Protein 9KC9 (pdb70)

Organism: Homo sapiens (NCBI:txid9606)

Solvent-accessible surface area: 66676 Å² total; per-residue (Å²): 26,34,40,5,12,78,116,4,12,29,20,149,112,43,12,3,37,62,2,36,156,39,146,119,1,0,2,72,78,28,6,141,30,22,54,92,79,17,39,139,79,5,82,48,42,57,32,91,7,75,158,99,39,58,82,102,85,42,77,96,30,0,70,54,4,68,41,8,60,71,27,33,82,64,21,2,0,0,17,0,0,0,33,0,1,69,41,3,12,59,28,16,37,38,12,12,86,26,9,6,77,8,4,85,1,1,3,7,0,0,4,2,0,29,24,131,79,108,92,0,74,31,7,3,10,4,0,0,14,1,5,3,2,1,7,0,12,0,0,39,8,7,1,25,13,0,46,66,3,4,50,72,49,90,61,0,23,119,3,9,10,7,31,129,27,6,22,43,41,11,128,152,35,69,26,85,23,32,35,13,3,1,0,2,0,5,0,0,6,0,0,12,115,6,42,87,56,77,68,6,145,53,4,23,0,1,43,12,0,5,75,14,1,1,60,16,16,60,47,1,18,52,1,20,10,15,12,11,5,19,7,5,4,0,8,0,0,0,0,0,19,1,0,72,15,9,18,92,4,2,17,41,4,39,8,29,5,49,66,136,85,137,41,124,74,51,51,58,59,35,112,62,4,65,20,3,43,43,14,8,38,7,4,6,0,0,0,3,1,0,8,4,4,25,14,0,7,8,62,28,23,19,5,13,36,2,4,27,7,0,24,16,1,6,15,1,0,8,26,0,0,30,49,11,14,95,76,36,3,90,43,94,133,20,110,17,25,137,102,77,48,2,128,7,85,54,42,103,61,4,56,168,21,147,102,180,23,39,76,7,16,9,119,130,113,28,34,40,6,12,77,117,4,12,28,20,148,113,41,12,2,38,62,2,36,158,39,145,119,1,0,2,70,78,28,6,144,30,23,53,91,79,18,38,136,80,4,81,47,42,60,32,93,8,74,155,100,38,58,80,103,85,42,78,96,30,0,69,52,5,69,41,8,61,73,24,33,81,65,23,1,0,0,19,0,0,0,31,0,2,70,41,3,11,59,29,17,36,39,13,12,85,25,9,6,76,7,4,84,2,2,2,8,0,0,4,2,0,30,23,131,79,111,91,0,74,29,7,3,9,5,0,0,15,1,5,3,2,1,6,0,12,0,0,39,8,8,1,25,14,0,47,68,2,4,51,73,49,90,61,0,22,120,4,9,11,6,33,130,28,6,23,44,42,11,128,152,35,68,26,83,25,32,35,12,3,1,0,3,0,5,0,0,6,0,0,11,116,6,41,90,55,78,67,7,143,53,3,23,1,0,43,12,0,6,77,14,1,1,60,15,16,60,47,0,18,52,2,20,9,16,11,11,5,18,8,5,4,0,6,0,1,0,0,0,18,1,0,70,15,10,16,91,5,3,17,43,4,38,8,28,4,50,65,137,83,134,40,125,72,50,51,58,59,35,111,63,3,66,21,3,42,42,14,8,37,6,4,7,0,0,1,3,1,0,8,4,5,26,13,0,7,8,62,28,25,17,5,13,35,2,4,28,7,0,24,16,2,6,14,1,0,8,26,0,0,29,49,11,15,97,78,35,3,91,44,95,134,19,111,14,26,137,102,76,48,2,130,7,85,53,42,102,61,4,55,167,22,145,101,177,22,39,75,7,14,9,117,132,112,28,32,39,6,13,77,116,3,12,30,19,152,113,41,11,3,38,63,2,36,157,39,145,120,1,0,2,73,79,29,6,142,31,22,55,92,79,19,38,136,79,5,79,47,42,57,33,92,7,75,157,100,39,56,82,102,85,40,78,96,29,0,69,53,5,70,41,9,62,71,25,33,81,63,22,2,0,0,19,0,0,0,32,0,1,70,40,2,11,58,28,16,36,38,14,11,86,25,9,7,74,7,4,84,1,1,2,7,0,0,3,2,0,31,23,128,78,110,91,0,74,31,8,2,10,4,0,0,16,1,4,2,2,1,6,0,12,0,0,39,9,8,1,24,13,0,46,66,3,4,50,72,50,91,61,0,23,119,3,10,11,6,32,128,26,7,24,44,41,11,128,153,36,69,25,83,24,33,36,11,2,1,0,2,0,5,0,0,6,0,0,12,115,5,42,88,56,77,69,6,144,53,3,21,0,1,40,12,0,5,75,14,2,0,60,16,17,59,45,1,18,51,1,21,9,14,12,12,6,18,6,6,4,0,7,0,1,1,0,0,19,0,0,71,14,10,16,92,4,3,17,41,5,40,9,30,5,50,66,138,83,135,41,124,72,49,51,56,59,38,113,63,3,65,20,4,42,44,14,8,38,6,4,7,0,0,1,2,1,0,9,4,5,24,13,0,7,7,62,27,25,18,4,12,35,2,4,28,6,1,24,17,3,6,15,1,0,8,26,0,0,29,50,11,14,95,77,37,2,90,44,96,132,19,107,16,25,136,101,76,49,1,128,8,85,53,41,101,61,4,55,164,21,145,98,177,23,38,78,7,14,8,118,132,110,27,32,39,6,11,76,117,3,12,29,19,147,114,42,10,2,37,61,1,35,157,38,143,119,1,0,2,71,78,27,6,142,30,22,54,94,78,17,38,137,80,4,80,48,45,56,32,93,8,73,158,101,39,56,81,103,85,40,77,95,31,0,69,52,5,69,41,8,63,71,26,33,82,64,22,2,0,0,18,0,0,0,31,0,1,68,41,2,11,57,27,16,34,38,12,12,86,25,9,7,77,8,5,82,2,1,2,7,0,0,4,1,0,31,23,130,80,108,91,0,74,30,7,2,9,4,0,0,14,2,5,3,2,2,7,0,12,0,0,38,9,8,1,24,13,0,46,66,3,4,52,73,48,90,60,0,23,119,3,9,11,6,31,129,27,7,25,43,40,11,129,153,36,69,24,83,24,33,36,12,3,1,0,2,0,6,0,0,5,0,0,12,116,6,42,86,56,76,67,7,143,53,4,23,0,1,42,12,0,6,76,14,1,1,61,16,16,59,47,1,17,51,1,20,9,15,12,13,4,17,8,5,3,0,7,0,1,1,0,0,18,0,0,70,15,9,16,94,5,3,16,42,4,37,8,28,5,50,66,137,84,135,41,124,73,49,50,59,60,36,112,62,3,64,20,3,44,43,14,8,37,6,3,8,0,0,1,3,1,0,8,4,5,24,14,0,6,7,63,28,25,19,4,14,35,2,4,29,6,1,24,15,2,6,14,1,0,8,25,0,0,29,50,11,15,96,77,37,3,91,43,96,132,20,106,14,26,134,100,76,49,2,129,7,86,52,41,102,61,4,56,165,21,147,103,175,22,39,76,7,14,9,119,131,113,28,33,39,6,12,76,116,3,13,28,20,148,112,41,11,3,39,62,2,36,157,39,147,121,1,0,2,71,77,28,7,142,30,22,54,94,80,17,37,135,79,6,80,48,44,57,33,93,7,74,157,100,38,57,82,104,83,42,79,96,30,0,70,52,5,67,42,8,62,74,26,34,82,67,22,2,0,0,18,0,0,0,32,0,2,70,41,2,10,59,27,16,36,38,13,12,86,26,10,6,75,6,5,84,2,1,2,8,0,0,3,2,0,30,23,130,80,108,92,0,73,31,8,2,10,4,0,0,14,1,4,2,2,1,6,0,12,0,0,39,10,9,1,25,13,0,47,66,3,3,52,73,48,89,61,0,24,120,3,10,12,7,31,129,27,5,23,44,41,11,129,156,36,68,26,85,25,33,35,11,3,1,0,2,0,5,0,0,6,0,0,12,116,6,42,89,56,76,68,7,143,52,3,22,1,0,42,12,0,6,76,14,2,1,60,15,16,61,47,0,18,51,1,21,9,15,12,11,4,18,7,5,4,0,8,0,1,1,0,0,19,1,0,71,13,10,17,93,5,3,16,44,4,37,8,27,5,49,66,136,84,136,40,122,73,51,51,58,60,37,110,63,3,66,20,4,43,44,15,8,37,7,4,8,0,0,0,3,1,0,8,3,5,25,14,0,7,8,62,28,25,17,5,12,33,1,3,28,6,0,25,16,2,6,15,1,0,8,25,0,0,29,49,11,15,96,77,36,2,90,43,96,135,20,107,14,24,138,102,77,49,2,130,8,85,54,43,103,62,3,56,166,21,145,101,178,21,37,76,7,15,9,119,132,113

Nearest PDB structures (foldseek):
  9ctq-assembly1_D  TM=9.805E-01  e=1.173E-40  Homo sapiens
  4rdq-assembly1_A  TM=9.770E-01  e=1.558E-37  Gallus gallus
  5t5n-assembly1_A  TM=9.758E-01  e=4.214E-37  Gallus gallus
  6n27-assembly1_A  TM=9.898E-01  e=6.959E-36  Gallus gallus
  8ecy-assembly1_E  TM=9.755E-01  e=3.913E-33  Bos taurus

Structure (mmCIF, N/CA/C/O backbone):
data_9KC9
#
_entry.id   9KC9
#
_cell.length_a   1.00
_cell.length_b   1.00
_cell.length_c   1.00
_cell.angle_alpha   90.00
_cell.angle_beta   90.00
_cell.angle_gamma   90.00
#
_symmetry.space_group_name_H-M   'P 1'
#
loop_
_entity.id
_entity.type
_entity.pdbx_description
1 polymer 'Bestrophin-1,Soluble cytochrome b562'
2 non-polymer 'CALCIUM ION'
3 non-polymer 'CHLORIDE ION'
#
loop_
_atom_site.group_PDB
_atom_site.id
_atom_site.type_symbol
_atom_site.label_atom_id
_atom_site.label_alt_id
_atom_site.label_comp_id
_atom_site.label_asym_id
_atom_site.label_entity_id
_atom_site.label_seq_id
_atom_site.pdbx_PDB_ins_code
_atom_site.Cartn_x
_atom_site.Cartn_y
_atom_site.Cartn_z
_atom_site.occupancy
_atom_site.B_iso_or_equiv
_atom_site.auth_seq_id
_atom_site.auth_comp_id
_atom_site.auth_asym_id
_atom_site.auth_atom_id
_atom_site.pdbx_PDB_model_num
ATOM 1 N N . THR A 1 2 ? 104.497 136.217 110.124 1.00 74.40 2 THR A N 1
ATOM 2 C CA . THR A 1 2 ? 105.601 136.820 110.860 1.00 75.73 2 THR A CA 1
ATOM 3 C C . THR A 1 2 ? 105.155 138.087 111.582 1.00 77.97 2 THR A C 1
ATOM 4 O O . THR A 1 2 ? 104.091 138.634 111.298 1.00 82.70 2 THR A O 1
ATOM 8 N N . ILE A 1 3 ? 105.979 138.546 112.519 1.00 76.29 3 ILE A N 1
ATOM 9 C CA . ILE A 1 3 ? 105.730 139.771 113.269 1.00 75.75 3 ILE A CA 1
ATOM 10 C C . ILE A 1 3 ? 106.826 140.761 112.906 1.00 71.74 3 ILE A C 1
ATOM 11 O O . ILE A 1 3 ? 108.018 140.450 113.025 1.00 70.84 3 ILE A O 1
ATOM 16 N N . THR A 1 4 ? 106.428 141.946 112.454 1.00 68.41 4 THR A N 1
ATOM 17 C CA . THR A 1 4 ? 107.359 142.979 112.015 1.00 64.29 4 THR A CA 1
ATOM 18 C C . THR A 1 4 ? 107.282 144.151 112.984 1.00 65.22 4 THR A C 1
ATOM 19 O O . THR A 1 4 ? 106.254 144.831 113.065 1.00 70.43 4 THR A O 1
ATOM 23 N N . TYR A 1 5 ? 108.370 144.383 113.720 1.00 62.83 5 TYR A N 1
ATOM 24 C CA . TYR A 1 5 ? 108.495 145.538 114.602 1.00 60.33 5 TYR A CA 1
ATOM 25 C C . TYR A 1 5 ? 109.717 146.378 114.253 1.00 60.55 5 TYR A C 1
ATOM 26 O O . TYR A 1 5 ? 110.207 147.136 115.095 1.00 62.15 5 TYR A O 1
ATOM 35 N N . THR A 1 6 ? 110.216 146.257 113.020 1.00 61.40 6 THR A N 1
ATOM 36 C CA . THR A 1 6 ? 111.429 146.965 112.624 1.00 58.29 6 THR A CA 1
ATOM 37 C C . THR A 1 6 ? 111.227 148.475 112.652 1.00 59.64 6 THR A C 1
ATOM 38 O O . THR A 1 6 ? 112.130 149.220 113.049 1.00 61.40 6 THR A O 1
ATOM 42 N N . ASN A 1 7 ? 110.047 148.946 112.244 1.00 61.77 7 ASN A N 1
ATOM 43 C CA . ASN A 1 7 ? 109.775 150.378 112.236 1.00 63.88 7 ASN A CA 1
ATOM 44 C C . ASN A 1 7 ? 109.722 150.972 113.637 1.00 67.55 7 ASN A C 1
ATOM 45 O O . ASN A 1 7 ? 109.772 152.198 113.776 1.00 71.13 7 ASN A O 1
ATOM 50 N N . LYS A 1 8 ? 109.620 150.140 114.672 1.00 66.22 8 LYS A N 1
ATOM 51 C CA . LYS A 1 8 ? 109.523 150.614 116.045 1.00 64.36 8 LYS A CA 1
ATOM 52 C C . LYS A 1 8 ? 110.868 150.692 116.756 1.00 65.73 8 LYS A C 1
ATOM 53 O O . LYS A 1 8 ? 110.937 151.264 117.849 1.00 72.74 8 LYS A O 1
ATOM 59 N N . VAL A 1 9 ? 111.930 150.140 116.175 1.00 61.49 9 VAL A N 1
ATOM 60 C CA . VAL A 1 9 ? 113.231 150.103 116.832 1.00 61.04 9 VAL A CA 1
ATOM 61 C C . VAL A 1 9 ? 114.293 150.708 115.924 1.00 63.82 9 VAL A C 1
ATOM 62 O O . VAL A 1 9 ? 115.468 150.329 115.989 1.00 64.30 9 VAL A O 1
ATOM 66 N N . ALA A 1 10 ? 113.887 151.647 115.066 1.00 62.95 10 ALA A N 1
ATOM 67 C CA . ALA A 1 10 ? 114.839 152.279 114.158 1.00 63.00 10 ALA A CA 1
ATOM 68 C C . ALA A 1 10 ? 115.895 153.070 114.921 1.00 68.22 10 ALA A C 1
ATOM 69 O O . ALA A 1 10 ? 117.085 153.009 114.590 1.00 66.70 10 ALA A O 1
ATOM 71 N N . ASN A 1 11 ? 115.483 153.813 115.944 1.00 70.85 11 ASN A N 1
ATOM 72 C CA . ASN A 1 11 ? 116.384 154.627 116.742 1.00 69.06 11 ASN A CA 1
ATOM 73 C C . ASN A 1 11 ? 116.363 154.168 118.194 1.00 75.39 11 ASN A C 1
ATOM 74 O O . ASN A 1 11 ? 115.399 153.555 118.661 1.00 79.03 11 ASN A O 1
ATOM 79 N N . ALA A 1 12 ? 117.444 154.475 118.906 1.00 77.56 12 ALA A N 1
ATOM 80 C CA . ALA A 1 12 ? 117.544 154.191 120.331 1.00 79.84 12 ALA A CA 1
ATOM 81 C C . ALA A 1 12 ? 117.038 155.398 121.113 1.00 83.80 12 ALA A C 1
ATOM 82 O O . ALA A 1 12 ? 117.597 156.494 121.002 1.00 85.68 12 ALA A O 1
ATOM 84 N N . ARG A 1 13 ? 115.989 155.195 121.901 1.00 81.37 13 ARG A N 1
ATOM 85 C CA . ARG A 1 13 ? 115.353 156.260 122.663 1.00 83.05 13 ARG A CA 1
ATOM 86 C C . ARG A 1 13 ? 115.316 155.879 124.142 1.00 86.68 13 ARG A C 1
ATOM 87 O O . ARG A 1 13 ? 115.912 154.884 124.563 1.00 89.29 13 ARG A O 1
ATOM 95 N N . LEU A 1 14 ? 114.613 156.692 124.935 1.00 83.05 14 LEU A N 1
ATOM 96 C CA . LEU A 1 14 ? 114.489 156.408 126.361 1.00 81.82 14 LEU A CA 1
ATOM 97 C C . LEU A 1 14 ? 113.774 155.081 126.583 1.00 83.86 14 LEU A C 1
ATOM 98 O O . LEU A 1 14 ? 114.259 154.215 127.321 1.00 84.01 14 LEU A O 1
ATOM 103 N N . GLY A 1 15 ? 112.616 154.901 125.954 1.00 85.60 15 GLY A N 1
ATOM 104 C CA . GLY A 1 15 ? 112.002 153.591 125.924 1.00 87.26 15 GLY A CA 1
ATOM 105 C C . GLY A 1 15 ? 111.900 153.052 124.514 1.00 90.82 15 GLY A C 1
ATOM 106 O O . GLY A 1 15 ? 111.064 153.504 123.726 1.00 90.16 15 GLY A O 1
ATOM 107 N N . SER A 1 16 ? 112.744 152.076 124.187 1.00 89.61 16 SER A N 1
ATOM 108 C CA . SER A 1 16 ? 112.697 151.427 122.885 1.00 85.02 16 SER A CA 1
ATOM 109 C C . SER A 1 16 ? 112.461 149.935 123.063 1.00 80.33 16 SER A C 1
ATOM 110 O O . SER A 1 16 ? 111.593 149.350 122.408 1.00 79.82 16 SER A O 1
ATOM 113 N N . PHE A 1 17 ? 113.235 149.317 123.951 1.00 76.28 17 PHE A N 1
ATOM 114 C CA . PHE A 1 17 ? 113.088 147.907 124.274 1.00 71.07 17 PHE A CA 1
ATOM 115 C C . PHE A 1 17 ? 112.128 147.663 125.429 1.00 75.80 17 PHE A C 1
ATOM 116 O O . PHE A 1 17 ? 111.778 146.507 125.689 1.00 76.21 17 PHE A O 1
ATOM 124 N N . SER A 1 18 ? 111.695 148.716 126.122 1.00 76.50 18 SER A N 1
ATOM 125 C CA . SER A 1 18 ? 110.773 148.579 127.240 1.00 71.32 18 SER A CA 1
ATOM 126 C C . SER A 1 18 ? 109.315 148.744 126.839 1.00 71.20 18 SER A C 1
ATOM 127 O O . SER A 1 18 ? 108.432 148.310 127.585 1.00 70.08 18 SER A O 1
ATOM 130 N N . SER A 1 19 ? 109.043 149.354 125.689 1.00 71.66 19 SER A N 1
ATOM 131 C CA . SER A 1 19 ? 107.688 149.452 125.169 1.00 72.43 19 SER A CA 1
ATOM 132 C C . SER A 1 19 ? 107.283 148.224 124.369 1.00 74.28 19 SER A C 1
ATOM 133 O O . SER A 1 19 ? 106.121 148.120 123.964 1.00 76.14 19 SER A O 1
ATOM 136 N N . LEU A 1 20 ? 108.209 147.300 124.129 1.00 72.68 20 LEU A N 1
ATOM 137 C CA . LEU A 1 20 ? 107.907 146.033 123.481 1.00 68.52 20 LEU A CA 1
ATOM 138 C C . LEU A 1 20 ? 107.403 144.984 124.460 1.00 71.37 20 LEU A C 1
ATOM 139 O O . LEU A 1 20 ? 106.986 143.904 124.030 1.00 72.86 20 LEU A O 1
ATOM 144 N N . LEU A 1 21 ? 107.433 145.273 125.761 1.00 71.68 21 LEU A N 1
ATOM 145 C CA . LEU A 1 21 ? 106.933 144.346 126.766 1.00 66.97 21 LEU A CA 1
ATOM 146 C C . LEU A 1 21 ? 105.419 144.387 126.906 1.00 69.94 21 LEU A C 1
ATOM 147 O O . LEU A 1 21 ? 104.857 143.546 127.614 1.00 74.09 21 LEU A O 1
ATOM 152 N N . LEU A 1 22 ? 104.751 145.338 126.259 1.00 70.76 22 LEU A N 1
ATOM 153 C CA . LEU A 1 22 ? 103.301 145.443 126.300 1.00 72.77 22 LEU A CA 1
ATOM 154 C C . LEU A 1 22 ? 102.625 144.746 125.128 1.00 75.87 22 LEU A C 1
ATOM 155 O O . LEU A 1 22 ? 101.395 144.783 125.029 1.00 79.20 22 LEU A O 1
ATOM 160 N N . CYS A 1 23 ? 103.392 144.119 124.241 1.00 71.56 23 CYS A N 1
ATOM 161 C CA . CYS A 1 23 ? 102.819 143.393 123.118 1.00 72.21 23 CYS A CA 1
ATOM 162 C C . CYS A 1 23 ? 102.266 142.052 123.581 1.00 72.39 23 CYS A C 1
ATOM 163 O O . CYS A 1 23 ? 102.812 141.418 124.487 1.00 73.63 23 CYS A O 1
ATOM 166 N N . TRP A 1 24 ? 101.172 141.624 122.956 1.00 71.21 24 TRP A N 1
ATOM 167 C CA . TRP A 1 24 ? 100.531 140.357 123.288 1.00 69.68 24 TRP A CA 1
ATOM 168 C C . TRP A 1 24 ? 100.725 139.281 122.233 1.00 73.69 24 TRP A C 1
ATOM 169 O O . TRP A 1 24 ? 100.955 138.122 122.581 1.00 76.36 24 TRP A O 1
ATOM 180 N N . ARG A 1 25 ? 100.642 139.628 120.951 1.00 72.51 25 ARG A N 1
ATOM 181 C CA . ARG A 1 25 ? 100.739 138.634 119.892 1.00 74.10 25 ARG A CA 1
ATOM 182 C C . ARG A 1 25 ? 102.188 138.204 119.702 1.00 73.94 25 ARG A C 1
ATOM 183 O O . ARG A 1 25 ? 103.075 139.042 119.517 1.00 74.11 25 ARG A O 1
ATOM 191 N N . GLY A 1 26 ? 102.421 136.896 119.740 1.00 74.65 26 GLY A N 1
ATOM 192 C CA . GLY A 1 26 ? 103.761 136.356 119.579 1.00 73.82 26 GLY A CA 1
ATOM 193 C C . GLY A 1 26 ? 104.728 136.733 120.680 1.00 71.32 26 GLY A C 1
ATOM 194 O O . GLY A 1 26 ? 105.873 137.104 120.391 1.00 69.49 26 GLY A O 1
ATOM 195 N N . SER A 1 27 ? 104.302 136.643 121.938 1.00 66.60 27 SER A N 1
ATOM 196 C CA . SER A 1 27 ? 105.116 137.059 123.069 1.00 61.32 27 SER A CA 1
ATOM 197 C C . SER A 1 27 ? 105.181 135.947 124.108 1.00 61.52 27 SER A C 1
ATOM 198 O O . SER A 1 27 ? 104.468 134.939 124.031 1.00 65.44 27 SER A O 1
ATOM 201 N N . ILE A 1 28 ? 106.056 136.152 125.097 1.00 58.23 28 ILE A N 1
ATOM 202 C CA . ILE A 1 28 ? 106.252 135.155 126.145 1.00 58.98 28 ILE A CA 1
ATOM 203 C C . ILE A 1 28 ? 104.971 134.956 126.943 1.00 60.95 28 ILE A C 1
ATOM 204 O O . ILE A 1 28 ? 104.657 133.839 127.367 1.00 64.01 28 ILE A O 1
ATOM 209 N N . TYR A 1 29 ? 104.216 136.032 127.171 1.00 57.99 29 TYR A N 1
ATOM 210 C CA . TYR A 1 29 ? 102.970 135.908 127.920 1.00 59.89 29 TYR A CA 1
ATOM 211 C C . TYR A 1 29 ? 101.982 135.008 127.190 1.00 62.95 29 TYR A C 1
ATOM 212 O O . TYR A 1 29 ? 101.374 134.114 127.792 1.00 66.87 29 TYR A O 1
ATOM 221 N N . LYS A 1 30 ? 101.829 135.214 125.882 1.00 60.47 30 LYS A N 1
ATOM 222 C CA . LYS A 1 30 ? 100.934 134.368 125.101 1.00 59.86 30 LYS A CA 1
ATOM 223 C C . LYS A 1 30 ? 101.427 132.928 125.068 1.00 60.15 30 LYS A C 1
ATOM 224 O O . LYS A 1 30 ? 100.626 131.988 125.140 1.00 64.14 30 LYS A O 1
ATOM 230 N N . LEU A 1 31 ? 102.742 132.731 124.964 1.00 58.57 31 LEU A N 1
ATOM 231 C CA . LEU A 1 31 ? 103.282 131.380 124.868 1.00 58.97 31 LEU A CA 1
ATOM 232 C C . LEU A 1 31 ? 103.287 130.634 126.199 1.00 62.72 31 LEU A C 1
ATOM 233 O O . LEU A 1 31 ? 103.347 129.401 126.194 1.00 62.84 31 LEU A O 1
ATOM 238 N N . LEU A 1 32 ? 103.232 131.338 127.330 1.00 65.33 32 LEU A N 1
ATOM 239 C CA . LEU A 1 32 ? 103.343 130.700 128.635 1.00 60.65 32 LEU A CA 1
ATOM 240 C C . LEU A 1 32 ? 102.116 130.869 129.519 1.00 64.84 32 LEU A C 1
ATOM 241 O O . LEU A 1 32 ? 102.158 130.462 130.687 1.00 69.95 32 LEU A O 1
ATOM 246 N N . TYR A 1 33 ? 101.039 131.476 129.016 1.00 65.12 33 TYR A N 1
ATOM 247 C CA . TYR A 1 33 ? 99.812 131.542 129.801 1.00 71.18 33 TYR A CA 1
ATOM 248 C C . TYR A 1 33 ? 99.325 130.150 130.183 1.00 74.98 33 TYR A C 1
ATOM 249 O O . TYR A 1 33 ? 98.802 129.948 131.285 1.00 77.69 33 TYR A O 1
ATOM 258 N N . GLY A 1 34 ? 99.488 129.178 129.285 1.00 74.43 34 GLY A N 1
ATOM 259 C CA . GLY A 1 34 ? 99.018 127.833 129.573 1.00 76.36 34 GLY A CA 1
ATOM 260 C C . GLY A 1 34 ? 99.804 127.139 130.670 1.00 73.88 34 GLY A C 1
ATOM 261 O O . GLY A 1 34 ? 99.226 126.462 131.524 1.00 73.09 34 GLY A O 1
ATOM 262 N N . GLU A 1 35 ? 101.129 127.292 130.663 1.00 74.75 35 GLU A N 1
ATOM 263 C CA . GLU A 1 35 ? 101.992 126.559 131.580 1.00 72.47 35 GLU A CA 1
ATOM 264 C C . GLU A 1 35 ? 102.357 127.330 132.842 1.00 69.58 35 GLU A C 1
ATOM 265 O O . GLU A 1 35 ? 103.002 126.758 133.726 1.00 68.06 35 GLU A O 1
ATOM 271 N N . PHE A 1 36 ? 101.979 128.605 132.951 1.00 69.57 36 PHE A N 1
ATOM 272 C CA . PHE A 1 36 ? 102.173 129.304 134.217 1.00 65.73 36 PHE A CA 1
ATOM 273 C C . PHE A 1 36 ? 101.146 128.859 135.252 1.00 68.84 36 PHE A C 1
ATOM 274 O O . PHE A 1 36 ? 101.451 128.776 136.451 1.00 74.10 36 PHE A O 1
ATOM 282 N N . LEU A 1 37 ? 99.922 128.570 134.802 1.00 66.59 37 LEU A N 1
ATOM 283 C CA . LEU A 1 37 ? 98.856 128.183 135.718 1.00 67.87 37 LEU A CA 1
ATOM 284 C C . LEU A 1 37 ? 99.164 126.862 136.409 1.00 73.39 37 LEU A C 1
ATOM 285 O O . LEU A 1 37 ? 98.898 126.709 137.605 1.00 79.71 37 LEU A O 1
ATOM 290 N N . VAL A 1 38 ? 99.713 125.894 135.673 1.00 70.18 38 VAL A N 1
ATOM 291 C CA . VAL A 1 38 ? 100.053 124.604 136.271 1.00 68.23 38 VAL A CA 1
ATOM 292 C C . VAL A 1 38 ? 101.099 124.787 137.363 1.00 71.62 38 VAL A C 1
ATOM 293 O O . VAL A 1 38 ? 100.991 124.218 138.457 1.00 77.57 38 VAL A O 1
ATOM 297 N N . PHE A 1 39 ? 102.127 125.590 137.080 1.00 67.71 39 PHE A N 1
ATOM 298 C CA . PHE A 1 39 ? 103.175 125.840 138.062 1.00 66.50 39 PHE A CA 1
ATOM 299 C C . PHE A 1 39 ? 102.613 126.508 139.310 1.00 68.31 39 PHE A C 1
ATOM 300 O O . PHE A 1 39 ? 102.916 126.093 140.437 1.00 70.82 39 PHE A O 1
ATOM 308 N N . ILE A 1 40 ? 101.771 127.529 139.129 1.00 67.61 40 ILE A N 1
ATOM 309 C CA . ILE A 1 40 ? 101.206 128.234 140.278 1.00 68.73 40 ILE A CA 1
ATOM 310 C C . ILE A 1 40 ? 100.316 127.304 141.094 1.00 74.05 40 ILE A C 1
ATOM 311 O O . ILE A 1 40 ? 100.368 127.294 142.332 1.00 80.79 40 ILE A O 1
ATOM 316 N N . PHE A 1 41 ? 99.485 126.509 140.414 1.00 71.97 41 PHE A N 1
ATOM 317 C CA . PHE A 1 41 ? 98.585 125.596 141.110 1.00 75.19 41 PHE A CA 1
ATOM 318 C C . PHE A 1 41 ? 99.360 124.560 141.910 1.00 79.42 41 PHE A C 1
ATOM 319 O O . PHE A 1 41 ? 99.027 124.287 143.069 1.00 82.96 41 PHE A O 1
ATOM 327 N N . LEU A 1 42 ? 100.403 123.976 141.314 1.00 77.86 42 LEU A N 1
ATOM 328 C CA . LEU A 1 42 ? 101.207 122.996 142.037 1.00 77.05 42 LEU A CA 1
ATOM 329 C C . LEU A 1 42 ? 101.891 123.628 143.242 1.00 78.24 42 LEU A C 1
ATOM 330 O O . LEU A 1 42 ? 101.895 123.050 144.338 1.00 83.34 42 LEU A O 1
ATOM 335 N N . TYR A 1 43 ? 102.461 124.824 143.062 1.00 75.77 43 TYR A N 1
ATOM 336 C CA . TYR A 1 43 ? 103.136 125.502 144.164 1.00 76.76 43 TYR A CA 1
ATOM 337 C C . TYR A 1 43 ? 102.182 125.750 145.326 1.00 79.15 43 TYR A C 1
ATOM 338 O O . TYR A 1 43 ? 102.494 125.434 146.482 1.00 84.06 43 TYR A O 1
ATOM 347 N N . TYR A 1 44 ? 101.002 126.302 145.035 1.00 78.44 44 TYR A N 1
ATOM 348 C CA . TYR A 1 44 ? 100.080 126.639 146.113 1.00 81.24 44 TYR A CA 1
ATOM 349 C C . TYR A 1 44 ? 99.463 125.398 146.746 1.00 83.89 44 TYR A C 1
ATOM 350 O O . TYR A 1 44 ? 99.226 125.384 147.959 1.00 88.80 44 TYR A O 1
ATOM 359 N N . SER A 1 45 ? 99.215 124.346 145.963 1.00 81.47 45 SER A N 1
ATOM 360 C CA . SER A 1 45 ? 98.721 123.101 146.542 1.00 83.49 45 SER A CA 1
ATOM 361 C C . SER A 1 45 ? 99.741 122.506 147.503 1.00 85.65 45 SER A C 1
ATOM 362 O O . SER A 1 45 ? 99.391 122.068 148.606 1.00 90.17 45 SER A O 1
ATOM 365 N N . ILE A 1 46 ? 101.015 122.491 147.103 1.00 84.31 46 ILE A N 1
ATOM 366 C CA . ILE A 1 46 ? 102.055 121.950 147.974 1.00 85.01 46 ILE A CA 1
ATOM 367 C C . ILE A 1 46 ? 102.180 122.792 149.239 1.00 88.17 46 ILE A C 1
ATOM 368 O O . ILE A 1 46 ? 102.306 122.257 150.349 1.00 92.93 46 ILE A O 1
ATOM 373 N N . ARG A 1 47 ? 102.142 124.121 149.094 1.00 88.15 47 ARG A N 1
ATOM 374 C CA . ARG A 1 47 ? 102.235 124.993 150.262 1.00 87.60 47 ARG A CA 1
ATOM 375 C C . ARG A 1 47 ? 101.077 124.760 151.225 1.00 91.82 47 ARG A C 1
ATOM 376 O O . ARG A 1 47 ? 101.282 124.663 152.441 1.00 96.86 47 ARG A O 1
ATOM 384 N N . GLY A 1 48 ? 99.853 124.667 150.700 1.00 91.96 48 GLY A N 1
ATOM 385 C CA . GLY A 1 48 ? 98.706 124.431 151.560 1.00 94.39 48 GLY A CA 1
ATOM 386 C C . GLY A 1 48 ? 98.770 123.088 152.260 1.00 99.68 48 GLY A C 1
ATOM 387 O O . GLY A 1 48 ? 98.456 122.981 153.450 1.00 103.98 48 GLY A O 1
ATOM 388 N N . LEU A 1 49 ? 99.186 122.046 151.535 1.00 100.70 49 LEU A N 1
ATOM 389 C CA . LEU A 1 49 ? 99.336 120.733 152.151 1.00 101.62 49 LEU A CA 1
ATOM 390 C C . LEU A 1 49 ? 100.354 120.778 153.283 1.00 102.45 49 LEU A C 1
ATOM 391 O O . LEU A 1 49 ? 100.094 120.284 154.385 1.00 105.59 49 LEU A O 1
ATOM 396 N N . TYR A 1 50 ? 101.509 121.403 153.037 1.00 100.78 50 TYR A N 1
ATOM 397 C CA . TYR A 1 50 ? 102.544 121.472 154.064 1.00 104.47 50 TYR A CA 1
ATOM 398 C C . TYR A 1 50 ? 102.072 122.259 155.279 1.00 107.05 50 TYR A C 1
ATOM 399 O O . TYR A 1 50 ? 102.349 121.875 156.421 1.00 110.46 50 TYR A O 1
ATOM 408 N N . ARG A 1 51 ? 101.366 123.366 155.058 1.00 106.87 51 ARG A N 1
ATOM 409 C CA . ARG A 1 51 ? 101.005 124.251 156.157 1.00 108.27 51 ARG A CA 1
ATOM 410 C C . ARG A 1 51 ? 99.725 123.848 156.877 1.00 110.07 51 ARG A C 1
ATOM 411 O O . ARG A 1 51 ? 99.439 124.405 157.942 1.00 110.31 51 ARG A O 1
ATOM 419 N N . MET A 1 52 ? 98.947 122.910 156.344 1.00 111.09 52 MET A N 1
ATOM 420 C CA . MET A 1 52 ? 97.738 122.509 157.052 1.00 113.95 52 MET A CA 1
ATOM 421 C C . MET A 1 52 ? 97.677 121.028 157.390 1.00 115.34 52 MET A C 1
ATOM 422 O O . MET A 1 52 ? 97.261 120.676 158.497 1.00 116.14 52 MET A O 1
ATOM 427 N N . VAL A 1 53 ? 98.078 120.147 156.478 1.00 114.77 53 VAL A N 1
ATOM 428 C CA . VAL A 1 53 ? 97.886 118.715 156.686 1.00 115.87 53 VAL A CA 1
ATOM 429 C C . VAL A 1 53 ? 99.000 118.114 157.536 1.00 117.18 53 VAL A C 1
ATOM 430 O O . VAL A 1 53 ? 98.736 117.318 158.440 1.00 117.74 53 VAL A O 1
ATOM 434 N N . LEU A 1 54 ? 100.248 118.490 157.271 1.00 116.17 54 LEU A N 1
ATOM 435 C CA . LEU A 1 54 ? 101.384 117.859 157.927 1.00 118.21 54 LEU A CA 1
ATOM 436 C C . LEU A 1 54 ? 101.416 118.181 159.418 1.00 121.81 54 LEU A C 1
ATOM 437 O O . LEU A 1 54 ? 101.066 119.287 159.841 1.00 121.73 54 LEU A O 1
ATOM 442 N N . SER A 1 55 ? 101.836 117.199 160.215 1.00 123.49 55 SER A N 1
ATOM 443 C CA . SER A 1 55 ? 102.006 117.364 161.651 1.00 123.13 55 SER A CA 1
ATOM 444 C C . SER A 1 55 ? 103.408 117.906 161.935 1.00 124.29 55 SER A C 1
ATOM 445 O O . SER A 1 55 ? 104.119 118.343 161.029 1.00 124.42 55 SER A O 1
ATOM 448 N N . SER A 1 56 ? 103.823 117.886 163.205 1.00 121.80 56 SER A N 1
ATOM 449 C CA . SER A 1 56 ? 105.104 118.485 163.577 1.00 122.81 56 SER A CA 1
ATOM 450 C C . SER A 1 56 ? 106.284 117.689 163.024 1.00 125.76 56 SER A C 1
ATOM 451 O O . SER A 1 56 ? 107.211 118.261 162.437 1.00 125.66 56 SER A O 1
ATOM 454 N N . ASP A 1 57 ? 106.276 116.367 163.217 1.00 127.36 57 ASP A N 1
ATOM 455 C CA . ASP A 1 57 ? 107.380 115.545 162.728 1.00 127.10 57 ASP A CA 1
ATOM 456 C C . ASP A 1 57 ? 107.447 115.565 161.206 1.00 122.34 57 ASP A C 1
ATOM 457 O O . ASP A 1 57 ? 108.536 115.650 160.621 1.00 120.52 57 ASP A O 1
ATOM 462 N N . GLN A 1 58 ? 106.289 115.487 160.549 1.00 119.06 58 GLN A N 1
ATOM 463 C CA . GLN A 1 58 ? 106.258 115.558 159.094 1.00 117.29 58 GLN A CA 1
ATOM 464 C C . GLN A 1 58 ? 106.730 116.920 158.603 1.00 117.05 58 GLN A C 1
ATOM 465 O O . GLN A 1 58 ? 107.392 117.016 157.565 1.00 117.20 58 GLN A O 1
ATOM 471 N N . GLN A 1 59 ? 106.404 117.984 159.339 1.00 116.29 59 GLN A N 1
ATOM 472 C CA . GLN A 1 59 ? 106.889 119.314 158.984 1.00 116.59 59 GLN A CA 1
ATOM 473 C C . GLN A 1 59 ? 108.405 119.401 159.108 1.00 116.97 59 GLN A C 1
ATOM 474 O O . GLN A 1 59 ? 109.069 120.009 158.262 1.00 118.67 59 GLN A O 1
ATOM 480 N N . LEU A 1 60 ? 108.968 118.807 160.162 1.00 115.66 60 LEU A N 1
ATOM 481 C CA . LEU A 1 60 ? 110.421 118.782 160.303 1.00 114.67 60 LEU A CA 1
ATOM 482 C C . LEU A 1 60 ? 111.071 118.015 159.157 1.00 113.04 60 LEU A C 1
ATOM 483 O O . LEU A 1 60 ? 112.087 118.453 158.598 1.00 113.19 60 LEU A O 1
ATOM 488 N N . LEU A 1 61 ? 110.493 116.867 158.793 1.00 112.57 61 LEU A N 1
ATOM 489 C CA . LEU A 1 61 ? 111.015 116.101 157.665 1.00 109.83 61 LEU A CA 1
ATOM 490 C C . LEU A 1 61 ? 110.935 116.904 156.373 1.00 107.06 61 LEU A C 1
ATOM 491 O O . LEU A 1 61 ? 111.868 116.889 155.560 1.00 106.70 61 LEU A O 1
ATOM 496 N N . PHE A 1 62 ? 109.823 117.614 156.169 1.00 105.32 62 PHE A N 1
ATOM 497 C CA . PHE A 1 62 ? 109.669 118.446 154.982 1.00 101.50 62 PHE A CA 1
ATOM 498 C C . PHE A 1 62 ? 110.702 119.562 154.952 1.00 102.50 62 PHE A C 1
ATOM 499 O O . PHE A 1 62 ? 111.231 119.894 153.890 1.00 103.38 62 PHE A O 1
ATOM 507 N N . GLU A 1 63 ? 110.990 120.166 156.106 1.00 106.28 63 GLU A N 1
ATOM 508 C CA . GLU A 1 63 ? 112.000 121.220 156.154 1.00 106.60 63 GLU A CA 1
ATOM 509 C C . GLU A 1 63 ? 113.382 120.678 155.810 1.00 102.97 63 GLU A C 1
ATOM 510 O O . GLU A 1 63 ? 114.136 121.307 155.053 1.00 102.45 63 GLU A O 1
ATOM 516 N N . LYS A 1 64 ? 113.735 119.514 156.360 1.00 103.85 64 LYS A N 1
ATOM 517 C CA . LYS A 1 64 ? 115.026 118.914 156.031 1.00 103.00 64 LYS A CA 1
ATOM 518 C C . LYS A 1 64 ? 115.117 118.593 154.543 1.00 100.48 64 LYS A C 1
ATOM 519 O O . LYS A 1 64 ? 116.139 118.869 153.897 1.00 99.25 64 LYS A O 1
ATOM 525 N N . LEU A 1 65 ? 114.046 118.030 153.978 1.00 99.45 65 LEU A N 1
ATOM 526 C CA . LEU A 1 65 ? 114.026 117.745 152.548 1.00 96.31 65 LEU A CA 1
ATOM 527 C C . LEU A 1 65 ? 114.106 119.022 151.723 1.00 95.63 65 LEU A C 1
ATOM 528 O O . LEU A 1 65 ? 114.725 119.030 150.657 1.00 94.36 65 LEU A O 1
ATOM 533 N N . ALA A 1 66 ? 113.491 120.108 152.196 1.00 99.01 66 ALA A N 1
ATOM 534 C CA . ALA A 1 66 ? 113.547 121.373 151.473 1.00 94.18 66 ALA A CA 1
ATOM 535 C C . ALA A 1 66 ? 114.960 121.937 151.449 1.00 94.39 66 ALA A C 1
ATOM 536 O O . ALA A 1 66 ? 115.409 122.448 150.418 1.00 95.41 66 ALA A O 1
ATOM 538 N N . LEU A 1 67 ? 115.673 121.867 152.575 1.00 95.97 67 LEU A N 1
ATOM 539 C CA . LEU A 1 67 ? 117.072 122.294 152.568 1.00 94.87 67 LEU A CA 1
ATOM 540 C C . LEU A 1 67 ? 117.910 121.421 151.640 1.00 96.25 67 LEU A C 1
ATOM 541 O O . LEU A 1 67 ? 118.742 121.930 150.873 1.00 96.33 67 LEU A O 1
ATOM 546 N N . TYR A 1 68 ? 117.691 120.103 151.681 1.00 96.72 68 TYR A N 1
ATOM 547 C CA . TYR A 1 68 ? 118.427 119.204 150.795 1.00 96.33 68 TYR A CA 1
ATOM 548 C C . TYR A 1 68 ? 118.154 119.530 149.331 1.00 95.07 68 TYR A C 1
ATOM 549 O O . TYR A 1 68 ? 119.065 119.493 148.496 1.00 93.32 68 TYR A O 1
ATOM 558 N N . CYS A 1 69 ? 116.901 119.848 149.004 1.00 94.44 69 CYS A N 1
ATOM 559 C CA . CYS A 1 69 ? 116.534 120.199 147.637 1.00 88.77 69 CYS A CA 1
ATOM 560 C C . CYS A 1 69 ? 117.161 121.520 147.214 1.00 90.42 69 CYS A C 1
ATOM 561 O O . CYS A 1 69 ? 117.699 121.632 146.106 1.00 92.96 69 CYS A O 1
ATOM 564 N N . ASP A 1 70 ? 117.093 122.534 148.080 1.00 94.51 70 ASP A N 1
ATOM 565 C CA . ASP A 1 70 ? 117.643 123.842 147.747 1.00 92.95 70 ASP A CA 1
ATOM 566 C C . ASP A 1 70 ? 119.153 123.785 147.578 1.00 90.94 70 ASP A C 1
ATOM 567 O O . ASP A 1 70 ? 119.726 124.589 146.833 1.00 89.35 70 ASP A O 1
ATOM 572 N N . SER A 1 71 ? 119.815 122.840 148.250 1.00 93.85 71 SER A N 1
ATOM 573 C CA . SER A 1 71 ? 121.250 122.682 148.048 1.00 97.24 71 SER A CA 1
ATOM 574 C C . SER A 1 71 ? 121.594 122.268 146.621 1.00 94.82 71 SER A C 1
ATOM 575 O O . SER A 1 71 ? 122.751 122.413 146.211 1.00 92.06 71 SER A O 1
ATOM 578 N N . TYR A 1 72 ? 120.626 121.762 145.857 1.00 94.63 72 TYR A N 1
ATOM 579 C CA . TYR A 1 72 ? 120.877 121.258 144.513 1.00 92.71 72 TYR A CA 1
ATOM 580 C C . TYR A 1 72 ? 120.519 122.244 143.411 1.00 88.92 72 TYR A C 1
ATOM 581 O O . TYR A 1 72 ? 120.668 121.908 142.233 1.00 88.79 72 TYR A O 1
ATOM 590 N N . ILE A 1 73 ? 120.051 123.442 143.747 1.00 91.27 73 ILE A N 1
ATOM 591 C CA . ILE A 1 73 ? 119.902 124.510 142.745 1.00 90.33 73 ILE A CA 1
ATOM 592 C C . ILE A 1 73 ? 121.242 125.233 142.719 1.00 96.41 73 ILE A C 1
ATOM 593 O O . ILE A 1 73 ? 121.458 126.266 143.358 1.00 96.51 73 ILE A O 1
ATOM 598 N N . GLN A 1 74 ? 122.176 124.663 141.961 1.00 98.90 74 GLN A N 1
ATOM 599 C CA . GLN A 1 74 ? 123.536 125.169 141.839 1.00 98.73 74 GLN A CA 1
ATOM 600 C C . GLN A 1 74 ? 123.789 125.744 140.453 1.00 97.35 74 GLN A C 1
ATOM 601 O O . GLN A 1 74 ? 124.936 125.831 140.008 1.00 98.75 74 GLN A O 1
ATOM 607 N N . LEU A 1 75 ? 122.720 126.146 139.769 1.00 93.46 75 LEU A N 1
ATOM 608 C CA . LEU A 1 75 ? 122.762 126.514 138.359 1.00 91.28 75 LEU A CA 1
ATOM 609 C C . LEU A 1 75 ? 123.457 125.414 137.551 1.00 92.97 75 LEU A C 1
ATOM 610 O O . LEU A 1 75 ? 124.570 125.561 137.048 1.00 94.02 75 LEU A O 1
ATOM 615 N N . ILE A 1 76 ? 122.776 124.273 137.499 1.00 88.56 76 ILE A N 1
ATOM 616 C CA . ILE A 1 76 ? 123.152 123.195 136.590 1.00 84.14 76 ILE A CA 1
ATOM 617 C C . ILE A 1 76 ? 123.140 123.815 135.199 1.00 78.42 76 ILE A C 1
ATOM 618 O O . ILE A 1 76 ? 122.335 124.723 134.948 1.00 79.07 76 ILE A O 1
ATOM 623 N N . PRO A 1 77 ? 123.989 123.382 134.267 1.00 73.80 77 PRO A N 1
ATOM 624 C CA . PRO A 1 77 ? 124.239 124.207 133.075 1.00 70.02 77 PRO A CA 1
ATOM 625 C C . PRO A 1 77 ? 123.032 124.351 132.161 1.00 62.70 77 PRO A C 1
ATOM 626 O O . PRO A 1 77 ? 123.119 124.134 130.945 1.00 61.49 77 PRO A O 1
ATOM 630 N N . ILE A 1 78 ? 121.906 124.757 132.751 1.00 58.82 78 ILE A N 1
ATOM 631 C CA . ILE A 1 78 ? 120.756 125.171 131.959 1.00 57.43 78 ILE A CA 1
ATOM 632 C C . ILE A 1 78 ? 121.107 126.410 131.151 1.00 56.99 78 ILE A C 1
ATOM 633 O O . ILE A 1 78 ? 120.777 126.509 129.965 1.00 54.72 78 ILE A O 1
ATOM 638 N N . SER A 1 79 ? 121.818 127.356 131.766 1.00 56.10 79 SER A N 1
ATOM 639 C CA . SER A 1 79 ? 122.262 128.559 131.075 1.00 54.01 79 SER A CA 1
ATOM 640 C C . SER A 1 79 ? 123.249 128.273 129.954 1.00 53.05 79 SER A C 1
ATOM 641 O O . SER A 1 79 ? 123.477 129.151 129.115 1.00 55.67 79 SER A O 1
ATOM 644 N N . PHE A 1 80 ? 123.844 127.083 129.923 1.00 50.91 80 PHE A N 1
ATOM 645 C CA . PHE A 1 80 ? 124.751 126.678 128.857 1.00 51.80 80 PHE A CA 1
ATOM 646 C C . PHE A 1 80 ? 124.024 125.951 127.733 1.00 52.05 80 PHE A C 1
ATOM 647 O O . PHE A 1 80 ? 124.143 126.340 126.560 1.00 56.47 80 PHE A O 1
ATOM 655 N N . VAL A 1 81 ? 123.272 124.898 128.076 1.00 48.07 81 VAL A N 1
ATOM 656 C CA . VAL A 1 81 ? 122.530 124.162 127.056 1.00 43.85 81 VAL A CA 1
ATOM 657 C C . VAL A 1 81 ? 121.520 125.077 126.377 1.00 46.28 81 VAL A C 1
ATOM 658 O O . VAL A 1 81 ? 121.376 125.059 125.149 1.00 45.52 81 VAL A O 1
ATOM 662 N N . LEU A 1 82 ? 120.799 125.883 127.155 1.00 46.19 82 LEU A N 1
ATOM 663 C CA . LEU A 1 82 ? 120.037 126.977 126.581 1.00 40.89 82 LEU A CA 1
ATOM 664 C C . LEU A 1 82 ? 121.016 128.031 126.095 1.00 41.79 82 LEU A C 1
ATOM 665 O O . LEU A 1 82 ? 121.705 128.674 126.894 1.00 45.59 82 LEU A O 1
ATOM 670 N N . GLY A 1 83 ? 121.083 128.197 124.787 1.00 39.91 83 GLY A N 1
ATOM 671 C CA . GLY A 1 83 ? 122.042 129.073 124.158 1.00 40.84 83 GLY A CA 1
ATOM 672 C C . GLY A 1 83 ? 122.954 128.286 123.247 1.00 42.61 83 GLY A C 1
ATOM 673 O O . GLY A 1 83 ? 123.016 128.603 122.055 1.00 47.94 83 GLY A O 1
ATOM 674 N N . PHE A 1 84 ? 123.526 127.172 123.724 1.00 39.78 84 PHE A N 1
ATOM 675 C CA . PHE A 1 84 ? 124.243 126.306 122.797 1.00 38.60 84 PHE A CA 1
ATOM 676 C C . PHE A 1 84 ? 123.288 125.528 121.905 1.00 39.05 84 PHE A C 1
ATOM 677 O O . PHE A 1 84 ? 123.689 125.080 120.826 1.00 45.12 84 PHE A O 1
ATOM 685 N N . TYR A 1 85 ? 122.039 125.364 122.332 1.00 39.16 85 TYR A N 1
ATOM 686 C CA . TYR A 1 85 ? 120.973 124.783 121.528 1.00 37.92 85 TYR A CA 1
ATOM 687 C C . TYR A 1 85 ? 120.250 125.844 120.706 1.00 38.59 85 TYR A C 1
ATOM 688 O O . TYR A 1 85 ? 119.925 125.619 119.531 1.00 41.32 85 TYR A O 1
ATOM 697 N N . VAL A 1 86 ? 120.015 127.013 121.308 1.00 37.01 86 VAL A N 1
ATOM 698 C CA . VAL A 1 86 ? 119.270 128.075 120.644 1.00 35.93 86 VAL A CA 1
ATOM 699 C C . VAL A 1 86 ? 120.059 128.669 119.483 1.00 37.46 86 VAL A C 1
ATOM 700 O O . VAL A 1 86 ? 119.469 129.058 118.469 1.00 39.48 86 VAL A O 1
ATOM 704 N N . THR A 1 87 ? 121.389 128.767 119.597 1.00 35.96 87 THR A N 1
ATOM 705 C CA . THR A 1 87 ? 122.172 129.267 118.471 1.00 38.97 87 THR A CA 1
ATOM 706 C C . THR A 1 87 ? 122.031 128.356 117.257 1.00 42.09 87 THR A C 1
ATOM 707 O O . THR A 1 87 ? 121.841 128.831 116.129 1.00 44.59 87 THR A O 1
ATOM 711 N N . LEU A 1 88 ? 122.107 127.040 117.473 1.00 38.85 88 LEU A N 1
ATOM 712 C CA . LEU A 1 88 ? 121.923 126.093 116.379 1.00 37.09 88 LEU A CA 1
ATOM 713 C C . LEU A 1 88 ? 120.519 126.189 115.797 1.00 36.31 88 LEU A C 1
ATOM 714 O O . LEU A 1 88 ? 120.341 126.150 114.573 1.00 40.07 88 LEU A O 1
ATOM 719 N N . VAL A 1 89 ? 119.509 126.320 116.661 1.00 35.10 89 VAL A N 1
ATOM 720 C CA . VAL A 1 89 ? 118.134 126.427 116.177 1.00 33.49 89 VAL A CA 1
ATOM 721 C C . VAL A 1 89 ? 117.962 127.670 115.310 1.00 34.65 89 VAL A C 1
ATOM 722 O O . VAL A 1 89 ? 117.338 127.620 114.244 1.00 37.11 89 VAL A O 1
ATOM 726 N N . VAL A 1 90 ? 118.524 128.801 115.744 1.00 34.61 90 VAL A N 1
ATOM 727 C CA . VAL A 1 90 ? 118.391 130.046 114.990 1.00 36.58 90 VAL A CA 1
ATOM 728 C C . VAL A 1 90 ? 119.126 129.955 113.656 1.00 40.33 90 VAL A C 1
ATOM 729 O O . VAL A 1 90 ? 118.629 130.429 112.622 1.00 42.10 90 VAL A O 1
ATOM 733 N N . SER A 1 91 ? 120.321 129.358 113.654 1.00 38.36 91 SER A N 1
ATOM 734 C CA . SER A 1 91 ? 121.056 129.189 112.404 1.00 37.96 91 SER A CA 1
ATOM 735 C C . SER A 1 91 ? 120.270 128.330 111.422 1.00 38.96 91 SER A C 1
ATOM 736 O O . SER A 1 91 ? 120.173 128.656 110.231 1.00 41.71 91 SER A O 1
ATOM 739 N N . ARG A 1 92 ? 119.690 127.229 111.908 1.00 37.54 92 ARG A N 1
ATOM 740 C CA . ARG A 1 92 ? 118.876 126.383 111.040 1.00 36.36 92 ARG A CA 1
ATOM 741 C C . ARG A 1 92 ? 117.658 127.135 110.521 1.00 39.77 92 ARG A C 1
ATOM 742 O O . ARG A 1 92 ? 117.274 126.975 109.360 1.00 44.05 92 ARG A O 1
ATOM 750 N N . TRP A 1 93 ? 117.040 127.961 111.367 1.00 37.97 93 TRP A N 1
ATOM 751 C CA . TRP A 1 93 ? 115.877 128.741 110.949 1.00 36.84 93 TRP A CA 1
ATOM 752 C C . TRP A 1 93 ? 116.223 129.688 109.803 1.00 39.08 93 TRP A C 1
ATOM 753 O O . TRP A 1 93 ? 115.527 129.735 108.777 1.00 42.83 93 TRP A O 1
ATOM 764 N N . TRP A 1 94 ? 117.312 130.444 109.952 1.00 38.85 94 TRP A N 1
ATOM 765 C CA . TRP A 1 94 ? 117.688 131.373 108.890 1.00 41.40 94 TRP A CA 1
ATOM 766 C C . TRP A 1 94 ? 118.095 130.634 107.619 1.00 45.81 94 TRP A C 1
ATOM 767 O O . TRP A 1 94 ? 117.745 131.057 106.508 1.00 48.64 94 TRP A O 1
ATOM 778 N N . SER A 1 95 ? 118.828 129.524 107.756 1.00 44.96 95 SER A N 1
ATOM 779 C CA . SER A 1 95 ? 119.210 128.750 106.579 1.00 42.16 95 SER A CA 1
ATOM 780 C C . SER A 1 95 ? 117.988 128.178 105.872 1.00 40.61 95 SER A C 1
ATOM 781 O O . SER A 1 95 ? 117.967 128.076 104.640 1.00 42.59 95 SER A O 1
ATOM 784 N N . GLN A 1 96 ? 116.964 127.789 106.633 1.00 42.37 96 GLN A N 1
ATOM 785 C CA . GLN A 1 96 ? 115.721 127.334 106.025 1.00 39.97 96 GLN A CA 1
ATOM 786 C C . GLN A 1 96 ? 115.046 128.458 105.257 1.00 40.51 96 GLN A C 1
ATOM 787 O O . GLN A 1 96 ? 114.470 128.229 104.188 1.00 43.87 96 GLN A O 1
ATOM 793 N N . TYR A 1 97 ? 115.088 129.681 105.792 1.00 45.00 97 TYR A N 1
ATOM 794 C CA . TYR A 1 97 ? 114.500 130.794 105.050 1.00 46.79 97 TYR A CA 1
ATOM 795 C C . TYR A 1 97 ? 115.252 131.065 103.752 1.00 46.36 97 TYR A C 1
ATOM 796 O O . TYR A 1 97 ? 114.634 131.353 102.721 1.00 45.98 97 TYR A O 1
ATOM 805 N N . GLU A 1 98 ? 116.587 130.996 103.784 1.00 48.41 98 GLU A N 1
ATOM 806 C CA . GLU A 1 98 ? 117.370 131.393 102.615 1.00 47.73 98 GLU A CA 1
ATOM 807 C C . GLU A 1 98 ? 117.120 130.517 101.392 1.00 46.71 98 GLU A C 1
ATOM 808 O O . GLU A 1 98 ? 117.427 130.941 100.273 1.00 45.98 98 GLU A O 1
ATOM 814 N N . ASN A 1 99 ? 116.579 129.312 101.568 1.00 44.99 99 ASN A N 1
ATOM 815 C CA . ASN A 1 99 ? 116.367 128.384 100.464 1.00 42.26 99 ASN A CA 1
ATOM 816 C C . ASN A 1 99 ? 114.945 128.440 99.915 1.00 44.99 99 ASN A C 1
ATOM 817 O O . ASN A 1 99 ? 114.452 127.448 99.370 1.00 45.68 99 ASN A O 1
ATOM 822 N N . LEU A 1 100 ? 114.275 129.577 100.049 1.00 47.34 100 LEU A N 1
ATOM 823 C CA . LEU A 1 100 ? 112.957 129.747 99.450 1.00 45.53 100 LEU A CA 1
ATOM 824 C C . LEU A 1 100 ? 113.112 130.152 97.989 1.00 50.48 100 LEU A C 1
ATOM 825 O O . LEU A 1 100 ? 113.810 131.130 97.701 1.00 53.69 100 LEU A O 1
ATOM 830 N N . PRO A 1 101 ? 112.500 129.434 97.045 1.00 51.67 101 PRO A N 1
ATOM 831 C CA . PRO A 1 101 ? 112.714 129.725 95.617 1.00 52.20 101 PRO A CA 1
ATOM 832 C C . PRO A 1 101 ? 111.898 130.926 95.157 1.00 52.32 101 PRO A C 1
ATOM 833 O O . PRO A 1 101 ? 110.674 130.952 95.296 1.00 51.18 101 PRO A O 1
ATOM 837 N N . TRP A 1 102 ? 112.587 131.926 94.605 1.00 53.86 102 TRP A N 1
ATOM 838 C CA . TRP A 1 102 ? 111.954 133.075 93.969 1.00 54.78 102 TRP A CA 1
ATOM 839 C C . TRP A 1 102 ? 112.276 133.049 92.484 1.00 55.17 102 TRP A C 1
ATOM 840 O O . TRP A 1 102 ? 113.462 133.092 92.125 1.00 59.72 102 TRP A O 1
ATOM 851 N N . PRO A 1 103 ? 111.292 132.978 91.583 1.00 53.61 103 PRO A N 1
ATOM 852 C CA . PRO A 1 103 ? 111.624 132.888 90.155 1.00 56.16 103 PRO A CA 1
ATOM 853 C C . PRO A 1 103 ? 111.871 134.240 89.504 1.00 58.47 103 PRO A C 1
ATOM 854 O O . PRO A 1 103 ? 111.482 134.461 88.351 1.00 59.97 103 PRO A O 1
ATOM 858 N N . ASP A 1 104 ? 112.583 135.124 90.199 1.00 56.57 104 ASP A N 1
ATOM 859 C CA . ASP A 1 104 ? 112.864 136.451 89.668 1.00 52.93 104 ASP A CA 1
ATOM 860 C C . ASP A 1 104 ? 114.085 136.466 88.765 1.00 55.62 104 ASP A C 1
ATOM 861 O O . ASP A 1 104 ? 114.107 137.210 87.779 1.00 57.76 104 ASP A O 1
ATOM 866 N N . ARG A 1 105 ? 115.099 135.660 89.079 1.00 58.31 105 ARG A N 1
ATOM 867 C CA . ARG A 1 105 ? 116.245 135.523 88.192 1.00 54.12 105 ARG A CA 1
ATOM 868 C C . ARG A 1 105 ? 115.900 134.739 86.935 1.00 53.34 105 ARG A C 1
ATOM 869 O O . ARG A 1 105 ? 116.666 134.773 85.968 1.00 55.05 105 ARG A O 1
ATOM 877 N N . LEU A 1 106 ? 114.767 134.039 86.928 1.00 52.44 106 LEU A N 1
ATOM 878 C CA . LEU A 1 106 ? 114.366 133.217 85.795 1.00 50.59 106 LEU A CA 1
ATOM 879 C C . LEU A 1 106 ? 113.289 133.860 84.934 1.00 51.05 106 LEU A C 1
ATOM 880 O O . LEU A 1 106 ? 113.323 133.702 83.709 1.00 52.55 106 LEU A O 1
ATOM 885 N N . MET A 1 107 ? 112.336 134.583 85.532 1.00 50.88 107 MET A N 1
ATOM 886 C CA . MET A 1 107 ? 111.325 135.255 84.721 1.00 52.13 107 MET A CA 1
ATOM 887 C C . MET A 1 107 ? 111.953 136.325 83.834 1.00 51.75 107 MET A C 1
ATOM 888 O O . MET A 1 107 ? 111.537 136.507 82.683 1.00 50.77 107 MET A O 1
ATOM 893 N N . ILE A 1 108 ? 112.979 137.015 84.341 1.00 51.72 108 ILE A N 1
ATOM 894 C CA . ILE A 1 108 ? 113.676 138.023 83.546 1.00 51.32 108 ILE A CA 1
ATOM 895 C C . ILE A 1 108 ? 114.313 137.383 82.321 1.00 51.48 108 ILE A C 1
ATOM 896 O O . ILE A 1 108 ? 114.150 137.858 81.190 1.00 49.62 108 ILE A O 1
ATOM 901 N N . GLN A 1 109 ? 115.039 136.283 82.530 1.00 52.44 109 GLN A N 1
ATOM 902 C CA . GLN A 1 109 ? 115.707 135.609 81.424 1.00 47.17 109 GLN A CA 1
ATOM 903 C C . GLN A 1 109 ? 114.704 135.063 80.419 1.00 47.48 109 GLN A C 1
ATOM 904 O O . GLN A 1 109 ? 114.911 135.182 79.208 1.00 48.73 109 GLN A O 1
ATOM 910 N N . VAL A 1 110 ? 113.613 134.461 80.897 1.00 49.41 110 VAL A N 1
ATOM 911 C CA . VAL A 1 110 ? 112.618 133.907 79.983 1.00 50.13 110 VAL A CA 1
ATOM 912 C C . VAL A 1 110 ? 112.012 135.011 79.127 1.00 52.56 110 VAL A C 1
ATOM 913 O O . VAL A 1 110 ? 111.967 134.910 77.893 1.00 55.21 110 VAL A O 1
ATOM 917 N N . SER A 1 111 ? 111.572 136.101 79.766 1.00 52.09 111 SER A N 1
ATOM 918 C CA . SER A 1 111 ? 110.934 137.186 79.028 1.00 54.25 111 SER A CA 1
ATOM 919 C C . SER A 1 111 ? 111.899 137.840 78.049 1.00 56.66 111 SER A C 1
ATOM 920 O O . SER A 1 111 ? 111.502 138.235 76.947 1.00 58.35 111 SER A O 1
ATOM 923 N N . SER A 1 112 ? 113.172 137.971 78.430 1.00 54.89 112 SER A N 1
ATOM 924 C CA . SER A 1 112 ? 114.131 138.629 77.549 1.00 49.05 112 SER A CA 1
ATOM 925 C C . SER A 1 112 ? 114.524 137.739 76.376 1.00 50.44 112 SER A C 1
ATOM 926 O O . SER A 1 112 ? 114.638 138.218 75.242 1.00 52.03 112 SER A O 1
ATOM 929 N N . PHE A 1 113 ? 114.731 136.444 76.619 1.00 53.00 113 PHE A N 1
ATOM 930 C CA . PHE A 1 113 ? 115.328 135.572 75.616 1.00 50.62 113 PHE A CA 1
ATOM 931 C C . PHE A 1 113 ? 114.302 134.910 74.706 1.00 55.86 113 PHE A C 1
ATOM 932 O O . PHE A 1 113 ? 114.509 134.862 73.489 1.00 61.89 113 PHE A O 1
ATOM 940 N N . VAL A 1 114 ? 113.206 134.387 75.253 1.00 56.63 114 VAL A N 1
ATOM 941 C CA . VAL A 1 114 ? 112.253 133.655 74.421 1.00 58.79 114 VAL A CA 1
ATOM 942 C C . VAL A 1 114 ? 111.524 134.660 73.534 1.00 63.53 114 VAL A C 1
ATOM 943 O O . VAL A 1 114 ? 110.700 135.443 74.013 1.00 66.42 114 VAL A O 1
ATOM 947 N N . GLU A 1 115 ? 111.823 134.635 72.240 1.00 65.52 115 GLU A N 1
ATOM 948 C CA . GLU A 1 115 ? 111.354 135.643 71.303 1.00 67.65 115 GLU A CA 1
ATOM 949 C C . GLU A 1 115 ? 109.989 135.274 70.729 1.00 68.46 115 GLU A C 1
ATOM 950 O O . GLU A 1 115 ? 109.509 134.147 70.857 1.00 71.37 115 GLU A O 1
ATOM 956 N N . GLY A 1 116 ? 109.362 136.255 70.082 1.00 68.73 116 GLY A N 1
ATOM 957 C CA . GLY A 1 116 ? 108.082 136.049 69.434 1.00 71.53 116 GLY A CA 1
ATOM 958 C C . GLY A 1 116 ? 106.918 136.692 70.160 1.00 75.53 116 GLY A C 1
ATOM 959 O O . GLY A 1 116 ? 106.489 136.201 71.208 1.00 76.13 116 GLY A O 1
ATOM 960 N N . LYS A 1 117 ? 106.397 137.793 69.616 1.00 77.92 117 LYS A N 1
ATOM 961 C CA . LYS A 1 117 ? 105.236 138.470 70.193 1.00 79.92 117 LYS A CA 1
ATOM 962 C C . LYS A 1 117 ? 104.011 138.089 69.367 1.00 81.98 117 LYS A C 1
ATOM 963 O O . LYS A 1 117 ? 103.571 138.811 68.472 1.00 82.43 117 LYS A O 1
ATOM 969 N N . ASP A 1 118 ? 103.468 136.918 69.676 1.00 84.55 118 ASP A N 1
ATOM 970 C CA . ASP A 1 118 ? 102.256 136.399 69.049 1.00 85.33 118 ASP A CA 1
ATOM 971 C C . ASP A 1 118 ? 101.856 135.140 69.808 1.00 87.37 118 ASP A C 1
ATOM 972 O O . ASP A 1 118 ? 102.446 134.801 70.840 1.00 85.03 118 ASP A O 1
ATOM 977 N N . GLU A 1 119 ? 100.837 134.457 69.295 1.00 90.85 119 GLU A N 1
ATOM 978 C CA . GLU A 1 119 ? 100.508 133.137 69.803 1.00 92.23 119 GLU A CA 1
ATOM 979 C C . GLU A 1 119 ? 101.620 132.155 69.445 1.00 91.13 119 GLU A C 1
ATOM 980 O O . GLU A 1 119 ? 102.409 132.383 68.524 1.00 91.83 119 GLU A O 1
ATOM 986 N N . GLU A 1 120 ? 101.695 131.072 70.223 1.00 88.94 120 GLU A N 1
ATOM 987 C CA . GLU A 1 120 ? 102.728 130.041 70.129 1.00 88.27 120 GLU A CA 1
ATOM 988 C C . GLU A 1 120 ? 104.048 130.580 70.679 1.00 84.53 120 GLU A C 1
ATOM 989 O O . GLU A 1 120 ? 104.999 129.823 70.893 1.00 87.67 120 GLU A O 1
ATOM 995 N N . GLY A 1 121 ? 104.107 131.882 70.943 1.00 79.23 121 GLY A N 1
ATOM 996 C CA . GLY A 1 121 ? 105.197 132.444 71.712 1.00 73.23 121 GLY A CA 1
ATOM 997 C C . GLY A 1 121 ? 104.715 132.795 73.102 1.00 69.39 121 GLY A C 1
ATOM 998 O O . GLY A 1 121 ? 105.380 132.503 74.102 1.00 68.63 121 GLY A O 1
ATOM 999 N N . ARG A 1 122 ? 103.524 133.397 73.167 1.00 69.08 122 ARG A N 1
ATOM 1000 C CA . ARG A 1 122 ? 102.891 133.657 74.455 1.00 66.00 122 ARG A CA 1
ATOM 1001 C C . ARG A 1 122 ? 102.618 132.359 75.199 1.00 65.14 122 ARG A C 1
ATOM 1002 O O . ARG A 1 122 ? 102.895 132.249 76.400 1.00 66.72 122 ARG A O 1
ATOM 1010 N N . LEU A 1 123 ? 102.080 131.362 74.492 1.00 64.28 123 LEU A N 1
ATOM 1011 C CA . LEU A 1 123 ? 101.804 130.066 75.102 1.00 62.27 123 LEU A CA 1
ATOM 1012 C C . LEU A 1 123 ? 103.081 129.420 75.619 1.00 60.96 123 LEU A C 1
ATOM 1013 O O . LEU A 1 123 ? 103.110 128.887 76.735 1.00 61.57 123 LEU A O 1
ATOM 1018 N N . LEU A 1 124 ? 104.148 129.464 74.820 1.00 61.27 124 LEU A N 1
ATOM 1019 C CA . LEU A 1 124 ? 105.407 128.852 75.225 1.00 58.56 124 LEU A CA 1
ATOM 1020 C C . LEU A 1 124 ? 105.988 129.537 76.455 1.00 55.81 124 LEU A C 1
ATOM 1021 O O . LEU A 1 124 ? 106.415 128.863 77.401 1.00 55.77 124 LEU A O 1
ATOM 1026 N N . ARG A 1 125 ? 105.994 130.873 76.473 1.00 53.64 125 ARG A N 1
ATOM 1027 C CA . ARG A 1 125 ? 106.521 131.590 77.630 1.00 50.03 125 ARG A CA 1
ATOM 1028 C C . ARG A 1 125 ? 105.701 131.305 78.882 1.00 50.66 125 ARG A C 1
ATOM 1029 O O . ARG A 1 125 ? 106.260 131.074 79.963 1.00 49.19 125 ARG A O 1
ATOM 1037 N N . ARG A 1 126 ? 104.371 131.310 78.757 1.00 52.06 126 ARG A N 1
ATOM 1038 C CA . ARG A 1 126 ? 103.522 131.078 79.920 1.00 48.54 126 ARG A CA 1
ATOM 1039 C C . ARG A 1 126 ? 103.686 129.663 80.459 1.00 49.21 126 ARG A C 1
ATOM 1040 O O . ARG A 1 126 ? 103.743 129.463 81.677 1.00 52.47 126 ARG A O 1
ATOM 1048 N N . THR A 1 127 ? 103.774 128.666 79.573 1.00 49.26 127 THR A N 1
ATOM 1049 C CA . THR A 1 127 ? 103.994 127.297 80.029 1.00 48.22 127 THR A CA 1
ATOM 1050 C C . THR A 1 127 ? 105.353 127.151 80.702 1.00 45.27 127 THR A C 1
ATOM 1051 O O . THR A 1 127 ? 105.475 126.485 81.740 1.00 46.00 127 THR A O 1
ATOM 1055 N N . LEU A 1 128 ? 106.388 127.773 80.127 1.00 45.35 128 LEU A N 1
ATOM 1056 C CA . LEU A 1 128 ? 107.716 127.699 80.722 1.00 42.46 128 LEU A CA 1
ATOM 1057 C C . LEU A 1 128 ? 107.728 128.311 82.115 1.00 43.78 128 LEU A C 1
ATOM 1058 O O . LEU A 1 128 ? 108.355 127.771 83.032 1.00 44.40 128 LEU A O 1
ATOM 1063 N N . ILE A 1 129 ? 107.036 129.437 82.297 1.00 44.96 129 ILE A N 1
ATOM 1064 C CA . ILE A 1 129 ? 107.032 130.074 83.610 1.00 43.61 129 ILE A CA 1
ATOM 1065 C C . ILE A 1 129 ? 106.098 129.376 84.595 1.00 44.36 129 ILE A C 1
ATOM 1066 O O . ILE A 1 129 ? 106.290 129.504 85.809 1.00 46.39 129 ILE A O 1
ATOM 1071 N N . ARG A 1 130 ? 105.092 128.640 84.114 1.00 44.52 130 ARG A N 1
ATOM 1072 C CA . ARG A 1 130 ? 104.226 127.886 85.016 1.00 42.91 130 ARG A CA 1
ATOM 1073 C C . ARG A 1 130 ? 104.887 126.606 85.510 1.00 44.72 130 ARG A C 1
ATOM 1074 O O . ARG A 1 130 ? 104.634 126.177 86.647 1.00 44.87 130 ARG A O 1
ATOM 1082 N N . TYR A 1 131 ? 105.715 125.976 84.670 1.00 46.28 131 TYR A N 1
ATOM 1083 C CA . TYR A 1 131 ? 106.403 124.759 85.091 1.00 41.75 131 TYR A CA 1
ATOM 1084 C C . TYR A 1 131 ? 107.320 125.010 86.280 1.00 42.33 131 TYR A C 1
ATOM 1085 O O . TYR A 1 131 ? 107.551 124.103 87.086 1.00 43.21 131 TYR A O 1
ATOM 1094 N N . ALA A 1 132 ? 107.858 126.224 86.403 1.00 43.28 132 ALA A N 1
ATOM 1095 C CA . ALA A 1 132 ? 108.728 126.541 87.530 1.00 42.62 132 ALA A CA 1
ATOM 1096 C C . ALA A 1 132 ? 107.933 126.753 88.813 1.00 45.04 132 ALA A C 1
ATOM 1097 O O . ALA A 1 132 ? 108.377 126.351 89.894 1.00 47.96 132 ALA A O 1
ATOM 1099 N N . ILE A 1 133 ? 106.762 127.386 88.717 1.00 43.85 133 ILE A N 1
ATOM 1100 C CA . ILE A 1 133 ? 105.936 127.603 89.900 1.00 44.51 133 ILE A CA 1
ATOM 1101 C C . ILE A 1 133 ? 105.342 126.291 90.396 1.00 43.16 133 ILE A C 1
ATOM 1102 O O . ILE A 1 133 ? 105.117 126.120 91.603 1.00 44.84 133 ILE A O 1
ATOM 1107 N N . LEU A 1 134 ? 105.072 125.350 89.486 1.00 42.07 134 LEU A N 1
ATOM 1108 C CA . LEU A 1 134 ? 104.461 124.087 89.898 1.00 38.98 134 LEU A CA 1
ATOM 1109 C C . LEU A 1 134 ? 105.351 123.322 90.874 1.00 38.66 134 LEU A C 1
ATOM 1110 O O . LEU A 1 134 ? 104.860 122.759 91.860 1.00 41.34 134 LEU A O 1
ATOM 1115 N N . GLY A 1 135 ? 106.661 123.292 90.622 1.00 36.92 135 GLY A N 1
ATOM 1116 C CA . GLY A 1 135 ? 107.557 122.563 91.506 1.00 36.99 135 GLY A CA 1
ATOM 1117 C C . GLY A 1 135 ? 107.646 123.169 92.894 1.00 39.91 135 GLY A C 1
ATOM 1118 O O . GLY A 1 135 ? 107.652 122.448 93.901 1.00 43.98 135 GLY A O 1
ATOM 1119 N N . GLN A 1 136 ? 107.728 124.500 92.971 1.00 39.39 136 GLN A N 1
ATOM 1120 C CA . GLN A 1 136 ? 107.746 125.151 94.275 1.00 40.69 136 GLN A CA 1
ATOM 1121 C C . GLN A 1 136 ? 106.432 124.923 95.011 1.00 41.87 136 GLN A C 1
ATOM 1122 O O . GLN A 1 136 ? 106.429 124.720 96.230 1.00 44.00 136 GLN A O 1
ATOM 1128 N N . VAL A 1 137 ? 105.310 124.919 94.287 1.00 40.07 137 VAL A N 1
ATOM 1129 C CA . VAL A 1 137 ? 104.029 124.639 94.925 1.00 35.61 137 VAL A CA 1
ATOM 1130 C C . VAL A 1 137 ? 104.021 123.226 95.490 1.00 35.84 137 VAL A C 1
ATOM 1131 O O . VAL A 1 137 ? 103.565 122.996 96.615 1.00 39.02 137 VAL A O 1
ATOM 1135 N N . LEU A 1 138 ? 104.539 122.262 94.726 1.00 37.46 138 LEU A N 1
ATOM 1136 C CA . LEU A 1 138 ? 104.554 120.876 95.186 1.00 35.06 138 LEU A CA 1
ATOM 1137 C C . LEU A 1 138 ? 105.404 120.714 96.442 1.00 36.65 138 LEU A C 1
ATOM 1138 O O . LEU A 1 138 ? 104.971 120.095 97.423 1.00 43.30 138 LEU A O 1
ATOM 1143 N N . ILE A 1 139 ? 106.615 121.278 96.443 1.00 35.02 139 ILE A N 1
ATOM 1144 C CA . ILE A 1 139 ? 107.485 121.104 97.607 1.00 37.73 139 ILE A CA 1
ATOM 1145 C C . ILE A 1 139 ? 106.921 121.840 98.822 1.00 40.36 139 ILE A C 1
ATOM 1146 O O . ILE A 1 139 ? 106.953 121.322 99.949 1.00 41.57 139 ILE A O 1
ATOM 1151 N N . LEU A 1 140 ? 106.382 123.047 98.621 1.00 40.45 140 LEU A N 1
ATOM 1152 C CA . LEU A 1 140 ? 105.804 123.783 99.738 1.00 37.89 140 LEU A CA 1
ATOM 1153 C C . LEU A 1 140 ? 104.591 123.062 100.304 1.00 39.55 140 LEU A C 1
ATOM 1154 O O . LEU A 1 140 ? 104.391 123.042 101.521 1.00 41.97 140 LEU A O 1
ATOM 1159 N N . ARG A 1 141 ? 103.762 122.471 99.442 1.00 39.49 141 ARG A N 1
ATOM 1160 C CA . ARG A 1 141 ? 102.647 121.672 99.931 1.00 40.92 141 ARG A CA 1
ATOM 1161 C C . ARG A 1 141 ? 103.138 120.459 100.704 1.00 43.11 141 ARG A C 1
ATOM 1162 O O . ARG A 1 141 ? 102.525 120.066 101.702 1.00 46.97 141 ARG A O 1
ATOM 1170 N N . SER A 1 142 ? 104.249 119.862 100.269 1.00 45.52 142 SER A N 1
ATOM 1171 C CA . SER A 1 142 ? 104.758 118.676 100.948 1.00 45.83 142 SER A CA 1
ATOM 1172 C C . SER A 1 142 ? 105.405 119.006 102.288 1.00 47.64 142 SER A C 1
ATOM 1173 O O . SER A 1 142 ? 105.545 118.116 103.134 1.00 49.49 142 SER A O 1
ATOM 1176 N N . ILE A 1 143 ? 105.828 120.253 102.502 1.00 49.70 143 ILE A N 1
ATOM 1177 C CA . ILE A 1 143 ? 106.553 120.589 103.729 1.00 45.85 143 ILE A CA 1
ATOM 1178 C C . ILE A 1 143 ? 105.814 121.572 104.632 1.00 47.14 143 ILE A C 1
ATOM 1179 O O . ILE A 1 143 ? 106.293 121.831 105.744 1.00 46.19 143 ILE A O 1
ATOM 1184 N N . SER A 1 144 ? 104.676 122.125 104.213 1.00 50.77 144 SER A N 1
ATOM 1185 C CA . SER A 1 144 ? 104.018 123.185 104.971 1.00 49.10 144 SER A CA 1
ATOM 1186 C C . SER A 1 144 ? 102.580 122.815 105.304 1.00 53.20 144 SER A C 1
ATOM 1187 O O . SER A 1 144 ? 101.804 122.443 104.416 1.00 56.40 144 SER A O 1
ATOM 1190 N N . THR A 1 145 ? 102.218 122.974 106.581 1.00 52.79 145 THR A N 1
ATOM 1191 C CA . THR A 1 145 ? 100.896 122.569 107.052 1.00 57.13 145 THR A CA 1
ATOM 1192 C C . THR A 1 145 ? 99.792 123.446 106.473 1.00 57.16 145 THR A C 1
ATOM 1193 O O . THR A 1 145 ? 98.747 122.936 106.054 1.00 60.20 145 THR A O 1
ATOM 1197 N N . SER A 1 146 ? 99.990 124.766 106.458 1.00 55.53 146 SER A N 1
ATOM 1198 C CA . SER A 1 146 ? 98.963 125.657 105.924 1.00 56.35 146 SER A CA 1
ATOM 1199 C C . SER A 1 146 ? 98.761 125.441 104.428 1.00 55.82 146 SER A C 1
ATOM 1200 O O . SER A 1 146 ? 97.623 125.438 103.942 1.00 58.18 146 SER A O 1
ATOM 1203 N N . VAL A 1 147 ? 99.851 125.252 103.683 1.00 56.41 147 VAL A N 1
ATOM 1204 C CA . VAL A 1 147 ? 99.730 125.004 102.251 1.00 53.43 147 VAL A CA 1
ATOM 1205 C C . VAL A 1 147 ? 99.060 123.660 101.995 1.00 55.14 147 VAL A C 1
ATOM 1206 O O . VAL A 1 147 ? 98.279 123.514 101.047 1.00 57.66 147 VAL A O 1
ATOM 1210 N N . TYR A 1 148 ? 99.345 122.655 102.830 1.00 52.66 148 TYR A N 1
ATOM 1211 C CA . TYR A 1 148 ? 98.649 121.380 102.693 1.00 52.55 148 TYR A CA 1
ATOM 1212 C C . TYR A 1 148 ? 97.160 121.529 102.983 1.00 55.10 148 TYR A C 1
ATOM 1213 O O . TYR A 1 148 ? 96.325 120.925 102.301 1.00 60.91 148 TYR A O 1
ATOM 1222 N N . LYS A 1 149 ? 96.810 122.320 103.999 1.00 54.43 149 LYS A N 1
ATOM 1223 C CA . LYS A 1 149 ? 95.402 122.575 104.288 1.00 56.99 149 LYS A CA 1
ATOM 1224 C C . LYS A 1 149 ? 94.720 123.285 103.128 1.00 61.26 149 LYS A C 1
ATOM 1225 O O . LYS A 1 149 ? 93.539 123.039 102.855 1.00 65.60 149 LYS A O 1
ATOM 1231 N N . ARG A 1 150 ? 95.440 124.176 102.445 1.00 60.68 150 ARG A N 1
ATOM 1232 C CA . ARG A 1 150 ? 94.864 124.858 101.290 1.00 59.83 150 ARG A CA 1
ATOM 1233 C C . ARG A 1 150 ? 94.709 123.914 100.101 1.00 62.66 150 ARG A C 1
ATOM 1234 O O . ARG A 1 150 ? 93.734 124.014 99.348 1.00 66.06 150 ARG A O 1
ATOM 1242 N N . PHE A 1 151 ? 95.655 122.992 99.914 1.00 61.32 151 PHE A N 1
ATOM 1243 C CA . PHE A 1 151 ? 95.647 122.052 98.791 1.00 59.44 151 PHE A CA 1
ATOM 1244 C C . PHE A 1 151 ? 95.779 120.633 99.326 1.00 60.59 151 PHE A C 1
ATOM 1245 O O . PHE A 1 151 ? 96.862 120.035 99.273 1.00 60.64 151 PHE A O 1
ATOM 1253 N N . PRO A 1 152 ? 94.692 120.058 99.847 1.00 61.75 152 PRO A N 1
ATOM 1254 C CA . PRO A 1 152 ? 94.794 118.709 100.425 1.00 60.19 152 PRO A CA 1
ATOM 1255 C C . PRO A 1 152 ? 94.985 117.612 99.392 1.00 63.80 152 PRO A C 1
ATOM 1256 O O . PRO A 1 152 ? 95.518 116.550 99.732 1.00 65.24 152 PRO A O 1
ATOM 1260 N N . THR A 1 153 ? 94.570 117.829 98.146 1.00 64.63 153 THR A N 1
ATOM 1261 C CA . THR A 1 153 ? 94.628 116.807 97.112 1.00 63.53 153 THR A CA 1
ATOM 1262 C C . THR A 1 153 ? 95.189 117.413 95.832 1.00 66.34 153 THR A C 1
ATOM 1263 O O . THR A 1 153 ? 95.084 118.620 95.603 1.00 68.20 153 THR A O 1
ATOM 1267 N N . LEU A 1 154 ? 95.792 116.561 94.998 1.00 66.22 154 LEU A N 1
ATOM 1268 C CA . LEU A 1 154 ? 96.337 117.019 93.725 1.00 64.65 154 LEU A CA 1
ATOM 1269 C C . LEU A 1 154 ? 95.262 117.537 92.780 1.00 66.32 154 LEU A C 1
ATOM 1270 O O . LEU A 1 154 ? 95.581 118.294 91.859 1.00 67.58 154 LEU A O 1
ATOM 1275 N N . HIS A 1 155 ? 94.003 117.147 92.979 1.00 65.62 155 HIS A N 1
ATOM 1276 C CA . HIS A 1 155 ? 92.918 117.690 92.173 1.00 66.97 155 HIS A CA 1
ATOM 1277 C C . HIS A 1 155 ? 92.615 119.143 92.515 1.00 67.84 155 HIS A C 1
ATOM 1278 O O . HIS A 1 155 ? 92.102 119.876 91.661 1.00 70.36 155 HIS A O 1
ATOM 1285 N N . HIS A 1 156 ? 92.924 119.575 93.739 1.00 66.96 156 HIS A N 1
ATOM 1286 C CA . HIS A 1 156 ? 92.750 120.979 94.089 1.00 64.93 156 HIS A CA 1
ATOM 1287 C C . HIS A 1 156 ? 93.688 121.872 93.289 1.00 66.48 156 HIS A C 1
ATOM 1288 O O . HIS A 1 156 ? 93.345 123.021 92.997 1.00 68.97 156 HIS A O 1
ATOM 1295 N N . LEU A 1 157 ? 94.870 121.366 92.931 1.00 65.59 157 LEU A N 1
ATOM 1296 C CA . LEU A 1 157 ? 95.773 122.135 92.080 1.00 62.84 157 LEU A CA 1
ATOM 1297 C C . LEU A 1 157 ? 95.172 122.356 90.699 1.00 64.59 157 LEU A C 1
ATOM 1298 O O . LEU A 1 157 ? 95.283 123.449 90.133 1.00 67.02 157 LEU A O 1
ATOM 1303 N N . VAL A 1 158 ? 94.537 121.325 90.136 1.00 64.76 158 VAL A N 1
ATOM 1304 C CA . VAL A 1 158 ? 93.857 121.478 88.854 1.00 66.48 158 VAL A CA 1
ATOM 1305 C C . VAL A 1 158 ? 92.689 122.446 88.985 1.00 69.02 158 VAL A C 1
ATOM 1306 O O . VAL A 1 158 ? 92.473 123.306 88.123 1.00 70.04 158 VAL A O 1
ATOM 1310 N N . LEU A 1 159 ? 91.919 122.321 90.070 1.00 71.15 159 LEU A N 1
ATOM 1311 C CA . LEU A 1 159 ? 90.775 123.204 90.279 1.00 69.59 159 LEU A CA 1
ATOM 1312 C C . LEU A 1 159 ? 91.199 124.659 90.448 1.00 69.17 159 LEU A C 1
ATOM 1313 O O . LEU A 1 159 ? 90.463 125.568 90.049 1.00 69.72 159 LEU A O 1
ATOM 1318 N N . ALA A 1 160 ? 92.371 124.900 91.030 1.00 69.06 160 ALA A N 1
ATOM 1319 C CA . ALA A 1 160 ? 92.852 126.249 91.292 1.00 68.36 160 ALA A CA 1
ATOM 1320 C C . ALA A 1 160 ? 93.637 126.842 90.130 1.00 72.96 160 ALA A C 1
ATOM 1321 O O . ALA A 1 160 ? 94.133 127.966 90.248 1.00 76.94 160 ALA A O 1
ATOM 1323 N N . GLY A 1 161 ? 93.767 126.121 89.021 1.00 72.15 161 GLY A N 1
ATOM 1324 C CA . GLY A 1 161 ? 94.439 126.639 87.849 1.00 73.69 161 GLY A CA 1
ATOM 1325 C C . GLY A 1 161 ? 95.944 126.510 87.843 1.00 71.46 161 GLY A C 1
ATOM 1326 O O . GLY A 1 161 ? 96.585 127.018 86.916 1.00 69.67 161 GLY A O 1
ATOM 1327 N N . PHE A 1 162 ? 96.531 125.848 88.840 1.00 70.15 162 PHE A N 1
ATOM 1328 C CA . PHE A 1 162 ? 97.979 125.692 88.879 1.00 64.30 162 PHE A CA 1
ATOM 1329 C C . PHE A 1 162 ? 98.489 124.683 87.860 1.00 68.21 162 PHE A C 1
ATOM 1330 O O . PHE A 1 162 ? 99.660 124.755 87.473 1.00 69.56 162 PHE A O 1
ATOM 1338 N N . MET A 1 163 ? 97.647 123.753 87.418 1.00 69.74 163 MET A N 1
ATOM 1339 C CA . MET A 1 163 ? 98.054 122.783 86.412 1.00 70.58 163 MET A CA 1
ATOM 1340 C C . MET A 1 163 ? 96.814 122.263 85.702 1.00 71.61 163 MET A C 1
ATOM 1341 O O . MET A 1 163 ? 95.687 122.437 86.171 1.00 74.06 163 MET A O 1
ATOM 1346 N N . THR A 1 164 ? 97.041 121.628 84.558 1.00 72.26 164 THR A N 1
ATOM 1347 C CA . THR A 1 164 ? 95.988 121.243 83.631 1.00 75.42 164 THR A CA 1
ATOM 1348 C C . THR A 1 164 ? 95.627 119.769 83.833 1.00 78.71 164 THR A C 1
ATOM 1349 O O . THR A 1 164 ? 96.372 118.996 84.441 1.00 80.74 164 THR A O 1
ATOM 1353 N N . HIS A 1 165 ? 94.444 119.391 83.338 1.00 79.68 165 HIS A N 1
ATOM 1354 C CA . HIS A 1 165 ? 93.993 118.006 83.437 1.00 81.50 165 HIS A CA 1
ATOM 1355 C C . HIS A 1 165 ? 94.948 117.056 82.727 1.00 81.29 165 HIS A C 1
ATOM 1356 O O . HIS A 1 165 ? 95.227 115.957 83.222 1.00 82.16 165 HIS A O 1
ATOM 1363 N N . GLY A 1 166 ? 95.451 117.455 81.558 1.00 79.22 166 GLY A N 1
ATOM 1364 C CA . GLY A 1 166 ? 96.431 116.631 80.870 1.00 74.46 166 GLY A CA 1
ATOM 1365 C C . GLY A 1 166 ? 97.708 116.460 81.668 1.00 73.79 166 GLY A C 1
ATOM 1366 O O . GLY A 1 166 ? 98.280 115.369 81.718 1.00 77.89 166 GLY A O 1
ATOM 1367 N N . GLU A 1 167 ? 98.170 117.537 82.308 1.00 72.07 167 GLU A N 1
ATOM 1368 C CA . GLU A 1 167 ? 99.355 117.446 83.153 1.00 70.52 167 GLU A CA 1
ATOM 1369 C C . GLU A 1 167 ? 99.120 116.511 84.330 1.00 73.52 167 GLU A C 1
ATOM 1370 O O . GLU A 1 167 ? 99.999 115.722 84.691 1.00 75.91 167 GLU A O 1
ATOM 1376 N N . HIS A 1 168 ? 97.937 116.588 84.944 1.00 75.40 168 HIS A N 1
ATOM 1377 C CA . HIS A 1 168 ? 97.614 115.690 86.049 1.00 74.72 168 HIS A CA 1
ATOM 1378 C C . HIS A 1 168 ? 97.591 114.237 85.592 1.00 75.05 168 HIS A C 1
ATOM 1379 O O . HIS A 1 168 ? 98.115 113.351 86.279 1.00 76.67 168 HIS A O 1
ATOM 1386 N N . LYS A 1 169 ? 96.990 113.974 84.430 1.00 75.38 169 LYS A N 1
ATOM 1387 C CA . LYS A 1 169 ? 96.942 112.609 83.916 1.00 73.68 169 LYS A CA 1
ATOM 1388 C C . LYS A 1 169 ? 98.339 112.089 83.601 1.00 75.02 169 LYS A C 1
ATOM 1389 O O . LYS A 1 169 ? 98.646 110.920 83.861 1.00 77.26 169 LYS A O 1
ATOM 1391 N N . GLN A 1 170 ? 99.197 112.940 83.035 1.00 75.59 170 GLN A N 1
ATOM 1392 C CA . GLN A 1 170 ? 100.566 112.525 82.743 1.00 73.22 170 GLN A CA 1
ATOM 1393 C C . GLN A 1 170 ? 101.352 112.265 84.022 1.00 71.98 170 GLN A C 1
ATOM 1394 O O . GLN A 1 170 ? 102.151 111.324 84.085 1.00 74.93 170 GLN A O 1
ATOM 1400 N N . LEU A 1 171 ? 101.148 113.094 85.049 1.00 71.73 171 LEU A N 1
ATOM 1401 C CA . LEU A 1 171 ? 101.835 112.889 86.319 1.00 67.50 171 LEU A CA 1
ATOM 1402 C C . LEU A 1 171 ? 101.370 111.618 87.013 1.00 71.49 171 LEU A C 1
ATOM 1403 O O . LEU A 1 171 ? 102.165 110.956 87.689 1.00 74.68 171 LEU A O 1
ATOM 1408 N N . GLN A 1 172 ? 100.092 111.264 86.867 1.00 75.74 172 GLN A N 1
ATOM 1409 C CA . GLN A 1 172 ? 99.572 110.063 87.509 1.00 80.22 172 GLN A CA 1
ATOM 1410 C C . GLN A 1 172 ? 100.091 108.773 86.884 1.00 82.24 172 GLN A C 1
ATOM 1411 O O . GLN A 1 172 ? 99.938 107.709 87.493 1.00 84.50 172 GLN A O 1
ATOM 1417 N N . LYS A 1 173 ? 100.698 108.834 85.699 1.00 79.99 173 LYS A N 1
ATOM 1418 C CA . LYS A 1 173 ? 101.098 107.645 84.956 1.00 79.91 173 LYS A CA 1
ATOM 1419 C C . LYS A 1 173 ? 102.595 107.365 85.065 1.00 82.69 173 LYS A C 1
ATOM 1420 O O . LYS A 1 173 ? 103.205 106.865 84.118 1.00 85.54 173 LYS A O 1
ATOM 1426 N N . LEU A 1 174 ? 103.200 107.678 86.209 1.00 83.11 174 LEU A N 1
ATOM 1427 C CA . LEU A 1 174 ? 104.619 107.416 86.420 1.00 82.72 174 LEU A CA 1
ATOM 1428 C C . LEU A 1 174 ? 104.878 106.115 87.165 1.00 82.65 174 LEU A C 1
ATOM 1429 O O . LEU A 1 174 ? 105.850 105.418 86.862 1.00 81.53 174 LEU A O 1
ATOM 1434 N N . GLY A 1 175 ? 104.030 105.767 88.127 1.00 86.87 175 GLY A N 1
ATOM 1435 C CA . GLY A 1 175 ? 104.177 104.514 88.847 1.00 90.61 175 GLY A CA 1
ATOM 1436 C C . GLY A 1 175 ? 105.418 104.413 89.708 1.00 89.10 175 GLY A C 1
ATOM 1437 O O . GLY A 1 175 ? 106.084 103.370 89.706 1.00 88.58 175 GLY A O 1
ATOM 1438 N N . LEU A 1 176 ? 105.748 105.472 90.445 1.00 86.05 176 LEU A N 1
ATOM 1439 C CA . LEU A 1 176 ? 106.897 105.456 91.332 1.00 83.21 176 LEU A CA 1
ATOM 1440 C C . LEU A 1 176 ? 106.468 105.746 92.764 1.00 85.79 176 LEU A C 1
ATOM 1441 O O . LEU A 1 176 ? 105.639 106.634 92.995 1.00 87.13 176 LEU A O 1
ATOM 1446 N N . PRO A 1 177 ? 107.008 105.016 93.749 1.00 85.68 177 PRO A N 1
ATOM 1447 C CA . PRO A 1 177 ? 106.670 105.247 95.158 1.00 84.81 177 PRO A CA 1
ATOM 1448 C C . PRO A 1 177 ? 107.532 106.326 95.809 1.00 85.11 177 PRO A C 1
ATOM 1449 O O . PRO A 1 177 ? 108.096 106.132 96.891 1.00 87.42 177 PRO A O 1
ATOM 1453 N N . HIS A 1 178 ? 107.640 107.479 95.153 1.00 82.47 178 HIS A N 1
ATOM 1454 C CA . HIS A 1 178 ? 108.453 108.580 95.647 1.00 80.74 178 HIS A CA 1
ATOM 1455 C C . HIS A 1 178 ? 107.704 109.887 95.434 1.00 79.60 178 HIS A C 1
ATOM 1456 O O . HIS A 1 178 ? 106.725 109.955 94.687 1.00 78.17 178 HIS A O 1
ATOM 1463 N N . ASN A 1 179 ? 108.174 110.934 96.109 1.00 77.00 179 ASN A N 1
ATOM 1464 C CA . ASN A 1 179 ? 107.613 112.262 95.910 1.00 70.38 179 ASN A CA 1
ATOM 1465 C C . ASN A 1 179 ? 107.917 112.750 94.499 1.00 68.66 179 ASN A C 1
ATOM 1466 O O . ASN A 1 179 ? 109.071 112.743 94.061 1.00 70.22 179 ASN A O 1
ATOM 1471 N N . THR A 1 180 ? 106.878 113.173 93.787 1.00 66.33 180 THR A N 1
ATOM 1472 C CA . THR A 1 180 ? 107.015 113.620 92.401 1.00 61.15 180 THR A CA 1
ATOM 1473 C C . THR A 1 180 ? 107.163 115.139 92.331 1.00 54.89 180 THR A C 1
ATOM 1474 O O . THR A 1 180 ? 106.384 115.838 91.688 1.00 56.80 180 THR A O 1
ATOM 1478 N N . PHE A 1 181 ? 108.190 115.649 93.006 1.00 53.21 181 PHE A N 1
ATOM 1479 C CA . PHE A 1 181 ? 108.502 117.071 92.984 1.00 50.00 181 PHE A CA 1
ATOM 1480 C C . PHE A 1 181 ? 109.663 117.403 92.054 1.00 50.24 181 PHE A C 1
ATOM 1481 O O . PHE A 1 181 ? 110.156 118.534 92.073 1.00 53.24 181 PHE A O 1
ATOM 1489 N N . TRP A 1 182 ? 110.101 116.448 91.232 1.00 48.49 182 TRP A N 1
ATOM 1490 C CA . TRP A 1 182 ? 111.205 116.654 90.307 1.00 47.03 182 TRP A CA 1
ATOM 1491 C C . TRP A 1 182 ? 110.791 116.628 88.842 1.00 47.19 182 TRP A C 1
ATOM 1492 O O . TRP A 1 182 ? 111.597 117.002 87.985 1.00 49.76 182 TRP A O 1
ATOM 1503 N N . VAL A 1 183 ? 109.572 116.197 88.533 1.00 46.03 183 VAL A N 1
ATOM 1504 C CA . VAL A 1 183 ? 109.087 116.078 87.157 1.00 47.23 183 VAL A CA 1
ATOM 1505 C C . VAL A 1 183 ? 109.001 117.425 86.439 1.00 49.71 183 VAL A C 1
ATOM 1506 O O . VAL A 1 183 ? 109.408 117.509 85.267 1.00 51.93 183 VAL A O 1
ATOM 1510 N N . PRO A 1 184 ? 108.467 118.491 87.056 1.00 47.90 184 PRO A N 1
ATOM 1511 C CA . PRO A 1 184 ? 108.365 119.764 86.322 1.00 45.08 184 PRO A CA 1
ATOM 1512 C C . PRO A 1 184 ? 109.693 120.296 85.812 1.00 44.72 184 PRO A C 1
ATOM 1513 O O . PRO A 1 184 ? 109.716 120.955 84.769 1.00 47.10 184 PRO A O 1
ATOM 1517 N N . TRP A 1 185 ? 110.802 120.034 86.505 1.00 42.17 185 TRP A N 1
ATOM 1518 C CA . TRP A 1 185 ? 112.096 120.495 86.010 1.00 42.65 185 TRP A CA 1
ATOM 1519 C C . TRP A 1 185 ? 112.492 119.767 84.729 1.00 44.27 185 TRP A C 1
ATOM 1520 O O . TRP A 1 185 ? 113.024 120.382 83.794 1.00 49.62 185 TRP A O 1
ATOM 1531 N N . VAL A 1 186 ? 112.236 118.459 84.662 1.00 40.22 186 VAL A N 1
ATOM 1532 C CA . VAL A 1 186 ? 112.500 117.713 83.436 1.00 42.70 186 VAL A CA 1
ATOM 1533 C C . VAL A 1 186 ? 111.598 118.204 82.311 1.00 46.60 186 VAL A C 1
ATOM 1534 O O . VAL A 1 186 ? 112.029 118.320 81.154 1.00 50.23 186 VAL A O 1
ATOM 1538 N N . TRP A 1 187 ? 110.335 118.499 82.628 1.00 44.42 187 TRP A N 1
ATOM 1539 C CA . TRP A 1 187 ? 109.440 119.062 81.621 1.00 42.54 187 TRP A CA 1
ATOM 1540 C C . TRP A 1 187 ? 109.957 120.402 81.113 1.00 42.89 187 TRP A C 1
ATOM 1541 O O . TRP A 1 187 ? 109.896 120.684 79.912 1.00 47.30 187 TRP A O 1
ATOM 1552 N N . PHE A 1 188 ? 110.464 121.241 82.019 1.00 42.15 188 PHE A N 1
ATOM 1553 C CA . PHE A 1 188 ? 111.033 122.527 81.629 1.00 41.22 188 PHE A CA 1
ATOM 1554 C C . PHE A 1 188 ? 112.218 122.337 80.693 1.00 45.05 188 PHE A C 1
ATOM 1555 O O . PHE A 1 188 ? 112.339 123.032 79.678 1.00 49.75 188 PHE A O 1
ATOM 1563 N N . ALA A 1 189 ? 113.113 121.405 81.026 1.00 43.65 189 ALA A N 1
ATOM 1564 C CA . ALA A 1 189 ? 114.275 121.167 80.174 1.00 45.33 189 ALA A CA 1
ATOM 1565 C C . ALA A 1 189 ? 113.855 120.696 78.786 1.00 48.94 189 ALA A C 1
ATOM 1566 O O . ALA A 1 189 ? 114.378 121.176 77.769 1.00 51.26 189 ALA A O 1
ATOM 1568 N N . ASN A 1 190 ? 112.902 119.763 78.724 1.00 48.29 190 ASN A N 1
ATOM 1569 C CA . ASN A 1 190 ? 112.449 119.258 77.432 1.00 47.69 190 ASN A CA 1
ATOM 1570 C C . ASN A 1 190 ? 111.781 120.354 76.610 1.00 47.84 190 ASN A C 1
ATOM 1571 O O . ASN A 1 190 ? 112.025 120.466 75.402 1.00 50.72 190 ASN A O 1
ATOM 1576 N N . LEU A 1 191 ? 110.940 121.173 77.244 1.00 46.51 191 LEU A N 1
ATOM 1577 C CA . LEU A 1 191 ? 110.278 122.253 76.521 1.00 46.27 191 LEU A CA 1
ATOM 1578 C C . LEU A 1 191 ? 111.283 123.285 76.030 1.00 50.78 191 LEU A C 1
ATOM 1579 O O . LEU A 1 191 ? 111.143 123.819 74.926 1.00 53.76 191 LEU A O 1
ATOM 1584 N N . SER A 1 192 ? 112.305 123.582 76.837 1.00 51.27 192 SER A N 1
ATOM 1585 C CA . SER A 1 192 ? 113.331 124.528 76.414 1.00 47.17 192 SER A CA 1
ATOM 1586 C C . SER A 1 192 ? 114.104 124.002 75.211 1.00 48.21 192 SER A C 1
ATOM 1587 O O . SER A 1 192 ? 114.393 124.753 74.272 1.00 47.37 192 SER A O 1
ATOM 1590 N N . MET A 1 193 ? 114.452 122.712 75.220 1.00 51.99 193 MET A N 1
ATOM 1591 C CA . MET A 1 193 ? 115.145 122.143 74.066 1.00 52.39 193 MET A CA 1
ATOM 1592 C C . MET A 1 193 ? 114.257 122.147 72.826 1.00 53.97 193 MET A C 1
ATOM 1593 O O . MET A 1 193 ? 114.728 122.433 71.716 1.00 57.55 193 MET A O 1
ATOM 1598 N N . LYS A 1 194 ? 112.970 121.834 72.992 1.00 53.13 194 LYS A N 1
ATOM 1599 C CA . LYS A 1 194 ? 112.049 121.876 71.860 1.00 53.33 194 LYS A CA 1
ATOM 1600 C C . LYS A 1 194 ? 111.922 123.290 71.307 1.00 54.65 194 LYS A C 1
ATOM 1601 O O . LYS A 1 194 ? 111.850 123.485 70.089 1.00 54.23 194 LYS A O 1
ATOM 1607 N N . ALA A 1 195 ? 111.889 124.290 72.191 1.00 56.34 195 ALA A N 1
ATOM 1608 C CA . ALA A 1 195 ? 111.847 125.680 71.748 1.00 55.71 195 ALA A CA 1
ATOM 1609 C C . ALA A 1 195 ? 113.120 126.077 71.014 1.00 56.18 195 ALA A C 1
ATOM 1610 O O . ALA A 1 195 ? 113.055 126.815 70.026 1.00 60.11 195 ALA A O 1
ATOM 1612 N N . TYR A 1 196 ? 114.282 125.616 71.486 1.00 56.02 196 TYR A N 1
ATOM 1613 C CA . TYR A 1 196 ? 115.522 125.900 70.769 1.00 54.35 196 TYR A CA 1
ATOM 1614 C C . TYR A 1 196 ? 115.504 125.281 69.380 1.00 57.85 196 TYR A C 1
ATOM 1615 O O . TYR A 1 196 ? 115.941 125.904 68.407 1.00 62.22 196 TYR A O 1
ATOM 1624 N N . LEU A 1 197 ? 115.024 124.033 69.305 1.00 60.12 197 LEU A N 1
ATOM 1625 C CA . LEU A 1 197 ? 114.871 123.368 67.986 1.00 60.95 197 LEU A CA 1
ATOM 1626 C C . LEU A 1 197 ? 113.745 124.104 67.258 1.00 60.57 197 LEU A C 1
ATOM 1627 O O . LEU A 1 197 ? 112.641 123.533 67.136 1.00 61.58 197 LEU A O 1
ATOM 1632 N N . GLY A 1 198 ? 114.020 125.325 66.802 1.00 63.89 198 GLY A N 1
ATOM 1633 C CA . GLY A 1 198 ? 113.019 126.165 66.183 1.00 59.55 198 GLY A CA 1
ATOM 1634 C C . GLY A 1 198 ? 113.545 127.576 66.076 1.00 67.26 198 GLY A C 1
ATOM 1635 O O . GLY A 1 198 ? 114.755 127.804 66.109 1.00 71.69 198 GLY A O 1
ATOM 1636 N N . GLY A 1 199 ? 112.629 128.528 65.956 1.00 68.31 199 GLY A N 1
ATOM 1637 C CA . GLY A 1 199 ? 113.000 129.916 65.805 1.00 72.55 199 GLY A CA 1
ATOM 1638 C C . GLY A 1 199 ? 112.847 130.791 67.027 1.00 73.44 199 GLY A C 1
ATOM 1639 O O . GLY A 1 199 ? 112.882 132.018 66.893 1.00 82.91 199 GLY A O 1
ATOM 1640 N N . ARG A 1 200 ? 112.677 130.212 68.215 1.00 65.94 200 ARG A N 1
ATOM 1641 C CA . ARG A 1 200 ? 112.371 131.008 69.396 1.00 67.00 200 ARG A CA 1
ATOM 1642 C C . ARG A 1 200 ? 113.571 131.250 70.303 1.00 65.99 200 ARG A C 1
ATOM 1643 O O . ARG A 1 200 ? 113.492 132.112 71.183 1.00 66.51 200 ARG A O 1
ATOM 1651 N N . ILE A 1 201 ? 114.672 130.525 70.122 1.00 65.50 201 ILE A N 1
ATOM 1652 C CA . ILE A 1 201 ? 115.908 130.780 70.852 1.00 63.70 201 ILE A CA 1
ATOM 1653 C C . ILE A 1 201 ? 117.038 130.906 69.840 1.00 67.03 201 ILE A C 1
ATOM 1654 O O . ILE A 1 201 ? 117.241 130.010 69.014 1.00 68.93 201 ILE A O 1
ATOM 1659 N N . ARG A 1 202 ? 117.773 132.019 69.908 1.00 68.63 202 ARG A N 1
ATOM 1660 C CA . ARG A 1 202 ? 118.719 132.351 68.846 1.00 71.67 202 ARG A CA 1
ATOM 1661 C C . ARG A 1 202 ? 119.956 131.461 68.882 1.00 71.90 202 ARG A C 1
ATOM 1662 O O . ARG A 1 202 ? 120.394 130.963 67.839 1.00 74.75 202 ARG A O 1
ATOM 1670 N N . ASP A 1 203 ? 120.534 131.248 70.063 1.00 67.84 203 ASP A N 1
ATOM 1671 C CA . ASP A 1 203 ? 121.834 130.603 70.174 1.00 64.45 203 ASP A CA 1
ATOM 1672 C C . ASP A 1 203 ? 121.807 129.587 71.306 1.00 61.27 203 ASP A C 1
ATOM 1673 O O . ASP A 1 203 ? 120.880 129.554 72.121 1.00 62.39 203 ASP A O 1
ATOM 1678 N N . THR A 1 204 ? 122.841 128.749 71.350 1.00 61.80 204 THR A N 1
ATOM 1679 C CA . THR A 1 204 ? 123.031 127.789 72.428 1.00 62.42 204 THR A CA 1
ATOM 1680 C C . THR A 1 204 ? 123.670 128.420 73.656 1.00 60.67 204 THR A C 1
ATOM 1681 O O . THR A 1 204 ? 123.684 127.801 74.723 1.00 63.61 204 THR A O 1
ATOM 1685 N N . VAL A 1 205 ? 124.203 129.634 73.528 1.00 59.71 205 VAL A N 1
ATOM 1686 C CA . VAL A 1 205 ? 124.696 130.364 74.688 1.00 57.66 205 VAL A CA 1
ATOM 1687 C C . VAL A 1 205 ? 123.554 130.910 75.535 1.00 59.16 205 VAL A C 1
ATOM 1688 O O . VAL A 1 205 ? 123.724 131.085 76.750 1.00 58.26 205 VAL A O 1
ATOM 1692 N N . LEU A 1 206 ? 122.396 131.172 74.933 1.00 60.58 206 LEU A N 1
ATOM 1693 C CA . LEU A 1 206 ? 121.205 131.603 75.648 1.00 55.42 206 LEU A CA 1
ATOM 1694 C C . LEU A 1 206 ? 120.369 130.429 76.134 1.00 56.24 206 LEU A C 1
ATOM 1695 O O . LEU A 1 206 ? 119.393 130.633 76.861 1.00 58.12 206 LEU A O 1
ATOM 1700 N N . LEU A 1 207 ? 120.730 129.206 75.749 1.00 55.16 207 LEU A N 1
ATOM 1701 C CA . LEU A 1 207 ? 120.060 128.005 76.221 1.00 52.10 207 LEU A CA 1
ATOM 1702 C C . LEU A 1 207 ? 120.801 127.347 77.374 1.00 54.42 207 LEU A C 1
ATOM 1703 O O . LEU A 1 207 ? 120.168 126.673 78.194 1.00 57.84 207 LEU A O 1
ATOM 1708 N N . GLN A 1 208 ? 122.058 127.547 77.541 1.00 55.71 208 GLN A N 1
ATOM 1709 C CA . GLN A 1 208 ? 122.832 127.049 78.674 1.00 56.24 208 GLN A CA 1
ATOM 1710 C C . GLN A 1 208 ? 122.707 128.044 79.788 1.00 58.58 208 GLN A C 1
ATOM 1711 O O . GLN A 1 208 ? 123.223 127.748 80.785 1.00 61.34 208 GLN A O 1
ATOM 1717 N N . SER A 1 209 ? 122.260 129.262 79.567 1.00 56.86 209 SER A N 1
ATOM 1718 C CA . SER A 1 209 ? 121.933 130.206 80.625 1.00 54.21 209 SER A CA 1
ATOM 1719 C C . SER A 1 209 ? 120.535 130.036 81.192 1.00 56.04 209 SER A C 1
ATOM 1720 O O . SER A 1 209 ? 120.335 130.333 82.375 1.00 61.20 209 SER A O 1
ATOM 1723 N N . LEU A 1 210 ? 119.567 129.574 80.403 1.00 51.74 210 LEU A N 1
ATOM 1724 C CA . LEU A 1 210 ? 118.233 129.286 80.907 1.00 50.46 210 LEU A CA 1
ATOM 1725 C C . LEU A 1 210 ? 118.170 128.003 81.719 1.00 56.18 210 LEU A C 1
ATOM 1726 O O . LEU A 1 210 ? 117.338 127.901 82.626 1.00 62.24 210 LEU A O 1
ATOM 1731 N N . MET A 1 211 ? 119.028 127.032 81.423 1.00 54.88 211 MET A N 1
ATOM 1732 C CA . MET A 1 211 ? 119.050 125.749 82.110 1.00 54.05 211 MET A CA 1
ATOM 1733 C C . MET A 1 211 ? 120.106 125.743 83.205 1.00 53.74 211 MET A C 1
ATOM 1734 O O . MET A 1 211 ? 120.533 124.691 83.681 1.00 57.47 211 MET A O 1
ATOM 1739 N N . ASN A 1 212 ? 120.541 126.933 83.613 1.00 54.80 212 ASN A N 1
ATOM 1740 C CA . ASN A 1 212 ? 121.417 127.086 84.765 1.00 54.07 212 ASN A CA 1
ATOM 1741 C C . ASN A 1 212 ? 120.721 127.682 85.976 1.00 55.90 212 ASN A C 1
ATOM 1742 O O . ASN A 1 212 ? 121.175 127.440 87.100 1.00 57.20 212 ASN A O 1
ATOM 1747 N N . GLU A 1 213 ? 119.645 128.449 85.793 1.00 54.00 213 GLU A N 1
ATOM 1748 C CA . GLU A 1 213 ? 118.825 128.880 86.918 1.00 52.92 213 GLU A CA 1
ATOM 1749 C C . GLU A 1 213 ? 117.914 127.755 87.394 1.00 52.73 213 GLU A C 1
ATOM 1750 O O . GLU A 1 213 ? 117.576 127.679 88.582 1.00 54.00 213 GLU A O 1
ATOM 1756 N N . VAL A 1 214 ? 117.506 126.880 86.473 1.00 49.04 214 VAL A N 1
ATOM 1757 C CA . VAL A 1 214 ? 116.667 125.740 86.832 1.00 47.99 214 VAL A CA 1
ATOM 1758 C C . VAL A 1 214 ? 117.412 124.808 87.776 1.00 48.41 214 VAL A C 1
ATOM 1759 O O . VAL A 1 214 ? 116.835 124.277 88.733 1.00 50.34 214 VAL A O 1
ATOM 1763 N N . CYS A 1 215 ? 118.705 124.593 87.525 1.00 46.33 215 CYS A N 1
ATOM 1764 C CA . CYS A 1 215 ? 119.503 123.754 88.412 1.00 46.94 215 CYS A CA 1
ATOM 1765 C C . CYS A 1 215 ? 119.602 124.359 89.807 1.00 46.87 215 CYS A C 1
ATOM 1766 O O . CYS A 1 215 ? 119.521 123.640 90.810 1.00 48.31 215 CYS A O 1
ATOM 1769 N N . THR A 1 216 ? 119.778 125.679 89.894 1.00 45.29 216 THR A N 1
ATOM 1770 C CA . THR A 1 216 ? 119.836 126.334 91.198 1.00 44.47 216 THR A CA 1
ATOM 1771 C C . THR A 1 216 ? 118.506 126.224 91.934 1.00 44.49 216 THR A C 1
ATOM 1772 O O . THR A 1 216 ? 118.475 125.982 93.148 1.00 49.06 216 THR A O 1
ATOM 1776 N N . LEU A 1 217 ? 117.394 126.402 91.218 1.00 42.07 217 LEU A N 1
ATOM 1777 C CA . LEU A 1 217 ? 116.083 126.258 91.845 1.00 42.59 217 LEU A CA 1
ATOM 1778 C C . LEU A 1 217 ? 115.866 124.832 92.340 1.00 44.31 217 LEU A C 1
ATOM 1779 O O . LEU A 1 217 ? 115.321 124.617 93.431 1.00 48.15 217 LEU A O 1
ATOM 1784 N N . ARG A 1 218 ? 116.294 123.844 91.550 1.00 43.97 218 ARG A N 1
ATOM 1785 C CA . ARG A 1 218 ? 116.193 122.451 91.973 1.00 44.26 218 ARG A CA 1
ATOM 1786 C C . ARG A 1 218 ? 117.037 122.190 93.214 1.00 44.25 218 ARG A C 1
ATOM 1787 O O . ARG A 1 218 ? 116.609 121.472 94.125 1.00 45.75 218 ARG A O 1
ATOM 1795 N N . THR A 1 219 ? 118.241 122.764 93.267 1.00 42.93 219 THR A N 1
ATOM 1796 C CA . THR A 1 219 ? 119.088 122.608 94.445 1.00 43.74 219 THR A CA 1
ATOM 1797 C C . THR A 1 219 ? 118.437 123.216 95.681 1.00 44.28 219 THR A C 1
ATOM 1798 O O . THR A 1 219 ? 118.489 122.633 96.771 1.00 50.37 219 THR A O 1
ATOM 1802 N N . GLN A 1 220 ? 117.826 124.394 95.535 1.00 42.36 220 GLN A N 1
ATOM 1803 C CA . GLN A 1 220 ? 117.156 125.024 96.670 1.00 40.35 220 GLN A CA 1
ATOM 1804 C C . GLN A 1 220 ? 115.975 124.189 97.153 1.00 41.59 220 GLN A C 1
ATOM 1805 O O . GLN A 1 220 ? 115.773 124.020 98.364 1.00 43.75 220 GLN A O 1
ATOM 1811 N N . CYS A 1 221 ? 115.182 123.654 96.221 1.00 41.56 221 CYS A N 1
ATOM 1812 C CA . CYS A 1 221 ? 114.069 122.793 96.610 1.00 40.73 221 CYS A CA 1
ATOM 1813 C C . CYS A 1 221 ? 114.565 121.533 97.311 1.00 43.01 221 CYS A C 1
ATOM 1814 O O . CYS A 1 221 ? 113.973 121.087 98.303 1.00 46.68 221 CYS A O 1
ATOM 1817 N N . GLY A 1 222 ? 115.651 120.945 96.809 1.00 42.55 222 GLY A N 1
ATOM 1818 C CA . GLY A 1 222 ? 116.217 119.779 97.464 1.00 40.77 222 GLY A CA 1
ATOM 1819 C C . GLY A 1 222 ? 116.722 120.082 98.860 1.00 41.73 222 GLY A C 1
ATOM 1820 O O . GLY A 1 222 ? 116.587 119.263 99.770 1.00 46.18 222 GLY A O 1
ATOM 1821 N N . GLN A 1 223 ? 117.316 121.263 99.048 1.00 40.90 223 GLN A N 1
ATOM 1822 C CA . GLN A 1 223 ? 117.764 121.660 100.379 1.00 38.06 223 GLN A CA 1
ATOM 1823 C C . GLN A 1 223 ? 116.587 121.830 101.330 1.00 39.56 223 GLN A C 1
ATOM 1824 O O . GLN A 1 223 ? 116.663 121.438 102.501 1.00 42.70 223 GLN A O 1
ATOM 1830 N N . LEU A 1 224 ? 115.490 122.419 100.848 1.00 41.76 224 LEU A N 1
ATOM 1831 C CA . LEU A 1 224 ? 114.291 122.535 101.676 1.00 39.95 224 LEU A CA 1
ATOM 1832 C C . LEU A 1 224 ? 113.771 121.159 102.078 1.00 40.13 224 LEU A C 1
ATOM 1833 O O . LEU A 1 224 ? 113.421 120.923 103.243 1.00 40.66 224 LEU A O 1
ATOM 1838 N N . TYR A 1 225 ? 113.724 120.231 101.119 1.00 44.25 225 TYR A N 1
ATOM 1839 C CA . TYR A 1 225 ? 113.253 118.881 101.414 1.00 43.59 225 TYR A CA 1
ATOM 1840 C C . TYR A 1 225 ? 114.166 118.182 102.416 1.00 44.73 225 TYR A C 1
ATOM 1841 O O . TYR A 1 225 ? 113.691 117.471 103.307 1.00 47.31 225 TYR A O 1
ATOM 1850 N N . ALA A 1 226 ? 115.481 118.371 102.283 1.00 45.33 226 ALA A N 1
ATOM 1851 C CA . ALA A 1 226 ? 116.423 117.766 103.220 1.00 43.44 226 ALA A CA 1
ATOM 1852 C C . ALA A 1 226 ? 116.260 118.335 104.624 1.00 42.67 226 ALA A C 1
ATOM 1853 O O . ALA A 1 226 ? 116.321 117.593 105.611 1.00 45.65 226 ALA A O 1
ATOM 1855 N N . TYR A 1 227 ? 116.066 119.652 104.733 1.00 44.94 227 TYR A N 1
ATOM 1856 C CA . TYR A 1 227 ? 115.830 120.258 106.040 1.00 44.56 227 TYR A CA 1
ATOM 1857 C C . TYR A 1 227 ? 114.561 119.712 106.677 1.00 44.86 227 TYR A C 1
ATOM 1858 O O . TYR A 1 227 ? 114.524 119.458 107.886 1.00 44.17 227 TYR A O 1
ATOM 1867 N N . ASP A 1 228 ? 113.504 119.538 105.882 1.00 47.32 228 ASP A N 1
ATOM 1868 C CA . ASP A 1 228 ? 112.281 118.944 106.414 1.00 44.99 228 ASP A CA 1
ATOM 1869 C C . ASP A 1 228 ? 112.509 117.501 106.855 1.00 47.38 228 ASP A C 1
ATOM 1870 O O . ASP A 1 228 ? 111.994 117.072 107.893 1.00 49.80 228 ASP A O 1
ATOM 1875 N N . TRP A 1 229 ? 113.275 116.736 106.075 1.00 51.07 229 TRP A N 1
ATOM 1876 C CA . TRP A 1 229 ? 113.428 115.309 106.345 1.00 53.48 229 TRP A CA 1
ATOM 1877 C C . TRP A 1 229 ? 114.300 115.050 107.569 1.00 50.55 229 TRP A C 1
ATOM 1878 O O . TRP A 1 229 ? 113.964 114.203 108.405 1.00 52.46 229 TRP A O 1
ATOM 1889 N N . ILE A 1 230 ? 115.418 115.760 107.698 1.00 51.32 230 ILE A N 1
ATOM 1890 C CA . ILE A 1 230 ? 116.387 115.521 108.765 1.00 50.88 230 ILE A CA 1
ATOM 1891 C C . ILE A 1 230 ? 116.251 116.630 109.798 1.00 50.76 230 ILE A C 1
ATOM 1892 O O . ILE A 1 230 ? 116.383 117.815 109.469 1.00 55.12 230 ILE A O 1
ATOM 1897 N N . SER A 1 231 ? 116.000 116.247 111.045 1.00 49.65 231 SER A N 1
ATOM 1898 C CA . SER A 1 231 ? 115.722 117.182 112.125 1.00 53.85 231 SER A CA 1
ATOM 1899 C C . SER A 1 231 ? 116.808 117.118 113.194 1.00 54.07 231 SER A C 1
ATOM 1900 O O . SER A 1 231 ? 117.698 116.265 113.167 1.00 55.57 231 SER A O 1
ATOM 1903 N N . ILE A 1 232 ? 116.722 118.053 114.138 1.00 52.52 232 ILE A N 1
ATOM 1904 C CA . ILE A 1 232 ? 117.672 118.106 115.256 1.00 51.57 232 ILE A CA 1
ATOM 1905 C C . ILE A 1 232 ? 117.519 116.849 116.103 1.00 54.55 232 ILE A C 1
ATOM 1906 O O . ILE A 1 232 ? 116.379 116.398 116.337 1.00 57.39 232 ILE A O 1
ATOM 1911 N N . PRO A 1 233 ? 118.608 116.233 116.570 1.00 53.33 233 PRO A N 1
ATOM 1912 C CA . PRO A 1 233 ? 118.490 114.943 117.263 1.00 54.03 233 PRO A CA 1
ATOM 1913 C C . PRO A 1 233 ? 117.565 114.981 118.476 1.00 51.65 233 PRO A C 1
ATOM 1914 O O . PRO A 1 233 ? 117.596 115.904 119.302 1.00 52.48 233 PRO A O 1
ATOM 1918 N N . LEU A 1 234 ? 116.748 113.928 118.576 1.00 48.50 234 LEU A N 1
ATOM 1919 C CA . LEU A 1 234 ? 115.848 113.765 119.709 1.00 47.71 234 LEU A CA 1
ATOM 1920 C C . LEU A 1 234 ? 116.615 113.656 121.016 1.00 49.40 234 LEU A C 1
ATOM 1921 O O . LEU A 1 234 ? 116.112 114.074 122.062 1.00 49.53 234 LEU A O 1
ATOM 1926 N N . VAL A 1 235 ? 117.828 113.103 120.979 1.00 49.38 235 VAL A N 1
ATOM 1927 C CA . VAL A 1 235 ? 118.643 113.011 122.188 1.00 47.90 235 VAL A CA 1
ATOM 1928 C C . VAL A 1 235 ? 118.964 114.403 122.715 1.00 47.08 235 VAL A C 1
ATOM 1929 O O . VAL A 1 235 ? 118.831 114.682 123.912 1.00 49.39 235 VAL A O 1
ATOM 1933 N N . TYR A 1 236 ? 119.377 115.302 121.820 1.00 42.95 236 TYR A N 1
ATOM 1934 C CA . TYR A 1 236 ? 119.700 116.669 122.215 1.00 42.76 236 TYR A CA 1
ATOM 1935 C C . TYR A 1 236 ? 118.462 117.402 122.720 1.00 42.55 236 TYR A C 1
ATOM 1936 O O . TYR A 1 236 ? 118.512 118.088 123.756 1.00 43.47 236 TYR A O 1
ATOM 1945 N N . THR A 1 237 ? 117.335 117.246 122.019 1.00 42.13 237 THR A N 1
ATOM 1946 C CA . THR A 1 237 ? 116.105 117.897 122.463 1.00 39.29 237 THR A CA 1
ATOM 1947 C C . THR A 1 237 ? 115.680 117.402 123.844 1.00 43.53 237 THR A C 1
ATOM 1948 O O . THR A 1 237 ? 115.316 118.203 124.718 1.00 48.50 237 THR A O 1
ATOM 1952 N N . GLN A 1 238 ? 115.738 116.086 124.067 1.00 43.27 238 GLN A N 1
ATOM 1953 C CA . GLN A 1 238 ? 115.340 115.518 125.350 1.00 41.95 238 GLN A CA 1
ATOM 1954 C C . GLN A 1 238 ? 116.286 115.945 126.463 1.00 41.02 238 GLN A C 1
ATOM 1955 O O . GLN A 1 238 ? 115.850 116.180 127.595 1.00 44.42 238 GLN A O 1
ATOM 1961 N N . VAL A 1 239 ? 117.583 116.044 126.165 1.00 39.40 239 VAL A N 1
ATOM 1962 C CA . VAL A 1 239 ? 118.543 116.501 127.166 1.00 39.44 239 VAL A CA 1
ATOM 1963 C C . VAL A 1 239 ? 118.204 117.917 127.612 1.00 40.24 239 VAL A C 1
ATOM 1964 O O . VAL A 1 239 ? 118.166 118.220 128.813 1.00 42.85 239 VAL A O 1
ATOM 1968 N N . VAL A 1 240 ? 117.935 118.804 126.650 1.00 39.27 240 VAL A N 1
ATOM 1969 C CA . VAL A 1 240 ? 117.599 120.182 127.006 1.00 37.11 240 VAL A CA 1
ATOM 1970 C C . VAL A 1 240 ? 116.309 120.229 127.818 1.00 38.63 240 VAL A C 1
ATOM 1971 O O . VAL A 1 240 ? 116.213 120.951 128.822 1.00 43.35 240 VAL A O 1
ATOM 1975 N N . THR A 1 241 ? 115.299 119.455 127.406 1.00 38.42 241 THR A N 1
ATOM 1976 C CA . THR A 1 241 ? 114.024 119.470 128.119 1.00 40.76 241 THR A CA 1
ATOM 1977 C C . THR A 1 241 ? 114.177 118.975 129.554 1.00 45.37 241 THR A C 1
ATOM 1978 O O . THR A 1 241 ? 113.617 119.567 130.485 1.00 48.40 241 THR A O 1
ATOM 1982 N N . VAL A 1 242 ? 114.930 117.890 129.753 1.00 44.95 242 VAL A N 1
ATOM 1983 C CA . VAL A 1 242 ? 115.140 117.357 131.097 1.00 42.33 242 VAL A CA 1
ATOM 1984 C C . VAL A 1 242 ? 115.892 118.362 131.959 1.00 43.33 242 VAL A C 1
ATOM 1985 O O . VAL A 1 242 ? 115.539 118.592 133.126 1.00 46.22 242 VAL A O 1
ATOM 1989 N N . ALA A 1 243 ? 116.939 118.977 131.400 1.00 42.04 243 ALA A N 1
ATOM 1990 C CA . ALA A 1 243 ? 117.713 119.950 132.163 1.00 41.90 243 ALA A CA 1
ATOM 1991 C C . ALA A 1 243 ? 116.849 121.125 132.595 1.00 45.05 243 ALA A C 1
ATOM 1992 O O . ALA A 1 243 ? 116.983 121.623 133.718 1.00 48.74 243 ALA A O 1
ATOM 1994 N N . VAL A 1 244 ? 115.958 121.589 131.717 1.00 47.75 244 VAL A N 1
ATOM 1995 C CA . VAL A 1 244 ? 115.102 122.714 132.081 1.00 48.08 244 VAL A CA 1
ATOM 1996 C C . VAL A 1 244 ? 114.069 122.300 133.125 1.00 48.66 244 VAL A C 1
ATOM 1997 O O . VAL A 1 244 ? 113.817 123.034 134.088 1.00 51.47 244 VAL A O 1
ATOM 2001 N N . TYR A 1 245 ? 113.459 121.121 132.966 1.00 47.25 245 TYR A N 1
ATOM 2002 C CA . TYR A 1 245 ? 112.352 120.747 133.844 1.00 48.38 245 TYR A CA 1
ATOM 2003 C C . TYR A 1 245 ? 112.818 120.384 135.250 1.00 53.37 245 TYR A C 1
ATOM 2004 O O . TYR A 1 245 ? 112.102 120.655 136.226 1.00 58.05 245 TYR A O 1
ATOM 2013 N N . SER A 1 246 ? 113.995 119.763 135.381 1.00 54.39 246 SER A N 1
ATOM 2014 C CA . SER A 1 246 ? 114.475 119.397 136.711 1.00 53.63 246 SER A CA 1
ATOM 2015 C C . SER A 1 246 ? 114.723 120.627 137.576 1.00 56.48 246 SER A C 1
ATOM 2016 O O . SER A 1 246 ? 114.552 120.570 138.800 1.00 58.77 246 SER A O 1
ATOM 2019 N N . PHE A 1 247 ? 115.106 121.747 136.958 1.00 56.32 247 PHE A N 1
ATOM 2020 C CA . PHE A 1 247 ? 115.331 122.983 137.703 1.00 56.57 247 PHE A CA 1
ATOM 2021 C C . PHE A 1 247 ? 114.070 123.422 138.436 1.00 58.05 247 PHE A C 1
ATOM 2022 O O . PHE A 1 247 ? 114.094 123.678 139.646 1.00 61.70 247 PHE A O 1
ATOM 2030 N N . PHE A 1 248 ? 112.946 123.497 137.724 1.00 55.85 248 PHE A N 1
ATOM 2031 C CA . PHE A 1 248 ? 111.708 123.927 138.358 1.00 55.44 248 PHE A CA 1
ATOM 2032 C C . PHE A 1 248 ? 111.126 122.851 139.264 1.00 60.59 248 PHE A C 1
ATOM 2033 O O . PHE A 1 248 ? 110.460 123.178 140.255 1.00 68.32 248 PHE A O 1
ATOM 2041 N N . LEU A 1 249 ? 111.380 121.573 138.965 1.00 60.65 249 LEU A N 1
ATOM 2042 C CA . LEU A 1 249 ? 110.985 120.525 139.901 1.00 63.04 249 LEU A CA 1
ATOM 2043 C C . LEU A 1 249 ? 111.683 120.705 141.244 1.00 66.32 249 LEU A C 1
ATOM 2044 O O . LEU A 1 249 ? 111.059 120.563 142.302 1.00 66.48 249 LEU A O 1
ATOM 2049 N N . ALA A 1 250 ? 112.979 121.025 141.219 1.00 67.27 250 ALA A N 1
ATOM 2050 C CA . ALA A 1 250 ? 113.696 121.307 142.458 1.00 66.24 250 ALA A CA 1
ATOM 2051 C C . ALA A 1 250 ? 113.223 122.604 143.103 1.00 68.31 250 ALA A C 1
ATOM 2052 O O . ALA A 1 250 ? 113.194 122.704 144.334 1.00 73.72 250 ALA A O 1
ATOM 2054 N N . CYS A 1 251 ? 112.868 123.607 142.295 1.00 71.42 251 CYS A N 1
ATOM 2055 C CA . CYS A 1 251 ? 112.409 124.878 142.852 1.00 69.63 251 CYS A CA 1
ATOM 2056 C C . CYS A 1 251 ? 111.104 124.714 143.621 1.00 71.67 251 CYS A C 1
ATOM 2057 O O . CYS A 1 251 ? 110.935 125.305 144.696 1.00 77.62 251 CYS A O 1
ATOM 2060 N N . LEU A 1 252 ? 110.179 123.904 143.093 1.00 73.74 252 LEU A N 1
ATOM 2061 C CA . LEU A 1 252 ? 108.862 123.743 143.710 1.00 77.60 252 LEU A CA 1
ATOM 2062 C C . LEU A 1 252 ? 108.968 123.368 145.183 1.00 79.26 252 LEU A C 1
ATOM 2063 O O . LEU A 1 252 ? 108.366 124.013 146.047 1.00 80.29 252 LEU A O 1
ATOM 2068 N N . ILE A 1 253 ? 109.731 122.326 145.486 1.00 78.24 253 ILE A N 1
ATOM 2069 C CA . ILE A 1 253 ? 110.013 121.921 146.856 1.00 78.72 253 ILE A CA 1
ATOM 2070 C C . ILE A 1 253 ? 111.455 122.322 147.128 1.00 81.45 253 ILE A C 1
ATOM 2071 O O . ILE A 1 253 ? 112.389 121.605 146.758 1.00 86.25 253 ILE A O 1
ATOM 2076 N N . GLY A 1 254 ? 111.645 123.469 147.770 1.00 79.56 254 GLY A N 1
ATOM 2077 C CA . GLY A 1 254 ? 112.981 123.973 148.005 1.00 81.59 254 GLY A CA 1
ATOM 2078 C C . GLY A 1 254 ? 113.066 125.480 147.914 1.00 82.69 254 GLY A C 1
ATOM 2079 O O . GLY A 1 254 ? 114.024 126.082 148.406 1.00 85.56 254 GLY A O 1
ATOM 2080 N N . ARG A 1 255 ? 112.070 126.104 147.290 1.00 81.63 255 ARG A N 1
ATOM 2081 C CA . ARG A 1 255 ? 111.951 127.555 147.268 1.00 80.53 255 ARG A CA 1
ATOM 2082 C C . ARG A 1 255 ? 110.651 127.992 147.930 1.00 83.24 255 ARG A C 1
ATOM 2083 O O . ARG A 1 255 ? 109.956 128.892 147.456 1.00 84.89 255 ARG A O 1
ATOM 2091 N N . GLN A 1 256 ? 110.309 127.348 149.041 1.00 86.14 256 GLN A N 1
ATOM 2092 C CA . GLN A 1 256 ? 109.114 127.663 149.806 1.00 92.10 256 GLN A CA 1
ATOM 2093 C C . GLN A 1 256 ? 109.494 128.357 151.106 1.00 101.05 256 GLN A C 1
ATOM 2094 O O . GLN A 1 256 ? 110.558 128.106 151.678 1.00 104.64 256 GLN A O 1
ATOM 2100 N N . PHE A 1 257 ? 108.607 129.235 151.568 1.00 100.66 257 PHE A N 1
ATOM 2101 C CA . PHE A 1 257 ? 108.849 130.013 152.777 1.00 105.61 257 PHE A CA 1
ATOM 2102 C C . PHE A 1 257 ? 108.575 129.136 153.992 1.00 113.39 257 PHE A C 1
ATOM 2103 O O . PHE A 1 257 ? 107.417 128.873 154.331 1.00 116.11 257 PHE A O 1
ATOM 2111 N N . LEU A 1 258 ? 109.640 128.684 154.647 1.00 117.63 258 LEU A N 1
ATOM 2112 C CA . LEU A 1 258 ? 109.513 127.821 155.808 1.00 120.67 258 LEU A CA 1
ATOM 2113 C C . LEU A 1 258 ? 109.189 128.643 157.053 1.00 128.00 258 LEU A C 1
ATOM 2114 O O . LEU A 1 258 ? 109.183 129.877 157.037 1.00 129.82 258 LEU A O 1
ATOM 2119 N N . ASN A 1 259 ? 108.909 127.938 158.142 1.00 130.73 259 ASN A N 1
ATOM 2120 C CA . ASN A 1 259 ? 108.594 128.602 159.400 1.00 135.98 259 ASN A CA 1
ATOM 2121 C C . ASN A 1 259 ? 109.816 129.359 159.910 1.00 140.27 259 ASN A C 1
ATOM 2122 O O . ASN A 1 259 ? 110.913 128.791 159.962 1.00 138.90 259 ASN A O 1
ATOM 2127 N N . PRO A 1 260 ? 109.674 130.626 160.293 1.00 142.53 260 PRO A N 1
ATOM 2128 C CA . PRO A 1 260 ? 110.815 131.399 160.802 1.00 143.07 260 PRO A CA 1
ATOM 2129 C C . PRO A 1 260 ? 111.072 131.250 162.295 1.00 146.85 260 PRO A C 1
ATOM 2130 O O . PRO A 1 260 ? 111.841 132.043 162.847 1.00 147.38 260 PRO A O 1
ATOM 2134 N N . ASN A 1 261 ? 110.456 130.273 162.954 1.00 147.86 261 ASN A N 1
ATOM 2135 C CA . ASN A 1 261 ? 110.642 130.055 164.381 1.00 151.05 261 ASN A CA 1
ATOM 2136 C C . ASN A 1 261 ? 111.828 129.152 164.695 1.00 153.11 261 ASN A C 1
ATOM 2137 O O . ASN A 1 261 ? 112.134 128.946 165.875 1.00 153.48 261 ASN A O 1
ATOM 2142 N N . LYS A 1 262 ? 112.499 128.610 163.679 1.00 152.23 262 LYS A N 1
ATOM 2143 C CA . LYS A 1 262 ? 113.616 127.696 163.878 1.00 149.56 262 LYS A CA 1
ATOM 2144 C C . LYS A 1 262 ? 114.965 128.338 163.581 1.00 150.94 262 LYS A C 1
ATOM 2145 O O . LYS A 1 262 ? 115.986 127.640 163.599 1.00 151.29 262 LYS A O 1
ATOM 2151 N N . ASP A 1 263 ? 114.995 129.646 163.313 1.00 152.40 263 ASP A N 1
ATOM 2152 C CA . ASP A 1 263 ? 116.237 130.380 163.058 1.00 153.76 263 ASP A CA 1
ATOM 2153 C C . ASP A 1 263 ? 117.043 129.745 161.926 1.00 153.10 263 ASP A C 1
ATOM 2154 O O . ASP A 1 263 ? 118.260 129.576 162.024 1.00 152.90 263 ASP A O 1
ATOM 2159 N N . TYR A 1 264 ? 116.358 129.386 160.845 1.00 152.14 264 TYR A N 1
ATOM 2160 C CA . TYR A 1 264 ? 117.030 128.749 159.723 1.00 151.62 264 TYR A CA 1
ATOM 2161 C C . TYR A 1 264 ? 117.925 129.755 159.000 1.00 152.82 264 TYR A C 1
ATOM 2162 O O . TYR A 1 264 ? 117.581 130.937 158.902 1.00 152.65 264 TYR A O 1
ATOM 2171 N N . PRO A 1 265 ? 119.078 129.318 158.485 1.00 152.75 265 PRO A N 1
ATOM 2172 C CA . PRO A 1 265 ? 120.027 130.233 157.808 1.00 152.63 265 PRO A CA 1
ATOM 2173 C C . PRO A 1 265 ? 119.608 130.604 156.387 1.00 152.33 265 PRO A C 1
ATOM 2174 O O . PRO A 1 265 ? 120.039 130.029 155.387 1.00 151.25 265 PRO A O 1
ATOM 2178 N N . GLY A 1 266 ? 118.736 131.605 156.289 1.00 152.74 266 GLY A N 1
ATOM 2179 C CA . GLY A 1 266 ? 118.306 132.103 154.997 1.00 152.41 266 GLY A CA 1
ATOM 2180 C C . GLY A 1 266 ? 116.817 132.361 154.908 1.00 150.02 266 GLY A C 1
ATOM 2181 O O . GLY A 1 266 ? 116.381 133.281 154.211 1.00 148.32 266 GLY A O 1
ATOM 2182 N N . HIS A 1 267 ? 116.025 131.556 155.610 1.00 149.91 267 HIS A N 1
ATOM 2183 C CA . HIS A 1 267 ? 114.573 131.709 155.645 1.00 147.31 267 HIS A CA 1
ATOM 2184 C C . HIS A 1 267 ? 114.223 132.524 156.885 1.00 143.82 267 HIS A C 1
ATOM 2185 O O . HIS A 1 267 ? 114.189 131.996 157.999 1.00 143.99 267 HIS A O 1
ATOM 2192 N N . GLU A 1 268 ? 113.964 133.811 156.687 1.00 138.88 268 GLU A N 1
ATOM 2193 C CA . GLU A 1 268 ? 113.722 134.733 157.790 1.00 134.74 268 GLU A CA 1
ATOM 2194 C C . GLU A 1 268 ? 112.374 135.431 157.715 1.00 129.72 268 GLU A C 1
ATOM 2195 O O . GLU A 1 268 ? 111.732 135.628 158.750 1.00 126.00 268 GLU A O 1
ATOM 2197 N N . MET A 1 269 ? 111.924 135.811 156.522 1.00 126.23 269 MET A N 1
ATOM 2198 C CA . MET A 1 269 ? 110.665 136.520 156.353 1.00 122.22 269 MET A CA 1
ATOM 2199 C C . MET A 1 269 ? 109.738 135.711 155.458 1.00 119.71 269 MET A C 1
ATOM 2200 O O . MET A 1 269 ? 110.186 134.992 154.561 1.00 117.66 269 MET A O 1
ATOM 2205 N N . ASP A 1 270 ? 108.439 135.835 155.712 1.00 118.00 270 ASP A N 1
ATOM 2206 C CA . ASP A 1 270 ? 107.416 135.119 154.962 1.00 113.19 270 ASP A CA 1
ATOM 2207 C C . ASP A 1 270 ? 106.717 136.088 154.016 1.00 109.95 270 ASP A C 1
ATOM 2208 O O . ASP A 1 270 ? 106.202 137.124 154.450 1.00 111.47 270 ASP A O 1
ATOM 2213 N N . LEU A 1 271 ? 106.701 135.748 152.731 1.00 107.56 271 LEU A N 1
ATOM 2214 C CA . LEU A 1 271 ? 105.975 136.497 151.718 1.00 104.41 271 LEU A CA 1
ATOM 2215 C C . LEU A 1 271 ? 104.880 135.620 151.126 1.00 104.17 271 LEU A C 1
ATOM 2216 O O . LEU A 1 271 ? 105.038 134.403 151.000 1.00 106.65 271 LEU A O 1
ATOM 2221 N N . VAL A 1 272 ? 103.759 136.250 150.772 1.00 103.55 272 VAL A N 1
ATOM 2222 C CA . VAL A 1 272 ? 102.615 135.492 150.276 1.00 102.57 272 VAL A CA 1
ATOM 2223 C C . VAL A 1 272 ? 102.939 134.831 148.941 1.00 102.22 272 VAL A C 1
ATOM 2224 O O . VAL A 1 272 ? 102.639 133.650 148.732 1.00 103.77 272 VAL A O 1
ATOM 2228 N N . VAL A 1 273 ? 103.560 135.567 148.025 1.00 100.62 273 VAL A N 1
ATOM 2229 C CA . VAL A 1 273 ? 103.862 135.081 146.685 1.00 98.29 273 VAL A CA 1
ATOM 2230 C C . VAL A 1 273 ? 105.366 135.176 146.473 1.00 95.44 273 VAL A C 1
ATOM 2231 O O . VAL A 1 273 ? 106.008 136.055 147.051 1.00 96.84 273 VAL A O 1
ATOM 2235 N N . PRO A 1 274 ? 105.972 134.279 145.693 1.00 95.15 274 PRO A N 1
ATOM 2236 C CA . PRO A 1 274 ? 107.396 134.424 145.353 1.00 93.00 274 PRO A CA 1
ATOM 2237 C C . PRO A 1 274 ? 107.567 135.356 144.162 1.00 90.20 274 PRO A C 1
ATOM 2238 O O . PRO A 1 274 ? 107.079 135.078 143.065 1.00 90.31 274 PRO A O 1
ATOM 2242 N N . VAL A 1 275 ? 108.263 136.467 144.381 1.00 89.88 275 VAL A N 1
ATOM 2243 C CA . VAL A 1 275 ? 108.426 137.469 143.333 1.00 84.26 275 VAL A CA 1
ATOM 2244 C C . VAL A 1 275 ? 109.601 137.140 142.423 1.00 79.16 275 VAL A C 1
ATOM 2245 O O . VAL A 1 275 ? 109.499 137.267 141.201 1.00 78.32 275 VAL A O 1
ATOM 2249 N N . PHE A 1 276 ? 110.724 136.709 142.991 1.00 82.90 276 PHE A N 1
ATOM 2250 C CA . PHE A 1 276 ? 111.925 136.438 142.214 1.00 82.78 276 PHE A CA 1
ATOM 2251 C C . PHE A 1 276 ? 111.986 135.013 141.685 1.00 77.12 276 PHE A C 1
ATOM 2252 O O . PHE A 1 276 ? 112.952 134.663 141.001 1.00 77.05 276 PHE A O 1
ATOM 2260 N N . THR A 1 277 ? 110.988 134.186 141.988 1.00 78.24 277 THR A N 1
ATOM 2261 C CA . THR A 1 277 ? 110.863 132.879 141.359 1.00 74.00 277 THR A CA 1
ATOM 2262 C C . THR A 1 277 ? 110.039 132.963 140.081 1.00 66.34 277 THR A C 1
ATOM 2263 O O . THR A 1 277 ? 110.341 132.278 139.098 1.00 62.86 277 THR A O 1
ATOM 2267 N N . ILE A 1 278 ? 109.016 133.818 140.072 1.00 66.37 278 ILE A N 1
ATOM 2268 C CA . ILE A 1 278 ? 108.205 134.011 138.876 1.00 61.19 278 ILE A CA 1
ATOM 2269 C C . ILE A 1 278 ? 109.034 134.634 137.759 1.00 59.95 278 ILE A C 1
ATOM 2270 O O . ILE A 1 278 ? 108.893 134.268 136.587 1.00 61.30 278 ILE A O 1
ATOM 2275 N N . LEU A 1 279 ? 109.908 135.585 138.098 1.00 59.38 279 LEU A N 1
ATOM 2276 C CA . LEU A 1 279 ? 110.769 136.191 137.086 1.00 58.76 279 LEU A CA 1
ATOM 2277 C C . LEU A 1 279 ? 111.742 135.172 136.502 1.00 57.77 279 LEU A C 1
ATOM 2278 O O . LEU A 1 279 ? 111.977 135.153 135.286 1.00 57.06 279 LEU A O 1
ATOM 2283 N N . GLN A 1 280 ? 112.319 134.319 137.352 1.00 56.67 280 GLN A N 1
ATOM 2284 C CA . GLN A 1 280 ? 113.194 133.261 136.859 1.00 52.64 280 GLN A CA 1
ATOM 2285 C C . GLN A 1 280 ? 112.431 132.290 135.971 1.00 51.52 280 GLN A C 1
ATOM 2286 O O . GLN A 1 280 ? 112.950 131.835 134.946 1.00 51.20 280 GLN A O 1
ATOM 2292 N N . PHE A 1 281 ? 111.199 131.954 136.357 1.00 52.85 281 PHE A N 1
ATOM 2293 C CA . PHE A 1 281 ? 110.358 131.107 135.520 1.00 51.03 281 PHE A CA 1
ATOM 2294 C C . PHE A 1 281 ? 110.147 131.740 134.152 1.00 48.57 281 PHE A C 1
ATOM 2295 O O . PHE A 1 281 ? 110.346 131.092 133.119 1.00 50.68 281 PHE A O 1
ATOM 2303 N N . LEU A 1 282 ? 109.769 133.020 134.132 1.00 47.44 282 LEU A N 1
ATOM 2304 C CA . LEU A 1 282 ? 109.540 133.721 132.873 1.00 44.63 282 LEU A CA 1
ATOM 2305 C C . LEU A 1 282 ? 110.780 133.683 131.991 1.00 45.67 282 LEU A C 1
ATOM 2306 O O . LEU A 1 282 ? 110.707 133.323 130.812 1.00 49.34 282 LEU A O 1
ATOM 2311 N N . PHE A 1 283 ? 111.935 134.035 132.556 1.00 44.87 283 PHE A N 1
ATOM 2312 C CA . PHE A 1 283 ? 113.163 134.106 131.770 1.00 43.24 283 PHE A CA 1
ATOM 2313 C C . PHE A 1 283 ? 113.578 132.730 131.248 1.00 45.64 283 PHE A C 1
ATOM 2314 O O . PHE A 1 283 ? 113.767 132.541 130.035 1.00 45.87 283 PHE A O 1
ATOM 2322 N N . TYR A 1 284 ? 113.690 131.746 132.147 1.00 45.86 284 TYR A N 1
ATOM 2323 C CA . TYR A 1 284 ? 114.179 130.426 131.773 1.00 43.67 284 TYR A CA 1
ATOM 2324 C C . TYR A 1 284 ? 113.184 129.651 130.926 1.00 45.69 284 TYR A C 1
ATOM 2325 O O . TYR A 1 284 ? 113.572 128.669 130.287 1.00 44.67 284 TYR A O 1
ATOM 2334 N N . MET A 1 285 ? 111.917 130.057 130.909 1.00 48.88 285 MET A N 1
ATOM 2335 C CA . MET A 1 285 ? 110.928 129.397 130.075 1.00 45.10 285 MET A CA 1
ATOM 2336 C C . MET A 1 285 ? 110.744 130.075 128.728 1.00 44.78 285 MET A C 1
ATOM 2337 O O . MET A 1 285 ? 110.476 129.388 127.739 1.00 48.48 285 MET A O 1
ATOM 2342 N N . GLY A 1 286 ? 110.890 131.399 128.654 1.00 41.24 286 GLY A N 1
ATOM 2343 C CA . GLY A 1 286 ? 110.927 132.049 127.357 1.00 40.91 286 GLY A CA 1
ATOM 2344 C C . GLY A 1 286 ? 112.156 131.661 126.561 1.00 42.55 286 GLY A C 1
ATOM 2345 O O . GLY A 1 286 ? 112.094 131.518 125.333 1.00 47.37 286 GLY A O 1
ATOM 2346 N N . TRP A 1 287 ? 113.291 131.473 127.246 1.00 40.37 287 TRP A N 1
ATOM 2347 C CA . TRP A 1 287 ? 114.493 131.043 126.541 1.00 38.77 287 TRP A CA 1
ATOM 2348 C C . TRP A 1 287 ? 114.304 129.682 125.878 1.00 38.28 287 TRP A C 1
ATOM 2349 O O . TRP A 1 287 ? 114.952 129.392 124.867 1.00 40.98 287 TRP A O 1
ATOM 2360 N N . LEU A 1 288 ? 113.427 128.839 126.423 1.00 37.93 288 LEU A N 1
ATOM 2361 C CA . LEU A 1 288 ? 113.110 127.555 125.807 1.00 39.65 288 LEU A CA 1
ATOM 2362 C C . LEU A 1 288 ? 111.981 127.655 124.790 1.00 43.21 288 LEU A C 1
ATOM 2363 O O . LEU A 1 288 ? 111.995 126.939 123.779 1.00 46.10 288 LEU A O 1
ATOM 2368 N N . LYS A 1 289 ? 111.000 128.524 125.036 1.00 42.69 289 LYS A N 1
ATOM 2369 C CA . LYS A 1 289 ? 109.932 128.734 124.069 1.00 41.02 289 LYS A CA 1
ATOM 2370 C C . LYS A 1 289 ? 110.444 129.323 122.766 1.00 41.81 289 LYS A C 1
ATOM 2371 O O . LYS A 1 289 ? 109.819 129.111 121.723 1.00 47.14 289 LYS A O 1
ATOM 2377 N N . VAL A 1 290 ? 111.569 130.041 122.795 1.00 40.25 290 VAL A N 1
ATOM 2378 C CA . VAL A 1 290 ? 112.176 130.500 121.545 1.00 40.80 290 VAL A CA 1
ATOM 2379 C C . VAL A 1 290 ? 112.482 129.312 120.638 1.00 40.76 290 VAL A C 1
ATOM 2380 O O . VAL A 1 290 ? 112.086 129.279 119.464 1.00 42.83 290 VAL A O 1
ATOM 2384 N N . ALA A 1 291 ? 113.169 128.304 121.180 1.00 37.79 291 ALA A N 1
ATOM 2385 C CA . ALA A 1 291 ? 113.502 127.121 120.393 1.00 36.17 291 AL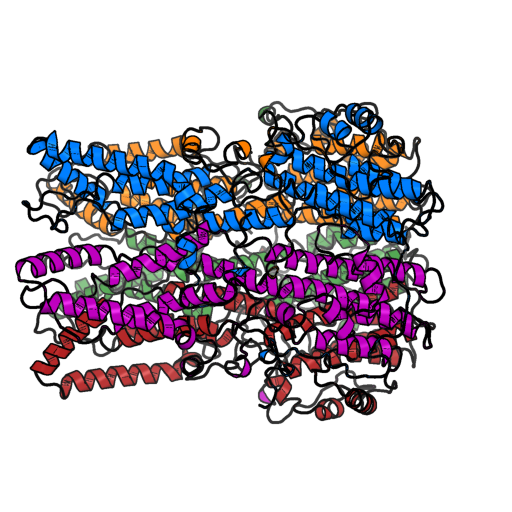A A CA 1
ATOM 2386 C C . ALA A 1 291 ? 112.257 126.312 120.058 1.00 40.54 291 ALA A C 1
ATOM 2387 O O . ALA A 1 291 ? 112.149 125.756 118.958 1.00 44.60 291 ALA A O 1
ATOM 2389 N N . GLU A 1 292 ? 111.306 126.235 120.993 1.00 43.05 292 GLU A N 1
ATOM 2390 C CA . GLU A 1 292 ? 110.068 125.510 120.722 1.00 43.97 292 GLU A CA 1
ATOM 2391 C C . GLU A 1 292 ? 109.330 126.104 119.530 1.00 46.57 292 GLU A C 1
ATOM 2392 O O . GLU A 1 292 ? 108.755 125.372 118.717 1.00 53.84 292 GLU A O 1
ATOM 2398 N N . GLN A 1 293 ? 109.324 127.433 119.417 1.00 47.25 293 GLN A N 1
ATOM 2399 C CA . GLN A 1 293 ? 108.666 128.080 118.288 1.00 47.31 293 GLN A CA 1
ATOM 2400 C C . GLN A 1 293 ? 109.469 127.911 117.004 1.00 46.46 293 GLN A C 1
ATOM 2401 O O . GLN A 1 293 ? 108.905 127.612 115.945 1.00 47.04 293 GLN A O 1
ATOM 2407 N N . LEU A 1 294 ? 110.788 128.095 117.073 1.00 44.42 294 LEU A N 1
ATOM 2408 C CA . LEU A 1 294 ? 111.595 128.121 115.857 1.00 38.68 294 LEU A CA 1
ATOM 2409 C C . LEU A 1 294 ? 112.027 126.743 115.373 1.00 41.70 294 LEU A C 1
ATOM 2410 O O . LEU A 1 294 ? 112.708 126.662 114.345 1.00 45.27 294 LEU A O 1
ATOM 2415 N N . ILE A 1 295 ? 111.669 125.663 116.072 1.00 43.57 295 ILE A N 1
ATOM 2416 C CA . ILE A 1 295 ? 112.103 124.340 115.634 1.00 44.61 295 ILE A CA 1
ATOM 2417 C C . ILE A 1 295 ? 111.465 123.927 114.309 1.00 46.34 295 ILE A C 1
ATOM 2418 O O . ILE A 1 295 ? 112.026 123.088 113.596 1.00 47.86 295 ILE A O 1
ATOM 2423 N N . ASN A 1 296 ? 110.313 124.493 113.952 1.00 47.51 296 ASN A N 1
ATOM 2424 C CA . ASN A 1 296 ? 109.665 124.213 112.671 1.00 47.03 296 ASN A CA 1
ATOM 2425 C C . ASN A 1 296 ? 109.105 125.520 112.126 1.00 48.26 296 ASN A C 1
ATOM 2426 O O . ASN A 1 296 ? 108.015 125.954 112.533 1.00 52.36 296 ASN A O 1
ATOM 2431 N N . PRO A 1 297 ? 109.822 126.181 111.213 1.00 42.78 297 PRO A N 1
ATOM 2432 C CA . PRO A 1 297 ? 109.375 127.497 110.729 1.00 42.80 297 PRO A CA 1
ATOM 2433 C C . PRO A 1 297 ? 108.108 127.459 109.890 1.00 49.15 297 PRO A C 1
ATOM 2434 O O . PRO A 1 297 ? 107.466 128.505 109.735 1.00 52.64 297 PRO A O 1
ATOM 2438 N N . PHE A 1 298 ? 107.727 126.309 109.344 1.00 51.38 298 PHE A N 1
ATOM 2439 C CA . PHE A 1 298 ? 106.559 126.188 108.475 1.00 50.01 298 PHE A CA 1
ATOM 2440 C C . PHE A 1 298 ? 105.423 125.581 109.295 1.00 54.85 298 PHE A C 1
ATOM 2441 O O . PHE A 1 298 ? 105.191 124.372 109.264 1.00 61.42 298 PHE A O 1
ATOM 2449 N N . GLY A 1 299 ? 104.713 126.429 110.024 1.00 55.40 299 GLY A N 1
ATOM 2450 C CA . GLY A 1 299 ? 103.610 125.991 110.870 1.00 58.77 299 GLY A CA 1
ATOM 2451 C C . GLY A 1 299 ? 102.517 127.020 110.905 1.00 66.10 299 GLY A C 1
ATOM 2452 O O . GLY A 1 299 ? 102.264 127.700 109.901 1.00 70.57 299 GLY A O 1
ATOM 2453 N N . GLU A 1 300 ? 101.858 127.147 112.057 1.00 67.40 300 GLU A N 1
ATOM 2454 C CA . GLU A 1 300 ? 100.759 128.091 112.220 1.00 69.12 300 GLU A CA 1
ATOM 2455 C C . GLU A 1 300 ? 100.955 128.968 113.451 1.00 68.91 300 GLU A C 1
ATOM 2456 O O . GLU A 1 300 ? 99.982 129.438 114.046 1.00 73.53 300 GLU A O 1
ATOM 2462 N N . ASP A 1 301 ? 102.202 129.194 113.847 1.00 65.18 301 ASP A N 1
ATOM 2463 C CA . ASP A 1 301 ? 102.502 130.114 114.936 1.00 65.77 301 ASP A CA 1
ATOM 2464 C C . ASP A 1 301 ? 102.391 131.547 114.418 1.00 72.11 301 ASP A C 1
ATOM 2465 O O . ASP A 1 301 ? 101.998 131.800 113.276 1.00 75.69 301 ASP A O 1
ATOM 2470 N N . ASP A 1 302 ? 102.744 132.511 115.265 1.00 75.59 302 ASP A N 1
ATOM 2471 C CA . ASP A 1 302 ? 102.785 133.903 114.838 1.00 79.85 302 ASP A CA 1
ATOM 2472 C C . ASP A 1 302 ? 104.120 134.263 114.199 1.00 75.95 302 ASP A C 1
ATOM 2473 O O . ASP A 1 302 ? 104.151 134.987 113.199 1.00 76.58 302 ASP A O 1
ATOM 2478 N N . ASP A 1 303 ? 105.223 133.773 114.756 1.00 71.50 303 ASP A N 1
ATOM 2479 C CA . ASP A 1 303 ? 106.548 133.995 114.180 1.00 73.85 303 ASP A CA 1
ATOM 2480 C C . ASP A 1 303 ? 106.950 132.853 113.252 1.00 73.22 303 ASP A C 1
ATOM 2481 O O . ASP A 1 303 ? 108.013 132.250 113.394 1.00 73.12 303 ASP A O 1
ATOM 2486 N N . ASP A 1 304 ? 106.087 132.551 112.285 1.00 68.63 304 ASP A N 1
ATOM 2487 C CA . ASP A 1 304 ? 106.337 131.507 111.304 1.00 62.98 304 ASP A CA 1
ATOM 2488 C C . ASP A 1 304 ? 106.161 132.080 109.906 1.00 62.25 304 ASP A C 1
ATOM 2489 O O . ASP A 1 304 ? 105.404 133.032 109.700 1.00 69.78 304 ASP A O 1
ATOM 2494 N N . PHE A 1 305 ? 106.876 131.492 108.949 1.00 58.43 305 PHE A N 1
ATOM 2495 C CA . PHE A 1 305 ? 106.876 132.010 107.587 1.00 57.42 305 PHE A CA 1
ATOM 2496 C C . PHE A 1 305 ? 105.481 131.943 106.979 1.00 63.51 305 PHE A C 1
ATOM 2497 O O . PHE A 1 305 ? 104.735 130.984 107.192 1.00 68.64 305 PHE A O 1
ATOM 2505 N N . GLU A 1 306 ? 105.133 132.978 106.215 1.00 62.23 306 GLU A N 1
ATOM 2506 C CA . GLU A 1 306 ? 103.832 133.066 105.556 1.00 64.15 306 GLU A CA 1
ATOM 2507 C C . GLU A 1 306 ? 103.996 132.572 104.122 1.00 63.78 306 GLU A C 1
ATOM 2508 O O . GLU A 1 306 ? 104.156 133.345 103.179 1.00 69.04 306 GLU A O 1
ATOM 2514 N N . THR A 1 307 ? 103.954 131.249 103.965 1.00 60.20 307 THR A N 1
ATOM 2515 C CA . THR A 1 307 ? 104.167 130.632 102.663 1.00 60.46 307 THR A CA 1
ATOM 2516 C C . THR A 1 307 ? 102.930 130.658 101.778 1.00 61.73 307 THR A C 1
ATOM 2517 O O . THR A 1 307 ? 103.038 130.349 100.588 1.00 63.07 307 THR A O 1
ATOM 2521 N N . ASN A 1 308 ? 101.765 131.010 102.321 1.00 61.52 308 ASN A N 1
ATOM 2522 C CA . ASN A 1 308 ? 100.557 131.075 101.510 1.00 60.42 308 ASN A CA 1
ATOM 2523 C C . ASN A 1 308 ? 100.443 132.379 100.736 1.00 62.29 308 ASN A C 1
ATOM 2524 O O . ASN A 1 308 ? 99.625 132.468 99.816 1.00 65.54 308 ASN A O 1
ATOM 2529 N N . TRP A 1 309 ? 101.240 133.388 101.088 1.00 62.25 309 TRP A N 1
ATOM 2530 C CA . TRP A 1 309 ? 101.219 134.651 100.360 1.00 62.70 309 TRP A CA 1
ATOM 2531 C C . TRP A 1 309 ? 102.127 134.603 99.136 1.00 68.22 309 TRP A C 1
ATOM 2532 O O . TRP A 1 309 ? 101.741 135.071 98.054 1.00 72.43 309 TRP A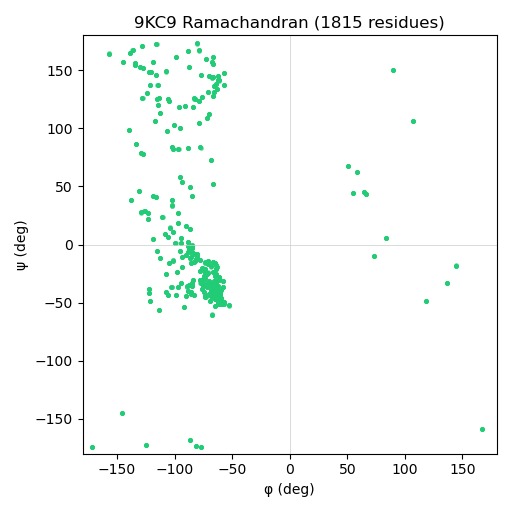 O 1
ATOM 2543 N N . ILE A 1 310 ? 103.233 133.864 99.234 1.00 67.08 310 ILE A N 1
ATOM 2544 C CA . ILE A 1 310 ? 104.222 133.856 98.110 1.00 65.81 310 ILE A CA 1
ATOM 2545 C C . ILE A 1 310 ? 103.933 132.759 97.066 1.00 65.05 310 ILE A C 1
ATOM 2546 O O . ILE A 1 310 ? 104.854 132.487 96.267 1.00 69.67 310 ILE A O 1
ATOM 2551 N N . ILE A 1 311 ? 102.740 132.147 97.039 1.00 61.85 311 ILE A N 1
ATOM 2552 C CA . ILE A 1 311 ? 102.506 131.177 95.978 1.00 63.08 311 ILE A CA 1
ATOM 2553 C C . ILE A 1 311 ? 101.587 131.915 95.022 1.00 68.06 311 ILE A C 1
ATOM 2554 O O . ILE A 1 311 ? 101.402 131.520 93.867 1.00 74.12 311 ILE A O 1
ATOM 2559 N N . ASP A 1 312 ? 101.010 133.007 95.524 1.00 64.95 312 ASP A N 1
ATOM 2560 C CA . ASP A 1 312 ? 100.145 133.908 94.780 1.00 69.33 312 ASP A CA 1
ATOM 2561 C C . ASP A 1 312 ? 100.881 135.145 94.293 1.00 67.60 312 ASP A C 1
ATOM 2562 O O . ASP A 1 312 ? 100.702 135.551 93.137 1.00 69.35 312 ASP A O 1
ATOM 2567 N N . ARG A 1 313 ? 101.713 135.749 95.146 1.00 67.03 313 ARG A N 1
ATOM 2568 C CA . ARG A 1 313 ? 102.529 136.871 94.693 1.00 65.60 313 ARG A CA 1
ATOM 2569 C C . ARG A 1 313 ? 103.438 136.448 93.547 1.00 60.70 313 ARG A C 1
ATOM 2570 O O . ARG A 1 313 ? 103.538 137.141 92.528 1.00 59.90 313 ARG A O 1
ATOM 2578 N N . ASN A 1 314 ? 104.101 135.299 93.698 1.00 60.19 314 ASN A N 1
ATOM 2579 C CA . ASN A 1 314 ? 104.992 134.802 92.656 1.00 56.18 314 ASN A CA 1
ATOM 2580 C C . ASN A 1 314 ? 104.230 134.542 91.365 1.00 54.89 314 ASN A C 1
ATOM 2581 O O . ASN A 1 314 ? 104.682 134.917 90.278 1.00 56.21 314 ASN A O 1
ATOM 2586 N N . LEU A 1 315 ? 103.061 133.906 91.470 1.00 57.71 315 LEU A N 1
ATOM 2587 C CA . LEU A 1 315 ? 102.272 133.597 90.283 1.00 57.40 315 LEU A CA 1
ATOM 2588 C C . LEU A 1 315 ? 101.878 134.867 89.541 1.00 57.47 315 LEU A C 1
ATOM 2589 O O . LEU A 1 315 ? 102.111 134.991 88.331 1.00 57.12 315 LEU A O 1
ATOM 2594 N N . GLN A 1 316 ? 101.299 135.834 90.258 1.00 61.07 316 GLN A N 1
ATOM 2595 C CA . GLN A 1 316 ? 100.861 137.070 89.617 1.00 59.14 316 GLN A CA 1
ATOM 2596 C C . GLN A 1 316 ? 102.035 137.812 88.992 1.00 56.05 316 GLN A C 1
ATOM 2597 O O . GLN A 1 316 ? 101.966 138.247 87.835 1.00 56.18 316 GLN A O 1
ATOM 2603 N N . VAL A 1 317 ? 103.135 137.947 89.739 1.00 56.71 317 VAL A N 1
ATOM 2604 C CA . VAL A 1 317 ? 104.270 138.733 89.264 1.00 51.51 317 VAL A CA 1
ATOM 2605 C C . VAL A 1 317 ? 104.889 138.089 88.029 1.00 50.72 317 VAL A C 1
ATOM 2606 O O . VAL A 1 317 ? 105.153 138.763 87.028 1.00 50.60 317 VAL A O 1
ATOM 2610 N N . SER A 1 318 ? 105.123 136.774 88.076 1.00 53.27 318 SER A N 1
ATOM 2611 C CA . SER A 1 318 ? 105.746 136.100 86.941 1.00 49.37 318 SER A CA 1
ATOM 2612 C C . SER A 1 318 ? 104.842 136.119 85.716 1.00 49.57 318 SER A C 1
ATOM 2613 O O . SER A 1 318 ? 105.313 136.367 84.598 1.00 51.99 318 SER A O 1
ATOM 2616 N N . LEU A 1 319 ? 103.542 135.864 85.900 1.00 51.08 319 LEU A N 1
ATOM 2617 C CA . LEU A 1 319 ? 102.634 135.866 84.759 1.00 49.34 319 LEU A CA 1
ATOM 2618 C C . LEU A 1 319 ? 102.548 137.247 84.122 1.00 52.66 319 LEU A C 1
ATOM 2619 O O . LEU A 1 319 ? 102.518 137.366 82.892 1.00 54.11 319 LEU A O 1
ATOM 2624 N N . LEU A 1 320 ? 102.500 138.304 84.938 1.00 56.06 320 LEU A N 1
ATOM 2625 C CA . LEU A 1 320 ? 102.482 139.652 84.378 1.00 54.51 320 LEU A CA 1
ATOM 2626 C C . LEU A 1 320 ? 103.791 139.980 83.671 1.00 54.95 320 LEU A C 1
ATOM 2627 O O . LEU A 1 320 ? 103.785 140.580 82.590 1.00 56.14 320 LEU A O 1
ATOM 2632 N N . SER A 1 321 ? 104.924 139.595 84.264 1.00 54.72 321 SER A N 1
ATOM 2633 C CA . SER A 1 321 ? 106.219 139.953 83.697 1.00 52.26 321 SER A CA 1
ATOM 2634 C C . SER A 1 321 ? 106.468 139.253 82.368 1.00 53.82 321 SER A C 1
ATOM 2635 O O . SER A 1 321 ? 106.996 139.862 81.431 1.00 57.80 321 SER A O 1
ATOM 2638 N N . VAL A 1 322 ? 106.098 137.976 82.262 1.00 54.61 322 VAL A N 1
ATOM 2639 C CA . VAL A 1 322 ? 106.448 137.218 81.064 1.00 51.67 322 VAL A CA 1
ATOM 2640 C C . VAL A 1 322 ? 105.474 137.447 79.914 1.00 53.21 322 VAL A C 1
ATOM 2641 O O . VAL A 1 322 ? 105.795 137.111 78.768 1.00 55.98 322 VAL A O 1
ATOM 2645 N N . ASP A 1 323 ? 104.298 138.018 80.176 1.00 55.65 323 ASP A N 1
ATOM 2646 C CA . ASP A 1 323 ? 103.263 138.159 79.159 1.00 60.20 323 ASP A CA 1
ATOM 2647 C C . ASP A 1 323 ? 102.991 139.615 78.800 1.00 64.71 323 ASP A C 1
ATOM 2648 O O . ASP A 1 323 ? 103.081 139.989 77.628 1.00 67.54 323 ASP A O 1
ATOM 2653 N N . GLY A 1 324 ? 102.656 140.452 79.780 1.00 64.63 324 GLY A N 1
ATOM 2654 C CA . GLY A 1 324 ? 102.286 141.824 79.489 1.00 62.90 324 GLY A CA 1
ATOM 2655 C C . GLY A 1 324 ? 103.435 142.790 79.323 1.00 63.36 324 GLY A C 1
ATOM 2656 O O . GLY A 1 324 ? 103.208 143.936 78.925 1.00 66.81 324 GLY A O 1
ATOM 2657 N N . MET A 1 325 ? 104.659 142.362 79.614 1.00 62.05 325 MET A N 1
ATOM 2658 C CA . MET A 1 325 ? 105.839 143.213 79.542 1.00 59.80 325 MET A CA 1
ATOM 2659 C C . MET A 1 325 ? 106.950 142.523 78.766 1.00 63.59 325 MET A C 1
ATOM 2660 O O . MET A 1 325 ? 108.110 142.511 79.187 1.00 64.79 325 MET A O 1
ATOM 2665 N N . HIS A 1 326 ? 106.612 141.933 77.617 1.00 64.53 326 HIS A N 1
ATOM 2666 C CA . HIS A 1 326 ? 107.609 141.203 76.840 1.00 65.30 326 HIS A CA 1
ATOM 2667 C C . HIS A 1 326 ? 108.660 142.148 76.271 1.00 72.43 326 HIS A C 1
ATOM 2668 O O . HIS A 1 326 ? 109.854 142.016 76.561 1.00 75.62 326 HIS A O 1
ATOM 2675 N N . GLN A 1 327 ? 108.237 143.105 75.448 1.00 71.08 327 GLN A N 1
ATOM 2676 C CA . GLN A 1 327 ? 109.132 144.144 74.950 1.00 72.18 327 GLN A CA 1
ATOM 2677 C C . GLN A 1 327 ? 108.428 145.491 74.970 1.00 75.63 327 GLN A C 1
ATOM 2678 O O . GLN A 1 327 ? 108.591 146.315 74.064 1.00 79.51 327 GLN A O 1
ATOM 2684 N N . ASN A 1 328 ? 107.632 145.726 76.008 1.00 75.67 328 ASN A N 1
ATOM 2685 C CA . ASN A 1 328 ? 106.934 146.992 76.212 1.00 74.35 328 ASN A CA 1
ATOM 2686 C C . ASN A 1 328 ? 107.719 147.787 77.250 1.00 77.02 328 ASN A C 1
ATOM 2687 O O . ASN A 1 328 ? 107.640 147.510 78.449 1.00 79.02 328 ASN A O 1
ATOM 2692 N N . LEU A 1 329 ? 108.479 148.773 76.786 1.00 74.52 329 LEU A N 1
ATOM 2693 C CA . LEU A 1 329 ? 109.304 149.593 77.657 1.00 75.43 329 LEU A CA 1
ATOM 2694 C C . LEU A 1 329 ? 109.065 151.066 77.363 1.00 75.73 329 LEU A C 1
ATOM 2695 O O . LEU A 1 329 ? 108.687 151.427 76.244 1.00 74.73 329 LEU A O 1
ATOM 2700 N N . PRO A 1 330 ? 109.268 151.936 78.350 1.00 75.03 330 PRO A N 1
ATOM 2701 C CA . PRO A 1 330 ? 108.959 153.361 78.169 1.00 77.67 330 PRO A CA 1
ATOM 2702 C C . PRO A 1 330 ? 109.878 154.003 77.145 1.00 83.14 330 PRO A C 1
ATOM 2703 O O . PRO A 1 330 ? 110.945 153.459 76.827 1.00 85.51 330 PRO A O 1
ATOM 2707 N N . PRO A 1 331 ? 109.493 155.155 76.598 1.00 83.28 331 PRO A N 1
ATOM 2708 C CA . PRO A 1 331 ? 110.323 155.803 75.577 1.00 84.96 331 PRO A CA 1
ATOM 2709 C C . PRO A 1 331 ? 111.648 156.290 76.142 1.00 86.83 331 PRO A C 1
ATOM 2710 O O . PRO A 1 331 ? 111.795 156.554 77.337 1.00 87.07 331 PRO A O 1
ATOM 2714 N N . MET A 1 332 ? 112.626 156.405 75.247 1.00 86.42 332 MET A N 1
ATOM 2715 C CA . MET A 1 332 ? 113.963 156.866 75.603 1.00 82.52 332 MET A CA 1
ATOM 2716 C C . MET A 1 332 ? 114.071 158.360 75.325 1.00 84.04 332 MET A C 1
ATOM 2717 O O . MET A 1 332 ? 113.934 158.795 74.176 1.00 85.49 332 MET A O 1
ATOM 2722 N N . GLU A 1 333 ? 114.318 159.142 76.374 1.00 85.28 333 GLU A N 1
ATOM 2723 C CA . GLU A 1 333 ? 114.450 160.586 76.258 1.00 86.09 333 GLU A CA 1
ATOM 2724 C C . GLU A 1 333 ? 115.661 161.044 77.057 1.00 86.67 333 GLU A C 1
ATOM 2725 O O . GLU A 1 333 ? 116.101 160.374 77.994 1.00 88.34 333 GLU A O 1
ATOM 2731 N N . ARG A 1 334 ? 116.201 162.196 76.667 1.00 87.21 334 ARG A N 1
ATOM 2732 C CA . ARG A 1 334 ? 117.323 162.780 77.390 1.00 86.63 334 ARG A CA 1
ATOM 2733 C C . ARG A 1 334 ? 116.909 163.123 78.815 1.00 88.26 334 ARG A C 1
ATOM 2734 O O . ARG A 1 334 ? 115.850 163.714 79.042 1.00 90.49 334 ARG A O 1
ATOM 2742 N N . ASP A 1 335 ? 117.750 162.753 79.775 1.00 88.38 335 ASP A N 1
ATOM 2743 C CA . ASP A 1 335 ? 117.436 162.940 81.184 1.00 90.22 335 ASP A CA 1
ATOM 2744 C C . ASP A 1 335 ? 117.741 164.379 81.602 1.00 90.83 335 ASP A C 1
ATOM 2745 O O . ASP A 1 335 ? 118.073 165.239 80.781 1.00 89.01 335 ASP A O 1
ATOM 2750 N N . MET A 1 336 ? 117.624 164.653 82.902 1.00 89.99 336 MET A N 1
ATOM 2751 C CA . MET A 1 336 ? 117.820 166.004 83.417 1.00 88.74 336 MET A CA 1
ATOM 2752 C C . MET A 1 336 ? 119.289 166.409 83.438 1.00 90.80 336 MET A C 1
ATOM 2753 O O . MET A 1 336 ? 119.603 167.593 83.278 1.00 93.70 336 MET A O 1
ATOM 2758 N N . TYR A 1 337 ? 120.197 165.451 83.612 1.00 90.44 337 TYR A N 1
ATOM 2759 C CA . TYR A 1 337 ? 121.626 165.723 83.750 1.00 90.95 337 TYR A CA 1
ATOM 2760 C C . TYR A 1 337 ? 122.386 165.424 82.466 1.00 91.85 337 TYR A C 1
ATOM 2761 O O . TYR A 1 337 ? 123.506 164.909 82.499 1.00 93.07 337 TYR A O 1
ATOM 2770 N N . TRP A 1 338 ? 121.784 165.736 81.316 1.00 88.80 338 TRP A N 1
ATOM 2771 C CA . TRP A 1 338 ? 122.416 165.441 80.034 1.00 86.82 338 TRP A CA 1
ATOM 2772 C C . TRP A 1 338 ? 123.712 166.223 79.855 1.00 91.39 338 TRP A C 1
ATOM 2773 O O . TRP A 1 338 ? 124.709 165.677 79.367 1.00 90.85 338 TRP A O 1
ATOM 2784 N N . ASN A 1 339 ? 123.723 167.498 80.243 1.00 96.84 339 ASN A N 1
ATOM 2785 C CA . ASN A 1 339 ? 124.866 168.373 80.020 1.00 99.06 339 ASN A CA 1
ATOM 2786 C C . ASN A 1 339 ? 125.625 168.708 81.299 1.00 101.78 339 ASN A C 1
ATOM 2787 O O . ASN A 1 339 ? 126.507 169.573 81.273 1.00 103.24 339 ASN A O 1
ATOM 2792 N N . GLU A 1 340 ? 125.311 168.052 82.412 1.00 102.64 340 GLU A N 1
ATOM 2793 C CA . GLU A 1 340 ? 125.973 168.301 83.685 1.00 103.22 340 GLU A CA 1
ATOM 2794 C C . GLU A 1 340 ? 126.780 167.076 84.091 1.00 103.94 340 GLU A C 1
ATOM 2795 O O . GLU A 1 340 ? 126.243 165.964 84.147 1.00 103.77 340 GLU A O 1
ATOM 2801 N N . ALA A 1 341 ? 128.066 167.283 84.371 1.00 102.38 341 ALA A N 1
ATOM 2802 C CA . ALA A 1 341 ? 128.950 166.204 84.789 1.00 102.51 341 ALA A CA 1
ATOM 2803 C C . ALA A 1 341 ? 128.916 165.947 86.289 1.00 103.98 341 ALA A C 1
ATOM 2804 O O . ALA A 1 341 ? 129.447 164.925 86.737 1.00 103.53 341 ALA A O 1
ATOM 2806 N N . ALA A 1 342 ? 128.313 166.839 87.073 1.00 101.98 342 ALA A N 1
ATOM 2807 C CA . ALA A 1 342 ? 128.234 166.702 88.527 1.00 97.72 342 ALA A CA 1
ATOM 2808 C C . ALA A 1 342 ? 126.787 166.890 88.961 1.00 95.68 342 ALA A C 1
ATOM 2809 O O . ALA A 1 342 ? 126.404 167.969 89.435 1.00 96.28 342 ALA A O 1
ATOM 2811 N N . PRO A 1 343 ? 125.951 165.865 88.802 1.00 94.63 343 PRO A N 1
ATOM 2812 C CA . PRO A 1 343 ? 124.552 165.982 89.232 1.00 93.65 343 PRO A CA 1
ATOM 2813 C C . PRO A 1 343 ? 124.447 166.235 90.730 1.00 94.76 343 PRO A C 1
ATOM 2814 O O . PRO A 1 343 ? 125.200 165.676 91.529 1.00 95.70 343 PRO A O 1
ATOM 2818 N N . GLN A 1 344 ? 123.498 167.093 91.104 1.00 93.21 344 GLN A N 1
ATOM 2819 C CA . GLN A 1 344 ? 123.259 167.437 92.504 1.00 93.71 344 GLN A CA 1
ATOM 2820 C C . GLN A 1 344 ? 121.766 167.367 92.790 1.00 92.56 344 GLN A C 1
ATOM 2821 O O . GLN A 1 344 ? 121.051 168.372 92.685 1.00 91.10 344 GLN A O 1
ATOM 2827 N N . PRO A 1 345 ? 121.256 166.188 93.141 1.00 92.80 345 PRO A N 1
ATOM 2828 C CA . PRO A 1 345 ? 119.840 166.081 93.478 1.00 89.55 345 PRO A CA 1
ATOM 2829 C C . PRO A 1 345 ? 119.512 166.920 94.695 1.00 86.57 345 PRO A C 1
ATOM 2830 O O . PRO A 1 345 ? 120.333 167.050 95.623 1.00 90.89 345 PRO A O 1
ATOM 2834 N N . PRO A 1 346 ? 118.321 167.511 94.738 1.00 80.94 346 PRO A N 1
ATOM 2835 C CA . PRO A 1 346 ? 117.969 168.390 95.858 1.00 83.76 346 PRO A CA 1
ATOM 2836 C C . PRO A 1 346 ? 117.705 167.615 97.141 1.00 81.33 346 PRO A C 1
ATOM 2837 O O . PRO A 1 346 ? 117.424 166.414 97.138 1.00 77.99 346 PRO A O 1
ATOM 2841 N N . TYR A 1 347 ? 117.803 168.337 98.255 1.00 82.39 347 TYR A N 1
ATOM 2842 C CA . TYR A 1 347 ? 117.547 167.806 99.587 1.00 84.23 347 TYR A CA 1
ATOM 2843 C C . TYR A 1 347 ? 116.329 168.495 100.185 1.00 90.08 347 TYR A C 1
ATOM 2844 O O . TYR A 1 347 ? 116.175 169.714 100.065 1.00 91.35 347 TYR A O 1
ATOM 2853 N N . THR A 1 348 ? 115.468 167.713 100.830 1.00 92.67 348 THR A N 1
ATOM 2854 C CA . THR A 1 348 ? 114.295 168.273 101.480 1.00 91.85 348 THR A CA 1
ATOM 2855 C C . THR A 1 348 ? 114.673 168.895 102.824 1.00 93.02 348 THR A C 1
ATOM 2856 O O . THR A 1 348 ? 115.770 168.694 103.349 1.00 94.41 348 THR A O 1
ATOM 2860 N N . ALA A 1 349 ? 113.739 169.670 103.378 1.00 91.40 349 ALA A N 1
ATOM 2861 C CA . ALA A 1 349 ? 113.982 170.318 104.663 1.00 91.48 349 ALA A CA 1
ATOM 2862 C C . ALA A 1 349 ? 114.076 169.299 105.792 1.00 94.94 349 ALA A C 1
ATOM 2863 O O . ALA A 1 349 ? 114.907 169.442 106.696 1.00 92.59 349 ALA A O 1
ATOM 2865 N N . ALA A 1 350 ? 113.233 168.266 105.759 1.00 96.37 350 ALA A N 1
ATOM 2866 C CA . ALA A 1 350 ? 113.214 167.273 106.825 1.00 94.39 350 ALA A CA 1
ATOM 2867 C C . ALA A 1 350 ? 114.414 166.337 106.792 1.00 92.36 350 ALA A C 1
ATOM 2868 O O . ALA A 1 350 ? 114.665 165.652 107.788 1.00 94.23 350 ALA A O 1
ATOM 2870 N N . SER A 1 351 ? 115.155 166.289 105.685 1.00 90.78 351 SER A N 1
ATOM 2871 C CA . SER A 1 351 ? 116.307 165.405 105.552 1.00 88.61 351 SER A CA 1
ATOM 2872 C C . SER A 1 351 ? 117.578 166.182 105.225 1.00 91.97 351 SER A C 1
ATOM 2873 O O . SER A 1 351 ? 118.497 165.646 104.604 1.00 89.89 351 SER A O 1
ATOM 2876 N N . ALA A 1 352 ? 117.642 167.447 105.637 1.00 95.08 352 ALA A N 1
ATOM 2877 C CA . ALA A 1 352 ? 118.815 168.269 105.377 1.00 93.63 352 ALA A CA 1
ATOM 2878 C C . ALA A 1 352 ? 119.971 167.974 106.323 1.00 93.75 352 ALA A C 1
ATOM 2879 O O . ALA A 1 352 ? 121.092 168.423 106.062 1.00 93.22 352 ALA A O 1
ATOM 2881 N N . ARG A 1 353 ? 119.731 167.239 107.405 1.00 94.74 353 ARG A N 1
ATOM 2882 C CA . ARG A 1 353 ? 120.773 166.890 108.360 1.00 94.09 353 ARG A CA 1
ATOM 2883 C C . ARG A 1 353 ? 121.554 165.647 107.956 1.00 94.80 353 ARG A C 1
ATOM 2884 O O . ARG A 1 353 ? 122.504 165.276 108.654 1.00 95.64 353 ARG A O 1
ATOM 2892 N N . SER A 1 354 ? 121.180 164.998 106.856 1.00 92.49 354 SER A N 1
ATOM 2893 C CA . SER A 1 354 ? 121.867 163.811 106.369 1.00 87.99 354 SER A CA 1
ATOM 2894 C C . SER A 1 354 ? 122.929 164.135 105.327 1.00 90.44 354 SER A C 1
ATOM 2895 O O . SER A 1 354 ? 123.510 163.216 104.743 1.00 90.49 354 SER A O 1
ATOM 2898 N N . ARG A 1 355 ? 123.190 165.416 105.076 1.00 92.33 355 ARG A N 1
ATOM 2899 C CA . ARG A 1 355 ? 124.237 165.799 104.140 1.00 91.49 355 ARG A CA 1
ATOM 2900 C C . ARG A 1 355 ? 125.605 165.510 104.743 1.00 95.70 355 ARG A C 1
ATOM 2901 O O . ARG A 1 355 ? 125.880 165.879 105.889 1.00 95.97 355 ARG A O 1
ATOM 2909 N N . ARG A 1 356 ? 126.466 164.852 103.970 1.00 96.26 356 ARG A N 1
ATOM 2910 C CA . ARG A 1 356 ? 127.785 164.467 104.445 1.00 94.99 356 ARG A CA 1
ATOM 2911 C C . ARG A 1 356 ? 128.785 164.555 103.302 1.00 99.76 356 ARG A C 1
ATOM 2912 O O . ARG A 1 356 ? 128.424 164.493 102.125 1.00 99.01 356 ARG A O 1
ATOM 2920 N N . HIS A 1 357 ? 130.053 164.705 103.669 1.00 103.49 357 HIS A N 1
ATOM 2921 C CA . HIS A 1 357 ? 131.143 164.691 102.707 1.00 104.62 357 HIS A CA 1
ATOM 2922 C C . HIS A 1 357 ? 131.620 163.263 102.478 1.00 99.26 357 HIS A C 1
ATOM 2923 O O . HIS A 1 357 ? 131.489 162.396 103.346 1.00 99.08 357 HIS A O 1
ATOM 2930 N N . SER A 1 358 ? 132.173 163.025 101.292 1.00 92.94 358 SER A N 1
ATOM 2931 C CA . SER A 1 358 ? 132.647 161.694 100.942 1.00 88.69 358 SER A CA 1
ATOM 2932 C C . SER A 1 358 ? 133.838 161.300 101.807 1.00 89.55 358 SER A C 1
ATOM 2933 O O . SER A 1 358 ? 134.672 162.135 102.163 1.00 93.41 358 SER A O 1
ATOM 2936 N N . PHE A 1 359 ? 133.909 160.015 102.146 1.00 83.54 359 PHE A N 1
ATOM 2937 C CA . PHE A 1 359 ? 135.022 159.492 102.925 1.00 81.90 359 PHE A CA 1
ATOM 2938 C C . PHE A 1 359 ? 136.202 159.210 102.005 1.00 82.87 359 PHE A C 1
ATOM 2939 O O . PHE A 1 359 ? 136.071 158.475 101.021 1.00 84.08 359 PHE A O 1
ATOM 2947 N N . MET A 1 360 ? 137.355 159.791 102.325 1.00 80.56 360 MET A N 1
ATOM 2948 C CA . MET A 1 360 ? 138.535 159.727 101.472 1.00 80.05 360 MET A CA 1
ATOM 2949 C C . MET A 1 360 ? 139.678 158.985 102.153 1.00 78.59 360 MET A C 1
ATOM 2950 O O . MET A 1 360 ? 140.840 159.384 102.069 1.00 80.58 360 MET A O 1
ATOM 2955 N N . GLY A 1 361 ? 139.362 157.897 102.835 1.00 74.61 361 GLY A N 1
ATOM 2956 C CA . GLY A 1 361 ? 140.406 157.088 103.441 1.00 69.03 361 GLY A CA 1
ATOM 2957 C C . GLY A 1 361 ? 140.742 157.528 104.851 1.00 71.04 361 GLY A C 1
ATOM 2958 O O . GLY A 1 361 ? 140.634 158.697 105.217 1.00 76.13 361 GLY A O 1
ATOM 2959 N N . SER A 1 362 ? 141.165 156.556 105.662 1.00 68.98 362 SER A N 1
ATOM 2960 C CA . SER A 1 362 ? 141.530 156.838 107.044 1.00 67.78 362 SER A CA 1
ATOM 2961 C C . SER A 1 362 ? 142.885 157.519 107.162 1.00 68.85 362 SER A C 1
ATOM 2962 O O . SER A 1 362 ? 143.159 158.151 108.187 1.00 70.86 362 SER A O 1
ATOM 2965 N N . THR A 1 363 ? 143.734 157.409 106.145 1.00 69.77 363 THR A N 1
ATOM 2966 C CA . THR A 1 363 ? 145.074 157.976 106.182 1.00 71.20 363 THR A CA 1
ATOM 2967 C C . THR A 1 363 ? 145.120 159.433 105.740 1.00 76.37 363 THR A C 1
ATOM 2968 O O . THR A 1 363 ? 146.196 160.039 105.761 1.00 76.83 363 THR A O 1
ATOM 2972 N N . PHE A 1 364 ? 143.986 160.007 105.351 1.00 79.69 364 PHE A N 1
ATOM 2973 C CA . PHE A 1 364 ? 143.955 161.397 104.918 1.00 85.56 364 PHE A CA 1
ATOM 2974 C C . PHE A 1 364 ? 144.293 162.328 106.076 1.00 89.88 364 PHE A C 1
ATOM 2975 O O . PHE A 1 364 ? 143.811 162.151 107.198 1.00 90.07 364 PHE A O 1
ATOM 2983 N N . ASN A 1 365 ? 145.130 163.327 105.791 1.00 92.92 365 ASN A N 1
ATOM 2984 C CA . ASN A 1 365 ? 145.516 164.360 106.754 1.00 98.16 365 ASN A CA 1
ATOM 2985 C C . ASN A 1 365 ? 146.168 163.751 107.998 1.00 96.59 365 ASN A C 1
ATOM 2986 O O . ASN A 1 365 ? 145.669 163.865 109.119 1.00 96.26 365 ASN A O 1
ATOM 2991 N N . ILE A 1 366 ? 147.302 163.092 107.777 1.00 95.61 366 ILE A N 1
ATOM 2992 C CA . ILE A 1 366 ? 148.112 162.570 108.874 1.00 95.90 366 ILE A CA 1
ATOM 2993 C C . ILE A 1 366 ? 149.547 163.064 108.739 1.00 94.95 366 ILE A C 1
ATOM 2994 O O . ILE A 1 366 ? 149.809 164.264 108.801 1.00 99.58 366 ILE A O 1
ATOM 2999 N N . THR B 1 2 ? 127.900 156.997 110.126 1.00 74.40 2 THR E N 1
ATOM 3000 C CA . THR B 1 2 ? 128.815 156.134 110.862 1.00 75.73 2 THR E CA 1
ATOM 3001 C C . THR B 1 2 ? 129.882 156.949 111.584 1.00 77.97 2 THR E C 1
ATOM 3002 O O . THR B 1 2 ? 130.073 158.130 111.300 1.00 82.70 2 THR E O 1
ATOM 3006 N N . ILE B 1 3 ? 130.573 156.308 112.521 1.00 76.29 3 ILE E N 1
ATOM 3007 C CA . ILE B 1 3 ? 131.661 156.923 113.271 1.00 75.75 3 ILE E CA 1
ATOM 3008 C C . ILE B 1 3 ? 132.942 156.187 112.907 1.00 71.74 3 ILE E C 1
ATOM 3009 O O . ILE B 1 3 ? 133.014 154.957 113.026 1.00 70.84 3 ILE E O 1
ATOM 3014 N N . THR B 1 4 ? 133.946 156.932 112.455 1.00 68.41 4 THR E N 1
ATOM 3015 C CA . THR B 1 4 ? 135.216 156.366 112.016 1.00 64.29 4 THR E CA 1
ATOM 3016 C C . THR B 1 4 ? 136.307 156.801 112.985 1.00 65.22 4 THR E C 1
ATOM 3017 O O . THR B 1 4 ? 136.635 157.989 113.066 1.00 70.43 4 THR E O 1
ATOM 3021 N N . TYR B 1 5 ? 136.864 155.838 113.721 1.00 62.83 5 TYR E N 1
ATOM 3022 C CA . TYR B 1 5 ? 138.001 156.076 114.603 1.00 60.33 5 TYR E CA 1
ATOM 3023 C C . TYR B 1 5 ? 139.177 155.173 114.253 1.00 60.55 5 TYR E C 1
ATOM 3024 O O . TYR B 1 5 ? 140.050 154.942 115.095 1.00 62.15 5 TYR E O 1
ATOM 3033 N N . THR B 1 6 ? 139.216 154.662 113.020 1.00 61.40 6 THR E N 1
ATOM 3034 C CA . THR B 1 6 ? 140.265 153.727 112.624 1.00 58.29 6 THR E CA 1
ATOM 3035 C C . THR B 1 6 ? 141.638 154.386 112.652 1.00 59.64 6 THR E C 1
ATOM 3036 O O . THR B 1 6 ? 142.626 153.757 113.049 1.00 61.40 6 THR E O 1
ATOM 3040 N N . ASN B 1 7 ? 141.721 155.654 112.244 1.00 61.77 7 ASN E N 1
ATOM 3041 C CA . ASN B 1 7 ? 142.999 156.355 112.236 1.00 63.88 7 ASN E CA 1
ATOM 3042 C C . ASN B 1 7 ? 143.548 156.589 113.637 1.00 67.55 7 ASN E C 1
ATOM 3043 O O . ASN B 1 7 ? 144.729 156.920 113.776 1.00 71.13 7 ASN E O 1
ATOM 3048 N N . LYS B 1 8 ? 142.725 156.428 114.672 1.00 66.22 8 LYS E N 1
ATOM 3049 C CA . LYS B 1 8 ? 143.146 156.667 116.045 1.00 64.36 8 LYS E CA 1
ATOM 3050 C C . LYS B 1 8 ? 143.636 155.412 116.756 1.00 65.73 8 LYS E C 1
ATOM 3051 O O . LYS B 1 8 ? 144.202 155.523 117.849 1.00 72.74 8 LYS E O 1
ATOM 3057 N N . VAL B 1 9 ? 143.439 154.231 116.175 1.00 61.49 9 VAL E N 1
ATOM 3058 C CA . VAL B 1 9 ? 143.806 152.983 116.832 1.00 61.04 9 VAL E CA 1
ATOM 3059 C C . VAL B 1 9 ? 144.710 152.160 115.923 1.00 63.82 9 VAL E C 1
ATOM 3060 O O . VAL B 1 9 ? 144.713 150.925 115.988 1.00 64.30 9 VAL E O 1
ATOM 3064 N N . ALA B 1 10 ? 145.477 152.836 115.065 1.00 62.95 10 ALA E N 1
ATOM 3065 C CA . ALA B 1 10 ? 146.373 152.126 114.157 1.00 63.00 10 ALA E CA 1
ATOM 3066 C C . ALA B 1 10 ? 147.451 151.366 114.920 1.00 68.22 10 ALA E C 1
ATOM 3067 O O . ALA B 1 10 ? 147.761 150.216 114.589 1.00 66.70 10 ALA E O 1
ATOM 3069 N N . ASN B 1 11 ? 148.031 151.988 115.943 1.00 70.85 11 ASN E N 1
ATOM 3070 C CA . ASN B 1 11 ? 149.084 151.382 116.741 1.00 69.06 11 ASN E CA 1
ATOM 3071 C C . ASN B 1 11 ? 148.641 151.260 118.193 1.00 75.39 11 ASN E C 1
ATOM 3072 O O . ASN B 1 11 ? 147.760 151.988 118.660 1.00 79.03 11 ASN E O 1
ATOM 3077 N N . ALA B 1 12 ? 149.267 150.327 118.905 1.00 77.56 12 ALA E N 1
ATOM 3078 C CA . ALA B 1 12 ? 149.028 150.144 120.330 1.00 79.84 12 ALA E CA 1
ATOM 3079 C C . ALA B 1 12 ? 150.019 150.998 121.111 1.00 83.80 12 ALA E C 1
ATOM 3080 O O . ALA B 1 12 ? 151.235 150.805 121.000 1.00 85.68 12 ALA E O 1
ATOM 3082 N N . ARG B 1 13 ? 149.502 151.933 121.900 1.00 81.37 13 ARG E N 1
ATOM 3083 C CA . ARG B 1 13 ? 150.319 152.867 122.662 1.00 83.05 13 ARG E CA 1
ATOM 3084 C C . ARG B 1 13 ? 149.945 152.784 124.141 1.00 86.68 13 ARG E C 1
ATOM 3085 O O . ARG B 1 13 ? 149.183 151.910 124.562 1.00 89.29 13 ARG E O 1
ATOM 3093 N N . LEU B 1 14 ? 150.501 153.704 124.934 1.00 83.05 14 LEU E N 1
ATOM 3094 C CA . LEU B 1 14 ? 150.193 153.734 126.360 1.00 81.82 14 LEU E CA 1
ATOM 3095 C C . LEU B 1 14 ? 148.710 154.004 126.582 1.00 83.86 14 LEU E C 1
ATOM 3096 O O . LEU B 1 14 ? 148.036 153.275 127.320 1.00 84.01 14 LEU E O 1
ATOM 3101 N N . GLY B 1 15 ? 148.180 155.049 125.953 1.00 85.60 15 GLY E N 1
ATOM 3102 C CA . GLY B 1 15 ? 146.745 155.228 125.923 1.00 87.26 15 GLY E CA 1
ATOM 3103 C C . GLY B 1 15 ? 146.201 155.159 124.513 1.00 90.82 15 GLY E C 1
ATOM 3104 O O . GLY B 1 15 ? 146.372 156.094 123.726 1.00 90.16 15 GLY E O 1
ATOM 3105 N N . SER B 1 16 ? 145.533 154.055 124.186 1.00 89.61 16 SER E N 1
ATOM 3106 C CA . SER B 1 16 ? 144.901 153.899 122.884 1.00 85.02 16 SER E CA 1
ATOM 3107 C C . SER B 1 16 ? 143.409 153.662 123.063 1.00 80.33 16 SER E C 1
ATOM 3108 O O . SER B 1 16 ? 142.585 154.307 122.408 1.00 79.82 16 SER E O 1
ATOM 3111 N N . PHE B 1 17 ? 143.061 152.735 123.951 1.00 76.28 17 PHE E N 1
ATOM 3112 C CA . PHE B 1 17 ? 141.675 152.439 124.274 1.00 71.07 17 PHE E CA 1
ATOM 3113 C C . PHE B 1 17 ? 141.146 153.276 125.429 1.00 75.80 17 PHE E C 1
ATOM 3114 O O . PHE B 1 17 ? 139.939 153.252 125.689 1.00 76.21 17 PHE E O 1
ATOM 3122 N N . SER B 1 18 ? 142.014 154.013 126.122 1.00 76.50 18 SER E N 1
ATOM 3123 C CA . SER B 1 18 ? 141.599 154.848 127.240 1.00 71.32 18 SER E CA 1
ATOM 3124 C C . SER B 1 18 ? 141.305 156.285 126.839 1.00 71.20 18 SER E C 1
ATOM 3125 O O . SER B 1 18 ? 140.619 156.991 127.585 1.00 70.08 18 SER E O 1
ATOM 3128 N N . SER B 1 19 ? 141.801 156.733 125.689 1.00 71.66 19 SER E N 1
ATOM 3129 C CA . SER B 1 19 ? 141.475 158.052 125.169 1.00 72.43 19 SER E CA 1
ATOM 3130 C C . SER B 1 19 ? 140.182 158.058 124.370 1.00 74.28 19 SER E C 1
ATOM 3131 O O . SER B 1 19 ? 139.724 159.131 123.965 1.00 76.14 19 SER E O 1
ATOM 3134 N N . LEU B 1 20 ? 139.589 156.891 124.130 1.00 72.68 20 LEU E N 1
ATOM 3135 C CA . LEU B 1 20 ? 138.291 156.787 123.482 1.00 68.52 20 LEU E CA 1
ATOM 3136 C C . LEU B 1 20 ? 137.138 156.942 124.461 1.00 71.37 20 LEU E C 1
ATOM 3137 O O . LEU B 1 20 ? 135.982 157.005 124.031 1.00 72.86 20 LEU E O 1
ATOM 3142 N N . LEU B 1 21 ? 137.422 157.003 125.762 1.00 71.68 21 LEU E N 1
ATOM 3143 C CA . LEU B 1 21 ? 136.386 157.191 126.767 1.00 66.97 21 LEU E CA 1
ATOM 3144 C C . LEU B 1 21 ? 135.957 158.644 126.907 1.00 69.94 21 LEU E C 1
ATOM 3145 O O . LEU B 1 21 ? 134.983 158.918 127.615 1.00 74.09 21 LEU E O 1
ATOM 3150 N N . LEU B 1 22 ? 136.655 159.573 126.260 1.00 70.76 22 LEU E N 1
ATOM 3151 C CA . LEU B 1 22 ? 136.306 160.985 126.301 1.00 72.77 22 LEU E CA 1
ATOM 3152 C C . LEU B 1 22 ? 135.434 161.412 125.130 1.00 75.87 22 LEU E C 1
ATOM 3153 O O . LEU B 1 22 ? 135.089 162.593 125.031 1.00 79.20 22 LEU E O 1
ATOM 3158 N N . CYS B 1 23 ? 135.075 160.489 124.243 1.00 71.56 23 CYS E N 1
ATOM 3159 C CA . CYS B 1 23 ? 134.207 160.810 123.120 1.00 72.21 23 CYS E CA 1
ATOM 3160 C C . CYS B 1 23 ? 132.761 160.921 123.583 1.00 72.39 23 CYS E C 1
ATOM 3161 O O . CYS B 1 23 ? 132.327 160.206 124.489 1.00 73.63 23 CYS E O 1
ATOM 3164 N N . TRP B 1 24 ? 132.016 161.829 122.958 1.00 71.21 24 TRP E N 1
ATOM 3165 C CA . TRP B 1 24 ? 130.613 162.047 123.290 1.00 69.68 24 TRP E CA 1
ATOM 3166 C C . TRP B 1 24 ? 129.649 161.530 122.235 1.00 73.69 24 TRP E C 1
ATOM 3167 O O . TRP B 1 24 ? 128.618 160.953 122.583 1.00 76.36 24 TRP E O 1
ATOM 3178 N N . ARG B 1 25 ? 129.954 161.717 120.953 1.00 72.51 25 ARG E N 1
ATOM 3179 C CA . ARG B 1 25 ? 129.038 161.317 119.894 1.00 74.10 25 ARG E CA 1
ATOM 3180 C C . ARG B 1 25 ? 129.077 159.806 119.704 1.00 73.94 25 ARG E C 1
ATOM 3181 O O . ARG B 1 25 ? 130.148 159.222 119.519 1.00 74.11 25 ARG E O 1
ATOM 3189 N N . GLY B 1 26 ? 127.905 159.180 119.742 1.00 74.65 26 GLY E N 1
ATOM 3190 C CA . GLY B 1 26 ? 127.806 157.739 119.581 1.00 73.82 26 GLY E CA 1
ATOM 3191 C C . GLY B 1 26 ? 128.463 156.936 120.682 1.00 71.32 26 GLY E C 1
ATOM 3192 O O . GLY B 1 26 ? 129.170 155.962 120.393 1.00 69.49 26 GLY E O 1
ATOM 3193 N N . SER B 1 27 ? 128.246 157.313 121.940 1.00 66.60 27 SER E N 1
ATOM 3194 C CA . SER B 1 27 ? 128.894 156.667 123.071 1.00 61.32 27 SER E CA 1
ATOM 3195 C C . SER B 1 27 ? 127.856 156.262 124.110 1.00 61.52 27 SER E C 1
ATOM 3196 O O . SER B 1 27 ? 126.677 156.628 124.033 1.00 65.44 27 SER E O 1
ATOM 3199 N N . ILE B 1 28 ? 128.322 155.493 125.099 1.00 58.23 28 ILE E N 1
ATOM 3200 C CA . ILE B 1 28 ? 127.434 154.998 126.147 1.00 58.98 28 ILE E CA 1
ATOM 3201 C C . ILE B 1 28 ? 126.849 156.155 126.945 1.00 60.95 28 ILE E C 1
ATOM 3202 O O . ILE B 1 28 ? 125.690 156.108 127.369 1.00 64.01 28 ILE E O 1
ATOM 3207 N N . TYR B 1 29 ? 127.639 157.205 127.173 1.00 57.99 29 TYR E N 1
ATOM 3208 C CA . TYR B 1 29 ? 127.136 158.352 127.922 1.00 59.89 29 TYR E CA 1
ATOM 3209 C C . TYR B 1 29 ? 125.975 159.013 127.192 1.00 62.95 29 TYR E C 1
ATOM 3210 O O . TYR B 1 29 ? 124.937 159.315 127.795 1.00 66.87 29 TYR E O 1
ATOM 3219 N N . LYS B 1 30 ? 126.123 159.223 125.884 1.00 60.47 30 LYS E N 1
ATOM 3220 C CA . LYS B 1 30 ? 125.042 159.812 125.104 1.00 59.86 30 LYS E CA 1
ATOM 3221 C C . LYS B 1 30 ? 123.825 158.898 125.071 1.00 60.15 30 LYS E C 1
ATOM 3222 O O . LYS B 1 30 ? 122.683 159.370 125.143 1.00 64.14 30 LYS E O 1
ATOM 3228 N N . LEU B 1 31 ? 124.044 157.587 124.967 1.00 58.57 31 LEU E N 1
ATOM 3229 C CA . LEU B 1 31 ? 122.926 156.656 124.871 1.00 58.97 31 LEU E CA 1
ATOM 3230 C C . LEU B 1 31 ? 122.218 156.420 126.202 1.00 62.72 31 LEU E C 1
ATOM 3231 O O . LEU B 1 31 ? 121.064 155.982 126.197 1.00 62.84 31 LEU E O 1
ATOM 3236 N N . LEU B 1 32 ? 122.871 156.690 127.333 1.00 65.33 32 LEU E N 1
ATOM 3237 C CA . LEU B 1 32 ? 122.299 156.387 128.638 1.00 60.65 32 LEU E CA 1
ATOM 3238 C C . LEU B 1 32 ? 122.080 157.606 129.522 1.00 64.84 32 LEU E C 1
ATOM 3239 O O . LEU B 1 32 ? 121.706 157.440 130.690 1.00 69.95 32 LEU E O 1
ATOM 3244 N N . TYR B 1 33 ? 122.325 158.818 129.019 1.00 65.12 33 TYR E N 1
ATOM 3245 C CA . TYR B 1 33 ? 122.008 160.005 129.804 1.00 71.18 33 TYR E CA 1
ATOM 3246 C C . TYR B 1 33 ? 120.534 160.038 130.186 1.00 74.98 33 TYR E C 1
ATOM 3247 O O . TYR B 1 33 ? 120.180 160.473 131.288 1.00 77.69 33 TYR E O 1
ATOM 3256 N N . GLY B 1 34 ? 119.660 159.583 129.288 1.00 74.43 34 GLY E N 1
ATOM 3257 C CA . GLY B 1 34 ? 118.235 159.614 129.577 1.00 76.36 34 GLY E CA 1
ATOM 3258 C C . GLY B 1 34 ? 117.818 158.652 130.673 1.00 73.88 34 GLY E C 1
ATOM 3259 O O . GLY B 1 34 ? 116.996 158.992 131.528 1.00 73.09 34 GLY E O 1
ATOM 3260 N N . GLU B 1 35 ? 118.373 157.439 130.666 1.00 74.75 35 GLU E N 1
ATOM 3261 C CA . GLU B 1 35 ? 117.943 156.392 131.583 1.00 72.47 35 GLU E CA 1
ATOM 3262 C C . GLU B 1 35 ? 118.789 156.283 132.845 1.00 69.58 35 GLU E C 1
ATOM 3263 O O . GLU B 1 35 ? 118.445 155.492 133.729 1.00 68.06 35 GLU E O 1
ATOM 3269 N N . PHE B 1 36 ? 119.885 157.036 132.954 1.00 69.57 36 PHE E N 1
ATOM 3270 C CA . PHE B 1 36 ? 120.610 157.068 134.220 1.00 65.73 36 PHE E CA 1
ATOM 3271 C C . PHE B 1 36 ? 119.870 157.907 135.255 1.00 68.84 36 PHE E C 1
ATOM 3272 O O . PHE B 1 36 ? 119.885 157.591 136.454 1.00 74.10 36 PHE E O 1
ATOM 3280 N N . LEU B 1 37 ? 119.216 158.981 134.805 1.00 66.59 37 LEU E N 1
ATOM 3281 C CA . LEU B 1 37 ? 118.519 159.875 135.722 1.00 67.87 37 LEU E CA 1
ATOM 3282 C C . LEU B 1 37 ? 117.358 159.174 136.413 1.00 73.39 37 LEU E C 1
ATOM 3283 O O . LEU B 1 37 ? 117.130 159.380 137.609 1.00 79.71 37 LEU E O 1
ATOM 3288 N N . VAL B 1 38 ? 116.607 158.353 135.677 1.00 70.18 38 VAL E N 1
ATOM 3289 C CA . VAL B 1 38 ? 115.485 157.631 136.275 1.00 68.23 38 VAL E CA 1
ATOM 3290 C C . VAL B 1 38 ? 115.983 156.692 137.366 1.00 71.62 38 VAL E C 1
ATOM 3291 O O . VAL B 1 38 ? 115.408 156.619 138.460 1.00 77.57 38 VAL E O 1
ATOM 3295 N N . PHE B 1 39 ? 117.064 155.963 137.083 1.00 67.71 39 PHE E N 1
ATOM 3296 C CA . PHE B 1 39 ? 117.626 155.043 138.065 1.00 66.50 39 PHE E CA 1
ATOM 3297 C C . PHE B 1 39 ? 118.088 155.784 139.313 1.00 68.31 39 PHE E C 1
ATOM 3298 O O . PHE B 1 39 ? 117.787 155.368 140.440 1.00 70.82 39 PHE E O 1
ATOM 3306 N N . ILE B 1 40 ? 118.798 156.901 139.132 1.00 67.61 40 ILE E N 1
ATOM 3307 C CA . ILE B 1 40 ? 119.294 157.656 140.281 1.00 68.73 40 ILE E CA 1
ATOM 3308 C C . ILE B 1 40 ? 118.135 158.215 141.097 1.00 74.05 40 ILE E C 1
ATOM 3309 O O . ILE B 1 40 ? 118.142 158.162 142.335 1.00 80.79 40 ILE E O 1
ATOM 3314 N N . PHE B 1 41 ? 117.122 158.759 140.418 1.00 71.97 41 PHE E N 1
ATOM 3315 C CA . PHE B 1 41 ? 115.975 159.333 141.114 1.00 75.19 41 PHE E CA 1
ATOM 3316 C C . PHE B 1 41 ? 115.230 158.275 141.914 1.00 79.42 41 PHE E C 1
ATOM 3317 O O . PHE B 1 41 ? 114.867 158.508 143.073 1.00 82.96 41 PHE E O 1
ATOM 3325 N N . LEU B 1 42 ? 114.997 157.103 141.318 1.00 77.86 42 LEU E N 1
ATOM 3326 C CA . LEU B 1 42 ? 114.313 156.035 142.041 1.00 77.05 42 LEU E CA 1
ATOM 3327 C C . LEU B 1 42 ? 115.126 155.580 143.245 1.00 78.24 42 LEU E C 1
ATOM 3328 O O . LEU B 1 42 ? 114.578 155.398 144.341 1.00 83.34 42 LEU E O 1
ATOM 3333 N N . TYR B 1 43 ? 116.440 155.408 143.065 1.00 75.77 43 TYR E N 1
ATOM 3334 C CA . TYR B 1 43 ? 117.293 154.975 144.167 1.00 76.76 43 TYR E CA 1
ATOM 3335 C C . TYR B 1 43 ? 117.234 155.959 145.329 1.00 79.15 43 TYR E C 1
ATOM 3336 O O . TYR B 1 43 ? 117.030 155.565 146.485 1.00 84.06 43 TYR E O 1
ATOM 3345 N N . TYR B 1 44 ? 117.394 157.252 145.038 1.00 78.44 44 TYR E N 1
ATOM 3346 C CA . TYR B 1 44 ? 117.430 158.233 146.116 1.00 81.24 44 TYR E CA 1
ATOM 3347 C C . TYR B 1 44 ? 116.059 158.436 146.750 1.00 83.89 44 TYR E C 1
ATOM 3348 O O . TYR B 1 44 ? 115.973 158.657 147.963 1.00 88.80 44 TYR E O 1
ATOM 3357 N N . SER B 1 45 ? 114.982 158.347 145.967 1.00 81.47 45 SER E N 1
ATOM 3358 C CA . SER B 1 45 ? 113.645 158.432 146.546 1.00 83.49 45 SER E CA 1
ATOM 3359 C C . SER B 1 45 ? 113.395 157.277 147.507 1.00 85.65 45 SER E C 1
ATOM 3360 O O . SER B 1 45 ? 112.870 157.475 148.610 1.00 90.17 45 SER E O 1
ATOM 3363 N N . ILE B 1 46 ? 113.774 156.061 147.107 1.00 84.31 46 ILE E N 1
ATOM 3364 C CA . ILE B 1 46 ? 113.581 154.905 147.977 1.00 85.01 46 ILE E CA 1
ATOM 3365 C C . ILE B 1 46 ? 114.421 155.046 149.242 1.00 88.17 46 ILE E C 1
ATOM 3366 O O . ILE B 1 46 ? 113.951 154.761 150.352 1.00 92.93 46 ILE E O 1
ATOM 3371 N N . ARG B 1 47 ? 115.673 155.493 149.097 1.00 88.15 47 ARG E N 1
ATOM 3372 C CA . ARG B 1 47 ? 116.531 155.674 150.265 1.00 87.60 47 ARG E CA 1
ATOM 3373 C C . ARG B 1 47 ? 115.952 156.703 151.228 1.00 91.82 47 ARG E C 1
ATOM 3374 O O . ARG B 1 47 ? 115.923 156.478 152.444 1.00 96.86 47 ARG E O 1
ATOM 3382 N N . GLY B 1 48 ? 115.485 157.839 150.704 1.00 91.96 48 GLY E N 1
ATOM 3383 C CA . GLY B 1 48 ? 114.906 158.856 151.564 1.00 94.39 48 GLY E CA 1
ATOM 3384 C C . GLY B 1 48 ? 113.649 158.380 152.264 1.00 99.68 48 GLY E C 1
ATOM 3385 O O . GLY B 1 48 ? 113.450 158.646 153.454 1.00 103.98 48 GLY E O 1
ATOM 3386 N N . LEU B 1 49 ? 112.786 157.663 151.539 1.00 100.70 49 LEU E N 1
ATOM 3387 C CA . LEU B 1 49 ? 111.584 157.114 152.155 1.00 101.62 49 LEU E CA 1
ATOM 3388 C C . LEU B 1 49 ? 111.942 156.160 153.287 1.00 102.45 49 LEU E C 1
ATOM 3389 O O . LEU B 1 49 ? 111.392 156.254 154.389 1.00 105.59 49 LEU E O 1
ATOM 3394 N N . TYR B 1 50 ? 112.893 155.254 153.041 1.00 100.78 50 TYR E N 1
ATOM 3395 C CA . TYR B 1 50 ? 113.279 154.291 154.067 1.00 104.47 50 TYR E CA 1
ATOM 3396 C C . TYR B 1 50 ? 113.881 154.983 155.282 1.00 107.05 50 TYR E C 1
ATOM 3397 O O . TYR B 1 50 ? 113.602 154.601 156.424 1.00 110.46 50 TYR E O 1
ATOM 3406 N N . ARG B 1 51 ? 114.716 155.997 155.061 1.00 106.87 51 ARG E N 1
ATOM 3407 C CA . ARG B 1 51 ? 115.446 156.614 156.160 1.00 108.27 51 ARG E CA 1
ATOM 3408 C C . ARG B 1 51 ? 114.667 157.706 156.881 1.00 110.07 51 ARG E C 1
ATOM 3409 O O . ARG B 1 51 ? 115.109 158.150 157.946 1.00 110.31 51 ARG E O 1
ATOM 3417 N N . MET B 1 52 ? 113.535 158.156 156.348 1.00 111.09 52 MET E N 1
ATOM 3418 C CA . MET B 1 52 ? 112.780 159.182 157.056 1.00 113.95 52 MET E CA 1
ATOM 3419 C C . MET B 1 52 ? 111.352 158.782 157.394 1.00 115.34 52 MET E C 1
ATOM 3420 O O . MET B 1 52 ? 110.889 159.069 158.501 1.00 116.14 52 MET E O 1
ATOM 3425 N N . VAL B 1 53 ? 110.638 158.129 156.482 1.00 114.77 53 VAL E N 1
ATOM 3426 C CA . VAL B 1 53 ? 109.217 157.869 156.690 1.00 115.87 53 VAL E CA 1
ATOM 3427 C C . VAL B 1 53 ? 108.990 156.623 157.540 1.00 117.18 53 VAL E C 1
ATOM 3428 O O . VAL B 1 53 ? 108.152 156.628 158.444 1.00 117.74 53 VAL E O 1
ATOM 3432 N N . LEU B 1 54 ? 109.733 155.553 157.275 1.00 116.17 54 LEU E N 1
ATOM 3433 C CA . LEU B 1 54 ? 109.485 154.277 157.931 1.00 118.21 54 LEU E CA 1
ATOM 3434 C C . LEU B 1 54 ? 109.801 154.346 159.422 1.00 121.81 54 LEU E C 1
ATOM 3435 O O . LEU B 1 54 ? 110.745 155.021 159.845 1.00 121.73 54 LEU E O 1
ATOM 3440 N N . SER B 1 55 ? 108.997 153.643 160.219 1.00 123.49 55 SER E N 1
ATOM 3441 C CA . SER B 1 55 ? 109.207 153.532 161.655 1.00 123.13 55 SER E CA 1
ATOM 3442 C C . SER B 1 55 ? 110.155 152.366 161.939 1.00 124.29 55 SER E C 1
ATOM 3443 O O . SER B 1 55 ? 110.791 151.825 161.032 1.00 124.42 55 SER E O 1
ATOM 3446 N N . SER B 1 56 ? 110.265 151.965 163.209 1.00 121.80 56 SER E N 1
ATOM 3447 C CA . SER B 1 56 ? 111.231 150.932 163.580 1.00 122.81 56 SER E CA 1
ATOM 3448 C C . SER B 1 56 ? 110.838 149.564 163.027 1.00 125.76 56 SER E C 1
ATOM 3449 O O . SER B 1 56 ? 111.669 148.859 162.440 1.00 125.66 56 SER E O 1
ATOM 3452 N N . ASP B 1 57 ? 109.579 149.163 163.220 1.00 127.36 57 ASP E N 1
ATOM 3453 C CA . ASP B 1 57 ? 109.138 147.859 162.731 1.00 127.10 57 ASP E CA 1
ATOM 3454 C C . ASP B 1 57 ? 109.178 147.802 161.209 1.00 122.34 57 ASP E C 1
ATOM 3455 O O . ASP B 1 57 ? 109.595 146.792 160.624 1.00 120.52 57 ASP E O 1
ATOM 3460 N N . GLN B 1 58 ? 108.745 148.879 160.552 1.00 119.06 58 GLN E N 1
ATOM 3461 C CA . GLN B 1 58 ? 108.803 148.930 159.097 1.00 117.29 58 GLN E CA 1
ATOM 3462 C C . GLN B 1 58 ? 110.244 148.903 158.606 1.00 117.05 58 GLN E C 1
ATOM 3463 O O . GLN B 1 58 ? 110.540 148.303 157.568 1.00 117.20 58 GLN E O 1
ATOM 3469 N N . GLN B 1 59 ? 111.155 149.541 159.342 1.00 116.29 59 GLN E N 1
ATOM 3470 C CA . GLN B 1 59 ? 112.570 149.491 158.987 1.00 116.59 59 GLN E CA 1
ATOM 3471 C C . GLN B 1 59 ? 113.122 148.077 159.111 1.00 116.97 59 GLN E C 1
ATOM 3472 O O . GLN B 1 59 ? 113.905 147.633 158.265 1.00 118.67 59 GLN E O 1
ATOM 3478 N N . LEU B 1 60 ? 112.731 147.357 160.165 1.00 115.66 60 LEU E N 1
ATOM 3479 C CA . LEU B 1 60 ? 113.156 145.968 160.305 1.00 114.67 60 LEU E CA 1
ATOM 3480 C C . LEU B 1 60 ? 112.628 145.113 159.159 1.00 113.04 60 LEU E C 1
ATOM 3481 O O . LEU B 1 60 ? 113.358 144.282 158.600 1.00 113.19 60 LEU E O 1
ATOM 3486 N N . LEU B 1 61 ? 111.357 145.308 158.796 1.00 112.57 61 LEU E N 1
ATOM 3487 C CA . LEU B 1 61 ? 110.790 144.574 157.668 1.00 109.83 61 LEU E CA 1
ATOM 3488 C C . LEU B 1 61 ? 111.529 144.899 156.375 1.00 107.06 61 LEU E C 1
ATOM 3489 O O . LEU B 1 61 ? 111.803 144.007 155.562 1.00 106.70 61 LEU E O 1
ATOM 3494 N N . PHE B 1 62 ? 111.860 146.176 156.172 1.00 105.32 62 PHE E N 1
ATOM 3495 C CA . PHE B 1 62 ? 112.604 146.580 154.985 1.00 101.50 62 PHE E CA 1
ATOM 3496 C C . PHE B 1 62 ? 113.984 145.942 154.954 1.00 102.50 62 PHE E C 1
ATOM 3497 O O . PHE B 1 62 ? 114.463 145.542 153.892 1.00 103.38 62 PHE E O 1
ATOM 3505 N N . GLU B 1 63 ? 114.648 145.855 156.108 1.00 106.28 63 GLU E N 1
ATOM 3506 C CA . GLU B 1 63 ? 115.962 145.220 156.156 1.00 106.60 63 GLU E CA 1
ATOM 3507 C C . GLU B 1 63 ? 115.874 143.738 155.812 1.00 102.97 63 GLU E C 1
ATOM 3508 O O . GLU B 1 63 ? 116.705 143.216 155.055 1.00 102.45 63 GLU E O 1
ATOM 3514 N N . LYS B 1 64 ? 114.876 143.043 156.362 1.00 103.85 64 LYS E N 1
ATOM 3515 C CA . LYS B 1 64 ? 114.705 141.630 156.033 1.00 103.00 64 LYS E CA 1
ATOM 3516 C C . LYS B 1 64 ? 114.427 141.444 154.545 1.00 100.48 64 LYS E C 1
ATOM 3517 O O . LYS B 1 64 ? 115.006 140.558 153.899 1.00 99.25 64 LYS E O 1
ATOM 3523 N N . LEU B 1 65 ? 113.561 142.289 153.980 1.00 99.45 65 LEU E N 1
ATOM 3524 C CA . LEU B 1 65 ? 113.283 142.220 152.550 1.00 96.31 65 LEU E CA 1
ATOM 3525 C C . LEU B 1 65 ? 114.522 142.539 151.725 1.00 95.63 65 LEU E C 1
ATOM 3526 O O . LEU B 1 65 ? 114.721 141.952 150.659 1.00 94.36 65 LEU E O 1
ATOM 3531 N N . ALA B 1 66 ? 115.365 143.459 152.198 1.00 99.01 66 ALA E N 1
ATOM 3532 C CA . ALA B 1 66 ? 116.585 143.797 151.475 1.00 94.18 66 ALA E CA 1
ATOM 3533 C C . ALA B 1 66 ? 117.559 142.627 151.450 1.00 94.39 66 ALA E C 1
ATOM 3534 O O . ALA B 1 66 ? 118.183 142.359 150.419 1.00 95.41 66 ALA E O 1
ATOM 3536 N N . LEU B 1 67 ? 117.713 141.928 152.576 1.00 95.97 67 LEU E N 1
ATOM 3537 C CA . LEU B 1 67 ? 118.551 140.729 152.569 1.00 94.87 67 LEU E CA 1
ATOM 3538 C C . LEU B 1 67 ? 117.980 139.662 151.641 1.00 96.25 67 LEU E C 1
ATOM 3539 O O . LEU B 1 67 ? 118.721 139.029 150.874 1.00 96.33 67 LEU E O 1
ATOM 3544 N N . TYR B 1 68 ? 116.659 139.463 151.682 1.00 96.72 68 TYR E N 1
ATOM 3545 C CA . TYR B 1 68 ? 116.031 138.486 150.796 1.00 96.33 68 TYR E CA 1
ATOM 3546 C C . TYR B 1 68 ? 116.257 138.846 149.332 1.00 95.07 68 TYR E C 1
ATOM 3547 O O . TYR B 1 68 ? 116.503 137.968 148.497 1.00 93.32 68 TYR E O 1
ATOM 3556 N N . CYS B 1 69 ? 116.172 140.136 149.005 1.00 94.44 69 CYS E N 1
ATOM 3557 C CA . CYS B 1 69 ? 116.392 140.594 147.638 1.00 88.77 69 CYS E CA 1
ATOM 3558 C C . CYS B 1 69 ? 117.842 140.406 147.215 1.00 90.42 69 CYS E C 1
ATOM 3559 O O . CYS B 1 69 ? 118.115 139.929 146.107 1.00 92.96 69 CYS E O 1
ATOM 3562 N N . ASP B 1 70 ? 118.785 140.784 148.081 1.00 94.51 70 ASP E N 1
ATOM 3563 C CA . ASP B 1 70 ? 120.199 140.665 147.748 1.00 92.95 70 ASP E CA 1
ATOM 3564 C C . ASP B 1 70 ? 120.612 139.212 147.579 1.00 90.94 70 ASP E C 1
ATOM 3565 O O . ASP B 1 70 ? 121.553 138.915 146.833 1.00 89.35 70 ASP E O 1
ATOM 3570 N N . SER B 1 71 ? 119.918 138.290 148.251 1.00 93.85 71 SER E N 1
ATOM 3571 C CA . SER B 1 71 ? 120.211 136.876 148.048 1.00 97.24 71 SER E CA 1
ATOM 3572 C C . SER B 1 71 ? 119.923 136.421 146.621 1.00 94.82 71 SER E C 1
ATOM 3573 O O . SER B 1 71 ? 120.419 135.366 146.211 1.00 92.06 71 SER E O 1
ATOM 3576 N N . TYR B 1 72 ? 119.143 137.186 145.858 1.00 94.63 72 TYR E N 1
ATOM 3577 C CA . TYR B 1 72 ? 118.741 136.791 144.514 1.00 92.71 72 TYR E CA 1
ATOM 3578 C C . TYR B 1 72 ? 119.568 137.437 143.412 1.00 88.92 72 TYR E C 1
ATOM 3579 O O . TYR B 1 72 ? 119.294 137.191 142.234 1.00 88.79 72 TYR E O 1
ATOM 3588 N N . ILE B 1 73 ? 120.563 138.252 143.748 1.00 91.27 73 ILE E N 1
ATOM 3589 C CA . ILE B 1 73 ? 121.532 138.724 142.745 1.00 90.33 73 ILE E CA 1
ATOM 3590 C C . ILE B 1 73 ? 122.634 137.673 142.719 1.00 96.41 73 ILE E C 1
ATOM 3591 O O . ILE B 1 73 ? 123.683 137.787 143.358 1.00 96.51 73 ILE E O 1
ATOM 3596 N N . GLN B 1 74 ? 122.380 136.609 141.961 1.00 98.90 74 GLN E N 1
ATOM 3597 C CA . GLN B 1 74 ? 123.282 135.472 141.839 1.00 98.73 74 GLN E CA 1
ATOM 3598 C C . GLN B 1 74 ? 123.907 135.409 140.453 1.00 97.35 74 GLN E C 1
ATOM 3599 O O . GLN B 1 74 ? 124.344 134.345 140.008 1.00 98.75 74 GLN E O 1
ATOM 3605 N N . LEU B 1 75 ? 123.959 136.550 139.769 1.00 93.46 75 LEU E N 1
ATOM 3606 C CA . LEU B 1 75 ? 124.322 136.624 138.359 1.00 91.28 75 LEU E CA 1
ATOM 3607 C C . LEU B 1 75 ? 123.490 135.623 137.551 1.00 92.97 75 LEU E C 1
ATOM 3608 O O . LEU B 1 75 ? 123.974 134.610 137.048 1.00 94.02 75 LEU E O 1
ATOM 3613 N N . ILE B 1 76 ? 122.195 135.918 137.499 1.00 88.56 76 ILE E N 1
ATOM 3614 C CA . ILE B 1 76 ? 121.285 135.227 136.590 1.00 84.14 76 ILE E CA 1
ATOM 3615 C C . ILE B 1 76 ? 121.871 135.431 135.199 1.00 78.42 76 ILE E C 1
ATOM 3616 O O . ILE B 1 76 ? 122.486 136.477 134.948 1.00 79.07 76 ILE E O 1
ATOM 3621 N N . PRO B 1 77 ? 121.722 134.489 134.267 1.00 73.80 77 PRO E N 1
ATOM 3622 C CA . PRO B 1 77 ? 122.583 134.507 133.075 1.00 70.02 77 PRO E CA 1
ATOM 3623 C C . PRO B 1 77 ? 122.347 135.699 132.161 1.00 62.70 77 PRO E C 1
ATOM 3624 O O . PRO B 1 77 ? 122.168 135.550 130.945 1.00 61.49 77 PRO E O 1
ATOM 3628 N N . ILE B 1 78 ? 122.385 136.896 132.751 1.00 58.82 78 ILE E N 1
ATOM 3629 C CA . ILE B 1 78 ? 122.423 138.117 131.959 1.00 57.43 78 ILE E CA 1
ATOM 3630 C C . ILE B 1 78 ? 123.710 138.167 131.151 1.00 56.99 78 ILE E C 1
ATOM 3631 O O . ILE B 1 78 ? 123.702 138.511 129.965 1.00 54.72 78 ILE E O 1
ATOM 3636 N N . SER B 1 79 ? 124.830 137.783 131.766 1.00 56.10 79 SER E N 1
ATOM 3637 C CA . SER B 1 79 ? 126.111 137.733 131.075 1.00 54.01 79 SER E CA 1
ATOM 3638 C C . SER B 1 79 ? 126.144 136.706 129.954 1.00 53.05 79 SER E C 1
ATOM 3639 O O . SER B 1 79 ? 127.049 136.760 129.115 1.00 55.67 79 SER E O 1
ATOM 3642 N N . PHE B 1 80 ? 125.196 135.772 129.923 1.00 50.91 80 PHE E N 1
ATOM 3643 C CA . PHE B 1 80 ? 125.091 134.784 128.857 1.00 51.80 80 PHE E CA 1
ATOM 3644 C C . PHE B 1 80 ? 124.175 135.251 127.733 1.00 52.05 80 PHE E C 1
ATOM 3645 O O . PHE B 1 80 ? 124.581 135.258 126.560 1.00 56.47 80 PHE E O 1
ATOM 3653 N N . VAL B 1 81 ? 122.941 135.641 128.076 1.00 48.07 81 VAL E N 1
ATOM 3654 C CA . VAL B 1 81 ? 122.012 136.119 127.056 1.00 43.85 81 VAL E CA 1
ATOM 3655 C C . VAL B 1 81 ? 122.570 137.362 126.377 1.00 46.28 81 VAL E C 1
ATOM 3656 O O . VAL B 1 81 ? 122.508 137.494 125.149 1.00 45.52 81 VAL E O 1
ATOM 3660 N N . LEU B 1 82 ? 123.113 138.297 127.155 1.00 46.19 82 LEU E N 1
ATOM 3661 C CA . LEU B 1 82 ? 123.918 139.360 126.581 1.00 40.89 82 LEU E CA 1
ATOM 3662 C C . LEU B 1 82 ? 125.223 138.755 126.095 1.00 41.79 82 LEU E C 1
ATOM 3663 O O . LEU B 1 82 ? 126.048 138.298 126.894 1.00 45.59 82 LEU E O 1
ATOM 3668 N N . GLY B 1 83 ? 125.401 138.743 124.787 1.00 39.91 83 GLY E N 1
ATOM 3669 C CA . GLY B 1 83 ? 126.531 138.102 124.158 1.00 40.84 83 GLY E CA 1
ATOM 3670 C C . GLY B 1 83 ? 126.064 136.991 123.247 1.00 42.61 83 GLY E C 1
ATOM 3671 O O . GLY B 1 83 ? 126.385 137.030 122.055 1.00 47.94 83 GLY E O 1
ATOM 3672 N N . PHE B 1 84 ? 125.182 136.103 123.724 1.00 39.78 84 PHE E N 1
ATOM 3673 C CA . PHE B 1 84 ? 124.580 135.153 122.797 1.00 38.60 84 PHE E CA 1
ATOM 3674 C C . PHE B 1 84 ? 123.544 135.821 121.905 1.00 39.05 84 PHE E C 1
ATOM 3675 O O . PHE B 1 84 ? 123.242 135.301 120.826 1.00 45.12 84 PHE E O 1
ATOM 3683 N N . TYR B 1 85 ? 123.002 136.958 122.332 1.00 39.16 85 TYR E N 1
ATOM 3684 C CA . TYR B 1 85 ? 122.120 137.792 121.528 1.00 37.92 85 TYR E CA 1
ATOM 3685 C C . TYR B 1 85 ? 122.906 138.808 120.706 1.00 38.59 85 TYR E C 1
ATOM 3686 O O . TYR B 1 85 ? 122.591 139.048 119.531 1.00 41.32 85 TYR E O 1
ATOM 3695 N N . VAL B 1 86 ? 123.945 139.393 121.308 1.00 37.01 86 VAL E N 1
ATOM 3696 C CA . VAL B 1 86 ? 124.724 140.430 120.644 1.00 35.93 86 VAL E CA 1
ATOM 3697 C C . VAL B 1 86 ? 125.533 139.863 119.483 1.00 37.46 86 VAL E C 1
ATOM 3698 O O . VAL B 1 86 ? 125.721 140.545 118.469 1.00 39.48 86 VAL E O 1
ATOM 3702 N N . THR B 1 87 ? 126.037 138.629 119.597 1.00 35.96 87 THR E N 1
ATOM 3703 C CA . THR B 1 87 ? 126.755 138.039 118.471 1.00 38.97 87 THR E CA 1
ATOM 3704 C C . THR B 1 87 ? 125.845 137.891 117.257 1.00 42.09 87 THR E C 1
ATOM 3705 O O . THR B 1 87 ? 126.238 138.219 116.129 1.00 44.59 87 THR E O 1
ATOM 3709 N N . LEU B 1 88 ? 124.617 137.412 117.473 1.00 38.85 88 LEU E N 1
ATOM 3710 C CA . LEU B 1 88 ? 123.659 137.295 116.379 1.00 37.09 88 LEU E CA 1
ATOM 3711 C C . LEU B 1 88 ? 123.316 138.660 115.797 1.00 36.31 88 LEU E C 1
ATOM 3712 O O . LEU B 1 88 ? 123.224 138.817 114.573 1.00 40.07 88 LEU E O 1
ATOM 3717 N N . VAL B 1 89 ? 123.129 139.660 116.661 1.00 35.10 89 VAL E N 1
ATOM 3718 C CA . VAL B 1 89 ? 122.805 141.001 116.178 1.00 33.49 89 VAL E CA 1
ATOM 3719 C C . VAL B 1 89 ? 123.934 141.549 115.311 1.00 34.65 89 VAL E C 1
ATOM 3720 O O . VAL B 1 89 ? 123.694 142.127 114.245 1.00 37.11 89 VAL E O 1
ATOM 3724 N N . VAL B 1 90 ? 125.184 141.364 115.744 1.00 34.61 90 VAL E N 1
ATOM 3725 C CA . VAL B 1 90 ? 126.327 141.876 114.990 1.00 36.58 90 VAL E CA 1
ATOM 3726 C C . VAL B 1 90 ? 126.467 141.149 113.656 1.00 40.33 90 VAL E C 1
ATOM 3727 O O . VAL B 1 90 ? 126.764 141.768 112.622 1.00 42.10 90 VAL E O 1
ATOM 3731 N N . SER B 1 91 ? 126.269 139.828 113.654 1.00 38.36 91 SER E N 1
ATOM 3732 C CA . SER B 1 91 ? 126.335 139.077 112.404 1.00 37.96 91 SER E CA 1
ATOM 3733 C C . SER B 1 91 ? 125.275 139.559 111.422 1.00 38.96 91 SER E C 1
ATOM 3734 O O . SER B 1 91 ? 125.555 139.752 110.231 1.00 41.71 91 SER E O 1
ATOM 3737 N N . ARG B 1 92 ? 124.049 139.770 111.908 1.00 37.54 92 ARG E N 1
ATOM 3738 C CA . ARG B 1 92 ? 122.992 140.283 111.040 1.00 36.36 92 ARG E CA 1
ATOM 3739 C C . ARG B 1 92 ? 123.331 141.674 110.522 1.00 39.77 92 ARG E C 1
ATOM 3740 O O . ARG B 1 92 ? 123.060 141.989 109.361 1.00 44.05 92 ARG E O 1
ATOM 3748 N N . TRP B 1 93 ? 123.926 142.516 111.368 1.00 37.97 93 TRP E N 1
ATOM 3749 C CA . TRP B 1 93 ? 124.308 143.864 110.950 1.00 36.84 93 TRP E CA 1
ATOM 3750 C C . TRP B 1 93 ? 125.315 143.827 109.804 1.00 39.08 93 TRP E C 1
ATOM 3751 O O . TRP B 1 93 ? 125.145 144.504 108.778 1.00 42.83 93 TRP E O 1
ATOM 3762 N N . TRP B 1 94 ? 126.371 143.026 109.952 1.00 38.85 94 TRP E N 1
ATOM 3763 C CA . TRP B 1 94 ? 127.370 142.955 108.890 1.00 41.40 94 TRP E CA 1
ATOM 3764 C C . TRP B 1 94 ? 126.793 142.340 107.619 1.00 45.81 94 TRP E C 1
ATOM 3765 O O . TRP B 1 94 ? 127.087 142.804 106.508 1.00 48.64 94 TRP E O 1
ATOM 3776 N N . SER B 1 95 ? 125.964 141.300 107.756 1.00 44.96 95 SER E N 1
ATOM 3777 C CA . SER B 1 95 ? 125.346 140.697 106.579 1.00 42.16 95 SER E CA 1
ATOM 3778 C C . SER B 1 95 ? 124.424 141.683 105.872 1.00 40.61 95 SER E C 1
ATOM 3779 O O . SER B 1 95 ? 124.321 141.671 104.640 1.00 42.59 95 SER E O 1
ATOM 3782 N N . GLN B 1 96 ? 123.738 142.536 106.634 1.00 42.37 96 GLN E N 1
ATOM 3783 C CA . GLN B 1 96 ? 122.921 143.578 106.026 1.00 39.97 96 GLN E CA 1
ATOM 3784 C C . GLN B 1 96 ? 123.781 144.567 105.258 1.00 40.51 96 GLN E C 1
ATOM 3785 O O . GLN B 1 96 ? 123.385 145.044 104.189 1.00 43.87 96 GLN E O 1
ATOM 3791 N N . TYR B 1 97 ? 124.957 144.905 105.793 1.00 45.00 97 TYR E N 1
ATOM 3792 C CA . TYR B 1 97 ? 125.834 145.809 105.051 1.00 46.79 97 TYR E CA 1
ATOM 3793 C C . TYR B 1 97 ? 126.324 145.177 103.753 1.00 46.36 97 TYR E C 1
ATOM 3794 O O . TYR B 1 97 ? 126.407 145.854 102.722 1.00 45.98 97 TYR E O 1
ATOM 3803 N N . GLU B 1 98 ? 126.671 143.886 103.784 1.00 48.41 98 GLU E N 1
ATOM 3804 C CA . GLU B 1 98 ? 127.290 143.265 102.615 1.00 47.73 98 GLU E CA 1
ATOM 3805 C C . GLU B 1 98 ? 126.380 143.232 101.392 1.00 46.71 98 GLU E C 1
ATOM 3806 O O . GLU B 1 98 ? 126.878 143.071 100.273 1.00 45.98 98 GLU E O 1
ATOM 3812 N N . ASN B 1 99 ? 125.067 143.374 101.569 1.00 44.99 99 ASN E N 1
ATOM 3813 C CA . ASN B 1 99 ? 124.118 143.289 100.465 1.00 42.26 99 ASN E CA 1
ATOM 3814 C C . ASN B 1 99 ? 123.732 144.658 99.916 1.00 44.99 99 ASN E C 1
ATOM 3815 O O . ASN B 1 99 ? 122.636 144.821 99.371 1.00 45.68 99 ASN E O 1
ATOM 3820 N N . LEU B 1 100 ? 124.606 145.647 100.050 1.00 47.34 100 LEU E N 1
ATOM 3821 C CA . LEU B 1 100 ? 124.361 146.953 99.451 1.00 45.53 100 LEU E CA 1
ATOM 3822 C C . LEU B 1 100 ? 124.793 146.931 97.990 1.00 50.48 100 LEU E C 1
ATOM 3823 O O . LEU B 1 100 ? 125.939 146.570 97.702 1.00 53.69 100 LEU E O 1
ATOM 3828 N N . PRO B 1 101 ? 123.921 147.291 97.046 1.00 51.67 101 PRO E N 1
ATOM 3829 C CA . PRO B 1 101 ? 124.264 147.178 95.618 1.00 52.20 101 PRO E CA 1
ATOM 3830 C C . PRO B 1 101 ? 125.154 148.325 95.158 1.00 52.32 101 PRO E C 1
ATOM 3831 O O . PRO B 1 101 ? 124.800 149.497 95.297 1.00 51.18 101 PRO E O 1
ATOM 3835 N N . TRP B 1 102 ? 126.318 147.979 94.606 1.00 53.86 102 TRP E N 1
ATOM 3836 C CA . TRP B 1 102 ? 127.215 148.936 93.970 1.00 54.78 102 TRP E CA 1
ATOM 3837 C C . TRP B 1 102 ? 127.289 148.622 92.485 1.00 55.17 102 TRP E C 1
ATOM 3838 O O . TRP B 1 102 ? 127.697 147.508 92.126 1.00 59.72 102 TRP E O 1
ATOM 3849 N N . PRO B 1 103 ? 126.918 149.536 91.584 1.00 53.61 103 PRO E N 1
ATOM 3850 C CA . PRO B 1 103 ? 126.935 149.193 90.156 1.00 56.16 103 PRO E CA 1
ATOM 3851 C C . PRO B 1 103 ? 128.297 149.376 89.505 1.00 58.47 103 PRO E C 1
ATOM 3852 O O . PRO B 1 103 ? 128.386 149.814 88.352 1.00 59.97 103 PRO E O 1
ATOM 3856 N N . ASP B 1 104 ? 129.357 148.972 90.200 1.00 56.57 104 ASP E N 1
ATOM 3857 C CA . ASP B 1 104 ? 130.706 149.115 89.669 1.00 52.93 104 ASP E CA 1
ATOM 3858 C C . ASP B 1 104 ? 131.098 147.959 88.765 1.00 55.62 104 ASP E C 1
ATOM 3859 O O . ASP B 1 104 ? 131.812 148.168 87.779 1.00 57.76 104 ASP E O 1
ATOM 3864 N N . ARG B 1 105 ? 130.645 146.745 89.079 1.00 58.31 105 ARG E N 1
ATOM 3865 C CA . ARG B 1 105 ? 130.869 145.613 88.192 1.00 54.12 105 ARG E CA 1
ATOM 3866 C C . ARG B 1 105 ? 130.016 145.699 86.935 1.00 53.34 105 ARG E C 1
ATOM 3867 O O . ARG B 1 105 ? 130.285 144.981 85.968 1.00 55.05 105 ARG E O 1
ATOM 3875 N N . LEU B 1 106 ? 129.000 146.560 86.929 1.00 52.44 106 LEU E N 1
ATOM 3876 C CA . LEU B 1 106 ? 128.094 146.687 85.796 1.00 50.59 106 LEU E CA 1
ATOM 3877 C C . LEU B 1 106 ? 128.373 147.911 84.935 1.00 51.05 106 LEU E C 1
ATOM 3878 O O . LEU B 1 106 ? 128.233 147.830 83.710 1.00 52.55 106 LEU E O 1
ATOM 3883 N N . MET B 1 107 ? 128.766 149.040 85.533 1.00 50.88 107 MET E N 1
ATOM 3884 C CA . MET B 1 107 ? 129.092 150.210 84.722 1.00 52.13 107 MET E CA 1
ATOM 3885 C C . MET B 1 107 ? 130.304 149.943 83.835 1.00 51.75 107 MET E C 1
ATOM 3886 O O . MET B 1 107 ? 130.348 150.395 82.684 1.00 50.77 107 MET E O 1
ATOM 3891 N N . ILE B 1 108 ? 131.278 149.181 84.342 1.00 51.72 108 ILE E N 1
ATOM 3892 C CA . ILE B 1 108 ? 132.452 148.830 83.546 1.00 51.32 108 ILE E CA 1
ATOM 3893 C C . ILE B 1 108 ? 132.040 148.026 82.321 1.00 51.48 108 ILE E C 1
ATOM 3894 O O . ILE B 1 108 ? 132.441 148.328 81.190 1.00 49.62 108 ILE E O 1
ATOM 3899 N N . GLN B 1 109 ? 131.218 146.996 82.530 1.00 52.44 109 GLN E N 1
ATOM 3900 C CA . GLN B 1 109 ? 130.783 146.152 81.424 1.00 47.17 109 GLN E CA 1
ATOM 3901 C C . GLN B 1 109 ? 129.954 146.937 80.419 1.00 47.48 109 GLN E C 1
ATOM 3902 O O . GLN B 1 109 ? 130.131 146.777 79.208 1.00 48.73 109 GLN E O 1
ATOM 3908 N N . VAL B 1 110 ? 129.044 147.789 80.898 1.00 49.41 110 VAL E N 1
ATOM 3909 C CA . VAL B 1 110 ? 128.210 148.564 79.984 1.00 50.13 110 VAL E CA 1
ATOM 3910 C C . VAL B 1 110 ? 129.072 149.482 79.128 1.00 52.56 110 VAL E C 1
ATOM 3911 O O . VAL B 1 110 ? 128.962 149.493 77.894 1.00 55.21 110 VAL E O 1
ATOM 3915 N N . SER B 1 111 ? 129.973 150.237 79.767 1.00 52.09 111 SER E N 1
ATOM 3916 C CA . SER B 1 111 ? 130.807 151.179 79.029 1.00 54.25 111 SER E CA 1
ATOM 3917 C C . SER B 1 111 ? 131.727 150.464 78.050 1.00 56.66 111 SER E C 1
ATOM 3918 O O . SER B 1 111 ? 131.980 150.963 76.948 1.00 58.35 111 SER E O 1
ATOM 3921 N N . SER B 1 112 ? 132.246 149.293 78.430 1.00 54.89 112 SER E N 1
ATOM 3922 C CA . SER B 1 112 ? 133.168 148.585 77.549 1.00 49.05 112 SER E CA 1
ATOM 3923 C C . SER B 1 112 ? 132.443 147.936 76.376 1.00 50.44 112 SER E C 1
ATOM 3924 O O . SER B 1 112 ? 132.933 147.976 75.242 1.00 52.03 112 SER E O 1
ATOM 3927 N N . PHE B 1 113 ? 131.275 147.339 76.619 1.00 53.00 113 PHE E N 1
ATOM 3928 C CA . PHE B 1 113 ? 130.630 146.502 75.616 1.00 50.62 113 PHE E CA 1
ATOM 3929 C C . PHE B 1 113 ? 129.683 147.273 74.707 1.00 55.86 113 PHE E C 1
ATOM 3930 O O . PHE B 1 113 ? 129.702 147.062 73.490 1.00 61.89 113 PHE E O 1
ATOM 3938 N N . VAL B 1 114 ? 128.847 148.154 75.254 1.00 56.63 114 VAL E N 1
ATOM 3939 C CA . VAL B 1 114 ? 127.856 148.834 74.422 1.00 58.79 114 VAL E CA 1
ATOM 3940 C C . VAL B 1 114 ? 128.587 149.838 73.535 1.00 63.53 114 VAL E C 1
ATOM 3941 O O . VAL B 1 114 ? 129.077 150.863 74.014 1.00 66.42 114 VAL E O 1
ATOM 3945 N N . GLU B 1 115 ? 128.655 149.546 72.241 1.00 65.52 115 GLU E N 1
ATOM 3946 C CA . GLU B 1 115 ? 129.469 150.304 71.304 1.00 67.65 115 GLU E CA 1
ATOM 3947 C C . GLU B 1 115 ? 128.696 151.488 70.730 1.00 68.46 115 GLU E C 1
ATOM 3948 O O . GLU B 1 115 ? 127.476 151.596 70.858 1.00 71.37 115 GLU E O 1
ATOM 3954 N N . GLY B 1 116 ? 129.435 152.387 70.083 1.00 68.73 116 GLY E N 1
ATOM 3955 C CA . GLY B 1 116 ? 128.843 153.541 69.435 1.00 71.53 116 GLY E CA 1
ATOM 3956 C C . GLY B 1 116 ? 129.095 154.847 70.162 1.00 75.53 116 GLY E C 1
ATOM 3957 O O . GLY B 1 116 ? 128.496 155.103 71.210 1.00 76.13 116 GLY E O 1
ATOM 3958 N N . LYS B 1 117 ? 129.981 155.683 69.618 1.00 77.92 117 LYS E N 1
ATOM 3959 C CA . LYS B 1 117 ? 130.266 156.996 70.195 1.00 79.92 117 LYS E CA 1
ATOM 3960 C C . LYS B 1 117 ? 129.525 158.043 69.369 1.00 81.98 117 LYS E C 1
ATOM 3961 O O . LYS B 1 117 ? 130.075 158.685 68.474 1.00 82.43 117 LYS E O 1
ATOM 3967 N N . ASP B 1 118 ? 128.243 158.198 69.678 1.00 84.55 118 ASP E N 1
ATOM 3968 C CA . ASP B 1 118 ? 127.375 159.190 69.051 1.00 85.33 118 ASP E CA 1
ATOM 3969 C C . ASP B 1 118 ? 126.054 159.181 69.810 1.00 87.37 118 ASP E C 1
ATOM 3970 O O . ASP B 1 118 ? 125.914 158.515 70.842 1.00 85.03 118 ASP E O 1
ATOM 3975 N N . GLU B 1 119 ? 125.090 159.939 69.298 1.00 90.85 119 GLU E N 1
ATOM 3976 C CA . GLU B 1 119 ? 123.733 159.844 69.806 1.00 92.23 119 GLU E CA 1
ATOM 3977 C C . GLU B 1 119 ? 123.142 158.483 69.448 1.00 91.13 119 GLU E C 1
ATOM 3978 O O . GLU B 1 119 ? 123.603 157.803 68.527 1.00 91.83 119 GLU E O 1
ATOM 3984 N N . GLU B 1 120 ? 122.136 158.077 70.226 1.00 88.94 120 GLU E N 1
ATOM 3985 C CA . GLU B 1 120 ? 121.475 156.776 70.132 1.00 88.27 120 GLU E CA 1
ATOM 3986 C C . GLU B 1 120 ? 122.395 155.687 70.682 1.00 84.53 120 GLU E C 1
ATOM 3987 O O . GLU B 1 120 ? 121.969 154.548 70.895 1.00 87.67 120 GLU E O 1
ATOM 3993 N N . GLY B 1 121 ? 123.652 156.033 70.945 1.00 79.23 121 GLY E N 1
ATOM 3994 C CA . GLY B 1 121 ? 124.523 155.170 71.714 1.00 73.23 121 GLY E CA 1
ATOM 3995 C C . GLY B 1 121 ? 124.708 155.737 73.104 1.00 69.39 121 GLY E C 1
ATOM 3996 O O . GLY B 1 121 ? 124.636 155.014 74.104 1.00 68.63 121 GLY E O 1
ATOM 3997 N N . ARG B 1 122 ? 124.913 157.056 73.169 1.00 69.08 122 ARG E N 1
ATOM 3998 C CA . ARG B 1 122 ? 124.964 157.738 74.457 1.00 66.00 122 ARG E CA 1
ATOM 3999 C C . ARG B 1 122 ? 123.646 157.596 75.202 1.00 65.14 122 ARG E C 1
ATOM 4000 O O . ARG B 1 122 ? 123.627 157.299 76.403 1.00 66.72 122 ARG E O 1
ATOM 4008 N N . LEU B 1 123 ? 122.531 157.800 74.495 1.00 64.28 123 LEU E N 1
ATOM 4009 C CA . LEU B 1 123 ? 121.213 157.662 75.105 1.00 62.27 123 LEU E CA 1
ATOM 4010 C C . LEU B 1 123 ? 120.994 156.247 75.622 1.00 60.96 123 LEU E C 1
ATOM 4011 O O . LEU B 1 123 ? 120.496 156.055 76.738 1.00 61.57 123 LEU E O 1
ATOM 4016 N N . LEU B 1 124 ? 121.365 155.246 74.823 1.00 61.27 124 LEU E N 1
ATOM 4017 C CA . LEU B 1 124 ? 121.173 153.860 75.227 1.00 58.56 124 LEU E CA 1
ATOM 4018 C C . LEU B 1 124 ? 122.004 153.519 76.457 1.00 55.81 124 LEU E C 1
ATOM 4019 O O . LEU B 1 124 ? 121.495 152.904 77.403 1.00 55.77 124 LEU E O 1
ATOM 4024 N N . ARG B 1 125 ? 123.276 153.926 76.475 1.00 53.64 125 ARG E N 1
ATOM 4025 C CA . ARG B 1 125 ? 124.121 153.646 77.632 1.00 50.03 125 ARG E CA 1
ATOM 4026 C C . ARG B 1 125 ? 123.597 154.338 78.884 1.00 50.66 125 ARG E C 1
ATOM 4027 O O . ARG B 1 125 ? 123.550 153.735 79.965 1.00 49.19 125 ARG E O 1
ATOM 4035 N N . ARG B 1 126 ? 123.190 155.604 78.759 1.00 52.06 126 ARG E N 1
ATOM 4036 C CA . ARG B 1 126 ? 122.707 156.340 79.923 1.00 48.54 126 ARG E CA 1
ATOM 4037 C C . ARG B 1 126 ? 121.413 155.746 80.462 1.00 49.21 126 ARG E C 1
ATOM 4038 O O . ARG B 1 126 ? 121.240 155.630 81.680 1.00 52.47 126 ARG E O 1
ATOM 4046 N N . THR B 1 127 ? 120.491 155.355 79.576 1.00 49.26 127 THR E N 1
ATOM 4047 C CA . THR B 1 127 ? 119.258 154.722 80.032 1.00 48.22 127 THR E CA 1
ATOM 4048 C C . THR B 1 127 ? 119.539 153.385 80.705 1.00 45.27 127 THR E C 1
ATOM 4049 O O . THR B 1 127 ? 118.943 153.063 81.743 1.00 46.00 127 THR E O 1
ATOM 4053 N N . LEU B 1 128 ? 120.450 152.593 80.129 1.00 45.35 128 LEU E N 1
ATOM 4054 C CA . LEU B 1 128 ? 120.790 151.307 80.724 1.00 42.46 128 LEU E CA 1
ATOM 4055 C C . LEU B 1 128 ? 121.376 151.484 82.117 1.00 43.78 128 LEU E C 1
ATOM 4056 O O . LEU B 1 128 ? 121.057 150.721 83.034 1.00 44.40 128 LEU E O 1
ATOM 4061 N N . ILE B 1 129 ? 122.233 152.490 82.299 1.00 44.96 129 ILE E N 1
ATOM 4062 C CA . ILE B 1 129 ? 122.838 152.691 83.612 1.00 43.61 129 ILE E CA 1
ATOM 4063 C C . ILE B 1 129 ? 121.886 153.363 84.597 1.00 44.36 129 ILE E C 1
ATOM 4064 O O . ILE B 1 129 ? 122.067 153.220 85.811 1.00 46.39 129 ILE E O 1
ATOM 4069 N N . ARG B 1 130 ? 120.875 154.093 84.116 1.00 44.52 130 ARG E N 1
ATOM 4070 C CA . ARG B 1 130 ? 119.890 154.683 85.019 1.00 42.91 130 ARG E CA 1
ATOM 4071 C C . ARG B 1 130 ? 118.877 153.659 85.513 1.00 44.72 130 ARG E C 1
ATOM 4072 O O . ARG B 1 130 ? 118.391 153.767 86.650 1.00 44.87 130 ARG E O 1
ATOM 4080 N N . TYR B 1 131 ? 118.534 152.677 84.673 1.00 46.28 131 TYR E N 1
ATOM 4081 C CA . TYR B 1 131 ? 117.589 151.646 85.094 1.00 41.75 131 TYR E CA 1
ATOM 4082 C C . TYR B 1 131 ? 118.111 150.851 86.282 1.00 42.33 131 TYR E C 1
ATOM 4083 O O . TYR B 1 131 ? 117.320 150.351 87.088 1.00 43.21 131 TYR E O 1
ATOM 4092 N N . ALA B 1 132 ? 119.432 150.715 86.405 1.00 43.28 132 ALA E N 1
ATOM 4093 C CA . ALA B 1 132 ? 120.003 149.985 87.532 1.00 42.62 132 ALA E CA 1
ATOM 4094 C C . ALA B 1 132 ? 119.959 150.807 88.815 1.00 45.04 132 ALA E C 1
ATOM 4095 O O . ALA B 1 132 ? 119.714 150.260 89.896 1.00 47.96 132 ALA E O 1
ATOM 4097 N N . ILE B 1 133 ? 120.199 152.116 88.719 1.00 43.85 133 ILE E N 1
ATOM 4098 C CA . ILE B 1 133 ? 120.150 152.969 89.902 1.00 44.51 133 ILE E CA 1
ATOM 4099 C C . ILE B 1 133 ? 118.719 153.128 90.399 1.00 43.16 133 ILE E C 1
ATOM 4100 O O . ILE B 1 133 ? 118.487 153.289 91.606 1.00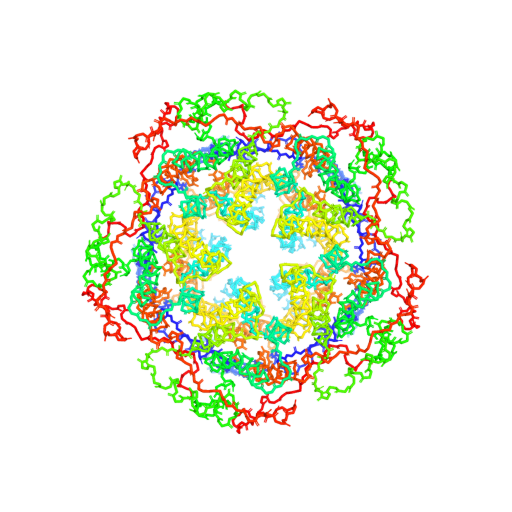 44.84 133 ILE E O 1
ATOM 4105 N N . LEU B 1 134 ? 117.740 153.094 89.489 1.00 42.07 134 LEU E N 1
ATOM 4106 C CA . LEU B 1 134 ? 116.350 153.285 89.901 1.00 38.98 134 LEU E CA 1
ATOM 4107 C C . LEU B 1 134 ? 115.898 152.202 90.877 1.00 38.66 134 LEU E C 1
ATOM 4108 O O . LEU B 1 134 ? 115.211 152.494 91.863 1.00 41.34 134 LEU E O 1
ATOM 4113 N N . GLY B 1 135 ? 116.274 150.947 90.625 1.00 36.92 135 GLY E N 1
ATOM 4114 C CA . GLY B 1 135 ? 115.858 149.869 91.509 1.00 36.99 135 GLY E CA 1
ATOM 4115 C C . GLY B 1 135 ? 116.462 149.971 92.897 1.00 39.91 135 GLY E C 1
ATOM 4116 O O . GLY B 1 135 ? 115.778 149.743 93.904 1.00 43.98 135 GLY E O 1
ATOM 4117 N N . GLN B 1 136 ? 117.753 150.305 92.973 1.00 39.39 136 GLN E N 1
ATOM 4118 C CA . GLN B 1 136 ? 118.378 150.489 94.277 1.00 40.69 136 GLN E CA 1
ATOM 4119 C C . GLN B 1 136 ? 117.755 151.668 95.014 1.00 41.87 136 GLN E C 1
ATOM 4120 O O . GLN B 1 136 ? 117.561 151.608 96.233 1.00 44.00 136 GLN E O 1
ATOM 4126 N N . VAL B 1 137 ? 117.405 152.734 94.290 1.00 40.07 137 VAL E N 1
ATOM 4127 C CA . VAL B 1 137 ? 116.742 153.865 94.928 1.00 35.61 137 VAL E CA 1
ATOM 4128 C C . VAL B 1 137 ? 115.396 153.436 95.493 1.00 35.84 137 VAL E C 1
ATOM 4129 O O . VAL B 1 137 ? 115.037 153.799 96.618 1.00 39.02 137 VAL E O 1
ATOM 4133 N N . LEU B 1 138 ? 114.639 152.646 94.729 1.00 37.46 138 LEU E N 1
ATOM 4134 C CA . LEU B 1 138 ? 113.326 152.203 95.189 1.00 35.06 138 LEU E CA 1
ATOM 4135 C C . LEU B 1 138 ? 113.435 151.344 96.445 1.00 36.65 138 LEU E C 1
ATOM 4136 O O . LEU B 1 138 ? 112.712 151.565 97.426 1.00 43.30 138 LEU E O 1
ATOM 4141 N N . ILE B 1 139 ? 114.346 150.367 96.446 1.00 35.02 139 ILE E N 1
ATOM 4142 C CA . ILE B 1 139 ? 114.449 149.486 97.610 1.00 37.73 139 ILE E CA 1
ATOM 4143 C C . ILE B 1 139 ? 114.975 150.249 98.825 1.00 40.36 139 ILE E C 1
ATOM 4144 O O . ILE B 1 139 ? 114.492 150.059 99.952 1.00 41.57 139 ILE E O 1
ATOM 4149 N N . LEU B 1 140 ? 115.956 151.135 98.624 1.00 40.45 140 LEU E N 1
ATOM 4150 C CA . LEU B 1 140 ? 116.478 151.912 99.741 1.00 37.89 140 LEU E CA 1
ATOM 4151 C C . LEU B 1 140 ? 115.417 152.843 100.307 1.00 39.55 140 LEU E C 1
ATOM 4152 O O . LEU B 1 140 ? 115.336 153.027 101.524 1.00 41.97 140 LEU E O 1
ATOM 4157 N N . ARG B 1 141 ? 114.599 153.449 99.445 1.00 39.49 141 ARG E N 1
ATOM 4158 C CA . ARG B 1 141 ? 113.494 154.262 99.934 1.00 40.92 141 ARG E CA 1
ATOM 4159 C C . ARG B 1 141 ? 112.492 153.420 100.707 1.00 43.11 141 ARG E C 1
ATOM 4160 O O . ARG B 1 141 ? 111.929 153.881 101.706 1.00 46.97 141 ARG E O 1
ATOM 4168 N N . SER B 1 142 ? 112.268 152.179 100.272 1.00 45.52 142 SER E N 1
ATOM 4169 C CA . SER B 1 142 ? 111.298 151.328 100.951 1.00 45.83 142 SER E CA 1
ATOM 4170 C C . SER B 1 142 ? 111.812 150.815 102.291 1.00 47.64 142 SER E C 1
ATOM 4171 O O . SER B 1 142 ? 111.008 150.406 103.137 1.00 49.49 142 SER E O 1
ATOM 4174 N N . ILE B 1 143 ? 113.128 150.798 102.505 1.00 49.70 143 ILE E N 1
ATOM 4175 C CA . ILE B 1 143 ? 113.672 150.212 103.732 1.00 45.85 143 ILE E CA 1
ATOM 4176 C C . ILE B 1 143 ? 114.379 151.219 104.635 1.00 47.14 143 ILE E C 1
ATOM 4177 O O . ILE B 1 143 ? 114.773 150.843 105.747 1.00 46.19 143 ILE E O 1
ATOM 4182 N N . SER B 1 144 ? 114.553 152.472 104.216 1.00 50.77 144 SER E N 1
ATOM 4183 C CA . SER B 1 144 ? 115.357 153.425 104.974 1.00 49.10 144 SER E CA 1
ATOM 4184 C C . SER B 1 144 ? 114.561 154.678 105.307 1.00 53.20 144 SER E C 1
ATOM 4185 O O . SER B 1 144 ? 113.967 155.301 104.419 1.00 56.40 144 SER E O 1
ATOM 4188 N N . THR B 1 145 ? 114.601 155.072 106.584 1.00 52.79 145 THR E N 1
ATOM 4189 C CA . THR B 1 145 ? 113.807 156.204 107.056 1.00 57.13 145 THR E CA 1
ATOM 4190 C C . THR B 1 145 ? 114.300 157.525 106.477 1.00 57.16 145 THR E C 1
ATOM 4191 O O . THR B 1 145 ? 113.491 158.361 106.058 1.00 60.20 145 THR E O 1
ATOM 4195 N N . SER B 1 146 ? 115.616 157.744 106.462 1.00 55.53 146 SER E N 1
ATOM 4196 C CA . SER B 1 146 ? 116.146 158.997 105.928 1.00 56.35 146 SER E CA 1
ATOM 4197 C C . SER B 1 146 ? 115.878 159.122 104.432 1.00 55.82 146 SER E C 1
ATOM 4198 O O . SER B 1 146 ? 115.523 160.204 103.946 1.00 58.18 146 SER E O 1
ATOM 4201 N N . VAL B 1 147 ? 116.035 158.027 103.687 1.00 56.41 147 VAL E N 1
ATOM 4202 C CA . VAL B 1 147 ? 115.762 158.066 102.255 1.00 53.43 147 VAL E CA 1
ATOM 4203 C C . VAL B 1 147 ? 114.276 158.288 101.999 1.00 55.14 147 VAL E C 1
ATOM 4204 O O . VAL B 1 147 ? 113.896 158.985 101.051 1.00 57.66 147 VAL E O 1
ATOM 4208 N N . TYR B 1 148 ? 113.409 157.706 102.834 1.00 52.66 148 TYR E N 1
ATOM 4209 C CA . TYR B 1 148 ? 111.981 157.974 102.697 1.00 52.55 148 TYR E CA 1
ATOM 4210 C C . TYR B 1 148 ? 111.662 159.436 102.987 1.00 55.10 148 TYR E C 1
ATOM 4211 O O . TYR B 1 148 ? 110.830 160.043 102.305 1.00 60.91 148 TYR E O 1
ATOM 4220 N N . LYS B 1 149 ? 112.307 160.013 104.003 1.00 54.43 149 LYS E N 1
ATOM 4221 C CA . LYS B 1 149 ? 112.114 161.431 104.293 1.00 56.99 149 LYS E CA 1
ATOM 4222 C C . LYS B 1 149 ? 112.578 162.299 103.133 1.00 61.26 149 LYS E C 1
ATOM 4223 O O . LYS B 1 149 ? 111.979 163.346 102.860 1.00 65.60 149 LYS E O 1
ATOM 4229 N N . ARG B 1 150 ? 113.648 161.890 102.449 1.00 60.68 150 ARG E N 1
ATOM 4230 C CA . ARG B 1 150 ? 114.118 162.649 101.294 1.00 59.83 150 ARG E CA 1
ATOM 4231 C C . ARG B 1 150 ? 113.173 162.504 100.106 1.00 62.66 150 ARG E C 1
ATOM 4232 O O . ARG B 1 150 ? 112.966 163.463 99.353 1.00 66.06 150 ARG E O 1
ATOM 4240 N N . PHE B 1 151 ? 112.588 161.320 99.918 1.00 61.32 151 PHE E N 1
ATOM 4241 C CA . PHE B 1 151 ? 111.692 161.037 98.796 1.00 59.44 151 PHE E CA 1
ATOM 4242 C C . PHE B 1 151 ? 110.383 160.473 99.331 1.00 60.59 151 PHE E C 1
ATOM 4243 O O . PHE B 1 151 ? 110.149 159.258 99.277 1.00 60.64 151 PHE E O 1
ATOM 4251 N N . PRO B 1 152 ? 109.500 161.329 99.852 1.00 61.75 152 PRO E N 1
ATOM 4252 C CA . PRO B 1 152 ? 108.249 160.814 100.430 1.00 60.19 152 PRO E CA 1
ATOM 4253 C C . PRO B 1 152 ? 107.264 160.294 99.397 1.00 63.80 152 PRO E C 1
ATOM 4254 O O . PRO B 1 152 ? 106.419 159.459 99.737 1.00 65.24 152 PRO E O 1
ATOM 4258 N N . THR B 1 153 ? 107.342 160.756 98.151 1.00 64.63 153 THR E N 1
ATOM 4259 C CA . THR B 1 153 ? 106.388 160.385 97.117 1.00 63.53 153 THR E CA 1
ATOM 4260 C C . THR B 1 153 ? 107.138 160.039 95.837 1.00 66.34 153 THR E C 1
ATOM 4261 O O . THR B 1 153 ? 108.253 160.512 95.608 1.00 68.20 153 THR E O 1
ATOM 4265 N N . LEU B 1 154 ? 106.514 159.202 95.003 1.00 66.22 154 LEU E N 1
ATOM 4266 C CA . LEU B 1 154 ? 107.118 158.825 93.730 1.00 64.65 154 LEU E CA 1
ATOM 4267 C C . LEU B 1 154 ? 107.278 160.008 92.785 1.00 66.32 154 LEU E C 1
ATOM 4268 O O . LEU B 1 154 ? 108.096 159.939 91.864 1.00 67.58 154 LEU E O 1
ATOM 4273 N N . HIS B 1 155 ? 106.518 161.085 92.984 1.00 65.62 155 HIS E N 1
ATOM 4274 C CA . HIS B 1 155 ? 106.699 162.285 92.178 1.00 66.97 155 HIS E CA 1
ATOM 4275 C C . HIS B 1 155 ? 107.987 163.022 92.520 1.00 67.84 155 HIS E C 1
ATOM 4276 O O . HIS B 1 155 ? 108.525 163.736 91.666 1.00 70.36 155 HIS E O 1
ATOM 4283 N N . HIS B 1 156 ? 108.494 162.861 93.744 1.00 66.96 156 HIS E N 1
ATOM 4284 C CA . HIS B 1 156 ? 109.775 163.461 94.094 1.00 64.93 156 HIS E CA 1
ATOM 4285 C C . HIS B 1 156 ? 110.914 162.845 93.294 1.00 66.48 156 HIS E C 1
ATOM 4286 O O . HIS B 1 156 ? 111.901 163.526 93.002 1.00 68.97 156 HIS E O 1
ATOM 4293 N N . LEU B 1 157 ? 110.798 161.564 92.936 1.00 65.59 157 LEU E N 1
ATOM 4294 C CA . LEU B 1 157 ? 111.809 160.943 92.084 1.00 62.84 157 LEU E CA 1
ATOM 4295 C C . LEU B 1 157 ? 111.833 161.584 90.704 1.00 64.59 157 LEU E C 1
ATOM 4296 O O . LEU B 1 157 ? 112.907 161.816 90.137 1.00 67.02 157 LEU E O 1
ATOM 4301 N N . VAL B 1 158 ? 110.656 161.869 90.141 1.00 64.76 158 VAL E N 1
ATOM 4302 C CA . VAL B 1 158 ? 110.591 162.563 88.859 1.00 66.48 158 VAL E CA 1
ATOM 4303 C C . VAL B 1 158 ? 111.151 163.973 88.990 1.00 69.02 158 VAL E C 1
ATOM 4304 O O . VAL B 1 158 ? 111.902 164.444 88.128 1.00 70.04 158 VAL E O 1
ATOM 4308 N N . LEU B 1 159 ? 110.794 164.666 90.075 1.00 71.15 159 LEU E N 1
ATOM 4309 C CA . LEU B 1 159 ? 111.280 166.027 90.284 1.00 69.59 159 LEU E CA 1
ATOM 4310 C C . LEU B 1 159 ? 112.795 166.074 90.453 1.00 69.17 159 LEU E C 1
ATOM 4311 O O . LEU B 1 159 ? 113.432 167.055 90.054 1.00 69.72 159 LEU E O 1
ATOM 4316 N N . ALA B 1 160 ? 113.386 165.034 91.035 1.00 69.06 160 ALA E N 1
ATOM 4317 C CA . ALA B 1 160 ? 114.818 164.993 91.297 1.00 68.36 160 ALA E CA 1
ATOM 4318 C C . ALA B 1 160 ? 115.625 164.430 90.134 1.00 72.96 160 ALA E C 1
ATOM 4319 O O . ALA B 1 160 ? 116.847 164.306 90.252 1.00 76.94 160 ALA E O 1
ATOM 4321 N N . GLY B 1 161 ? 114.979 164.084 89.025 1.00 72.15 161 GLY E N 1
ATOM 4322 C CA . GLY B 1 161 ? 115.679 163.605 87.853 1.00 73.69 161 GLY E CA 1
ATOM 4323 C C . GLY B 1 161 ? 116.022 162.134 87.847 1.00 71.46 161 GLY E C 1
ATOM 4324 O O . GLY B 1 161 ? 116.703 161.681 86.920 1.00 69.67 161 GLY E O 1
ATOM 4325 N N . PHE B 1 162 ? 115.574 161.371 88.844 1.00 70.15 162 PHE E N 1
ATOM 4326 C CA . PHE B 1 162 ? 115.873 159.945 88.883 1.00 64.30 162 PHE E CA 1
ATOM 4327 C C . PHE B 1 162 ? 115.071 159.149 87.864 1.00 68.21 162 PHE E C 1
ATOM 4328 O O . PHE B 1 162 ? 115.501 158.057 87.477 1.00 69.56 162 PHE E O 1
ATOM 4336 N N . MET B 1 163 ? 113.926 159.662 87.422 1.00 69.74 163 MET E N 1
ATOM 4337 C CA . MET B 1 163 ? 113.129 158.975 86.416 1.00 70.58 163 MET E CA 1
ATOM 4338 C C . MET B 1 163 ? 112.251 159.994 85.706 1.00 71.61 163 MET E C 1
ATOM 4339 O O . MET B 1 163 ? 112.069 161.119 86.175 1.00 74.06 163 MET E O 1
ATOM 4344 N N . THR B 1 164 ? 111.717 159.582 84.562 1.00 72.26 164 THR E N 1
ATOM 4345 C CA . THR B 1 164 ? 111.026 160.464 83.636 1.00 75.42 164 THR E CA 1
ATOM 4346 C C . THR B 1 164 ? 109.512 160.352 83.838 1.00 78.71 164 THR E C 1
ATOM 4347 O O . THR B 1 164 ? 109.008 159.404 84.446 1.00 80.74 164 THR E O 1
ATOM 4351 N N . HIS B 1 165 ? 108.787 161.360 83.343 1.00 79.68 165 HIS E N 1
ATOM 4352 C CA . HIS B 1 165 ? 107.331 161.361 83.442 1.00 81.50 165 HIS E CA 1
ATOM 4353 C C . HIS B 1 165 ? 106.722 160.159 82.732 1.00 81.29 165 HIS E C 1
ATOM 4354 O O . HIS B 1 165 ? 105.763 159.554 83.227 1.00 82.16 165 HIS E O 1
ATOM 4361 N N . GLY B 1 166 ? 107.257 159.804 81.563 1.00 79.22 166 GLY E N 1
ATOM 4362 C CA . GLY B 1 166 ? 106.776 158.618 80.875 1.00 74.46 166 GLY E CA 1
ATOM 4363 C C . GLY B 1 166 ? 107.008 157.350 81.673 1.00 73.79 166 GLY E C 1
ATOM 4364 O O . GLY B 1 166 ? 106.148 156.469 81.723 1.00 77.89 166 GLY E O 1
ATOM 4365 N N . GLU B 1 167 ? 108.176 157.244 82.312 1.00 72.07 167 GLU E N 1
ATOM 4366 C CA . GLU B 1 167 ? 108.455 156.089 83.157 1.00 70.52 167 GLU E CA 1
ATOM 4367 C C . GLU B 1 167 ? 107.494 156.023 84.334 1.00 73.52 167 GLU E C 1
ATOM 4368 O O . GLU B 1 167 ? 107.015 154.943 84.695 1.00 75.91 167 GLU E O 1
ATOM 4374 N N . HIS B 1 168 ? 107.201 157.172 84.949 1.00 75.40 168 HIS E N 1
ATOM 4375 C CA . HIS B 1 168 ? 106.248 157.201 86.054 1.00 74.72 168 HIS E CA 1
ATOM 4376 C C . HIS B 1 168 ? 104.859 156.774 85.597 1.00 75.05 168 HIS E C 1
ATOM 4377 O O . HIS B 1 168 ? 104.178 156.002 86.284 1.00 76.67 168 HIS E O 1
ATOM 4384 N N . LYS B 1 169 ? 104.423 157.264 84.435 1.00 75.38 169 LYS E N 1
ATOM 4385 C CA . LYS B 1 169 ? 103.109 156.888 83.921 1.00 73.68 169 LYS E CA 1
ATOM 4386 C C . LYS B 1 169 ? 103.047 155.399 83.606 1.00 75.02 169 LYS E C 1
ATOM 4387 O O . LYS B 1 169 ? 102.030 154.746 83.866 1.00 77.26 169 LYS E O 1
ATOM 4389 N N . GLN B 1 170 ? 104.121 154.846 83.040 1.00 75.59 170 GLN E N 1
ATOM 4390 C CA . GLN B 1 170 ? 104.150 153.416 82.747 1.00 73.22 170 GLN E CA 1
ATOM 4391 C C . GLN B 1 170 ? 104.146 152.588 84.026 1.00 71.98 170 GLN E C 1
ATOM 4392 O O . GLN B 1 170 ? 103.498 151.537 84.089 1.00 74.93 170 GLN E O 1
ATOM 4398 N N . LEU B 1 171 ? 104.871 153.038 85.053 1.00 71.73 171 LEU E N 1
ATOM 4399 C CA . LEU B 1 171 ? 104.889 152.321 86.323 1.00 67.50 171 LEU E CA 1
ATOM 4400 C C . LEU B 1 171 ? 103.536 152.370 87.017 1.00 71.49 171 LEU E C 1
ATOM 4401 O O . LEU B 1 171 ? 103.152 151.410 87.693 1.00 74.68 171 LEU E O 1
ATOM 4406 N N . GLN B 1 172 ? 102.804 153.476 86.872 1.00 75.74 172 GLN E N 1
ATOM 4407 C CA . GLN B 1 172 ? 101.502 153.599 87.514 1.00 80.22 172 GLN E CA 1
ATOM 4408 C C . GLN B 1 172 ? 100.435 152.707 86.889 1.00 82.24 172 GLN E C 1
ATOM 4409 O O . GLN B 1 172 ? 99.376 152.524 87.498 1.00 84.50 172 GLN E O 1
ATOM 4415 N N . LYS B 1 173 ? 100.681 152.149 85.704 1.00 79.99 173 LYS E N 1
ATOM 4416 C CA . LYS B 1 173 ? 99.673 151.401 84.961 1.00 79.91 173 LYS E CA 1
ATOM 4417 C C . LYS B 1 173 ? 99.870 149.891 85.070 1.00 82.69 173 LYS E C 1
ATOM 4418 O O . LYS B 1 173 ? 99.583 149.156 84.122 1.00 85.54 173 LYS E O 1
ATOM 4424 N N . LEU B 1 174 ? 100.355 149.412 86.213 1.00 83.11 174 LEU E N 1
ATOM 4425 C CA . LEU B 1 174 ? 100.544 147.982 86.424 1.00 82.72 174 LEU E CA 1
ATOM 4426 C C . LEU B 1 174 ? 99.387 147.333 87.169 1.00 82.65 174 LEU E C 1
ATOM 4427 O O . LEU B 1 174 ? 99.025 146.193 86.866 1.00 81.53 174 LEU E O 1
ATOM 4432 N N . GLY B 1 175 ? 98.794 148.032 88.131 1.00 86.87 175 GLY E N 1
ATOM 4433 C CA . GLY B 1 175 ? 97.648 147.505 88.852 1.00 90.61 175 GLY E CA 1
ATOM 4434 C C . GLY B 1 175 ? 97.936 146.293 89.712 1.00 89.10 175 GLY E C 1
ATOM 4435 O O . GLY B 1 175 ? 97.150 145.337 89.710 1.00 88.58 175 GLY E O 1
ATOM 4436 N N . LEU B 1 176 ? 99.045 146.306 90.449 1.00 86.05 176 LEU E N 1
ATOM 4437 C CA . LEU B 1 176 ? 99.385 145.209 91.336 1.00 83.21 176 LEU E CA 1
ATOM 4438 C C . LEU B 1 176 ? 99.528 145.706 92.768 1.00 85.79 176 LEU E C 1
ATOM 4439 O O . LEU B 1 176 ? 100.117 146.769 92.999 1.00 87.13 176 LEU E O 1
ATOM 4444 N N . PRO B 1 177 ? 99.001 144.967 93.753 1.00 85.68 177 PRO E N 1
ATOM 4445 C CA . PRO B 1 177 ? 99.116 145.359 95.162 1.00 84.81 177 PRO E CA 1
ATOM 4446 C C . PRO B 1 177 ? 100.409 144.873 95.813 1.00 85.11 177 PRO E C 1
ATOM 4447 O O . PRO B 1 177 ? 100.399 144.277 96.895 1.00 87.42 177 PRO E O 1
ATOM 4451 N N . HIS B 1 178 ? 101.539 145.127 95.157 1.00 82.47 178 HIS E N 1
ATOM 4452 C CA . HIS B 1 178 ? 102.837 144.694 95.651 1.00 80.74 178 HIS E CA 1
ATOM 4453 C C . HIS B 1 178 ? 103.849 145.810 95.438 1.00 79.60 178 HIS E C 1
ATOM 4454 O O . HIS B 1 178 ? 103.611 146.763 94.691 1.00 78.17 178 HIS E O 1
ATOM 4461 N N . ASN B 1 179 ? 104.990 145.687 96.112 1.00 77.00 179 ASN E N 1
ATOM 4462 C CA . ASN B 1 179 ? 106.080 146.631 95.913 1.00 70.38 179 ASN E CA 1
ATOM 4463 C C . ASN B 1 179 ? 106.637 146.493 94.502 1.00 68.66 179 ASN E C 1
ATOM 4464 O O . ASN B 1 179 ? 106.987 145.393 94.064 1.00 70.22 179 ASN E O 1
ATOM 4469 N N . THR B 1 180 ? 106.718 147.612 93.790 1.00 66.33 180 THR E N 1
ATOM 4470 C CA . THR B 1 180 ? 107.186 147.620 92.404 1.00 61.15 180 THR E CA 1
ATOM 4471 C C . THR B 1 180 ? 108.676 147.949 92.334 1.00 54.89 180 THR E C 1
ATOM 4472 O O . THR B 1 180 ? 109.100 148.906 91.691 1.00 56.80 180 THR E O 1
ATOM 4476 N N . PHE B 1 181 ? 109.479 147.130 93.009 1.00 53.21 181 PHE E N 1
ATOM 4477 C CA . PHE B 1 181 ? 110.927 147.272 92.987 1.00 50.00 181 PHE E CA 1
ATOM 4478 C C . PHE B 1 181 ? 111.602 146.271 92.057 1.00 50.24 181 PHE E C 1
ATOM 4479 O O . PHE B 1 181 ? 112.830 146.152 92.075 1.00 53.24 181 PHE E O 1
ATOM 4487 N N . TRP B 1 182 ? 110.829 145.559 91.235 1.00 48.49 182 TRP E N 1
ATOM 4488 C CA . TRP B 1 182 ? 111.366 144.573 90.309 1.00 47.03 182 TRP E CA 1
ATOM 4489 C C . TRP B 1 182 ? 111.213 144.959 88.845 1.00 47.19 182 TRP E C 1
ATOM 4490 O O . TRP B 1 182 ? 111.818 144.308 87.987 1.00 49.76 182 TRP E O 1
ATOM 4501 N N . VAL B 1 183 ? 110.426 145.985 88.536 1.00 46.03 183 VAL E N 1
ATOM 4502 C CA . VAL B 1 183 ? 110.163 146.410 87.160 1.00 47.23 183 VAL E CA 1
ATOM 4503 C C . VAL B 1 183 ? 111.418 146.908 86.442 1.00 49.71 183 VAL E C 1
ATOM 4504 O O . VAL B 1 183 ? 111.623 146.547 85.270 1.00 51.93 183 VAL E O 1
ATOM 4508 N N . PRO B 1 184 ? 112.266 147.745 87.059 1.00 47.90 184 PRO E N 1
ATOM 4509 C CA . PRO B 1 184 ? 113.445 148.236 86.325 1.00 45.08 184 PRO E CA 1
ATOM 4510 C C . PRO B 1 184 ? 114.362 147.138 85.814 1.00 44.72 184 PRO E C 1
ATOM 4511 O O . PRO B 1 184 ? 114.995 147.320 84.771 1.00 47.10 184 PRO E O 1
ATOM 4515 N N . TRP B 1 185 ? 114.455 146.002 86.507 1.00 42.17 185 TRP E N 1
ATOM 4516 C CA . TRP B 1 185 ? 115.294 144.914 86.012 1.00 42.65 185 TRP E CA 1
ATOM 4517 C C . TRP B 1 185 ? 114.724 144.312 84.731 1.00 44.27 185 TRP E C 1
ATOM 4518 O O . TRP B 1 185 ? 115.473 143.997 83.796 1.00 49.62 185 TRP E O 1
ATOM 4529 N N . VAL B 1 186 ? 113.401 144.151 84.664 1.00 40.22 186 VAL E N 1
ATOM 4530 C CA . VAL B 1 186 ? 112.773 143.670 83.438 1.00 42.70 186 VAL E CA 1
ATOM 4531 C C . VAL B 1 186 ? 112.961 144.680 82.313 1.00 46.60 186 VAL E C 1
ATOM 4532 O O . VAL B 1 186 ? 113.204 144.306 81.156 1.00 50.23 186 VAL E O 1
ATOM 4536 N N . TRP B 1 187 ? 112.851 145.972 82.630 1.00 44.42 187 TRP E N 1
ATOM 4537 C CA . TRP B 1 187 ? 113.109 146.997 81.624 1.00 42.54 187 TRP E CA 1
ATOM 4538 C C . TRP B 1 187 ? 114.544 146.920 81.115 1.00 42.89 187 TRP E C 1
ATOM 4539 O O . TRP B 1 187 ? 114.793 147.065 79.914 1.00 47.30 187 TRP E O 1
ATOM 4550 N N . PHE B 1 188 ? 115.498 146.697 82.021 1.00 42.15 188 PHE E N 1
ATOM 4551 C CA . PHE B 1 188 ? 116.897 146.553 81.631 1.00 41.22 188 PHE E CA 1
ATOM 4552 C C . PHE B 1 188 ? 117.083 145.368 80.695 1.00 45.05 188 PHE E C 1
ATOM 4553 O O . PHE B 1 188 ? 117.781 145.468 79.680 1.00 49.75 188 PHE E O 1
ATOM 4561 N N . ALA B 1 189 ? 116.473 144.228 81.028 1.00 43.65 189 ALA E N 1
ATOM 4562 C CA . ALA B 1 189 ? 116.606 143.050 80.176 1.00 45.33 189 ALA E CA 1
ATOM 4563 C C . ALA B 1 189 ? 116.028 143.304 78.788 1.00 48.94 189 ALA E C 1
ATOM 4564 O O . ALA B 1 189 ? 116.646 142.955 77.771 1.00 51.26 189 ALA E O 1
ATOM 4566 N N . ASN B 1 190 ? 114.846 143.922 78.726 1.00 48.29 190 ASN E N 1
ATOM 4567 C CA . ASN B 1 190 ? 114.225 144.197 77.434 1.00 47.69 190 ASN E CA 1
ATOM 4568 C C . ASN B 1 190 ? 115.061 145.171 76.612 1.00 47.84 190 ASN E C 1
ATOM 4569 O O . ASN B 1 190 ? 115.243 144.974 75.404 1.00 50.72 190 ASN E O 1
ATOM 4574 N N . LEU B 1 191 ? 115.580 146.224 77.246 1.00 46.51 191 LEU E N 1
ATOM 4575 C CA . LEU B 1 191 ? 116.403 147.187 76.523 1.00 46.27 191 LEU E CA 1
ATOM 4576 C C . LEU B 1 191 ? 117.695 146.551 76.032 1.00 50.78 191 LEU E C 1
ATOM 4577 O O . LEU B 1 191 ? 118.159 146.849 74.928 1.00 53.76 191 LEU E O 1
ATOM 4582 N N . SER B 1 192 ? 118.293 145.670 76.839 1.00 51.27 192 SER E N 1
ATOM 4583 C CA . SER B 1 192 ? 119.510 144.987 76.416 1.00 47.17 192 SER E CA 1
ATOM 4584 C C . SER B 1 192 ? 119.248 144.089 75.212 1.00 48.21 192 SER E C 1
ATOM 4585 O O . SER B 1 192 ? 120.052 144.047 74.273 1.00 47.37 192 SER E O 1
ATOM 4588 N N . MET B 1 193 ? 118.129 143.360 75.221 1.00 51.99 193 MET E N 1
ATOM 4589 C CA . MET B 1 193 ? 117.802 142.525 74.067 1.00 52.39 193 MET E CA 1
ATOM 4590 C C . MET B 1 193 ? 117.531 143.371 72.828 1.00 53.97 193 MET E C 1
ATOM 4591 O O . MET B 1 193 ? 117.949 143.011 71.717 1.00 57.55 193 MET E O 1
ATOM 4596 N N . LYS B 1 194 ? 116.836 144.498 72.994 1.00 53.13 194 LYS E N 1
ATOM 4597 C CA . LYS B 1 194 ? 116.591 145.387 71.862 1.00 53.33 194 LYS E CA 1
ATOM 4598 C C . LYS B 1 194 ? 117.896 145.945 71.309 1.00 54.65 194 LYS E C 1
ATOM 4599 O O . LYS B 1 194 ? 118.059 146.074 70.091 1.00 54.23 194 LYS E O 1
ATOM 4605 N N . ALA B 1 195 ? 118.837 146.285 72.193 1.00 56.34 195 ALA E N 1
ATOM 4606 C CA . ALA B 1 195 ? 120.146 146.755 71.750 1.00 55.71 195 ALA E CA 1
ATOM 4607 C C . ALA B 1 195 ? 120.917 145.667 71.015 1.00 56.18 195 ALA E C 1
ATOM 4608 O O . ALA B 1 195 ? 121.599 145.957 70.027 1.00 60.11 195 ALA E O 1
ATOM 4610 N N . TYR B 1 196 ? 120.838 144.420 71.487 1.00 56.02 196 TYR E N 1
ATOM 4611 C CA . TYR B 1 196 ? 121.491 143.328 70.770 1.00 54.35 196 TYR E CA 1
ATOM 4612 C C . TYR B 1 196 ? 120.897 143.154 69.381 1.00 57.85 196 TYR E C 1
ATOM 4613 O O . TYR B 1 196 ? 121.624 142.931 68.408 1.00 62.22 196 TYR E O 1
ATOM 4622 N N . LEU B 1 197 ? 119.562 143.225 69.306 1.00 60.12 197 LEU E N 1
ATOM 4623 C CA . LEU B 1 197 ? 118.882 143.165 67.987 1.00 60.95 197 LEU E CA 1
ATOM 4624 C C . LEU B 1 197 ? 119.234 144.463 67.259 1.00 60.57 197 LEU E C 1
ATOM 4625 O O . LEU B 1 197 ? 118.349 145.337 67.138 1.00 61.58 197 LEU E O 1
ATOM 4630 N N . GLY B 1 198 ? 120.480 144.579 66.803 1.00 63.89 198 GLY E N 1
ATOM 4631 C CA . GLY B 1 198 ? 120.969 145.791 66.184 1.00 59.55 198 GLY E CA 1
ATOM 4632 C C . GLY B 1 198 ? 122.473 145.727 66.077 1.00 67.26 198 GLY E C 1
ATOM 4633 O O . GLY B 1 198 ? 123.064 144.647 66.110 1.00 71.69 198 GLY E O 1
ATOM 4634 N N . GLY B 1 199 ? 123.096 146.892 65.957 1.00 68.31 199 GLY E N 1
ATOM 4635 C CA . GLY B 1 199 ? 124.530 146.969 65.806 1.00 72.55 199 GLY E CA 1
ATOM 4636 C C . GLY B 1 199 ? 125.315 147.385 67.028 1.00 73.44 199 GLY E C 1
ATOM 4637 O O . GLY B 1 199 ? 126.493 147.731 66.894 1.00 82.91 199 GLY E O 1
ATOM 4638 N N . ARG B 1 200 ? 124.712 147.367 68.216 1.00 65.94 200 ARG E N 1
ATOM 4639 C CA . ARG B 1 200 ? 125.375 147.904 69.397 1.00 67.00 200 ARG E CA 1
ATOM 4640 C C . ARG B 1 200 ? 125.976 146.837 70.304 1.00 65.99 200 ARG E C 1
ATOM 4641 O O . ARG B 1 200 ? 126.772 147.179 71.184 1.00 66.51 200 ARG E O 1
ATOM 4649 N N . ILE B 1 201 ? 125.627 145.566 70.123 1.00 65.50 201 ILE E N 1
ATOM 4650 C CA . ILE B 1 201 ? 126.252 144.470 70.853 1.00 63.70 201 ILE E CA 1
ATOM 4651 C C . ILE B 1 201 ? 126.721 143.434 69.840 1.00 67.03 201 ILE E C 1
ATOM 4652 O O . ILE B 1 201 ? 125.931 142.964 69.014 1.00 68.93 201 ILE E O 1
ATOM 4657 N N . ARG B 1 202 ? 128.006 143.079 69.908 1.00 68.63 202 ARG E N 1
ATOM 4658 C CA . ARG B 1 202 ? 128.614 142.282 68.846 1.00 71.67 202 ARG E CA 1
ATOM 4659 C C . ARG B 1 202 ? 128.150 140.831 68.882 1.00 71.90 202 ARG E C 1
ATOM 4660 O O . ARG B 1 202 ? 127.812 140.260 67.839 1.00 74.75 202 ARG E O 1
ATOM 4668 N N . ASP B 1 203 ? 128.127 140.215 70.063 1.00 67.84 203 ASP E N 1
ATOM 4669 C CA . ASP B 1 203 ? 127.915 138.779 70.174 1.00 64.45 203 ASP E CA 1
ATOM 4670 C C . ASP B 1 203 ? 126.941 138.491 71.306 1.00 61.27 203 ASP E C 1
ATOM 4671 O O . ASP B 1 203 ? 126.623 139.362 72.121 1.00 62.39 203 ASP E O 1
ATOM 4676 N N . THR B 1 204 ? 126.463 137.248 71.350 1.00 61.80 204 THR E N 1
ATOM 4677 C CA . THR B 1 204 ? 125.609 136.771 72.428 1.00 62.42 204 THR E CA 1
ATOM 4678 C C . THR B 1 204 ? 126.407 136.358 73.656 1.00 60.67 204 THR E C 1
ATOM 4679 O O . THR B 1 204 ? 125.823 136.153 74.723 1.00 63.61 204 THR E O 1
ATOM 4683 N N . VAL B 1 205 ? 127.726 136.226 73.527 1.00 59.71 205 VAL E N 1
ATOM 4684 C CA . VAL B 1 205 ? 128.573 135.983 74.687 1.00 57.66 205 VAL E CA 1
ATOM 4685 C C . VAL B 1 205 ? 128.739 137.238 75.534 1.00 59.16 205 VAL E C 1
ATOM 4686 O O . VAL B 1 205 ? 128.958 137.130 76.749 1.00 58.26 205 VAL E O 1
ATOM 4690 N N . LEU B 1 206 ? 128.630 138.420 74.933 1.00 60.58 206 LEU E N 1
ATOM 4691 C CA . LEU B 1 206 ? 128.672 139.686 75.648 1.00 55.42 206 LEU E CA 1
ATOM 4692 C C . LEU B 1 206 ? 127.297 140.118 76.134 1.00 56.24 206 LEU E C 1
ATOM 4693 O O . LEU B 1 206 ? 127.190 141.109 76.861 1.00 58.12 206 LEU E O 1
ATOM 4698 N N . LEU B 1 207 ? 126.246 139.397 75.749 1.00 55.16 207 LEU E N 1
ATOM 4699 C CA . LEU B 1 207 ? 124.897 139.662 76.221 1.00 52.10 207 LEU E CA 1
ATOM 4700 C C . LEU B 1 207 ? 124.500 138.754 77.374 1.00 54.42 207 LEU E C 1
ATOM 4701 O O . LEU B 1 207 ? 123.663 139.148 78.194 1.00 57.84 207 LEU E O 1
ATOM 4706 N N . GLN B 1 208 ? 125.079 137.620 77.541 1.00 55.71 208 GLN E N 1
ATOM 4707 C CA . GLN B 1 208 ? 124.844 136.731 78.674 1.00 56.24 208 GLN E CA 1
ATOM 4708 C C . GLN B 1 208 ? 125.753 137.157 79.788 1.00 58.58 208 GLN E C 1
ATOM 4709 O O . GLN B 1 208 ? 125.630 136.574 80.785 1.00 61.34 208 GLN E O 1
ATOM 4715 N N . SER B 1 209 ? 126.773 137.958 79.567 1.00 56.86 209 SER E N 1
ATOM 4716 C CA . SER B 1 209 ? 127.569 138.561 80.625 1.00 54.21 209 SER E CA 1
ATOM 4717 C C . SER B 1 209 ? 126.976 139.838 81.192 1.00 56.04 209 SER E C 1
ATOM 4718 O O . SER B 1 209 ? 127.196 140.120 82.375 1.00 61.20 209 SER E O 1
ATOM 4721 N N . LEU B 1 210 ? 126.237 140.616 80.403 1.00 51.74 210 LEU E N 1
ATOM 4722 C CA . LEU B 1 210 ? 125.551 141.795 80.907 1.00 50.46 210 LEU E CA 1
ATOM 4723 C C . LEU B 1 210 ? 124.311 141.459 81.719 1.00 56.18 210 LEU E C 1
ATOM 4724 O O . LEU B 1 210 ? 123.957 142.218 82.627 1.00 62.24 210 LEU E O 1
ATOM 4729 N N . MET B 1 211 ? 123.653 140.342 81.423 1.00 54.88 211 MET E N 1
ATOM 4730 C CA . MET B 1 211 ? 122.440 139.925 82.111 1.00 54.05 211 MET E CA 1
ATOM 4731 C C . MET B 1 211 ? 122.760 138.919 83.205 1.00 53.74 211 MET E C 1
ATOM 4732 O O . MET B 1 211 ? 121.892 138.187 83.681 1.00 57.47 211 MET E O 1
ATOM 4737 N N . ASN B 1 212 ? 124.027 138.873 83.613 1.00 54.80 212 ASN E N 1
ATOM 4738 C CA . ASN B 1 212 ? 124.443 138.087 84.765 1.00 54.07 212 ASN E CA 1
ATOM 4739 C C . ASN B 1 212 ? 124.795 138.933 85.976 1.00 55.90 212 ASN E C 1
ATOM 4740 O O . ASN B 1 212 ? 124.705 138.426 87.100 1.00 57.20 212 ASN E O 1
ATOM 4745 N N . GLU B 1 213 ? 125.192 140.193 85.793 1.00 54.00 213 GLU E N 1
ATOM 4746 C CA . GLU B 1 213 ? 125.348 141.106 86.918 1.00 52.92 213 GLU E CA 1
ATOM 4747 C C . GLU B 1 213 ? 123.997 141.625 87.395 1.00 52.73 213 GLU E C 1
ATOM 4748 O O . GLU B 1 213 ? 123.820 141.922 88.583 1.00 54.00 213 GLU E O 1
ATOM 4754 N N . VAL B 1 214 ? 123.038 141.742 86.474 1.00 49.04 214 VAL E N 1
ATOM 4755 C CA . VAL B 1 214 ? 121.695 142.188 86.833 1.00 47.99 214 VAL E CA 1
ATOM 4756 C C . VAL B 1 214 ? 121.039 141.191 87.777 1.00 48.41 214 VAL E C 1
ATOM 4757 O O . VAL B 1 214 ? 120.356 141.576 88.734 1.00 50.34 214 VAL E O 1
ATOM 4761 N N . CYS B 1 215 ? 121.234 139.895 87.526 1.00 46.33 215 CYS E N 1
ATOM 4762 C CA . CYS B 1 215 ? 120.683 138.877 88.413 1.00 46.94 215 CYS E CA 1
ATOM 4763 C C . CYS B 1 215 ? 121.289 138.969 89.808 1.00 46.87 215 CYS E C 1
ATOM 4764 O O . CYS B 1 215 ? 120.581 138.824 90.811 1.00 48.31 215 CYS E O 1
ATOM 4767 N N . THR B 1 216 ? 122.599 139.210 89.894 1.00 45.29 216 THR E N 1
ATOM 4768 C CA . THR B 1 216 ? 123.240 139.357 91.198 1.00 44.47 216 THR E CA 1
ATOM 4769 C C . THR B 1 216 ? 122.724 140.588 91.935 1.00 44.49 216 THR E C 1
ATOM 4770 O O . THR B 1 216 ? 122.485 140.542 93.149 1.00 49.06 216 THR E O 1
ATOM 4774 N N . LEU B 1 217 ? 122.550 141.700 91.219 1.00 42.07 217 LEU E N 1
ATOM 4775 C CA . LEU B 1 217 ? 122.008 142.903 91.846 1.00 42.59 217 LEU E CA 1
ATOM 4776 C C . LEU B 1 217 ? 120.585 142.668 92.341 1.00 44.31 217 LEU E C 1
ATOM 4777 O O . LEU B 1 217 ? 120.212 143.120 93.432 1.00 48.15 217 LEU E O 1
ATOM 4782 N N . ARG B 1 218 ? 119.777 141.956 91.551 1.00 43.97 218 ARG E N 1
ATOM 4783 C CA . ARG B 1 218 ? 118.421 141.621 91.974 1.00 44.26 218 ARG E CA 1
ATOM 4784 C C . ARG B 1 218 ? 118.434 140.738 93.215 1.00 44.25 218 ARG E C 1
ATOM 4785 O O . ARG B 1 218 ? 117.619 140.923 94.126 1.00 45.75 218 ARG E O 1
ATOM 4793 N N . THR B 1 219 ? 119.352 139.770 93.268 1.00 42.93 219 THR E N 1
ATOM 4794 C CA . THR B 1 219 ? 119.466 138.916 94.446 1.00 43.74 219 THR E CA 1
ATOM 4795 C C . THR B 1 219 ? 119.843 139.723 95.682 1.00 44.28 219 THR E C 1
ATOM 4796 O O . THR B 1 219 ? 119.305 139.493 96.772 1.00 50.37 219 THR E O 1
ATOM 4800 N N . GLN B 1 220 ? 120.774 140.668 95.536 1.00 42.36 220 GLN E N 1
ATOM 4801 C CA . GLN B 1 220 ? 121.166 141.500 96.671 1.00 40.35 220 GLN E CA 1
ATOM 4802 C C . GLN B 1 220 ? 120.007 142.365 97.154 1.00 41.59 220 GLN E C 1
ATOM 4803 O O . GLN B 1 220 ? 119.784 142.505 98.365 1.00 43.75 220 GLN E O 1
ATOM 4809 N N . CYS B 1 221 ? 119.253 142.954 96.222 1.00 41.56 221 CYS E N 1
ATOM 4810 C CA . CYS B 1 221 ? 118.090 143.746 96.612 1.00 40.73 221 CYS E CA 1
ATOM 4811 C C . CYS B 1 221 ? 117.046 142.885 97.313 1.00 43.01 221 CYS E C 1
ATOM 4812 O O . CYS B 1 221 ? 116.439 143.310 98.305 1.00 46.68 221 CYS E O 1
ATOM 4815 N N . GLY B 1 222 ? 116.822 141.671 96.810 1.00 42.55 222 GLY E N 1
ATOM 4816 C CA . GLY B 1 222 ? 115.888 140.772 97.465 1.00 40.77 222 GLY E CA 1
ATOM 4817 C C . GLY B 1 222 ? 116.333 140.385 98.861 1.00 41.73 222 GLY E C 1
ATOM 4818 O O . GLY B 1 222 ? 115.512 140.260 99.771 1.00 46.18 222 GLY E O 1
ATOM 4819 N N . GLN B 1 223 ? 117.639 140.185 99.049 1.00 40.90 223 GLN E N 1
ATOM 4820 C CA . GLN B 1 223 ? 118.156 139.882 100.380 1.00 38.06 223 GLN E CA 1
ATOM 4821 C C . GLN B 1 223 ? 117.954 141.053 101.331 1.00 39.56 223 GLN E C 1
ATOM 4822 O O . GLN B 1 223 ? 117.604 140.860 102.502 1.00 42.70 223 GLN E O 1
ATOM 4828 N N . LEU B 1 224 ? 118.175 142.279 100.849 1.00 41.76 224 LEU E N 1
ATOM 4829 C CA . LEU B 1 224 ? 117.914 143.455 101.678 1.00 39.95 224 LEU E CA 1
ATOM 4830 C C . LEU B 1 224 ? 116.445 143.524 102.080 1.00 40.13 224 LEU E C 1
ATOM 4831 O O . LEU B 1 224 ? 116.113 143.784 103.245 1.00 40.66 224 LEU E O 1
ATOM 4836 N N . TYR B 1 225 ? 115.548 143.282 101.121 1.00 44.25 225 TYR E N 1
ATOM 4837 C CA . TYR B 1 225 ? 114.118 143.313 101.416 1.00 43.59 225 TYR E CA 1
ATOM 4838 C C . TYR B 1 225 ? 113.736 142.228 102.418 1.00 44.73 225 TYR E C 1
ATOM 4839 O O . TYR B 1 225 ? 112.913 142.460 103.309 1.00 47.31 225 TYR E O 1
ATOM 4848 N N . ALA B 1 226 ? 114.322 141.036 102.285 1.00 45.33 226 ALA E N 1
ATOM 4849 C CA . ALA B 1 226 ? 114.038 139.953 103.222 1.00 43.44 226 ALA E CA 1
ATOM 4850 C C . ALA B 1 226 ? 114.529 140.284 104.626 1.00 42.67 226 ALA E C 1
ATOM 4851 O O . ALA B 1 226 ? 113.842 139.996 105.613 1.00 45.65 226 ALA E O 1
ATOM 4853 N N . TYR B 1 227 ? 115.722 140.875 104.734 1.00 44.94 227 TYR E N 1
ATOM 4854 C CA . TYR B 1 227 ? 116.225 141.287 106.041 1.00 44.56 227 TYR E CA 1
ATOM 4855 C C . TYR B 1 227 ? 115.314 142.325 106.679 1.00 44.86 227 TYR E C 1
ATOM 4856 O O . TYR B 1 227 ? 115.061 142.281 107.888 1.00 44.17 227 TYR E O 1
ATOM 4865 N N . ASP B 1 228 ? 114.821 143.276 105.884 1.00 47.32 228 ASP E N 1
ATOM 4866 C CA . ASP B 1 228 ? 113.879 144.256 106.416 1.00 44.99 228 ASP E CA 1
ATOM 4867 C C . ASP B 1 228 ? 112.577 143.593 106.857 1.00 47.38 228 ASP E C 1
ATOM 4868 O O . ASP B 1 228 ? 112.010 143.950 107.895 1.00 49.80 228 ASP E O 1
ATOM 4873 N N . TRP B 1 229 ? 112.086 142.628 106.077 1.00 51.07 229 TRP E N 1
ATOM 4874 C CA . TRP B 1 229 ? 110.776 142.041 106.347 1.00 53.48 229 TRP E CA 1
ATOM 4875 C C . TRP B 1 229 ? 110.799 141.132 107.571 1.00 50.55 229 TRP E C 1
ATOM 4876 O O . TRP B 1 229 ? 109.890 141.189 108.407 1.00 52.46 229 TRP E O 1
ATOM 4887 N N . ILE B 1 230 ? 111.820 140.288 107.700 1.00 51.32 230 ILE E N 1
ATOM 4888 C CA . ILE B 1 230 ? 111.893 139.292 108.767 1.00 50.88 230 ILE E CA 1
ATOM 4889 C C . ILE B 1 230 ? 112.905 139.764 109.800 1.00 50.76 230 ILE E C 1
ATOM 4890 O O . ILE B 1 230 ? 114.073 140.005 109.471 1.00 55.12 230 ILE E O 1
ATOM 4895 N N . SER B 1 231 ? 112.464 139.885 111.047 1.00 49.65 231 SER E N 1
ATOM 4896 C CA . SER B 1 231 ? 113.267 140.438 112.127 1.00 53.85 231 SER E CA 1
ATOM 4897 C C . SER B 1 231 ? 113.542 139.385 113.196 1.00 54.07 231 SER E C 1
ATOM 4898 O O . SER B 1 231 ? 113.006 138.275 113.168 1.00 55.57 231 SER E O 1
ATOM 4901 N N . ILE B 1 232 ? 114.405 139.756 114.139 1.00 52.52 232 ILE E N 1
ATOM 4902 C CA . ILE B 1 232 ? 114.749 138.869 115.257 1.00 51.57 232 ILE E CA 1
ATOM 4903 C C . ILE B 1 232 ? 113.506 138.625 116.104 1.00 54.55 232 ILE E C 1
ATOM 4904 O O . ILE B 1 232 ? 112.725 139.570 116.339 1.00 57.39 232 ILE E O 1
ATOM 4909 N N . PRO B 1 233 ? 113.257 137.399 116.571 1.00 53.33 233 PRO E N 1
ATOM 4910 C CA . PRO B 1 233 ? 111.994 137.113 117.264 1.00 54.03 233 PRO E CA 1
ATOM 4911 C C . PRO B 1 233 ? 111.744 138.004 118.478 1.00 51.65 233 PRO E C 1
ATOM 4912 O O . PRO B 1 233 ? 112.632 138.260 119.304 1.00 52.48 233 PRO E O 1
ATOM 4916 N N . LEU B 1 234 ? 110.490 138.455 118.578 1.00 48.50 234 LEU E N 1
ATOM 4917 C CA . LEU B 1 234 ? 110.057 139.261 119.711 1.00 47.71 234 LEU E CA 1
ATOM 4918 C C . LEU B 1 234 ? 110.191 138.498 121.018 1.00 49.40 234 LEU E C 1
ATOM 4919 O O . LEU B 1 234 ? 110.433 139.105 122.064 1.00 49.53 234 LEU E O 1
ATOM 4924 N N . VAL B 1 235 ? 110.040 137.173 120.981 1.00 49.38 235 VAL E N 1
ATOM 4925 C CA . VAL B 1 235 ? 110.205 136.369 122.190 1.00 47.90 235 VAL E CA 1
ATOM 4926 C C . VAL B 1 235 ? 111.628 136.494 122.716 1.00 47.08 235 VAL E C 1
ATOM 4927 O O . VAL B 1 235 ? 111.852 136.707 123.913 1.00 49.39 235 VAL E O 1
ATOM 4931 N N . TYR B 1 236 ? 112.610 136.380 121.821 1.00 42.95 236 TYR E N 1
ATOM 4932 C CA . TYR B 1 236 ? 114.010 136.495 122.216 1.00 42.76 236 TYR E CA 1
ATOM 4933 C C . TYR B 1 236 ? 114.325 137.899 122.721 1.00 42.55 236 TYR E C 1
ATOM 4934 O O . TYR B 1 236 ? 114.993 138.063 123.757 1.00 43.47 236 TYR E O 1
ATOM 4943 N N . THR B 1 237 ? 113.828 138.922 122.020 1.00 42.13 237 THR E N 1
ATOM 4944 C CA . THR B 1 237 ? 114.067 140.293 122.465 1.00 39.29 237 THR E CA 1
ATOM 4945 C C . THR B 1 237 ? 113.465 140.544 123.846 1.00 43.53 237 THR E C 1
ATOM 4946 O O . THR B 1 237 ? 114.114 141.138 124.720 1.00 48.50 237 THR E O 1
ATOM 4950 N N . GLN B 1 238 ? 112.231 140.082 124.069 1.00 43.27 238 GLN E N 1
ATOM 4951 C CA . GLN B 1 238 ? 111.568 140.285 125.352 1.00 41.95 238 GLN E CA 1
ATOM 4952 C C . GLN B 1 238 ? 112.267 139.517 126.465 1.00 41.02 238 GLN E C 1
ATOM 4953 O O . GLN B 1 238 ? 112.356 140.004 127.597 1.00 44.42 238 GLN E O 1
ATOM 4959 N N . VAL B 1 239 ? 112.762 138.314 126.166 1.00 39.40 239 VAL E N 1
ATOM 4960 C CA . VAL B 1 239 ? 113.493 137.543 127.167 1.00 39.44 239 VAL E CA 1
ATOM 4961 C C . VAL B 1 239 ? 114.735 138.303 1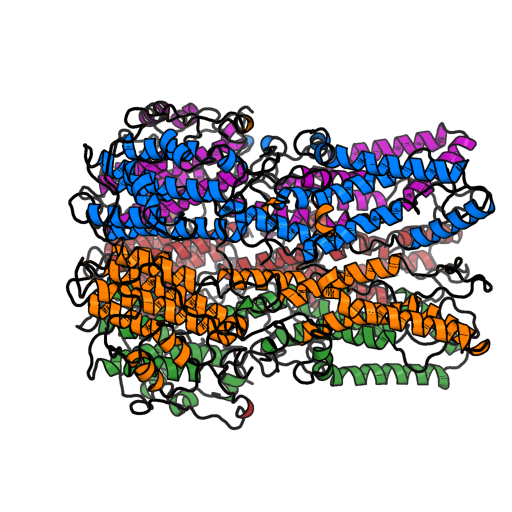27.613 1.00 40.24 239 VAL E C 1
ATOM 4962 O O . VAL B 1 239 ? 115.012 138.432 128.814 1.00 42.85 239 VAL E O 1
ATOM 4966 N N . VAL B 1 240 ? 115.496 138.833 126.651 1.00 39.27 240 VAL E N 1
ATOM 4967 C CA . VAL B 1 240 ? 116.702 139.578 127.007 1.00 37.11 240 VAL E CA 1
ATOM 4968 C C . VAL B 1 240 ? 116.348 140.820 127.819 1.00 38.63 240 VAL E C 1
ATOM 4969 O O . VAL B 1 240 ? 117.005 141.134 128.823 1.00 43.35 240 VAL E O 1
ATOM 4973 N N . THR B 1 241 ? 115.300 141.541 127.408 1.00 38.42 241 THR E N 1
ATOM 4974 C CA . THR B 1 241 ? 114.920 142.758 128.121 1.00 40.76 241 THR E CA 1
ATOM 4975 C C . THR B 1 241 ? 114.497 142.459 129.556 1.00 45.37 241 THR E C 1
ATOM 4976 O O . THR B 1 241 ? 114.887 143.175 130.487 1.00 48.40 241 THR E O 1
ATOM 4980 N N . VAL B 1 242 ? 113.698 141.408 129.755 1.00 44.95 242 VAL E N 1
ATOM 4981 C CA . VAL B 1 242 ? 113.256 141.043 131.099 1.00 42.33 242 VAL E CA 1
ATOM 4982 C C . VAL B 1 242 ? 114.444 140.638 131.961 1.00 43.33 242 VAL E C 1
ATOM 4983 O O . VAL B 1 242 ? 114.554 141.045 133.128 1.00 46.22 242 VAL E O 1
ATOM 4987 N N . ALA B 1 243 ? 115.353 139.833 131.401 1.00 42.04 243 ALA E N 1
ATOM 4988 C CA . ALA B 1 243 ? 116.518 139.397 132.164 1.00 41.90 243 ALA E CA 1
ATOM 4989 C C . ALA B 1 243 ? 117.368 140.582 132.596 1.00 45.05 243 ALA E C 1
ATOM 4990 O O . ALA B 1 243 ? 117.883 140.609 133.719 1.00 48.74 243 ALA E O 1
ATOM 4992 N N . VAL B 1 244 ? 117.534 141.573 131.718 1.00 47.75 244 VAL E N 1
ATOM 4993 C CA . VAL B 1 244 ? 118.339 142.735 132.082 1.00 48.08 244 VAL E CA 1
ATOM 4994 C C . VAL B 1 244 ? 117.626 143.589 133.127 1.00 48.66 244 VAL E C 1
ATOM 4995 O O . VAL B 1 244 ? 118.246 144.056 134.090 1.00 51.47 244 VAL E O 1
ATOM 4999 N N . TYR B 1 245 ? 116.316 143.805 132.968 1.00 47.25 245 TYR E N 1
ATOM 5000 C CA . TYR B 1 245 ? 115.619 144.742 133.846 1.00 48.38 245 TYR E CA 1
ATOM 5001 C C . TYR B 1 245 ? 115.418 144.187 135.252 1.00 53.37 245 TYR E C 1
ATOM 5002 O O . TYR B 1 245 ? 115.454 144.951 136.228 1.00 58.05 245 TYR E O 1
ATOM 5011 N N . SER B 1 246 ? 115.191 142.875 135.383 1.00 54.39 246 SER E N 1
ATOM 5012 C CA . SER B 1 246 ? 114.991 142.305 136.713 1.00 53.63 246 SER E CA 1
ATOM 5013 C C . SER B 1 246 ? 116.238 142.450 137.578 1.00 56.48 246 SER E C 1
ATOM 5014 O O . SER B 1 246 ? 116.131 142.594 138.802 1.00 58.77 246 SER E O 1
ATOM 5017 N N . PHE B 1 247 ? 117.421 142.432 136.959 1.00 56.32 247 PHE E N 1
ATOM 5018 C CA . PHE B 1 247 ? 118.666 142.600 137.704 1.00 56.57 247 PHE E CA 1
ATOM 5019 C C . PHE B 1 247 ? 118.694 143.935 138.437 1.00 58.05 247 PHE E C 1
ATOM 5020 O O . PHE B 1 247 ? 118.945 143.991 139.647 1.00 61.70 247 PHE E O 1
ATOM 5028 N N . PHE B 1 248 ? 118.418 145.027 137.726 1.00 55.85 248 PHE E N 1
ATOM 5029 C CA . PHE B 1 248 ? 118.444 146.337 138.360 1.00 55.44 248 PHE E CA 1
ATOM 5030 C C . PHE B 1 248 ? 117.241 146.558 139.266 1.00 60.59 248 PHE E C 1
ATOM 5031 O O . PHE B 1 248 ? 117.346 147.292 140.257 1.00 68.32 248 PHE E O 1
ATOM 5039 N N . LEU B 1 249 ? 116.104 145.921 138.967 1.00 60.65 249 LEU E N 1
ATOM 5040 C CA . LEU B 1 249 ? 114.986 145.973 139.903 1.00 63.04 249 LEU E CA 1
ATOM 5041 C C . LEU B 1 249 ? 115.373 145.364 141.246 1.00 66.32 249 LEU E C 1
ATOM 5042 O O . LEU B 1 249 ? 115.045 145.914 142.304 1.00 66.48 249 LEU E O 1
ATOM 5047 N N . ALA B 1 250 ? 116.078 144.231 141.221 1.00 67.27 250 ALA E N 1
ATOM 5048 C CA . ALA B 1 250 ? 116.568 143.636 142.460 1.00 66.24 250 ALA E CA 1
ATOM 5049 C C . ALA B 1 250 ? 117.655 144.487 143.105 1.00 68.31 250 ALA E C 1
ATOM 5050 O O . ALA B 1 250 ? 117.741 144.545 144.336 1.00 73.72 250 ALA E O 1
ATOM 5052 N N . CYS B 1 251 ? 118.499 145.134 142.297 1.00 71.42 251 CYS E N 1
ATOM 5053 C CA . CYS B 1 251 ? 119.566 145.964 142.854 1.00 69.63 251 CYS E CA 1
ATOM 5054 C C . CYS B 1 251 ? 119.007 147.154 143.623 1.00 71.67 251 CYS E C 1
ATOM 5055 O O . CYS B 1 251 ? 119.517 147.497 144.698 1.00 77.62 251 CYS E O 1
ATOM 5058 N N . LEU B 1 252 ? 117.950 147.783 143.095 1.00 73.74 252 LEU E N 1
ATOM 5059 C CA . LEU B 1 252 ? 117.390 148.986 143.712 1.00 77.60 252 LEU E CA 1
ATOM 5060 C C . LEU B 1 252 ? 117.067 148.769 145.185 1.00 79.26 252 LEU E C 1
ATOM 5061 O O . LEU B 1 252 ? 117.494 149.541 146.049 1.00 80.29 252 LEU E O 1
ATOM 5066 N N . ILE B 1 253 ? 116.311 147.721 145.488 1.00 78.24 253 ILE E N 1
ATOM 5067 C CA . ILE B 1 253 ? 116.014 147.328 146.858 1.00 78.72 253 ILE E CA 1
ATOM 5068 C C . ILE B 1 253 ? 116.841 146.080 147.130 1.00 81.45 253 ILE E C 1
ATOM 5069 O O . ILE B 1 253 ? 116.448 144.970 146.760 1.00 86.25 253 ILE E O 1
ATOM 5074 N N . GLY B 1 254 ? 117.990 146.254 147.772 1.00 79.56 254 GLY E N 1
ATOM 5075 C CA . GLY B 1 254 ? 118.883 145.139 148.007 1.00 81.59 254 GLY E CA 1
ATOM 5076 C C . GLY B 1 254 ? 120.342 145.524 147.915 1.00 82.69 254 GLY E C 1
ATOM 5077 O O . GLY B 1 254 ? 121.211 144.799 148.407 1.00 85.56 254 GLY E O 1
ATOM 5078 N N . ARG B 1 255 ? 120.628 146.664 147.292 1.00 81.63 255 ARG E N 1
ATOM 5079 C CA . ARG B 1 255 ? 121.971 147.226 147.269 1.00 80.53 255 ARG E CA 1
ATOM 5080 C C . ARG B 1 255 ? 121.985 148.598 147.932 1.00 83.24 255 ARG E C 1
ATOM 5081 O O . ARG B 1 255 ? 122.626 149.537 147.458 1.00 84.89 255 ARG E O 1
ATOM 5089 N N . GLN B 1 256 ? 121.267 148.724 149.043 1.00 86.14 256 GLN E N 1
ATOM 5090 C CA . GLN B 1 256 ? 121.197 149.957 149.808 1.00 92.10 256 GLN E CA 1
ATOM 5091 C C . GLN B 1 256 ? 121.975 149.810 151.108 1.00 101.05 256 GLN E C 1
ATOM 5092 O O . GLN B 1 256 ? 122.065 148.721 151.680 1.00 104.64 256 GLN E O 1
ATOM 5098 N N . PHE B 1 257 ? 122.535 150.925 151.570 1.00 100.66 257 PHE E N 1
ATOM 5099 C CA . PHE B 1 257 ? 123.350 150.935 152.779 1.00 105.61 257 PHE E CA 1
ATOM 5100 C C . PHE B 1 257 ? 122.432 150.925 153.994 1.00 113.39 257 PHE E C 1
ATOM 5101 O O . PHE B 1 257 ? 121.824 151.945 154.333 1.00 116.11 257 PHE E O 1
ATOM 5109 N N . LEU B 1 258 ? 122.331 149.772 154.649 1.00 117.63 258 LEU E N 1
ATOM 5110 C CA . LEU B 1 258 ? 121.471 149.626 155.810 1.00 120.67 258 LEU E CA 1
ATOM 5111 C C . LEU B 1 258 ? 122.153 150.188 157.055 1.00 128.00 258 LEU E C 1
ATOM 5112 O O . LEU B 1 258 ? 123.325 150.575 157.039 1.00 129.82 258 LEU E O 1
ATOM 5117 N N . ASN B 1 259 ? 121.396 150.236 158.144 1.00 130.73 259 ASN E N 1
ATOM 5118 C CA . ASN B 1 259 ? 121.930 150.741 159.402 1.00 135.98 259 ASN E CA 1
ATOM 5119 C C . ASN B 1 259 ? 123.028 149.813 159.912 1.00 140.27 259 ASN E C 1
ATOM 5120 O O . ASN B 1 259 ? 122.827 148.594 159.964 1.00 138.90 259 ASN E O 1
ATOM 5125 N N . PRO B 1 260 ? 124.189 150.339 160.295 1.00 142.53 260 PRO E N 1
ATOM 5126 C CA . PRO B 1 260 ? 125.277 149.493 160.803 1.00 143.07 260 PRO E CA 1
ATOM 5127 C C . PRO B 1 260 ? 125.215 149.202 162.296 1.00 146.85 260 PRO E C 1
ATOM 5128 O O . PRO B 1 260 ? 126.207 148.716 162.848 1.00 147.38 260 PRO E O 1
ATOM 5132 N N . ASN B 1 261 ? 124.096 149.486 162.956 1.00 147.86 261 ASN E N 1
ATOM 5133 C CA . ASN B 1 261 ? 123.946 149.242 164.382 1.00 151.05 261 ASN E CA 1
ATOM 5134 C C . ASN B 1 261 ? 123.454 147.835 164.696 1.00 153.11 261 ASN E C 1
ATOM 5135 O O . ASN B 1 261 ? 123.353 147.480 165.876 1.00 153.48 261 ASN E O 1
ATOM 5140 N N . LYS B 1 262 ? 123.146 147.029 163.680 1.00 152.23 262 LYS E N 1
ATOM 5141 C CA . LYS B 1 262 ? 122.622 145.684 163.879 1.00 149.56 262 LYS E CA 1
ATOM 5142 C C . LYS B 1 262 ? 123.649 144.600 163.582 1.00 150.94 262 LYS E C 1
ATOM 5143 O O . LYS B 1 262 ? 123.301 143.413 163.600 1.00 151.29 262 LYS E O 1
ATOM 5149 N N . ASP B 1 263 ? 124.902 144.976 163.314 1.00 152.40 263 ASP E N 1
ATOM 5150 C CA . ASP B 1 263 ? 125.984 144.021 163.059 1.00 153.76 263 ASP E CA 1
ATOM 5151 C C . ASP B 1 263 ? 125.629 143.059 161.927 1.00 153.10 263 ASP E C 1
ATOM 5152 O O . ASP B 1 263 ? 125.845 141.849 162.024 1.00 152.90 263 ASP E O 1
ATOM 5157 N N . TYR B 1 264 ? 125.076 143.599 160.846 1.00 152.14 264 TYR E N 1
ATOM 5158 C CA . TYR B 1 264 ? 124.678 142.763 159.724 1.00 151.62 264 TYR E CA 1
ATOM 5159 C C . TYR B 1 264 ? 125.911 142.223 159.000 1.00 152.82 264 TYR E C 1
ATOM 5160 O O . TYR B 1 264 ? 126.929 142.916 158.902 1.00 152.65 264 TYR E O 1
ATOM 5169 N N . PRO B 1 265 ? 125.852 140.992 158.485 1.00 152.75 265 PRO E N 1
ATOM 5170 C CA . PRO B 1 265 ? 127.015 140.372 157.808 1.00 152.63 265 PRO E CA 1
ATOM 5171 C C . PRO B 1 265 ? 127.239 140.886 156.387 1.00 152.33 265 PRO E C 1
ATOM 5172 O O . PRO B 1 265 ? 126.825 140.298 155.387 1.00 151.25 265 PRO E O 1
ATOM 5176 N N . GLY B 1 266 ? 127.921 142.024 156.289 1.00 152.74 266 GLY E N 1
ATOM 5177 C CA . GLY B 1 266 ? 128.261 142.587 154.997 1.00 152.41 266 GLY E CA 1
ATOM 5178 C C . GLY B 1 266 ? 128.047 144.083 154.908 1.00 150.02 266 GLY E C 1
ATOM 5179 O O . GLY B 1 266 ? 128.787 144.782 154.211 1.00 148.32 266 GLY E O 1
ATOM 5180 N N . HIS B 1 267 ? 127.036 144.587 155.611 1.00 149.91 267 HIS E N 1
ATOM 5181 C CA . HIS B 1 267 ? 126.733 146.016 155.646 1.00 147.31 267 HIS E CA 1
ATOM 5182 C C . HIS B 1 267 ? 127.400 146.600 156.886 1.00 143.82 267 HIS E C 1
ATOM 5183 O O . HIS B 1 267 ? 126.887 146.469 158.000 1.00 143.99 267 HIS E O 1
ATOM 5190 N N . GLU B 1 268 ? 128.544 147.244 156.688 1.00 138.88 268 GLU E N 1
ATOM 5191 C CA . GLU B 1 268 ? 129.346 147.759 157.791 1.00 134.74 268 GLU E CA 1
ATOM 5192 C C . GLU B 1 268 ? 129.593 149.257 157.716 1.00 129.72 268 GLU E C 1
ATOM 5193 O O . GLU B 1 268 ? 129.582 149.928 158.751 1.00 126.00 268 GLU E O 1
ATOM 5195 N N . MET B 1 269 ? 129.815 149.803 156.523 1.00 126.23 269 MET E N 1
ATOM 5196 C CA . MET B 1 269 ? 130.100 151.219 156.354 1.00 122.22 269 MET E CA 1
ATOM 5197 C C . MET B 1 269 ? 129.044 151.851 155.459 1.00 119.71 269 MET E C 1
ATOM 5198 O O . MET B 1 269 ? 128.499 151.203 154.562 1.00 117.66 269 MET E O 1
ATOM 5203 N N . ASP B 1 270 ? 128.761 153.125 155.713 1.00 118.00 270 ASP E N 1
ATOM 5204 C CA . ASP B 1 270 ? 127.764 153.876 154.964 1.00 113.19 270 ASP E CA 1
ATOM 5205 C C . ASP B 1 270 ? 128.469 154.841 154.018 1.00 109.95 270 ASP E C 1
ATOM 5206 O O . ASP B 1 270 ? 129.295 155.651 154.452 1.00 111.47 270 ASP E O 1
ATOM 5211 N N . LEU B 1 271 ? 128.140 154.751 152.733 1.00 107.56 271 LEU E N 1
ATOM 5212 C CA . LEU B 1 271 ? 128.628 155.673 151.720 1.00 104.41 271 LEU E CA 1
ATOM 5213 C C . LEU B 1 271 ? 127.456 156.443 151.128 1.00 104.17 271 LEU E C 1
ATOM 5214 O O . LEU B 1 271 ? 126.347 155.917 151.002 1.00 106.65 271 LEU E O 1
ATOM 5219 N N . VAL B 1 272 ? 127.708 157.704 150.774 1.00 103.55 272 VAL E N 1
ATOM 5220 C CA . VAL B 1 272 ? 126.634 158.558 150.278 1.00 102.57 272 VAL E CA 1
ATOM 5221 C C . VAL B 1 272 ? 126.105 158.046 148.943 1.00 102.22 272 VAL E C 1
ATOM 5222 O O . VAL B 1 272 ? 124.889 157.966 148.734 1.00 103.77 272 VAL E O 1
ATOM 5226 N N . VAL B 1 273 ? 126.997 157.683 148.027 1.00 100.62 273 VAL E N 1
ATOM 5227 C CA . VAL B 1 273 ? 126.628 157.245 146.687 1.00 98.29 273 VAL E CA 1
ATOM 5228 C C . VAL B 1 273 ? 127.183 155.845 146.475 1.00 95.44 273 VAL E C 1
ATOM 5229 O O . VAL B 1 273 ? 128.217 155.506 147.053 1.00 96.84 273 VAL E O 1
ATOM 5233 N N . PRO B 1 274 ? 126.517 154.991 145.695 1.00 95.15 274 PRO E N 1
ATOM 5234 C CA . PRO B 1 274 ? 127.095 153.682 145.355 1.00 93.00 274 PRO E CA 1
ATOM 5235 C C . PRO B 1 274 ? 128.034 153.807 144.164 1.00 90.20 274 PRO E C 1
ATOM 5236 O O . PRO B 1 274 ? 127.619 154.186 143.067 1.00 90.31 274 PRO E O 1
ATOM 5240 N N . VAL B 1 275 ? 129.306 153.489 144.382 1.00 89.88 275 VAL E N 1
ATOM 5241 C CA . VAL B 1 275 ? 130.309 153.644 143.334 1.00 84.26 275 VAL E CA 1
ATOM 5242 C C . VAL B 1 275 ? 130.359 152.425 142.424 1.00 79.16 275 VAL E C 1
ATOM 5243 O O . VAL B 1 275 ? 130.448 152.561 141.202 1.00 78.32 275 VAL E O 1
ATOM 5247 N N . PHE B 1 276 ? 130.297 151.223 142.992 1.00 82.90 276 PHE E N 1
ATOM 5248 C CA . PHE B 1 276 ? 130.410 149.997 142.215 1.00 82.78 276 PHE E CA 1
ATOM 5249 C C . PHE B 1 276 ? 129.074 149.499 141.686 1.00 77.12 276 PHE E C 1
ATOM 5250 O O . PHE B 1 276 ? 129.039 148.472 141.002 1.00 77.05 276 PHE E O 1
ATOM 5258 N N . THR B 1 277 ? 127.979 150.192 141.989 1.00 78.24 277 THR E N 1
ATOM 5259 C CA . THR B 1 277 ? 126.697 149.907 141.360 1.00 74.00 277 THR E CA 1
ATOM 5260 C C . THR B 1 277 ? 126.522 150.717 140.082 1.00 66.34 277 THR E C 1
ATOM 5261 O O . THR B 1 277 ? 125.964 150.218 139.099 1.00 62.86 277 THR E O 1
ATOM 5265 N N . ILE B 1 278 ? 127.019 151.954 140.073 1.00 66.37 278 ILE E N 1
ATOM 5266 C CA . ILE B 1 278 ? 126.952 152.785 138.878 1.00 61.19 278 ILE E CA 1
ATOM 5267 C C . ILE B 1 278 ? 127.800 152.190 137.760 1.00 59.95 278 ILE E C 1
ATOM 5268 O O . ILE B 1 278 ? 127.408 152.211 136.588 1.00 61.30 278 ILE E O 1
ATOM 5273 N N . LEU B 1 279 ? 128.975 151.652 138.099 1.00 59.38 279 LEU E N 1
ATOM 5274 C CA . LEU B 1 279 ? 129.817 151.021 137.087 1.00 58.76 279 LEU E CA 1
ATOM 5275 C C . LEU B 1 279 ? 129.149 149.781 136.503 1.00 57.77 279 LEU E C 1
ATOM 5276 O O . LEU B 1 279 ? 129.203 149.552 135.287 1.00 57.06 279 LEU E O 1
ATOM 5281 N N . GLN B 1 280 ? 128.516 148.968 137.353 1.00 56.67 280 GLN E N 1
ATOM 5282 C CA . GLN B 1 280 ? 127.780 147.809 136.860 1.00 52.64 280 GLN E CA 1
ATOM 5283 C C . GLN B 1 280 ? 126.621 148.235 135.972 1.00 51.52 280 GLN E C 1
ATOM 5284 O O . GLN B 1 280 ? 126.349 147.601 134.947 1.00 51.20 280 GLN E O 1
ATOM 5290 N N . PHE B 1 281 ? 125.921 149.303 136.358 1.00 52.85 281 PHE E N 1
ATOM 5291 C CA . PHE B 1 281 ? 124.855 149.841 135.521 1.00 51.03 281 PHE E CA 1
ATOM 5292 C C . PHE B 1 281 ? 125.392 150.237 134.153 1.00 48.57 281 PHE E C 1
ATOM 5293 O O . PHE B 1 281 ? 124.837 149.848 133.120 1.00 50.68 281 PHE E O 1
ATOM 5301 N N . LEU B 1 282 ? 126.492 150.992 134.133 1.00 47.44 282 LEU E N 1
ATOM 5302 C CA . LEU B 1 282 ? 127.088 151.427 132.874 1.00 44.63 282 LEU E CA 1
ATOM 53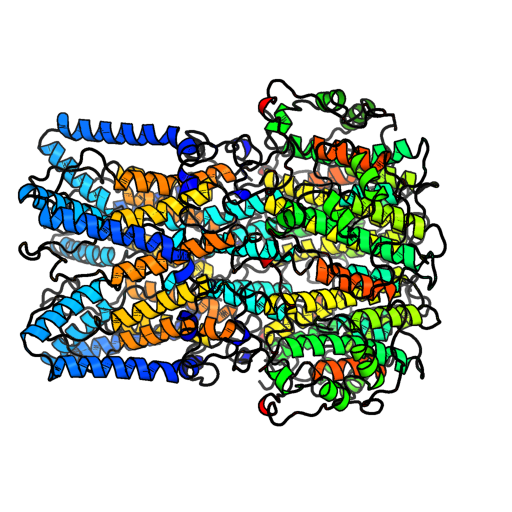03 C C . LEU B 1 282 ? 127.435 150.236 131.992 1.00 45.67 282 LEU E C 1
ATOM 5304 O O . LEU B 1 282 ? 127.070 150.194 130.813 1.00 49.34 282 LEU E O 1
ATOM 5309 N N . PHE B 1 283 ? 128.127 149.246 132.557 1.00 44.87 283 PHE E N 1
ATOM 5310 C CA . PHE B 1 283 ? 128.574 148.101 131.771 1.00 43.24 283 PHE E CA 1
ATOM 5311 C C . PHE B 1 283 ? 127.393 147.281 131.249 1.00 45.64 283 PHE E C 1
ATOM 5312 O O . PHE B 1 283 ? 127.272 147.043 130.036 1.00 45.87 283 PHE E O 1
ATOM 5320 N N . TYR B 1 284 ? 126.492 146.870 132.148 1.00 45.86 284 TYR E N 1
ATOM 5321 C CA . TYR B 1 284 ? 125.388 145.997 131.774 1.00 43.67 284 TYR E CA 1
ATOM 5322 C C . TYR B 1 284 ? 124.343 146.704 130.927 1.00 45.69 284 TYR E C 1
ATOM 5323 O O . TYR B 1 284 ? 123.529 146.031 130.288 1.00 44.67 284 TYR E O 1
ATOM 5332 N N . MET B 1 285 ? 124.338 148.034 130.910 1.00 48.88 285 MET E N 1
ATOM 5333 C CA . MET B 1 285 ? 123.404 148.771 130.077 1.00 45.10 285 MET E CA 1
ATOM 5334 C C . MET B 1 285 ? 123.992 149.155 128.729 1.00 44.78 285 MET E C 1
ATOM 5335 O O . MET B 1 285 ? 123.256 149.198 127.741 1.00 48.48 285 MET E O 1
ATOM 5340 N N . GLY B 1 286 ? 125.296 149.426 128.655 1.00 41.24 286 GLY E N 1
ATOM 5341 C CA . GLY B 1 286 ? 125.926 149.592 127.358 1.00 40.91 286 GLY E CA 1
ATOM 5342 C C . GLY B 1 286 ? 125.937 148.303 126.562 1.00 42.55 286 GLY E C 1
ATOM 5343 O O . GLY B 1 286 ? 125.781 148.318 125.334 1.00 47.37 286 GLY E O 1
ATOM 5344 N N . TRP B 1 287 ? 126.109 147.165 127.247 1.00 40.37 287 TRP E N 1
ATOM 5345 C CA . TRP B 1 287 ? 126.071 145.890 126.542 1.00 38.77 287 TRP E CA 1
ATOM 5346 C C . TRP B 1 287 ? 124.718 145.649 125.879 1.00 38.28 287 TRP E C 1
ATOM 5347 O O . TRP B 1 287 ? 124.643 144.943 124.868 1.00 40.98 287 TRP E O 1
ATOM 5358 N N . LEU B 1 288 ? 123.646 146.222 126.424 1.00 37.93 288 LEU E N 1
ATOM 5359 C CA . LEU B 1 288 ? 122.326 146.127 125.808 1.00 39.65 288 LEU E CA 1
ATOM 5360 C C . LEU B 1 288 ? 122.072 147.231 124.791 1.00 43.21 288 LEU E C 1
ATOM 5361 O O . LEU B 1 288 ? 121.396 146.997 123.781 1.00 46.10 288 LEU E O 1
ATOM 5366 N N . LYS B 1 289 ? 122.596 148.433 125.038 1.00 42.69 289 LYS E N 1
ATOM 5367 C CA . LYS B 1 289 ? 122.465 149.514 124.071 1.00 41.02 289 LYS E CA 1
ATOM 5368 C C . LYS B 1 289 ? 123.183 149.209 122.768 1.00 41.81 289 LYS E C 1
ATOM 5369 O O . LYS B 1 289 ? 122.788 149.738 121.725 1.00 47.14 289 LYS E O 1
ATOM 5375 N N . VAL B 1 290 ? 124.214 148.361 122.796 1.00 40.25 290 VAL E N 1
ATOM 5376 C CA . VAL B 1 290 ? 124.838 147.926 121.546 1.00 40.80 290 VAL E CA 1
ATOM 5377 C C . VAL B 1 290 ? 123.803 147.268 120.639 1.00 40.76 290 VAL E C 1
ATOM 5378 O O . VAL B 1 290 ? 123.649 147.634 119.465 1.00 42.83 290 VAL E O 1
ATOM 5382 N N . ALA B 1 291 ? 123.056 146.303 121.181 1.00 37.79 291 ALA E N 1
ATOM 5383 C CA . ALA B 1 291 ? 122.034 145.620 120.394 1.00 36.17 291 ALA E CA 1
ATOM 5384 C C . ALA B 1 291 ? 120.880 146.554 120.060 1.00 40.54 291 ALA E C 1
ATOM 5385 O O . ALA B 1 291 ? 120.318 146.485 118.960 1.00 44.60 291 ALA E O 1
ATOM 5387 N N . GLU B 1 292 ? 120.513 147.435 120.995 1.00 43.05 292 GLU E N 1
ATOM 5388 C CA . GLU B 1 292 ? 119.441 148.388 120.724 1.00 43.97 292 GLU E CA 1
ATOM 5389 C C . GLU B 1 292 ? 119.777 149.274 119.532 1.00 46.57 292 GLU E C 1
ATOM 5390 O O . GLU B 1 292 ? 118.903 149.594 118.719 1.00 53.84 292 GLU E O 1
ATOM 5396 N N . GLN B 1 293 ? 121.039 149.690 119.419 1.00 47.25 293 GLN E N 1
ATOM 5397 C CA . GLN B 1 293 ? 121.451 150.516 118.290 1.00 47.31 293 GLN E CA 1
ATOM 5398 C C . GLN B 1 293 ? 121.538 149.701 117.006 1.00 46.46 293 GLN E C 1
ATOM 5399 O O . GLN B 1 293 ? 121.080 150.145 115.947 1.00 47.04 293 GLN E O 1
ATOM 5405 N N . LEU B 1 294 ? 122.121 148.503 117.075 1.00 44.42 294 LEU E N 1
ATOM 5406 C CA . LEU B 1 294 ? 122.395 147.744 115.858 1.00 38.68 294 LEU E CA 1
ATOM 5407 C C . LEU B 1 294 ? 121.218 146.907 115.375 1.00 41.70 294 LEU E C 1
ATOM 5408 O O . LEU B 1 294 ? 121.351 146.234 114.346 1.00 45.27 294 LEU E O 1
ATOM 5413 N N . ILE B 1 295 ? 120.080 146.913 116.074 1.00 43.57 295 ILE E N 1
ATOM 5414 C CA . ILE B 1 295 ? 118.956 146.092 115.636 1.00 44.61 295 ILE E CA 1
ATOM 5415 C C . ILE B 1 295 ? 118.366 146.571 114.311 1.00 46.34 295 ILE E C 1
ATOM 5416 O O . ILE B 1 295 ? 117.742 145.778 113.598 1.00 47.86 295 ILE E O 1
ATOM 5421 N N . ASN B 1 296 ? 118.548 147.842 113.954 1.00 47.51 296 ASN E N 1
ATOM 5422 C CA . ASN B 1 296 ? 118.082 148.372 112.673 1.00 47.03 296 ASN E CA 1
ATOM 5423 C C . ASN B 1 296 ? 119.151 149.308 112.128 1.00 48.26 296 ASN E C 1
ATOM 5424 O O . ASN B 1 296 ? 119.227 150.479 112.535 1.00 52.36 296 ASN E O 1
ATOM 5429 N N . PRO B 1 297 ? 120.002 148.831 111.215 1.00 42.78 297 PRO E N 1
ATOM 5430 C CA . PRO B 1 297 ? 121.115 149.663 110.731 1.00 42.80 297 PRO E CA 1
ATOM 5431 C C . PRO B 1 297 ? 120.687 150.856 109.892 1.00 49.15 297 PRO E C 1
ATOM 5432 O O . PRO B 1 297 ? 121.483 151.790 109.737 1.00 52.64 297 PRO E O 1
ATOM 5436 N N . PHE B 1 298 ? 119.475 150.863 109.346 1.00 51.38 298 PHE E N 1
ATOM 5437 C CA . PHE B 1 298 ? 118.999 151.936 108.477 1.00 50.01 298 PHE E CA 1
ATOM 5438 C C . PHE B 1 298 ? 118.071 152.829 109.298 1.00 54.85 298 PHE E C 1
ATOM 5439 O O . PHE B 1 298 ? 116.849 152.676 109.267 1.00 61.42 298 PHE E O 1
ATOM 5447 N N . GLY B 1 299 ? 118.658 153.766 110.027 1.00 55.40 299 GLY E N 1
ATOM 5448 C CA . GLY B 1 299 ? 117.901 154.680 110.873 1.00 58.77 299 GLY E CA 1
ATOM 5449 C C . GLY B 1 299 ? 118.541 156.037 110.908 1.00 66.10 299 GLY E C 1
ATOM 5450 O O . GLY B 1 299 ? 119.110 156.488 109.904 1.00 70.57 299 GLY E O 1
ATOM 5451 N N . GLU B 1 300 ? 118.459 156.703 112.060 1.00 67.40 300 GLU E N 1
ATOM 5452 C CA . GLU B 1 300 ? 119.017 158.040 112.223 1.00 69.12 300 GLU E CA 1
ATOM 5453 C C . GLU B 1 300 ? 119.911 158.125 113.454 1.00 68.91 300 GLU E C 1
ATOM 5454 O O . GLU B 1 300 ? 120.058 159.195 114.049 1.00 73.53 300 GLU E O 1
ATOM 5460 N N . ASP B 1 301 ? 120.512 157.009 113.850 1.00 65.18 301 ASP E N 1
ATOM 5461 C CA . ASP B 1 301 ? 121.480 157.008 114.939 1.00 65.77 301 ASP E CA 1
ATOM 5462 C C . ASP B 1 301 ? 122.808 157.556 114.421 1.00 72.11 301 ASP E C 1
ATOM 5463 O O . ASP B 1 301 ? 122.927 158.008 113.279 1.00 75.69 301 ASP E O 1
ATOM 5468 N N . ASP B 1 302 ? 123.834 157.518 115.268 1.00 75.59 302 ASP E N 1
ATOM 5469 C CA . ASP B 1 302 ? 125.171 157.910 114.840 1.00 79.85 302 ASP E CA 1
ATOM 5470 C C . ASP B 1 302 ? 125.926 156.751 114.201 1.00 75.95 302 ASP E C 1
ATOM 5471 O O . ASP B 1 302 ? 126.624 156.946 113.201 1.00 76.58 302 ASP E O 1
ATOM 5476 N N . ASP B 1 303 ? 125.801 155.551 114.758 1.00 71.50 303 ASP E N 1
ATOM 5477 C CA . ASP B 1 303 ? 126.421 154.359 114.182 1.00 73.85 303 ASP E CA 1
ATOM 5478 C C . ASP B 1 303 ? 125.459 153.624 113.254 1.00 73.22 303 ASP E C 1
ATOM 5479 O O . ASP B 1 303 ? 125.214 152.427 113.396 1.00 73.12 303 ASP E O 1
ATOM 5484 N N . ASP B 1 304 ? 124.905 154.352 112.287 1.00 68.63 304 ASP E N 1
ATOM 5485 C CA . ASP B 1 304 ? 123.989 153.791 111.306 1.00 62.98 304 ASP E CA 1
ATOM 5486 C C . ASP B 1 304 ? 124.480 154.136 109.908 1.00 62.25 304 ASP E C 1
ATOM 5487 O O . ASP B 1 304 ? 125.151 155.150 109.702 1.00 69.78 304 ASP E O 1
ATOM 5492 N N . PHE B 1 305 ? 124.142 153.274 108.951 1.00 58.43 305 PHE E N 1
ATOM 5493 C CA . PHE B 1 305 ? 124.634 153.435 107.589 1.00 57.42 305 PHE E CA 1
ATOM 5494 C C . PHE B 1 305 ? 124.139 154.741 106.981 1.00 63.51 305 PHE E C 1
ATOM 5495 O O . PHE B 1 305 ? 122.996 155.154 107.194 1.00 68.64 305 PHE E O 1
ATOM 5503 N N . GLU B 1 306 ? 125.016 155.392 106.217 1.00 62.23 306 GLU E N 1
ATOM 5504 C CA . GLU B 1 306 ? 124.697 156.656 105.558 1.00 64.15 306 GLU E CA 1
ATOM 5505 C C . GLU B 1 306 ? 124.278 156.348 104.124 1.00 63.78 306 GLU E C 1
ATOM 5506 O O . GLU B 1 306 ? 125.062 156.435 103.181 1.00 69.04 306 GLU E O 1
ATOM 5512 N N . THR B 1 307 ? 123.007 155.979 103.967 1.00 60.20 307 THR E N 1
ATOM 5513 C CA . THR B 1 307 ? 122.485 155.586 102.665 1.00 60.46 307 THR E CA 1
ATOM 5514 C C . THR B 1 307 ? 122.128 156.770 101.781 1.00 61.73 307 THR E C 1
ATOM 5515 O O . THR B 1 307 ? 121.867 156.572 100.591 1.00 63.07 307 THR E O 1
ATOM 5519 N N . ASN B 1 308 ? 122.102 157.987 102.324 1.00 61.52 308 ASN E N 1
ATOM 5520 C CA . ASN B 1 308 ? 121.791 159.156 101.513 1.00 60.42 308 ASN E CA 1
ATOM 5521 C C . ASN B 1 308 ? 122.996 159.668 100.739 1.00 62.29 308 ASN E C 1
ATOM 5522 O O . ASN B 1 308 ? 122.827 160.473 99.819 1.00 65.54 308 ASN E O 1
ATOM 5527 N N . TRP B 1 309 ? 124.202 159.222 101.091 1.00 62.25 309 TRP E N 1
ATOM 5528 C CA . TRP B 1 309 ? 125.396 159.632 100.363 1.00 62.70 309 TRP E CA 1
ATOM 5529 C C . TRP B 1 309 ? 125.631 158.754 99.138 1.00 68.22 309 TRP E C 1
ATOM 5530 O O . TRP B 1 309 ? 125.957 159.266 98.057 1.00 72.43 309 TRP E O 1
ATOM 5541 N N . ILE B 1 310 ? 125.270 157.474 99.236 1.00 67.08 310 ILE E N 1
ATOM 5542 C CA . ILE B 1 310 ? 125.568 156.531 98.112 1.00 65.81 310 ILE E CA 1
ATOM 5543 C C . ILE B 1 310 ? 124.435 156.466 97.068 1.00 65.05 310 ILE E C 1
ATOM 5544 O O . ILE B 1 310 ? 124.461 155.507 96.269 1.00 69.67 310 ILE E O 1
ATOM 5549 N N . ILE B 1 311 ? 123.484 157.412 97.042 1.00 61.85 311 ILE E N 1
ATOM 5550 C CA . ILE B 1 311 ? 122.490 157.335 95.981 1.00 63.08 311 ILE E CA 1
ATOM 5551 C C . ILE B 1 311 ? 122.907 158.437 95.025 1.00 68.06 311 ILE E C 1
ATOM 5552 O O . ILE B 1 311 ? 122.474 158.491 93.870 1.00 74.12 311 ILE E O 1
ATOM 5557 N N . ASP B 1 312 ? 123.767 159.323 95.527 1.00 64.95 312 ASP E N 1
ATOM 5558 C CA . ASP B 1 312 ? 124.357 160.424 94.783 1.00 69.33 312 ASP E CA 1
ATOM 5559 C C . ASP B 1 312 ? 125.761 160.107 94.296 1.00 67.60 312 ASP E C 1
ATOM 5560 O O . ASP B 1 312 ? 126.091 160.403 93.140 1.00 69.35 312 ASP E O 1
ATOM 5565 N N . ARG B 1 313 ? 126.592 159.502 95.148 1.00 67.03 313 ARG E N 1
ATOM 5566 C CA . ARG B 1 313 ? 127.912 159.073 94.695 1.00 65.60 313 ARG E CA 1
ATOM 5567 C C . ARG B 1 313 ? 127.790 158.078 93.549 1.00 60.70 313 ARG E C 1
ATOM 5568 O O . ARG B 1 313 ? 128.480 158.197 92.530 1.00 59.90 313 ARG E O 1
ATOM 5576 N N . ASN B 1 314 ? 126.902 157.092 93.700 1.00 60.19 314 ASN E N 1
ATOM 5577 C CA . ASN B 1 314 ? 126.705 156.091 92.658 1.00 56.18 314 ASN E CA 1
ATOM 5578 C C . ASN B 1 314 ? 126.222 156.736 91.367 1.00 54.89 314 ASN E C 1
ATOM 5579 O O . ASN B 1 314 ? 126.718 156.422 90.280 1.00 56.21 314 ASN E O 1
ATOM 5584 N N . LEU B 1 315 ? 125.256 157.651 91.472 1.00 57.71 315 LEU E N 1
ATOM 5585 C CA . LEU B 1 315 ? 124.718 158.306 90.286 1.00 57.40 315 LEU E CA 1
ATOM 5586 C C . LEU B 1 315 ? 125.804 159.073 89.544 1.00 57.47 315 LEU E C 1
ATOM 5587 O O . LEU B 1 315 ? 125.994 158.890 88.333 1.00 57.12 315 LEU E O 1
ATOM 5592 N N . GLN B 1 316 ? 126.545 159.923 90.261 1.00 61.07 316 GLN E N 1
ATOM 5593 C CA . GLN B 1 316 ? 127.585 160.722 89.619 1.00 59.14 316 GLN E CA 1
ATOM 5594 C C . GLN B 1 316 ? 128.653 159.835 88.994 1.00 56.05 316 GLN E C 1
ATOM 5595 O O . GLN B 1 316 ? 129.045 160.035 87.837 1.00 56.18 316 GLN E O 1
ATOM 5601 N N . VAL B 1 317 ? 129.122 158.830 89.741 1.00 56.71 317 VAL E N 1
ATOM 5602 C CA . VAL B 1 317 ? 130.220 157.994 89.266 1.00 51.51 317 VAL E CA 1
ATOM 5603 C C . VAL B 1 317 ? 129.799 157.206 88.031 1.00 50.72 317 VAL E C 1
ATOM 5604 O O . VAL B 1 317 ? 130.521 157.163 87.030 1.00 50.60 317 VAL E O 1
ATOM 5608 N N . SER B 1 318 ? 128.620 156.577 88.078 1.00 53.27 318 SER E N 1
ATOM 5609 C CA . SER B 1 318 ? 128.172 155.776 86.943 1.00 49.37 318 SER E CA 1
ATOM 5610 C C . SER B 1 318 ? 127.910 156.642 85.718 1.00 49.57 318 SER E C 1
ATOM 5611 O O . SER B 1 318 ? 128.292 156.271 84.600 1.00 51.99 318 SER E O 1
ATOM 5614 N N . LEU B 1 319 ? 127.266 157.800 85.902 1.00 51.08 319 LEU E N 1
ATOM 5615 C CA . LEU B 1 319 ? 126.987 158.664 84.761 1.00 49.34 319 LEU E CA 1
ATOM 5616 C C . LEU B 1 319 ? 128.274 159.173 84.124 1.00 52.66 319 LEU E C 1
ATOM 5617 O O . LEU B 1 319 ? 128.378 159.238 82.894 1.00 54.11 319 LEU E O 1
ATOM 5622 N N . LEU B 1 320 ? 129.264 159.545 84.940 1.00 56.06 320 LEU E N 1
ATOM 5623 C CA . LEU B 1 320 ? 130.541 159.979 84.380 1.00 54.51 320 LEU E CA 1
ATOM 5624 C C . LEU B 1 320 ? 131.257 158.835 83.673 1.00 54.95 320 LEU E C 1
ATOM 5625 O O . LEU B 1 320 ? 131.826 159.027 82.592 1.00 56.14 320 LEU E O 1
ATOM 5630 N N . SER B 1 321 ? 131.241 157.639 84.266 1.00 54.72 321 SER E N 1
ATOM 5631 C CA . SER B 1 321 ? 131.982 156.518 83.698 1.00 52.26 321 SER E CA 1
ATOM 5632 C C . SER B 1 321 ? 131.393 156.065 82.369 1.00 53.82 321 SER E C 1
ATOM 5633 O O . SER B 1 321 ? 132.135 155.751 81.432 1.00 57.80 321 SER E O 1
ATOM 5636 N N . VAL B 1 322 ? 130.064 156.022 82.264 1.00 54.61 322 VAL E N 1
ATOM 5637 C CA . VAL B 1 322 ? 129.451 155.455 81.066 1.00 51.67 322 VAL E CA 1
ATOM 5638 C C . VAL B 1 322 ? 129.368 156.452 79.916 1.00 53.21 322 VAL E C 1
ATOM 5639 O O . VAL B 1 322 ? 129.147 156.043 78.770 1.00 55.98 322 VAL E O 1
ATOM 5643 N N . ASP B 1 323 ? 129.547 157.747 80.178 1.00 55.65 323 ASP E N 1
ATOM 5644 C CA . ASP B 1 323 ? 129.362 158.775 79.161 1.00 60.20 323 ASP E CA 1
ATOM 5645 C C . ASP B 1 323 ? 130.662 159.484 78.802 1.00 64.71 323 ASP E C 1
ATOM 5646 O O . ASP B 1 323 ? 131.045 159.514 77.630 1.00 67.54 323 ASP E O 1
ATOM 5651 N N . GLY B 1 324 ? 131.355 160.061 79.782 1.00 64.63 324 GLY E N 1
ATOM 5652 C CA . GLY B 1 324 ? 132.545 160.837 79.491 1.00 62.90 324 GLY E CA 1
ATOM 5653 C C . GLY B 1 324 ? 133.819 160.043 79.325 1.00 63.36 324 GLY E C 1
ATOM 5654 O O . GLY B 1 324 ? 134.839 160.613 78.927 1.00 66.81 324 GLY E O 1
ATOM 5655 N N . MET B 1 325 ? 133.790 158.747 79.615 1.00 62.05 325 MET E N 1
ATOM 5656 C CA . MET B 1 325 ? 134.964 157.888 79.543 1.00 59.80 325 MET E CA 1
ATOM 5657 C C . MET B 1 325 ? 134.651 156.618 78.767 1.00 63.59 325 MET E C 1
ATOM 5658 O O . MET B 1 325 ? 134.999 155.511 79.188 1.00 64.79 325 MET E O 1
ATOM 5663 N N . HIS B 1 326 ? 133.986 156.757 77.618 1.00 64.53 326 HIS E N 1
ATOM 5664 C CA . HIS B 1 326 ? 133.600 155.583 76.841 1.00 65.30 326 HIS E CA 1
ATOM 5665 C C . HIS B 1 326 ? 134.823 154.876 76.272 1.00 72.43 326 HIS E C 1
ATOM 5666 O O . HIS B 1 326 ? 135.067 153.700 76.562 1.00 75.62 326 HIS E O 1
ATOM 5673 N N . GLN B 1 327 ? 135.602 155.574 75.449 1.00 71.08 327 GLN E N 1
ATOM 5674 C CA . GLN B 1 327 ? 136.867 155.044 74.951 1.00 72.18 327 GLN E CA 1
ATOM 5675 C C . GLN B 1 327 ? 137.930 156.130 74.971 1.00 75.63 327 GLN E C 1
ATOM 5676 O O . GLN B 1 327 ? 138.764 156.230 74.065 1.00 79.51 327 GLN E O 1
ATOM 5682 N N . ASN B 1 328 ? 137.908 156.960 76.009 1.00 75.67 328 ASN E N 1
ATOM 5683 C CA . ASN B 1 328 ? 138.896 158.015 76.213 1.00 74.35 328 ASN E CA 1
ATOM 5684 C C . ASN B 1 328 ? 139.895 157.514 77.251 1.00 77.02 328 ASN E C 1
ATOM 5685 O O . ASN B 1 328 ? 139.607 157.503 78.450 1.00 79.02 328 ASN E O 1
ATOM 5690 N N . LEU B 1 329 ? 141.068 157.096 76.786 1.00 74.52 329 LEU E N 1
ATOM 5691 C CA . LEU B 1 329 ? 142.103 156.565 77.657 1.00 75.43 329 LEU E CA 1
ATOM 5692 C C . LEU B 1 329 ? 143.430 157.247 77.363 1.00 75.73 329 LEU E C 1
ATOM 5693 O O . LEU B 1 329 ? 143.656 157.718 76.244 1.00 74.73 329 LEU E O 1
ATOM 5698 N N . PRO B 1 330 ? 144.320 157.323 78.350 1.00 75.03 330 PRO E N 1
ATOM 5699 C CA . PRO B 1 330 ? 145.580 158.057 78.169 1.00 77.67 330 PRO E CA 1
ATOM 5700 C C . PRO B 1 330 ? 146.474 157.382 77.145 1.00 83.14 330 PRO E C 1
ATOM 5701 O O . PRO B 1 330 ? 146.287 156.199 76.827 1.00 85.51 330 PRO E O 1
ATOM 5705 N N . PRO B 1 331 ? 147.451 158.104 76.598 1.00 83.28 331 PRO E N 1
ATOM 5706 C CA . PRO B 1 331 ? 148.323 157.515 75.577 1.00 84.96 331 PRO E CA 1
ATOM 5707 C C . PRO B 1 331 ? 149.196 156.406 76.141 1.00 86.83 331 PRO E C 1
ATOM 5708 O O . PRO B 1 331 ? 149.493 156.347 77.336 1.00 87.07 331 PRO E O 1
ATOM 5712 N N . MET B 1 332 ? 149.608 155.511 75.246 1.00 86.42 332 MET E N 1
ATOM 5713 C CA . MET B 1 332 ? 150.459 154.382 75.602 1.00 82.52 332 MET E CA 1
ATOM 5714 C C . MET B 1 332 ? 151.914 154.741 75.324 1.00 84.04 332 MET E C 1
ATOM 5715 O O . MET B 1 332 ? 152.285 155.006 74.175 1.00 85.49 332 MET E O 1
ATOM 5720 N N . GLU B 1 333 ? 152.734 154.748 76.373 1.00 85.28 333 GLU E N 1
ATOM 5721 C CA . GLU B 1 333 ? 154.148 155.069 76.256 1.00 86.09 333 GLU E CA 1
ATOM 5722 C C . GLU B 1 333 ? 154.958 154.059 77.055 1.00 86.67 333 GLU E C 1
ATOM 5723 O O . GLU B 1 333 ? 154.457 153.433 77.992 1.00 88.34 333 GLU E O 1
ATOM 5729 N N . ARG B 1 334 ? 156.220 153.901 76.665 1.00 87.21 334 ARG E N 1
ATOM 5730 C CA . ARG B 1 334 ? 157.123 153.015 77.388 1.00 86.63 334 ARG E CA 1
ATOM 5731 C C . ARG B 1 334 ? 157.321 153.514 78.813 1.00 88.26 334 ARG E C 1
ATOM 5732 O O . ARG B 1 334 ? 157.556 154.704 79.040 1.00 90.49 334 ARG E O 1
ATOM 5740 N N . ASP B 1 335 ? 157.229 152.600 79.773 1.00 88.38 335 ASP E N 1
ATOM 5741 C CA . ASP B 1 335 ? 157.310 152.956 81.182 1.00 90.22 335 ASP E CA 1
ATOM 5742 C C . ASP B 1 335 ? 158.773 153.111 81.600 1.00 90.83 335 ASP E C 1
ATOM 5743 O O . ASP B 1 335 ? 159.693 153.061 80.779 1.00 89.01 335 ASP E O 1
ATOM 5748 N N . MET B 1 336 ? 158.998 153.307 82.900 1.00 89.99 336 MET E N 1
ATOM 5749 C CA . MET B 1 336 ? 160.343 153.538 83.415 1.00 88.74 336 MET E CA 1
ATOM 5750 C C . MET B 1 336 ? 161.182 152.266 83.435 1.00 90.80 336 MET E C 1
ATOM 5751 O O . MET B 1 336 ? 162.405 152.333 83.275 1.00 93.70 336 MET E O 1
ATOM 5756 N N . TYR B 1 337 ? 160.552 151.106 83.609 1.00 90.44 337 TYR E N 1
ATOM 5757 C CA . TYR B 1 337 ? 161.252 149.831 83.747 1.00 90.95 337 TYR E CA 1
ATOM 5758 C C . TYR B 1 337 ? 161.203 149.016 82.463 1.00 91.85 337 TYR E C 1
ATOM 5759 O O . TYR B 1 337 ? 161.059 147.792 82.496 1.00 93.07 337 TYR E O 1
ATOM 5768 N N . TRP B 1 338 ? 161.313 149.685 81.313 1.00 88.80 338 TRP E N 1
ATOM 5769 C CA . TRP B 1 338 ? 161.228 148.993 80.031 1.00 86.82 338 TRP E CA 1
ATOM 5770 C C . TRP B 1 338 ? 162.372 148.003 79.852 1.00 91.39 338 TRP E C 1
ATOM 5771 O O . TRP B 1 338 ? 162.161 146.886 79.363 1.00 90.85 338 TRP E O 1
ATOM 5782 N N . ASN B 1 339 ? 163.588 148.386 80.239 1.00 96.84 339 ASN E N 1
ATOM 5783 C CA . ASN B 1 339 ? 164.774 147.570 80.016 1.00 99.06 339 ASN E CA 1
ATOM 5784 C C . ASN B 1 339 ? 165.327 146.951 81.295 1.00 101.78 339 ASN E C 1
ATOM 5785 O O . ASN B 1 339 ? 166.422 146.380 81.269 1.00 103.24 339 ASN E O 1
ATOM 5790 N N . GLU B 1 340 ? 164.606 147.047 82.408 1.00 102.64 340 GLU E N 1
ATOM 5791 C CA . GLU B 1 340 ? 165.048 146.494 83.681 1.00 103.22 340 GLU E CA 1
ATOM 5792 C C . GLU B 1 340 ? 164.132 145.348 84.087 1.00 103.94 340 GLU E C 1
ATOM 5793 O O . GLU B 1 340 ? 162.909 145.515 84.143 1.00 103.77 340 GLU E O 1
ATOM 5799 N N . ALA B 1 341 ? 164.727 144.189 84.367 1.00 102.38 341 ALA E N 1
ATOM 5800 C CA . ALA B 1 341 ? 163.974 143.015 84.785 1.00 102.51 341 ALA E CA 1
ATOM 5801 C C . ALA B 1 341 ? 163.719 142.967 86.285 1.00 103.98 341 ALA E C 1
ATOM 5802 O O . ALA B 1 341 ? 162.911 142.146 86.733 1.00 103.53 341 ALA E O 1
ATOM 5804 N N . ALA B 1 342 ? 164.381 143.816 87.069 1.00 101.98 342 ALA E N 1
ATOM 5805 C CA . ALA B 1 342 ? 164.227 143.849 88.523 1.00 97.72 342 ALA E CA 1
ATOM 5806 C C . ALA B 1 342 ? 163.958 145.283 88.957 1.00 95.68 342 ALA E C 1
ATOM 5807 O O . ALA B 1 342 ? 164.866 145.981 89.431 1.00 96.28 342 ALA E O 1
ATOM 5809 N N . PRO B 1 343 ? 162.725 145.761 88.798 1.00 94.63 343 PRO E N 1
ATOM 5810 C CA . PRO B 1 343 ? 162.404 147.128 89.228 1.00 93.65 343 PRO E CA 1
ATOM 5811 C C . PRO B 1 343 ? 162.612 147.306 90.726 1.00 94.76 343 PRO E C 1
ATOM 5812 O O . PRO B 1 343 ? 162.313 146.417 91.525 1.00 95.70 343 PRO E O 1
ATOM 5816 N N . GLN B 1 344 ? 163.135 148.474 91.101 1.00 93.21 344 GLN E N 1
ATOM 5817 C CA . GLN B 1 344 ? 163.388 148.807 92.501 1.00 93.71 344 GLN E CA 1
ATOM 5818 C C . GLN B 1 344 ? 162.860 150.205 92.787 1.00 92.56 344 GLN E C 1
ATOM 5819 O O . GLN B 1 344 ? 163.595 151.196 92.682 1.00 91.10 344 GLN E O 1
ATOM 5825 N N . PRO B 1 345 ? 161.581 150.326 93.138 1.00 92.80 345 PRO E N 1
ATOM 5826 C CA . PRO B 1 345 ? 161.042 151.639 93.475 1.00 89.55 345 PRO E CA 1
ATOM 5827 C C . PRO B 1 345 ? 161.739 152.210 94.692 1.00 86.57 345 PRO E C 1
ATOM 5828 O O . PRO B 1 345 ? 162.116 151.470 95.620 1.00 90.89 345 PRO E O 1
ATOM 5832 N N . PRO B 1 346 ? 161.933 153.526 94.735 1.00 80.94 346 PRO E N 1
ATOM 5833 C CA . PRO B 1 346 ? 162.660 154.132 95.855 1.00 83.76 346 PRO E CA 1
ATOM 5834 C C . PRO B 1 346 ? 161.841 154.143 97.138 1.00 81.33 346 PRO E C 1
ATOM 5835 O O . PRO B 1 346 ? 160.612 154.039 97.136 1.00 77.99 346 PRO E O 1
ATOM 5839 N N . TYR B 1 347 ? 162.558 154.273 98.252 1.00 82.39 347 TYR E N 1
ATOM 5840 C CA . TYR B 1 347 ? 161.974 154.352 99.584 1.00 84.23 347 TYR E CA 1
ATOM 5841 C C . TYR B 1 347 ? 162.253 155.724 100.183 1.00 90.08 347 TYR E C 1
ATOM 5842 O O . TYR B 1 347 ? 163.365 156.247 100.063 1.00 91.35 347 TYR E O 1
ATOM 5851 N N . THR B 1 348 ? 161.244 156.301 100.828 1.00 92.67 348 THR E N 1
ATOM 5852 C CA . THR B 1 348 ? 161.414 157.589 101.478 1.00 91.85 348 THR E CA 1
ATOM 5853 C C . THR B 1 348 ? 162.122 157.422 102.822 1.00 93.02 348 THR E C 1
ATOM 5854 O O . THR B 1 348 ? 162.270 156.316 103.347 1.00 94.41 348 THR E O 1
ATOM 5858 N N . ALA B 1 349 ? 162.571 158.550 103.376 1.00 91.40 349 ALA E N 1
ATOM 5859 C CA . ALA B 1 349 ? 163.262 158.519 104.661 1.00 91.48 349 ALA E CA 1
ATOM 5860 C C . ALA B 1 349 ? 162.322 158.114 105.790 1.00 94.94 349 ALA E C 1
ATOM 5861 O O . ALA B 1 349 ? 162.715 157.368 106.694 1.00 92.59 349 ALA E O 1
ATOM 5863 N N . ALA B 1 350 ? 161.079 158.597 105.757 1.00 96.37 350 ALA E N 1
ATOM 5864 C CA . ALA B 1 350 ? 160.129 158.308 106.823 1.00 94.39 350 ALA E CA 1
ATOM 5865 C C . ALA B 1 350 ? 159.610 156.877 106.790 1.00 92.36 350 ALA E C 1
ATOM 5866 O O . ALA B 1 350 ? 159.036 156.426 107.786 1.00 94.23 350 ALA E O 1
ATOM 5868 N N . SER B 1 351 ? 159.793 156.158 105.683 1.00 90.78 351 SER E N 1
ATOM 5869 C CA . SER B 1 351 ? 159.308 154.789 105.550 1.00 88.61 351 SER E CA 1
ATOM 5870 C C . SER B 1 351 ? 160.440 153.820 105.223 1.00 91.97 351 SER E C 1
ATOM 5871 O O . SER B 1 351 ? 160.215 152.781 104.601 1.00 89.89 351 SER E O 1
ATOM 5874 N N . ALA B 1 352 ? 161.663 154.150 105.634 1.00 95.08 352 ALA E N 1
ATOM 5875 C CA . ALA B 1 352 ? 162.807 153.289 105.374 1.00 93.63 352 ALA E CA 1
ATOM 5876 C C . ALA B 1 352 ? 162.884 152.098 106.320 1.00 93.75 352 ALA E C 1
ATOM 5877 O O . ALA B 1 352 ? 163.658 151.171 106.059 1.00 93.22 352 ALA E O 1
ATOM 5879 N N . ARG B 1 353 ? 162.111 152.099 107.402 1.00 94.74 353 ARG E N 1
ATOM 5880 C CA . ARG B 1 353 ? 162.102 151.000 108.357 1.00 94.09 353 ARG E CA 1
ATOM 5881 C C . ARG B 1 353 ? 161.161 149.873 107.953 1.00 94.80 353 ARG E C 1
ATOM 5882 O O . ARG B 1 353 ? 161.102 148.855 108.651 1.00 95.64 353 ARG E O 1
ATOM 5890 N N . SER B 1 354 ? 160.428 150.028 106.853 1.00 92.49 354 SER E N 1
ATOM 5891 C CA . SER B 1 354 ? 159.511 149.008 106.366 1.00 87.99 354 SER E CA 1
ATOM 5892 C C . SER B 1 354 ? 160.148 148.099 105.324 1.00 90.44 354 SER E C 1
ATOM 5893 O O . SER B 1 354 ? 159.453 147.262 104.740 1.00 90.49 354 SER E O 1
ATOM 5896 N N . ARG B 1 355 ? 161.447 148.246 105.073 1.00 92.33 355 ARG E N 1
ATOM 5897 C CA . ARG B 1 355 ? 162.134 147.369 104.137 1.00 91.49 355 ARG E CA 1
ATOM 5898 C C . ARG B 1 355 ? 162.282 145.979 104.739 1.00 95.70 355 ARG E C 1
ATOM 5899 O O . ARG B 1 355 ? 162.718 145.831 105.885 1.00 95.97 355 ARG E O 1
ATOM 5907 N N . ARG B 1 356 ? 161.923 144.957 103.966 1.00 96.26 356 ARG E N 1
ATOM 5908 C CA . ARG B 1 356 ? 161.964 143.583 104.441 1.00 94.99 356 ARG E CA 1
ATOM 5909 C C . ARG B 1 356 ? 162.357 142.659 103.298 1.00 99.76 356 ARG E C 1
ATOM 5910 O O . ARG B 1 356 ? 162.186 142.984 102.121 1.00 99.01 356 ARG E O 1
ATOM 5918 N N . HIS B 1 357 ? 162.892 141.500 103.665 1.00 103.49 357 HIS E N 1
ATOM 5919 C CA . HIS B 1 357 ? 163.215 140.459 102.703 1.00 104.62 357 HIS E CA 1
ATOM 5920 C C . HIS B 1 357 ? 162.004 139.564 102.474 1.00 99.26 357 HIS E C 1
ATOM 5921 O O . HIS B 1 357 ? 161.140 139.420 103.342 1.00 99.08 357 HIS E O 1
ATOM 5928 N N . SER B 1 358 ? 161.949 138.965 101.287 1.00 92.94 358 SER E N 1
ATOM 5929 C CA . SER B 1 358 ? 160.830 138.102 100.938 1.00 88.69 358 SER E CA 1
ATOM 5930 C C . SER B 1 358 ? 160.823 136.848 101.802 1.00 89.55 358 SER E C 1
ATOM 5931 O O . SER B 1 358 ? 161.875 136.313 102.158 1.00 93.41 358 SER E O 1
ATOM 5934 N N . PHE B 1 359 ? 159.623 136.383 102.141 1.00 83.54 359 PHE E N 1
ATOM 5935 C CA . PHE B 1 359 ? 159.470 135.163 102.920 1.00 81.90 359 PHE E CA 1
ATOM 5936 C C . PHE B 1 359 ? 159.566 133.954 102.000 1.00 82.87 359 PHE E C 1
ATOM 5937 O O . PHE B 1 359 ? 158.827 133.851 101.016 1.00 84.08 359 PHE E O 1
ATOM 5945 N N . MET B 1 360 ? 160.475 133.037 102.320 1.00 80.56 360 MET E N 1
ATOM 5946 C CA . MET B 1 360 ? 160.779 131.895 101.467 1.00 80.05 360 MET E CA 1
ATOM 5947 C C . MET B 1 360 ? 160.427 130.578 102.148 1.00 78.59 360 MET E C 1
ATOM 5948 O O . MET B 1 360 ? 161.165 129.597 102.063 1.00 80.58 360 MET E O 1
ATOM 5953 N N . GLY B 1 361 ? 159.294 130.542 102.830 1.00 74.61 361 GLY E N 1
ATOM 5954 C CA . GLY B 1 361 ? 158.848 129.299 103.436 1.00 69.03 361 GLY E CA 1
ATOM 5955 C C . GLY B 1 361 ? 159.370 129.116 104.846 1.00 71.04 361 GLY E C 1
ATOM 5956 O O . GLY B 1 361 ? 160.449 129.580 105.211 1.00 76.13 361 GLY E O 1
ATOM 5957 N N . SER B 1 362 ? 158.577 128.413 105.657 1.00 68.98 362 SER E N 1
ATOM 5958 C CA . SER B 1 362 ? 158.958 128.153 107.038 1.00 67.78 362 SER E CA 1
ATOM 5959 C C . SER B 1 362 ? 160.025 127.075 107.156 1.00 68.85 362 SER E C 1
ATOM 5960 O O . SER B 1 362 ? 160.710 127.009 108.181 1.00 70.86 362 SER E O 1
ATOM 5963 N N . THR B 1 363 ? 160.182 126.233 106.139 1.00 69.77 363 THR E N 1
ATOM 5964 C CA . THR B 1 363 ? 161.136 125.134 106.176 1.00 71.20 363 THR E CA 1
ATOM 5965 C C . THR B 1 363 ? 162.535 125.541 105.734 1.00 76.37 363 THR E C 1
ATOM 5966 O O . THR B 1 363 ? 163.444 124.705 105.755 1.00 76.83 363 THR E O 1
ATOM 5970 N N . PHE B 1 364 ? 162.731 126.797 105.345 1.00 79.69 364 PHE E N 1
ATOM 5971 C CA . PHE B 1 364 ? 164.043 127.256 104.912 1.00 85.56 364 PHE E CA 1
ATOM 5972 C C . PHE B 1 364 ? 165.033 127.222 106.070 1.00 89.88 364 PHE E C 1
ATOM 5973 O O . PHE B 1 364 ? 164.716 127.626 107.192 1.00 90.07 364 PHE E O 1
ATOM 5981 N N . ASN B 1 365 ? 166.242 126.735 105.784 1.00 92.92 365 ASN E N 1
ATOM 5982 C CA . ASN B 1 365 ? 167.344 126.687 106.747 1.00 98.16 365 ASN E CA 1
ATOM 5983 C C . ASN B 1 365 ? 166.966 125.879 107.991 1.00 96.59 365 ASN E C 1
ATOM 5984 O O . ASN B 1 365 ? 166.921 126.388 109.112 1.00 96.26 365 ASN E O 1
ATOM 5989 N N . ILE B 1 366 ? 166.690 124.596 107.770 1.00 95.61 366 ILE E N 1
ATOM 5990 C CA . ILE B 1 366 ? 166.444 123.665 108.867 1.00 95.90 366 ILE E CA 1
ATOM 5991 C C . ILE B 1 366 ? 167.357 122.453 108.732 1.00 94.95 366 ILE E C 1
ATOM 5992 O O . ILE B 1 366 ? 168.580 122.574 108.794 1.00 99.58 366 ILE E O 1
ATOM 5997 N N . THR C 1 2 ? 117.028 107.537 110.123 1.00 74.40 2 THR B N 1
ATOM 5998 C CA . THR C 1 2 ? 116.796 108.773 110.859 1.00 75.73 2 THR B CA 1
ATOM 5999 C C . THR C 1 2 ? 115.453 108.740 111.581 1.00 77.97 2 THR B C 1
ATOM 6000 O O . THR C 1 2 ? 114.604 107.898 111.297 1.00 82.70 2 THR B O 1
ATOM 6004 N N . ILE C 1 3 ? 115.271 109.666 112.518 1.00 76.29 3 ILE B N 1
ATOM 6005 C CA . ILE C 1 3 ? 114.029 109.808 113.268 1.00 75.75 3 ILE B CA 1
ATOM 6006 C C . ILE C 1 3 ? 113.427 111.156 112.905 1.00 71.74 3 ILE B C 1
ATOM 6007 O O . ILE C 1 3 ? 114.091 112.194 113.024 1.00 70.84 3 ILE B O 1
ATOM 6012 N N . THR C 1 4 ? 112.177 111.144 112.454 1.00 68.41 4 THR B N 1
ATOM 6013 C CA . THR C 1 4 ? 111.482 112.349 112.015 1.00 64.29 4 THR B CA 1
ATOM 6014 C C . THR C 1 4 ? 110.343 112.638 112.984 1.00 65.22 4 THR B C 1
ATOM 6015 O O . THR C 1 4 ? 109.379 111.870 113.065 1.00 70.43 4 THR B O 1
ATOM 6019 N N . TYR C 1 5 ? 110.459 113.744 113.720 1.00 62.83 5 TYR B N 1
ATOM 6020 C CA . TYR C 1 5 ? 109.399 114.220 114.602 1.00 60.33 5 TYR B CA 1
ATOM 6021 C C . TYR C 1 5 ? 108.978 115.642 114.253 1.00 60.55 5 TYR B C 1
ATOM 6022 O O . TYR C 1 5 ? 108.409 116.342 115.095 1.00 62.15 5 TYR B O 1
ATOM 6031 N N . THR C 1 6 ? 109.247 116.079 113.020 1.00 61.40 6 THR B N 1
ATOM 6032 C CA . THR C 1 6 ? 108.949 117.451 112.624 1.00 58.29 6 THR B CA 1
ATOM 6033 C C . THR C 1 6 ? 107.451 117.726 112.652 1.00 59.64 6 THR B C 1
ATOM 6034 O O . THR C 1 6 ? 107.021 118.815 113.049 1.00 61.40 6 THR B O 1
ATOM 6038 N N . ASN C 1 7 ? 106.638 116.749 112.244 1.00 61.77 7 ASN B N 1
ATOM 6039 C CA . ASN C 1 7 ? 105.192 116.933 112.236 1.00 63.88 7 ASN B CA 1
ATOM 6040 C C . ASN C 1 7 ? 104.611 117.066 113.637 1.00 67.55 7 ASN B C 1
ATOM 6041 O O . ASN C 1 7 ? 103.460 117.493 113.776 1.00 71.13 7 ASN B O 1
ATOM 6046 N N . LYS C 1 8 ? 105.370 116.712 114.672 1.00 66.22 8 LYS B N 1
ATOM 6047 C CA . LYS C 1 8 ? 104.890 116.766 116.045 1.00 64.36 8 LYS B CA 1
ATOM 6048 C C . LYS C 1 8 ? 105.231 118.070 116.756 1.00 65.73 8 LYS B C 1
ATOM 6049 O O . LYS C 1 8 ? 104.709 118.312 117.849 1.00 72.74 8 LYS B O 1
ATOM 6055 N N . VAL C 1 9 ? 106.085 118.909 116.175 1.00 61.49 9 VAL B N 1
ATOM 6056 C CA . VAL C 1 9 ? 106.522 120.135 116.832 1.00 61.04 9 VAL B CA 1
ATOM 6057 C C . VAL C 1 9 ? 106.275 121.332 115.924 1.00 63.82 9 VAL B C 1
ATOM 6058 O O . VAL C 1 9 ? 106.998 122.332 115.989 1.00 64.30 9 VAL B O 1
ATOM 6062 N N . ALA C 1 10 ? 105.256 121.236 115.066 1.00 62.95 10 ALA B N 1
ATOM 6063 C CA . ALA C 1 10 ? 104.949 122.337 114.158 1.00 63.00 10 ALA B CA 1
ATOM 6064 C C . ALA C 1 10 ? 104.523 123.586 114.921 1.00 68.22 10 ALA B C 1
ATOM 6065 O O . ALA C 1 10 ? 104.949 124.698 114.590 1.00 66.70 10 ALA B O 1
ATOM 6067 N N . ASN C 1 11 ? 103.690 123.423 115.944 1.00 70.85 11 ASN B N 1
ATOM 6068 C CA . ASN C 1 11 ? 103.194 124.532 116.742 1.00 69.06 11 ASN B CA 1
ATOM 6069 C C . ASN C 1 11 ? 103.624 124.370 118.194 1.00 75.39 11 ASN B C 1
ATOM 6070 O O . ASN C 1 11 ? 103.909 123.264 118.661 1.00 79.03 11 ASN B O 1
ATOM 6075 N N . ALA C 1 12 ? 103.666 125.493 118.906 1.00 77.56 12 ALA B N 1
ATOM 6076 C CA . ALA C 1 12 ? 103.967 125.500 120.331 1.00 79.84 12 ALA B CA 1
ATOM 6077 C C . ALA C 1 12 ? 102.663 125.392 121.113 1.00 83.80 12 ALA B C 1
ATOM 6078 O O . ALA C 1 12 ? 101.793 126.262 121.002 1.00 85.68 12 ALA B O 1
ATOM 6080 N N . ARG C 1 13 ? 102.532 124.332 121.901 1.00 81.37 13 ARG B N 1
ATOM 6081 C CA . ARG C 1 13 ? 101.322 124.056 122.663 1.00 83.05 13 ARG B CA 1
ATOM 6082 C C . ARG C 1 13 ? 101.673 123.903 124.142 1.00 86.68 13 ARG B C 1
ATOM 6083 O O . ARG C 1 13 ? 102.804 124.162 124.563 1.00 89.29 13 ARG B O 1
ATOM 6091 N N . LEU C 1 14 ? 100.683 123.486 124.935 1.00 83.05 14 LEU B N 1
ATOM 6092 C CA . LEU C 1 14 ? 100.915 123.280 126.361 1.00 81.82 14 LEU B CA 1
ATOM 6093 C C . LEU C 1 14 ? 101.956 122.190 126.583 1.00 83.86 14 LEU B C 1
ATOM 6094 O O . LEU C 1 14 ? 102.929 122.383 127.321 1.00 84.01 14 LEU B O 1
ATOM 6099 N N . GLY C 1 15 ? 101.769 121.033 125.954 1.00 85.60 15 GLY B N 1
ATOM 6100 C CA . GLY C 1 15 ? 102.825 120.044 125.924 1.00 87.26 15 GLY B CA 1
ATOM 6101 C C . GLY C 1 15 ? 103.306 119.780 124.514 1.00 90.82 15 GLY B C 1
ATOM 6102 O O . GLY C 1 15 ? 102.618 119.125 123.726 1.00 90.16 15 GLY B O 1
ATOM 6103 N N . SER C 1 16 ? 104.495 120.281 124.187 1.00 89.61 16 SER B N 1
ATOM 6104 C CA . SER C 1 16 ? 105.098 120.036 122.885 1.00 85.02 16 SER B CA 1
ATOM 6105 C C . SER C 1 16 ? 106.444 119.350 123.063 1.00 80.33 16 SER B C 1
ATOM 6106 O O . SER C 1 16 ? 106.732 118.344 122.408 1.00 79.82 16 SER B O 1
ATOM 6109 N N . PHE C 1 17 ? 107.271 119.896 123.951 1.00 76.28 17 PHE B N 1
ATOM 6110 C CA . PHE C 1 17 ? 108.566 119.320 124.274 1.00 71.07 17 PHE B CA 1
ATOM 6111 C C . PHE C 1 17 ? 108.502 118.331 125.429 1.00 75.80 17 PHE B C 1
ATOM 6112 O O . PHE C 1 17 ? 109.493 117.641 125.689 1.00 76.21 17 PHE B O 1
ATOM 6120 N N . SER C 1 18 ? 107.367 118.245 126.122 1.00 76.50 18 SER B N 1
ATOM 6121 C CA . SER C 1 18 ? 107.212 117.326 127.240 1.00 71.32 18 SER B CA 1
ATOM 6122 C C . SER C 1 18 ? 106.604 115.990 126.839 1.00 71.20 18 SER B C 1
ATOM 6123 O O . SER C 1 18 ? 106.744 115.016 127.585 1.00 70.08 18 SER B O 1
ATOM 6126 N N . SER C 1 19 ? 105.940 115.920 125.689 1.00 71.66 19 SER B N 1
ATOM 6127 C CA . SER C 1 19 ? 105.428 114.662 125.169 1.00 72.43 19 SER B CA 1
ATOM 6128 C C . SER C 1 19 ? 106.471 113.897 124.369 1.00 74.28 19 SER B C 1
ATOM 6129 O O . SER C 1 19 ? 106.210 112.760 123.964 1.00 76.14 19 SER B O 1
ATOM 6132 N N . LEU C 1 20 ? 107.636 114.492 124.129 1.00 72.68 20 LEU B N 1
ATOM 6133 C CA . LEU C 1 20 ? 108.747 113.813 123.481 1.00 68.52 20 LEU B CA 1
ATOM 6134 C C . LEU C 1 20 ? 109.589 113.010 124.460 1.00 71.37 20 LEU B C 1
ATOM 6135 O O . LEU C 1 20 ? 110.487 112.279 124.030 1.00 72.86 20 LEU B O 1
ATOM 6140 N N . LEU C 1 21 ? 109.324 113.128 125.761 1.00 71.68 21 LEU B N 1
ATOM 6141 C CA . LEU C 1 21 ? 110.051 112.366 126.766 1.00 66.97 21 LEU B CA 1
ATOM 6142 C C . LEU C 1 21 ? 109.544 110.938 126.906 1.00 69.94 21 LEU B C 1
ATOM 6143 O O . LEU C 1 21 ? 110.170 110.144 127.614 1.00 74.09 21 LEU B O 1
ATOM 6148 N N . LEU C 1 22 ? 108.433 110.597 126.259 1.00 70.76 22 LEU B N 1
ATOM 6149 C CA . LEU C 1 22 ? 107.885 109.250 126.300 1.00 72.77 22 LEU B CA 1
ATOM 6150 C C . LEU C 1 22 ? 108.339 108.392 125.128 1.00 75.87 22 LEU B C 1
ATOM 6151 O O . LEU C 1 22 ? 107.923 107.234 125.029 1.00 79.20 22 LEU B O 1
ATOM 6156 N N . CYS C 1 23 ? 109.172 108.928 124.241 1.00 71.56 23 CYS B N 1
ATOM 6157 C CA . CYS C 1 23 ? 109.685 108.159 123.118 1.00 72.21 23 CYS B CA 1
ATOM 6158 C C . CYS C 1 23 ? 110.790 107.218 123.580 1.00 72.39 23 CYS B C 1
ATOM 6159 O O . CYS C 1 23 ? 111.562 107.541 124.486 1.00 73.63 23 CYS B O 1
ATOM 6162 N N . TRP C 1 24 ? 110.859 106.045 122.955 1.00 71.21 24 TRP B N 1
ATOM 6163 C CA . TRP C 1 24 ? 111.866 105.044 123.287 1.00 69.68 24 TRP B CA 1
ATOM 6164 C C . TRP C 1 24 ? 112.949 104.896 122.232 1.00 73.69 24 TRP B C 1
ATOM 6165 O O . TRP C 1 24 ? 114.122 104.757 122.580 1.00 76.36 24 TRP B O 1
ATOM 6176 N N . ARG C 1 25 ? 112.593 104.924 120.950 1.00 72.51 25 ARG B N 1
ATOM 6177 C CA . ARG C 1 25 ? 113.568 104.710 119.891 1.00 74.10 25 ARG B CA 1
ATOM 6178 C C . ARG C 1 25 ? 114.425 105.955 119.701 1.00 73.94 25 ARG B C 1
ATOM 6179 O O . ARG C 1 25 ? 113.902 107.057 119.516 1.00 74.11 25 ARG B O 1
ATOM 6187 N N . GLY C 1 26 ? 115.741 105.772 119.739 1.00 74.65 26 GLY B N 1
ATOM 6188 C CA . GLY C 1 26 ? 116.669 106.879 119.578 1.00 73.82 26 GLY B CA 1
ATOM 6189 C C . GLY C 1 26 ? 116.609 107.916 120.679 1.00 71.32 26 GLY B C 1
ATOM 6190 O O . GLY C 1 26 ? 116.610 109.119 120.390 1.00 69.49 26 GLY B O 1
ATOM 6191 N N . SER C 1 27 ? 116.563 107.483 121.937 1.00 66.60 27 SER B N 1
ATOM 6192 C CA . SER C 1 27 ? 116.419 108.385 123.068 1.00 61.32 27 SER B CA 1
ATOM 6193 C C . SER C 1 27 ? 117.497 108.103 124.107 1.00 61.52 27 SER B C 1
ATOM 6194 O O . SER C 1 27 ? 118.235 107.114 124.030 1.00 65.44 27 SER B O 1
ATOM 6197 N N . ILE C 1 28 ? 117.572 108.999 125.096 1.00 58.23 28 ILE B N 1
ATOM 6198 C CA . ILE C 1 28 ? 118.581 108.877 126.144 1.00 58.98 28 ILE B CA 1
ATOM 6199 C C . ILE C 1 28 ? 118.375 107.597 126.942 1.00 60.95 28 ILE B C 1
ATOM 6200 O O . ILE C 1 28 ? 119.340 106.953 127.366 1.00 64.01 28 ILE B O 1
ATOM 6205 N N . TYR C 1 29 ? 117.118 107.212 127.170 1.00 57.99 29 TYR B N 1
ATOM 6206 C CA . TYR C 1 29 ? 116.851 105.988 127.919 1.00 59.89 29 TYR B CA 1
ATOM 6207 C C . TYR C 1 29 ? 117.401 104.771 127.189 1.00 62.95 29 TYR B C 1
ATOM 6208 O O . TYR C 1 29 ? 118.064 103.916 127.791 1.00 66.87 29 TYR B O 1
ATOM 6217 N N . LYS C 1 30 ? 117.158 104.689 125.881 1.00 60.47 30 LYS B N 1
ATOM 6218 C CA . LYS C 1 30 ? 117.686 103.576 125.100 1.00 59.86 30 LYS B CA 1
ATOM 6219 C C . LYS C 1 30 ? 119.208 103.600 125.067 1.00 60.15 30 LYS B C 1
ATOM 6220 O O . LYS C 1 30 ? 119.854 102.548 125.139 1.00 64.14 30 LYS B O 1
ATOM 6226 N N . LEU C 1 31 ? 119.802 104.790 124.963 1.00 58.57 31 LEU B N 1
ATOM 6227 C CA . LEU C 1 31 ? 121.253 104.886 124.867 1.00 58.97 31 LEU B CA 1
ATOM 6228 C C . LEU C 1 31 ? 121.964 104.660 126.198 1.00 62.72 31 LEU B C 1
ATOM 6229 O O . LEU C 1 31 ? 123.156 104.336 126.193 1.00 62.84 31 LEU B O 1
ATOM 6234 N N . LEU C 1 32 ? 121.278 104.825 127.329 1.00 65.33 32 LEU B N 1
ATOM 6235 C CA . LEU C 1 32 ? 121.919 104.733 128.634 1.00 60.65 32 LEU B CA 1
ATOM 6236 C C . LEU C 1 32 ? 121.379 103.619 129.518 1.00 64.84 32 LEU B C 1
ATOM 6237 O O . LEU C 1 32 ? 121.779 103.533 130.686 1.00 69.95 32 LEU B O 1
ATOM 6242 N N . TYR C 1 33 ? 120.469 102.782 129.015 1.00 65.12 33 TYR B N 1
ATOM 6243 C CA . TYR C 1 33 ? 120.027 101.636 129.800 1.00 71.18 33 TYR B CA 1
ATOM 6244 C C . TYR C 1 33 ? 121.200 100.742 130.182 1.00 74.98 33 TYR B C 1
ATOM 6245 O O . TYR C 1 33 ? 121.231 100.182 131.284 1.00 77.69 33 TYR B O 1
ATOM 6254 N N . GLY C 1 34 ? 122.175 100.597 129.284 1.00 74.43 34 GLY B N 1
ATOM 6255 C CA . GLY C 1 34 ? 123.309 99.734 129.572 1.00 76.36 34 GLY B CA 1
ATOM 6256 C C . GLY C 1 34 ? 124.212 100.267 130.669 1.00 73.88 34 GLY B C 1
ATOM 6257 O O . GLY C 1 34 ? 124.677 99.508 131.523 1.00 73.09 34 GLY B O 1
ATOM 6258 N N . GLU C 1 35 ? 124.476 101.574 130.662 1.00 74.75 35 GLU B N 1
ATOM 6259 C CA . GLU C 1 35 ? 125.440 102.169 131.579 1.00 72.47 35 GLU B CA 1
ATOM 6260 C C . GLU C 1 35 ? 124.819 102.754 132.841 1.00 69.58 35 GLU B C 1
ATOM 6261 O O . GLU C 1 35 ? 125.563 103.191 133.725 1.00 68.06 35 GLU B O 1
ATOM 6267 N N . PHE C 1 36 ? 123.490 102.789 132.950 1.00 69.57 36 PHE B N 1
ATOM 6268 C CA . PHE C 1 36 ? 122.885 103.189 134.216 1.00 65.73 36 PHE B CA 1
ATOM 6269 C C . PHE C 1 36 ? 122.991 102.075 135.251 1.00 68.84 36 PHE B C 1
ATOM 6270 O O . PHE C 1 36 ? 123.164 102.339 136.450 1.00 74.10 36 PHE B O 1
ATOM 6278 N N . LEU C 1 37 ? 122.888 100.821 134.801 1.00 66.59 37 LEU B N 1
ATOM 6279 C CA . LEU C 1 37 ? 122.926 99.688 135.717 1.00 67.87 37 LEU B CA 1
ATOM 6280 C C . LEU C 1 37 ? 124.278 99.573 136.408 1.00 73.39 37 LEU B C 1
ATOM 6281 O O . LEU C 1 37 ? 124.341 99.272 137.604 1.00 79.71 37 LEU B O 1
ATOM 6286 N N . VAL C 1 38 ? 125.368 99.796 135.672 1.00 70.18 38 VAL B N 1
ATOM 6287 C CA . VAL C 1 38 ? 126.700 99.720 136.270 1.00 68.23 38 VAL B CA 1
ATOM 6288 C C . VAL C 1 38 ? 126.849 100.771 137.362 1.00 71.62 38 VAL B C 1
ATOM 6289 O O . VAL C 1 38 ? 127.357 100.493 138.456 1.00 77.57 38 VAL B O 1
ATOM 6293 N N . PHE C 1 39 ? 126.403 101.997 137.079 1.00 67.71 39 PHE B N 1
ATOM 6294 C CA . PHE C 1 39 ? 126.490 103.071 138.061 1.00 66.50 39 PHE B CA 1
ATOM 6295 C C . PHE C 1 39 ? 125.681 102.743 139.309 1.00 68.31 39 PHE B C 1
ATOM 6296 O O . PHE C 1 39 ? 126.169 102.903 140.436 1.00 70.82 39 PHE B O 1
ATOM 6304 N N . ILE C 1 40 ? 124.449 102.258 139.128 1.00 67.61 40 ILE B N 1
ATOM 6305 C CA . ILE C 1 40 ? 123.604 101.939 140.277 1.00 68.73 40 ILE B CA 1
ATOM 6306 C C . ILE C 1 40 ? 124.214 100.805 141.093 1.00 74.05 40 ILE B C 1
ATOM 6307 O O . ILE C 1 40 ? 124.239 100.851 142.331 1.00 80.79 40 ILE B O 1
ATOM 6312 N N . PHE C 1 41 ? 124.713 99.769 140.413 1.00 71.97 41 PHE B N 1
ATOM 6313 C CA . PHE C 1 41 ? 125.303 98.631 141.109 1.00 75.19 41 PHE B CA 1
ATOM 6314 C C . PHE C 1 41 ? 126.528 99.047 141.909 1.00 79.42 41 PHE B C 1
ATOM 6315 O O . PHE C 1 41 ? 126.685 98.646 143.068 1.00 82.96 41 PHE B O 1
ATOM 6323 N N . LEU C 1 42 ? 127.406 99.859 141.313 1.00 77.86 42 LEU B N 1
ATOM 6324 C CA . LEU C 1 42 ? 128.586 100.320 142.036 1.00 77.05 42 LEU B CA 1
ATOM 6325 C C . LEU C 1 42 ? 128.197 101.166 143.241 1.00 78.24 42 LEU B C 1
ATOM 6326 O O . LEU C 1 42 ? 128.748 100.991 144.337 1.00 83.34 42 LEU B O 1
ATOM 6331 N N . TYR C 1 43 ? 127.235 102.078 143.061 1.00 75.77 43 TYR B N 1
ATOM 6332 C CA . TYR C 1 43 ? 126.799 102.930 144.163 1.00 76.76 43 TYR B CA 1
ATOM 6333 C C . TYR C 1 43 ? 126.269 102.099 145.325 1.00 79.15 43 TYR B C 1
ATOM 6334 O O . TYR C 1 43 ? 126.666 102.298 146.481 1.00 84.06 43 TYR B O 1
ATOM 6343 N N . TYR C 1 44 ? 125.379 101.147 145.034 1.00 78.44 44 TYR B N 1
ATOM 6344 C CA . TYR C 1 44 ? 124.773 100.375 146.112 1.00 81.24 44 TYR B CA 1
ATOM 6345 C C . TYR C 1 44 ? 125.763 99.404 146.745 1.00 83.89 44 TYR B C 1
ATOM 6346 O O . TYR C 1 44 ? 125.703 99.174 147.958 1.00 88.80 44 TYR B O 1
ATOM 6355 N N . SER C 1 45 ? 126.687 98.843 145.962 1.00 81.47 45 SER B N 1
ATOM 6356 C CA . SER C 1 45 ? 127.718 97.989 146.541 1.00 83.49 45 SER B CA 1
ATOM 6357 C C . SER C 1 45 ? 128.599 98.775 147.501 1.00 85.65 45 SER B C 1
ATOM 6358 O O . SER C 1 45 ? 128.908 98.306 148.604 1.00 90.17 45 SER B O 1
ATOM 6361 N N . ILE C 1 46 ? 129.007 99.982 147.102 1.00 84.31 46 ILE B N 1
ATOM 6362 C CA . ILE C 1 46 ? 129.843 100.803 147.972 1.00 85.01 46 ILE B CA 1
ATOM 6363 C C . ILE C 1 46 ? 129.081 101.183 149.238 1.00 88.17 46 ILE B C 1
ATOM 6364 O O . ILE C 1 46 ? 129.629 101.137 150.348 1.00 92.93 46 ILE B O 1
ATOM 6369 N N . ARG C 1 47 ? 127.806 101.557 149.093 1.00 88.15 47 ARG B N 1
ATOM 6370 C CA . ARG C 1 47 ? 127.005 101.915 150.261 1.00 87.60 47 ARG B CA 1
ATOM 6371 C C . ARG C 1 47 ? 126.869 100.742 151.224 1.00 91.82 47 ARG B C 1
ATOM 6372 O O . ARG C 1 47 ? 127.024 100.907 152.440 1.00 96.86 47 ARG B O 1
ATOM 6380 N N . GLY C 1 48 ? 126.579 99.549 150.699 1.00 91.96 48 GLY B N 1
ATOM 6381 C CA . GLY C 1 48 ? 126.449 98.385 151.559 1.00 94.39 48 GLY B CA 1
ATOM 6382 C C . GLY C 1 48 ? 127.746 98.031 152.259 1.00 99.68 48 GLY B C 1
ATOM 6383 O O . GLY C 1 48 ? 127.751 97.699 153.448 1.00 103.98 48 GLY B O 1
ATOM 6384 N N . LEU C 1 49 ? 128.865 98.105 151.533 1.00 100.70 49 LEU B N 1
ATOM 6385 C CA . LEU C 1 49 ? 130.160 97.841 152.149 1.00 101.62 49 LEU B CA 1
ATOM 6386 C C . LEU C 1 49 ? 130.432 98.823 153.281 1.00 102.45 49 LEU B C 1
ATOM 6387 O O . LEU C 1 49 ? 130.822 98.423 154.383 1.00 105.59 49 LEU B O 1
ATOM 6392 N N . TYR C 1 50 ? 130.195 100.115 153.035 1.00 100.78 50 TYR B N 1
ATOM 6393 C CA . TYR C 1 50 ? 130.449 101.121 154.062 1.00 104.47 50 TYR B CA 1
ATOM 6394 C C . TYR C 1 50 ? 129.555 100.915 155.278 1.00 107.05 50 TYR B C 1
ATOM 6395 O O . TYR C 1 50 ? 130.006 101.060 156.419 1.00 110.46 50 TYR B O 1
ATOM 6404 N N . ARG C 1 51 ? 128.284 100.586 155.057 1.00 106.87 51 ARG B N 1
ATOM 6405 C CA . ARG C 1 51 ? 127.331 100.516 156.156 1.00 108.27 51 ARG B CA 1
ATOM 6406 C C . ARG C 1 51 ? 127.318 99.174 156.876 1.00 110.07 51 ARG B C 1
ATOM 6407 O O . ARG C 1 51 ? 126.700 99.074 157.941 1.00 110.31 51 ARG B O 1
ATOM 6415 N N . MET C 1 52 ? 127.970 98.144 156.342 1.00 111.09 52 MET B N 1
ATOM 6416 C CA . MET C 1 52 ? 127.978 96.870 157.050 1.00 113.95 52 MET B CA 1
ATOM 6417 C C . MET C 1 52 ? 129.367 96.355 157.388 1.00 115.34 52 MET B C 1
ATOM 6418 O O . MET C 1 52 ? 129.574 95.850 158.495 1.00 116.14 52 MET B O 1
ATOM 6423 N N . VAL C 1 53 ? 130.329 96.464 156.476 1.00 114.77 53 VAL B N 1
ATOM 6424 C CA . VAL C 1 53 ? 131.632 95.838 156.684 1.00 115.87 53 VAL B CA 1
ATOM 6425 C C . VAL C 1 53 ? 132.548 96.712 157.534 1.00 117.18 53 VAL B C 1
ATOM 6426 O O . VAL C 1 53 ? 133.223 96.215 158.438 1.00 117.74 53 VAL B O 1
ATOM 6430 N N . LEU C 1 54 ? 132.576 98.015 157.269 1.00 116.17 54 LEU B N 1
ATOM 6431 C CA . LEU C 1 54 ? 133.527 98.901 157.925 1.00 118.21 54 LEU B CA 1
ATOM 6432 C C . LEU C 1 54 ? 133.231 99.031 159.416 1.00 121.81 54 LEU B C 1
ATOM 6433 O O . LEU C 1 54 ? 132.071 99.039 159.839 1.00 121.73 54 LEU B O 1
ATOM 6438 N N . SER C 1 55 ? 134.295 99.126 160.213 1.00 123.49 55 SER B N 1
ATOM 6439 C CA . SER C 1 55 ? 134.190 99.339 161.649 1.00 123.13 55 SER B CA 1
ATOM 6440 C C . SER C 1 55 ? 134.108 100.840 161.933 1.00 124.29 55 SER B C 1
ATOM 6441 O O . SER C 1 55 ? 133.912 101.651 161.027 1.00 124.42 55 SER B O 1
ATOM 6444 N N . SER C 1 56 ? 134.255 101.228 163.203 1.00 121.80 56 SER B N 1
ATOM 6445 C CA . SER C 1 56 ? 134.082 102.632 163.575 1.00 122.81 56 SER B CA 1
ATOM 6446 C C . SER C 1 56 ? 135.203 103.508 163.022 1.00 125.76 56 SER B C 1
ATOM 6447 O O . SER C 1 56 ? 134.946 104.566 162.435 1.00 125.66 56 SER B O 1
ATOM 6450 N N . ASP C 1 57 ? 136.458 103.092 163.215 1.00 127.36 57 ASP B N 1
ATOM 6451 C CA . ASP C 1 57 ? 137.581 103.888 162.726 1.00 127.10 57 ASP B CA 1
ATOM 6452 C C . ASP C 1 57 ? 137.583 103.958 161.204 1.00 122.34 57 ASP B C 1
ATOM 6453 O O . ASP C 1 57 ? 137.839 105.020 160.619 1.00 120.52 57 ASP B O 1
ATOM 6458 N N . GLN C 1 58 ? 137.299 102.832 160.547 1.00 119.06 58 GLN B N 1
ATOM 6459 C CA . GLN C 1 58 ? 137.222 102.825 159.092 1.00 117.29 58 GLN B CA 1
ATOM 6460 C C . GLN C 1 58 ? 136.072 103.695 158.601 1.00 117.05 58 GLN B C 1
ATOM 6461 O O . GLN C 1 58 ? 136.186 104.354 157.563 1.00 117.20 58 GLN B O 1
ATOM 6467 N N . GLN C 1 59 ? 134.960 103.713 159.337 1.00 116.29 59 GLN B N 1
ATOM 6468 C CA . GLN C 1 59 ? 133.845 104.586 158.982 1.00 116.59 59 GLN B CA 1
ATOM 6469 C C . GLN C 1 59 ? 134.231 106.054 159.106 1.00 116.97 59 GLN B C 1
ATOM 6470 O O . GLN C 1 59 ? 133.858 106.874 158.260 1.00 118.67 59 GLN B O 1
ATOM 6476 N N . LEU C 1 60 ? 134.970 106.406 160.160 1.00 115.66 60 LEU B N 1
ATOM 6477 C CA . LEU C 1 60 ? 135.443 107.780 160.301 1.00 114.67 60 LEU B CA 1
ATOM 6478 C C . LEU C 1 60 ? 136.373 108.161 159.155 1.00 113.04 60 LEU B C 1
ATOM 6479 O O . LEU C 1 60 ? 136.270 109.263 158.596 1.00 113.19 60 LEU B O 1
ATOM 6484 N N . LEU C 1 61 ? 137.286 107.257 158.791 1.00 112.57 61 LEU B N 1
ATOM 6485 C CA . LEU C 1 61 ? 138.176 107.517 157.663 1.00 109.83 61 LEU B CA 1
ATOM 6486 C C . LEU C 1 61 ? 137.387 107.689 156.371 1.00 107.06 61 LEU B C 1
ATOM 6487 O O . LEU C 1 61 ? 137.690 108.571 155.558 1.00 106.70 61 LEU B O 1
ATOM 6492 N N . PHE C 1 62 ? 136.368 106.851 156.167 1.00 105.32 62 PHE B N 1
ATOM 6493 C CA . PHE C 1 62 ? 135.529 106.961 154.980 1.00 101.50 62 PHE B CA 1
ATOM 6494 C C . PHE C 1 62 ? 134.787 108.289 154.950 1.00 102.50 62 PHE B C 1
ATOM 6495 O O . PHE C 1 62 ? 134.635 108.895 153.889 1.00 103.38 62 PHE B O 1
ATOM 6503 N N . GLU C 1 63 ? 134.302 108.749 156.105 1.00 106.28 63 GLU B N 1
ATOM 6504 C CA . GLU C 1 63 ? 133.612 110.036 156.153 1.00 106.60 63 GLU B CA 1
ATOM 6505 C C . GLU C 1 63 ? 134.554 111.182 155.809 1.00 102.97 63 GLU B C 1
ATOM 6506 O O . GLU C 1 63 ? 134.189 112.094 155.052 1.00 102.45 63 GLU B O 1
ATOM 6512 N N . LYS C 1 64 ? 135.771 111.158 156.359 1.00 103.85 64 LYS B N 1
ATOM 6513 C CA . LYS C 1 64 ? 136.740 112.201 156.030 1.00 103.00 64 LYS B CA 1
ATOM 6514 C C . LYS C 1 64 ? 137.073 112.188 154.542 1.00 100.48 64 LYS B C 1
ATOM 6515 O O . LYS C 1 64 ? 137.127 113.245 153.896 1.00 99.25 64 LYS B O 1
ATOM 6521 N N . LEU C 1 65 ? 137.278 110.996 153.976 1.00 99.45 65 LEU B N 1
ATOM 6522 C CA . LEU C 1 65 ? 137.543 110.888 152.546 1.00 96.31 65 LEU B CA 1
ATOM 6523 C C . LEU C 1 65 ? 136.353 111.359 151.722 1.00 95.63 65 LEU B C 1
ATOM 6524 O O . LEU C 1 65 ? 136.537 111.950 150.656 1.00 94.36 65 LEU B O 1
ATOM 6529 N N . ALA C 1 66 ? 135.130 111.110 152.195 1.00 99.01 66 ALA B N 1
ATOM 6530 C CA . ALA C 1 66 ? 133.944 111.554 151.472 1.00 94.18 66 ALA B CA 1
ATOM 6531 C C . ALA C 1 66 ? 133.845 113.072 151.448 1.00 94.39 66 ALA B C 1
ATOM 6532 O O . ALA C 1 66 ? 133.497 113.657 150.417 1.00 95.41 66 ALA B O 1
ATOM 6534 N N . LEU C 1 67 ? 134.132 113.729 152.574 1.00 95.97 67 LEU B N 1
ATOM 6535 C CA . LEU C 1 67 ? 134.158 115.191 152.567 1.00 94.87 67 LEU B CA 1
ATOM 6536 C C . LEU C 1 67 ? 135.247 115.719 151.639 1.00 96.25 67 LEU B C 1
ATOM 6537 O O . LEU C 1 67 ? 135.020 116.667 150.872 1.00 96.33 67 LEU B O 1
ATOM 6542 N N . TYR C 1 68 ? 136.433 115.103 151.680 1.00 96.72 68 TYR B N 1
ATOM 6543 C CA . TYR C 1 68 ? 137.515 115.525 150.794 1.00 96.33 68 TYR B CA 1
ATOM 6544 C C . TYR C 1 68 ? 137.121 115.366 149.330 1.00 95.07 68 TYR B C 1
ATOM 6545 O O . TYR C 1 68 ? 137.438 116.221 148.495 1.00 93.32 68 TYR B O 1
ATOM 6554 N N . CYS C 1 69 ? 136.431 114.273 149.003 1.00 94.44 69 CYS B N 1
ATOM 6555 C CA . CYS C 1 69 ? 135.984 114.032 147.636 1.00 88.77 69 CYS B CA 1
ATOM 6556 C C . CYS C 1 69 ? 134.921 115.037 147.213 1.00 90.42 69 CYS B C 1
ATOM 6557 O O . CYS C 1 69 ? 134.981 115.583 146.105 1.00 92.96 69 CYS B O 1
ATOM 6560 N N . ASP C 1 70 ? 133.936 115.286 148.079 1.00 94.51 70 ASP B N 1
ATOM 6561 C CA . ASP C 1 70 ? 132.862 116.213 147.746 1.00 92.95 70 ASP B CA 1
ATOM 6562 C C . ASP C 1 70 ? 133.383 117.631 147.577 1.00 90.94 70 ASP B C 1
ATOM 6563 O O . ASP C 1 70 ? 132.795 118.425 146.832 1.00 89.35 70 ASP B O 1
ATOM 6568 N N . SER C 1 71 ? 134.486 117.969 148.249 1.00 93.85 71 SER B N 1
ATOM 6569 C CA . SER C 1 71 ? 135.080 119.285 148.047 1.00 97.24 71 SER B CA 1
ATOM 6570 C C . SER C 1 71 ? 135.580 119.484 146.620 1.00 94.82 71 SER B C 1
ATOM 6571 O O . SER C 1 71 ? 135.800 120.629 146.210 1.00 92.06 71 SER B O 1
ATOM 6574 N N . TYR C 1 72 ? 135.762 118.407 145.856 1.00 94.63 72 TYR B N 1
ATOM 6575 C CA . TYR C 1 72 ? 136.319 118.490 144.512 1.00 92.71 72 TYR B CA 1
ATOM 6576 C C . TYR C 1 72 ? 135.270 118.454 143.410 1.00 88.92 72 TYR B C 1
ATOM 6577 O O . TYR C 1 72 ? 135.636 118.492 142.232 1.00 88.79 72 TYR B O 1
ATOM 6586 N N . ILE C 1 73 ? 133.987 118.380 143.746 1.00 91.27 73 ILE B N 1
ATOM 6587 C CA . ILE C 1 73 ? 132.925 118.568 142.744 1.00 90.33 73 ILE B CA 1
ATOM 6588 C C . ILE C 1 73 ? 132.651 120.066 142.718 1.00 96.41 73 ILE B C 1
ATOM 6589 O O . ILE C 1 73 ? 131.736 120.591 143.357 1.00 96.51 73 ILE B O 1
ATOM 6594 N N . GLN C 1 74 ? 133.482 120.778 141.960 1.00 98.90 74 GLN B N 1
ATOM 6595 C CA . GLN C 1 74 ? 133.421 122.228 141.838 1.00 98.73 74 GLN B CA 1
ATOM 6596 C C . GLN C 1 74 ? 132.952 122.646 140.452 1.00 97.35 74 GLN B C 1
ATOM 6597 O O . GLN C 1 74 ? 133.224 123.764 140.007 1.00 98.75 74 GLN B O 1
ATOM 6603 N N . LEU C 1 75 ? 132.240 121.754 139.768 1.00 93.46 75 LEU B N 1
ATOM 6604 C CA . LEU C 1 75 ? 131.903 121.908 138.358 1.00 91.28 75 LEU B CA 1
ATOM 6605 C C . LEU C 1 75 ? 133.164 122.228 137.550 1.00 92.97 75 LEU B C 1
ATOM 6606 O O . LEU C 1 75 ? 133.368 123.332 137.047 1.00 94.02 75 LEU B O 1
ATOM 6611 N N . ILE C 1 76 ? 134.038 121.228 137.498 1.00 88.56 76 ILE B N 1
ATOM 6612 C CA . ILE C 1 76 ? 135.180 121.253 136.589 1.00 84.14 76 ILE B CA 1
ATOM 6613 C C . ILE C 1 76 ? 134.586 121.433 135.198 1.00 78.42 76 ILE B C 1
ATOM 6614 O O . ILE C 1 76 ? 133.474 120.948 134.947 1.00 79.07 76 ILE B O 1
ATOM 6619 N N . PRO C 1 77 ? 135.260 122.106 134.266 1.00 73.80 77 PRO B N 1
ATOM 6620 C CA . PRO C 1 77 ? 134.553 122.599 133.074 1.00 70.02 77 PRO B CA 1
ATOM 6621 C C . PRO C 1 77 ? 134.043 121.496 132.160 1.00 62.70 77 PRO B C 1
ATOM 6622 O O . PRO C 1 77 ? 134.276 121.512 130.944 1.00 61.49 77 PRO B O 1
ATOM 6626 N N . ILE C 1 78 ? 133.309 120.551 132.750 1.00 58.82 78 ILE B N 1
ATOM 6627 C CA . ILE C 1 78 ? 132.560 119.585 131.958 1.00 57.43 78 ILE B CA 1
ATOM 6628 C C . ILE C 1 78 ? 131.490 120.302 131.150 1.00 56.99 78 ILE B C 1
ATOM 6629 O O . ILE C 1 78 ? 131.293 120.018 129.964 1.00 54.72 78 ILE B O 1
ATOM 6634 N N . SER C 1 79 ? 130.810 121.270 131.765 1.00 56.10 79 SER B N 1
ATOM 6635 C CA . SER C 1 79 ? 129.803 122.064 131.074 1.00 54.01 79 SER B CA 1
ATOM 6636 C C . SER C 1 79 ? 130.380 122.915 129.953 1.00 53.05 79 SER B C 1
ATOM 6637 O O . SER C 1 79 ? 129.615 123.403 129.114 1.00 55.67 79 SER B O 1
ATOM 6640 N N . PHE C 1 80 ? 131.696 123.113 129.922 1.00 50.91 80 PHE B N 1
ATOM 6641 C CA . PHE C 1 80 ? 132.361 123.850 128.856 1.00 51.80 80 PHE B CA 1
ATOM 6642 C C . PHE C 1 80 ? 132.828 122.934 127.732 1.00 52.05 80 PHE B C 1
ATOM 6643 O O . PHE C 1 80 ? 132.494 123.167 126.559 1.00 56.47 80 PHE B O 1
ATOM 6651 N N . VAL C 1 81 ? 133.597 121.893 128.075 1.00 48.07 81 VAL B N 1
ATOM 6652 C CA . VAL C 1 81 ? 134.067 120.960 127.055 1.00 43.85 81 VAL B CA 1
ATOM 6653 C C . VAL C 1 81 ? 132.885 120.283 126.376 1.00 46.28 81 VAL B C 1
ATOM 6654 O O . VAL C 1 81 ? 132.857 120.140 125.148 1.00 45.52 81 VAL B O 1
ATOM 6658 N N . LEU C 1 82 ? 131.896 119.846 127.154 1.00 46.19 82 LEU B N 1
ATOM 6659 C CA . LEU C 1 82 ? 130.620 119.459 126.580 1.00 40.89 82 LEU B CA 1
ATOM 6660 C C . LEU C 1 82 ? 129.920 120.716 126.094 1.00 41.79 82 LEU B C 1
ATOM 6661 O O . LEU C 1 82 ? 129.521 121.570 126.893 1.00 45.59 82 LEU B O 1
ATOM 6666 N N . GLY C 1 83 ? 129.782 120.831 124.786 1.00 39.91 83 GLY B N 1
ATOM 6667 C CA . GLY C 1 83 ? 129.246 122.014 124.157 1.00 40.84 83 GLY B CA 1
ATOM 6668 C C . GLY C 1 83 ? 130.276 122.638 123.246 1.00 42.61 83 GLY B C 1
ATOM 6669 O O . GLY C 1 83 ? 129.994 122.795 122.054 1.00 47.94 83 GLY B O 1
ATOM 6670 N N . PHE C 1 84 ? 131.512 122.838 123.723 1.00 39.78 84 PHE B N 1
ATOM 6671 C CA . PHE C 1 84 ? 132.558 123.252 122.796 1.00 38.60 84 PHE B CA 1
ATOM 6672 C C . PHE C 1 84 ? 133.002 122.103 121.904 1.00 39.05 84 PHE B C 1
ATOM 6673 O O . PHE C 1 84 ? 133.552 122.346 120.825 1.00 45.12 84 PHE B O 1
ATOM 6681 N N . TYR C 1 85 ? 132.772 120.865 122.331 1.00 39.16 85 TYR B N 1
ATOM 6682 C CA . TYR C 1 85 ? 132.995 119.672 121.527 1.00 37.92 85 TYR B CA 1
ATOM 6683 C C . TYR C 1 85 ? 131.763 119.312 120.705 1.00 38.59 85 TYR B C 1
ATOM 6684 O O . TYR C 1 85 ? 131.876 118.933 119.530 1.00 41.32 85 TYR B O 1
ATOM 6693 N N . VAL C 1 86 ? 130.578 119.450 121.307 1.00 37.01 86 VAL B N 1
ATOM 6694 C CA . VAL C 1 86 ? 129.338 119.069 120.643 1.00 35.93 86 VAL B CA 1
ATOM 6695 C C . VAL C 1 86 ? 129.017 120.003 119.482 1.00 37.46 86 VAL B C 1
ATOM 6696 O O . VAL C 1 86 ? 128.465 119.563 118.468 1.00 39.48 86 VAL B O 1
ATOM 6700 N N . THR C 1 87 ? 129.335 121.299 119.596 1.00 35.96 87 THR B N 1
ATOM 6701 C CA . THR C 1 87 ? 129.101 122.198 118.470 1.00 38.97 87 THR B CA 1
ATOM 6702 C C . THR C 1 87 ? 129.924 121.782 117.256 1.00 42.09 87 THR B C 1
ATOM 6703 O O . THR C 1 87 ? 129.413 121.748 116.128 1.00 44.59 87 THR B O 1
ATOM 6707 N N . LEU C 1 88 ? 131.199 121.448 117.472 1.00 38.85 88 LEU B N 1
ATOM 6708 C CA . LEU C 1 88 ? 132.043 120.980 116.378 1.00 37.09 88 LEU B CA 1
ATOM 6709 C C . LEU C 1 88 ? 131.517 119.675 115.796 1.00 36.31 88 LEU B C 1
ATOM 6710 O O . LEU C 1 88 ? 131.499 119.493 114.572 1.00 40.07 88 LEU B O 1
ATOM 6715 N N . VAL C 1 89 ? 131.081 118.754 116.660 1.00 35.10 89 VAL B N 1
ATOM 6716 C CA . VAL C 1 89 ? 130.554 117.480 116.176 1.00 33.49 89 VAL B CA 1
ATOM 6717 C C . VAL C 1 89 ? 129.319 117.700 115.309 1.00 34.65 89 VAL B C 1
ATOM 6718 O O . VAL C 1 89 ? 129.173 117.092 114.243 1.00 37.11 89 VAL B O 1
ATOM 6722 N N . VAL C 1 90 ? 128.417 118.585 115.743 1.00 34.61 90 VAL B N 1
ATOM 6723 C CA . VAL C 1 90 ? 127.192 118.843 114.989 1.00 36.58 90 VAL B CA 1
ATOM 6724 C C . VAL C 1 90 ? 127.505 119.514 113.655 1.00 40.33 90 VAL B C 1
ATOM 6725 O O . VAL C 1 90 ? 126.901 119.188 112.621 1.00 42.10 90 VAL B O 1
ATOM 6729 N N . SER C 1 91 ? 128.442 120.466 113.653 1.00 38.36 91 SER B N 1
ATOM 6730 C CA . SER C 1 91 ? 128.830 121.113 112.403 1.00 37.96 91 SER B CA 1
ATOM 6731 C C . SER C 1 91 ? 129.404 120.100 111.421 1.00 38.96 91 SER B C 1
ATOM 6732 O O . SER C 1 91 ? 129.064 120.108 110.230 1.00 41.71 91 SER B O 1
ATOM 6735 N N . ARG C 1 92 ? 130.272 119.208 111.907 1.00 37.54 92 ARG B N 1
ATOM 6736 C CA . ARG C 1 92 ? 130.825 118.172 111.039 1.00 36.36 92 ARG B CA 1
ATOM 6737 C C . ARG C 1 92 ? 129.733 117.246 110.520 1.00 39.77 92 ARG B C 1
ATOM 6738 O O . ARG C 1 92 ? 129.767 116.832 109.359 1.00 44.05 92 ARG B O 1
ATOM 6746 N N . TRP C 1 93 ? 128.757 116.914 111.366 1.00 37.97 93 TRP B N 1
ATOM 6747 C CA . TRP C 1 93 ? 127.655 116.049 110.948 1.00 36.84 93 TRP B CA 1
ATOM 6748 C C . TRP C 1 93 ? 126.862 116.671 109.802 1.00 39.08 93 TRP B C 1
ATOM 6749 O O . TRP C 1 93 ? 126.602 116.023 108.776 1.00 42.83 93 TRP B O 1
ATOM 6760 N N . TRP C 1 94 ? 126.479 117.940 109.951 1.00 38.85 94 TRP B N 1
ATOM 6761 C CA . TRP C 1 94 ? 125.712 118.585 108.889 1.00 41.40 94 TRP B CA 1
ATOM 6762 C C . TRP C 1 94 ? 126.541 118.743 107.618 1.00 45.81 94 TRP B C 1
ATOM 6763 O O . TRP C 1 94 ? 126.030 118.541 106.507 1.00 48.64 94 TRP B O 1
ATOM 6774 N N . SER C 1 95 ? 127.823 119.097 107.755 1.00 44.96 95 SER B N 1
ATOM 6775 C CA . SER C 1 95 ? 128.677 119.221 106.578 1.00 42.16 95 SER B CA 1
ATOM 6776 C C . SER C 1 95 ? 128.843 117.883 105.871 1.00 40.61 95 SER B C 1
ATOM 6777 O O . SER C 1 95 ? 128.934 117.831 104.639 1.00 42.59 95 SER B O 1
ATOM 6780 N N . GLN C 1 96 ? 128.897 116.788 106.632 1.00 42.37 96 GLN B N 1
ATOM 6781 C CA . GLN C 1 96 ? 128.945 115.466 106.024 1.00 39.97 96 GLN B CA 1
ATOM 6782 C C . GLN C 1 96 ? 127.667 115.171 105.256 1.00 40.51 96 GLN B C 1
ATOM 6783 O O . GLN C 1 96 ? 127.707 114.553 104.187 1.00 43.87 96 GLN B O 1
ATOM 6789 N N . TYR C 1 97 ? 126.517 115.589 105.791 1.00 45.00 97 TYR B N 1
ATOM 6790 C CA . TYR C 1 97 ? 125.277 115.374 105.049 1.00 46.79 97 TYR B CA 1
ATOM 6791 C C . TYR C 1 97 ? 125.252 116.173 103.751 1.00 46.36 97 TYR B C 1
ATOM 6792 O O . TYR C 1 97 ? 124.787 115.674 102.720 1.00 45.98 97 TYR B O 1
ATOM 6801 N N . GLU C 1 98 ? 125.730 117.421 103.783 1.00 48.41 98 GLU B N 1
ATOM 6802 C CA . GLU C 1 98 ? 125.594 118.289 102.614 1.00 47.73 98 GLU B CA 1
ATOM 6803 C C . GLU C 1 98 ? 126.350 117.780 101.391 1.00 46.71 98 GLU B C 1
ATOM 6804 O O . GLU C 1 98 ? 126.042 118.203 100.272 1.00 45.98 98 GLU B O 1
ATOM 6810 N N . ASN C 1 99 ? 127.329 116.893 101.567 1.00 44.99 99 ASN B N 1
ATOM 6811 C CA . ASN C 1 99 ? 128.146 116.405 100.463 1.00 42.26 99 ASN B CA 1
ATOM 6812 C C . ASN C 1 99 ? 127.653 115.070 99.914 1.00 44.99 99 ASN B C 1
ATOM 6813 O O . ASN C 1 99 ? 128.444 114.294 99.369 1.00 45.68 99 ASN B O 1
ATOM 6818 N N . LEU C 1 100 ? 126.365 114.784 100.048 1.00 47.34 100 LEU B N 1
ATOM 6819 C CA . LEU C 1 100 ? 125.796 113.583 99.449 1.00 45.53 100 LEU B CA 1
ATOM 6820 C C . LEU C 1 100 ? 125.458 113.856 97.988 1.00 50.48 100 LEU B C 1
ATOM 6821 O O . LEU C 1 100 ? 124.744 114.822 97.700 1.00 53.69 100 LEU B O 1
ATOM 6826 N N . PRO C 1 101 ? 125.952 113.052 97.044 1.00 51.67 101 PRO B N 1
ATOM 6827 C CA . PRO C 1 101 ? 125.741 113.345 95.616 1.00 52.20 101 PRO B CA 1
ATOM 6828 C C . PRO C 1 101 ? 124.347 112.940 95.156 1.00 52.32 101 PRO B C 1
ATOM 6829 O O . PRO C 1 101 ? 123.944 111.784 95.295 1.00 51.18 101 PRO B O 1
ATOM 6833 N N . TRP C 1 102 ? 123.609 113.905 94.604 1.00 53.86 102 TRP B N 1
ATOM 6834 C CA . TRP C 1 102 ? 122.320 113.658 93.968 1.00 54.78 102 TRP B CA 1
ATOM 6835 C C . TRP C 1 102 ? 122.445 113.956 92.483 1.00 55.17 102 TRP B C 1
ATOM 6836 O O . TRP C 1 102 ? 122.770 115.097 92.124 1.00 59.72 102 TRP B O 1
ATOM 6847 N N . PRO C 1 103 ? 122.208 112.998 91.582 1.00 53.61 103 PRO B N 1
ATOM 6848 C CA . PRO C 1 103 ? 122.396 113.286 90.154 1.00 56.16 103 PRO B CA 1
ATOM 6849 C C . PRO C 1 103 ? 121.187 113.939 89.503 1.00 58.47 103 PRO B C 1
ATOM 6850 O O . PRO C 1 103 ? 120.856 113.638 88.350 1.00 59.97 103 PRO B O 1
ATOM 6854 N N . ASP C 1 104 ? 120.566 114.890 90.198 1.00 56.57 104 ASP B N 1
ATOM 6855 C CA . ASP C 1 104 ? 119.391 115.567 89.667 1.00 52.93 104 ASP B CA 1
ATOM 6856 C C . ASP C 1 104 ? 119.754 116.733 88.764 1.00 55.62 104 ASP B C 1
ATOM 6857 O O . ASP C 1 104 ? 119.053 116.984 87.778 1.00 57.76 104 ASP B O 1
ATOM 6862 N N . ARG C 1 105 ? 120.834 117.448 89.078 1.00 58.31 105 ARG B N 1
ATOM 6863 C CA . ARG C 1 105 ? 121.318 118.496 88.191 1.00 54.12 105 ARG B CA 1
ATOM 6864 C C . ARG C 1 105 ? 121.957 117.925 86.934 1.00 53.34 105 ARG B C 1
ATOM 6865 O O . ARG C 1 105 ? 122.162 118.664 85.967 1.00 55.05 105 ARG B O 1
ATOM 6873 N N . LEU C 1 106 ? 122.273 116.631 86.927 1.00 52.44 106 LEU B N 1
ATOM 6874 C CA . LEU C 1 106 ? 122.931 115.996 85.794 1.00 50.59 106 LEU B CA 1
ATOM 6875 C C . LEU C 1 106 ? 121.986 115.170 84.933 1.00 51.05 106 LEU B C 1
ATOM 6876 O O . LEU C 1 106 ? 122.147 115.154 83.708 1.00 52.55 106 LEU B O 1
ATOM 6881 N N . MET C 1 107 ? 121.004 114.488 85.531 1.00 50.88 107 MET B N 1
ATOM 6882 C CA . MET C 1 107 ? 120.052 113.734 84.720 1.00 52.13 107 MET B CA 1
ATOM 6883 C C . MET C 1 107 ? 119.229 114.662 83.833 1.00 51.75 107 MET B C 1
ATOM 6884 O O . MET C 1 107 ? 118.927 114.322 82.682 1.00 50.77 107 MET B O 1
ATOM 6889 N N . ILE C 1 108 ? 118.890 115.851 84.340 1.00 51.72 108 ILE B N 1
ATOM 6890 C CA . ILE C 1 108 ? 118.146 116.825 83.545 1.00 51.32 108 ILE B CA 1
ATOM 6891 C C . ILE C 1 108 ? 118.952 117.233 82.320 1.00 51.48 108 ILE B C 1
ATOM 6892 O O . ILE C 1 108 ? 118.450 117.225 81.189 1.00 49.62 108 ILE B O 1
ATOM 6897 N N . GLN C 1 109 ? 120.223 117.584 82.529 1.00 52.44 109 GLN B N 1
ATOM 6898 C CA . GLN C 1 109 ? 121.070 118.011 81.423 1.00 47.17 109 GLN B CA 1
ATOM 6899 C C . GLN C 1 109 ? 121.279 116.888 80.418 1.00 47.48 109 GLN B C 1
ATOM 6900 O O . GLN C 1 109 ? 121.230 117.122 79.207 1.00 48.73 109 GLN B O 1
ATOM 6906 N N . VAL C 1 110 ? 121.514 115.664 80.896 1.00 49.41 110 VAL B N 1
ATOM 6907 C CA . VAL C 1 110 ? 121.734 114.547 79.982 1.00 50.13 110 VAL B CA 1
ATOM 6908 C C . VAL C 1 110 ? 120.496 114.312 79.126 1.00 52.56 110 VAL B C 1
ATOM 6909 O O . VAL C 1 110 ? 120.579 114.238 77.892 1.00 55.21 110 VAL B O 1
ATOM 6913 N N . SER C 1 111 ? 119.324 114.230 79.765 1.00 52.09 111 SER B N 1
ATOM 6914 C CA . SER C 1 111 ? 118.095 113.959 79.027 1.00 54.25 111 SER B CA 1
ATOM 6915 C C . SER C 1 111 ? 117.771 115.079 78.048 1.00 56.66 111 SER B C 1
ATOM 6916 O O . SER C 1 111 ? 117.273 114.823 76.946 1.00 58.35 111 SER B O 1
ATOM 6919 N N . SER C 1 112 ? 118.040 116.330 78.429 1.00 54.89 112 SER B N 1
ATOM 6920 C CA . SER C 1 112 ? 117.711 117.445 77.548 1.00 49.05 112 SER B CA 1
ATOM 6921 C C . SER C 1 112 ? 118.678 117.544 76.375 1.00 50.44 112 SER B C 1
ATOM 6922 O O . SER C 1 112 ? 118.258 117.801 75.241 1.00 52.03 112 SER B O 1
ATOM 6925 N N . PHE C 1 113 ? 119.974 117.341 76.618 1.00 53.00 113 PHE B N 1
ATOM 6926 C CA . PHE C 1 113 ? 120.988 117.639 75.615 1.00 50.62 113 PHE B CA 1
ATOM 6927 C C . PHE C 1 113 ? 121.300 116.459 74.705 1.00 55.86 113 PHE B C 1
ATOM 6928 O O . PHE C 1 113 ? 121.410 116.641 73.488 1.00 61.89 113 PHE B O 1
ATOM 6936 N N . VAL C 1 114 ? 121.459 115.255 75.252 1.00 56.63 114 VAL B N 1
ATOM 6937 C CA . VAL C 1 114 ? 121.860 114.122 74.420 1.00 58.79 114 VAL B CA 1
ATOM 6938 C C . VAL C 1 114 ? 120.679 113.739 73.533 1.00 63.53 114 VAL B C 1
ATOM 6939 O O . VAL C 1 114 ? 119.680 113.198 74.012 1.00 66.42 114 VAL B O 1
ATOM 6943 N N . GLU C 1 115 ? 120.795 114.016 72.239 1.00 65.52 115 GLU B N 1
ATOM 6944 C CA . GLU C 1 115 ? 119.692 113.882 71.302 1.00 67.65 115 GLU B CA 1
ATOM 6945 C C . GLU C 1 115 ? 119.621 112.469 70.728 1.00 68.46 115 GLU B C 1
ATOM 6946 O O . GLU C 1 115 ? 120.544 111.665 70.856 1.00 71.37 115 GLU B O 1
ATOM 6952 N N . GLY C 1 116 ? 118.494 112.176 70.081 1.00 68.73 116 GLY B N 1
ATOM 6953 C CA . GLY C 1 116 ? 118.294 110.895 69.433 1.00 71.53 116 GLY B CA 1
ATOM 6954 C C . GLY C 1 116 ? 117.323 109.987 70.159 1.00 75.53 116 GLY B C 1
ATOM 6955 O O . GLY C 1 116 ? 117.657 109.427 71.207 1.00 76.13 116 GLY B O 1
ATOM 6956 N N . LYS C 1 117 ? 116.115 109.832 69.615 1.00 77.92 117 LYS B N 1
ATOM 6957 C CA . LYS C 1 117 ? 115.112 108.937 70.192 1.00 79.92 117 LYS B CA 1
ATOM 6958 C C . LYS C 1 117 ? 115.096 107.654 69.366 1.00 81.98 117 LYS B C 1
ATOM 6959 O O . LYS C 1 117 ? 114.273 107.459 68.471 1.00 82.43 117 LYS B O 1
ATOM 6965 N N . ASP C 1 118 ? 116.042 106.776 69.675 1.00 84.55 118 ASP B N 1
ATOM 6966 C CA . ASP C 1 118 ? 116.161 105.463 69.048 1.00 85.33 118 ASP B CA 1
ATOM 6967 C C . ASP C 1 118 ? 117.234 104.693 69.807 1.00 87.37 118 ASP B C 1
ATOM 6968 O O . ASP C 1 118 ? 117.739 105.150 70.839 1.00 85.03 118 ASP B O 1
ATOM 6973 N N . GLU C 1 119 ? 117.569 103.513 69.294 1.00 90.85 119 GLU B N 1
ATOM 6974 C CA . GLU C 1 119 ? 118.723 102.792 69.802 1.00 92.23 119 GLU B CA 1
ATOM 6975 C C . GLU C 1 119 ? 120.000 103.546 69.444 1.00 91.13 119 GLU B C 1
ATOM 6976 O O . GLU C 1 119 ? 120.027 104.367 68.523 1.00 91.83 119 GLU B O 1
ATOM 6982 N N . GLU C 1 120 ? 121.053 103.283 70.222 1.00 88.94 120 GLU B N 1
ATOM 6983 C CA . GLU C 1 120 ? 122.353 103.947 70.128 1.00 88.27 120 GLU B CA 1
ATOM 6984 C C . GLU C 1 120 ? 122.249 105.369 70.678 1.00 84.53 120 GLU B C 1
ATOM 6985 O O . GLU C 1 120 ? 123.262 106.039 70.892 1.00 87.67 120 GLU B O 1
ATOM 6991 N N . GLY C 1 121 ? 121.029 105.827 70.942 1.00 79.23 121 GLY B N 1
ATOM 6992 C CA . GLY C 1 121 ? 120.831 107.037 71.711 1.00 73.23 121 GLY B CA 1
ATOM 6993 C C . GLY C 1 121 ? 120.348 106.687 73.101 1.00 69.39 121 GLY B C 1
ATOM 6994 O O . GLY C 1 121 ? 120.832 107.230 74.101 1.00 68.63 121 GLY B O 1
ATOM 6995 N N . ARG C 1 122 ? 119.408 105.741 73.166 1.00 69.08 122 ARG B N 1
ATOM 6996 C CA . ARG C 1 122 ? 118.965 105.219 74.454 1.00 66.00 122 ARG B CA 1
ATOM 6997 C C . ARG C 1 122 ? 120.115 104.558 75.198 1.00 65.14 122 ARG B C 1
ATOM 6998 O O . ARG C 1 122 ? 120.305 104.788 76.399 1.00 66.72 122 ARG B O 1
ATOM 7006 N N . LEU C 1 123 ? 120.897 103.738 74.491 1.00 64.28 123 LEU B N 1
ATOM 7007 C CA . LEU C 1 123 ? 122.044 103.075 75.101 1.00 62.27 123 LEU B CA 1
ATOM 7008 C C . LEU C 1 123 ? 123.053 104.090 75.618 1.00 60.96 123 LEU B C 1
ATOM 7009 O O . LEU C 1 123 ? 123.569 103.953 76.734 1.00 61.57 123 LEU B O 1
ATOM 7014 N N . LEU C 1 124 ? 123.341 105.119 74.819 1.00 61.27 124 LEU B N 1
ATOM 7015 C CA . LEU C 1 124 ? 124.312 106.127 75.224 1.00 58.56 124 LEU B CA 1
ATOM 7016 C C . LEU C 1 124 ? 123.840 106.891 76.454 1.00 55.81 124 LEU B C 1
ATOM 7017 O O . LEU C 1 124 ? 124.613 107.089 77.400 1.00 55.77 124 LEU B O 1
ATOM 7022 N N . ARG C 1 125 ? 122.572 107.310 76.472 1.00 53.64 125 ARG B N 1
ATOM 7023 C CA . ARG C 1 125 ? 122.053 108.032 77.629 1.00 50.03 125 ARG B CA 1
ATOM 7024 C C . ARG C 1 125 ? 122.070 107.164 78.881 1.00 50.66 125 ARG B C 1
ATOM 7025 O O . ARG C 1 125 ? 122.463 107.625 79.962 1.00 49.19 125 ARG B O 1
ATOM 7033 N N . ARG C 1 126 ? 121.655 105.901 78.756 1.00 52.06 126 ARG B N 1
ATOM 7034 C CA . ARG C 1 126 ? 121.613 105.022 79.919 1.00 48.54 126 ARG B CA 1
ATOM 7035 C C . ARG C 1 126 ? 123.009 104.741 80.458 1.00 49.21 126 ARG B C 1
ATOM 7036 O O . ARG C 1 126 ? 123.217 104.733 81.676 1.00 52.47 126 ARG B O 1
ATOM 7044 N N . THR C 1 127 ? 123.985 104.516 79.572 1.00 49.26 127 THR B N 1
ATOM 7045 C CA . THR C 1 127 ? 125.355 104.302 80.028 1.00 48.22 127 THR B CA 1
ATOM 7046 C C . THR C 1 127 ? 125.913 105.549 80.701 1.00 45.27 127 THR B C 1
ATOM 7047 O O . THR C 1 127 ? 126.585 105.460 81.739 1.00 46.00 127 THR B O 1
ATOM 7051 N N . LEU C 1 128 ? 125.642 106.726 80.126 1.00 45.35 128 LEU B N 1
ATOM 7052 C CA . LEU C 1 128 ? 126.123 107.966 80.721 1.00 42.46 128 LEU B CA 1
ATOM 7053 C C . LEU C 1 128 ? 125.544 108.167 82.114 1.00 43.78 128 LEU B C 1
ATOM 7054 O O . LEU C 1 128 ? 126.252 108.596 83.031 1.00 44.40 128 LEU B O 1
ATOM 7059 N N . ILE C 1 129 ? 124.260 107.857 82.296 1.00 44.96 129 ILE B N 1
ATOM 7060 C CA . ILE C 1 129 ? 123.653 108.050 83.609 1.00 43.61 129 ILE B CA 1
ATOM 7061 C C . ILE C 1 129 ? 124.028 106.946 84.594 1.00 44.36 129 ILE B C 1
ATOM 7062 O O . ILE C 1 129 ? 123.966 107.168 85.808 1.00 46.39 129 ILE B O 1
ATOM 7067 N N . ARG C 1 130 ? 124.417 105.761 84.113 1.00 44.52 130 ARG B N 1
ATOM 7068 C CA . ARG C 1 130 ? 124.866 104.705 85.015 1.00 42.91 130 ARG B CA 1
ATOM 7069 C C . ARG C 1 130 ? 126.288 104.938 85.509 1.00 44.72 130 ARG B C 1
ATOM 7070 O O . ARG C 1 130 ? 126.618 104.564 86.646 1.00 44.87 130 ARG B O 1
ATOM 7078 N N . TYR C 1 131 ? 127.143 105.530 84.669 1.00 46.28 131 TYR B N 1
ATOM 7079 C CA . TYR C 1 131 ? 128.513 105.809 85.090 1.00 41.75 131 TYR B CA 1
ATOM 7080 C C . TYR C 1 131 ? 128.558 106.758 86.279 1.00 42.33 131 TYR B C 1
ATOM 7081 O O . TYR C 1 131 ? 129.492 106.698 87.085 1.00 43.21 131 TYR B O 1
ATOM 7090 N N . ALA C 1 132 ? 127.570 107.645 86.402 1.00 43.28 132 ALA B N 1
ATOM 7091 C CA . ALA C 1 132 ? 127.537 108.570 87.529 1.00 42.62 132 ALA B CA 1
ATOM 7092 C C . ALA C 1 132 ? 127.090 107.880 88.812 1.00 45.04 132 ALA B C 1
ATOM 7093 O O . ALA C 1 132 ? 127.609 108.178 89.893 1.00 47.96 132 ALA B O 1
ATOM 7095 N N . ILE C 1 133 ? 126.126 106.962 88.716 1.00 43.85 133 ILE B N 1
ATOM 7096 C CA . ILE C 1 133 ? 125.664 106.243 89.899 1.00 44.51 133 ILE B CA 1
ATOM 7097 C C . ILE C 1 133 ? 126.728 105.273 90.395 1.00 43.16 133 ILE B C 1
ATOM 7098 O O . ILE C 1 133 ? 126.822 105.006 91.602 1.00 44.84 133 ILE B O 1
ATOM 7103 N N . LEU C 1 134 ? 127.540 104.725 89.485 1.00 42.07 134 LEU B N 1
ATOM 7104 C CA . LEU C 1 134 ? 128.552 103.754 89.897 1.00 38.98 134 LEU B CA 1
ATOM 7105 C C . LEU C 1 134 ? 129.555 104.364 90.873 1.00 38.66 134 LEU B C 1
ATOM 7106 O O . LEU C 1 134 ? 129.939 103.723 91.859 1.00 41.34 134 LEU B O 1
ATOM 7111 N N . GLY C 1 135 ? 129.988 105.600 90.621 1.00 36.92 135 GLY B N 1
ATOM 7112 C CA . GLY C 1 135 ? 130.959 106.227 91.505 1.00 36.99 135 GLY B CA 1
ATOM 7113 C C . GLY C 1 135 ? 130.410 106.499 92.893 1.00 39.91 135 GLY B C 1
ATOM 7114 O O . GLY C 1 135 ? 131.097 106.282 93.900 1.00 43.98 135 GLY B O 1
ATOM 7115 N N . GLN C 1 136 ? 129.169 106.988 92.970 1.00 39.39 136 GLN B N 1
ATOM 7116 C CA . GLN C 1 136 ? 128.556 107.207 94.274 1.00 40.69 136 GLN B CA 1
ATOM 7117 C C . GLN C 1 136 ? 128.366 105.887 95.010 1.00 41.87 136 GLN B C 1
ATOM 7118 O O . GLN C 1 136 ? 128.559 105.821 96.229 1.00 44.00 136 GLN B O 1
ATOM 7124 N N . VAL C 1 137 ? 128.023 104.818 94.286 1.00 40.07 137 VAL B N 1
ATOM 7125 C CA . VAL C 1 137 ? 127.894 103.513 94.924 1.00 35.61 137 VAL B CA 1
ATOM 7126 C C . VAL C 1 137 ? 129.235 103.069 95.489 1.00 35.84 137 VAL B C 1
ATOM 7127 O O . VAL C 1 137 ? 129.313 102.564 96.614 1.00 39.02 137 VAL B O 1
ATOM 7131 N N . LEU C 1 138 ? 130.312 103.264 94.725 1.00 37.46 138 LEU B N 1
ATOM 7132 C CA . LEU C 1 138 ? 131.635 102.850 95.184 1.00 35.06 138 LEU B CA 1
ATOM 7133 C C . LEU C 1 138 ? 132.052 103.608 96.440 1.00 36.65 138 LEU B C 1
ATOM 7134 O O . LEU C 1 138 ? 132.507 103.005 97.421 1.00 43.30 138 LEU B O 1
ATOM 7139 N N . ILE C 1 139 ? 131.890 104.934 96.442 1.00 35.02 139 ILE B N 1
ATOM 7140 C CA . ILE C 1 139 ? 132.324 105.708 97.606 1.00 37.73 139 ILE B CA 1
ATOM 7141 C C . ILE C 1 139 ? 131.450 105.399 98.821 1.00 40.36 139 ILE B C 1
ATOM 7142 O O . ILE C 1 139 ? 131.952 105.269 99.948 1.00 41.57 139 ILE B O 1
ATOM 7147 N N . LEU C 1 140 ? 130.135 105.259 98.620 1.00 40.45 140 LEU B N 1
ATOM 7148 C CA . LEU C 1 140 ? 129.257 104.937 99.737 1.00 37.89 140 LEU B CA 1
ATOM 7149 C C . LEU C 1 140 ? 129.568 103.560 100.303 1.00 39.55 140 LEU B C 1
ATOM 7150 O O . LEU C 1 140 ? 129.525 103.364 101.520 1.00 41.97 140 LEU B O 1
ATOM 7155 N N . ARG C 1 141 ? 129.873 102.589 99.441 1.00 39.49 141 ARG B N 1
ATOM 7156 C CA . ARG C 1 141 ? 130.289 101.282 99.929 1.00 40.92 141 ARG B CA 1
ATOM 7157 C C . ARG C 1 141 ? 131.594 101.374 100.702 1.00 43.11 141 ARG B C 1
ATOM 7158 O O . ARG C 1 141 ? 131.778 100.669 101.700 1.00 46.97 141 ARG B O 1
ATOM 7166 N N . SER C 1 142 ? 132.505 102.246 100.267 1.00 45.52 142 SER B N 1
ATOM 7167 C CA . SER C 1 142 ? 133.790 102.364 100.946 1.00 45.83 142 SER B CA 1
ATOM 7168 C C . SER C 1 142 ? 133.677 103.081 102.286 1.00 47.64 142 SER B C 1
ATOM 7169 O O . SER C 1 142 ? 134.566 102.939 103.132 1.00 49.49 142 SER B O 1
ATOM 7172 N N . ILE C 1 143 ? 132.621 103.869 102.500 1.00 49.70 143 ILE B N 1
ATOM 7173 C CA . ILE C 1 143 ? 132.526 104.662 103.727 1.00 45.85 143 ILE B CA 1
ATOM 7174 C C . ILE C 1 143 ? 131.363 104.263 104.631 1.00 47.14 143 ILE B C 1
ATOM 7175 O O . ILE C 1 143 ? 131.265 104.798 105.743 1.00 46.19 143 ILE B O 1
ATOM 7180 N N . SER C 1 144 ? 130.485 103.351 104.212 1.00 50.77 144 SER B N 1
ATOM 7181 C CA . SER C 1 144 ? 129.274 103.053 104.970 1.00 49.10 144 SER B CA 1
ATOM 7182 C C . SER C 1 144 ? 129.181 101.571 105.303 1.00 53.20 144 SER B C 1
ATOM 7183 O O . SER C 1 144 ? 129.295 100.718 104.415 1.00 56.40 144 SER B O 1
ATOM 7186 N N . THR C 1 145 ? 128.918 101.276 106.580 1.00 52.79 145 THR B N 1
ATOM 7187 C CA . THR C 1 145 ? 128.895 99.894 107.051 1.00 57.13 145 THR B CA 1
ATOM 7188 C C . THR C 1 145 ? 127.719 99.115 106.472 1.00 57.16 145 THR B C 1
ATOM 7189 O O . THR C 1 145 ? 127.881 97.963 106.052 1.00 60.20 145 THR B O 1
ATOM 7193 N N . SER C 1 146 ? 126.525 99.711 106.457 1.00 55.53 146 SER B N 1
ATOM 7194 C CA . SER C 1 146 ? 125.360 99.010 105.923 1.00 56.35 146 SER B CA 1
ATOM 7195 C C . SER C 1 146 ? 125.503 98.751 104.427 1.00 55.82 146 SER B C 1
ATOM 7196 O O . SER C 1 146 ? 125.154 97.668 103.941 1.00 58.18 146 SER B O 1
ATOM 7199 N N . VAL C 1 147 ? 126.020 99.729 103.682 1.00 56.41 147 VAL B N 1
ATOM 7200 C CA . VAL C 1 147 ? 126.218 99.538 102.250 1.00 53.43 147 VAL B CA 1
ATOM 7201 C C . VAL C 1 147 ? 127.289 98.485 101.994 1.00 55.14 147 VAL B C 1
ATOM 7202 O O . VAL C 1 147 ? 127.187 97.697 101.046 1.00 57.66 147 VAL B O 1
ATOM 7206 N N . TYR C 1 148 ? 128.333 98.445 102.828 1.00 52.66 148 TYR B N 1
ATOM 7207 C CA . TYR C 1 148 ? 129.331 97.389 102.691 1.00 52.55 148 TYR B CA 1
ATOM 7208 C C . TYR C 1 148 ? 128.729 96.019 102.981 1.00 55.10 148 TYR B C 1
ATOM 7209 O O . TYR C 1 148 ? 129.045 95.039 102.299 1.00 60.91 148 TYR B O 1
ATOM 7218 N N . LYS C 1 149 ? 127.868 95.931 103.997 1.00 54.43 149 LYS B N 1
ATOM 7219 C CA . LYS C 1 149 ? 127.191 94.671 104.286 1.00 56.99 149 LYS B CA 1
ATOM 7220 C C . LYS C 1 149 ? 126.305 94.242 103.126 1.00 61.26 149 LYS B C 1
ATOM 7221 O O . LYS C 1 149 ? 126.174 93.042 102.853 1.00 65.60 149 LYS B O 1
ATOM 7227 N N . ARG C 1 150 ? 125.680 95.202 102.444 1.00 60.68 150 ARG B N 1
ATOM 7228 C CA . ARG C 1 150 ? 124.853 94.865 101.289 1.00 59.83 150 ARG B CA 1
ATOM 7229 C C . ARG C 1 150 ? 125.703 94.426 100.099 1.00 62.66 150 ARG B C 1
ATOM 7230 O O . ARG C 1 150 ? 125.306 93.529 99.346 1.00 66.06 150 ARG B O 1
ATOM 7238 N N . PHE C 1 151 ? 126.872 95.040 99.912 1.00 61.32 151 PHE B N 1
ATOM 7239 C CA . PHE C 1 151 ? 127.764 94.742 98.789 1.00 59.44 151 PHE B CA 1
ATOM 7240 C C . PHE C 1 151 ? 129.154 94.429 99.324 1.00 60.59 151 PHE B C 1
ATOM 7241 O O . PHE C 1 151 ? 130.057 95.274 99.271 1.00 60.64 151 PHE B O 1
ATOM 7249 N N . PRO C 1 152 ? 129.365 93.218 99.845 1.00 61.75 152 PRO B N 1
ATOM 7250 C CA . PRO C 1 152 ? 130.679 92.898 100.423 1.00 60.19 152 PRO B CA 1
ATOM 7251 C C . PRO C 1 152 ? 131.782 92.740 99.390 1.00 63.80 152 PRO B C 1
ATOM 7252 O O . PRO C 1 152 ? 132.956 92.919 99.730 1.00 65.24 152 PRO B O 1
ATOM 7256 N N . THR C 1 153 ? 131.447 92.413 98.144 1.00 64.63 153 THR B N 1
ATOM 7257 C CA . THR C 1 153 ? 132.437 92.152 97.110 1.00 63.53 153 THR B CA 1
ATOM 7258 C C . THR C 1 153 ? 132.034 92.873 95.830 1.00 66.34 153 THR B C 1
ATOM 7259 O O . THR C 1 153 ? 130.853 93.146 95.601 1.00 68.20 153 THR B O 1
ATOM 7263 N N . LEU C 1 154 ? 133.030 93.183 94.996 1.00 66.22 154 LEU B N 1
ATOM 7264 C CA . LEU C 1 154 ? 132.763 93.843 93.723 1.00 64.65 154 LEU B CA 1
ATOM 7265 C C . LEU C 1 154 ? 131.938 92.981 92.778 1.00 66.32 154 LEU B C 1
ATOM 7266 O O . LEU C 1 154 ? 131.317 93.518 91.857 1.00 67.58 154 LEU B O 1
ATOM 7271 N N . HIS C 1 155 ? 131.920 91.663 92.977 1.00 65.62 155 HIS B N 1
ATOM 7272 C CA . HIS C 1 155 ? 131.068 90.799 92.171 1.00 66.97 155 HIS B CA 1
ATOM 7273 C C . HIS C 1 155 ? 129.593 90.960 92.513 1.00 67.84 155 HIS B C 1
ATOM 7274 O O . HIS C 1 155 ? 128.737 90.698 91.659 1.00 70.36 155 HIS B O 1
ATOM 7281 N N . HIS C 1 156 ? 129.277 91.387 93.737 1.00 66.96 156 HIS B N 1
ATOM 7282 C CA . HIS C 1 156 ? 127.888 91.656 94.087 1.00 64.93 156 HIS B CA 1
ATOM 7283 C C . HIS C 1 156 ? 127.329 92.824 93.287 1.00 66.48 156 HIS B C 1
ATOM 7284 O O . HIS C 1 156 ? 126.130 92.853 92.995 1.00 68.97 156 HIS B O 1
ATOM 7291 N N . LEU C 1 157 ? 128.176 93.791 92.929 1.00 65.59 157 LEU B N 1
ATOM 7292 C CA . LEU C 1 157 ? 127.723 94.888 92.078 1.00 62.84 157 LEU B CA 1
ATOM 7293 C C . LEU C 1 157 ? 127.327 94.385 90.697 1.00 64.59 157 LEU B C 1
ATOM 7294 O O . LEU C 1 157 ? 126.322 94.828 90.131 1.00 67.02 157 LEU B O 1
ATOM 7299 N N . VAL C 1 158 ? 128.112 93.462 90.134 1.00 64.76 158 VAL B N 1
ATOM 7300 C CA . VAL C 1 158 ? 127.756 92.863 88.852 1.00 66.48 158 VAL B CA 1
ATOM 7301 C C . VAL C 1 158 ? 126.474 92.051 88.983 1.00 69.02 158 VAL B C 1
ATOM 7302 O O . VAL C 1 158 ? 125.589 92.112 88.121 1.00 70.04 158 VAL B O 1
ATOM 7306 N N . LEU C 1 159 ? 126.355 91.280 90.068 1.00 71.15 159 LEU B N 1
ATOM 7307 C CA . LEU C 1 159 ? 125.162 90.465 90.277 1.00 69.59 159 LEU B CA 1
ATOM 7308 C C . LEU C 1 159 ? 123.909 91.318 90.446 1.00 69.17 159 LEU B C 1
ATOM 7309 O O . LEU C 1 159 ? 122.817 90.899 90.048 1.00 69.72 159 LEU B O 1
ATOM 7314 N N . ALA C 1 160 ? 124.042 92.507 91.029 1.00 69.06 160 ALA B N 1
ATOM 7315 C CA . ALA C 1 160 ? 122.908 93.382 91.291 1.00 68.36 160 ALA B CA 1
ATOM 7316 C C . ALA C 1 160 ? 122.586 94.311 90.129 1.00 72.96 160 ALA B C 1
ATOM 7317 O O . ALA C 1 160 ? 121.671 95.131 90.247 1.00 76.94 160 ALA B O 1
ATOM 7319 N N . GLY C 1 161 ? 123.312 94.212 89.020 1.00 72.15 161 GLY B N 1
ATOM 7320 C CA . GLY C 1 161 ? 123.027 95.011 87.848 1.00 73.69 161 GLY B CA 1
ATOM 7321 C C . GLY C 1 161 ? 123.615 96.403 87.842 1.00 71.46 161 GLY B C 1
ATOM 7322 O O . GLY C 1 161 ? 123.330 97.170 86.915 1.00 69.67 161 GLY B O 1
ATOM 7323 N N . PHE C 1 162 ? 124.426 96.756 88.839 1.00 70.15 162 PHE B N 1
ATOM 7324 C CA . PHE C 1 162 ? 125.022 98.085 88.878 1.00 64.30 162 PHE B CA 1
ATOM 7325 C C . PHE C 1 162 ? 126.139 98.259 87.859 1.00 68.21 162 PHE B C 1
ATOM 7326 O O . PHE C 1 162 ? 126.433 99.394 87.472 1.00 69.56 162 PHE B O 1
ATOM 7334 N N . MET C 1 163 ? 126.764 97.170 87.417 1.00 69.74 163 MET B N 1
ATOM 7335 C CA . MET C 1 163 ? 127.812 97.258 86.410 1.00 70.58 163 MET B CA 1
ATOM 7336 C C . MET C 1 163 ? 127.923 95.918 85.700 1.00 71.61 163 MET B C 1
ATOM 7337 O O . MET C 1 163 ? 127.409 94.900 86.169 1.00 74.06 163 MET B O 1
ATOM 7342 N N . THR C 1 164 ? 128.597 95.937 84.556 1.00 72.26 164 THR B N 1
ATOM 7343 C CA . THR C 1 164 ? 128.638 94.817 83.629 1.00 75.42 164 THR B CA 1
ATOM 7344 C C . THR C 1 164 ? 129.928 94.018 83.831 1.00 78.71 164 THR B C 1
ATOM 7345 O O . THR C 1 164 ? 130.893 94.488 84.439 1.00 80.74 164 THR B O 1
ATOM 7349 N N . HIS C 1 165 ? 129.922 92.776 83.336 1.00 79.68 165 HIS B N 1
ATOM 7350 C CA . HIS C 1 165 ? 131.100 91.919 83.435 1.00 81.50 165 HIS B CA 1
ATOM 7351 C C . HIS C 1 165 ? 132.298 92.534 82.725 1.00 81.29 165 HIS B C 1
ATOM 7352 O O . HIS C 1 165 ? 133.430 92.459 83.220 1.00 82.16 165 HIS B O 1
ATOM 7359 N N . GLY C 1 166 ? 132.074 93.135 81.556 1.00 79.22 166 GLY B N 1
ATOM 7360 C CA . GLY C 1 166 ? 133.161 93.813 80.868 1.00 74.46 166 GLY B CA 1
ATOM 7361 C C . GLY C 1 166 ? 133.718 94.974 81.666 1.00 73.79 166 GLY B C 1
ATOM 7362 O O . GLY C 1 166 ? 134.932 95.181 81.716 1.00 77.89 166 GLY B O 1
ATOM 7363 N N . GLU C 1 167 ? 132.837 95.747 82.306 1.00 72.07 167 GLU B N 1
ATOM 7364 C CA . GLU C 1 167 ? 133.289 96.845 83.151 1.00 70.52 167 GLU B CA 1
ATOM 7365 C C . GLU C 1 167 ? 134.106 96.333 84.328 1.00 73.52 167 GLU B C 1
ATOM 7366 O O . GLU C 1 167 ? 135.128 96.925 84.689 1.00 75.91 167 GLU B O 1
ATOM 7372 N N . HIS C 1 168 ? 133.667 95.232 84.942 1.00 75.40 168 HIS B N 1
ATOM 7373 C CA . HIS C 1 168 ? 134.421 94.647 86.047 1.00 74.72 168 HIS B CA 1
ATOM 7374 C C . HIS C 1 168 ? 135.796 94.176 85.590 1.00 75.05 168 HIS B C 1
ATOM 7375 O O . HIS C 1 168 ? 136.801 94.400 86.277 1.00 76.67 168 HIS B O 1
ATOM 7382 N N . LYS C 1 169 ? 135.861 93.523 84.428 1.00 75.38 169 LYS B N 1
ATOM 7383 C CA . LYS C 1 169 ? 137.144 93.056 83.914 1.00 73.68 169 LYS B CA 1
ATOM 7384 C C . LYS C 1 169 ? 138.070 94.223 83.599 1.00 75.02 169 LYS B C 1
ATOM 7385 O O . LYS C 1 169 ? 139.277 94.154 83.859 1.00 77.26 169 LYS B O 1
ATOM 7387 N N . GLN C 1 170 ? 137.526 95.302 83.033 1.00 75.59 170 GLN B N 1
ATOM 7388 C CA . GLN C 1 170 ? 138.344 96.476 82.741 1.00 73.22 170 GLN B CA 1
ATOM 7389 C C . GLN C 1 170 ? 138.834 97.143 84.020 1.00 71.98 170 GLN B C 1
ATOM 7390 O O . GLN C 1 170 ? 139.976 97.612 84.083 1.00 74.93 170 GLN B O 1
ATOM 7396 N N . LEU C 1 171 ? 137.983 97.205 85.047 1.00 71.73 171 LEU B N 1
ATOM 7397 C CA . LEU C 1 171 ? 138.390 97.795 86.317 1.00 67.50 171 LEU B CA 1
ATOM 7398 C C . LEU C 1 171 ? 139.455 96.960 87.011 1.00 71.49 171 LEU B C 1
ATOM 7399 O O . LEU C 1 171 ? 140.330 97.512 87.687 1.00 74.68 171 LEU B O 1
ATOM 7404 N N . GLN C 1 172 ? 139.397 95.635 86.865 1.00 75.74 172 GLN B N 1
ATOM 7405 C CA . GLN C 1 172 ? 140.378 94.770 87.507 1.00 80.22 172 GLN B CA 1
ATOM 7406 C C . GLN C 1 172 ? 141.765 94.865 86.882 1.00 82.24 172 GLN B C 1
ATOM 7407 O O . GLN C 1 172 ? 142.730 94.390 87.491 1.00 84.50 172 GLN B O 1
ATOM 7413 N N . LYS C 1 173 ? 141.895 95.461 85.697 1.00 79.99 173 LYS B N 1
ATOM 7414 C CA . LYS C 1 173 ? 143.149 95.474 84.954 1.00 79.91 173 LYS B CA 1
ATOM 7415 C C . LYS C 1 173 ? 143.878 96.811 85.063 1.00 82.69 173 LYS B C 1
ATOM 7416 O O . LYS C 1 173 ? 144.542 97.236 84.116 1.00 85.54 173 LYS B O 1
ATOM 7422 N N . LEU C 1 174 ? 143.768 97.483 86.207 1.00 83.11 174 LEU B N 1
ATOM 7423 C CA . LEU C 1 174 ? 144.456 98.751 86.418 1.00 82.72 174 LEU B CA 1
ATOM 7424 C C . LEU C 1 174 ? 145.773 98.596 87.163 1.00 82.65 174 LEU B C 1
ATOM 7425 O O . LEU C 1 174 ? 146.736 99.305 86.860 1.00 81.53 174 LEU B O 1
ATOM 7430 N N . GLY C 1 175 ? 145.842 97.682 88.125 1.00 86.87 175 GLY B N 1
ATOM 7431 C CA . GLY C 1 175 ? 147.079 97.434 88.845 1.00 90.61 175 GLY B CA 1
ATOM 7432 C C . GLY C 1 175 ? 147.559 98.583 89.706 1.00 89.10 175 GLY B C 1
ATOM 7433 O O . GLY C 1 175 ? 148.756 98.894 89.704 1.00 88.58 175 GLY B O 1
ATOM 7434 N N . LEU C 1 176 ? 146.653 99.224 90.443 1.00 86.05 176 LEU B N 1
ATOM 7435 C CA . LEU C 1 176 ? 147.024 100.312 91.330 1.00 83.21 176 LEU B CA 1
ATOM 7436 C C . LEU C 1 176 ? 146.615 99.994 92.762 1.00 85.79 176 LEU B C 1
ATOM 7437 O O . LEU C 1 176 ? 145.515 99.480 92.993 1.00 87.13 176 LEU B O 1
ATOM 7442 N N . PRO C 1 177 ? 147.477 100.281 93.747 1.00 85.68 177 PRO B N 1
ATOM 7443 C CA . PRO C 1 177 ? 147.153 100.031 95.156 1.00 84.81 177 PRO B CA 1
ATOM 7444 C C . PRO C 1 177 ? 146.393 101.185 95.807 1.00 85.11 177 PRO B C 1
ATOM 7445 O O . PRO C 1 177 ? 146.752 101.661 96.889 1.00 87.42 177 PRO B O 1
ATOM 7449 N N . HIS C 1 178 ? 145.330 101.644 95.151 1.00 82.47 178 HIS B N 1
ATOM 7450 C CA . HIS C 1 178 ? 144.534 102.757 95.645 1.00 80.74 178 HIS B CA 1
ATOM 7451 C C . HIS C 1 178 ? 143.059 102.449 95.432 1.00 79.60 178 HIS B C 1
ATOM 7452 O O . HIS C 1 178 ? 142.692 101.539 94.685 1.00 78.17 178 HIS B O 1
ATOM 7459 N N . ASN C 1 179 ? 142.209 103.219 96.107 1.00 77.00 179 ASN B N 1
ATOM 7460 C CA . ASN C 1 179 ? 140.773 103.096 95.908 1.00 70.38 179 ASN B CA 1
ATOM 7461 C C . ASN C 1 179 ? 140.402 103.536 94.497 1.00 68.66 179 ASN B C 1
ATOM 7462 O O . ASN C 1 179 ? 140.766 104.632 94.059 1.00 70.22 179 ASN B O 1
ATOM 7467 N N . THR C 1 180 ? 139.679 102.679 93.785 1.00 66.33 180 THR B N 1
ATOM 7468 C CA . THR C 1 180 ? 139.296 102.948 92.399 1.00 61.15 180 THR B CA 1
ATOM 7469 C C . THR C 1 180 ? 137.897 103.558 92.329 1.00 54.89 180 THR B C 1
ATOM 7470 O O . THR C 1 180 ? 136.992 103.033 91.686 1.00 56.80 180 THR B O 1
ATOM 7474 N N . PHE C 1 181 ? 137.730 104.692 93.004 1.00 53.21 181 PHE B N 1
ATOM 7475 C CA . PHE C 1 181 ? 136.474 105.428 92.982 1.00 50.00 181 PHE B CA 1
ATOM 7476 C C . PHE C 1 181 ? 136.517 106.635 92.052 1.00 50.24 181 PHE B C 1
ATOM 7477 O O . PHE C 1 181 ? 135.594 107.454 92.071 1.00 53.24 181 PHE B O 1
ATOM 7485 N N . TRP C 1 182 ? 137.560 106.757 91.230 1.00 48.49 182 TRP B N 1
ATOM 7486 C CA . TRP C 1 182 ? 137.706 107.870 90.305 1.00 47.03 182 TRP B CA 1
ATOM 7487 C C . TRP C 1 182 ? 137.602 107.468 88.840 1.00 47.19 182 TRP B C 1
ATOM 7488 O O . TRP C 1 182 ? 137.496 108.351 87.983 1.00 49.76 182 TRP B O 1
ATOM 7499 N N . VAL C 1 183 ? 137.635 106.176 88.531 1.00 46.03 183 VAL B N 1
ATOM 7500 C CA . VAL C 1 183 ? 137.599 105.678 87.155 1.00 47.23 183 VAL B CA 1
ATOM 7501 C C . VAL C 1 183 ? 136.291 106.013 86.437 1.00 49.71 183 VAL B C 1
ATOM 7502 O O . VAL C 1 183 ? 136.337 106.426 85.265 1.00 51.93 183 VAL B O 1
ATOM 7506 N N . PRO C 1 184 ? 135.112 105.834 87.054 1.00 47.90 184 PRO B N 1
ATOM 7507 C CA . PRO C 1 184 ? 133.870 106.131 86.320 1.00 45.08 184 PRO B CA 1
ATOM 7508 C C . PRO C 1 184 ? 133.774 107.558 85.811 1.00 44.72 184 PRO B C 1
ATOM 7509 O O . PRO C 1 184 ? 133.155 107.784 84.768 1.00 47.10 184 PRO B O 1
ATOM 7513 N N . TRP C 1 185 ? 134.366 108.532 86.504 1.00 42.17 185 TRP B N 1
ATOM 7514 C CA . TRP C 1 185 ? 134.328 109.905 86.009 1.00 42.65 185 TRP B CA 1
ATOM 7515 C C . TRP C 1 185 ? 135.143 110.057 84.728 1.00 44.27 185 TRP B C 1
ATOM 7516 O O . TRP C 1 185 ? 134.722 110.753 83.793 1.00 49.62 185 TRP B O 1
ATOM 7527 N N . VAL C 1 186 ? 136.307 109.409 84.660 1.00 40.22 186 VAL B N 1
ATOM 7528 C CA . VAL C 1 186 ? 137.098 109.429 83.434 1.00 42.70 186 VAL B CA 1
ATOM 7529 C C . VAL C 1 186 ? 136.353 108.723 82.309 1.00 46.60 186 VAL B C 1
ATOM 7530 O O . VAL C 1 186 ? 136.376 109.169 81.152 1.00 50.23 186 VAL B O 1
ATOM 7534 N N . TRP C 1 187 ? 135.682 107.613 82.626 1.00 44.42 187 TRP B N 1
ATOM 7535 C CA . TRP C 1 187 ? 134.870 106.936 81.619 1.00 42.54 187 TRP B CA 1
ATOM 7536 C C . TRP C 1 187 ? 133.755 107.842 81.112 1.00 42.89 187 TRP B C 1
ATOM 7537 O O . TRP C 1 187 ? 133.468 107.871 79.911 1.00 47.30 187 TRP B O 1
ATOM 7548 N N . PHE C 1 188 ? 133.114 108.583 82.018 1.00 42.15 188 PHE B N 1
ATOM 7549 C CA . PHE C 1 188 ? 132.067 109.522 81.628 1.00 41.22 188 PHE B CA 1
ATOM 7550 C C . PHE C 1 188 ? 132.614 110.590 80.692 1.00 45.05 188 PHE B C 1
ATOM 7551 O O . PHE C 1 188 ? 131.990 110.920 79.677 1.00 49.75 188 PHE B O 1
ATOM 7559 N N . ALA C 1 189 ? 133.777 111.153 81.025 1.00 43.65 189 ALA B N 1
ATOM 7560 C CA . ALA C 1 189 ? 134.362 112.185 80.173 1.00 45.33 189 ALA B CA 1
ATOM 7561 C C . ALA C 1 189 ? 134.680 111.640 78.785 1.00 48.94 189 ALA B C 1
ATOM 7562 O O . ALA C 1 189 ? 134.385 112.286 77.768 1.00 51.26 189 ALA B O 1
ATOM 7564 N N . ASN C 1 190 ? 135.273 110.445 78.723 1.00 48.29 190 ASN B N 1
ATOM 7565 C CA . ASN C 1 190 ? 135.613 109.858 77.431 1.00 47.69 190 ASN B CA 1
ATOM 7566 C C . ASN C 1 190 ? 134.364 109.562 76.609 1.00 47.84 190 ASN B C 1
ATOM 7567 O O . ASN C 1 190 ? 134.333 109.829 75.401 1.00 50.72 190 ASN B O 1
ATOM 7572 N N . LEU C 1 191 ? 133.325 109.015 77.243 1.00 46.51 191 LEU B N 1
ATOM 7573 C CA . LEU C 1 191 ? 132.094 108.720 76.520 1.00 46.27 191 LEU B CA 1
ATOM 7574 C C . LEU C 1 191 ? 131.423 109.994 76.029 1.00 50.78 191 LEU B C 1
ATOM 7575 O O . LEU C 1 191 ? 130.872 110.026 74.925 1.00 53.76 191 LEU B O 1
ATOM 7580 N N . SER C 1 192 ? 131.456 111.058 76.836 1.00 51.27 192 SER B N 1
ATOM 7581 C CA . SER C 1 192 ? 130.874 112.326 76.413 1.00 47.17 192 SER B CA 1
ATOM 7582 C C . SER C 1 192 ? 131.613 112.899 75.210 1.00 48.21 192 SER B C 1
ATOM 7583 O O . SER C 1 192 ? 130.988 113.406 74.271 1.00 47.37 192 SER B O 1
ATOM 7586 N N . MET C 1 193 ? 132.947 112.831 75.219 1.00 51.99 193 MET B N 1
ATOM 7587 C CA . MET C 1 193 ? 133.703 113.314 74.065 1.00 52.39 193 MET B CA 1
ATOM 7588 C C . MET C 1 193 ? 133.424 112.471 72.825 1.00 53.97 193 MET B C 1
ATOM 7589 O O . MET C 1 193 ? 133.298 113.007 71.715 1.00 57.55 193 MET B O 1
ATOM 7594 N N . LYS C 1 194 ? 133.324 111.150 72.991 1.00 53.13 194 LYS B N 1
ATOM 7595 C CA . LYS C 1 194 ? 132.999 110.287 71.859 1.00 53.33 194 LYS B CA 1
ATOM 7596 C C . LYS C 1 194 ? 131.615 110.604 71.306 1.00 54.65 194 LYS B C 1
ATOM 7597 O O . LYS C 1 194 ? 131.408 110.596 70.088 1.00 54.23 194 LYS B O 1
ATOM 7603 N N . ALA C 1 195 ? 130.654 110.881 72.190 1.00 56.34 195 ALA B N 1
ATOM 7604 C CA . ALA C 1 195 ? 129.319 111.271 71.747 1.00 55.71 195 ALA B CA 1
ATOM 7605 C C . ALA C 1 195 ? 129.335 112.604 71.013 1.00 56.18 195 ALA B C 1
ATOM 7606 O O . ALA C 1 195 ? 128.613 112.771 70.025 1.00 60.11 195 ALA B O 1
ATOM 7608 N N . TYR C 1 196 ? 130.133 113.567 71.485 1.00 56.02 196 TYR B N 1
ATOM 7609 C CA . TYR C 1 196 ? 130.246 114.834 70.768 1.00 54.35 196 TYR B CA 1
ATOM 7610 C C . TYR C 1 196 ? 130.829 114.626 69.379 1.00 57.85 196 TYR B C 1
ATOM 7611 O O . TYR C 1 196 ? 130.371 115.234 68.406 1.00 62.22 196 TYR B O 1
ATOM 7620 N N . LEU C 1 197 ? 131.867 113.784 69.304 1.00 60.12 197 LEU B N 1
ATOM 7621 C CA . LEU C 1 197 ? 132.453 113.433 67.985 1.00 60.95 197 LEU B CA 1
ATOM 7622 C C . LEU C 1 197 ? 131.405 112.589 67.257 1.00 60.57 197 LEU B C 1
ATOM 7623 O O . LEU C 1 197 ? 131.606 111.363 67.135 1.00 61.58 197 LEU B O 1
ATOM 7628 N N . GLY C 1 198 ? 130.328 113.228 66.801 1.00 63.89 198 GLY B N 1
ATOM 7629 C CA . GLY C 1 198 ? 129.220 112.536 66.182 1.00 59.55 198 GLY B CA 1
ATOM 7630 C C . GLY C 1 198 ? 128.041 113.472 66.075 1.00 67.26 198 GLY B C 1
ATOM 7631 O O . GLY C 1 198 ? 128.198 114.693 66.108 1.00 71.69 198 GLY B O 1
ATOM 7632 N N . GLY C 1 199 ? 126.852 112.895 65.955 1.00 68.31 199 GLY B N 1
ATOM 7633 C CA . GLY C 1 199 ? 125.647 113.677 65.804 1.00 72.55 199 GLY B CA 1
ATOM 7634 C C . GLY C 1 199 ? 124.767 113.802 67.026 1.00 73.44 199 GLY B C 1
ATOM 7635 O O . GLY C 1 199 ? 123.611 114.215 66.892 1.00 82.91 199 GLY B O 1
ATOM 7636 N N . ARG C 1 200 ? 125.266 113.461 68.214 1.00 65.94 200 ARG B N 1
ATOM 7637 C CA . ARG C 1 200 ? 124.414 113.416 69.395 1.00 67.00 200 ARG B CA 1
ATOM 7638 C C . ARG C 1 200 ? 124.555 114.632 70.302 1.00 65.99 200 ARG B C 1
ATOM 7639 O O . ARG C 1 200 ? 123.711 114.824 71.182 1.00 66.51 200 ARG B O 1
ATOM 7647 N N . ILE C 1 201 ? 125.585 115.455 70.121 1.00 65.50 201 ILE B N 1
ATOM 7648 C CA . ILE C 1 201 ? 125.724 116.710 70.851 1.00 63.70 201 ILE B CA 1
ATOM 7649 C C . ILE C 1 201 ? 125.954 117.823 69.839 1.00 67.03 201 ILE B C 1
ATOM 7650 O O . ILE C 1 201 ? 126.868 117.739 69.013 1.00 68.93 201 ILE B O 1
ATOM 7655 N N . ARG C 1 202 ? 125.122 118.866 69.907 1.00 68.63 202 ARG B N 1
ATOM 7656 C CA . ARG C 1 202 ? 125.099 119.869 68.845 1.00 71.67 202 ARG B CA 1
ATOM 7657 C C . ARG C 1 202 ? 126.328 120.770 68.881 1.00 71.90 202 ARG B C 1
ATOM 7658 O O . ARG C 1 202 ? 126.937 121.033 67.838 1.00 74.75 202 ARG B O 1
ATOM 7666 N N . ASP C 1 203 ? 126.709 121.254 70.062 1.00 67.84 203 ASP B N 1
ATOM 7667 C CA . ASP C 1 203 ? 127.724 122.291 70.173 1.00 64.45 203 ASP B CA 1
ATOM 7668 C C . ASP C 1 203 ? 128.682 121.951 71.305 1.00 61.27 203 ASP B C 1
ATOM 7669 O O . ASP C 1 203 ? 128.427 121.059 72.120 1.00 62.39 203 ASP B O 1
ATOM 7674 N N . THR C 1 204 ? 129.799 122.675 71.349 1.00 61.80 204 THR B N 1
ATOM 7675 C CA . THR C 1 204 ? 130.770 122.559 72.427 1.00 62.42 204 THR B CA 1
ATOM 7676 C C . THR C 1 204 ? 130.368 123.362 73.655 1.00 60.67 204 THR B C 1
ATOM 7677 O O . THR C 1 204 ? 130.961 123.184 74.722 1.00 63.61 204 THR B O 1
ATOM 7681 N N . VAL C 1 205 ? 129.378 124.244 73.527 1.00 59.71 205 VAL B N 1
ATOM 7682 C CA . VAL C 1 205 ? 128.836 124.939 74.687 1.00 57.66 205 VAL B CA 1
ATOM 7683 C C . VAL C 1 205 ? 127.964 124.021 75.534 1.00 59.16 205 VAL B C 1
ATOM 7684 O O . VAL C 1 205 ? 127.850 124.237 76.749 1.00 58.26 205 VAL B O 1
ATOM 7688 N N . LEU C 1 206 ? 127.357 123.001 74.932 1.00 60.58 206 LEU B N 1
ATOM 7689 C CA . LEU C 1 206 ? 126.579 122.001 75.647 1.00 55.42 206 LEU B CA 1
ATOM 7690 C C . LEU C 1 206 ? 127.437 120.844 76.133 1.00 56.24 206 LEU B C 1
ATOM 7691 O O . LEU C 1 206 ? 126.941 119.978 76.860 1.00 58.12 206 LEU B O 1
ATOM 7696 N N . LEU C 1 207 ? 128.712 120.809 75.748 1.00 55.16 207 LEU B N 1
ATOM 7697 C CA . LEU C 1 207 ? 129.647 119.800 76.220 1.00 52.10 207 LEU B CA 1
ATOM 7698 C C . LEU C 1 207 ? 130.502 120.302 77.373 1.00 54.42 207 LEU B C 1
ATOM 7699 O O . LEU C 1 207 ? 130.947 119.491 78.193 1.00 57.84 207 LEU B O 1
ATOM 7704 N N . GLN C 1 208 ? 130.700 121.559 77.540 1.00 55.71 208 GLN B N 1
ATOM 7705 C CA . GLN C 1 208 ? 131.413 122.141 78.673 1.00 56.24 208 GLN B CA 1
ATOM 7706 C C . GLN C 1 208 ? 130.428 122.330 79.787 1.00 58.58 208 GLN B C 1
ATOM 7707 O O . GLN C 1 208 ? 130.869 122.729 80.784 1.00 61.34 208 GLN B O 1
ATOM 7713 N N . SER C 1 209 ? 129.132 122.281 79.566 1.00 56.86 209 SER B N 1
ATOM 7714 C CA . SER C 1 209 ? 128.133 122.262 80.624 1.00 54.21 209 SER B CA 1
ATOM 7715 C C . SER C 1 209 ? 127.862 120.880 81.191 1.00 56.04 209 SER B C 1
ATOM 7716 O O . SER C 1 209 ? 127.518 120.781 82.374 1.00 61.20 209 SER B O 1
ATOM 7719 N N . LEU C 1 210 ? 128.002 119.816 80.402 1.00 51.74 210 LEU B N 1
ATOM 7720 C CA . LEU C 1 210 ? 127.864 118.459 80.906 1.00 50.46 210 LEU B CA 1
ATOM 7721 C C . LEU C 1 210 ? 129.065 118.002 81.718 1.00 56.18 210 LEU B C 1
ATOM 7722 O O . LEU C 1 210 ? 128.905 117.179 82.625 1.00 62.24 210 LEU B O 1
ATOM 7727 N N . MET C 1 211 ? 130.253 118.518 81.422 1.00 54.88 211 MET B N 1
ATOM 7728 C CA . MET C 1 211 ? 131.480 118.142 82.109 1.00 54.05 211 MET B CA 1
ATOM 7729 C C . MET C 1 211 ? 131.813 119.145 83.204 1.00 53.74 211 MET B C 1
ATOM 7730 O O . MET C 1 211 ? 132.945 119.226 83.680 1.00 57.47 211 MET B O 1
ATOM 7735 N N . ASN C 1 212 ? 130.815 119.926 83.612 1.00 54.80 212 ASN B N 1
ATOM 7736 C CA . ASN C 1 212 ? 130.941 120.807 84.764 1.00 54.07 212 ASN B CA 1
ATOM 7737 C C . ASN C 1 212 ? 130.159 120.329 85.975 1.00 55.90 212 ASN B C 1
ATOM 7738 O O . ASN C 1 212 ? 130.529 120.686 87.099 1.00 57.20 212 ASN B O 1
ATOM 7743 N N . GLU C 1 213 ? 129.097 119.543 85.792 1.00 54.00 213 GLU B N 1
ATOM 7744 C CA . GLU C 1 213 ? 128.433 118.896 86.917 1.00 52.92 213 GLU B CA 1
ATOM 7745 C C . GLU C 1 213 ? 129.222 117.682 87.393 1.00 52.73 213 GLU B C 1
ATOM 7746 O O . GLU C 1 213 ? 129.190 117.337 88.581 1.00 54.00 213 GLU B O 1
ATOM 7752 N N . VAL C 1 214 ? 129.928 117.023 86.472 1.00 49.04 214 VAL B N 1
ATOM 7753 C CA . VAL C 1 214 ? 130.753 115.873 86.831 1.00 47.99 214 VAL B CA 1
ATOM 7754 C C . VAL C 1 214 ? 131.869 116.294 87.775 1.00 48.41 214 VAL B C 1
ATOM 7755 O O . VAL C 1 214 ? 132.196 115.581 88.732 1.00 50.34 214 VAL B O 1
ATOM 7759 N N . CYS C 1 215 ? 132.473 117.457 87.524 1.00 46.33 215 CYS B N 1
ATOM 7760 C CA . CYS C 1 215 ? 133.518 117.956 88.411 1.00 46.94 215 CYS B CA 1
ATOM 7761 C C . CYS C 1 215 ? 132.973 118.238 89.806 1.00 46.87 215 CYS B C 1
ATOM 7762 O O . CYS C 1 215 ? 133.632 117.938 90.809 1.00 48.31 215 CYS B O 1
ATOM 7765 N N . THR C 1 216 ? 131.772 118.813 89.893 1.00 45.29 216 THR B N 1
ATOM 7766 C CA . THR C 1 216 ? 131.167 119.070 91.197 1.00 44.47 216 THR B CA 1
ATOM 7767 C C . THR C 1 216 ? 130.861 117.772 91.933 1.00 44.49 216 THR B C 1
ATOM 7768 O O . THR C 1 216 ? 131.082 117.667 93.147 1.00 49.06 216 THR B O 1
ATOM 7772 N N . LEU C 1 217 ? 130.348 116.769 91.217 1.00 42.07 217 LEU B N 1
ATOM 7773 C CA . LEU C 1 217 ? 130.080 115.478 91.844 1.00 42.59 217 LEU B CA 1
ATOM 7774 C C . LEU C 1 217 ? 131.369 114.831 92.339 1.00 44.31 217 LEU B C 1
ATOM 7775 O O . LEU C 1 217 ? 131.405 114.246 93.430 1.00 48.15 217 LEU B O 1
ATOM 7780 N N . ARG C 1 218 ? 132.441 114.932 91.549 1.00 43.97 218 ARG B N 1
ATOM 7781 C CA . ARG C 1 218 ? 133.734 114.406 91.972 1.00 44.26 218 ARG B CA 1
ATOM 7782 C C . ARG C 1 218 ? 134.243 115.128 93.213 1.00 44.25 218 ARG B C 1
ATOM 7783 O O . ARG C 1 218 ? 134.794 114.499 94.124 1.00 45.75 218 ARG B O 1
ATOM 7791 N N . THR C 1 219 ? 134.070 116.450 93.266 1.00 42.93 219 THR B N 1
ATOM 7792 C CA . THR C 1 219 ? 134.480 117.207 94.444 1.00 43.74 219 THR B CA 1
ATOM 7793 C C . THR C 1 219 ? 133.701 116.776 95.680 1.00 44.28 219 THR B C 1
ATOM 7794 O O . THR C 1 219 ? 134.271 116.645 96.770 1.00 50.37 219 THR B O 1
ATOM 7798 N N . GLN C 1 220 ? 132.391 116.559 95.534 1.00 42.36 220 GLN B N 1
ATOM 7799 C CA . GLN C 1 220 ? 131.585 116.117 96.669 1.00 40.35 220 GLN B CA 1
ATOM 7800 C C . GLN C 1 220 ? 132.014 114.735 97.152 1.00 41.59 220 GLN B C 1
ATOM 7801 O O . GLN C 1 220 ? 132.113 114.491 98.363 1.00 43.75 220 GLN B O 1
ATOM 7807 N N . CYS C 1 221 ? 132.278 113.816 96.220 1.00 41.56 221 CYS B N 1
ATOM 7808 C CA . CYS C 1 221 ? 132.753 112.491 96.609 1.00 40.73 221 CYS B CA 1
ATOM 7809 C C . CYS C 1 221 ? 134.104 112.573 97.310 1.00 43.01 221 CYS B C 1
ATOM 7810 O O . CYS C 1 221 ? 134.346 111.873 98.302 1.00 46.68 221 CYS B O 1
ATOM 7813 N N . GLY C 1 222 ? 134.999 113.425 96.808 1.00 42.55 222 GLY B N 1
ATOM 7814 C CA . GLY C 1 222 ? 136.283 113.602 97.463 1.00 40.77 222 GLY B CA 1
ATOM 7815 C C . GLY C 1 222 ? 136.151 114.176 98.859 1.00 41.73 222 GLY B C 1
ATOM 7816 O O . GLY C 1 222 ? 136.888 113.795 99.769 1.00 46.18 222 GLY B O 1
ATOM 7817 N N . GLN C 1 223 ? 135.212 115.106 99.047 1.00 40.90 223 GLN B N 1
ATOM 7818 C CA . GLN C 1 223 ? 134.973 115.655 100.378 1.00 38.06 223 GLN B CA 1
ATOM 7819 C C . GLN C 1 223 ? 134.447 114.588 101.329 1.00 39.56 223 GLN B C 1
ATOM 7820 O O . GLN C 1 223 ? 134.843 114.539 102.500 1.00 42.70 223 GLN B O 1
ATOM 7826 N N . LEU C 1 224 ? 133.548 113.727 100.847 1.00 41.76 224 LEU B N 1
ATOM 7827 C CA . LEU C 1 224 ? 133.067 112.622 101.675 1.00 39.95 224 LEU B CA 1
ATOM 7828 C C . LEU C 1 224 ? 134.215 111.703 102.077 1.00 40.13 224 LEU B C 1
ATOM 7829 O O . LEU C 1 224 ? 134.331 111.297 103.242 1.00 40.66 224 LEU B O 1
ATOM 7834 N N . TYR C 1 225 ? 135.083 111.371 101.118 1.00 44.25 225 TYR B N 1
ATOM 7835 C CA . TYR C 1 225 ? 136.221 110.506 101.412 1.00 43.59 225 TYR B CA 1
ATOM 7836 C C . TYR C 1 225 ? 137.168 111.158 102.414 1.00 44.73 225 TYR B C 1
ATOM 7837 O O . TYR C 1 225 ? 137.698 110.487 103.305 1.00 47.31 225 TYR B O 1
ATOM 7846 N N . ALA C 1 226 ? 137.395 112.467 102.282 1.00 45.33 226 ALA B N 1
ATOM 7847 C CA . ALA C 1 226 ? 138.261 113.176 103.218 1.00 43.44 226 ALA B CA 1
ATOM 7848 C C . ALA C 1 226 ? 137.670 113.197 104.623 1.00 42.67 226 ALA B C 1
ATOM 7849 O O . ALA C 1 226 ? 138.395 113.025 105.609 1.00 45.65 226 ALA B O 1
ATOM 7851 N N . TYR C 1 227 ? 136.358 113.419 104.732 1.00 44.94 227 TYR B N 1
ATOM 7852 C CA . TYR C 1 227 ? 135.708 113.382 106.039 1.00 44.56 227 TYR B CA 1
ATOM 7853 C C . TYR C 1 227 ? 135.835 112.007 106.676 1.00 44.86 227 TYR B C 1
ATOM 7854 O O . TYR C 1 227 ? 136.066 111.893 107.885 1.00 44.17 227 TYR B O 1
ATOM 7863 N N . ASP C 1 228 ? 135.674 110.948 105.881 1.00 47.32 228 ASP B N 1
ATOM 7864 C CA . ASP C 1 228 ? 135.861 109.601 106.412 1.00 44.99 228 ASP B CA 1
ATOM 7865 C C . ASP C 1 228 ? 137.304 109.372 106.853 1.00 47.38 228 ASP B C 1
ATOM 7866 O O . ASP C 1 228 ? 137.553 108.749 107.891 1.00 49.80 228 ASP B O 1
ATOM 7871 N N . TRP C 1 229 ? 138.268 109.864 106.073 1.00 51.07 229 TRP B N 1
ATOM 7872 C CA . TRP C 1 229 ? 139.673 109.568 106.343 1.00 53.48 229 TRP B CA 1
ATOM 7873 C C . TRP C 1 229 ? 140.188 110.317 107.567 1.00 50.55 229 TRP B C 1
ATOM 7874 O O . TRP C 1 229 ? 140.890 109.736 108.403 1.00 52.46 229 TRP B O 1
ATOM 7885 N N . ILE C 1 230 ? 139.859 111.600 107.696 1.00 51.32 230 ILE B N 1
ATOM 7886 C CA . ILE C 1 230 ? 140.386 112.448 108.763 1.00 50.88 230 ILE B CA 1
ATOM 7887 C C . ILE C 1 230 ? 139.289 112.661 109.796 1.00 50.76 230 ILE B C 1
ATOM 7888 O O . ILE C 1 230 ? 138.203 113.153 109.467 1.00 55.12 230 ILE B O 1
ATOM 7893 N N . SER C 1 231 ? 139.576 112.304 111.043 1.00 49.65 231 SER B N 1
ATOM 7894 C CA . SER C 1 231 ? 138.601 112.329 112.123 1.00 53.85 231 SER B CA 1
ATOM 7895 C C . SER C 1 231 ? 138.997 113.342 113.192 1.00 54.07 231 SER B C 1
ATOM 7896 O O . SER C 1 231 ? 140.083 113.924 113.165 1.00 55.57 231 SER B O 1
ATOM 7899 N N . ILE C 1 232 ? 138.081 113.549 114.137 1.00 52.52 232 ILE B N 1
ATOM 7900 C CA . ILE C 1 232 ? 138.325 114.469 115.255 1.00 51.57 232 ILE B CA 1
ATOM 7901 C C . ILE C 1 232 ? 139.473 113.935 116.101 1.00 54.55 232 ILE B C 1
ATOM 7902 O O . ILE C 1 232 ? 139.549 112.711 116.335 1.00 57.39 232 ILE B O 1
ATOM 7907 N N . PRO C 1 233 ? 140.395 114.780 116.568 1.00 53.33 233 PRO B N 1
ATOM 7908 C CA . PRO C 1 233 ? 141.586 114.269 117.261 1.00 54.03 233 PRO B CA 1
ATOM 7909 C C . PRO C 1 233 ? 141.264 113.401 118.474 1.00 51.65 233 PRO B C 1
ATOM 7910 O O . PRO C 1 233 ? 140.396 113.716 119.300 1.00 52.48 233 PRO B O 1
ATOM 7914 N N . LEU C 1 234 ? 142.013 112.298 118.574 1.00 48.50 234 LEU B N 1
ATOM 7915 C CA . LEU C 1 234 ? 141.890 111.392 119.707 1.00 47.71 234 LEU B CA 1
ATOM 7916 C C . LEU C 1 234 ? 142.230 112.088 121.014 1.00 49.40 234 LEU B C 1
ATOM 7917 O O . LEU C 1 234 ? 141.677 111.739 122.060 1.00 49.53 234 LEU B O 1
ATOM 7922 N N . VAL C 1 235 ? 143.131 113.070 120.977 1.00 49.38 235 VAL B N 1
ATOM 7923 C CA . VAL C 1 235 ? 143.471 113.817 122.186 1.00 47.90 235 VAL B CA 1
ATOM 7924 C C . VAL C 1 235 ? 142.246 114.553 122.713 1.00 47.08 235 VAL B C 1
ATOM 7925 O O . VAL C 1 235 ? 141.940 114.512 123.910 1.00 49.39 235 VAL B O 1
ATOM 7929 N N . TYR C 1 236 ? 141.519 115.223 121.818 1.00 42.95 236 TYR B N 1
ATOM 7930 C CA . TYR C 1 236 ? 140.318 115.953 122.213 1.00 42.76 236 TYR B CA 1
ATOM 7931 C C . TYR C 1 236 ? 139.239 115.002 122.718 1.00 42.55 236 TYR B C 1
ATOM 7932 O O . TYR C 1 236 ? 138.602 115.262 123.755 1.00 43.47 236 TYR B O 1
ATOM 7941 N N . THR C 1 237 ? 139.039 113.882 122.017 1.00 42.13 237 THR B N 1
ATOM 7942 C CA . THR C 1 237 ? 138.039 112.914 122.461 1.00 39.29 237 THR B CA 1
ATOM 7943 C C . THR C 1 237 ? 138.379 112.356 123.842 1.00 43.53 237 THR B C 1
ATOM 7944 O O . THR C 1 237 ? 137.505 112.258 124.716 1.00 48.50 237 THR B O 1
ATOM 7948 N N . GLN C 1 238 ? 139.648 112.005 124.065 1.00 43.27 238 GLN B N 1
ATOM 7949 C CA . GLN C 1 238 ? 140.066 111.451 125.348 1.00 41.95 238 GLN B CA 1
ATOM 7950 C C . GLN C 1 238 ? 139.952 112.482 126.461 1.00 41.02 238 GLN B C 1
ATOM 7951 O O . GLN C 1 238 ? 139.594 112.140 127.593 1.00 44.42 238 GLN B O 1
ATOM 7957 N N . VAL C 1 239 ? 140.259 113.746 126.163 1.00 39.40 239 VAL B N 1
ATOM 7958 C CA . VAL C 1 239 ? 140.121 114.801 127.164 1.00 39.44 239 VAL B CA 1
ATOM 7959 C C . VAL C 1 239 ? 138.669 114.916 127.611 1.00 40.24 239 VAL B C 1
ATOM 7960 O O . VAL C 1 239 ? 138.370 114.973 128.812 1.00 42.85 239 VAL B O 1
ATOM 7964 N N . VAL C 1 240 ? 137.743 114.934 126.649 1.00 39.27 240 VAL B N 1
ATOM 7965 C CA . VAL C 1 240 ? 136.328 115.041 127.005 1.00 37.11 240 VAL B CA 1
ATOM 7966 C C . VAL C 1 240 ? 135.885 113.828 127.817 1.00 38.63 240 VAL B C 1
ATOM 7967 O O . VAL C 1 240 ? 135.169 113.960 128.821 1.00 43.35 240 VAL B O 1
ATOM 7971 N N . THR C 1 241 ? 136.309 112.628 127.405 1.00 38.42 241 THR B N 1
ATOM 7972 C CA . THR C 1 241 ? 135.900 111.420 128.118 1.00 40.76 241 THR B CA 1
ATOM 7973 C C . THR C 1 241 ? 136.419 111.413 129.553 1.00 45.37 241 THR B C 1
ATOM 7974 O O . THR C 1 241 ? 135.683 111.063 130.484 1.00 48.40 241 THR B O 1
ATOM 7978 N N . VAL C 1 242 ? 137.683 111.794 129.751 1.00 44.95 242 VAL B N 1
ATOM 7979 C CA . VAL C 1 242 ? 138.255 111.829 131.095 1.00 42.33 242 VAL B CA 1
ATOM 7980 C C . VAL C 1 242 ? 137.532 112.854 131.958 1.00 43.33 242 VAL B C 1
ATOM 7981 O O . VAL C 1 242 ? 137.204 112.590 133.125 1.00 46.22 242 VAL B O 1
ATOM 7985 N N . ALA C 1 243 ? 137.270 114.040 131.399 1.00 42.04 243 ALA B N 1
ATOM 7986 C CA . ALA C 1 243 ? 136.584 115.077 132.162 1.00 41.90 243 ALA B CA 1
ATOM 7987 C C . ALA C 1 243 ? 135.200 114.619 132.594 1.00 45.05 243 ALA B C 1
ATOM 7988 O O . ALA C 1 243 ? 134.768 114.900 133.717 1.00 48.74 243 ALA B O 1
ATOM 7990 N N . VAL C 1 244 ? 134.483 113.915 131.716 1.00 47.75 244 VAL B N 1
ATOM 7991 C CA . VAL C 1 244 ? 133.149 113.448 132.080 1.00 48.08 244 VAL B CA 1
ATOM 7992 C C . VAL C 1 244 ? 133.223 112.338 133.124 1.00 48.66 244 VAL B C 1
ATOM 7993 O O . VAL C 1 244 ? 132.447 112.325 134.087 1.00 51.47 244 VAL B O 1
ATOM 7997 N N . TYR C 1 245 ? 134.156 111.393 132.965 1.00 47.25 245 TYR B N 1
ATOM 7998 C CA . TYR C 1 245 ? 134.169 110.225 133.843 1.00 48.38 245 TYR B CA 1
ATOM 7999 C C . TYR C 1 245 ? 134.659 110.556 135.249 1.00 53.37 245 TYR B C 1
ATOM 8000 O O . TYR C 1 245 ? 134.180 109.959 136.225 1.00 58.05 245 TYR B O 1
ATOM 8009 N N . SER C 1 246 ? 135.613 111.483 135.380 1.00 54.39 246 SER B N 1
ATOM 8010 C CA . SER C 1 246 ? 136.110 111.827 136.710 1.00 53.63 246 SER B CA 1
ATOM 8011 C C . SER C 1 246 ? 135.017 112.443 137.575 1.00 56.48 246 SER B C 1
ATOM 8012 O O . SER C 1 246 ? 135.018 112.262 138.799 1.00 58.77 246 SER B O 1
ATOM 8015 N N . PHE C 1 247 ? 134.070 113.153 136.957 1.00 56.32 247 PHE B N 1
ATOM 8016 C CA . PHE C 1 247 ? 132.964 113.749 137.702 1.00 56.57 247 PHE B CA 1
ATOM 8017 C C . PHE C 1 247 ? 132.157 112.685 138.435 1.00 58.05 247 PHE B C 1
ATOM 8018 O O . PHE C 1 247 ? 131.921 112.787 139.645 1.00 61.70 247 PHE B O 1
ATOM 8026 N N . PHE C 1 248 ? 131.738 111.640 137.723 1.00 55.85 248 PHE B N 1
ATOM 8027 C CA . PHE C 1 248 ? 130.946 110.595 138.357 1.00 55.44 248 PHE B CA 1
ATOM 8028 C C . PHE C 1 248 ? 131.790 109.709 139.263 1.00 60.59 248 PHE B C 1
ATOM 8029 O O . PHE C 1 248 ? 131.273 109.177 140.254 1.00 68.32 248 PHE B O 1
ATOM 8037 N N . LEU C 1 249 ? 133.084 109.556 138.964 1.00 60.65 249 LEU B N 1
ATOM 8038 C CA . LEU C 1 249 ? 133.958 108.856 139.900 1.00 63.04 249 LEU B CA 1
ATOM 8039 C C . LEU C 1 249 ? 134.003 109.575 141.243 1.00 66.32 249 LEU B C 1
ATOM 8040 O O . LEU C 1 249 ? 133.945 108.938 142.301 1.00 66.48 249 LEU B O 1
ATOM 8045 N N . ALA C 1 250 ? 134.099 110.907 141.218 1.00 67.27 250 ALA B N 1
ATOM 8046 C CA . ALA C 1 250 ? 134.053 111.676 142.457 1.00 66.24 250 ALA B CA 1
ATOM 8047 C C . ALA C 1 250 ? 132.673 111.627 143.102 1.00 68.31 250 ALA B C 1
ATOM 8048 O O . ALA C 1 250 ? 132.569 111.630 144.333 1.00 73.72 250 ALA B O 1
ATOM 8050 N N . CYS C 1 251 ? 131.609 111.599 142.294 1.00 71.42 251 CYS B N 1
ATOM 8051 C CA . CYS C 1 251 ? 130.259 111.556 142.851 1.00 69.63 251 CYS B CA 1
ATOM 8052 C C . CYS C 1 251 ? 130.011 110.264 143.620 1.00 71.67 251 CYS B C 1
ATOM 8053 O O . CYS C 1 251 ? 129.397 110.286 144.695 1.00 77.62 251 CYS B O 1
ATOM 8056 N N . LEU C 1 252 ? 130.496 109.134 143.092 1.00 73.74 252 LEU B N 1
ATOM 8057 C CA . LEU C 1 252 ? 130.242 107.831 143.709 1.00 77.60 252 LEU B CA 1
ATOM 8058 C C . LEU C 1 252 ? 130.631 107.816 145.182 1.00 79.26 252 LEU B C 1
ATOM 8059 O O . LEU C 1 252 ? 129.832 107.443 146.046 1.00 80.29 252 LEU B O 1
ATOM 8064 N N . ILE C 1 253 ? 131.858 108.220 145.485 1.00 78.24 253 ILE B N 1
ATOM 8065 C CA . ILE C 1 253 ? 132.331 108.363 146.855 1.00 78.72 253 ILE B CA 1
ATOM 8066 C C . ILE C 1 253 ? 132.395 109.858 147.127 1.00 81.45 253 ILE B C 1
ATOM 8067 O O . ILE C 1 253 ? 133.365 110.525 146.757 1.00 86.25 253 ILE B O 1
ATOM 8072 N N . GLY C 1 254 ? 131.363 110.393 147.769 1.00 79.56 254 GLY B N 1
ATOM 8073 C CA . GLY C 1 254 ? 131.296 111.820 148.004 1.00 81.59 254 GLY B CA 1
ATOM 8074 C C . GLY C 1 254 ? 129.890 112.366 147.913 1.00 82.69 254 GLY B C 1
ATOM 8075 O O . GLY C 1 254 ? 129.613 113.464 148.405 1.00 85.56 254 GLY B O 1
ATOM 8076 N N . ARG C 1 255 ? 128.988 111.612 147.289 1.00 81.63 255 ARG B N 1
ATOM 8077 C CA . ARG C 1 255 ? 127.571 111.947 147.267 1.00 80.53 255 ARG B CA 1
ATOM 8078 C C . ARG C 1 255 ? 126.754 110.846 147.929 1.00 83.24 255 ARG B C 1
ATOM 8079 O O . ARG C 1 255 ? 125.683 110.463 147.455 1.00 84.89 255 ARG B O 1
ATOM 8087 N N . GLN C 1 256 ? 127.261 110.322 149.040 1.00 86.14 256 GLN B N 1
ATOM 8088 C CA . GLN C 1 256 ? 126.592 109.283 149.805 1.00 92.10 256 GLN B CA 1
ATOM 8089 C C . GLN C 1 256 ? 126.049 109.858 151.105 1.00 101.05 256 GLN B C 1
ATOM 8090 O O . GLN C 1 256 ? 126.617 110.793 151.677 1.00 104.64 256 GLN B O 1
ATOM 8096 N N . PHE C 1 257 ? 124.940 109.286 151.567 1.00 100.66 257 PHE B N 1
ATOM 8097 C CA . PHE C 1 257 ? 124.275 109.757 152.776 1.00 105.61 257 PHE B CA 1
ATOM 8098 C C . PHE C 1 257 ? 125.025 109.225 153.991 1.00 113.39 257 PHE B C 1
ATOM 8099 O O . PHE C 1 257 ? 124.917 108.043 154.330 1.00 116.11 257 PHE B O 1
ATOM 8107 N N . LEU C 1 258 ? 125.784 110.098 154.646 1.00 117.63 258 LEU B N 1
ATOM 8108 C CA . LEU C 1 258 ? 126.565 109.711 155.807 1.00 120.67 258 LEU B CA 1
ATOM 8109 C C . LEU C 1 258 ? 125.683 109.657 157.052 1.00 128.00 258 LEU B C 1
ATOM 8110 O O . LEU C 1 258 ? 124.508 110.032 157.036 1.00 129.82 258 LEU B O 1
ATOM 8115 N N . ASN C 1 259 ? 126.267 109.172 158.141 1.00 130.73 259 ASN B N 1
ATOM 8116 C CA . ASN C 1 259 ? 125.539 109.078 159.399 1.00 135.98 259 ASN B CA 1
ATOM 8117 C C . ASN C 1 259 ? 125.196 110.474 159.909 1.00 140.27 259 ASN B C 1
ATOM 8118 O O . ASN C 1 259 ? 126.076 111.342 159.961 1.00 138.90 259 ASN B O 1
ATOM 8123 N N . PRO C 1 260 ? 123.948 110.731 160.292 1.00 142.53 260 PRO B N 1
ATOM 8124 C CA . PRO C 1 260 ? 123.565 112.055 160.801 1.00 143.07 260 PRO B CA 1
ATOM 8125 C C . PRO C 1 260 ? 123.786 112.253 162.294 1.00 146.85 260 PRO B C 1
ATOM 8126 O O . PRO C 1 260 ? 123.270 113.229 162.846 1.00 147.38 260 PRO B O 1
ATOM 8130 N N . ASN C 1 261 ? 124.525 111.365 162.953 1.00 147.86 261 ASN B N 1
ATOM 8131 C CA . ASN C 1 261 ? 124.790 111.475 164.380 1.00 151.05 261 ASN B CA 1
ATOM 8132 C C . ASN C 1 261 ? 126.015 112.324 164.694 1.00 153.11 261 ASN B C 1
ATOM 8133 O O . ASN C 1 261 ? 126.306 112.551 165.874 1.00 153.48 261 ASN B O 1
ATOM 8138 N N . LYS C 1 262 ? 126.738 112.794 163.678 1.00 152.23 262 LYS B N 1
ATOM 8139 C CA . LYS C 1 262 ? 127.953 113.574 163.877 1.00 149.56 262 LYS B CA 1
ATOM 8140 C C . LYS C 1 262 ? 127.759 115.055 163.580 1.00 150.94 262 LYS B C 1
ATOM 8141 O O . LYS C 1 262 ? 128.738 115.811 163.598 1.00 151.29 262 LYS B O 1
ATOM 8147 N N . ASP C 1 263 ? 126.524 115.488 163.312 1.00 152.40 263 ASP B N 1
ATOM 8148 C CA . ASP C 1 263 ? 126.210 116.896 163.057 1.00 153.76 263 ASP B CA 1
ATOM 8149 C C . ASP C 1 263 ? 127.063 117.467 161.925 1.00 153.10 263 ASP B C 1
ATOM 8150 O O . ASP C 1 263 ? 127.600 118.572 162.023 1.00 152.90 263 ASP B O 1
ATOM 8155 N N . TYR C 1 264 ? 127.193 116.704 160.844 1.00 152.14 264 TYR B N 1
ATOM 8156 C CA . TYR C 1 264 ? 128.006 117.146 159.722 1.00 151.62 264 TYR B CA 1
ATOM 8157 C C . TYR C 1 264 ? 127.326 118.309 158.999 1.00 152.82 264 TYR B C 1
ATOM 8158 O O . TYR C 1 264 ? 126.096 118.347 158.901 1.00 152.65 264 TYR B O 1
ATOM 8167 N N . PRO C 1 265 ? 128.098 119.270 158.484 1.00 152.75 265 PRO B N 1
ATOM 8168 C CA . PRO C 1 265 ? 127.521 120.455 157.807 1.00 152.63 265 PRO B CA 1
ATOM 8169 C C . PRO C 1 265 ? 127.039 120.172 156.386 1.00 152.33 265 PRO B C 1
ATOM 8170 O O . PRO C 1 265 ? 127.719 120.404 155.386 1.00 151.25 265 PRO B O 1
ATOM 8174 N N . GLY C 1 266 ? 125.817 119.652 156.288 1.00 152.74 266 GLY B N 1
ATOM 8175 C CA . GLY C 1 266 ? 125.211 119.397 154.996 1.00 152.41 266 GLY B CA 1
ATOM 8176 C C . GLY C 1 266 ? 124.505 118.060 154.907 1.00 150.02 266 GLY B C 1
ATOM 8177 O O . GLY C 1 266 ? 123.495 117.930 154.210 1.00 148.32 266 GLY B O 1
ATOM 8178 N N . HIS C 1 267 ? 125.026 117.058 155.609 1.00 149.91 267 HIS B N 1
ATOM 8179 C CA . HIS C 1 267 ? 124.432 115.725 155.644 1.00 147.31 267 HIS B CA 1
ATOM 8180 C C . HIS C 1 267 ? 123.548 115.644 156.884 1.00 143.82 267 HIS B C 1
ATOM 8181 O O . HIS C 1 267 ? 124.040 115.448 157.998 1.00 143.99 267 HIS B O 1
ATOM 8188 N N . GLU C 1 268 ? 122.244 115.795 156.686 1.00 138.88 268 GLU B N 1
ATOM 8189 C CA . GLU C 1 268 ? 121.293 115.850 157.789 1.00 134.74 268 GLU B CA 1
ATOM 8190 C C . GLU C 1 268 ? 120.212 114.784 157.714 1.00 129.72 268 GLU B C 1
ATOM 8191 O O . GLU C 1 268 ? 119.827 114.234 158.749 1.00 126.00 268 GLU B O 1
ATOM 8193 N N . MET C 1 269 ? 119.712 114.473 156.521 1.00 126.23 269 MET B N 1
ATOM 8194 C CA . MET C 1 269 ? 118.648 113.495 156.352 1.00 122.22 269 MET B CA 1
ATOM 8195 C C . MET C 1 269 ? 119.131 112.363 155.457 1.00 119.71 269 MET B C 1
ATOM 8196 O O . MET C 1 269 ? 119.953 112.567 154.560 1.00 117.66 269 MET B O 1
ATOM 8201 N N . ASP C 1 270 ? 118.612 111.166 155.711 1.00 118.00 270 ASP B N 1
ATOM 8202 C CA . ASP C 1 270 ? 118.976 109.972 154.961 1.00 113.19 270 ASP B CA 1
ATOM 8203 C C . ASP C 1 270 ? 117.839 109.607 154.015 1.00 109.95 270 ASP B C 1
ATOM 8204 O O . ASP C 1 270 ? 116.694 109.437 154.449 1.00 111.47 270 ASP B O 1
ATOM 8209 N N . LEU C 1 271 ? 118.157 109.487 152.730 1.00 107.56 271 LEU B N 1
ATOM 8210 C CA . LEU C 1 271 ? 117.220 109.028 151.717 1.00 104.41 271 LEU B CA 1
ATOM 8211 C C . LEU C 1 271 ? 117.716 107.715 151.125 1.00 104.17 271 LEU B C 1
ATOM 8212 O O . LEU C 1 271 ? 118.922 107.489 150.999 1.00 106.65 271 LEU B O 1
ATOM 8217 N N . VAL C 1 272 ? 116.770 106.844 150.771 1.00 103.55 272 VAL B N 1
ATOM 8218 C CA . VAL C 1 272 ? 117.138 105.522 150.275 1.00 102.57 272 VAL B CA 1
ATOM 8219 C C . VAL C 1 272 ? 117.866 105.626 148.940 1.00 102.22 272 VAL B C 1
ATOM 8220 O O . VAL C 1 272 ? 118.897 104.975 148.731 1.00 103.77 272 VAL B O 1
ATOM 8224 N N . VAL C 1 273 ? 117.358 106.444 148.024 1.00 100.62 273 VAL B N 1
ATOM 8225 C CA . VAL C 1 273 ? 117.914 106.581 146.684 1.00 98.29 273 VAL B CA 1
ATOM 8226 C C . VAL C 1 273 ? 118.288 108.040 146.472 1.00 95.44 273 VAL B C 1
ATOM 8227 O O . VAL C 1 273 ? 117.651 108.923 147.050 1.00 96.84 273 VAL B O 1
ATOM 8231 N N . PRO C 1 274 ? 119.329 108.339 145.692 1.00 95.15 274 PRO B N 1
ATOM 8232 C CA . PRO C 1 274 ? 119.631 109.739 145.352 1.00 93.00 274 PRO B CA 1
ATOM 8233 C C . PRO C 1 274 ? 118.797 110.189 144.161 1.00 90.20 274 PRO B C 1
ATOM 8234 O O . PRO C 1 274 ? 118.911 109.639 143.064 1.00 90.31 274 PRO B O 1
ATOM 8238 N N . VAL C 1 275 ? 117.956 111.195 144.380 1.00 89.88 275 VAL B N 1
ATOM 8239 C CA . VAL C 1 275 ? 117.053 111.659 143.332 1.00 84.26 275 VAL B CA 1
ATOM 8240 C C . VAL C 1 275 ? 117.729 112.675 142.422 1.00 79.16 275 VAL B C 1
ATOM 8241 O O . VAL C 1 275 ? 117.577 112.617 141.200 1.00 78.32 275 VAL B O 1
ATOM 8245 N N . PHE C 1 276 ? 118.486 113.610 142.990 1.00 82.90 276 PHE B N 1
ATOM 8246 C CA . PHE C 1 276 ? 119.115 114.668 142.213 1.00 82.78 276 PHE B CA 1
ATOM 8247 C C . PHE C 1 276 ? 120.489 114.286 141.684 1.00 77.12 276 PHE B C 1
ATOM 8248 O O . PHE C 1 276 ? 121.121 115.097 141.000 1.00 77.05 276 PHE B O 1
ATOM 8256 N N . THR C 1 277 ? 120.967 113.081 141.987 1.00 78.24 277 THR B N 1
ATOM 8257 C CA . THR C 1 277 ? 122.172 112.558 141.358 1.00 74.00 277 THR B CA 1
ATOM 8258 C C . THR C 1 277 ? 121.837 111.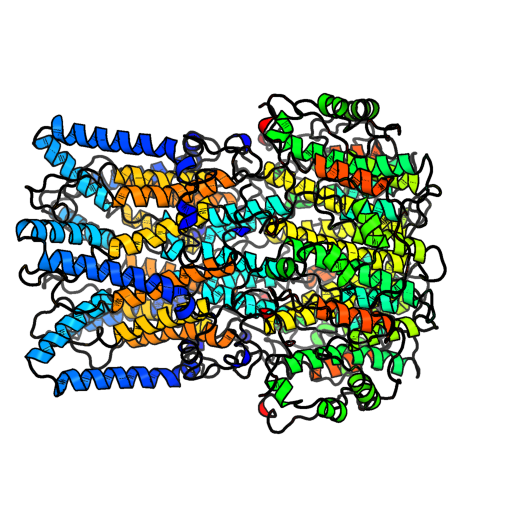801 140.080 1.00 66.34 277 THR B C 1
ATOM 8259 O O . THR C 1 277 ? 122.582 111.876 139.097 1.00 62.86 277 THR B O 1
ATOM 8263 N N . ILE C 1 278 ? 120.708 111.092 140.071 1.00 66.37 278 ILE B N 1
ATOM 8264 C CA . ILE C 1 278 ? 120.273 110.381 138.875 1.00 61.19 278 ILE B CA 1
ATOM 8265 C C . ILE C 1 278 ? 119.937 111.362 137.758 1.00 59.95 278 ILE B C 1
ATOM 8266 O O . ILE C 1 278 ? 120.242 111.114 136.586 1.00 61.30 278 ILE B O 1
ATOM 8271 N N . LEU C 1 279 ? 119.303 112.487 138.097 1.00 59.38 279 LEU B N 1
ATOM 8272 C CA . LEU C 1 279 ? 118.993 113.493 137.085 1.00 58.76 279 LEU B CA 1
ATOM 8273 C C . LEU C 1 279 ? 120.262 114.103 136.501 1.00 57.77 279 LEU B C 1
ATOM 8274 O O . LEU C 1 279 ? 120.353 114.321 135.285 1.00 57.06 279 LEU B O 1
ATOM 8279 N N . GLN C 1 280 ? 121.252 114.388 137.351 1.00 56.67 280 GLN B N 1
ATOM 8280 C CA . GLN C 1 280 ? 122.529 114.893 136.858 1.00 52.64 280 GLN B CA 1
ATOM 8281 C C . GLN C 1 280 ? 123.216 113.868 135.970 1.00 51.52 280 GLN B C 1
ATOM 8282 O O . GLN C 1 280 ? 123.809 114.221 134.945 1.00 51.20 280 GLN B O 1
ATOM 8288 N N . PHE C 1 281 ? 123.155 112.592 136.356 1.00 52.85 281 PHE B N 1
ATOM 8289 C CA . PHE C 1 281 ? 123.700 111.531 135.519 1.00 51.03 281 PHE B CA 1
ATOM 8290 C C . PHE C 1 281 ? 123.033 111.526 134.151 1.00 48.57 281 PHE B C 1
ATOM 8291 O O . PHE C 1 281 ? 123.711 111.515 133.118 1.00 50.68 281 PHE B O 1
ATOM 8299 N N . LEU C 1 282 ? 121.699 111.562 134.131 1.00 47.44 282 LEU B N 1
ATOM 8300 C CA . LEU C 1 282 ? 120.962 111.561 132.872 1.00 44.63 282 LEU B CA 1
ATOM 8301 C C . LEU C 1 282 ? 121.381 112.728 131.990 1.00 45.67 282 LEU B C 1
ATOM 8302 O O . LEU C 1 282 ? 121.701 112.548 130.811 1.00 49.34 282 LEU B O 1
ATOM 8307 N N . PHE C 1 283 ? 121.403 113.935 132.555 1.00 44.87 283 PHE B N 1
ATOM 8308 C CA . PHE C 1 283 ? 121.715 115.125 131.769 1.00 43.24 283 PHE B CA 1
ATOM 8309 C C . PHE C 1 283 ? 123.152 115.095 131.247 1.00 45.64 283 PHE B C 1
ATOM 8310 O O . PHE C 1 283 ? 123.390 115.216 130.034 1.00 45.87 283 PHE B O 1
ATOM 8318 N N . TYR C 1 284 ? 124.123 114.897 132.146 1.00 45.86 284 TYR B N 1
ATOM 8319 C CA . TYR C 1 284 ? 125.529 114.954 131.772 1.00 43.67 284 TYR B CA 1
ATOM 8320 C C . TYR C 1 284 ? 125.958 113.768 130.925 1.00 45.69 284 TYR B C 1
ATOM 8321 O O . TYR C 1 284 ? 127.012 113.834 130.286 1.00 44.67 284 TYR B O 1
ATOM 8330 N N . MET C 1 285 ? 125.181 112.689 130.908 1.00 48.88 285 MET B N 1
ATOM 8331 C CA . MET C 1 285 ? 125.503 111.544 130.074 1.00 45.10 285 MET B CA 1
ATOM 8332 C C . MET C 1 285 ? 124.801 111.579 128.727 1.00 44.78 285 MET B C 1
ATOM 8333 O O . MET C 1 285 ? 125.371 111.112 127.738 1.00 48.48 285 MET B O 1
ATOM 8338 N N . GLY C 1 286 ? 123.587 112.127 128.653 1.00 41.24 286 GLY B N 1
ATOM 8339 C CA . GLY C 1 286 ? 122.980 112.363 127.356 1.00 40.91 286 GLY B CA 1
ATOM 8340 C C . GLY C 1 286 ? 123.729 113.412 126.560 1.00 42.55 286 GLY B C 1
ATOM 8341 O O . GLY C 1 286 ? 123.846 113.309 125.332 1.00 47.37 286 GLY B O 1
ATOM 8342 N N . TRP C 1 287 ? 124.259 114.433 127.245 1.00 40.37 287 TRP B N 1
ATOM 8343 C CA . TRP C 1 287 ? 125.039 115.444 126.540 1.00 38.77 287 TRP B CA 1
ATOM 8344 C C . TRP C 1 287 ? 126.275 114.843 125.877 1.00 38.28 287 TRP B C 1
ATOM 8345 O O . TRP C 1 287 ? 126.751 115.370 124.866 1.00 40.98 287 TRP B O 1
ATOM 8356 N N . LEU C 1 288 ? 126.806 113.749 126.422 1.00 37.93 288 LEU B N 1
ATOM 8357 C CA . LEU C 1 288 ? 127.929 113.050 125.806 1.00 39.65 288 LEU B CA 1
ATOM 8358 C C . LEU C 1 288 ? 127.485 112.007 124.789 1.00 43.21 288 LEU B C 1
ATOM 8359 O O . LEU C 1 288 ? 128.170 111.799 123.778 1.00 46.10 288 LEU B O 1
ATOM 8364 N N . LYS C 1 289 ? 126.355 111.343 125.035 1.00 42.69 289 LYS B N 1
ATOM 8365 C CA . LYS C 1 289 ? 125.825 110.392 124.068 1.00 41.02 289 LYS B CA 1
ATOM 8366 C C . LYS C 1 289 ? 125.423 111.061 122.765 1.00 41.81 289 LYS B C 1
ATOM 8367 O O . LYS C 1 289 ? 125.432 110.401 121.722 1.00 47.14 289 LYS B O 1
ATOM 8373 N N . VAL C 1 290 ? 125.088 112.353 122.794 1.00 40.25 290 VAL B N 1
ATOM 8374 C CA . VAL C 1 290 ? 124.839 113.072 121.544 1.00 40.80 290 VAL B CA 1
ATOM 8375 C C . VAL C 1 290 ? 126.063 112.996 120.637 1.00 40.76 290 VAL B C 1
ATOM 8376 O O . VAL C 1 290 ? 125.972 112.609 119.463 1.00 42.83 290 VAL B O 1
ATOM 8380 N N . ALA C 1 291 ? 127.234 113.338 121.179 1.00 37.79 291 ALA B N 1
ATOM 8381 C CA . ALA C 1 291 ? 128.462 113.289 120.392 1.00 36.17 291 ALA B CA 1
ATOM 8382 C C . ALA C 1 291 ? 128.847 111.855 120.057 1.00 40.54 291 ALA B C 1
ATOM 8383 O O . ALA C 1 291 ? 129.342 111.580 118.957 1.00 44.60 291 ALA B O 1
ATOM 8385 N N . GLU C 1 292 ? 128.626 110.927 120.992 1.00 43.05 292 GLU B N 1
ATOM 8386 C CA . GLU C 1 292 ? 128.933 109.525 120.721 1.00 43.97 292 GLU B CA 1
ATOM 8387 C C . GLU C 1 292 ? 128.140 109.007 119.529 1.00 46.57 292 GLU B C 1
ATOM 8388 O O . GLU C 1 292 ? 128.658 108.234 118.716 1.00 53.84 292 GLU B O 1
ATOM 8394 N N . GLN C 1 293 ? 126.874 109.412 119.416 1.00 47.25 293 GLN B N 1
ATOM 8395 C CA . GLN C 1 293 ? 126.056 108.986 118.287 1.00 47.31 293 GLN B CA 1
ATOM 8396 C C . GLN C 1 293 ? 126.464 109.698 117.003 1.00 46.46 293 GLN B C 1
ATOM 8397 O O . GLN C 1 293 ? 126.574 109.069 115.944 1.00 47.04 293 GLN B O 1
ATOM 8403 N N . LEU C 1 294 ? 126.697 111.009 117.072 1.00 44.42 294 LEU B N 1
ATOM 8404 C CA . LEU C 1 294 ? 126.922 111.785 115.856 1.00 38.68 294 LEU B CA 1
ATOM 8405 C C . LEU C 1 294 ? 128.366 111.770 115.372 1.00 41.70 294 LEU B C 1
ATOM 8406 O O . LEU C 1 294 ? 128.653 112.392 114.344 1.00 45.27 294 LEU B O 1
ATOM 8411 N N . ILE C 1 295 ? 129.282 111.095 116.071 1.00 43.57 295 ILE B N 1
ATOM 8412 C CA . ILE C 1 295 ? 130.675 111.099 115.633 1.00 44.61 295 ILE B CA 1
ATOM 8413 C C . ILE C 1 295 ? 130.870 110.365 114.308 1.00 46.34 295 ILE B C 1
ATOM 8414 O O . ILE C 1 295 ? 131.841 110.639 113.595 1.00 47.86 295 ILE B O 1
ATOM 8419 N N . ASN C 1 296 ? 129.976 109.444 113.951 1.00 47.51 296 ASN B N 1
ATOM 8420 C CA . ASN C 1 296 ? 130.042 108.741 112.670 1.00 47.03 296 ASN B CA 1
ATOM 8421 C C . ASN C 1 296 ? 128.626 108.613 112.125 1.00 48.26 296 ASN B C 1
ATOM 8422 O O . ASN C 1 296 ? 127.876 107.710 112.532 1.00 52.36 296 ASN B O 1
ATOM 8427 N N . PRO C 1 297 ? 128.219 109.499 111.212 1.00 42.78 297 PRO B N 1
ATOM 8428 C CA . PRO C 1 297 ? 126.829 109.481 110.728 1.00 42.80 297 PRO B CA 1
ATOM 8429 C C . PRO C 1 297 ? 126.473 108.264 109.889 1.00 49.15 297 PRO B C 1
ATOM 8430 O O . PRO C 1 297 ? 125.280 107.977 109.734 1.00 52.64 297 PRO B O 1
ATOM 8434 N N . PHE C 1 298 ? 127.449 107.546 109.343 1.00 51.38 298 PHE B N 1
ATOM 8435 C CA . PHE C 1 298 ? 127.203 106.398 108.474 1.00 50.01 298 PHE B CA 1
ATOM 8436 C C . PHE C 1 298 ? 127.429 105.130 109.294 1.00 54.85 298 PHE B C 1
ATOM 8437 O O . PHE C 1 298 ? 128.508 104.536 109.263 1.00 61.42 298 PHE B O 1
ATOM 8445 N N . GLY C 1 299 ? 126.404 104.717 110.023 1.00 55.40 299 GLY B N 1
ATOM 8446 C CA . GLY C 1 299 ? 126.479 103.532 110.869 1.00 58.77 299 GLY B CA 1
ATOM 8447 C C . GLY C 1 299 ? 125.163 102.811 110.904 1.00 66.10 299 GLY B C 1
ATOM 8448 O O . GLY C 1 299 ? 124.438 102.781 109.900 1.00 70.57 299 GLY B O 1
ATOM 8449 N N . GLU C 1 300 ? 124.838 102.223 112.056 1.00 67.40 300 GLU B N 1
ATOM 8450 C CA . GLU C 1 300 ? 123.601 101.470 112.219 1.00 69.12 300 GLU B CA 1
ATOM 8451 C C . GLU C 1 300 ? 122.827 101.928 113.450 1.00 68.91 300 GLU B C 1
ATOM 8452 O O . GLU C 1 300 ? 122.080 101.147 114.045 1.00 73.53 300 GLU B O 1
ATOM 8458 N N . ASP C 1 301 ? 122.998 103.183 113.846 1.00 65.18 301 ASP B N 1
ATOM 8459 C CA . ASP C 1 301 ? 122.216 103.753 114.935 1.00 65.77 301 ASP B CA 1
ATOM 8460 C C . ASP C 1 301 ? 120.819 104.090 114.417 1.00 72.11 301 ASP B C 1
ATOM 8461 O O . ASP C 1 301 ? 120.457 103.795 113.275 1.00 75.69 301 ASP B O 1
ATOM 8466 N N . ASP C 1 302 ? 120.011 104.724 115.264 1.00 75.59 302 ASP B N 1
ATOM 8467 C CA . ASP C 1 302 ? 118.700 105.193 114.837 1.00 79.85 302 ASP B CA 1
ATOM 8468 C C . ASP C 1 302 ? 118.770 106.574 114.198 1.00 75.95 302 ASP B C 1
ATOM 8469 O O . ASP C 1 302 ? 118.091 106.827 113.198 1.00 76.58 302 ASP B O 1
ATOM 8474 N N . ASP C 1 303 ? 119.577 107.472 114.755 1.00 71.50 303 ASP B N 1
ATOM 8475 C CA . ASP C 1 303 ? 119.775 108.800 114.179 1.00 73.85 303 ASP B CA 1
ATOM 8476 C C . ASP C 1 303 ? 120.986 108.830 113.251 1.00 73.22 303 ASP B C 1
ATOM 8477 O O . ASP C 1 303 ? 121.888 109.654 113.393 1.00 73.12 303 ASP B O 1
ATOM 8482 N N . ASP C 1 304 ? 121.006 107.916 112.284 1.00 68.63 304 ASP B N 1
ATOM 8483 C CA . ASP C 1 304 ? 122.076 107.831 111.303 1.00 62.98 304 ASP B CA 1
ATOM 8484 C C . ASP C 1 304 ? 121.477 107.841 109.905 1.00 62.25 304 ASP B C 1
ATOM 8485 O O . ASP C 1 304 ? 120.337 107.415 109.699 1.00 69.78 304 ASP B O 1
ATOM 8490 N N . PHE C 1 305 ? 122.257 108.339 108.948 1.00 58.43 305 PHE B N 1
ATOM 8491 C CA . PHE C 1 305 ? 121.764 108.499 107.586 1.00 57.42 305 PHE B CA 1
ATOM 8492 C C . PHE C 1 305 ? 121.397 107.152 106.978 1.00 63.51 305 PHE B C 1
ATOM 8493 O O . PHE C 1 305 ? 122.078 106.146 107.191 1.00 68.64 305 PHE B O 1
ATOM 8501 N N . GLU C 1 306 ? 120.305 107.141 106.214 1.00 62.23 306 GLU B N 1
ATOM 8502 C CA . GLU C 1 306 ? 119.819 105.930 105.555 1.00 64.15 306 GLU B CA 1
ATOM 8503 C C . GLU C 1 306 ? 120.339 105.934 104.121 1.00 63.78 306 GLU B C 1
ATOM 8504 O O . GLU C 1 306 ? 119.654 106.325 103.178 1.00 69.04 306 GLU B O 1
ATOM 8510 N N . THR C 1 307 ? 121.585 105.485 103.964 1.00 60.20 307 THR B N 1
ATOM 8511 C CA . THR C 1 307 ? 122.237 105.497 102.662 1.00 60.46 307 THR B CA 1
ATOM 8512 C C . THR C 1 307 ? 121.830 104.328 101.777 1.00 61.73 307 THR B C 1
ATOM 8513 O O . THR C 1 307 ? 122.157 104.336 100.587 1.00 63.07 307 THR B O 1
ATOM 8517 N N . ASN C 1 308 ? 121.135 103.329 102.320 1.00 61.52 308 ASN B N 1
ATOM 8518 C CA . ASN C 1 308 ? 120.700 102.201 101.509 1.00 60.42 308 ASN B CA 1
ATOM 8519 C C . ASN C 1 308 ? 119.425 102.495 100.735 1.00 62.29 308 ASN B C 1
ATOM 8520 O O . ASN C 1 308 ? 119.087 101.745 99.815 1.00 65.54 308 ASN B O 1
ATOM 8525 N N . TRP C 1 309 ? 118.711 103.565 101.087 1.00 62.25 309 TRP B N 1
ATOM 8526 C CA . TRP C 1 309 ? 117.504 103.935 100.359 1.00 62.70 309 TRP B CA 1
ATOM 8527 C C . TRP C 1 309 ? 117.830 104.784 99.135 1.00 68.22 309 TRP B C 1
ATOM 8528 O O . TRP C 1 309 ? 117.266 104.562 98.053 1.00 72.43 309 TRP B O 1
ATOM 8539 N N . ILE C 1 310 ? 118.875 105.608 99.233 1.00 67.08 310 ILE B N 1
ATOM 8540 C CA . ILE C 1 310 ? 119.188 106.546 98.109 1.00 65.81 310 ILE B CA 1
ATOM 8541 C C . ILE C 1 310 ? 120.142 105.932 97.065 1.00 65.05 310 ILE B C 1
ATOM 8542 O O . ILE C 1 310 ? 120.685 106.724 96.266 1.00 69.67 310 ILE B O 1
ATOM 8547 N N . ILE C 1 311 ? 120.355 104.608 97.038 1.00 61.85 311 ILE B N 1
ATOM 8548 C CA . ILE C 1 311 ? 121.205 104.086 95.977 1.00 63.08 311 ILE B CA 1
ATOM 8549 C C . ILE C 1 311 ? 120.219 103.440 95.021 1.00 68.06 311 ILE B C 1
ATOM 8550 O O . ILE C 1 311 ? 120.538 103.142 93.866 1.00 74.12 311 ILE B O 1
ATOM 8555 N N . ASP C 1 312 ? 119.002 103.229 95.523 1.00 64.95 312 ASP B N 1
ATOM 8556 C CA . ASP C 1 312 ? 117.878 102.685 94.779 1.00 69.33 312 ASP B CA 1
ATOM 8557 C C . ASP C 1 312 ? 116.929 103.767 94.292 1.00 67.60 312 ASP B C 1
ATOM 8558 O O . ASP C 1 312 ? 116.488 103.722 93.136 1.00 69.35 312 ASP B O 1
ATOM 8563 N N . ARG C 1 313 ? 116.612 104.745 95.145 1.00 67.03 313 ARG B N 1
ATOM 8564 C CA . ARG C 1 313 ? 115.797 105.868 94.692 1.00 65.60 313 ARG B CA 1
ATOM 8565 C C . ARG C 1 313 ? 116.480 106.601 93.546 1.00 60.70 313 ARG B C 1
ATOM 8566 O O . ARG C 1 313 ? 115.852 106.911 92.527 1.00 59.90 313 ARG B O 1
ATOM 8574 N N . ASN C 1 314 ? 117.778 106.877 93.697 1.00 60.19 314 ASN B N 1
ATOM 8575 C CA . ASN C 1 314 ? 118.526 107.571 92.655 1.00 56.18 314 ASN B CA 1
ATOM 8576 C C . ASN C 1 314 ? 118.538 106.766 91.364 1.00 54.89 314 ASN B C 1
ATOM 8577 O O . ASN C 1 314 ? 118.321 107.311 90.277 1.00 56.21 314 ASN B O 1
ATOM 8582 N N . LEU C 1 315 ? 118.781 105.457 91.469 1.00 57.71 315 LEU B N 1
ATOM 8583 C CA . LEU C 1 315 ? 118.831 104.611 90.282 1.00 57.40 315 LEU B CA 1
ATOM 8584 C C . LEU C 1 315 ? 117.502 104.629 89.540 1.00 57.47 315 LEU B C 1
ATOM 8585 O O . LEU C 1 315 ? 117.456 104.889 88.330 1.00 57.12 315 LEU B O 1
ATOM 8590 N N . GLN C 1 316 ? 116.403 104.378 90.257 1.00 61.07 316 GLN B N 1
ATOM 8591 C CA . GLN C 1 316 ? 115.092 104.343 89.616 1.00 59.14 316 GLN B CA 1
ATOM 8592 C C . GLN C 1 316 ? 114.749 105.689 88.991 1.00 56.05 316 GLN B C 1
ATOM 8593 O O . GLN C 1 316 ? 114.314 105.758 87.834 1.00 56.18 316 GLN B O 1
ATOM 8599 N N . VAL C 1 317 ? 114.961 106.777 89.738 1.00 56.71 317 VAL B N 1
ATOM 8600 C CA . VAL C 1 317 ? 114.564 108.099 89.263 1.00 51.51 317 VAL B CA 1
ATOM 8601 C C . VAL C 1 317 ? 115.368 108.489 88.028 1.00 50.72 317 VAL B C 1
ATOM 8602 O O . VAL C 1 317 ? 114.809 108.948 87.027 1.00 50.60 317 VAL B O 1
ATOM 8606 N N . SER C 1 318 ? 116.691 108.305 88.075 1.00 53.27 318 SER B N 1
ATOM 8607 C CA . SER C 1 318 ? 117.524 108.689 86.940 1.00 49.37 318 SER B CA 1
ATOM 8608 C C . SER C 1 318 ? 117.227 107.835 85.715 1.00 49.57 318 SER B C 1
ATOM 8609 O O . SER C 1 318 ? 117.137 108.360 84.597 1.00 51.99 318 SER B O 1
ATOM 8612 N N . LEU C 1 319 ? 117.068 106.520 85.899 1.00 51.08 319 LEU B N 1
ATOM 8613 C CA . LEU C 1 319 ? 116.785 105.657 84.758 1.00 49.34 319 LEU B CA 1
ATOM 8614 C C . LEU C 1 319 ? 115.445 106.002 84.121 1.00 52.66 319 LEU B C 1
ATOM 8615 O O . LEU C 1 319 ? 115.322 106.011 82.891 1.00 54.11 319 LEU B O 1
ATOM 8620 N N . LEU C 1 320 ? 114.425 106.283 84.937 1.00 56.06 320 LEU B N 1
ATOM 8621 C CA . LEU C 1 320 ? 113.137 106.683 84.377 1.00 54.51 320 LEU B CA 1
ATOM 8622 C C . LEU C 1 320 ? 113.230 108.029 83.670 1.00 54.95 320 LEU B C 1
ATOM 8623 O O . LEU C 1 320 ? 112.657 108.209 82.589 1.00 56.14 320 LEU B O 1
ATOM 8628 N N . SER C 1 321 ? 113.946 108.988 84.263 1.00 54.72 321 SER B N 1
ATOM 8629 C CA . SER C 1 321 ? 114.006 110.330 83.696 1.00 52.26 321 SER B CA 1
ATOM 8630 C C . SER C 1 321 ? 114.749 110.350 82.367 1.00 53.82 321 SER B C 1
ATOM 8631 O O . SER C 1 321 ? 114.333 111.041 81.430 1.00 57.80 321 SER B O 1
ATOM 8634 N N . VAL C 1 322 ? 115.849 109.604 82.261 1.00 54.61 322 VAL B N 1
ATOM 8635 C CA . VAL C 1 322 ? 116.678 109.702 81.063 1.00 51.67 322 VAL B CA 1
ATOM 8636 C C . VAL C 1 322 ? 116.159 108.847 79.913 1.00 53.21 322 VAL B C 1
ATOM 8637 O O . VAL C 1 322 ? 116.578 109.048 78.767 1.00 55.98 322 VAL B O 1
ATOM 8641 N N . ASP C 1 323 ? 115.252 107.905 80.175 1.00 55.65 323 ASP B N 1
ATOM 8642 C CA . ASP C 1 323 ? 114.798 106.964 79.158 1.00 60.20 323 ASP B CA 1
ATOM 8643 C C . ASP C 1 323 ? 113.330 107.156 78.799 1.00 64.71 323 ASP B C 1
ATOM 8644 O O . ASP C 1 323 ? 113.002 107.357 77.627 1.00 67.54 323 ASP B O 1
ATOM 8649 N N . GLY C 1 324 ? 112.430 107.096 79.779 1.00 64.63 324 GLY B N 1
ATOM 8650 C CA . GLY C 1 324 ? 111.011 107.168 79.488 1.00 62.90 324 GLY B CA 1
ATOM 8651 C C . GLY C 1 324 ? 110.447 108.559 79.323 1.00 63.36 324 GLY B C 1
ATOM 8652 O O . GLY C 1 324 ? 109.287 108.698 78.925 1.00 66.81 324 GLY B O 1
ATOM 8653 N N . MET C 1 325 ? 111.233 109.591 79.614 1.00 62.05 325 MET B N 1
ATOM 8654 C CA . MET C 1 325 ? 110.788 110.976 79.542 1.00 59.80 325 MET B CA 1
ATOM 8655 C C . MET C 1 325 ? 111.788 111.820 78.766 1.00 63.59 325 MET B C 1
ATOM 8656 O O . MET C 1 325 ? 112.158 112.919 79.187 1.00 64.79 325 MET B O 1
ATOM 8661 N N . HIS C 1 326 ? 112.244 111.316 77.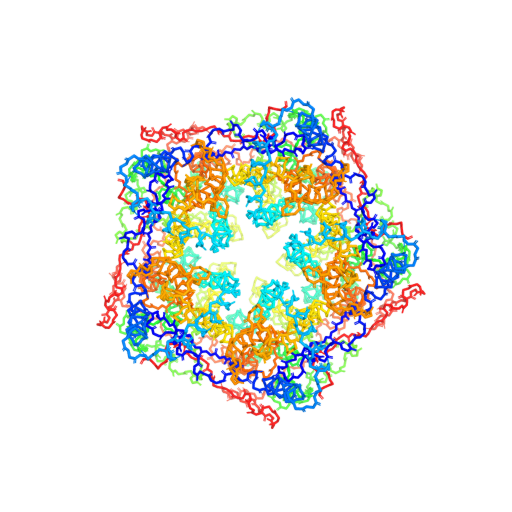617 1.00 64.53 326 HIS B N 1
ATOM 8662 C CA . HIS C 1 326 ? 113.247 112.038 76.840 1.00 65.30 326 HIS B CA 1
ATOM 8663 C C . HIS C 1 326 ? 112.673 113.330 76.271 1.00 72.43 326 HIS B C 1
ATOM 8664 O O . HIS C 1 326 ? 113.167 114.425 76.561 1.00 75.62 326 HIS B O 1
ATOM 8671 N N . GLN C 1 327 ? 111.632 113.224 75.448 1.00 71.08 327 GLN B N 1
ATOM 8672 C CA . GLN C 1 327 ? 110.920 114.396 74.950 1.00 72.18 327 GLN B CA 1
ATOM 8673 C C . GLN C 1 327 ? 109.422 114.143 74.970 1.00 75.63 327 GLN B C 1
ATOM 8674 O O . GLN C 1 327 ? 108.688 114.552 74.064 1.00 79.51 327 GLN B O 1
ATOM 8680 N N . ASN C 1 328 ? 108.952 113.458 76.008 1.00 75.67 328 ASN B N 1
ATOM 8681 C CA . ASN C 1 328 ? 107.532 113.186 76.212 1.00 74.35 328 ASN B CA 1
ATOM 8682 C C . ASN C 1 328 ? 107.019 114.178 77.250 1.00 77.02 328 ASN B C 1
ATOM 8683 O O . ASN C 1 328 ? 107.258 114.017 78.449 1.00 79.02 328 ASN B O 1
ATOM 8688 N N . LEU C 1 329 ? 106.316 115.206 76.786 1.00 74.52 329 LEU B N 1
ATOM 8689 C CA . LEU C 1 329 ? 105.791 116.244 77.657 1.00 75.43 329 LEU B CA 1
ATOM 8690 C C . LEU C 1 329 ? 104.317 116.472 77.363 1.00 75.73 329 LEU B C 1
ATOM 8691 O O . LEU C 1 329 ? 103.856 116.224 76.244 1.00 74.73 329 LEU B O 1
ATOM 8696 N N . PRO C 1 330 ? 103.552 116.934 78.350 1.00 75.03 330 PRO B N 1
ATOM 8697 C CA . PRO C 1 330 ? 102.101 117.080 78.169 1.00 77.67 330 PRO B CA 1
ATOM 8698 C C . PRO C 1 330 ? 101.775 118.153 77.145 1.00 83.14 330 PRO B C 1
ATOM 8699 O O . PRO C 1 330 ? 102.622 118.999 76.827 1.00 85.51 330 PRO B O 1
ATOM 8703 N N . PRO C 1 331 ? 100.560 118.143 76.598 1.00 83.28 331 PRO B N 1
ATOM 8704 C CA . PRO C 1 331 ? 100.200 119.132 75.577 1.00 84.96 331 PRO B CA 1
ATOM 8705 C C . PRO C 1 331 ? 100.147 120.543 76.142 1.00 86.83 331 PRO B C 1
ATOM 8706 O O . PRO C 1 331 ? 99.941 120.764 77.337 1.00 87.07 331 PRO B O 1
ATOM 8710 N N . MET C 1 332 ? 100.340 121.509 75.247 1.00 86.42 332 MET B N 1
ATOM 8711 C CA . MET C 1 332 ? 100.315 122.923 75.603 1.00 82.52 332 MET B CA 1
ATOM 8712 C C . MET C 1 332 ? 98.927 123.487 75.325 1.00 84.04 332 MET B C 1
ATOM 8713 O O . MET C 1 332 ? 98.471 123.491 74.176 1.00 85.49 332 MET B O 1
ATOM 8718 N N . GLU C 1 333 ? 98.260 123.964 76.375 1.00 85.28 333 GLU B N 1
ATOM 8719 C CA . GLU C 1 333 ? 96.927 124.535 76.259 1.00 86.09 333 GLU B CA 1
ATOM 8720 C C . GLU C 1 333 ? 96.866 125.829 77.058 1.00 86.67 333 GLU B C 1
ATOM 8721 O O . GLU C 1 333 ? 97.639 126.040 77.995 1.00 88.34 333 GLU B O 1
ATOM 8727 N N . ARG C 1 334 ? 95.937 126.698 76.668 1.00 87.21 334 ARG B N 1
ATOM 8728 C CA . ARG C 1 334 ? 95.729 127.946 77.391 1.00 86.63 334 ARG B CA 1
ATOM 8729 C C . ARG C 1 334 ? 95.275 127.658 78.816 1.00 88.26 334 ARG B C 1
ATOM 8730 O O . ARG C 1 334 ? 94.385 126.834 79.043 1.00 90.49 334 ARG B O 1
ATOM 8738 N N . ASP C 1 335 ? 95.886 128.344 79.776 1.00 88.38 335 ASP B N 1
ATOM 8739 C CA . ASP C 1 335 ? 95.612 128.103 81.185 1.00 90.22 335 ASP B CA 1
ATOM 8740 C C . ASP C 1 335 ? 94.337 128.838 81.603 1.00 90.83 335 ASP B C 1
ATOM 8741 O O . ASP C 1 335 ? 93.622 129.419 80.782 1.00 89.01 335 ASP B O 1
ATOM 8746 N N . MET C 1 336 ? 94.041 128.811 82.903 1.00 89.99 336 MET B N 1
ATOM 8747 C CA . MET C 1 336 ? 92.816 129.415 83.418 1.00 88.74 336 MET B CA 1
ATOM 8748 C C . MET C 1 336 ? 92.885 130.937 83.439 1.00 90.80 336 MET B C 1
ATOM 8749 O O . MET C 1 336 ? 91.856 131.602 83.279 1.00 93.70 336 MET B O 1
ATOM 8754 N N . TYR C 1 337 ? 94.077 131.505 83.613 1.00 90.44 337 TYR B N 1
ATOM 8755 C CA . TYR C 1 337 ? 94.260 132.948 83.751 1.00 90.95 337 TYR B CA 1
ATOM 8756 C C . TYR C 1 337 ? 94.779 133.578 82.467 1.00 91.85 337 TYR B C 1
ATOM 8757 O O . TYR C 1 337 ? 95.615 134.484 82.500 1.00 93.07 337 TYR B O 1
ATOM 8766 N N . TRP C 1 338 ? 94.296 133.102 81.317 1.00 88.80 338 TRP B N 1
ATOM 8767 C CA . TRP C 1 338 ? 94.772 133.612 80.035 1.00 86.82 338 TRP B CA 1
ATOM 8768 C C . TRP C 1 338 ? 94.429 135.086 79.856 1.00 91.39 338 TRP B C 1
ATOM 8769 O O . TRP C 1 338 ? 95.257 135.866 79.368 1.00 90.85 338 TRP B O 1
ATOM 8780 N N . ASN C 1 339 ? 93.220 135.491 80.244 1.00 96.84 339 ASN B N 1
ATOM 8781 C CA . ASN C 1 339 ? 92.741 136.848 80.021 1.00 99.06 339 ASN B CA 1
ATOM 8782 C C . ASN C 1 339 ? 92.657 137.674 81.300 1.00 101.78 339 ASN B C 1
ATOM 8783 O O . ASN C 1 339 ? 92.107 138.780 81.274 1.00 103.24 339 ASN B O 1
ATOM 8788 N N . GLU C 1 340 ? 93.184 137.172 82.413 1.00 102.64 340 GLU B N 1
ATOM 8789 C CA . GLU C 1 340 ? 93.152 137.879 83.686 1.00 103.22 340 GLU B CA 1
ATOM 8790 C C . GLU C 1 340 ? 94.566 138.267 84.092 1.00 103.94 340 GLU B C 1
ATOM 8791 O O . GLU C 1 340 ? 95.458 137.413 84.148 1.00 103.77 340 GLU B O 1
ATOM 8797 N N . ALA C 1 341 ? 94.767 139.554 84.372 1.00 102.38 341 ALA B N 1
ATOM 8798 C CA . ALA C 1 341 ? 96.066 140.062 84.790 1.00 102.51 341 ALA B CA 1
ATOM 8799 C C . ALA C 1 341 ? 96.300 139.950 86.290 1.00 103.98 341 ALA B C 1
ATOM 8800 O O . ALA C 1 341 ? 97.436 140.139 86.738 1.00 103.53 341 ALA B O 1
ATOM 8802 N N . ALA C 1 342 ? 95.266 139.652 87.074 1.00 101.98 342 ALA B N 1
ATOM 8803 C CA . ALA C 1 342 ? 95.372 139.535 88.528 1.00 97.72 342 ALA B CA 1
ATOM 8804 C C . ALA C 1 342 ? 94.746 138.216 88.962 1.00 95.68 342 ALA B C 1
ATOM 8805 O O . ALA C 1 342 ? 93.601 138.186 89.436 1.00 96.28 342 ALA B O 1
ATOM 8807 N N . PRO C 1 343 ? 95.462 137.105 88.803 1.00 94.63 343 PRO B N 1
ATOM 8808 C CA . PRO C 1 343 ? 94.918 135.810 89.233 1.00 93.65 343 PRO B CA 1
ATOM 8809 C C . PRO C 1 343 ? 94.645 135.789 90.731 1.00 94.76 343 PRO B C 1
ATOM 8810 O O . PRO C 1 343 ? 95.410 136.332 91.530 1.00 95.70 343 PRO B O 1
ATOM 8814 N N . GLN C 1 344 ? 93.536 135.151 91.105 1.00 93.21 344 GLN B N 1
ATOM 8815 C CA . GLN C 1 344 ? 93.135 135.030 92.505 1.00 93.71 344 GLN B CA 1
ATOM 8816 C C . GLN C 1 344 ? 92.740 133.589 92.791 1.00 92.56 344 GLN B C 1
ATOM 8817 O O . GLN C 1 344 ? 91.563 133.219 92.686 1.00 91.10 344 GLN B O 1
ATOM 8823 N N . PRO C 1 345 ? 93.704 132.739 93.142 1.00 92.80 345 PRO B N 1
ATOM 8824 C CA . PRO C 1 345 ? 93.368 131.359 93.479 1.00 89.55 345 PRO B CA 1
ATOM 8825 C C . PRO C 1 345 ? 92.469 131.307 94.696 1.00 86.57 345 PRO B C 1
ATOM 8826 O O . PRO C 1 345 ? 92.599 132.128 95.624 1.00 90.89 345 PRO B O 1
ATOM 8830 N N . PRO C 1 346 ? 91.539 130.357 94.739 1.00 80.94 346 PRO B N 1
ATOM 8831 C CA . PRO C 1 346 ? 90.594 130.294 95.859 1.00 83.76 346 PRO B CA 1
ATOM 8832 C C . PRO C 1 346 ? 91.249 129.803 97.142 1.00 81.33 346 PRO B C 1
ATOM 8833 O O . PRO C 1 346 ? 92.305 129.165 97.139 1.00 77.99 346 PRO B O 1
ATOM 8837 N N . TYR C 1 347 ? 90.593 130.119 98.256 1.00 82.39 347 TYR B N 1
ATOM 8838 C CA . TYR C 1 347 ? 91.019 129.712 99.588 1.00 84.23 347 TYR B CA 1
ATOM 8839 C C . TYR C 1 347 ? 89.987 128.766 100.186 1.00 90.08 347 TYR B C 1
ATOM 8840 O O . TYR C 1 347 ? 88.780 128.997 100.066 1.00 91.35 347 TYR B O 1
ATOM 8849 N N . THR C 1 348 ? 90.465 127.706 100.831 1.00 92.67 348 THR B N 1
ATOM 8850 C CA . THR C 1 348 ? 89.570 126.763 101.481 1.00 91.85 348 THR B CA 1
ATOM 8851 C C . THR C 1 348 ? 89.095 127.315 102.825 1.00 93.02 348 THR B C 1
ATOM 8852 O O . THR C 1 348 ? 89.625 128.296 103.350 1.00 94.41 348 THR B O 1
ATOM 8856 N N . ALA C 1 349 ? 88.069 126.666 103.379 1.00 91.40 349 ALA B N 1
ATOM 8857 C CA . ALA C 1 349 ? 87.528 127.098 104.664 1.00 91.48 349 ALA B CA 1
ATOM 8858 C C . ALA C 1 349 ? 88.527 126.872 105.793 1.00 94.94 349 ALA B C 1
ATOM 8859 O O . ALA C 1 349 ? 88.647 127.706 106.697 1.00 92.59 349 ALA B O 1
ATOM 8861 N N . ALA C 1 350 ? 89.248 125.751 105.760 1.00 96.37 350 ALA B N 1
ATOM 8862 C CA . ALA C 1 350 ? 90.187 125.426 106.826 1.00 94.39 350 ALA B CA 1
ATOM 8863 C C . ALA C 1 350 ? 91.448 126.278 106.793 1.00 92.36 350 ALA B C 1
ATOM 8864 O O . ALA C 1 350 ? 92.177 126.305 107.789 1.00 94.23 350 ALA B O 1
ATOM 8866 N N . SER C 1 351 ? 91.723 126.968 105.686 1.00 90.78 351 SER B N 1
ATOM 8867 C CA . SER C 1 351 ? 92.919 127.790 105.553 1.00 88.61 351 SER B CA 1
ATOM 8868 C C . SER C 1 351 ? 92.573 129.239 105.226 1.00 91.97 351 SER B C 1
ATOM 8869 O O . SER C 1 351 ? 93.367 129.947 104.605 1.00 89.89 351 SER B O 1
ATOM 8872 N N . ALA C 1 352 ? 91.390 129.691 105.638 1.00 95.08 352 ALA B N 1
ATOM 8873 C CA . ALA C 1 352 ? 90.971 131.061 105.378 1.00 93.63 352 ALA B CA 1
ATOM 8874 C C . ALA C 1 352 ? 91.609 132.069 106.324 1.00 93.75 352 ALA B C 1
ATOM 8875 O O . ALA C 1 352 ? 91.528 133.274 106.063 1.00 93.22 352 ALA B O 1
ATOM 8877 N N . ARG C 1 353 ? 92.234 131.613 107.406 1.00 94.74 353 ARG B N 1
ATOM 8878 C CA . ARG C 1 353 ? 92.888 132.496 108.361 1.00 94.09 353 ARG B CA 1
ATOM 8879 C C . ARG C 1 353 ? 94.311 132.855 107.957 1.00 94.80 353 ARG B C 1
ATOM 8880 O O . ARG C 1 353 ? 94.958 133.644 108.655 1.00 95.64 353 ARG B O 1
ATOM 8888 N N . SER C 1 354 ? 94.813 132.299 106.857 1.00 92.49 354 SER B N 1
ATOM 8889 C CA . SER C 1 354 ? 96.154 132.585 106.370 1.00 87.99 354 SER B CA 1
ATOM 8890 C C . SER C 1 354 ? 96.174 133.695 105.328 1.00 90.44 354 SER B C 1
ATOM 8891 O O . SER C 1 354 ? 97.228 133.964 104.744 1.00 90.49 354 SER B O 1
ATOM 8894 N N . ARG C 1 355 ? 95.036 134.340 105.077 1.00 92.33 355 ARG B N 1
ATOM 8895 C CA . ARG C 1 355 ? 94.996 135.454 104.141 1.00 91.49 355 ARG B CA 1
ATOM 8896 C C . ARG C 1 355 ? 95.693 136.665 104.744 1.00 95.70 355 ARG B C 1
ATOM 8897 O O . ARG C 1 355 ? 95.428 137.041 105.890 1.00 95.97 355 ARG B O 1
ATOM 8905 N N . ARG C 1 356 ? 96.585 137.281 103.971 1.00 96.26 356 ARG B N 1
ATOM 8906 C CA . ARG C 1 356 ? 97.359 138.416 104.446 1.00 94.99 356 ARG B CA 1
ATOM 8907 C C . ARG C 1 356 ? 97.584 139.395 103.303 1.00 99.76 356 ARG B C 1
ATOM 8908 O O . ARG C 1 356 ? 97.532 139.032 102.126 1.00 99.01 356 ARG B O 1
ATOM 8916 N N . HIS C 1 357 ? 97.834 140.647 103.670 1.00 103.49 357 HIS B N 1
ATOM 8917 C CA . HIS C 1 357 ? 98.184 141.679 102.708 1.00 104.62 357 HIS B CA 1
ATOM 8918 C C . HIS C 1 357 ? 99.689 141.691 102.479 1.00 99.26 357 HIS B C 1
ATOM 8919 O O . HIS C 1 357 ? 100.474 141.299 103.347 1.00 99.08 357 HIS B O 1
ATOM 8926 N N . SER C 1 358 ? 100.087 142.144 101.293 1.00 92.94 358 SER B N 1
ATOM 8927 C CA . SER C 1 358 ? 101.499 142.183 100.943 1.00 88.69 358 SER B CA 1
ATOM 8928 C C . SER C 1 358 ? 102.242 143.194 101.808 1.00 89.55 358 SER B C 1
ATOM 8929 O O . SER C 1 358 ? 101.706 144.245 102.164 1.00 93.41 358 SER B O 1
ATOM 8932 N N . PHE C 1 359 ? 103.486 142.864 102.147 1.00 83.54 359 PHE B N 1
ATOM 8933 C CA . PHE C 1 359 ? 104.327 143.761 102.926 1.00 81.90 359 PHE B CA 1
ATOM 8934 C C . PHE C 1 359 ? 104.960 144.796 102.006 1.00 82.87 359 PHE B C 1
ATOM 8935 O O . PHE C 1 359 ? 105.619 144.445 101.022 1.00 84.08 359 PHE B O 1
ATOM 8943 N N . MET C 1 360 ? 104.764 146.072 102.326 1.00 80.56 360 MET B N 1
ATOM 8944 C CA . MET C 1 360 ? 105.190 147.175 101.473 1.00 80.05 360 MET B CA 1
ATOM 8945 C C . MET C 1 360 ? 106.249 148.033 102.154 1.00 78.59 360 MET B C 1
ATOM 8946 O O . MET C 1 360 ? 106.228 149.261 102.070 1.00 80.58 360 MET B O 1
ATOM 8951 N N . GLY C 1 361 ? 107.186 147.396 102.836 1.00 74.61 361 GLY B N 1
ATOM 8952 C CA . GLY C 1 361 ? 108.278 148.139 103.442 1.00 69.03 361 GLY B CA 1
ATOM 8953 C C . GLY C 1 361 ? 107.963 148.594 104.852 1.00 71.04 361 GLY B C 1
ATOM 8954 O O . GLY C 1 361 ? 106.818 148.853 105.218 1.00 76.13 361 GLY B O 1
ATOM 8955 N N . SER C 1 362 ? 109.018 148.696 105.663 1.00 68.98 362 SER B N 1
ATOM 8956 C CA . SER C 1 362 ? 108.863 149.130 107.045 1.00 67.78 362 SER B CA 1
ATOM 8957 C C . SER C 1 362 ? 108.634 150.629 107.163 1.00 68.85 362 SER B C 1
ATOM 8958 O O . SER C 1 362 ? 108.118 151.085 108.188 1.00 70.86 362 SER B O 1
ATOM 8961 N N . THR C 1 363 ? 109.001 151.403 106.146 1.00 69.77 363 THR B N 1
ATOM 8962 C CA . THR C 1 363 ? 108.876 152.852 106.183 1.00 71.20 363 THR B CA 1
ATOM 8963 C C . THR C 1 363 ? 107.505 153.346 105.741 1.00 76.37 363 THR B C 1
ATOM 8964 O O . THR C 1 363 ? 107.261 154.557 105.762 1.00 76.83 363 THR B O 1
ATOM 8968 N N . PHE C 1 364 ? 106.608 152.445 105.352 1.00 79.69 364 PHE B N 1
ATOM 8969 C CA . PHE C 1 364 ? 105.277 152.846 104.919 1.00 85.56 364 PHE B CA 1
ATOM 8970 C C . PHE C 1 364 ? 104.496 153.455 106.077 1.00 89.88 364 PHE B C 1
ATOM 8971 O O . PHE C 1 364 ? 104.515 152.942 107.199 1.00 90.07 364 PHE B O 1
ATOM 8979 N N . ASN C 1 365 ? 103.804 154.560 105.792 1.00 92.92 365 ASN B N 1
ATOM 8980 C CA . ASN C 1 365 ? 102.941 155.246 106.755 1.00 98.16 365 ASN B CA 1
ATOM 8981 C C . ASN C 1 365 ? 103.722 155.678 107.999 1.00 96.59 365 ASN B C 1
ATOM 8982 O O . ASN C 1 365 ? 103.460 155.238 109.120 1.00 96.26 365 ASN B O 1
ATOM 8987 N N . ILE C 1 366 ? 104.699 156.553 107.778 1.00 95.61 366 ILE B N 1
ATOM 8988 C CA . ILE C 1 366 ? 105.446 157.161 108.875 1.00 95.90 366 ILE B CA 1
ATOM 8989 C C . ILE C 1 366 ? 105.420 158.679 108.740 1.00 94.95 366 ILE B C 1
ATOM 8990 O O . ILE C 1 366 ? 104.360 159.299 108.802 1.00 99.58 366 ILE B O 1
ATOM 8995 N N . THR D 1 2 ? 148.177 110.592 110.124 1.00 74.40 2 THR C N 1
ATOM 8996 C CA . THR D 1 2 ? 146.930 110.753 110.860 1.00 75.73 2 THR C CA 1
ATOM 8997 C C . THR D 1 2 ? 146.546 109.466 111.582 1.00 77.97 2 THR C C 1
ATOM 8998 O O . THR D 1 2 ? 147.085 108.398 111.298 1.00 82.70 2 THR C O 1
ATOM 9002 N N . ILE D 1 3 ? 145.609 109.579 112.519 1.00 76.29 3 ILE C N 1
ATOM 9003 C CA . ILE D 1 3 ? 145.091 108.442 113.269 1.00 75.75 3 ILE C CA 1
ATOM 9004 C C . ILE D 1 3 ? 143.622 108.285 112.906 1.00 71.74 3 ILE C C 1
ATOM 9005 O O . ILE D 1 3 ? 142.841 109.237 113.025 1.00 70.84 3 ILE C O 1
ATOM 9010 N N . THR D 1 4 ? 143.248 107.092 112.454 1.00 68.41 4 THR C N 1
ATOM 9011 C CA . THR D 1 4 ? 141.887 106.803 112.015 1.00 64.29 4 THR C CA 1
ATOM 9012 C C . THR D 1 4 ? 141.261 105.810 112.984 1.00 65.22 4 THR C C 1
ATOM 9013 O O . THR D 1 4 ? 141.693 104.656 113.065 1.00 70.43 4 THR C O 1
ATOM 9017 N N . TYR D 1 5 ? 140.244 106.262 113.720 1.00 62.83 5 TYR C N 1
ATOM 9018 C CA . TYR D 1 5 ? 139.464 105.401 114.602 1.00 60.33 5 TYR C CA 1
ATOM 9019 C C . TYR D 1 5 ? 137.982 105.439 114.253 1.00 60.55 5 TYR C C 1
ATOM 9020 O O . TYR D 1 5 ? 137.140 105.114 115.095 1.00 62.15 5 TYR C O 1
ATOM 9029 N N . THR D 1 6 ? 137.649 105.831 113.020 1.00 61.40 6 THR C N 1
ATOM 9030 C CA . THR D 1 6 ? 136.252 105.971 112.624 1.00 58.29 6 THR C CA 1
ATOM 9031 C C . THR D 1 6 ? 135.528 104.630 112.652 1.00 59.64 6 THR C C 1
ATOM 9032 O O . THR D 1 6 ? 134.359 104.558 113.049 1.00 61.40 6 THR C O 1
ATOM 9036 N N . ASN D 1 7 ? 136.206 103.556 112.244 1.00 61.77 7 ASN C N 1
ATOM 9037 C CA . ASN D 1 7 ? 135.584 102.237 112.236 1.00 63.88 7 ASN C CA 1
ATOM 9038 C C . ASN D 1 7 ? 135.278 101.726 113.637 1.00 67.55 7 ASN C C 1
ATOM 9039 O O . ASN D 1 7 ? 134.517 100.763 113.776 1.00 71.13 7 ASN C O 1
ATOM 9044 N N . LYS D 1 8 ? 135.849 102.339 114.672 1.00 66.22 8 LYS C N 1
ATOM 9045 C CA . LYS D 1 8 ? 135.649 101.898 116.045 1.00 64.36 8 LYS C CA 1
ATOM 9046 C C . LYS D 1 8 ? 134.515 102.626 116.756 1.00 65.73 8 LYS C C 1
ATOM 9047 O O . LYS D 1 8 ? 134.123 102.204 117.849 1.00 72.74 8 LYS C O 1
ATOM 9053 N N . VAL D 1 9 ? 133.981 103.697 116.175 1.00 61.49 9 VAL C N 1
ATOM 9054 C CA . VAL D 1 9 ? 132.950 104.491 116.832 1.00 61.04 9 VAL C CA 1
ATOM 9055 C C . VAL D 1 9 ? 131.735 104.626 115.924 1.00 63.82 9 VAL C C 1
ATOM 9056 O O . VAL D 1 9 ? 131.007 105.623 115.989 1.00 64.30 9 VAL C O 1
ATOM 9060 N N . ALA D 1 10 ? 131.511 103.627 115.066 1.00 62.95 10 ALA C N 1
ATOM 9061 C CA . ALA D 1 10 ? 130.370 103.676 114.158 1.00 63.00 10 ALA C CA 1
ATOM 9062 C C . ALA D 1 10 ? 129.051 103.656 114.921 1.00 68.22 10 ALA C C 1
ATOM 9063 O O . ALA D 1 10 ? 128.124 104.405 114.590 1.00 66.70 10 ALA C O 1
ATOM 9065 N N . ASN D 1 11 ? 128.947 102.813 115.944 1.00 70.85 11 ASN C N 1
ATOM 9066 C CA . ASN D 1 11 ? 127.740 102.684 116.742 1.00 69.06 11 ASN C CA 1
ATOM 9067 C C . ASN D 1 11 ? 128.027 103.043 118.194 1.00 75.39 11 ASN C C 1
ATOM 9068 O O . ASN D 1 11 ? 129.167 102.973 118.661 1.00 79.03 11 ASN C O 1
ATOM 9073 N N . ALA D 1 12 ? 126.972 103.430 118.906 1.00 77.56 12 ALA C N 1
ATOM 9074 C CA . ALA D 1 12 ? 127.058 103.719 120.331 1.00 79.84 12 ALA C CA 1
ATOM 9075 C C . ALA D 1 12 ? 126.758 102.445 121.113 1.00 83.80 12 ALA C C 1
ATOM 9076 O O . ALA D 1 12 ? 125.661 101.887 121.002 1.00 85.68 12 ALA C O 1
ATOM 9078 N N . ARG D 1 13 ? 127.726 101.993 121.901 1.00 81.37 13 ARG C N 1
ATOM 9079 C CA . ARG D 1 13 ? 127.614 100.757 122.663 1.00 83.05 13 ARG C CA 1
ATOM 9080 C C . ARG D 1 13 ? 127.868 101.044 124.142 1.00 86.68 13 ARG C C 1
ATOM 9081 O O . ARG D 1 13 ? 127.971 102.199 124.563 1.00 89.29 13 ARG C O 1
ATOM 9089 N N . LEU D 1 14 ? 127.959 99.973 124.935 1.00 83.05 14 LEU C N 1
ATOM 9090 C CA . LEU D 1 14 ? 128.226 100.130 126.361 1.00 81.82 14 LEU C CA 1
ATOM 9091 C C . LEU D 1 14 ? 129.585 100.783 126.583 1.00 83.86 14 LEU C C 1
ATOM 9092 O O . LEU D 1 14 ? 129.701 101.769 127.321 1.00 84.01 14 LEU C O 1
ATOM 9097 N N . GLY D 1 15 ? 130.627 100.248 125.954 1.00 85.60 15 GLY C N 1
ATOM 9098 C CA . GLY D 1 15 ? 131.894 100.947 125.924 1.00 87.26 15 GLY C CA 1
ATOM 9099 C C . GLY D 1 15 ? 132.293 101.323 124.514 1.00 90.82 15 GLY C C 1
ATOM 9100 O O . GLY D 1 15 ? 132.704 100.466 123.726 1.00 90.16 15 GLY C O 1
ATOM 9101 N N . SER D 1 16 ? 132.184 102.609 124.187 1.00 89.61 16 SER C N 1
ATOM 9102 C CA . SER D 1 16 ? 132.604 103.106 122.885 1.00 85.02 16 SER C CA 1
ATOM 9103 C C . SER D 1 16 ? 133.671 104.175 123.063 1.00 80.33 16 SER C C 1
ATOM 9104 O O . SER D 1 16 ? 134.717 104.138 122.408 1.00 79.82 16 SER C O 1
ATOM 9107 N N . PHE D 1 17 ? 133.408 105.130 123.951 1.00 76.28 17 PHE C N 1
ATOM 9108 C CA . PHE D 1 17 ? 134.356 106.184 124.274 1.00 71.07 17 PHE C CA 1
ATOM 9109 C C . PHE D 1 17 ? 135.276 105.817 125.429 1.00 75.80 17 PHE C C 1
ATOM 9110 O O . PHE D 1 17 ? 136.239 106.547 125.689 1.00 76.21 17 PHE C O 1
ATOM 9118 N N . SER D 1 18 ? 135.008 104.711 126.122 1.00 76.50 18 SER C N 1
ATOM 9119 C CA . SER D 1 18 ? 135.834 104.280 127.240 1.00 71.32 18 SER C CA 1
ATOM 9120 C C . SER D 1 18 ? 136.917 103.290 126.839 1.00 71.20 18 SER C C 1
ATOM 9121 O O . SER D 1 18 ? 137.886 103.122 127.585 1.00 70.08 18 SER C O 1
ATOM 9124 N N . SER D 1 19 ? 136.778 102.636 125.689 1.00 71.66 19 SER C N 1
ATOM 9125 C CA . SER D 1 19 ? 137.817 101.760 125.169 1.00 72.43 19 SER C CA 1
ATOM 9126 C C . SER D 1 19 ? 138.866 102.516 124.369 1.00 74.28 19 SER C C 1
ATOM 9127 O O . SER D 1 19 ? 139.868 101.917 123.964 1.00 76.14 19 SER C O 1
ATOM 9130 N N . LEU D 1 20 ? 138.660 103.808 124.129 1.00 72.68 20 LEU C N 1
ATOM 9131 C CA . LEU D 1 20 ? 139.649 104.655 123.481 1.00 68.52 20 LEU C CA 1
ATOM 9132 C C . LEU D 1 20 ? 140.673 105.208 124.460 1.00 71.37 20 LEU C C 1
ATOM 9133 O O . LEU D 1 20 ? 141.646 105.836 124.030 1.00 72.86 20 LEU C O 1
ATOM 9138 N N . LEU D 1 21 ? 140.479 104.992 125.761 1.00 71.68 21 LEU C N 1
ATOM 9139 C CA . LEU D 1 21 ? 141.429 105.448 126.766 1.00 66.97 21 LEU C CA 1
ATOM 9140 C C . LEU D 1 21 ? 142.629 104.525 126.906 1.00 69.94 21 LEU C C 1
ATOM 9141 O O . LEU D 1 21 ? 143.578 104.875 127.614 1.00 74.09 21 LEU C O 1
ATOM 9146 N N . LEU D 1 22 ? 142.611 103.363 126.259 1.00 70.76 22 LEU C N 1
ATOM 9147 C CA . LEU D 1 22 ? 143.722 102.426 126.300 1.00 72.77 22 LEU C CA 1
ATOM 9148 C C . LEU D 1 22 ? 144.679 102.592 125.128 1.00 75.87 22 LEU C C 1
ATOM 9149 O O . LEU D 1 22 ? 145.652 101.839 125.029 1.00 79.20 22 LEU C O 1
ATOM 9154 N N . CYS D 1 23 ? 144.427 103.550 124.241 1.00 71.56 23 CYS C N 1
ATOM 9155 C CA . CYS D 1 23 ? 145.317 103.801 123.118 1.00 72.21 23 CYS C CA 1
ATOM 9156 C C . CYS D 1 23 ? 146.553 104.561 123.581 1.00 72.39 23 CYS C C 1
ATOM 9157 O O . CYS D 1 23 ? 146.484 105.395 124.487 1.00 73.63 23 CYS C O 1
ATOM 9160 N N . TRP D 1 24 ? 147.689 104.264 122.956 1.00 71.21 24 TRP C N 1
ATOM 9161 C CA . TRP D 1 24 ? 148.953 104.912 123.288 1.00 69.68 24 TRP C CA 1
ATOM 9162 C C . TRP D 1 24 ? 149.428 105.897 122.233 1.00 73.69 24 TRP C C 1
ATOM 9163 O O . TRP D 1 24 ? 149.923 106.970 122.581 1.00 76.36 24 TRP C O 1
ATOM 9174 N N . ARG D 1 25 ? 149.291 105.567 120.951 1.00 72.51 25 ARG C N 1
ATOM 9175 C CA . ARG D 1 25 ? 149.797 106.428 119.892 1.00 74.10 25 ARG C CA 1
ATOM 9176 C C . ARG D 1 25 ? 148.877 107.628 119.702 1.00 73.94 25 ARG C C 1
ATOM 9177 O O . ARG D 1 25 ? 147.667 107.471 119.517 1.00 74.11 25 ARG C O 1
ATOM 9185 N N . GLY D 1 26 ? 149.458 108.823 119.740 1.00 74.65 26 GLY C N 1
ATOM 9186 C CA . GLY D 1 26 ? 148.691 110.048 119.579 1.00 73.82 26 GLY C CA 1
ATOM 9187 C C . GLY D 1 26 ? 147.687 110.311 120.680 1.00 71.32 26 GLY C C 1
ATOM 9188 O O . GLY D 1 26 ? 146.543 110.684 120.391 1.00 69.49 26 GLY C O 1
ATOM 9189 N N . SER D 1 27 ? 148.085 110.133 121.938 1.00 66.60 27 SER C N 1
ATOM 9190 C CA . SER D 1 27 ? 147.181 110.275 123.069 1.00 61.32 27 SER C CA 1
ATOM 9191 C C . SER D 1 27 ? 147.782 111.213 124.108 1.00 61.52 27 SER C C 1
ATOM 9192 O O . SER D 1 27 ? 148.952 111.610 124.031 1.00 65.44 27 SER C O 1
ATOM 9195 N N . ILE D 1 28 ? 146.954 111.562 125.097 1.00 58.23 28 ILE C N 1
ATOM 9196 C CA . ILE D 1 28 ? 147.381 112.484 126.145 1.00 58.98 28 ILE C CA 1
ATOM 9197 C C . ILE D 1 28 ? 148.535 111.892 126.943 1.00 60.95 28 ILE C C 1
ATOM 9198 O O . ILE D 1 28 ? 149.445 112.611 127.367 1.00 64.01 28 ILE C O 1
ATOM 9203 N N . TYR D 1 29 ? 148.513 110.577 127.171 1.00 57.99 29 TYR C N 1
ATOM 9204 C CA . TYR D 1 29 ? 149.594 109.946 127.920 1.00 59.89 29 TYR C CA 1
ATOM 9205 C C . TYR D 1 29 ? 150.922 110.093 127.190 1.00 62.95 29 TYR C C 1
ATOM 9206 O O . TYR D 1 29 ? 151.940 110.459 127.792 1.00 66.87 29 TYR C O 1
ATOM 9215 N N . LYS D 1 30 ? 150.925 109.836 125.882 1.00 60.47 30 LYS C N 1
ATOM 9216 C CA . LYS D 1 30 ? 152.147 109.995 125.101 1.00 59.86 30 LYS C CA 1
ATOM 9217 C C . LYS D 1 30 ? 152.594 111.450 125.068 1.00 60.15 30 LYS C C 1
ATOM 9218 O O . LYS D 1 30 ? 153.795 111.739 125.140 1.00 64.14 30 LYS C O 1
ATOM 9224 N N . LEU D 1 31 ? 151.646 112.382 124.964 1.00 58.57 31 LEU C N 1
ATOM 9225 C CA . LEU D 1 31 ? 152.003 113.792 124.868 1.00 58.97 31 LEU C CA 1
ATOM 9226 C C . LEU D 1 31 ? 152.437 114.399 126.199 1.00 62.72 31 LEU C C 1
ATOM 9227 O O . LEU D 1 31 ? 153.114 115.432 126.193 1.00 62.84 31 LEU C O 1
ATOM 9232 N N . LEU D 1 32 ? 152.068 113.797 127.330 1.00 65.33 32 LEU C N 1
ATOM 9233 C CA . LEU D 1 32 ? 152.353 114.378 128.635 1.00 60.65 32 LEU C CA 1
ATOM 9234 C C . LEU D 1 32 ? 153.247 113.521 129.519 1.00 64.84 32 LEU C C 1
ATOM 9235 O O . LEU D 1 32 ? 153.452 113.875 130.687 1.00 69.95 32 LEU C O 1
ATOM 9240 N N . TYR D 1 33 ? 153.761 112.396 129.016 1.00 65.12 33 TYR C N 1
ATOM 9241 C CA . TYR D 1 33 ? 154.715 111.622 129.801 1.00 71.18 33 TYR C CA 1
ATOM 9242 C C . TYR D 1 33 ? 155.927 112.462 130.183 1.00 74.98 33 TYR C C 1
ATOM 9243 O O . TYR D 1 33 ? 156.469 112.318 131.285 1.00 77.69 33 TYR C O 1
ATOM 9252 N N . GLY D 1 34 ? 156.367 113.344 129.285 1.00 74.43 34 GLY C N 1
ATOM 9253 C CA . GLY D 1 34 ? 157.537 114.156 129.573 1.00 76.36 34 GLY C CA 1
ATOM 9254 C C . GLY D 1 34 ? 157.309 115.180 130.669 1.00 73.88 34 GLY C C 1
ATOM 9255 O O . GLY D 1 34 ? 158.175 115.388 131.523 1.00 73.09 34 GLY C O 1
ATOM 9256 N N . GLU D 1 35 ? 156.148 115.835 130.662 1.00 74.75 35 GLU C N 1
ATOM 9257 C CA . GLU D 1 35 ? 155.880 116.935 131.579 1.00 72.47 35 GLU C CA 1
ATOM 9258 C C . GLU D 1 35 ? 155.132 116.526 132.841 1.00 69.58 35 GLU C C 1
ATOM 9259 O O . GLU D 1 35 ? 154.946 117.368 133.725 1.00 68.06 35 GLU C O 1
ATOM 9265 N N . PHE D 1 36 ? 154.688 115.272 132.950 1.00 69.57 36 PHE C N 1
ATOM 9266 C CA . PHE D 1 36 ? 154.120 114.820 134.216 1.00 65.73 36 PHE C CA 1
ATOM 9267 C C . PHE D 1 36 ? 155.213 114.577 135.252 1.00 68.84 36 PHE C C 1
ATOM 9268 O O . PHE D 1 36 ? 155.015 114.823 136.450 1.00 74.10 36 PHE C O 1
ATOM 9276 N N . LEU D 1 37 ? 156.373 114.091 134.802 1.00 66.59 37 LEU C N 1
ATOM 9277 C CA . LEU D 1 37 ? 157.463 113.778 135.718 1.00 67.87 37 LEU C CA 1
ATOM 9278 C C . LEU D 1 37 ? 157.990 115.028 136.408 1.00 73.39 37 LEU C C 1
ATOM 9279 O O . LEU D 1 37 ? 158.295 114.995 137.604 1.00 79.71 37 LEU C O 1
ATOM 9284 N N . VAL D 1 38 ? 158.115 116.134 135.672 1.00 70.18 38 VAL C N 1
ATOM 9285 C CA . VAL D 1 38 ? 158.598 117.377 136.270 1.00 68.23 38 VAL C CA 1
ATOM 9286 C C . VAL D 1 38 ? 157.644 117.844 137.362 1.00 71.62 38 VAL C C 1
ATOM 9287 O O . VAL D 1 38 ? 158.066 118.241 138.456 1.00 77.57 38 VAL C O 1
ATOM 9291 N N . PHE D 1 39 ? 156.340 117.798 137.079 1.00 67.71 39 PHE C N 1
ATOM 9292 C CA . PHE D 1 39 ? 155.346 118.212 138.061 1.00 66.50 39 PHE C CA 1
ATOM 9293 C C . PHE D 1 39 ? 155.408 117.341 139.309 1.00 68.31 39 PHE C C 1
ATOM 9294 O O . PHE D 1 39 ? 155.406 117.855 140.436 1.00 70.82 39 PHE C O 1
ATOM 9302 N N . ILE D 1 40 ? 155.489 116.020 139.128 1.00 67.61 40 ILE C N 1
ATOM 9303 C CA . ILE D 1 40 ? 155.532 115.118 140.277 1.00 68.73 40 ILE C CA 1
ATOM 9304 C C . ILE D 1 40 ? 156.798 115.347 141.093 1.00 74.05 40 ILE C C 1
ATOM 9305 O O . ILE D 1 40 ? 156.762 115.386 142.331 1.00 80.79 40 ILE C O 1
ATOM 9310 N N . PHE D 1 41 ? 157.938 115.502 140.413 1.00 71.97 41 PHE C N 1
ATOM 9311 C CA . PHE D 1 41 ? 159.203 115.712 141.109 1.00 75.19 41 PHE C CA 1
ATOM 9312 C C . PHE D 1 41 ? 159.184 117.006 141.909 1.00 79.42 41 PHE C C 1
ATOM 9313 O O . PHE D 1 41 ? 159.614 117.031 143.068 1.00 82.96 41 PHE C O 1
ATOM 9321 N N . LEU D 1 42 ? 158.684 118.091 141.313 1.00 77.86 42 LEU C N 1
ATOM 9322 C CA . LEU D 1 42 ? 158.609 119.357 142.036 1.00 77.05 42 LEU C CA 1
ATOM 9323 C C . LEU D 1 42 ? 157.684 119.247 143.241 1.00 78.24 42 LEU C C 1
ATOM 9324 O O . LEU D 1 42 ? 158.021 119.717 144.337 1.00 83.34 42 LEU C O 1
ATOM 9329 N N . TYR D 1 43 ? 156.520 118.615 143.061 1.00 75.77 43 TYR C N 1
ATOM 9330 C CA . TYR D 1 43 ? 155.576 118.463 144.163 1.00 76.76 43 TYR C CA 1
ATOM 9331 C C . TYR D 1 43 ? 156.202 117.702 145.325 1.00 79.15 43 TYR C C 1
ATOM 9332 O O . TYR D 1 43 ? 156.135 118.141 146.481 1.00 84.06 43 TYR C O 1
ATOM 9341 N N . TYR D 1 44 ? 156.832 116.562 145.034 1.00 78.44 44 TYR C N 1
ATOM 9342 C CA . TYR D 1 44 ? 157.380 115.747 146.112 1.00 81.24 44 TYR C CA 1
ATOM 9343 C C . TYR D 1 44 ? 158.609 116.388 146.745 1.00 83.89 44 TYR C C 1
ATOM 9344 O O . TYR D 1 44 ? 158.808 116.261 147.958 1.00 88.80 44 TYR C O 1
ATOM 9353 N N . SER D 1 45 ? 159.427 117.094 145.962 1.00 81.47 45 SER C N 1
ATOM 9354 C CA . SER D 1 45 ? 160.559 117.811 146.541 1.00 83.49 45 SER C CA 1
ATOM 9355 C C . SER D 1 45 ? 160.083 118.892 147.502 1.00 85.65 45 SER C C 1
ATOM 9356 O O . SER D 1 45 ? 160.624 119.040 148.605 1.00 90.17 45 SER C O 1
ATOM 9359 N N . ILE D 1 46 ? 159.061 119.653 147.102 1.00 84.31 46 ILE C N 1
ATOM 9360 C CA . ILE D 1 46 ? 158.538 120.702 147.973 1.00 85.01 46 ILE C CA 1
ATOM 9361 C C . ILE D 1 46 ? 157.942 120.094 149.238 1.00 88.17 46 ILE C C 1
ATOM 9362 O O . ILE D 1 46 ? 158.154 120.601 150.348 1.00 92.93 46 ILE C O 1
ATOM 9367 N N . ARG D 1 47 ? 157.192 118.996 149.093 1.00 88.15 47 ARG C N 1
ATOM 9368 C CA . ARG D 1 47 ? 156.604 118.345 150.261 1.00 87.60 47 ARG C CA 1
ATOM 9369 C C . ARG D 1 47 ? 157.678 117.853 151.224 1.00 91.82 47 ARG C C 1
ATOM 9370 O O . ARG D 1 47 ? 157.569 118.052 152.440 1.00 96.86 47 ARG C O 1
ATOM 9378 N N . GLY D 1 48 ? 158.723 117.209 150.699 1.00 91.96 48 GLY C N 1
ATOM 9379 C CA . GLY D 1 48 ? 159.789 116.726 151.559 1.00 94.39 48 GLY C CA 1
ATOM 9380 C C . GLY D 1 48 ? 160.527 117.850 152.259 1.00 99.68 48 GLY C C 1
ATOM 9381 O O . GLY D 1 48 ? 160.844 117.752 153.449 1.00 103.98 48 GLY C O 1
ATOM 9382 N N . LEU D 1 49 ? 160.803 118.938 151.534 1.00 100.70 49 LEU C N 1
ATOM 9383 C CA . LEU D 1 49 ? 161.453 120.088 152.150 1.00 101.62 49 LEU C CA 1
ATOM 9384 C C . LEU D 1 49 ? 160.603 120.650 153.282 1.00 102.45 49 LEU C C 1
ATOM 9385 O O . LEU D 1 49 ? 161.104 120.897 154.384 1.00 105.59 49 LEU C O 1
ATOM 9390 N N . TYR D 1 50 ? 159.301 120.823 153.036 1.00 100.78 50 TYR C N 1
ATOM 9391 C CA . TYR D 1 50 ? 158.423 121.376 154.063 1.00 104.47 50 TYR C CA 1
ATOM 9392 C C . TYR D 1 50 ? 158.343 120.462 155.278 1.00 107.05 50 TYR C C 1
ATOM 9393 O O . TYR D 1 50 ? 158.344 120.935 156.420 1.00 110.46 50 TYR C O 1
ATOM 9402 N N . ARG D 1 51 ? 158.263 119.151 155.057 1.00 106.87 51 ARG C N 1
ATOM 9403 C CA . ARG D 1 51 ? 158.035 118.223 156.156 1.00 108.27 51 ARG C CA 1
ATOM 9404 C C . ARG D 1 51 ? 159.307 117.797 156.876 1.00 110.07 51 ARG C C 1
ATOM 9405 O O . ARG D 1 51 ? 159.212 117.178 157.941 1.00 110.31 51 ARG C O 1
ATOM 9413 N N . MET D 1 52 ? 160.488 118.099 156.343 1.00 111.09 52 MET C N 1
ATOM 9414 C CA . MET D 1 52 ? 161.702 117.712 157.051 1.00 113.95 52 MET C CA 1
ATOM 9415 C C . MET D 1 52 ? 162.622 118.875 157.389 1.00 115.34 52 MET C C 1
ATOM 9416 O O . MET D 1 52 ? 163.165 118.915 158.496 1.00 116.14 52 MET C O 1
ATOM 9421 N N . VAL D 1 53 ? 162.815 119.823 156.477 1.00 114.77 53 VAL C N 1
ATOM 9422 C CA . VAL D 1 53 ? 163.812 120.869 156.685 1.00 115.87 53 VAL C CA 1
ATOM 9423 C C . VAL D 1 53 ? 163.264 122.010 157.535 1.00 117.18 53 VAL C C 1
ATOM 9424 O O . VAL D 1 53 ? 163.946 122.499 158.439 1.00 117.74 53 VAL C O 1
ATOM 9428 N N . LEU D 1 54 ? 162.033 122.439 157.270 1.00 116.17 54 LEU C N 1
ATOM 9429 C CA . LEU D 1 54 ? 161.485 123.617 157.926 1.00 118.21 54 LEU C CA 1
ATOM 9430 C C . LEU D 1 54 ? 161.270 123.376 159.417 1.00 121.81 54 LEU C C 1
ATOM 9431 O O . LEU D 1 54 ? 160.903 122.275 159.840 1.00 121.73 54 LEU C O 1
ATOM 9436 N N . SER D 1 55 ? 161.507 124.417 160.214 1.00 123.49 55 SER C N 1
ATOM 9437 C CA . SER D 1 55 ? 161.273 124.384 161.650 1.00 123.13 55 SER C CA 1
ATOM 9438 C C . SER D 1 55 ? 159.820 124.769 161.934 1.00 124.29 55 SER C C 1
ATOM 9439 O O . SER D 1 55 ? 158.988 124.833 161.028 1.00 124.42 55 SER C O 1
ATOM 9442 N N . SER D 1 56 ? 159.496 125.029 163.204 1.00 121.80 56 SER C N 1
ATOM 9443 C CA . SER D 1 56 ? 158.108 125.298 163.576 1.00 122.81 56 SER C CA 1
ATOM 9444 C C . SER D 1 56 ? 157.621 126.635 163.023 1.00 125.76 56 SER C C 1
ATOM 9445 O O . SER D 1 56 ? 156.534 126.717 162.436 1.00 125.66 56 SER C O 1
ATOM 9448 N N . ASP D 1 57 ? 158.404 127.700 163.216 1.00 127.36 57 ASP C N 1
ATOM 9449 C CA . ASP D 1 57 ? 157.994 129.014 162.727 1.00 127.10 57 ASP C CA 1
ATOM 9450 C C . ASP D 1 57 ? 157.928 129.037 161.205 1.00 122.34 57 ASP C C 1
ATOM 9451 O O . ASP D 1 57 ? 156.997 129.608 160.620 1.00 120.52 57 ASP C O 1
ATOM 9456 N N . GLN D 1 58 ? 158.911 128.419 160.548 1.00 119.06 58 GLN C N 1
ATOM 9457 C CA . GLN D 1 58 ? 158.894 128.344 159.093 1.00 117.29 58 GLN C CA 1
ATOM 9458 C C . GLN D 1 58 ? 157.712 127.519 158.602 1.00 117.05 58 GLN C C 1
ATOM 9459 O O . GLN D 1 58 ? 157.120 127.831 157.564 1.00 117.20 58 GLN C O 1
ATOM 9465 N N . GLN D 1 59 ? 157.350 126.467 159.338 1.00 116.29 59 GLN C N 1
ATOM 9466 C CA . GLN D 1 59 ? 156.176 125.676 158.983 1.00 116.59 59 GLN C CA 1
ATOM 9467 C C . GLN D 1 59 ? 154.898 126.496 159.107 1.00 116.97 59 GLN C C 1
ATOM 9468 O O . GLN D 1 59 ? 154.004 126.395 158.261 1.00 118.67 59 GLN C O 1
ATOM 9474 N N . LEU D 1 60 ? 154.792 127.308 160.161 1.00 115.66 60 LEU C N 1
ATOM 9475 C CA . LEU D 1 60 ? 153.631 128.182 160.302 1.00 114.67 60 LEU C CA 1
ATOM 9476 C C . LEU D 1 60 ? 153.556 129.185 159.156 1.00 113.04 60 LEU C C 1
ATOM 9477 O O . LEU D 1 60 ? 152.477 129.427 158.597 1.00 113.19 60 LEU C O 1
ATOM 9482 N N . LEU D 1 61 ? 154.698 129.774 158.792 1.00 112.57 61 LEU C N 1
ATOM 9483 C CA . LEU D 1 61 ? 154.726 130.700 157.664 1.00 109.83 61 LEU C CA 1
ATOM 9484 C C . LEU D 1 61 ? 154.319 130.003 156.372 1.00 107.06 61 LEU C C 1
ATOM 9485 O O . LEU D 1 61 ? 153.573 130.564 155.559 1.00 106.70 61 LEU C O 1
ATOM 9490 N N . PHE D 1 62 ? 154.802 128.775 156.168 1.00 105.32 62 PHE C N 1
ATOM 9491 C CA . PHE D 1 62 ? 154.437 128.012 154.981 1.00 101.50 62 PHE C CA 1
ATOM 9492 C C . PHE D 1 62 ? 152.945 127.716 154.951 1.00 102.50 62 PHE C C 1
ATOM 9493 O O . PHE D 1 62 ? 152.322 127.758 153.889 1.00 103.38 62 PHE C O 1
ATOM 9501 N N . GLU D 1 63 ? 152.357 127.397 156.105 1.00 106.28 63 GLU C N 1
ATOM 9502 C CA . GLU D 1 63 ? 150.921 127.137 156.153 1.00 106.60 63 GLU C CA 1
ATOM 9503 C C . GLU D 1 63 ? 150.121 128.388 155.809 1.00 102.97 63 GLU C C 1
ATOM 9504 O O . GLU D 1 63 ? 149.142 128.322 155.052 1.00 102.45 63 GLU C O 1
ATOM 9510 N N . LYS D 1 64 ? 150.520 129.537 156.359 1.00 103.85 64 LYS C N 1
ATOM 9511 C CA . LYS D 1 64 ? 149.828 130.782 156.030 1.00 103.00 64 LYS C CA 1
ATOM 9512 C C . LYS D 1 64 ? 149.943 131.095 154.542 1.00 100.48 64 LYS C C 1
ATOM 9513 O O . LYS D 1 64 ? 148.954 131.472 153.896 1.00 99.25 64 LYS C O 1
ATOM 9519 N N . LEU D 1 65 ? 151.140 130.921 153.977 1.00 99.45 65 LEU C N 1
ATOM 9520 C CA . LEU D 1 65 ? 151.324 131.140 152.547 1.00 96.31 65 LEU C CA 1
ATOM 9521 C C . LEU D 1 65 ? 150.509 130.153 151.722 1.00 95.63 65 LEU C C 1
ATOM 9522 O O . LEU D 1 65 ? 150.003 130.511 150.656 1.00 94.36 65 LEU C O 1
ATOM 9527 N N . ALA D 1 66 ? 150.368 128.913 152.195 1.00 99.01 66 ALA C N 1
ATOM 9528 C CA . ALA D 1 66 ? 149.579 127.923 151.472 1.00 94.18 66 ALA C CA 1
ATOM 9529 C C . ALA D 1 66 ? 148.105 128.297 151.448 1.00 94.39 66 ALA C C 1
ATOM 9530 O O . ALA D 1 66 ? 147.441 128.147 150.417 1.00 95.41 66 ALA C O 1
ATOM 9532 N N . LEU D 1 67 ? 147.569 128.773 152.574 1.00 95.97 67 LEU C N 1
ATOM 9533 C CA . LEU D 1 67 ? 146.186 129.249 152.567 1.00 94.87 67 LEU C CA 1
ATOM 9534 C C . LEU D 1 67 ? 146.021 130.448 151.639 1.00 96.25 67 LEU C C 1
ATOM 9535 O O . LEU D 1 67 ? 145.049 130.525 150.872 1.00 96.33 67 LEU C O 1
ATOM 9540 N N . TYR D 1 68 ? 146.973 131.386 151.680 1.00 96.72 68 TYR C N 1
ATOM 9541 C CA . TYR D 1 68 ? 146.906 132.546 150.794 1.00 96.33 68 TYR C CA 1
ATOM 9542 C C . TYR D 1 68 ? 146.935 132.121 149.330 1.00 95.07 68 TYR C C 1
ATOM 9543 O O . TYR D 1 68 ? 146.220 132.687 148.495 1.00 93.32 68 TYR C O 1
ATOM 9552 N N . CYS D 1 69 ? 147.762 131.128 149.003 1.00 94.44 69 CYS C N 1
ATOM 9553 C CA . CYS D 1 69 ? 147.853 130.628 147.636 1.00 88.77 69 CYS C CA 1
ATOM 9554 C C . CYS D 1 69 ? 146.569 129.928 147.213 1.00 90.42 69 CYS C C 1
ATOM 9555 O O . CYS D 1 69 ? 146.068 130.153 146.105 1.00 92.96 69 CYS C O 1
ATOM 9558 N N . ASP D 1 70 ? 146.028 129.067 148.079 1.00 94.51 70 ASP C N 1
ATOM 9559 C CA . ASP D 1 70 ? 144.814 128.332 147.746 1.00 92.95 70 ASP C CA 1
ATOM 9560 C C . ASP D 1 70 ? 143.626 129.266 147.577 1.00 90.94 70 ASP C C 1
ATOM 9561 O O . ASP D 1 70 ? 142.690 128.952 146.832 1.00 89.35 70 ASP C O 1
ATOM 9566 N N . SER D 1 71 ? 143.646 130.420 148.249 1.00 93.85 71 SER C N 1
ATOM 9567 C CA . SER D 1 71 ? 142.578 131.391 148.047 1.00 97.24 71 SER C CA 1
ATOM 9568 C C . SER D 1 71 ? 142.543 131.928 146.620 1.00 94.82 71 SER C C 1
ATOM 9569 O O . SER D 1 71 ? 141.522 132.490 146.210 1.00 92.06 71 SER C O 1
ATOM 9572 N N . TYR D 1 72 ? 143.623 131.768 145.856 1.00 94.63 72 TYR C N 1
ATOM 9573 C CA . TYR D 1 72 ? 143.717 132.323 144.512 1.00 92.71 72 TYR C CA 1
ATOM 9574 C C . TYR D 1 72 ? 143.427 131.315 143.410 1.00 88.92 72 TYR C C 1
ATOM 9575 O O . TYR D 1 72 ? 143.504 131.675 142.232 1.00 88.79 72 TYR C O 1
ATOM 9584 N N . ILE D 1 73 ? 143.101 130.071 143.746 1.00 91.27 73 ILE C N 1
ATOM 9585 C CA . ILE D 1 73 ? 142.594 129.119 142.744 1.00 90.33 73 ILE C CA 1
ATOM 9586 C C . ILE D 1 73 ? 141.085 129.322 142.718 1.00 96.41 73 ILE C C 1
ATOM 9587 O O . ILE D 1 73 ? 140.303 128.613 143.357 1.00 96.51 73 ILE C O 1
ATOM 9592 N N . GLN D 1 74 ? 140.664 130.332 141.960 1.00 98.90 74 GLN C N 1
ATOM 9593 C CA . GLN D 1 74 ? 139.267 130.722 141.838 1.00 98.73 74 GLN C CA 1
ATOM 9594 C C . GLN D 1 74 ? 138.724 130.405 140.452 1.00 97.35 74 GLN C C 1
ATOM 9595 O O . GLN D 1 74 ? 137.745 131.009 140.007 1.00 98.75 74 GLN C O 1
ATOM 9601 N N . LEU D 1 75 ? 139.353 129.452 139.768 1.00 93.46 75 LEU C N 1
ATOM 9602 C CA . LEU D 1 75 ? 139.102 129.179 138.358 1.00 91.28 75 LEU C CA 1
ATOM 9603 C C . LEU D 1 75 ? 139.187 130.477 137.550 1.00 92.97 75 LEU C C 1
ATOM 9604 O O . LEU D 1 75 ? 138.200 131.012 137.047 1.00 94.02 75 LEU C O 1
ATOM 9609 N N . ILE D 1 76 ? 140.408 131.000 137.498 1.00 88.56 76 ILE C N 1
ATOM 9610 C CA . ILE D 1 76 ? 140.738 132.093 136.589 1.00 84.14 76 ILE C CA 1
ATOM 9611 C C . ILE D 1 76 ? 140.383 131.584 135.198 1.00 78.42 76 ILE C C 1
ATOM 9612 O O . ILE D 1 76 ? 140.500 130.377 134.947 1.00 79.07 76 ILE C O 1
ATOM 9617 N N . PRO D 1 77 ? 139.950 132.434 134.266 1.00 73.80 77 PRO C N 1
ATOM 9618 C CA . PRO D 1 77 ? 139.263 131.913 133.074 1.00 70.02 77 PRO C CA 1
ATOM 9619 C C . PRO D 1 77 ? 140.155 131.087 132.160 1.00 62.70 77 PRO C C 1
ATOM 9620 O O . PRO D 1 77 ? 140.212 131.314 130.944 1.00 61.49 77 PRO C O 1
ATOM 9624 N N . ILE D 1 78 ? 140.828 130.097 132.750 1.00 58.82 78 ILE C N 1
ATOM 9625 C CA . ILE D 1 78 ? 141.515 129.086 131.958 1.00 57.43 78 ILE C CA 1
ATOM 9626 C C . ILE D 1 78 ? 140.503 128.290 131.150 1.00 56.99 78 ILE C C 1
ATOM 9627 O O . ILE D 1 78 ? 140.711 128.016 129.964 1.00 54.72 78 ILE C O 1
ATOM 9632 N N . SER D 1 79 ? 139.371 127.942 131.765 1.00 56.10 79 SER C N 1
ATOM 9633 C CA . SER D 1 79 ? 138.305 127.230 131.074 1.00 54.01 79 SER C CA 1
ATOM 9634 C C . SER D 1 79 ? 137.675 128.041 129.953 1.00 53.05 79 SER C C 1
ATOM 9635 O O . SER D 1 79 ? 136.974 127.465 129.114 1.00 55.67 79 SER C O 1
ATOM 9638 N N . PHE D 1 80 ? 137.893 129.354 129.922 1.00 50.91 80 PHE C N 1
ATOM 9639 C CA . PHE D 1 80 ? 137.397 130.214 128.856 1.00 51.80 80 PHE C CA 1
ATOM 9640 C C . PHE D 1 80 ? 138.412 130.375 127.732 1.00 52.05 80 PHE C C 1
ATOM 9641 O O . PHE D 1 80 ? 138.087 130.131 126.559 1.00 56.47 80 PHE C O 1
ATOM 9649 N N . VAL D 1 81 ? 139.640 130.785 128.075 1.00 48.07 81 VAL C N 1
ATOM 9650 C CA . VAL D 1 81 ? 140.672 130.945 127.055 1.00 43.85 81 VAL C CA 1
ATOM 9651 C C . VAL D 1 81 ? 140.952 129.611 126.376 1.00 46.28 81 VAL C C 1
ATOM 9652 O O . VAL D 1 81 ? 141.079 129.541 125.148 1.00 45.52 81 VAL C O 1
ATOM 9656 N N . LEU D 1 82 ? 141.061 128.535 127.154 1.00 46.19 82 LEU C N 1
ATOM 9657 C CA . LEU D 1 82 ? 141.035 127.202 126.580 1.00 40.89 82 LEU C CA 1
ATOM 9658 C C . LEU D 1 82 ? 139.623 126.925 126.094 1.00 41.79 82 LEU C C 1
ATOM 9659 O O . LEU D 1 82 ? 138.688 126.809 126.893 1.00 45.59 82 LEU C O 1
ATOM 9664 N N . GLY D 1 83 ? 139.472 126.830 124.786 1.00 39.91 83 GLY C N 1
ATOM 9665 C CA . GLY D 1 83 ? 138.181 126.684 124.157 1.00 40.84 83 GLY C CA 1
ATOM 9666 C C . GLY D 1 83 ? 137.906 127.857 123.246 1.00 42.61 83 GLY C C 1
ATOM 9667 O O . GLY D 1 83 ? 137.669 127.637 122.054 1.00 47.94 83 GLY C O 1
ATOM 9668 N N . PHE D 1 84 ? 138.098 129.095 123.723 1.00 39.78 84 PHE C N 1
ATOM 9669 C CA . PHE D 1 84 ? 138.026 130.217 122.796 1.00 38.60 84 PHE C CA 1
ATOM 9670 C C . PHE D 1 84 ? 139.256 130.285 121.904 1.00 39.05 84 PHE C C 1
ATOM 9671 O O . PHE D 1 84 ? 139.195 130.883 120.825 1.00 45.12 84 PHE C O 1
ATOM 9679 N N . TYR D 1 85 ? 140.363 129.683 122.331 1.00 39.16 85 TYR C N 1
ATOM 9680 C CA . TYR D 1 85 ? 141.567 129.527 121.527 1.00 37.92 85 TYR C CA 1
ATOM 9681 C C . TYR D 1 85 ? 141.529 128.244 120.705 1.00 38.59 85 TYR C C 1
ATOM 9682 O O . TYR D 1 85 ? 141.924 128.234 119.530 1.00 41.32 85 TYR C O 1
ATOM 9691 N N . VAL D 1 86 ? 141.032 127.160 121.307 1.00 37.01 86 VAL C N 1
ATOM 9692 C CA . VAL D 1 86 ? 141.010 125.863 120.643 1.00 35.93 86 VAL C CA 1
ATOM 9693 C C . VAL D 1 86 ? 140.023 125.846 119.482 1.00 37.46 86 VAL C C 1
ATOM 9694 O O . VAL D 1 86 ? 140.271 125.184 118.468 1.00 39.48 86 VAL C O 1
ATOM 9698 N N . THR D 1 87 ? 138.889 126.548 119.596 1.00 35.96 87 THR C N 1
ATOM 9699 C CA . THR D 1 87 ? 137.962 126.604 118.470 1.00 38.97 87 THR C CA 1
ATOM 9700 C C . THR D 1 87 ? 138.611 127.258 117.256 1.00 42.09 87 THR C C 1
ATOM 9701 O O . THR D 1 87 ? 138.486 126.762 116.128 1.00 44.59 87 THR C O 1
ATOM 9705 N N . LEU D 1 88 ? 139.323 128.367 117.472 1.00 38.85 88 LEU C N 1
ATOM 9706 C CA . LEU D 1 88 ? 140.029 129.025 116.378 1.00 37.09 88 LEU C CA 1
ATOM 9707 C C . LEU D 1 88 ? 141.108 128.122 115.796 1.00 36.31 88 LEU C C 1
ATOM 9708 O O . LEU D 1 88 ? 141.275 128.049 114.572 1.00 40.07 88 LEU C O 1
ATOM 9713 N N . VAL D 1 89 ? 141.848 127.423 116.660 1.00 35.10 89 VAL C N 1
ATOM 9714 C CA . VAL D 1 89 ? 142.898 126.528 116.176 1.00 33.49 89 VAL C CA 1
ATOM 9715 C C . VAL D 1 89 ? 142.307 125.421 115.309 1.00 34.65 89 VAL C C 1
ATOM 9716 O O . VAL D 1 89 ? 142.841 125.095 114.243 1.00 37.11 89 VAL C O 1
ATOM 9720 N N . VAL D 1 90 ? 141.187 124.836 115.743 1.00 34.61 90 VAL C N 1
ATOM 9721 C CA . VAL D 1 90 ? 140.563 123.751 114.989 1.00 36.58 90 VAL C CA 1
ATOM 9722 C C . VAL D 1 90 ? 140.022 124.257 113.655 1.00 40.33 90 VAL C C 1
ATOM 9723 O O . VAL D 1 90 ? 140.145 123.581 112.621 1.00 42.10 90 VAL C O 1
ATOM 9727 N N . SER D 1 91 ? 139.406 125.442 113.653 1.00 38.36 91 SER C N 1
ATOM 9728 C CA . SER D 1 91 ? 138.911 126.011 112.403 1.00 37.96 91 SER C CA 1
ATOM 9729 C C . SER D 1 91 ? 140.051 126.244 111.421 1.00 38.96 91 SER C C 1
ATOM 9730 O O . SER D 1 91 ? 139.938 125.923 110.230 1.00 41.71 91 SER C O 1
ATOM 9733 N N . ARG D 1 92 ? 141.168 126.793 111.907 1.00 37.54 92 ARG C N 1
ATOM 9734 C CA . ARG D 1 92 ? 142.323 126.999 111.039 1.00 36.36 92 ARG C CA 1
ATOM 9735 C C . ARG D 1 92 ? 142.867 125.675 110.520 1.00 39.77 92 ARG C C 1
ATOM 9736 O O . ARG D 1 92 ? 143.272 125.579 109.359 1.00 44.05 92 ARG C O 1
ATOM 9744 N N . TRP D 1 93 ? 142.881 124.644 111.366 1.00 37.97 93 TRP C N 1
ATOM 9745 C CA . TRP D 1 93 ? 143.364 123.329 110.948 1.00 36.84 93 TRP C CA 1
ATOM 9746 C C . TRP D 1 93 ? 142.527 122.766 109.802 1.00 39.08 93 TRP C C 1
ATOM 9747 O O . TRP D 1 93 ? 143.063 122.319 108.776 1.00 42.83 93 TRP C O 1
ATOM 9758 N N . TRP D 1 94 ? 141.202 122.795 109.951 1.00 38.85 94 TRP C N 1
ATOM 9759 C CA . TRP D 1 94 ? 140.352 122.264 108.889 1.00 41.40 94 TRP C CA 1
ATOM 9760 C C . TRP D 1 94 ? 140.457 123.101 107.618 1.00 45.81 94 TRP C C 1
ATOM 9761 O O . TRP D 1 94 ? 140.491 122.553 106.507 1.00 48.64 94 TRP C O 1
ATOM 9772 N N . SER D 1 95 ? 140.516 124.430 107.755 1.00 44.96 95 SER C N 1
ATOM 9773 C CA . SER D 1 95 ? 140.662 125.281 106.578 1.00 42.16 95 SER C CA 1
ATOM 9774 C C . SER D 1 95 ? 141.987 125.025 105.871 1.00 40.61 95 SER C C 1
ATOM 9775 O O . SER D 1 95 ? 142.064 125.095 104.639 1.00 42.59 95 SER C O 1
ATOM 9778 N N . GLN D 1 96 ? 143.044 124.738 106.632 1.00 42.37 96 GLN C N 1
ATOM 9779 C CA . GLN D 1 96 ? 144.317 124.376 106.024 1.00 39.97 96 GLN C CA 1
ATOM 9780 C C . GLN D 1 96 ? 144.203 123.069 105.256 1.00 40.51 96 GLN C C 1
ATOM 9781 O O . GLN D 1 96 ? 144.803 122.916 104.187 1.00 43.87 96 GLN C O 1
ATOM 9787 N N . TYR D 1 97 ? 143.450 122.105 105.791 1.00 45.00 97 TYR C N 1
ATOM 9788 C CA . TYR D 1 97 ? 143.271 120.859 105.049 1.00 46.79 97 TYR C CA 1
ATOM 9789 C C . TYR D 1 97 ? 142.504 121.081 103.751 1.00 46.36 97 TYR C C 1
ATOM 9790 O O . TYR D 1 97 ? 142.834 120.485 102.720 1.00 45.98 97 TYR C O 1
ATOM 9799 N N . GLU D 1 98 ? 141.464 121.922 103.783 1.00 48.41 98 GLU C N 1
ATOM 9800 C CA . GLU D 1 98 ? 140.597 122.061 102.614 1.00 47.73 98 GLU C CA 1
ATOM 9801 C C . GLU D 1 98 ? 141.315 122.622 101.391 1.00 46.71 98 GLU C C 1
ATOM 9802 O O . GLU D 1 98 ? 140.817 122.460 100.272 1.00 45.98 98 GLU C O 1
ATOM 9808 N N . ASN D 1 99 ? 142.460 123.279 101.567 1.00 44.99 99 ASN C N 1
ATOM 9809 C CA . ASN D 1 99 ? 143.177 123.905 100.463 1.00 42.26 99 ASN C CA 1
ATOM 9810 C C . ASN D 1 99 ? 144.295 123.024 99.914 1.00 44.99 99 ASN C C 1
ATOM 9811 O O . ASN D 1 99 ? 145.277 123.537 99.369 1.00 45.68 99 ASN C O 1
ATOM 9816 N N . LEU D 1 100 ? 144.169 121.711 100.048 1.00 47.34 100 LEU C N 1
ATOM 9817 C CA . LEU D 1 100 ? 145.135 120.798 99.449 1.00 45.53 100 LEU C CA 1
ATOM 9818 C C . LEU D 1 100 ? 144.772 120.562 97.988 1.00 50.48 100 LEU C C 1
ATOM 9819 O O . LEU D 1 100 ? 143.632 120.181 97.700 1.00 53.69 100 LEU C O 1
ATOM 9824 N N . PRO D 1 101 ? 145.689 120.783 97.044 1.00 51.67 101 PRO C N 1
ATOM 9825 C CA . PRO D 1 101 ? 145.345 120.673 95.616 1.00 52.20 101 PRO C CA 1
ATOM 9826 C C . PRO D 1 101 ? 145.299 119.222 95.156 1.00 52.32 101 PRO C C 1
ATOM 9827 O O . PRO D 1 101 ? 146.274 118.482 95.295 1.00 51.18 101 PRO C O 1
ATOM 9831 N N . TRP D 1 102 ? 144.154 118.818 94.604 1.00 53.86 102 TRP C N 1
ATOM 9832 C CA . TRP D 1 102 ? 143.991 117.516 93.968 1.00 54.78 102 TRP C CA 1
ATOM 9833 C C . TRP D 1 102 ? 143.746 117.726 92.483 1.00 55.17 102 TRP C C 1
ATOM 9834 O O . TRP D 1 102 ? 142.761 118.389 92.124 1.00 59.72 102 TRP C O 1
ATOM 9845 N N . PRO D 1 103 ? 144.583 117.205 91.582 1.00 53.61 103 PRO C N 1
ATOM 9846 C CA . PRO D 1 103 ? 144.368 117.473 90.154 1.00 56.16 103 PRO C CA 1
ATOM 9847 C C . PRO D 1 103 ? 143.373 116.525 89.503 1.00 58.47 103 PRO C C 1
ATOM 9848 O O . PRO D 1 103 ? 143.558 116.117 88.350 1.00 59.97 103 PRO C O 1
ATOM 9852 N N . ASP D 1 104 ? 142.278 116.228 90.198 1.00 56.57 104 ASP C N 1
ATOM 9853 C CA . ASP D 1 104 ? 141.270 115.319 89.667 1.00 52.93 104 ASP C CA 1
ATOM 9854 C C . ASP D 1 104 ? 140.274 116.025 88.764 1.00 55.62 104 ASP C C 1
ATOM 9855 O O . ASP D 1 104 ? 139.819 115.436 87.778 1.00 57.76 104 ASP C O 1
ATOM 9860 N N . ARG D 1 105 ? 139.927 117.273 89.078 1.00 58.31 105 ARG C N 1
ATOM 9861 C CA . ARG D 1 105 ? 139.080 118.057 88.191 1.00 54.12 105 ARG C CA 1
ATOM 9862 C C . ARG D 1 105 ? 139.820 118.489 86.934 1.00 53.34 105 ARG C C 1
ATOM 9863 O O . ARG D 1 105 ? 139.181 118.911 85.967 1.00 55.05 105 ARG C O 1
ATOM 9871 N N . LEU D 1 106 ? 141.148 118.389 86.927 1.00 52.44 106 LEU C N 1
ATOM 9872 C CA . LEU D 1 106 ? 141.956 118.819 85.794 1.00 50.59 106 LEU C CA 1
ATOM 9873 C C . LEU D 1 106 ? 142.449 117.665 84.933 1.00 51.05 106 LEU C C 1
ATOM 9874 O O . LEU D 1 106 ? 142.515 117.813 83.708 1.00 52.55 106 LEU C O 1
ATOM 9879 N N . MET D 1 107 ? 142.795 116.520 85.531 1.00 50.88 107 MET C N 1
ATOM 9880 C CA . MET D 1 107 ? 143.218 115.382 84.720 1.00 52.13 107 MET C CA 1
ATOM 9881 C C . MET D 1 107 ? 142.081 114.886 83.833 1.00 51.75 107 MET C C 1
ATOM 9882 O O . MET D 1 107 ? 142.311 114.494 82.682 1.00 50.77 107 MET C O 1
ATOM 9887 N N . ILE D 1 108 ? 140.846 114.930 84.340 1.00 51.72 108 ILE C N 1
ATOM 9888 C CA . ILE D 1 108 ? 139.689 114.525 83.545 1.00 51.32 108 ILE C CA 1
ATOM 9889 C C . ILE D 1 108 ? 139.550 115.417 82.320 1.00 51.48 108 ILE C C 1
ATOM 9890 O O . ILE D 1 108 ? 139.403 114.937 81.189 1.00 49.62 108 ILE C O 1
ATOM 9895 N N . GLN D 1 109 ? 139.609 116.733 82.529 1.00 52.44 109 GLN C N 1
ATOM 9896 C CA . GLN D 1 109 ? 139.465 117.671 81.423 1.00 47.17 109 GLN C CA 1
ATOM 9897 C C . GLN D 1 109 ? 140.597 117.523 80.418 1.00 47.48 109 GLN C C 1
ATOM 9898 O O . GLN D 1 109 ? 140.360 117.549 79.207 1.00 48.73 109 GLN C O 1
ATOM 9904 N N . VAL D 1 110 ? 141.834 117.369 80.896 1.00 49.41 110 VAL C N 1
ATOM 9905 C CA . VAL D 1 110 ? 142.965 117.233 79.982 1.00 50.13 110 VAL C CA 1
ATOM 9906 C C . VAL D 1 110 ? 142.806 115.983 79.126 1.00 52.56 110 VAL C C 1
ATOM 9907 O O . VAL D 1 110 ? 142.902 116.038 77.892 1.00 55.21 110 VAL C O 1
ATOM 9911 N N . SER D 1 111 ? 142.521 114.843 79.765 1.00 52.09 111 SER C N 1
ATOM 9912 C CA . SER D 1 111 ? 142.400 113.590 79.028 1.00 54.25 111 SER C CA 1
ATOM 9913 C C . SER D 1 111 ? 141.235 113.628 78.049 1.00 56.66 111 SER C C 1
ATOM 9914 O O . SER D 1 111 ? 141.324 113.075 76.947 1.00 58.35 111 SER C O 1
ATOM 9917 N N . SER D 1 112 ? 140.128 114.270 78.429 1.00 54.89 112 SER C N 1
ATOM 9918 C CA . SER D 1 112 ? 138.965 114.301 77.548 1.00 49.05 112 SER C CA 1
ATOM 9919 C C . SER D 1 112 ? 139.170 115.252 76.375 1.00 50.44 112 SER C C 1
ATOM 9920 O O . SER D 1 112 ? 138.797 114.932 75.241 1.00 52.03 112 SER C O 1
ATOM 9923 N N . PHE D 1 113 ? 139.764 116.422 76.618 1.00 53.00 113 PHE C N 1
ATOM 9924 C CA . PHE D 1 113 ? 139.793 117.478 75.615 1.00 50.62 113 PHE C CA 1
ATOM 9925 C C . PHE D 1 113 ? 141.013 117.411 74.705 1.00 55.86 113 PHE C C 1
ATOM 9926 O O . PHE D 1 113 ? 140.873 117.571 73.488 1.00 61.89 113 PHE C O 1
ATOM 9934 N N . VAL D 1 114 ? 142.207 117.190 75.252 1.00 56.63 114 VAL C N 1
ATOM 9935 C CA . VAL D 1 114 ? 143.408 117.222 74.420 1.00 58.79 114 VAL C CA 1
ATOM 9936 C C . VAL D 1 114 ? 143.407 115.980 73.533 1.00 63.53 114 VAL C C 1
ATOM 9937 O O . VAL D 1 114 ? 143.614 114.862 74.012 1.00 66.42 114 VAL C O 1
ATOM 9941 N N . GLU D 1 115 ? 143.180 116.176 72.239 1.00 65.52 115 GLU C N 1
ATOM 9942 C CA . GLU D 1 115 ? 142.967 115.085 71.302 1.00 67.65 115 GLU C CA 1
ATOM 9943 C C . GLU D 1 115 ? 144.288 114.581 70.728 1.00 68.46 115 GLU C C 1
ATOM 9944 O O . GLU D 1 115 ? 145.339 115.211 70.856 1.00 71.37 115 GLU C O 1
ATOM 9950 N N . GLY D 1 116 ? 144.219 113.419 70.082 1.00 68.73 116 GLY C N 1
ATOM 9951 C CA . GLY D 1 116 ? 145.376 112.833 69.434 1.00 71.53 116 GLY C CA 1
ATOM 9952 C C . GLY D 1 116 ? 145.939 111.629 70.160 1.00 75.53 116 GLY C C 1
ATOM 9953 O O . GLY D 1 116 ? 146.575 111.774 71.208 1.00 76.13 116 GLY C O 1
ATOM 9954 N N . LYS D 1 117 ? 145.714 110.432 69.616 1.00 77.92 117 LYS C N 1
ATOM 9955 C CA . LYS D 1 117 ? 146.255 109.202 70.193 1.00 79.92 117 LYS C CA 1
ATOM 9956 C C . LYS D 1 117 ? 147.470 108.790 69.367 1.00 81.98 117 LYS C C 1
ATOM 9957 O O . LYS D 1 117 ? 147.402 107.947 68.472 1.00 82.43 117 LYS C O 1
ATOM 9963 N N . ASP D 1 118 ? 148.598 109.418 69.676 1.00 84.55 118 ASP C N 1
ATOM 9964 C CA . ASP D 1 118 ? 149.883 109.126 69.049 1.00 85.33 118 ASP C CA 1
ATOM 9965 C C . ASP D 1 118 ? 150.947 109.910 69.808 1.00 87.37 118 ASP C C 1
ATOM 9966 O O . ASP D 1 118 ? 150.669 110.531 70.840 1.00 85.03 118 ASP C O 1
ATOM 9971 N N . GLU D 1 119 ? 152.173 109.863 69.295 1.00 90.85 119 GLU C N 1
ATOM 9972 C CA . GLU D 1 119 ? 153.215 110.738 69.803 1.00 92.23 119 GLU C CA 1
ATOM 9973 C C . GLU D 1 119 ? 152.892 112.186 69.445 1.00 91.13 119 GLU C C 1
ATOM 9974 O O . GLU D 1 119 ? 152.120 112.465 68.524 1.00 91.83 119 GLU C O 1
ATOM 9980 N N . GLU D 1 120 ? 153.468 113.106 70.223 1.00 88.94 120 GLU C N 1
ATOM 9981 C CA . GLU D 1 120 ? 153.238 114.547 70.128 1.00 88.27 120 GLU C CA 1
ATOM 9982 C C . GLU D 1 120 ? 151.854 114.887 70.678 1.00 84.53 120 GLU C C 1
ATOM 9983 O O . GLU D 1 120 ? 151.529 116.059 70.892 1.00 87.67 120 GLU C O 1
ATOM 9989 N N . GLY D 1 121 ? 151.041 113.868 70.943 1.00 79.23 121 GLY C N 1
ATOM 9990 C CA . GLY D 1 121 ? 149.828 114.054 71.712 1.00 73.23 121 GLY C CA 1
ATOM 9991 C C . GLY D 1 121 ? 150.012 113.487 73.102 1.00 69.39 121 GLY C C 1
ATOM 9992 O O . GLY D 1 121 ? 149.646 114.114 74.102 1.00 68.63 121 GLY C O 1
ATOM 9993 N N . ARG D 1 122 ? 150.622 112.300 73.167 1.00 69.08 122 ARG C N 1
ATOM 9994 C CA . ARG D 1 122 ? 150.981 111.718 74.455 1.00 66.00 122 ARG C CA 1
ATOM 9995 C C . ARG D 1 122 ? 151.965 112.608 75.199 1.00 65.14 122 ARG C C 1
ATOM 9996 O O . ARG D 1 122 ? 151.806 112.859 76.400 1.00 66.72 122 ARG C O 1
ATOM 10004 N N . LEU D 1 123 ? 152.986 113.098 74.492 1.00 64.28 123 LEU C N 1
ATOM 10005 C CA . LEU D 1 123 ? 153.971 113.984 75.102 1.00 62.27 123 LEU C CA 1
ATOM 10006 C C . LEU D 1 123 ? 153.318 115.258 75.618 1.00 60.96 123 LEU C C 1
ATOM 10007 O O . LEU D 1 123 ? 153.608 115.706 76.734 1.00 61.57 123 LEU C O 1
ATOM 10012 N N . LEU D 1 124 ? 152.429 115.849 74.819 1.00 61.27 124 LEU C N 1
ATOM 10013 C CA . LEU D 1 124 ? 151.770 117.084 75.224 1.00 58.56 124 LEU C CA 1
ATOM 10014 C C . LEU D 1 124 ? 150.897 116.871 76.454 1.00 55.81 124 LEU C C 1
ATOM 10015 O O . LEU D 1 124 ? 150.948 117.668 77.400 1.00 55.77 124 LEU C O 1
ATOM 10020 N N . ARG D 1 125 ? 150.107 115.794 76.472 1.00 53.64 125 ARG C N 1
ATOM 10021 C CA . ARG D 1 125 ? 149.259 115.524 77.629 1.00 50.03 125 ARG C CA 1
ATOM 10022 C C . ARG D 1 125 ? 150.090 115.272 78.881 1.00 50.66 125 ARG C C 1
ATOM 10023 O O . ARG D 1 125 ? 149.774 115.788 79.962 1.00 49.19 125 ARG C O 1
ATOM 10031 N N . ARG D 1 126 ? 151.163 114.487 78.756 1.00 52.06 126 ARG C N 1
ATOM 10032 C CA . ARG D 1 126 ? 151.986 114.176 79.920 1.00 48.54 126 ARG C CA 1
ATOM 10033 C C . ARG D 1 126 ? 152.685 115.417 80.458 1.00 49.21 126 ARG C C 1
ATOM 10034 O O . ARG D 1 126 ? 152.757 115.612 81.676 1.00 52.47 126 ARG C O 1
ATOM 10042 N N . THR D 1 127 ? 153.200 116.275 79.572 1.00 49.26 127 THR C N 1
ATOM 10043 C CA . THR D 1 127 ? 153.827 117.512 80.028 1.00 48.22 127 THR C CA 1
ATOM 10044 C C . THR D 1 127 ? 152.813 118.429 80.701 1.00 45.27 127 THR C C 1
ATOM 10045 O O . THR D 1 127 ? 153.106 119.039 81.739 1.00 46.00 127 THR C O 1
ATOM 10049 N N . LEU D 1 128 ? 151.610 118.534 80.126 1.00 45.35 128 LEU C N 1
ATOM 10050 C CA . LEU D 1 128 ? 150.579 119.374 80.721 1.00 42.46 128 LEU C CA 1
ATOM 10051 C C . LEU D 1 128 ? 150.210 118.886 82.114 1.00 43.78 128 LEU C C 1
ATOM 10052 O O . LEU D 1 128 ? 150.020 119.692 83.031 1.00 44.40 128 LEU C O 1
ATOM 10057 N N . ILE D 1 129 ? 150.108 117.569 82.296 1.00 44.96 129 ILE C N 1
ATOM 10058 C CA . ILE D 1 129 ? 149.737 117.051 83.609 1.00 43.61 129 ILE C CA 1
ATOM 10059 C C . ILE D 1 129 ? 150.903 117.067 84.594 1.00 44.36 129 ILE C C 1
ATOM 10060 O O . ILE D 1 129 ? 150.672 117.076 85.808 1.00 46.39 129 ILE C O 1
ATOM 10065 N N . ARG D 1 130 ? 152.149 117.071 84.113 1.00 44.52 130 ARG C N 1
ATOM 10066 C CA . ARG D 1 130 ? 153.293 117.172 85.015 1.00 42.91 130 ARG C CA 1
ATOM 10067 C C . ARG D 1 130 ? 153.510 118.596 85.509 1.00 44.72 130 ARG C C 1
ATOM 10068 O O . ARG D 1 130 ? 153.967 118.795 86.646 1.00 44.87 130 ARG C O 1
ATOM 10076 N N . TYR D 1 131 ? 153.211 119.592 84.669 1.00 46.28 131 TYR C N 1
ATOM 10077 C CA . TYR D 1 131 ? 153.369 120.981 85.090 1.00 41.75 131 TYR C CA 1
ATOM 10078 C C . TYR D 1 131 ? 152.480 121.317 86.279 1.00 42.33 131 TYR C C 1
ATOM 10079 O O . TYR D 1 131 ? 152.826 122.187 87.085 1.00 43.21 131 TYR C O 1
ATOM 10088 N N . ALA D 1 132 ? 151.331 120.651 86.402 1.00 43.28 132 ALA C N 1
ATOM 10089 C CA . ALA D 1 132 ? 150.441 120.906 87.529 1.00 42.62 132 ALA C CA 1
ATOM 10090 C C . ALA D 1 132 ? 150.960 120.268 88.812 1.00 45.04 132 ALA C C 1
ATOM 10091 O O . ALA D 1 132 ? 150.837 120.854 89.893 1.00 47.96 132 ALA C O 1
ATOM 10093 N N . ILE D 1 133 ? 151.535 119.067 88.716 1.00 43.85 133 ILE C N 1
ATOM 10094 C CA . ILE D 1 133 ? 152.076 118.406 89.899 1.00 44.51 133 ILE C CA 1
ATOM 10095 C C . ILE D 1 133 ? 153.327 119.119 90.395 1.00 43.16 133 ILE C C 1
ATOM 10096 O O . ILE D 1 133 ? 153.610 119.125 91.602 1.00 44.84 133 ILE C O 1
ATOM 10101 N N . LEU D 1 134 ? 154.099 119.721 89.485 1.00 42.07 134 LEU C N 1
ATOM 10102 C CA . LEU D 1 134 ? 155.336 120.384 89.897 1.00 38.98 134 LEU C CA 1
ATOM 10103 C C . LEU D 1 134 ? 155.065 121.526 90.873 1.00 38.66 134 LEU C C 1
ATOM 10104 O O . LEU D 1 134 ? 155.793 121.693 91.859 1.00 41.34 134 LEU C O 1
ATOM 10109 N N . GLY D 1 135 ? 154.023 122.320 90.621 1.00 36.92 135 GLY C N 1
ATOM 10110 C CA . GLY D 1 135 ? 153.726 123.437 91.505 1.00 36.99 135 GLY C CA 1
ATOM 10111 C C . GLY D 1 135 ? 153.298 122.999 92.893 1.00 39.91 135 GLY C C 1
ATOM 10112 O O . GLY D 1 135 ? 153.717 123.586 93.900 1.00 43.98 135 GLY C O 1
ATOM 10113 N N . GLN D 1 136 ? 152.450 121.970 92.970 1.00 39.39 136 GLN C N 1
ATOM 10114 C CA . GLN D 1 136 ? 152.052 121.454 94.274 1.00 40.69 136 GLN C CA 1
ATOM 10115 C C . GLN D 1 136 ? 153.250 120.866 95.010 1.00 41.87 136 GLN C C 1
ATOM 10116 O O . GLN D 1 136 ? 153.371 121.029 96.229 1.00 44.00 136 GLN C O 1
ATOM 10122 N N . VAL D 1 137 ? 154.160 120.210 94.286 1.00 40.07 137 VAL C N 1
ATOM 10123 C CA . VAL D 1 137 ? 155.361 119.684 94.924 1.00 35.61 137 VAL C CA 1
ATOM 10124 C C . VAL D 1 137 ? 156.198 120.822 95.489 1.00 35.84 137 VAL C C 1
ATOM 10125 O O . VAL D 1 137 ? 156.702 120.740 96.614 1.00 39.02 137 VAL C O 1
ATOM 10129 N N . LEU D 1 138 ? 156.345 121.907 94.725 1.00 37.46 138 LEU C N 1
ATOM 10130 C CA . LEU D 1 138 ? 157.147 123.037 95.185 1.00 35.06 138 LEU C CA 1
ATOM 10131 C C . LEU D 1 138 ? 156.555 123.667 96.441 1.00 36.65 138 LEU C C 1
ATOM 10132 O O . LEU D 1 138 ? 157.269 123.914 97.422 1.00 43.30 138 LEU C O 1
ATOM 10137 N N . ILE D 1 139 ? 155.244 123.923 96.442 1.00 35.02 139 ILE C N 1
ATOM 10138 C CA . ILE D 1 139 ? 154.642 124.575 97.606 1.00 37.73 139 ILE C CA 1
ATOM 10139 C C . ILE D 1 139 ? 154.666 123.648 98.821 1.00 40.36 139 ILE C C 1
ATOM 10140 O O . ILE D 1 139 ? 154.944 124.086 99.948 1.00 41.57 139 ILE C O 1
ATOM 10145 N N . LEU D 1 140 ? 154.393 122.355 98.620 1.00 40.45 140 LEU C N 1
ATOM 10146 C CA . LEU D 1 140 ? 154.428 121.420 99.737 1.00 37.89 140 LEU C CA 1
ATOM 10147 C C . LEU D 1 140 ? 155.833 121.290 100.303 1.00 39.55 140 LEU C C 1
ATOM 10148 O O . LEU D 1 140 ? 156.006 121.189 101.520 1.00 41.97 140 LEU C O 1
ATOM 10153 N N . ARG D 1 141 ? 156.851 121.281 99.441 1.00 39.49 141 ARG C N 1
ATOM 10154 C CA . ARG D 1 141 ? 158.222 121.272 99.930 1.00 40.92 141 ARG C CA 1
ATOM 10155 C C . ARG D 1 141 ? 158.538 122.542 100.703 1.00 43.11 141 ARG C C 1
ATOM 10156 O O . ARG D 1 141 ? 159.265 122.500 101.701 1.00 46.97 141 ARG C O 1
ATOM 10164 N N . SER D 1 142 ? 157.990 123.678 100.268 1.00 45.52 142 SER C N 1
ATOM 10165 C CA . SER D 1 142 ? 158.275 124.937 100.947 1.00 45.83 142 SER C CA 1
ATOM 10166 C C . SER D 1 142 ? 157.558 125.050 102.287 1.00 47.64 142 SER C C 1
ATOM 10167 O O . SER D 1 142 ? 157.968 125.853 103.133 1.00 49.49 142 SER C O 1
ATOM 10170 N N . ILE D 1 143 ? 156.483 124.290 102.501 1.00 49.70 143 ILE C N 1
ATOM 10171 C CA . ILE D 1 143 ? 155.699 124.444 103.728 1.00 45.85 143 ILE C CA 1
ATOM 10172 C C . ILE D 1 143 ? 155.719 123.215 104.631 1.00 47.14 143 ILE C C 1
ATOM 10173 O O . ILE D 1 143 ? 155.179 123.287 105.743 1.00 46.19 143 ILE C O 1
ATOM 10178 N N . SER D 1 144 ? 156.315 122.098 104.212 1.00 50.77 144 SER C N 1
ATOM 10179 C CA . SER D 1 144 ? 156.224 120.854 104.970 1.00 49.10 144 SER C CA 1
ATOM 10180 C C . SER D 1 144 ? 157.605 120.308 105.303 1.00 53.20 144 SER C C 1
ATOM 10181 O O . SER D 1 144 ? 158.451 120.153 104.415 1.00 56.40 144 SER C O 1
ATOM 10184 N N . THR D 1 145 ? 157.804 119.967 106.580 1.00 52.79 145 THR C N 1
ATOM 10185 C CA . THR D 1 145 ? 159.112 119.518 107.051 1.00 57.13 145 THR C CA 1
ATOM 10186 C C . THR D 1 145 ? 159.490 118.159 106.472 1.00 57.16 145 THR C C 1
ATOM 10187 O O . THR D 1 145 ? 160.635 117.958 106.053 1.00 60.20 145 THR C O 1
ATOM 10191 N N . SER D 1 146 ? 158.554 117.208 106.457 1.00 55.53 146 SER C N 1
ATOM 10192 C CA . SER D 1 146 ? 158.861 115.883 105.923 1.00 56.35 146 SER C CA 1
ATOM 10193 C C . SER D 1 146 ? 159.151 115.939 104.427 1.00 55.82 146 SER C C 1
ATOM 10194 O O . SER D 1 146 ? 160.074 115.273 103.941 1.00 58.18 146 SER C O 1
ATOM 10197 N N . VAL D 1 147 ? 158.381 116.733 103.682 1.00 56.41 147 VAL C N 1
ATOM 10198 C CA . VAL D 1 147 ? 158.624 116.862 102.250 1.00 53.43 147 VAL C CA 1
ATOM 10199 C C . VAL D 1 147 ? 159.956 117.556 101.994 1.00 55.14 147 VAL C C 1
ATOM 10200 O O . VAL D 1 147 ? 160.674 117.215 101.046 1.00 57.66 147 VAL C O 1
ATOM 10204 N N . TYR D 1 148 ? 160.316 118.536 102.829 1.00 52.66 148 TYR C N 1
ATOM 10205 C CA . TYR D 1 148 ? 161.629 119.159 102.692 1.00 52.55 148 TYR C CA 1
ATOM 10206 C C . TYR D 1 148 ? 162.746 118.163 102.982 1.00 55.10 148 TYR C C 1
ATOM 10207 O O . TYR D 1 148 ? 163.776 118.161 102.300 1.00 60.91 148 TYR C O 1
ATOM 10216 N N . LYS D 1 149 ? 162.564 117.318 103.998 1.00 54.43 149 LYS C N 1
ATOM 10217 C CA . LYS D 1 149 ? 163.553 116.284 104.287 1.00 56.99 149 LYS C CA 1
ATOM 10218 C C . LYS D 1 149 ? 163.688 115.308 103.127 1.00 61.26 149 LYS C C 1
ATOM 10219 O O . LYS D 1 149 ? 164.788 114.813 102.855 1.00 65.60 149 LYS C O 1
ATOM 10225 N N . ARG D 1 150 ? 162.582 115.011 102.445 1.00 60.68 150 ARG C N 1
ATOM 10226 C CA . ARG D 1 150 ? 162.647 114.120 101.290 1.00 59.83 150 ARG C CA 1
ATOM 10227 C C . ARG D 1 150 ? 163.327 114.793 100.101 1.00 62.66 150 ARG C C 1
ATOM 10228 O O . ARG D 1 150 ? 164.057 114.139 99.348 1.00 66.06 150 ARG C O 1
ATOM 10236 N N . PHE D 1 151 ? 163.104 116.095 99.913 1.00 61.32 151 PHE C N 1
ATOM 10237 C CA . PHE D 1 151 ? 163.663 116.851 98.790 1.00 59.44 151 PHE C CA 1
ATOM 10238 C C . PHE D 1 151 ? 164.390 118.076 99.325 1.00 60.59 151 PHE C C 1
ATOM 10239 O O . PHE D 1 151 ? 163.865 119.197 99.272 1.00 60.64 151 PHE C O 1
ATOM 10247 N N . PRO D 1 152 ? 165.607 117.903 99.846 1.00 61.75 152 PRO C N 1
ATOM 10248 C CA . PRO D 1 152 ? 166.317 119.054 100.424 1.00 60.19 152 PRO C CA 1
ATOM 10249 C C . PRO D 1 152 ? 166.808 120.054 99.391 1.00 63.80 152 PRO C C 1
ATOM 10250 O O . PRO D 1 152 ? 167.001 121.226 99.731 1.00 65.24 152 PRO C O 1
ATOM 10254 N N . THR D 1 153 ? 167.016 119.634 98.145 1.00 64.63 153 THR C N 1
ATOM 10255 C CA . THR D 1 153 ? 167.570 120.495 97.111 1.00 63.53 153 THR C CA 1
ATOM 10256 C C . THR D 1 153 ? 166.760 120.335 95.831 1.00 66.34 153 THR C C 1
ATOM 10257 O O . THR D 1 153 ? 166.135 119.296 95.602 1.00 68.20 153 THR C O 1
ATOM 10261 N N . LEU D 1 154 ? 166.772 121.378 94.997 1.00 66.22 154 LEU C N 1
ATOM 10262 C CA . LEU D 1 154 ? 166.062 121.328 93.724 1.00 64.65 154 LEU C CA 1
ATOM 10263 C C . LEU D 1 154 ? 166.628 120.277 92.779 1.00 66.32 154 LEU C C 1
ATOM 10264 O O . LEU D 1 154 ? 165.925 119.852 91.858 1.00 67.58 154 LEU C O 1
ATOM 10269 N N . HIS D 1 155 ? 167.875 119.853 92.978 1.00 65.62 155 HIS C N 1
ATOM 10270 C CA . HIS D 1 155 ? 168.434 118.776 92.172 1.00 66.97 155 HIS C CA 1
ATOM 10271 C C . HIS D 1 155 ? 167.825 117.422 92.514 1.00 67.84 155 HIS C C 1
ATOM 10272 O O . HIS D 1 155 ? 167.810 116.527 91.660 1.00 70.36 155 HIS C O 1
ATOM 10279 N N . HIS D 1 156 ? 167.321 117.254 93.738 1.00 66.96 156 HIS C N 1
ATOM 10280 C CA . HIS D 1 156 ? 166.637 116.016 94.088 1.00 64.93 156 HIS C CA 1
ATOM 10281 C C . HIS D 1 156 ? 165.353 115.845 93.288 1.00 66.48 156 HIS C C 1
ATOM 10282 O O . HIS D 1 156 ? 164.956 114.713 92.997 1.00 68.97 156 HIS C O 1
ATOM 10289 N N . LEU D 1 157 ? 164.694 116.949 92.930 1.00 65.59 157 LEU C N 1
ATOM 10290 C CA . LEU D 1 157 ? 163.512 116.857 92.079 1.00 62.84 157 LEU C CA 1
ATOM 10291 C C . LEU D 1 157 ? 163.868 116.325 90.698 1.00 64.59 157 LEU C C 1
ATOM 10292 O O . LEU D 1 157 ? 163.136 115.506 90.132 1.00 67.02 157 LEU C O 1
ATOM 10297 N N . VAL D 1 158 ? 164.988 116.786 90.135 1.00 64.76 158 VAL C N 1
ATOM 10298 C CA . VAL D 1 158 ? 165.448 116.263 88.853 1.00 66.48 158 VAL C CA 1
ATOM 10299 C C . VAL D 1 158 ? 165.824 114.793 88.985 1.00 69.02 158 VAL C C 1
ATOM 10300 O O . VAL D 1 158 ? 165.494 113.970 88.123 1.00 70.04 158 VAL C O 1
ATOM 10304 N N . LEU D 1 159 ? 166.521 114.442 90.070 1.00 71.15 159 LEU C N 1
ATOM 10305 C CA . LEU D 1 159 ? 166.927 113.055 90.279 1.00 69.59 159 LEU C CA 1
ATOM 10306 C C . LEU D 1 159 ? 165.729 112.127 90.448 1.00 69.17 159 LEU C C 1
ATOM 10307 O O . LEU D 1 159 ? 165.790 110.959 90.049 1.00 69.72 159 LEU C O 1
ATOM 10312 N N . ALA D 1 160 ? 164.639 112.621 91.030 1.00 69.06 160 ALA C N 1
ATOM 10313 C CA . ALA D 1 160 ? 163.457 111.812 91.292 1.00 68.36 160 ALA C CA 1
ATOM 10314 C C . ALA D 1 160 ? 162.474 111.793 90.130 1.00 72.96 160 ALA C C 1
ATOM 10315 O O . ALA D 1 160 ? 161.412 111.176 90.248 1.00 76.94 160 ALA C O 1
ATOM 10317 N N . GLY D 1 161 ? 162.792 112.453 89.021 1.00 72.15 161 GLY C N 1
ATOM 10318 C CA . GLY D 1 161 ? 161.944 112.429 87.849 1.00 73.69 161 GLY C CA 1
ATOM 10319 C C . GLY D 1 161 ? 160.802 113.418 87.843 1.00 71.46 161 GLY C C 1
ATOM 10320 O O . GLY D 1 161 ? 159.985 113.384 86.916 1.00 69.67 161 GLY C O 1
ATOM 10321 N N . PHE D 1 162 ? 160.716 114.299 88.840 1.00 70.15 162 PHE C N 1
ATOM 10322 C CA . PHE D 1 162 ? 159.637 115.276 88.878 1.00 64.30 162 PHE C CA 1
ATOM 10323 C C . PHE D 1 162 ? 159.817 116.392 87.859 1.00 68.21 162 PHE C C 1
ATOM 10324 O O . PHE D 1 162 ? 158.827 117.022 87.472 1.00 69.56 162 PHE C O 1
ATOM 10332 N N . MET D 1 163 ? 161.045 116.649 87.417 1.00 69.74 163 MET C N 1
ATOM 10333 C CA . MET D 1 163 ? 161.286 117.673 86.411 1.00 70.58 163 MET C CA 1
ATOM 10334 C C . MET D 1 163 ? 162.594 117.365 85.701 1.00 71.61 163 MET C C 1
ATOM 10335 O O . MET D 1 163 ? 163.404 116.562 86.170 1.00 74.06 163 MET C O 1
ATOM 10340 N N . THR D 1 164 ? 162.784 118.012 84.557 1.00 72.26 164 THR C N 1
ATOM 10341 C CA . THR D 1 164 ? 163.862 117.705 83.630 1.00 75.42 164 THR C CA 1
ATOM 10342 C C . THR D 1 164 ? 165.021 118.685 83.832 1.00 78.71 164 THR C C 1
ATOM 10343 O O . THR D 1 164 ? 164.872 119.749 84.440 1.00 80.74 164 THR C O 1
ATOM 10347 N N . HIS D 1 165 ? 166.200 118.296 83.337 1.00 79.68 165 HIS C N 1
ATOM 10348 C CA . HIS D 1 165 ? 167.379 119.151 83.436 1.00 81.50 165 HIS C CA 1
ATOM 10349 C C . HIS D 1 165 ? 167.164 120.481 82.726 1.00 81.29 165 HIS C C 1
ATOM 10350 O O . HIS D 1 165 ? 167.585 121.534 83.221 1.00 82.16 165 HIS C O 1
ATOM 10357 N N . GLY D 1 166 ? 166.523 120.454 81.557 1.00 79.22 166 GLY C N 1
ATOM 10358 C CA . GLY D 1 166 ? 166.214 121.696 80.869 1.00 74.46 166 GLY C CA 1
ATOM 10359 C C . GLY D 1 166 ? 165.282 122.585 81.667 1.00 73.79 166 GLY C C 1
ATOM 10360 O O . GLY D 1 166 ? 165.460 123.804 81.717 1.00 77.89 166 GLY C O 1
ATOM 10361 N N . GLU D 1 167 ? 164.275 121.986 82.307 1.00 72.07 167 GLU C N 1
ATOM 10362 C CA . GLU D 1 167 ? 163.370 122.756 83.152 1.00 70.52 167 GLU C CA 1
ATOM 10363 C C . GLU D 1 167 ? 164.109 123.374 84.329 1.00 73.52 167 GLU C C 1
ATOM 10364 O O . GLU D 1 167 ? 163.862 124.529 84.690 1.00 75.91 167 GLU C O 1
ATOM 10370 N N . HIS D 1 168 ? 165.021 122.617 84.943 1.00 75.40 168 HIS C N 1
ATOM 10371 C CA . HIS D 1 168 ? 165.810 123.153 86.048 1.00 74.72 168 HIS C CA 1
ATOM 10372 C C . HIS D 1 168 ? 166.683 124.315 85.591 1.00 75.05 168 HIS C C 1
ATOM 10373 O O . HIS D 1 168 ? 166.780 125.340 86.278 1.00 76.67 168 HIS C O 1
ATOM 10380 N N . LYS D 1 169 ? 167.324 124.175 84.429 1.00 75.38 169 LYS C N 1
ATOM 10381 C CA . LYS D 1 169 ? 168.165 125.251 83.915 1.00 73.68 169 LYS C CA 1
ATOM 10382 C C . LYS D 1 169 ? 167.340 126.493 83.600 1.00 75.02 169 LYS C C 1
ATOM 10383 O O . LYS D 1 169 ? 167.779 127.619 83.860 1.00 77.26 169 LYS C O 1
ATOM 10385 N N . GLN D 1 170 ? 166.146 126.308 83.034 1.00 75.59 170 GLN C N 1
ATOM 10386 C CA . GLN D 1 170 ? 165.282 127.449 82.742 1.00 73.22 170 GLN C CA 1
ATOM 10387 C C . GLN D 1 170 ? 164.799 128.121 84.021 1.00 71.98 170 GLN C C 1
ATOM 10388 O O . GLN D 1 170 ? 164.706 129.352 84.084 1.00 74.93 170 GLN C O 1
ATOM 10394 N N . LEU D 1 171 ? 164.477 127.331 85.048 1.00 71.73 171 LEU C N 1
ATOM 10395 C CA . LEU D 1 171 ? 164.041 127.900 86.318 1.00 67.50 171 LEU C CA 1
ATOM 10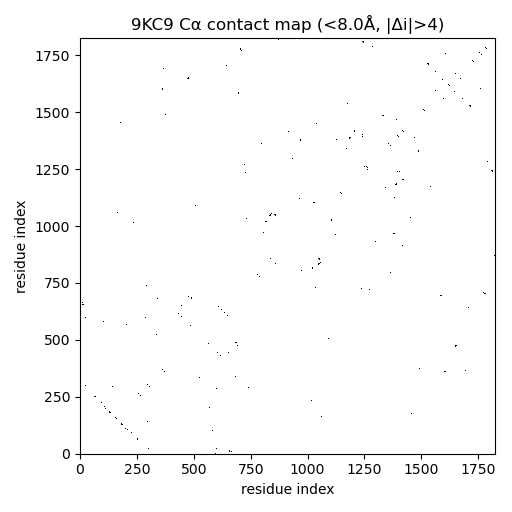396 C C . LEU D 1 171 ? 165.165 128.655 87.012 1.00 71.49 171 LEU C C 1
ATOM 10397 O O . LEU D 1 171 ? 164.911 129.658 87.688 1.00 74.68 171 LEU C O 1
ATOM 10402 N N . GLN D 1 172 ? 166.407 128.191 86.866 1.00 75.74 172 GLN C N 1
ATOM 10403 C CA . GLN D 1 172 ? 167.533 128.857 87.508 1.00 80.22 172 GLN C CA 1
ATOM 10404 C C . GLN D 1 172 ? 167.872 130.205 86.883 1.00 82.24 172 GLN C C 1
ATOM 10405 O O . GLN D 1 172 ? 168.621 130.976 87.492 1.00 84.50 172 GLN C O 1
ATOM 10411 N N . LYS D 1 173 ? 167.345 130.513 85.698 1.00 79.99 173 LYS C N 1
ATOM 10412 C CA . LYS D 1 173 ? 167.720 131.710 84.955 1.00 79.91 173 LYS C CA 1
ATOM 10413 C C . LYS D 1 173 ? 166.673 132.816 85.064 1.00 82.69 173 LYS C C 1
ATOM 10414 O O . LYS D 1 173 ? 166.474 133.579 84.117 1.00 85.54 173 LYS C O 1
ATOM 10420 N N . LEU D 1 174 ? 166.000 132.919 86.208 1.00 83.11 174 LEU C N 1
ATOM 10421 C CA . LEU D 1 174 ? 165.006 133.965 86.419 1.00 82.72 174 LEU C CA 1
ATOM 10422 C C . LEU D 1 174 ? 165.561 135.169 87.164 1.00 82.65 174 LEU C C 1
ATOM 10423 O O . LEU D 1 174 ? 165.184 136.305 86.861 1.00 81.53 174 LEU C O 1
ATOM 10428 N N . GLY D 1 175 ? 166.451 134.953 88.126 1.00 86.87 175 GLY C N 1
ATOM 10429 C CA . GLY D 1 175 ? 167.069 136.053 88.846 1.00 90.61 175 GLY C CA 1
ATOM 10430 C C . GLY D 1 175 ? 166.124 136.864 89.707 1.00 89.10 175 GLY C C 1
ATOM 10431 O O . GLY D 1 175 ? 166.198 138.099 89.704 1.00 88.58 175 GLY C O 1
ATOM 10432 N N . LEU D 1 176 ? 165.235 136.201 90.444 1.00 86.05 176 LEU C N 1
ATOM 10433 C CA . LEU D 1 176 ? 164.315 136.889 91.331 1.00 83.21 176 LEU C CA 1
ATOM 10434 C C . LEU D 1 176 ? 164.491 136.403 92.763 1.00 85.79 176 LEU C C 1
ATOM 10435 O O . LEU D 1 176 ? 164.640 135.197 92.994 1.00 87.13 176 LEU C O 1
ATOM 10440 N N . PRO D 1 177 ? 164.483 137.311 93.747 1.00 85.68 177 PRO C N 1
ATOM 10441 C CA . PRO D 1 177 ? 164.621 136.925 95.157 1.00 84.81 177 PRO C CA 1
ATOM 10442 C C . PRO D 1 177 ? 163.290 136.559 95.808 1.00 85.11 177 PRO C C 1
ATOM 10443 O O . PRO D 1 177 ? 162.947 137.047 96.889 1.00 87.42 177 PRO C O 1
ATOM 10447 N N . HIS D 1 178 ? 162.524 135.689 95.152 1.00 82.47 178 HIS C N 1
ATOM 10448 C CA . HIS D 1 178 ? 161.220 135.277 95.646 1.00 80.74 178 HIS C CA 1
ATOM 10449 C C . HIS D 1 178 ? 161.057 133.779 95.433 1.00 79.60 178 HIS C C 1
ATOM 10450 O O . HIS D 1 178 ? 161.810 133.148 94.686 1.00 78.17 178 HIS C O 1
ATOM 10457 N N . ASN D 1 179 ? 160.062 133.208 96.108 1.00 77.00 179 ASN C N 1
ATOM 10458 C CA . ASN D 1 179 ? 159.735 131.804 95.909 1.00 70.38 179 ASN C CA 1
ATOM 10459 C C . ASN D 1 179 ? 159.202 131.588 94.498 1.00 68.66 179 ASN C C 1
ATOM 10460 O O . ASN D 1 179 ? 158.273 132.272 94.060 1.00 70.22 179 ASN C O 1
ATOM 10465 N N . THR D 1 180 ? 159.794 130.635 93.786 1.00 66.33 180 THR C N 1
ATOM 10466 C CA . THR D 1 180 ? 159.421 130.354 92.400 1.00 61.15 180 THR C CA 1
ATOM 10467 C C . THR D 1 180 ? 158.408 129.212 92.330 1.00 54.89 180 THR C C 1
ATOM 10468 O O . THR D 1 180 ? 158.628 128.188 91.687 1.00 56.80 180 THR C O 1
ATOM 10472 N N . PHE D 1 181 ? 157.278 129.403 93.005 1.00 53.21 181 PHE C N 1
ATOM 10473 C CA . PHE D 1 181 ? 156.190 128.436 92.983 1.00 50.00 181 PHE C CA 1
ATOM 10474 C C . PHE D 1 181 ? 155.055 128.849 92.053 1.00 50.24 181 PHE C C 1
ATOM 10475 O O . PHE D 1 181 ? 153.992 128.224 92.072 1.00 53.24 181 PHE C O 1
ATOM 10483 N N . TRP D 1 182 ? 155.262 129.879 91.231 1.00 48.49 182 TRP C N 1
ATOM 10484 C CA . TRP D 1 182 ? 154.248 130.361 90.306 1.00 47.03 182 TRP C CA 1
ATOM 10485 C C . TRP D 1 182 ? 154.598 130.139 88.841 1.00 47.19 182 TRP C C 1
ATOM 10486 O O . TRP D 1 182 ? 153.726 130.310 87.984 1.00 49.76 182 TRP C O 1
ATOM 10497 N N . VAL D 1 183 ? 155.838 129.771 88.532 1.00 46.03 183 VAL C N 1
ATOM 10498 C CA . VAL D 1 183 ? 156.300 129.582 87.156 1.00 47.23 183 VAL C CA 1
ATOM 10499 C C . VAL D 1 183 ? 155.578 128.442 86.438 1.00 49.71 183 VAL C C 1
ATOM 10500 O O . VAL D 1 183 ? 155.199 128.613 85.266 1.00 51.93 183 VAL C O 1
ATOM 10504 N N . PRO D 1 184 ? 155.383 127.266 87.055 1.00 47.90 184 PRO C N 1
ATOM 10505 C CA . PRO D 1 184 ? 154.718 126.176 86.321 1.00 45.08 184 PRO C CA 1
ATOM 10506 C C . PRO D 1 184 ? 153.331 126.526 85.811 1.00 44.72 184 PRO C C 1
ATOM 10507 O O . PRO D 1 184 ? 152.925 126.006 84.768 1.00 47.10 184 PRO C O 1
ATOM 10511 N N . TRP D 1 185 ? 152.587 127.390 86.504 1.00 42.17 185 TRP C N 1
ATOM 10512 C CA . TRP D 1 185 ? 151.269 127.777 86.009 1.00 42.65 185 TRP C CA 1
ATOM 10513 C C . TRP D 1 185 ? 151.377 128.599 84.728 1.00 44.27 185 TRP C C 1
ATOM 10514 O O . TRP D 1 185 ? 150.585 128.414 83.793 1.00 49.62 185 TRP C O 1
ATOM 10525 N N . VAL D 1 186 ? 152.353 129.507 84.661 1.00 40.22 186 VAL C N 1
ATOM 10526 C CA . VAL D 1 186 ? 152.578 130.265 83.435 1.00 42.70 186 VAL C CA 1
ATOM 10527 C C . VAL D 1 186 ? 153.019 129.338 82.310 1.00 46.60 186 VAL C C 1
ATOM 10528 O O . VAL D 1 186 ? 152.602 129.497 81.153 1.00 50.23 186 VAL C O 1
ATOM 10532 N N . TRP D 1 187 ? 153.867 128.357 82.627 1.00 44.42 187 TRP C N 1
ATOM 10533 C CA . TRP D 1 187 ? 154.261 127.375 81.620 1.00 42.54 187 TRP C CA 1
ATOM 10534 C C . TRP D 1 187 ? 153.055 126.595 81.112 1.00 42.89 187 TRP C C 1
ATOM 10535 O O . TRP D 1 187 ? 152.938 126.331 79.911 1.00 47.30 187 TRP C O 1
ATOM 10546 N N . PHE D 1 188 ? 152.151 126.214 82.018 1.00 42.15 188 PHE C N 1
ATOM 10547 C CA . PHE D 1 188 ? 150.935 125.508 81.628 1.00 41.22 188 PHE C CA 1
ATOM 10548 C C . PHE D 1 188 ? 150.088 126.358 80.692 1.00 45.05 188 PHE C C 1
ATOM 10549 O O . PHE D 1 188 ? 149.582 125.867 79.677 1.00 49.75 188 PHE C O 1
ATOM 10557 N N . ALA D 1 189 ? 149.912 127.639 81.025 1.00 43.65 189 ALA C N 1
ATOM 10558 C CA . ALA D 1 189 ? 149.112 128.514 80.173 1.00 45.33 189 ALA C CA 1
ATOM 10559 C C . ALA D 1 189 ? 149.728 128.648 78.785 1.00 48.94 189 ALA C C 1
ATOM 10560 O O . ALA D 1 189 ? 149.023 128.567 77.768 1.00 51.26 189 ALA C O 1
ATOM 10562 N N . ASN D 1 190 ? 151.048 128.843 78.723 1.00 48.29 190 ASN C N 1
ATOM 10563 C CA . ASN D 1 190 ? 151.711 128.985 77.431 1.00 47.69 190 ASN C CA 1
ATOM 10564 C C . ASN D 1 190 ? 151.607 127.706 76.609 1.00 47.84 190 ASN C C 1
ATOM 10565 O O . ASN D 1 190 ? 151.344 127.759 75.401 1.00 50.72 190 ASN C O 1
ATOM 10570 N N . LEU D 1 191 ? 151.806 126.549 77.243 1.00 46.51 191 LEU C N 1
ATOM 10571 C CA . LEU D 1 191 ? 151.707 125.286 76.520 1.00 46.27 191 LEU C CA 1
ATOM 10572 C C . LEU D 1 191 ? 150.288 125.042 76.029 1.00 50.78 191 LEU C C 1
ATOM 10573 O O . LEU D 1 191 ? 150.087 124.527 74.925 1.00 53.76 191 LEU C O 1
ATOM 10578 N N . SER D 1 192 ? 149.286 125.402 76.836 1.00 51.27 192 SER C N 1
ATOM 10579 C CA . SER D 1 192 ? 147.900 125.240 76.413 1.00 47.17 192 SER C CA 1
ATOM 10580 C C . SER D 1 192 ? 147.584 126.120 75.210 1.00 48.21 192 SER C C 1
ATOM 10581 O O . SER D 1 192 ? 146.909 125.682 74.271 1.00 47.37 192 SER C O 1
ATOM 10584 N N . MET D 1 193 ? 148.060 127.368 75.219 1.00 51.99 193 MET C N 1
ATOM 10585 C CA . MET D 1 193 ? 147.834 128.235 74.065 1.00 52.39 193 MET C CA 1
ATOM 10586 C C . MET D 1 193 ? 148.550 127.710 72.825 1.00 53.97 193 MET C C 1
ATOM 10587 O O . MET D 1 193 ? 148.001 127.756 71.715 1.00 57.55 193 MET C O 1
ATOM 10592 N N . LYS D 1 194 ? 149.775 127.207 72.991 1.00 53.13 194 LYS C N 1
ATOM 10593 C CA . LYS D 1 194 ? 150.496 126.632 71.859 1.00 53.33 194 LYS C CA 1
ATOM 10594 C C . LYS D 1 194 ? 149.768 125.413 71.306 1.00 54.65 194 LYS C C 1
ATOM 10595 O O . LYS D 1 194 ? 149.711 125.213 70.088 1.00 54.23 194 LYS C O 1
ATOM 10601 N N . ALA D 1 195 ? 149.207 124.585 72.190 1.00 56.34 195 ALA C N 1
ATOM 10602 C CA . ALA D 1 195 ? 148.424 123.435 71.747 1.00 55.71 195 ALA C CA 1
ATOM 10603 C C . ALA D 1 195 ? 147.160 123.862 71.013 1.00 56.18 195 ALA C C 1
ATOM 10604 O O . ALA D 1 195 ? 146.779 123.227 70.025 1.00 60.11 195 ALA C O 1
ATOM 10606 N N . TYR D 1 196 ? 146.491 124.918 71.485 1.00 56.02 196 TYR C N 1
ATOM 10607 C CA . TYR D 1 196 ? 145.321 125.417 70.768 1.00 54.35 196 TYR C CA 1
ATOM 10608 C C . TYR D 1 196 ? 145.699 125.907 69.379 1.00 57.85 196 TYR C C 1
ATOM 10609 O O . TYR D 1 196 ? 144.980 125.660 68.406 1.00 62.22 196 TYR C O 1
ATOM 10618 N N . LEU D 1 197 ? 146.821 126.635 69.304 1.00 60.12 197 LEU C N 1
ATOM 10619 C CA . LEU D 1 197 ? 147.336 127.083 67.985 1.00 60.95 197 LEU C CA 1
ATOM 10620 C C . LEU D 1 197 ? 147.814 125.826 67.257 1.00 60.57 197 LEU C C 1
ATOM 10621 O O . LEU D 1 197 ? 149.043 125.639 67.135 1.00 61.58 197 LEU C O 1
ATOM 10626 N N . GLY D 1 198 ? 146.874 124.999 66.801 1.00 63.89 198 GLY C N 1
ATOM 10627 C CA . GLY D 1 198 ? 147.190 123.731 66.182 1.00 59.55 198 GLY C CA 1
ATOM 10628 C C . GLY D 1 198 ? 145.936 122.899 66.075 1.00 67.26 198 GLY C C 1
ATOM 10629 O O . GLY D 1 198 ? 144.823 123.426 66.108 1.00 71.69 198 GLY C O 1
ATOM 10630 N N . GLY D 1 199 ? 146.117 121.590 65.955 1.00 68.31 199 GLY C N 1
ATOM 10631 C CA . GLY D 1 199 ? 145.001 120.685 65.804 1.00 72.55 199 GLY C CA 1
ATOM 10632 C C . GLY D 1 199 ? 144.611 119.888 67.026 1.00 73.44 199 GLY C C 1
ATOM 10633 O O . GLY D 1 199 ? 143.861 118.916 66.892 1.00 82.91 199 GLY C O 1
ATOM 10634 N N . ARG D 1 200 ? 145.089 120.256 68.214 1.00 65.94 200 ARG C N 1
ATOM 10635 C CA . ARG D 1 200 ? 144.868 119.432 69.395 1.00 67.00 200 ARG C CA 1
ATOM 10636 C C . ARG D 1 200 ? 143.755 119.942 70.302 1.00 65.99 200 ARG C C 1
ATOM 10637 O O . ARG D 1 200 ? 143.312 119.198 71.182 1.00 66.51 200 ARG C O 1
ATOM 10645 N N . ILE D 1 201 ? 143.290 121.176 70.121 1.00 65.50 201 ILE C N 1
ATOM 10646 C CA . ILE D 1 201 ? 142.141 121.696 70.851 1.00 63.70 201 ILE C CA 1
ATOM 10647 C C . ILE D 1 201 ? 141.152 122.258 69.839 1.00 67.03 201 ILE C C 1
ATOM 10648 O O . ILE D 1 201 ? 141.515 123.102 69.013 1.00 68.93 201 ILE C O 1
ATOM 10653 N N . ARG D 1 202 ? 139.904 121.789 69.907 1.00 68.63 202 ARG C N 1
ATOM 10654 C CA . ARG D 1 202 ? 138.943 122.077 68.845 1.00 71.67 202 ARG C CA 1
ATOM 10655 C C . ARG D 1 202 ? 138.465 123.524 68.881 1.00 71.90 202 ARG C C 1
ATOM 10656 O O . ARG D 1 202 ? 138.404 124.184 67.838 1.00 74.75 202 ARG C O 1
ATOM 10664 N N . ASP D 1 203 ? 138.123 124.036 70.062 1.00 67.84 203 ASP C N 1
ATOM 10665 C CA . ASP D 1 203 ? 137.450 125.322 70.173 1.00 64.45 203 ASP C CA 1
ATOM 10666 C C . ASP D 1 203 ? 138.069 126.128 71.305 1.00 61.27 203 ASP C C 1
ATOM 10667 O O . ASP D 1 203 ? 138.839 125.610 72.120 1.00 62.39 203 ASP C O 1
ATOM 10672 N N . THR D 1 204 ? 137.725 127.414 71.349 1.00 61.80 204 THR C N 1
ATOM 10673 C CA . THR D 1 204 ? 138.136 128.302 72.427 1.00 62.42 204 THR C CA 1
ATOM 10674 C C . THR D 1 204 ? 137.248 128.167 73.655 1.00 60.67 204 THR C C 1
ATOM 10675 O O . THR D 1 204 ? 137.600 128.676 74.722 1.00 63.61 204 THR C O 1
ATOM 10679 N N . VAL D 1 205 ? 136.103 127.498 73.527 1.00 59.71 205 VAL C N 1
ATOM 10680 C CA . VAL D 1 205 ? 135.275 127.198 74.687 1.00 57.66 205 VAL C CA 1
ATOM 10681 C C . VAL D 1 205 ? 135.878 126.085 75.534 1.00 59.16 205 VAL C C 1
ATOM 10682 O O . VAL D 1 205 ? 135.638 126.043 76.749 1.00 58.26 205 VAL C O 1
ATOM 10686 N N . LEU D 1 206 ? 136.661 125.192 74.932 1.00 60.58 206 LEU C N 1
ATOM 10687 C CA . LEU D 1 206 ? 137.371 124.143 75.647 1.00 55.42 206 LEU C CA 1
ATOM 10688 C C . LEU D 1 206 ? 138.738 124.602 76.133 1.00 56.24 206 LEU C C 1
ATOM 10689 O O . LEU D 1 206 ? 139.407 123.863 76.860 1.00 58.12 206 LEU C O 1
ATOM 10694 N N . LEU D 1 207 ? 139.164 125.804 75.748 1.00 55.16 207 LEU C N 1
ATOM 10695 C CA . LEU D 1 207 ? 140.412 126.381 76.220 1.00 52.10 207 LEU C CA 1
ATOM 10696 C C . LEU D 1 207 ? 140.200 127.349 77.373 1.00 54.42 207 LEU C C 1
ATOM 10697 O O . LEU D 1 207 ? 141.108 127.523 78.193 1.00 57.84 207 LEU C O 1
ATOM 10702 N N . GLN D 1 208 ? 139.065 127.926 77.540 1.00 55.71 208 GLN C N 1
ATOM 10703 C CA . GLN D 1 208 ? 138.732 128.784 78.673 1.00 56.24 208 GLN C CA 1
ATOM 10704 C C . GLN D 1 208 ? 138.248 127.905 79.787 1.00 58.58 208 GLN C C 1
ATOM 10705 O O . GLN D 1 208 ? 138.005 128.449 80.784 1.00 61.34 208 GLN C O 1
ATOM 10711 N N . SER D 1 209 ? 137.894 126.658 79.566 1.00 56.86 209 SER C N 1
ATOM 10712 C CA . SER D 1 209 ? 137.603 125.702 80.624 1.00 54.21 209 SER C CA 1
ATOM 10713 C C . SER D 1 209 ? 138.834 125.018 81.191 1.00 56.04 209 SER C C 1
ATOM 10714 O O . SER D 1 209 ? 138.822 124.660 82.374 1.00 61.20 209 SER C O 1
ATOM 10717 N N . LEU D 1 210 ? 139.889 124.822 80.402 1.00 51.74 210 LEU C N 1
ATOM 10718 C CA . LEU D 1 210 ? 141.138 124.271 80.906 1.00 50.46 210 LEU C CA 1
ATOM 10719 C C . LEU D 1 210 ? 141.943 125.273 81.718 1.00 56.18 210 LEU C C 1
ATOM 10720 O O . LEU D 1 210 ? 142.676 124.866 82.625 1.00 62.24 210 LEU C O 1
ATOM 10725 N N . MET D 1 211 ? 141.819 126.562 81.422 1.00 54.88 211 MET C N 1
ATOM 10726 C CA . MET D 1 211 ? 142.555 127.613 82.109 1.00 54.05 211 MET C CA 1
ATOM 10727 C C . MET D 1 211 ? 141.705 128.239 83.204 1.00 53.74 211 MET C C 1
ATOM 10728 O O . MET D 1 211 ? 141.977 129.341 83.680 1.00 57.47 211 MET C O 1
ATOM 10733 N N . ASN D 1 212 ? 140.653 127.532 83.612 1.00 54.80 212 ASN C N 1
ATOM 10734 C CA . ASN D 1 212 ? 139.855 127.923 84.764 1.00 54.07 212 ASN C CA 1
ATOM 10735 C C . ASN D 1 212 ? 140.067 127.032 85.975 1.00 55.90 212 ASN C C 1
ATOM 10736 O O . ASN D 1 212 ? 139.842 127.494 87.099 1.00 57.20 212 ASN C O 1
ATOM 10741 N N . GLU D 1 213 ? 140.487 125.779 85.792 1.00 54.00 213 GLU C N 1
ATOM 10742 C CA . GLU D 1 213 ? 140.897 124.948 86.917 1.00 52.92 213 GLU C CA 1
ATOM 10743 C C . GLU D 1 213 ? 142.295 125.323 87.393 1.00 52.73 213 GLU C C 1
ATOM 10744 O O . GLU D 1 213 ? 142.614 125.186 88.581 1.00 54.00 213 GLU C O 1
ATOM 10750 N N . VAL D 1 214 ? 143.140 125.791 86.472 1.00 49.04 214 VAL C N 1
ATOM 10751 C CA . VAL D 1 214 ? 144.489 126.220 86.831 1.00 47.99 214 VAL C CA 1
ATOM 10752 C C . VAL D 1 214 ? 144.434 127.412 87.775 1.00 48.41 214 VAL C C 1
ATOM 10753 O O . VAL D 1 214 ? 145.213 127.503 88.732 1.00 50.34 214 VAL C O 1
ATOM 10757 N N . CYS D 1 215 ? 143.514 128.346 87.524 1.00 46.33 215 CYS C N 1
ATOM 10758 C CA . CYS D 1 215 ? 143.361 129.494 88.411 1.00 46.94 215 CYS C CA 1
ATOM 10759 C C . CYS D 1 215 ? 142.926 129.063 89.806 1.00 46.87 215 CYS C C 1
ATOM 10760 O O . CYS D 1 215 ? 143.414 129.597 90.809 1.00 48.31 215 CYS C O 1
ATOM 10763 N N . THR D 1 216 ? 142.008 128.098 89.893 1.00 45.29 216 THR C N 1
ATOM 10764 C CA . THR D 1 216 ? 141.576 127.602 91.197 1.00 44.47 216 THR C CA 1
ATOM 10765 C C . THR D 1 216 ? 142.716 126.910 91.933 1.00 44.49 216 THR C C 1
ATOM 10766 O O . THR D 1 216 ? 142.884 127.087 93.147 1.00 49.06 216 THR C O 1
ATOM 10770 N N . LEU D 1 217 ? 143.511 126.112 91.217 1.00 42.07 217 LEU C N 1
ATOM 10771 C CA . LEU D 1 217 ? 144.657 125.458 91.844 1.00 42.59 217 LEU C CA 1
ATOM 10772 C C . LEU D 1 217 ? 145.670 126.484 92.339 1.00 44.31 217 LEU C C 1
ATOM 10773 O O . LEU D 1 217 ? 146.238 126.338 93.430 1.00 48.15 217 LEU C O 1
ATOM 10778 N N . ARG D 1 218 ? 145.905 127.535 91.549 1.00 43.97 218 ARG C N 1
ATOM 10779 C CA . ARG D 1 218 ? 146.805 128.603 91.972 1.00 44.26 218 ARG C CA 1
ATOM 10780 C C . ARG D 1 218 ? 146.276 129.310 93.213 1.00 44.25 218 ARG C C 1
ATOM 10781 O O . ARG D 1 218 ? 147.044 129.640 94.124 1.00 45.75 218 ARG C O 1
ATOM 10789 N N . THR D 1 219 ? 144.964 129.553 93.266 1.00 42.93 219 THR C N 1
ATOM 10790 C CA . THR D 1 219 ? 144.371 130.177 94.444 1.00 43.74 219 THR C CA 1
ATOM 10791 C C . THR D 1 219 ? 144.540 129.303 95.680 1.00 44.28 219 THR C C 1
ATOM 10792 O O . THR D 1 219 ? 144.841 129.805 96.770 1.00 50.37 219 THR C O 1
ATOM 10796 N N . GLN D 1 220 ? 144.342 127.991 95.534 1.00 42.36 220 GLN C N 1
ATOM 10797 C CA . GLN D 1 220 ? 144.514 127.087 96.669 1.00 40.35 220 GLN C CA 1
ATOM 10798 C C . GLN D 1 220 ? 145.960 127.069 97.152 1.00 41.59 220 GLN C C 1
ATOM 10799 O O . GLN D 1 220 ? 146.223 127.087 98.363 1.00 43.75 220 GLN C O 1
ATOM 10805 N N . CYS D 1 221 ? 146.916 127.036 96.220 1.00 41.56 221 CYS C N 1
ATOM 10806 C CA . CYS D 1 221 ? 148.323 127.078 96.609 1.00 40.73 221 CYS C CA 1
ATOM 10807 C C . CYS D 1 221 ? 148.662 128.389 97.310 1.00 43.01 221 CYS C C 1
ATOM 10808 O O . CYS D 1 221 ? 149.403 128.402 98.302 1.00 46.68 221 CYS C O 1
ATOM 10811 N N . GLY D 1 222 ? 148.129 129.503 96.808 1.00 42.55 222 GLY C N 1
ATOM 10812 C CA . GLY D 1 222 ? 148.356 130.779 97.463 1.00 40.77 222 GLY C CA 1
ATOM 10813 C C . GLY D 1 222 ? 147.769 130.831 98.859 1.00 41.73 222 GLY C C 1
ATOM 10814 O O . GLY D 1 222 ? 148.360 131.414 99.769 1.00 46.18 222 GLY C O 1
ATOM 10815 N N . GLN D 1 223 ? 146.595 130.224 99.047 1.00 40.90 223 GLN C N 1
ATOM 10816 C CA . GLN D 1 223 ? 145.999 130.167 100.378 1.00 38.06 223 GLN C CA 1
ATOM 10817 C C . GLN D 1 223 ? 146.851 129.337 101.329 1.00 39.56 223 GLN C C 1
ATOM 10818 O O . GLN D 1 223 ? 147.020 129.699 102.500 1.00 42.70 223 GLN C O 1
ATOM 10824 N N . LEU D 1 224 ? 147.393 128.216 100.847 1.00 41.76 224 LEU C N 1
ATOM 10825 C CA . LEU D 1 224 ? 148.295 127.418 101.675 1.00 39.95 224 LEU C CA 1
ATOM 10826 C C . LEU D 1 224 ? 149.524 128.225 102.077 1.00 40.13 224 LEU C C 1
ATOM 10827 O O . LEU D 1 224 ? 149.946 128.211 103.242 1.00 40.66 224 LEU C O 1
ATOM 10832 N N . TYR D 1 225 ? 150.107 128.948 101.118 1.00 44.25 225 TYR C N 1
ATOM 10833 C CA . TYR D 1 225 ? 151.282 129.764 101.413 1.00 43.59 225 TYR C CA 1
ATOM 10834 C C . TYR D 1 225 ? 150.954 130.866 102.415 1.00 44.73 225 TYR C C 1
ATOM 10835 O O . TYR D 1 225 ? 151.756 131.162 103.306 1.00 47.31 225 TYR C O 1
ATOM 10844 N N . ALA D 1 226 ? 149.779 131.486 102.282 1.00 45.33 226 ALA C N 1
ATOM 10845 C CA . ALA D 1 226 ? 149.373 132.529 103.219 1.00 43.44 226 ALA C CA 1
ATOM 10846 C C . ALA D 1 226 ? 149.170 131.973 104.623 1.00 42.67 226 ALA C C 1
ATOM 10847 O O . ALA D 1 226 ? 149.557 132.609 105.610 1.00 45.65 226 ALA C O 1
ATOM 10849 N N . TYR D 1 227 ? 148.553 130.793 104.732 1.00 44.94 227 TYR C N 1
ATOM 10850 C CA . TYR D 1 227 ? 148.388 130.164 106.039 1.00 44.56 227 TYR C CA 1
ATOM 10851 C C . TYR D 1 227 ? 149.735 129.860 106.676 1.00 44.86 227 TYR C C 1
ATOM 10852 O O . TYR D 1 227 ? 149.914 130.044 107.885 1.00 44.17 227 TYR C O 1
ATOM 10861 N N . ASP D 1 228 ? 150.693 129.380 105.881 1.00 47.32 228 ASP C N 1
ATOM 10862 C CA . ASP D 1 228 ? 152.031 129.142 106.413 1.00 44.99 228 ASP C CA 1
ATOM 10863 C C . ASP D 1 228 ? 152.695 130.443 106.854 1.00 47.38 228 ASP C C 1
ATOM 10864 O O . ASP D 1 228 ? 153.364 130.488 107.892 1.00 49.80 228 ASP C O 1
ATOM 10869 N N . TRP D 1 229 ? 152.525 131.512 106.074 1.00 51.07 229 TRP C N 1
ATOM 10870 C CA . TRP D 1 229 ? 153.240 132.757 106.344 1.00 53.48 229 TRP C CA 1
ATOM 10871 C C . TRP D 1 229 ? 152.686 133.479 107.568 1.00 50.55 229 TRP C C 1
ATOM 10872 O O . TRP D 1 229 ? 153.456 133.967 108.404 1.00 52.46 229 TRP C O 1
ATOM 10883 N N . ILE D 1 230 ? 151.365 133.562 107.697 1.00 51.32 230 ILE C N 1
ATOM 10884 C CA . ILE D 1 230 ? 150.721 134.324 108.764 1.00 50.88 230 ILE C CA 1
ATOM 10885 C C . ILE D 1 230 ? 150.179 133.347 109.797 1.00 50.76 230 ILE C C 1
ATOM 10886 O O . ILE D 1 230 ? 149.376 132.466 109.468 1.00 55.12 230 ILE C O 1
ATOM 10891 N N . SER D 1 231 ? 150.608 133.510 111.044 1.00 49.65 231 SER C N 1
ATOM 10892 C CA . SER D 1 231 ? 150.283 132.590 112.124 1.00 53.85 231 SER C CA 1
ATOM 10893 C C . SER D 1 231 ? 149.442 133.280 113.193 1.00 54.07 231 SER C C 1
ATOM 10894 O O . SER D 1 231 ? 149.223 134.493 113.166 1.00 55.57 231 SER C O 1
ATOM 10897 N N . ILE D 1 232 ? 148.962 132.473 114.137 1.00 52.52 232 ILE C N 1
ATOM 10898 C CA . ILE D 1 232 ? 148.162 132.989 115.255 1.00 51.57 232 ILE C CA 1
ATOM 10899 C C . ILE D 1 232 ? 149.025 133.916 116.102 1.00 54.55 232 ILE C C 1
ATOM 10900 O O . ILE D 1 232 ? 150.212 133.611 116.336 1.00 57.39 232 ILE C O 1
ATOM 10905 N N . PRO D 1 233 ? 148.506 135.054 116.569 1.00 53.33 233 PRO C N 1
ATOM 10906 C CA . PRO D 1 233 ? 149.359 136.029 117.262 1.00 54.03 233 PRO C CA 1
ATOM 10907 C C . PRO D 1 233 ? 150.085 135.454 118.475 1.00 51.65 233 PRO C C 1
ATOM 10908 O O . PRO D 1 233 ? 149.518 134.726 119.301 1.00 52.48 233 PRO C O 1
ATOM 10912 N N . LEU D 1 234 ? 151.365 135.826 118.575 1.00 48.50 234 LEU C N 1
ATOM 10913 C CA . LEU D 1 234 ? 152.189 135.429 119.708 1.00 47.71 234 LEU C CA 1
ATOM 10914 C C . LEU D 1 234 ? 151.633 135.968 121.015 1.00 49.40 234 LEU C C 1
ATOM 10915 O O . LEU D 1 234 ? 151.794 135.334 122.061 1.00 49.53 234 LEU C O 1
ATOM 10920 N N . VAL D 1 235 ? 150.976 137.128 120.977 1.00 49.38 235 VAL C N 1
ATOM 10921 C CA . VAL D 1 235 ? 150.371 137.682 122.186 1.00 47.90 235 VAL C CA 1
ATOM 10922 C C . VAL D 1 235 ? 149.293 136.744 122.713 1.00 47.08 235 VAL C C 1
ATOM 10923 O O . VAL D 1 235 ? 149.237 136.440 123.910 1.00 49.39 235 VAL C O 1
ATOM 10927 N N . TYR D 1 236 ? 148.431 136.260 121.818 1.00 42.95 236 TYR C N 1
ATOM 10928 C CA . TYR D 1 236 ? 147.366 135.343 122.214 1.00 42.76 236 TYR C CA 1
ATOM 10929 C C . TYR D 1 236 ? 147.937 134.023 122.719 1.00 42.55 236 TYR C C 1
ATOM 10930 O O . TYR D 1 236 ? 147.493 133.497 123.755 1.00 43.47 236 TYR C O 1
ATOM 10939 N N . THR D 1 237 ? 148.940 133.487 122.018 1.00 42.13 237 THR C N 1
ATOM 10940 C CA . THR D 1 237 ? 149.553 132.237 122.462 1.00 39.29 237 THR C CA 1
ATOM 10941 C C . THR D 1 237 ? 150.188 132.388 123.843 1.00 43.53 237 THR C C 1
ATOM 10942 O O . THR D 1 237 ? 150.011 131.526 124.717 1.00 48.50 237 THR C O 1
ATOM 10946 N N . GLN D 1 238 ? 150.914 133.487 124.066 1.00 43.27 238 GLN C N 1
ATOM 10947 C CA . GLN D 1 238 ? 151.570 133.712 125.349 1.00 41.95 238 GLN C CA 1
ATOM 10948 C C . GLN D 1 238 ? 150.554 133.923 126.462 1.00 41.02 238 GLN C C 1
ATOM 10949 O O . GLN D 1 238 ? 150.768 133.477 127.594 1.00 44.42 238 GLN C O 1
ATOM 10955 N N . VAL D 1 239 ? 149.446 134.605 126.164 1.00 39.40 239 VAL C N 1
ATOM 10956 C CA . VAL D 1 239 ? 148.401 134.800 127.165 1.00 39.44 239 VAL C CA 1
ATOM 10957 C C . VAL D 1 239 ? 147.843 133.455 127.611 1.00 40.24 239 VAL C C 1
ATOM 10958 O O . VAL D 1 239 ? 147.695 133.187 128.812 1.00 42.85 239 VAL C O 1
ATOM 10962 N N . VAL D 1 240 ? 147.539 132.579 126.649 1.00 39.27 240 VAL C N 1
ATOM 10963 C CA . VAL D 1 240 ? 147.001 131.267 127.005 1.00 37.11 240 VAL C CA 1
ATOM 10964 C C . VAL D 1 240 ? 148.017 130.470 127.817 1.00 38.63 240 VAL C C 1
ATOM 10965 O O . VAL D 1 240 ? 147.670 129.830 128.821 1.00 43.35 240 VAL C O 1
ATOM 10969 N N . THR D 1 241 ? 149.289 130.503 127.405 1.00 38.42 241 THR C N 1
ATOM 10970 C CA . THR D 1 241 ? 150.312 129.742 128.118 1.00 40.76 241 THR C CA 1
ATOM 10971 C C . THR D 1 241 ? 150.479 130.232 129.553 1.00 45.37 241 THR C C 1
ATOM 10972 O O . THR D 1 241 ? 150.584 129.424 130.484 1.00 48.40 241 THR C O 1
ATOM 10976 N N . VAL D 1 242 ? 150.508 131.552 129.752 1.00 44.95 242 VAL C N 1
ATOM 10977 C CA . VAL D 1 242 ? 150.651 132.107 131.096 1.00 42.33 242 VAL C CA 1
ATOM 10978 C C . VAL D 1 242 ? 149.452 131.736 131.958 1.00 43.33 242 VAL C C 1
ATOM 10979 O O . VAL D 1 242 ? 149.602 131.343 133.125 1.00 46.22 242 VAL C O 1
ATOM 10983 N N . ALA D 1 243 ? 148.243 131.854 131.399 1.00 42.04 243 ALA C N 1
ATOM 10984 C CA . ALA D 1 243 ? 147.045 131.522 132.162 1.00 41.90 243 ALA C CA 1
ATOM 10985 C C . ALA D 1 243 ? 147.054 130.063 132.594 1.00 45.05 243 ALA C C 1
ATOM 10986 O O . ALA D 1 243 ? 146.653 129.739 133.717 1.00 48.74 243 ALA C O 1
ATOM 10988 N N . VAL D 1 244 ? 147.502 129.164 131.716 1.00 47.75 244 VAL C N 1
ATOM 10989 C CA . VAL D 1 244 ? 147.533 127.751 132.080 1.00 48.08 244 VAL C CA 1
ATOM 10990 C C . VAL D 1 244 ? 148.612 127.479 133.124 1.00 48.66 244 VAL C C 1
ATOM 10991 O O . VAL D 1 244 ? 148.385 126.737 134.087 1.00 51.47 244 VAL C O 1
ATOM 10995 N N . TYR D 1 245 ? 149.799 128.074 132.965 1.00 47.25 245 TYR C N 1
ATOM 10996 C CA . TYR D 1 245 ? 150.914 127.726 133.843 1.00 48.38 245 TYR C CA 1
ATOM 10997 C C . TYR D 1 245 ? 150.750 128.294 135.249 1.00 53.37 245 TYR C C 1
ATOM 10998 O O . TYR D 1 245 ? 151.170 127.654 136.225 1.00 58.05 245 TYR C O 1
ATOM 11007 N N . SER D 1 246 ? 150.163 129.488 135.380 1.00 54.39 246 SER C N 1
ATOM 11008 C CA . SER D 1 246 ? 149.990 130.066 136.710 1.00 53.63 246 SER C CA 1
ATOM 11009 C C . SER D 1 246 ? 149.066 129.217 137.575 1.00 56.48 246 SER C C 1
ATOM 11010 O O . SER D 1 246 ? 149.238 129.162 138.799 1.00 58.77 246 SER C O 1
ATOM 11013 N N . PHE D 1 247 ? 148.098 128.536 136.957 1.00 56.32 247 PHE C N 1
ATOM 11014 C CA . PHE D 1 247 ? 147.190 127.668 137.702 1.00 56.57 247 PHE C CA 1
ATOM 11015 C C . PHE D 1 247 ? 147.952 126.572 138.435 1.00 58.05 247 PHE C C 1
ATOM 11016 O O . PHE D 1 247 ? 147.782 126.379 139.645 1.00 61.70 247 PHE C O 1
ATOM 11024 N N . PHE D 1 248 ? 148.817 125.850 137.723 1.00 55.85 248 PHE C N 1
ATOM 11025 C CA . PHE D 1 248 ? 149.566 124.775 138.357 1.00 55.44 248 PHE C CA 1
ATOM 11026 C C . PHE D 1 248 ? 150.669 125.303 139.263 1.00 60.59 248 PHE C C 1
ATOM 11027 O O . PHE D 1 248 ? 151.016 124.648 140.254 1.00 68.32 248 PHE C O 1
ATOM 11035 N N . LEU D 1 249 ? 151.215 126.487 138.964 1.00 60.65 249 LEU C N 1
ATOM 11036 C CA . LEU D 1 249 ? 152.151 127.102 139.900 1.00 63.04 249 LEU C CA 1
ATOM 11037 C C . LEU D 1 249 ? 151.480 127.367 141.243 1.00 66.32 249 LEU C C 1
ATOM 11038 O O . LEU D 1 249 ? 152.068 127.115 142.301 1.00 66.48 249 LEU C O 1
ATOM 11043 N N . ALA D 1 250 ? 150.243 127.870 141.218 1.00 67.27 250 ALA C N 1
ATOM 11044 C CA . ALA D 1 250 ? 149.498 128.063 142.457 1.00 66.24 250 ALA C CA 1
ATOM 11045 C C . ALA D 1 250 ? 149.118 126.736 143.102 1.00 68.31 250 ALA C C 1
ATOM 11046 O O . ALA D 1 250 ? 149.083 126.638 144.333 1.00 73.72 250 ALA C O 1
ATOM 11048 N N . CYS D 1 251 ? 148.816 125.716 142.294 1.00 71.42 251 CYS C N 1
ATOM 11049 C CA . CYS D 1 251 ? 148.440 124.418 142.851 1.00 69.63 251 CYS C CA 1
ATOM 11050 C C . CYS D 1 251 ? 149.592 123.783 143.620 1.00 71.67 251 CYS C C 1
ATOM 11051 O O . CYS D 1 251 ? 149.382 123.206 144.695 1.00 77.62 251 CYS C O 1
ATOM 11054 N N . LEU D 1 252 ? 150.817 123.895 143.092 1.00 73.74 252 LEU C N 1
ATOM 11055 C CA . LEU D 1 252 ? 151.977 123.251 143.709 1.00 77.60 252 LEU C CA 1
ATOM 11056 C C . LEU D 1 252 ? 152.112 123.617 145.182 1.00 79.26 252 LEU C C 1
ATOM 11057 O O . LEU D 1 252 ? 152.219 122.742 146.046 1.00 80.29 252 LEU C O 1
ATOM 11062 N N . ILE D 1 253 ? 152.107 124.909 145.485 1.00 78.24 253 ILE C N 1
ATOM 11063 C CA . ILE D 1 253 ? 152.116 125.402 146.855 1.00 78.72 253 ILE C CA 1
ATOM 11064 C C . ILE D 1 253 ? 150.714 125.925 147.127 1.00 81.45 253 ILE C C 1
ATOM 11065 O O . ILE D 1 253 ? 150.380 127.054 146.757 1.00 86.25 253 ILE C O 1
ATOM 11070 N N . GLY D 1 254 ? 149.886 125.109 147.769 1.00 79.56 254 GLY C N 1
ATOM 11071 C CA . GLY D 1 254 ? 148.509 125.486 148.004 1.00 81.59 254 GLY C CA 1
ATOM 11072 C C . GLY D 1 254 ? 147.555 124.317 147.913 1.00 82.69 254 GLY C C 1
ATOM 11073 O O . GLY D 1 254 ? 146.426 124.393 148.405 1.00 85.56 254 GLY C O 1
ATOM 11074 N N . ARG D 1 255 ? 147.994 123.227 147.289 1.00 81.63 255 ARG C N 1
ATOM 11075 C CA . ARG D 1 255 ? 147.237 121.983 147.267 1.00 80.53 255 ARG C CA 1
ATOM 11076 C C . ARG D 1 255 ? 148.032 120.865 147.929 1.00 83.24 255 ARG C C 1
ATOM 11077 O O . ARG D 1 255 ? 148.066 119.729 147.455 1.00 84.89 255 ARG C O 1
ATOM 11085 N N . GLN D 1 256 ? 148.687 121.185 149.040 1.00 86.14 256 GLN C N 1
ATOM 11086 C CA . GLN D 1 256 ? 149.469 120.228 149.805 1.00 92.10 256 GLN C CA 1
ATOM 11087 C C . GLN D 1 256 ? 148.754 119.890 151.105 1.00 101.05 256 GLN C C 1
ATOM 11088 O O . GLN D 1 256 ? 148.040 120.719 151.677 1.00 104.64 256 GLN C O 1
ATOM 11094 N N . PHE D 1 257 ? 148.955 118.658 151.567 1.00 100.66 257 PHE C N 1
ATOM 11095 C CA . PHE D 1 257 ? 148.302 118.171 152.776 1.00 105.61 257 PHE C CA 1
ATOM 11096 C C . PHE D 1 257 ? 149.039 118.720 153.991 1.00 113.39 257 PHE C C 1
ATOM 11097 O O . PHE D 1 257 ? 150.131 118.252 154.330 1.00 116.11 257 PHE C O 1
ATOM 11105 N N . LEU D 1 258 ? 148.443 119.712 154.646 1.00 117.63 258 LEU C N 1
ATOM 11106 C CA . LEU D 1 258 ? 149.053 120.335 155.807 1.00 120.67 258 LEU C CA 1
ATOM 11107 C C . LEU D 1 258 ? 148.832 119.480 157.052 1.00 128.00 258 LEU C C 1
ATOM 11108 O O . LEU D 1 258 ? 148.112 118.478 157.036 1.00 129.82 258 LEU C O 1
ATOM 11113 N N . ASN D 1 259 ? 149.473 119.886 158.141 1.00 130.73 259 ASN C N 1
ATOM 11114 C CA . ASN D 1 259 ? 149.338 119.163 159.399 1.00 135.98 259 ASN C CA 1
ATOM 11115 C C . ASN D 1 259 ? 147.904 119.269 159.909 1.00 140.27 259 ASN C C 1
ATOM 11116 O O . ASN D 1 259 ? 147.351 120.373 159.961 1.00 138.90 259 ASN C O 1
ATOM 11121 N N . PRO D 1 260 ? 147.275 118.161 160.292 1.00 142.53 260 PRO C N 1
ATOM 11122 C CA . PRO D 1 260 ? 145.897 118.206 160.801 1.00 143.07 260 PRO C CA 1
ATOM 11123 C C . PRO D 1 260 ? 145.777 118.477 162.294 1.00 146.85 260 PRO C C 1
ATOM 11124 O O . PRO D 1 260 ? 144.688 118.288 162.846 1.00 147.38 260 PRO C O 1
ATOM 11128 N N . ASN D 1 261 ? 146.849 118.906 162.953 1.00 147.86 261 ASN C N 1
ATOM 11129 C CA . ASN D 1 261 ? 146.827 119.192 164.380 1.00 151.05 261 ASN C CA 1
ATOM 11130 C C . ASN D 1 261 ? 146.398 120.619 164.694 1.00 153.11 261 ASN C C 1
ATOM 11131 O O . ASN D 1 261 ? 146.272 120.966 165.874 1.00 153.48 261 ASN C O 1
ATOM 11136 N N . LYS D 1 262 ? 146.174 121.452 163.678 1.00 152.23 262 LYS C N 1
ATOM 11137 C CA . LYS D 1 262 ? 145.807 122.848 163.877 1.00 149.56 262 LYS C CA 1
ATOM 11138 C C . LYS D 1 262 ? 144.339 123.122 163.580 1.00 150.94 262 LYS C C 1
ATOM 11139 O O . LYS D 1 262 ? 143.923 124.286 163.598 1.00 151.29 262 LYS C O 1
ATOM 11145 N N . ASP D 1 263 ? 143.545 122.081 163.312 1.00 152.40 263 ASP C N 1
ATOM 11146 C CA . ASP D 1 263 ? 142.109 122.217 163.057 1.00 153.76 263 ASP C CA 1
ATOM 11147 C C . ASP D 1 263 ? 141.830 123.204 161.925 1.00 153.10 263 ASP C C 1
ATOM 11148 O O . ASP D 1 263 ? 140.945 124.056 162.023 1.00 152.90 263 ASP C O 1
ATOM 11153 N N . TYR D 1 264 ? 142.596 123.092 160.844 1.00 152.14 264 TYR C N 1
ATOM 11154 C CA . TYR D 1 264 ? 142.426 124.003 159.722 1.00 151.62 264 TYR C CA 1
ATOM 11155 C C . TYR D 1 264 ? 141.111 123.715 158.999 1.00 152.82 264 TYR C C 1
ATOM 11156 O O . TYR D 1 264 ? 140.695 122.556 158.901 1.00 152.65 264 TYR C O 1
ATOM 11165 N N . PRO D 1 265 ? 140.435 124.746 158.484 1.00 152.75 265 PRO C N 1
ATOM 11166 C CA . PRO D 1 265 ? 139.129 124.563 157.807 1.00 152.63 265 PRO C CA 1
ATOM 11167 C C . PRO D 1 265 ? 139.250 124.017 156.386 1.00 152.33 265 PRO C C 1
ATOM 11168 O O . PRO D 1 265 ? 139.240 124.735 155.386 1.00 151.25 265 PRO C O 1
ATOM 11172 N N . GLY D 1 266 ? 139.367 122.694 156.288 1.00 152.74 266 GLY C N 1
ATOM 11173 C CA . GLY D 1 266 ? 139.423 122.039 154.996 1.00 152.41 266 GLY C CA 1
ATOM 11174 C C . GLY D 1 266 ? 140.476 120.955 154.907 1.00 150.02 266 GLY C C 1
ATOM 11175 O O . GLY D 1 266 ? 140.288 119.954 154.210 1.00 148.32 266 GLY C O 1
ATOM 11176 N N . HIS D 1 267 ? 141.590 121.141 155.609 1.00 149.91 267 HIS C N 1
ATOM 11177 C CA . HIS D 1 267 ? 142.674 120.163 155.644 1.00 147.31 267 HIS C CA 1
ATOM 11178 C C . HIS D 1 267 ? 142.479 119.298 156.884 1.00 143.82 267 HIS C C 1
ATOM 11179 O O . HIS D 1 267 ? 142.816 119.706 157.998 1.00 143.99 267 HIS C O 1
ATOM 11186 N N . GLU D 1 268 ? 141.932 118.105 156.686 1.00 138.88 268 GLU C N 1
ATOM 11187 C CA . GLU D 1 268 ? 141.586 117.217 157.789 1.00 134.74 268 GLU C CA 1
ATOM 11188 C C . GLU D 1 268 ? 142.266 115.860 157.714 1.00 129.72 268 GLU C C 1
ATOM 11189 O O . GLU D 1 268 ? 142.670 115.323 158.749 1.00 126.00 268 GLU C O 1
ATOM 11191 N N . MET D 1 269 ? 142.407 115.288 156.521 1.00 126.23 269 MET C N 1
ATOM 11192 C CA . MET D 1 269 ? 143.009 113.974 156.352 1.00 122.22 269 MET C CA 1
ATOM 11193 C C . MET D 1 269 ? 144.234 114.084 155.457 1.00 119.71 269 MET C C 1
ATOM 11194 O O . MET D 1 269 ? 144.294 114.929 154.560 1.00 117.66 269 MET C O 1
ATOM 11199 N N . ASP D 1 270 ? 145.212 113.220 155.712 1.00 118.00 270 ASP C N 1
ATOM 11200 C CA . ASP D 1 270 ? 146.461 113.198 154.962 1.00 113.19 270 ASP C CA 1
ATOM 11201 C C . ASP D 1 270 ? 146.457 112.003 154.016 1.00 109.95 270 ASP C C 1
ATOM 11202 O O . ASP D 1 270 ? 146.265 110.862 154.450 1.00 111.47 270 ASP C O 1
ATOM 11207 N N . LEU D 1 271 ? 146.670 112.269 152.731 1.00 107.56 271 LEU C N 1
ATOM 11208 C CA . LEU D 1 271 ? 146.817 111.236 151.718 1.00 104.41 271 LEU C CA 1
ATOM 11209 C C . LEU D 1 271 ? 148.218 111.302 151.126 1.00 104.17 271 LEU C C 1
ATOM 11210 O O . LEU D 1 271 ? 148.806 112.380 151.000 1.00 106.65 271 LEU C O 1
ATOM 11215 N N . VAL D 1 272 ? 148.755 110.134 150.772 1.00 103.55 272 VAL C N 1
ATOM 11216 C CA . VAL D 1 272 ? 150.126 110.074 150.276 1.00 102.57 272 VAL C CA 1
ATOM 11217 C C . VAL D 1 272 ? 150.252 110.800 148.941 1.00 102.22 272 VAL C C 1
ATOM 11218 O O . VAL D 1 272 ? 151.189 111.579 148.732 1.00 103.77 272 VAL C O 1
ATOM 11222 N N . VAL D 1 273 ? 149.317 110.569 148.025 1.00 100.62 273 VAL C N 1
ATOM 11223 C CA . VAL D 1 273 ? 149.359 111.140 146.685 1.00 98.29 273 VAL C CA 1
ATOM 11224 C C . VAL D 1 273 ? 148.086 111.947 146.473 1.00 95.44 273 VAL C C 1
ATOM 11225 O O . VAL D 1 273 ? 147.050 111.613 147.051 1.00 96.84 273 VAL C O 1
ATOM 11229 N N . PRO D 1 274 ? 148.123 113.029 145.693 1.00 95.15 274 PRO C N 1
ATOM 11230 C CA . PRO D 1 274 ? 146.885 113.748 145.353 1.00 93.00 274 PRO C CA 1
ATOM 11231 C C . PRO D 1 274 ? 146.199 113.095 144.162 1.00 90.20 274 PRO C C 1
ATOM 11232 O O . PRO D 1 274 ? 146.758 113.033 143.065 1.00 90.31 274 PRO C O 1
ATOM 11236 N N . VAL D 1 275 ? 144.983 112.605 144.381 1.00 89.88 275 VAL C N 1
ATOM 11237 C CA . VAL D 1 275 ? 144.262 111.890 143.333 1.00 84.26 275 VAL C CA 1
ATOM 11238 C C . VAL D 1 275 ? 143.505 112.847 142.423 1.00 79.16 275 VAL C C 1
ATOM 11239 O O . VAL D 1 275 ? 143.513 112.684 141.201 1.00 78.32 275 VAL C O 1
ATOM 11243 N N . PHE D 1 276 ? 142.850 113.855 142.990 1.00 82.90 276 PHE C N 1
ATOM 11244 C CA . PHE D 1 276 ? 142.038 114.780 142.213 1.00 82.78 276 PHE C CA 1
ATOM 11245 C C . PHE D 1 276 ? 142.826 115.969 141.684 1.00 77.12 276 PHE C C 1
ATOM 11246 O O . PHE D 1 276 ? 142.250 116.820 141.000 1.00 77.05 276 PHE C O 1
ATOM 11254 N N . THR D 1 277 ? 144.119 116.052 141.987 1.00 78.24 277 THR C N 1
ATOM 11255 C CA . THR D 1 277 ? 144.988 117.036 141.358 1.00 74.00 277 THR C CA 1
ATOM 11256 C C . THR D 1 277 ? 145.606 116.483 140.080 1.00 66.34 277 THR C C 1
ATOM 11257 O O . THR D 1 277 ? 145.764 117.215 139.097 1.00 62.86 277 THR C O 1
ATOM 11261 N N . ILE D 1 278 ? 145.931 115.190 140.071 1.00 66.37 278 ILE C N 1
ATOM 11262 C CA . ILE D 1 278 ? 146.474 114.558 138.875 1.00 61.19 278 ILE C CA 1
ATOM 11263 C C . ILE D 1 278 ? 145.437 114.541 137.758 1.00 59.95 278 ILE C C 1
ATOM 11264 O O . ILE D 1 278 ? 145.766 114.754 136.586 1.00 61.30 278 ILE C O 1
ATOM 11269 N N . LEU D 1 279 ? 144.171 114.285 138.097 1.00 59.38 279 LEU C N 1
ATOM 11270 C CA . LEU D 1 279 ? 143.118 114.301 137.085 1.00 58.76 279 LEU C CA 1
ATOM 11271 C C . LEU D 1 279 ? 142.930 115.697 136.501 1.00 57.77 279 LEU C C 1
ATOM 11272 O O . LEU D 1 279 ? 142.751 115.850 135.285 1.00 57.06 279 LEU C O 1
ATOM 11277 N N . GLN D 1 280 ? 142.964 116.726 137.351 1.00 56.67 280 GLN C N 1
ATOM 11278 C CA . GLN D 1 280 ? 142.878 118.096 136.858 1.00 52.64 280 GLN C CA 1
ATOM 11279 C C . GLN D 1 280 ? 144.066 118.434 135.970 1.00 51.52 280 GLN C C 1
ATOM 11280 O O . GLN D 1 280 ? 143.914 119.107 134.945 1.00 51.20 280 GLN C O 1
ATOM 11286 N N . PHE D 1 281 ? 145.260 117.981 136.356 1.00 52.85 281 PHE C N 1
ATOM 11287 C CA . PHE D 1 281 ? 146.439 118.172 135.519 1.00 51.03 281 PHE C CA 1
ATOM 11288 C C . PHE D 1 281 ? 146.237 117.536 134.151 1.00 48.57 281 PHE C C 1
ATOM 11289 O O . PHE D 1 281 ? 146.457 118.177 133.118 1.00 50.68 281 PHE C O 1
ATOM 11297 N N . LEU D 1 282 ? 145.791 116.278 134.131 1.00 47.44 282 LEU C N 1
ATOM 11298 C CA . LEU D 1 282 ? 145.564 115.577 132.872 1.00 44.63 282 LEU C CA 1
ATOM 11299 C C . LEU D 1 282 ? 144.583 116.336 131.990 1.00 45.67 282 LEU C C 1
ATOM 11300 O O . LEU D 1 282 ? 144.854 116.584 130.811 1.00 49.34 282 LEU C O 1
ATOM 11305 N N . PHE D 1 283 ? 143.442 116.730 132.555 1.00 44.87 283 PHE C N 1
ATOM 11306 C CA . PHE D 1 283 ? 142.407 117.394 131.769 1.00 43.24 283 PHE C CA 1
ATOM 11307 C C . PHE D 1 283 ? 142.879 118.752 131.247 1.00 45.64 283 PHE C C 1
ATOM 11308 O O . PHE D 1 283 ? 142.838 119.015 130.034 1.00 45.87 283 PHE C O 1
ATOM 11316 N N . TYR D 1 284 ? 143.367 119.613 132.146 1.00 45.86 284 TYR C N 1
ATOM 11317 C CA . TYR D 1 284 ? 143.747 120.969 131.772 1.00 43.67 284 TYR C CA 1
ATOM 11318 C C . TYR D 1 284 ? 145.008 121.011 130.925 1.00 45.69 284 TYR C C 1
ATOM 11319 O O . TYR D 1 284 ? 145.271 122.034 130.286 1.00 44.67 284 TYR C O 1
ATOM 11328 N N . MET D 1 285 ? 145.794 119.938 130.908 1.00 48.88 285 MET C N 1
ATOM 11329 C CA . MET D 1 285 ? 146.982 119.891 130.074 1.00 45.10 285 MET C CA 1
ATOM 11330 C C . MET D 1 285 ? 146.733 119.234 128.727 1.00 44.78 285 MET C C 1
ATOM 11331 O O . MET D 1 285 ? 147.353 119.632 127.738 1.00 48.48 285 MET C O 1
ATOM 11336 N N . GLY D 1 286 ? 145.837 118.248 128.653 1.00 41.24 286 GLY C N 1
ATOM 11337 C CA . GLY D 1 286 ? 145.425 117.744 127.356 1.00 40.91 286 GLY C CA 1
ATOM 11338 C C . GLY D 1 286 ? 144.658 118.780 126.560 1.00 42.55 286 GLY C C 1
ATOM 11339 O O . GLY D 1 286 ? 144.792 118.860 125.332 1.00 47.37 286 GLY C O 1
ATOM 11340 N N . TRP D 1 287 ? 143.850 119.600 127.245 1.00 40.37 287 TRP C N 1
ATOM 11341 C CA . TRP D 1 287 ? 143.131 120.654 126.540 1.00 38.77 287 TRP C CA 1
ATOM 11342 C C . TRP D 1 287 ? 144.084 121.644 125.877 1.00 38.28 287 TRP C C 1
ATOM 11343 O O . TRP D 1 287 ? 143.730 122.259 124.866 1.00 40.98 287 TRP C O 1
ATOM 11354 N N . LEU D 1 288 ? 145.289 121.811 126.422 1.00 37.93 288 LEU C N 1
ATOM 11355 C CA . LEU D 1 288 ? 146.300 122.663 125.806 1.00 39.65 288 LEU C CA 1
ATOM 11356 C C . LEU D 1 288 ? 147.154 121.919 124.789 1.00 43.21 288 LEU C C 1
ATOM 11357 O O . LEU D 1 288 ? 147.564 122.506 123.778 1.00 46.10 288 LEU C O 1
ATOM 11362 N N . LYS D 1 289 ? 147.437 120.639 125.035 1.00 42.69 289 LYS C N 1
ATOM 11363 C CA . LYS D 1 289 ? 148.178 119.841 124.068 1.00 41.02 289 LYS C CA 1
ATOM 11364 C C . LYS D 1 289 ? 147.417 119.666 122.765 1.00 41.81 289 LYS C C 1
ATOM 11365 O O . LYS D 1 289 ? 148.048 119.470 121.722 1.00 47.14 289 LYS C O 1
ATOM 11371 N N . VAL D 1 290 ? 146.085 119.746 122.794 1.00 40.25 290 VAL C N 1
ATOM 11372 C CA . VAL D 1 290 ? 145.324 119.731 121.544 1.00 40.80 290 VAL C CA 1
ATOM 11373 C C . VAL D 1 290 ? 145.775 120.872 120.637 1.00 40.76 290 VAL C C 1
ATOM 11374 O O . VAL D 1 290 ? 146.115 120.666 119.463 1.00 42.83 290 VAL C O 1
ATOM 11378 N N . ALA D 1 291 ? 145.812 122.092 121.179 1.00 37.79 291 ALA C N 1
ATOM 11379 C CA . ALA D 1 291 ? 146.238 123.244 120.392 1.00 36.17 291 ALA C CA 1
ATOM 11380 C C . ALA D 1 291 ? 147.720 123.167 120.057 1.00 40.54 291 ALA C C 1
ATOM 11381 O O . ALA D 1 291 ? 148.134 123.553 118.957 1.00 44.60 291 ALA C O 1
ATOM 11383 N N . GLU D 1 292 ? 148.535 122.671 120.992 1.00 43.05 292 GLU C N 1
ATOM 11384 C CA . GLU D 1 292 ? 149.963 122.530 120.721 1.00 43.97 292 GLU C CA 1
ATOM 11385 C C . GLU D 1 292 ? 150.211 121.615 119.529 1.00 46.57 292 GLU C C 1
ATOM 11386 O O . GLU D 1 292 ? 151.106 121.869 118.716 1.00 53.84 292 GLU C O 1
ATOM 11392 N N . GLN D 1 293 ? 149.434 120.536 119.416 1.00 47.25 293 GLN C N 1
ATOM 11393 C CA . GLN D 1 293 ? 149.587 119.626 118.287 1.00 47.31 293 GLN C CA 1
ATOM 11394 C C . GLN D 1 293 ? 149.036 120.235 117.003 1.00 46.46 293 GLN C C 1
ATOM 11395 O O . GLN D 1 293 ? 149.668 120.145 115.944 1.00 47.04 293 GLN C O 1
ATOM 11401 N N . LEU D 1 294 ? 147.861 120.861 117.072 1.00 44.42 294 LEU C N 1
ATOM 11402 C CA . LEU D 1 294 ? 147.193 121.314 115.856 1.00 38.68 294 LEU C CA 1
ATOM 11403 C C . LEU D 1 294 ? 147.653 122.683 115.372 1.00 41.70 294 LEU C C 1
ATOM 11404 O O . LEU D 1 294 ? 147.150 123.149 114.344 1.00 45.27 294 LEU C O 1
ATOM 11409 N N . ILE D 1 295 ? 148.577 123.346 116.071 1.00 43.57 295 ILE C N 1
ATOM 11410 C CA . ILE D 1 295 ? 149.004 124.672 115.633 1.00 44.61 295 ILE C CA 1
ATOM 11411 C C . ILE D 1 295 ? 149.763 124.631 114.308 1.00 46.34 295 ILE C C 1
ATOM 11412 O O . ILE D 1 295 ? 149.802 125.639 113.595 1.00 47.86 295 ILE C O 1
ATOM 11417 N N . ASN D 1 296 ? 150.362 123.496 113.951 1.00 47.51 296 ASN C N 1
ATOM 11418 C CA . ASN D 1 296 ? 151.051 123.342 112.670 1.00 47.03 296 ASN C CA 1
ATOM 11419 C C . ASN D 1 296 ? 150.736 121.955 112.125 1.00 48.26 296 ASN C C 1
ATOM 11420 O O . ASN D 1 296 ? 151.363 120.963 112.532 1.00 52.36 296 ASN C O 1
ATOM 11425 N N . PRO D 1 297 ? 149.767 121.842 111.212 1.00 42.78 297 PRO C N 1
ATOM 11426 C CA . PRO D 1 297 ? 149.356 120.514 110.728 1.00 42.80 297 PRO C CA 1
ATOM 11427 C C . PRO D 1 297 ? 150.403 119.800 109.889 1.00 49.15 297 PRO C C 1
ATOM 11428 O O . PRO D 1 297 ? 150.308 118.577 109.734 1.00 52.64 297 PRO C O 1
ATOM 11432 N N . PHE D 1 298 ? 151.387 120.507 109.343 1.00 51.38 298 PHE C N 1
ATOM 11433 C CA . PHE D 1 298 ? 152.403 119.918 108.474 1.00 50.01 298 PHE C CA 1
ATOM 11434 C C . PHE D 1 298 ? 153.679 119.742 109.294 1.00 54.85 298 PHE C C 1
ATOM 11435 O O . PHE D 1 298 ? 154.577 120.583 109.263 1.00 61.42 298 PHE C O 1
ATOM 11443 N N . GLY D 1 299 ? 153.755 118.638 110.023 1.00 55.40 299 GLY C N 1
ATOM 11444 C CA . GLY D 1 299 ? 154.905 118.344 110.869 1.00 58.77 299 GLY C CA 1
ATOM 11445 C C . GLY D 1 299 ? 155.184 116.869 110.904 1.00 66.10 299 GLY C C 1
ATOM 11446 O O . GLY D 1 299 ? 154.990 116.171 109.900 1.00 70.57 299 GLY C O 1
ATOM 11447 N N . GLU D 1 300 ? 155.643 116.379 112.056 1.00 67.40 300 GLU C N 1
ATOM 11448 C CA . GLU D 1 300 ? 155.977 114.970 112.219 1.00 69.12 300 GLU C CA 1
ATOM 11449 C C . GLU D 1 300 ? 155.303 114.375 113.451 1.00 68.91 300 GLU C C 1
ATOM 11450 O O . GLU D 1 300 ? 155.814 113.423 114.046 1.00 73.53 300 GLU C O 1
ATOM 11456 N N . ASP D 1 301 ? 154.162 114.926 113.846 1.00 65.18 301 ASP C N 1
ATOM 11457 C CA . ASP D 1 301 ? 153.378 114.358 114.936 1.00 65.77 301 ASP C CA 1
ATOM 11458 C C . ASP D 1 301 ? 152.626 113.133 114.418 1.00 72.11 301 ASP C C 1
ATOM 11459 O O . ASP D 1 301 ? 152.795 112.697 113.276 1.00 75.69 301 ASP C O 1
ATOM 11464 N N . ASP D 1 302 ? 151.774 112.561 115.265 1.00 75.59 302 ASP C N 1
ATOM 11465 C CA . ASP D 1 302 ? 150.922 111.458 114.838 1.00 79.85 302 ASP C CA 1
ATOM 11466 C C . ASP D 1 302 ? 149.631 111.952 114.199 1.00 75.95 302 ASP C C 1
ATOM 11467 O O . ASP D 1 302 ? 149.180 111.384 113.199 1.00 76.58 302 ASP C O 1
ATOM 11472 N N . ASP D 1 303 ? 149.026 112.996 114.756 1.00 71.50 303 ASP C N 1
ATOM 11473 C CA . ASP D 1 303 ? 147.824 113.596 114.180 1.00 73.85 303 ASP C CA 1
ATOM 11474 C C . ASP D 1 303 ? 148.170 114.756 113.251 1.00 73.22 303 ASP C C 1
ATOM 11475 O O . ASP D 1 303 ? 147.664 115.868 113.393 1.00 73.12 303 ASP C O 1
ATOM 11480 N N . ASP D 1 304 ? 149.045 114.493 112.284 1.00 68.63 304 ASP C N 1
ATOM 11481 C CA . ASP D 1 304 ? 149.457 115.484 111.303 1.00 62.98 304 ASP C CA 1
ATOM 11482 C C . ASP D 1 304 ? 149.262 114.917 109.905 1.00 62.25 304 ASP C C 1
ATOM 11483 O O . ASP D 1 304 ? 149.315 113.702 109.700 1.00 69.78 304 ASP C O 1
ATOM 11488 N N . PHE D 1 305 ? 149.029 115.813 108.948 1.00 58.43 305 PHE C N 1
ATOM 11489 C CA . PHE D 1 305 ? 148.725 115.394 107.586 1.00 57.42 305 PHE C CA 1
ATOM 11490 C C . PHE D 1 305 ? 149.893 114.628 106.978 1.00 63.51 305 PHE C C 1
ATOM 11491 O O . PHE D 1 305 ? 151.060 114.966 107.191 1.00 68.64 305 PHE C O 1
ATOM 11499 N N . GLU D 1 306 ? 149.566 113.586 106.215 1.00 62.23 306 GLU C N 1
ATOM 11500 C CA . GLU D 1 306 ? 150.567 112.750 105.556 1.00 64.15 306 GLU C CA 1
ATOM 11501 C C . GLU D 1 306 ? 150.725 113.246 104.122 1.00 63.78 306 GLU C C 1
ATOM 11502 O O . GLU D 1 306 ? 150.141 112.715 103.179 1.00 69.04 306 GLU C O 1
ATOM 11508 N N . THR D 1 307 ? 151.536 114.292 103.965 1.00 60.20 307 THR C N 1
ATOM 11509 C CA . THR D 1 307 ? 151.727 114.916 102.662 1.00 60.46 307 THR C CA 1
ATOM 11510 C C . THR D 1 307 ? 152.712 114.168 101.778 1.00 61.73 307 THR C C 1
ATOM 11511 O O . THR D 1 307 ? 152.806 114.482 100.588 1.00 63.07 307 THR C O 1
ATOM 11515 N N . ASN D 1 308 ? 153.448 113.199 102.321 1.00 61.52 308 ASN C N 1
ATOM 11516 C CA . ASN D 1 308 ? 154.387 112.436 101.510 1.00 60.42 308 ASN C CA 1
ATOM 11517 C C . ASN D 1 308 ? 153.713 111.314 100.736 1.00 62.29 308 ASN C C 1
ATOM 11518 O O . ASN D 1 308 ? 154.322 110.761 99.816 1.00 65.54 308 ASN C O 1
ATOM 11523 N N . TRP D 1 309 ? 152.475 110.966 101.088 1.00 62.25 309 TRP C N 1
ATOM 11524 C CA . TRP D 1 309 ? 151.750 109.932 100.360 1.00 62.70 309 TRP C CA 1
ATOM 11525 C C . TRP D 1 309 ? 151.043 110.505 99.136 1.00 68.22 309 TRP C C 1
ATOM 11526 O O . TRP D 1 309 ? 151.081 109.899 98.054 1.00 72.43 309 TRP C O 1
ATOM 11537 N N . ILE D 1 310 ? 150.583 111.753 99.234 1.00 67.08 310 ILE C N 1
ATOM 11538 C CA . ILE D 1 310 ? 149.787 112.340 98.110 1.00 65.81 310 ILE C CA 1
ATOM 11539 C C . ILE D 1 310 ? 150.666 113.058 97.066 1.00 65.05 310 ILE C C 1
ATOM 11540 O O . ILE D 1 310 ? 150.081 113.819 96.267 1.00 69.67 310 ILE C O 1
ATOM 11545 N N . ILE D 1 311 ? 151.991 112.852 97.039 1.00 61.85 311 ILE C N 1
ATOM 11546 C CA . ILE D 1 311 ? 152.750 113.499 95.978 1.00 63.08 311 ILE C CA 1
ATOM 11547 C C . ILE D 1 311 ? 153.060 112.362 95.022 1.00 68.06 311 ILE C C 1
ATOM 11548 O O . ILE D 1 311 ? 153.442 112.573 93.867 1.00 74.12 311 ILE C O 1
ATOM 11553 N N . ASP D 1 312 ? 152.885 111.139 95.524 1.00 64.95 312 ASP C N 1
ATOM 11554 C CA . ASP D 1 312 ? 153.055 109.902 94.780 1.00 69.33 312 ASP C CA 1
ATOM 11555 C C . ASP D 1 312 ? 151.733 109.334 94.293 1.00 67.60 312 ASP C C 1
ATOM 11556 O O . ASP D 1 312 ? 151.639 108.900 93.137 1.00 69.35 312 ASP C O 1
ATOM 11561 N N . ARG D 1 313 ? 150.705 109.334 95.146 1.00 67.03 313 ARG C N 1
ATOM 11562 C CA . ARG D 1 313 ? 149.385 108.906 94.693 1.00 65.60 313 ARG C CA 1
ATOM 11563 C C . ARG D 1 313 ? 148.898 109.782 93.547 1.00 60.70 313 ARG C C 1
ATOM 11564 O O . ARG D 1 313 ? 148.410 109.280 92.528 1.00 59.90 313 ARG C O 1
ATOM 11572 N N . ASN D 1 314 ? 149.037 111.101 93.698 1.00 60.19 314 ASN C N 1
ATOM 11573 C CA . ASN D 1 314 ? 148.608 112.027 92.656 1.00 56.18 314 ASN C CA 1
ATOM 11574 C C . ASN D 1 314 ? 149.378 111.790 91.365 1.00 54.89 314 ASN C C 1
ATOM 11575 O O . ASN D 1 314 ? 148.792 111.752 90.278 1.00 56.21 314 ASN C O 1
ATOM 11580 N N . LEU D 1 315 ? 150.697 111.617 91.470 1.00 57.71 315 LEU C N 1
ATOM 11581 C CA . LEU D 1 315 ? 151.517 111.403 90.283 1.00 57.40 315 LEU C CA 1
ATOM 11582 C C . LEU D 1 315 ? 151.090 110.144 89.541 1.00 57.47 315 LEU C C 1
ATOM 11583 O O . LEU D 1 315 ? 150.828 110.181 88.331 1.00 57.12 315 LEU C O 1
ATOM 11588 N N . GLN D 1 316 ? 150.990 109.022 90.258 1.00 61.07 316 GLN C N 1
ATOM 11589 C CA . GLN D 1 316 ? 150.618 107.764 89.617 1.00 59.14 316 GLN C CA 1
ATOM 11590 C C . GLN D 1 316 ? 149.232 107.854 88.992 1.00 56.05 316 GLN C C 1
ATOM 11591 O O . GLN D 1 316 ? 149.032 107.461 87.835 1.00 56.18 316 GLN C O 1
ATOM 11597 N N . VAL D 1 317 ? 148.262 108.391 89.739 1.00 56.71 317 VAL C N 1
ATOM 11598 C CA . VAL D 1 317 ? 146.882 108.422 89.264 1.00 51.51 317 VAL C CA 1
ATOM 11599 C C . VAL D 1 317 ? 146.760 109.307 88.029 1.00 50.72 317 VAL C C 1
ATOM 11600 O O . VAL D 1 317 ? 146.150 108.917 87.028 1.00 50.60 317 VAL C O 1
ATOM 11604 N N . SER D 1 318 ? 147.343 110.508 88.076 1.00 53.27 318 SER C N 1
ATOM 11605 C CA . SER D 1 318 ? 147.236 111.420 86.941 1.00 49.37 318 SER C CA 1
ATOM 11606 C C . SER D 1 318 ? 147.956 110.873 85.716 1.00 49.57 318 SER C C 1
ATOM 11607 O O . SER D 1 318 ? 147.429 110.949 84.598 1.00 51.99 318 SER C O 1
ATOM 11610 N N . LEU D 1 319 ? 149.157 110.315 85.900 1.00 51.08 319 LEU C N 1
ATOM 11611 C CA . LEU D 1 319 ? 149.891 109.780 84.759 1.00 49.34 319 LEU C CA 1
ATOM 11612 C C . LEU D 1 319 ? 149.149 108.612 84.122 1.00 52.66 319 LEU C C 1
ATOM 11613 O O . LEU D 1 319 ? 149.103 108.498 82.892 1.00 54.11 319 LEU C O 1
ATOM 11618 N N . LEU D 1 320 ? 148.566 107.729 84.938 1.00 56.06 320 LEU C N 1
ATOM 11619 C CA . LEU D 1 320 ? 147.789 106.628 84.378 1.00 54.51 320 LEU C CA 1
ATOM 11620 C C . LEU D 1 320 ? 146.537 107.132 83.671 1.00 54.95 320 LEU C C 1
ATOM 11621 O O . LEU D 1 320 ? 146.189 106.643 82.590 1.00 56.14 320 LEU C O 1
ATOM 11626 N N . SER D 1 321 ? 145.846 108.109 84.264 1.00 54.72 321 SER C N 1
ATOM 11627 C CA . SER D 1 321 ? 144.588 108.580 83.697 1.00 52.26 321 SER C CA 1
ATOM 11628 C C . SER D 1 321 ? 144.798 109.293 82.368 1.00 53.82 321 SER C C 1
ATOM 11629 O O . SER D 1 321 ? 144.013 109.111 81.431 1.00 57.80 321 SER C O 1
ATOM 11632 N N . VAL D 1 322 ? 145.848 110.109 82.262 1.00 54.61 322 VAL C N 1
ATOM 11633 C CA . VAL D 1 322 ? 146.010 110.928 81.064 1.00 51.67 322 VAL C CA 1
ATOM 11634 C C . VAL D 1 322 ? 146.664 110.170 79.914 1.00 53.21 322 VAL C C 1
ATOM 11635 O O . VAL D 1 322 ? 146.602 110.630 78.768 1.00 55.98 322 VAL C O 1
ATOM 11639 N N . ASP D 1 323 ? 147.280 109.017 80.176 1.00 55.65 323 ASP C N 1
ATOM 11640 C CA . ASP D 1 323 ? 148.034 108.294 79.159 1.00 60.20 323 ASP C CA 1
ATOM 11641 C C . ASP D 1 323 ? 147.399 106.956 78.800 1.00 64.71 323 ASP C C 1
ATOM 11642 O O . ASP D 1 323 ? 147.106 106.707 77.628 1.00 67.54 323 ASP C O 1
ATOM 11647 N N . GLY D 1 324 ? 147.178 106.082 79.780 1.00 64.63 324 GLY C N 1
ATOM 11648 C CA . GLY D 1 324 ? 146.671 104.755 79.489 1.00 62.90 324 GLY C CA 1
ATOM 11649 C C . GLY D 1 324 ? 145.173 104.649 79.323 1.00 63.36 324 GLY C C 1
ATOM 11650 O O . GLY D 1 324 ? 144.684 103.588 78.925 1.00 66.81 324 GLY C O 1
ATOM 11651 N N . MET D 1 325 ? 144.435 105.714 79.614 1.00 62.05 325 MET C N 1
ATOM 11652 C CA . MET D 1 325 ? 142.980 105.719 79.542 1.00 59.80 325 MET C CA 1
ATOM 11653 C C . MET D 1 325 ? 142.486 106.931 78.766 1.00 63.59 325 MET C C 1
ATOM 11654 O O . MET D 1 325 ? 141.555 107.622 79.187 1.00 64.79 325 MET C O 1
ATOM 11659 N N . HIS D 1 326 ? 143.107 107.209 77.617 1.00 64.53 326 HIS C N 1
ATOM 11660 C CA . HIS D 1 326 ? 142.729 108.386 76.840 1.00 65.30 326 HIS C CA 1
ATOM 11661 C C . HIS D 1 326 ? 141.323 108.239 76.271 1.00 72.43 326 HIS C C 1
ATOM 11662 O O . HIS D 1 326 ? 140.435 109.047 76.561 1.00 75.62 326 HIS C O 1
ATOM 11669 N N . GLN D 1 327 ? 141.103 107.216 75.448 1.00 71.08 327 GLN C N 1
ATOM 11670 C CA . GLN D 1 327 ? 139.768 106.901 74.950 1.00 72.18 327 GLN C CA 1
ATOM 11671 C C . GLN D 1 327 ? 139.546 105.398 74.970 1.00 75.63 327 GLN C C 1
ATOM 11672 O O . GLN D 1 327 ? 138.930 104.827 74.064 1.00 79.51 327 GLN C O 1
ATOM 11678 N N . ASN D 1 328 ? 140.052 104.740 76.008 1.00 75.67 328 ASN C N 1
ATOM 11679 C CA . ASN D 1 328 ? 139.873 103.305 76.212 1.00 74.35 328 ASN C CA 1
ATOM 11680 C C . ASN D 1 328 ? 138.771 103.124 77.250 1.00 77.02 328 ASN C C 1
ATOM 11681 O O . ASN D 1 328 ? 138.997 103.301 78.449 1.00 79.02 328 ASN C O 1
ATOM 11686 N N . LEU D 1 329 ? 137.576 102.772 76.786 1.00 74.52 329 LEU C N 1
ATOM 11687 C CA . LEU D 1 329 ? 136.427 102.594 77.657 1.00 75.43 329 LEU C CA 1
ATOM 11688 C C . LEU D 1 329 ? 135.754 101.262 77.363 1.00 75.73 329 LEU C C 1
ATOM 11689 O O . LEU D 1 329 ? 135.848 100.747 76.244 1.00 74.73 329 LEU C O 1
ATOM 11694 N N . PRO D 1 330 ? 135.079 100.677 78.350 1.00 75.03 330 PRO C N 1
ATOM 11695 C CA . PRO D 1 330 ? 134.491 99.343 78.169 1.00 77.67 330 PRO C CA 1
ATOM 11696 C C . PRO D 1 330 ? 133.370 99.363 77.145 1.00 83.14 330 PRO C C 1
ATOM 11697 O O . PRO D 1 330 ? 132.827 100.431 76.827 1.00 85.51 330 PRO C O 1
ATOM 11701 N N . PRO D 1 331 ? 133.005 98.205 76.598 1.00 83.28 331 PRO C N 1
ATOM 11702 C CA . PRO D 1 331 ? 131.952 98.168 75.577 1.00 84.96 331 PRO C CA 1
ATOM 11703 C C . PRO D 1 331 ? 130.594 98.553 76.142 1.00 86.83 331 PRO C C 1
ATOM 11704 O O . PRO D 1 331 ? 130.320 98.426 77.337 1.00 87.07 331 PRO C O 1
ATOM 11708 N N . MET D 1 332 ? 129.735 99.035 75.247 1.00 86.42 332 MET C N 1
ATOM 11709 C CA . MET D 1 332 ? 128.383 99.448 75.603 1.00 82.52 332 MET C CA 1
ATOM 11710 C C . MET D 1 332 ? 127.417 98.303 75.325 1.00 84.04 332 MET C C 1
ATOM 11711 O O . MET D 1 332 ? 127.273 97.870 74.176 1.00 85.49 332 MET C O 1
ATOM 11716 N N . GLU D 1 333 ? 126.758 97.815 76.374 1.00 85.28 333 GLU C N 1
ATOM 11717 C CA . GLU D 1 333 ? 125.802 96.724 76.258 1.00 86.09 333 GLU C CA 1
ATOM 11718 C C . GLU D 1 333 ? 124.553 97.066 77.057 1.00 86.67 333 GLU C C 1
ATOM 11719 O O . GLU D 1 333 ? 124.591 97.866 77.994 1.00 88.34 333 GLU C O 1
ATOM 11725 N N . ARG D 1 334 ? 123.440 96.451 76.667 1.00 87.21 334 ARG C N 1
ATOM 11726 C CA . ARG D 1 334 ? 122.189 96.638 77.390 1.00 86.63 334 ARG C CA 1
ATOM 11727 C C . ARG D 1 334 ? 122.322 96.117 78.815 1.00 88.26 334 ARG C C 1
ATOM 11728 O O . ARG D 1 334 ? 122.831 95.017 79.042 1.00 90.49 334 ARG C O 1
ATOM 11736 N N . ASP D 1 335 ? 121.859 96.911 79.775 1.00 88.38 335 ASP C N 1
ATOM 11737 C CA . ASP D 1 335 ? 122.003 96.575 81.184 1.00 90.22 335 ASP C CA 1
ATOM 11738 C C . ASP D 1 335 ? 120.911 95.590 81.602 1.00 90.83 335 ASP C C 1
ATOM 11739 O O . ASP D 1 335 ? 120.136 95.089 80.781 1.00 89.01 335 ASP C O 1
ATOM 11744 N N . MET D 1 336 ? 120.844 95.300 82.902 1.00 89.99 336 MET C N 1
ATOM 11745 C CA . MET D 1 336 ? 119.892 94.322 83.417 1.00 88.74 336 MET C CA 1
ATOM 11746 C C . MET D 1 336 ? 118.465 94.858 83.438 1.00 90.80 336 MET C C 1
ATOM 11747 O O . MET D 1 336 ? 117.515 94.084 83.278 1.00 93.70 336 MET C O 1
ATOM 11752 N N . TYR D 1 337 ? 118.293 96.166 83.612 1.00 90.44 337 TYR C N 1
ATOM 11753 C CA . TYR D 1 337 ? 116.977 96.786 83.750 1.00 90.95 337 TYR C CA 1
ATOM 11754 C C . TYR D 1 337 ? 116.538 97.475 82.466 1.00 91.85 337 TYR C C 1
ATOM 11755 O O . TYR D 1 337 ? 115.935 98.550 82.499 1.00 93.07 337 TYR C O 1
ATOM 11764 N N . TRP D 1 338 ? 116.842 96.868 81.316 1.00 88.80 338 TRP C N 1
ATOM 11765 C CA . TRP D 1 338 ? 116.504 97.478 80.034 1.00 86.82 338 TRP C CA 1
ATOM 11766 C C . TRP D 1 338 ? 114.996 97.607 79.855 1.00 91.39 338 TRP C C 1
ATOM 11767 O O . TRP D 1 338 ? 114.510 98.635 79.367 1.00 90.85 338 TRP C O 1
ATOM 11778 N N . ASN D 1 339 ? 114.238 96.582 80.243 1.00 96.84 339 ASN C N 1
ATOM 11779 C CA . ASN D 1 339 ? 112.799 96.546 80.020 1.00 99.06 339 ASN C CA 1
ATOM 11780 C C . ASN D 1 339 ? 111.988 96.721 81.299 1.00 101.78 339 ASN C C 1
ATOM 11781 O O . ASN D 1 339 ? 110.766 96.540 81.273 1.00 103.24 339 ASN C O 1
ATOM 11786 N N . GLU D 1 340 ? 112.627 97.067 82.412 1.00 102.64 340 GLU C N 1
ATOM 11787 C CA . GLU D 1 340 ? 111.945 97.255 83.685 1.00 103.22 340 GLU C CA 1
ATOM 11788 C C . GLU D 1 340 ? 112.012 98.721 84.091 1.00 103.94 340 GLU C C 1
ATOM 11789 O O . GLU D 1 340 ? 113.100 99.305 84.147 1.00 103.77 340 GLU C O 1
ATOM 11795 N N . ALA D 1 341 ? 110.850 99.309 84.371 1.00 102.38 341 ALA C N 1
ATOM 11796 C CA . ALA D 1 341 ? 110.769 100.701 84.789 1.00 102.51 341 ALA C CA 1
ATOM 11797 C C . ALA D 1 341 ? 110.948 100.889 86.289 1.00 103.98 341 ALA C C 1
ATOM 11798 O O . ALA D 1 341 ? 111.119 102.028 86.737 1.00 103.53 341 ALA C O 1
ATOM 11800 N N . ALA D 1 342 ? 110.911 99.813 87.073 1.00 101.98 342 ALA C N 1
ATOM 11801 C CA . ALA D 1 342 ? 111.056 99.878 88.527 1.00 97.72 342 ALA C CA 1
ATOM 11802 C C . ALA D 1 342 ? 112.116 98.875 88.961 1.00 95.68 342 ALA C C 1
ATOM 11803 O O . ALA D 1 342 ? 111.792 97.777 89.435 1.00 96.28 342 ALA C O 1
ATOM 11805 N N . PRO D 1 343 ? 113.395 99.213 88.802 1.00 94.63 343 PRO C N 1
ATOM 11806 C CA . PRO D 1 343 ? 114.458 98.296 89.232 1.00 93.65 343 PRO C CA 1
ATOM 11807 C C . PRO D 1 343 ? 114.394 98.030 90.730 1.00 94.76 343 PRO C C 1
ATOM 11808 O O . PRO D 1 343 ? 114.113 98.925 91.529 1.00 95.70 343 PRO C O 1
ATOM 11812 N N . GLN D 1 344 ? 114.658 96.778 91.104 1.00 93.21 344 GLN C N 1
ATOM 11813 C CA . GLN D 1 344 ? 114.649 96.360 92.504 1.00 93.71 344 GLN C CA 1
ATOM 11814 C C . GLN D 1 344 ? 115.898 95.539 92.790 1.00 92.56 344 GLN C C 1
ATOM 11815 O O . GLN D 1 344 ? 115.886 94.305 92.685 1.00 91.10 344 GLN C O 1
ATOM 11821 N N . PRO D 1 345 ? 117.003 96.193 93.141 1.00 92.80 345 PRO C N 1
ATOM 11822 C CA . PRO D 1 345 ? 118.212 95.447 93.478 1.00 89.55 345 PRO C CA 1
ATOM 11823 C C . PRO D 1 345 ? 117.984 94.576 94.695 1.00 86.57 345 PRO C C 1
ATOM 11824 O O . PRO D 1 345 ? 117.244 94.953 95.623 1.00 90.89 345 PRO C O 1
ATOM 11828 N N . PRO D 1 346 ? 118.600 93.398 94.738 1.00 80.94 346 PRO C N 1
ATOM 11829 C CA . PRO D 1 346 ? 118.369 92.480 95.858 1.00 83.76 346 PRO C CA 1
ATOM 11830 C C . PRO D 1 346 ? 119.038 92.951 97.141 1.00 81.33 346 PRO C C 1
ATOM 11831 O O . PRO D 1 346 ? 119.971 93.758 97.138 1.00 77.99 346 PRO C O 1
ATOM 11835 N N . TYR D 1 347 ? 118.534 92.425 98.255 1.00 82.39 347 TYR C N 1
ATOM 11836 C CA . TYR D 1 347 ? 119.053 92.704 99.587 1.00 84.23 347 TYR C CA 1
ATOM 11837 C C . TYR D 1 347 ? 119.634 91.431 100.185 1.00 90.08 347 TYR C C 1
ATOM 11838 O O . TYR D 1 347 ? 119.042 90.354 100.066 1.00 91.35 347 TYR C O 1
ATOM 11847 N N . THR D 1 348 ? 120.790 91.558 100.830 1.00 92.67 348 THR C N 1
ATOM 11848 C CA . THR D 1 348 ? 121.410 90.415 101.481 1.00 91.85 348 THR C CA 1
ATOM 11849 C C . THR D 1 348 ? 120.738 90.134 102.825 1.00 93.02 348 THR C C 1
ATOM 11850 O O . THR D 1 348 ? 119.969 90.942 103.349 1.00 94.41 348 THR C O 1
ATOM 11854 N N . ALA D 1 349 ? 121.039 88.958 103.379 1.00 91.40 349 ALA C N 1
ATOM 11855 C CA . ALA D 1 349 ? 120.461 88.577 104.664 1.00 91.48 349 ALA C CA 1
ATOM 11856 C C . ALA D 1 349 ? 120.984 89.457 105.793 1.00 94.94 349 ALA C C 1
ATOM 11857 O O . ALA D 1 349 ? 120.228 89.829 106.697 1.00 92.59 349 ALA C O 1
ATOM 11859 N N . ALA D 1 350 ? 122.273 89.797 105.760 1.00 96.37 350 ALA C N 1
ATOM 11860 C CA . ALA D 1 350 ? 122.872 90.589 106.826 1.00 94.39 350 ALA C CA 1
ATOM 11861 C C . ALA D 1 350 ? 122.451 92.052 106.792 1.00 92.36 350 ALA C C 1
ATOM 11862 O O . ALA D 1 350 ? 122.651 92.753 107.788 1.00 94.23 350 ALA C O 1
ATOM 11864 N N . SER D 1 351 ? 121.880 92.526 105.685 1.00 90.78 351 SER C N 1
ATOM 11865 C CA . SER D 1 351 ? 121.468 93.918 105.552 1.00 88.61 351 SER C CA 1
ATOM 11866 C C . SER D 1 351 ? 119.983 94.037 105.225 1.00 91.97 351 SER C C 1
ATOM 11867 O O . SER D 1 351 ? 119.554 95.010 104.604 1.00 89.89 351 SER C O 1
ATOM 11870 N N . ALA D 1 352 ? 119.187 93.051 105.637 1.00 95.08 352 ALA C N 1
ATOM 11871 C CA . ALA D 1 352 ? 117.755 93.075 105.377 1.00 93.63 352 ALA C CA 1
ATOM 11872 C C . ALA D 1 352 ? 116.993 93.993 106.323 1.00 93.75 352 ALA C C 1
ATOM 11873 O O . ALA D 1 352 ? 115.823 94.289 106.062 1.00 93.22 352 ALA C O 1
ATOM 11875 N N . ARG D 1 353 ? 117.620 94.447 107.405 1.00 94.74 353 ARG C N 1
ATOM 11876 C CA . ARG D 1 353 ? 116.982 95.342 108.360 1.00 94.09 353 ARG C CA 1
ATOM 11877 C C . ARG D 1 353 ? 117.080 96.806 107.956 1.00 94.80 353 ARG C C 1
ATOM 11878 O O . ARG D 1 353 ? 116.530 97.665 108.654 1.00 95.64 353 ARG C O 1
ATOM 11886 N N . SER D 1 354 ? 117.764 97.112 106.856 1.00 92.49 354 SER C N 1
ATOM 11887 C CA . SER D 1 354 ? 117.906 98.476 106.369 1.00 87.99 354 SER C CA 1
ATOM 11888 C C . SER D 1 354 ? 116.856 98.838 105.327 1.00 90.44 354 SER C C 1
ATOM 11889 O O . SER D 1 354 ? 116.927 99.923 104.743 1.00 90.49 354 SER C O 1
ATOM 11892 N N . ARG D 1 355 ? 115.892 97.955 105.076 1.00 92.33 355 ARG C N 1
ATOM 11893 C CA . ARG D 1 355 ? 114.820 98.260 104.140 1.00 91.49 355 ARG C CA 1
ATOM 11894 C C . ARG D 1 355 ? 113.883 99.298 104.743 1.00 95.70 355 ARG C C 1
ATOM 11895 O O . ARG D 1 355 ? 113.444 99.161 105.889 1.00 95.97 355 ARG C O 1
ATOM 11903 N N . ARG D 1 356 ? 113.573 100.336 103.970 1.00 96.26 356 ARG C N 1
ATOM 11904 C CA . ARG D 1 356 ? 112.733 101.423 104.445 1.00 94.99 356 ARG C CA 1
ATOM 11905 C C . ARG D 1 356 ? 111.872 101.939 103.302 1.00 99.76 356 ARG C C 1
ATOM 11906 O O . ARG D 1 356 ? 112.200 101.777 102.125 1.00 99.01 356 ARG C O 1
ATOM 11914 N N . HIS D 1 357 ? 110.758 102.563 103.669 1.00 103.49 357 HIS C N 1
ATOM 11915 C CA . HIS D 1 357 ? 109.884 103.215 102.707 1.00 104.62 357 HIS C CA 1
ATOM 11916 C C . HIS D 1 357 ? 110.337 104.651 102.478 1.00 99.26 357 HIS C C 1
ATOM 11917 O O . HIS D 1 357 ? 110.953 105.275 103.346 1.00 99.08 357 HIS C O 1
ATOM 11924 N N . SER D 1 358 ? 110.030 105.168 101.292 1.00 92.94 358 SER C N 1
ATOM 11925 C CA . SER D 1 358 ? 110.429 106.524 100.942 1.00 88.69 358 SER C CA 1
ATOM 11926 C C . SER D 1 358 ? 109.697 107.543 101.807 1.00 89.55 358 SER C C 1
ATOM 11927 O O . SER D 1 358 ? 108.531 107.357 102.163 1.00 93.41 358 SER C O 1
ATOM 11930 N N . PHE D 1 359 ? 110.394 108.624 102.146 1.00 83.54 359 PHE C N 1
ATOM 11931 C CA . PHE D 1 359 ? 109.801 109.701 102.925 1.00 81.90 359 PHE C CA 1
ATOM 11932 C C . PHE D 1 359 ? 109.012 110.623 102.005 1.00 82.87 359 PHE C C 1
ATOM 11933 O O . PHE D 1 359 ? 109.550 111.141 101.021 1.00 84.08 359 PHE C O 1
ATOM 11941 N N . MET D 1 360 ? 107.738 110.831 102.325 1.00 80.56 360 MET C N 1
ATOM 11942 C CA . MET D 1 360 ? 106.821 111.576 101.471 1.00 80.05 360 MET C CA 1
ATOM 11943 C C . MET D 1 360 ? 106.332 112.848 102.152 1.00 78.59 360 MET C C 1
ATOM 11944 O O . MET D 1 360 ? 105.158 113.208 102.068 1.00 80.58 360 MET C O 1
ATOM 11949 N N . GLY D 1 361 ? 107.227 113.543 102.834 1.00 74.61 361 GLY C N 1
ATOM 11950 C CA . GLY D 1 361 ? 106.858 114.811 103.440 1.00 69.03 361 GLY C CA 1
ATOM 11951 C C . GLY D 1 361 ? 106.328 114.652 104.850 1.00 71.04 361 GLY C C 1
ATOM 11952 O O . GLY D 1 361 ? 105.728 113.643 105.216 1.00 76.13 361 GLY C O 1
ATOM 11953 N N . SER D 1 362 ? 106.557 115.687 105.661 1.00 68.98 362 SER C N 1
ATOM 11954 C CA . SER D 1 362 ? 106.096 115.674 107.043 1.00 67.78 362 SER C CA 1
ATOM 11955 C C . SER D 1 362 ? 104.599 115.919 107.161 1.00 68.85 362 SER C C 1
ATOM 11956 O O . SER D 1 362 ? 104.006 115.569 108.186 1.00 70.86 362 SER C O 1
ATOM 11959 N N . THR D 1 363 ? 103.977 116.507 106.144 1.00 69.77 363 THR C N 1
ATOM 11960 C CA . THR D 1 363 ? 102.560 116.836 106.181 1.00 71.20 363 THR C CA 1
ATOM 11961 C C . THR D 1 363 ? 101.666 115.684 105.739 1.00 76.37 363 THR C C 1
ATOM 11962 O O . THR D 1 363 ? 100.439 115.826 105.760 1.00 76.83 363 THR C O 1
ATOM 11966 N N . PHE D 1 364 ? 102.246 114.553 105.350 1.00 79.69 364 PHE C N 1
ATOM 11967 C CA . PHE D 1 364 ? 101.454 113.410 104.917 1.00 85.56 364 PHE C CA 1
ATOM 11968 C C . PHE D 1 364 ? 100.634 112.856 106.075 1.00 89.88 364 PHE C C 1
ATOM 11969 O O . PHE D 1 364 ? 101.128 112.716 107.197 1.00 90.07 364 PHE C O 1
ATOM 11977 N N . ASN D 1 365 ? 99.369 112.540 105.790 1.00 92.92 365 ASN C N 1
ATOM 11978 C CA . ASN D 1 365 ? 98.450 111.931 106.753 1.00 98.16 365 ASN C CA 1
ATOM 11979 C C . ASN D 1 365 ? 98.280 112.807 107.997 1.00 96.59 365 ASN C C 1
ATOM 11980 O O . ASN D 1 365 ? 98.617 112.421 109.118 1.00 96.26 365 ASN C O 1
ATOM 11985 N N . ILE D 1 366 ? 97.750 114.006 107.776 1.00 95.61 366 ILE C N 1
ATOM 11986 C CA . ILE D 1 366 ? 97.402 114.905 108.873 1.00 95.90 366 ILE C CA 1
ATOM 11987 C C . ILE D 1 366 ? 95.950 115.348 108.738 1.00 94.95 366 ILE C C 1
ATOM 11988 O O . ILE D 1 366 ? 95.033 114.532 108.800 1.00 99.58 366 ILE C O 1
ATOM 11993 N N . THR E 1 2 ? 154.897 141.158 110.125 1.00 74.40 2 THR D N 1
ATOM 11994 C CA . THR E 1 2 ? 154.358 140.021 110.861 1.00 75.73 2 THR D CA 1
ATOM 11995 C C . THR E 1 2 ? 155.464 139.259 111.583 1.00 77.97 2 THR D C 1
ATOM 11996 O O . THR E 1 2 ? 156.646 139.442 111.299 1.00 82.70 2 THR D O 1
ATOM 12000 N N . ILE E 1 3 ? 155.067 138.403 112.520 1.00 76.29 3 ILE D N 1
ATOM 12001 C CA . ILE E 1 3 ? 155.989 137.558 113.270 1.00 75.75 3 ILE D CA 1
ATOM 12002 C C . ILE E 1 3 ? 155.684 136.113 112.907 1.00 71.74 3 ILE D C 1
ATOM 12003 O O . ILE E 1 3 ? 154.537 135.664 113.025 1.00 70.84 3 ILE D O 1
ATOM 12008 N N . THR E 1 4 ? 156.703 135.389 112.454 1.00 68.41 4 THR D N 1
ATOM 12009 C CA . THR E 1 4 ? 156.557 134.006 112.015 1.00 64.29 4 THR D CA 1
ATOM 12010 C C . THR E 1 4 ? 157.308 133.103 112.984 1.00 65.22 4 THR D C 1
ATOM 12011 O O . THR E 1 4 ? 158.540 133.157 113.065 1.00 70.43 4 THR D O 1
ATOM 12015 N N . TYR E 1 5 ? 156.565 132.275 113.720 1.00 62.83 5 TYR D N 1
ATOM 12016 C CA . TYR E 1 5 ? 157.143 131.268 114.602 1.00 60.33 5 TYR D CA 1
ATOM 12017 C C . TYR E 1 5 ? 156.648 129.870 114.253 1.00 60.55 5 TYR D C 1
ATOM 12018 O O . TYR E 1 5 ? 156.697 128.968 115.095 1.00 62.15 5 TYR D O 1
ATOM 12027 N N . THR E 1 6 ? 156.173 129.674 113.020 1.00 61.40 6 THR D N 1
ATOM 12028 C CA . THR E 1 6 ? 155.608 128.388 112.624 1.00 58.29 6 THR D CA 1
ATOM 12029 C C . THR E 1 6 ? 156.660 127.286 112.652 1.00 59.64 6 THR D C 1
ATOM 12030 O O . THR E 1 6 ? 156.367 126.152 113.049 1.00 61.40 6 THR D O 1
ATOM 12034 N N . ASN E 1 7 ? 157.891 127.598 112.244 1.00 61.77 7 ASN D N 1
ATOM 12035 C CA . ASN E 1 7 ? 158.953 126.600 112.236 1.00 63.88 7 ASN D CA 1
ATOM 12036 C C . ASN E 1 7 ? 159.345 126.151 113.637 1.00 67.55 7 ASN D C 1
ATOM 12037 O O . ASN E 1 7 ? 160.025 125.129 113.776 1.00 71.13 7 ASN D O 1
ATOM 12042 N N . LYS E 1 8 ? 158.938 126.883 114.672 1.00 66.22 8 LYS D N 1
ATOM 12043 C CA . LYS E 1 8 ? 159.295 126.557 116.045 1.00 64.36 8 LYS D CA 1
ATOM 12044 C C . LYS E 1 8 ? 158.253 125.703 116.756 1.00 65.73 8 LYS D C 1
ATOM 12045 O O . LYS E 1 8 ? 158.534 125.200 117.849 1.00 72.74 8 LYS D O 1
ATOM 12051 N N . VAL E 1 9 ? 157.070 125.525 116.175 1.00 61.49 9 VAL D N 1
ATOM 12052 C CA . VAL E 1 9 ? 155.995 124.790 116.831 1.00 61.04 9 VAL D CA 1
ATOM 12053 C C . VAL E 1 9 ? 155.492 123.676 115.923 1.00 63.82 9 VAL D C 1
ATOM 12054 O O . VAL E 1 9 ? 154.319 123.292 115.988 1.00 64.30 9 VAL D O 1
ATOM 12058 N N . ALA E 1 10 ? 156.373 123.156 115.065 1.00 62.95 10 ALA D N 1
ATOM 12059 C CA . ALA E 1 10 ? 155.974 122.085 114.157 1.00 63.00 10 ALA D CA 1
ATOM 12060 C C . ALA E 1 10 ? 155.585 120.824 114.920 1.00 68.22 10 ALA D C 1
ATOM 12061 O O . ALA E 1 10 ? 154.586 120.174 114.589 1.00 66.70 10 ALA D O 1
ATOM 12063 N N . ASN E 1 11 ? 156.355 120.465 115.943 1.00 70.85 11 ASN D N 1
ATOM 12064 C CA . ASN E 1 11 ? 156.105 119.277 116.741 1.00 69.06 11 ASN D CA 1
ATOM 12065 C C . ASN E 1 11 ? 155.852 119.660 118.193 1.00 75.39 11 ASN D C 1
ATOM 12066 O O . ASN E 1 11 ? 156.271 120.723 118.660 1.00 79.03 11 ASN D O 1
ATOM 12071 N N . ALA E 1 12 ? 155.158 118.776 118.905 1.00 77.56 12 ALA D N 1
ATOM 12072 C CA . ALA E 1 12 ? 154.910 118.947 120.330 1.00 79.84 12 ALA D CA 1
ATOM 12073 C C . ALA E 1 12 ? 156.029 118.268 121.112 1.00 83.80 12 ALA D C 1
ATOM 12074 O O . ALA E 1 12 ? 156.221 117.053 121.001 1.00 85.68 12 ALA D O 1
ATOM 12076 N N . ARG E 1 13 ? 156.758 119.049 121.900 1.00 81.37 13 ARG D N 1
ATOM 12077 C CA . ARG E 1 13 ? 157.899 118.562 122.662 1.00 83.05 13 ARG D CA 1
ATOM 12078 C C . ARG E 1 13 ? 157.704 118.891 124.141 1.00 86.68 13 ARG D C 1
ATOM 12079 O O . ARG E 1 13 ? 156.637 119.346 124.562 1.00 89.29 13 ARG D O 1
ATOM 12087 N N . LEU E 1 14 ? 158.751 118.647 124.934 1.00 83.05 14 LEU D N 1
ATOM 12088 C CA . LEU E 1 14 ? 158.684 118.949 126.360 1.00 81.82 14 LEU D CA 1
ATOM 12089 C C . LEU E 1 14 ? 158.483 120.443 126.582 1.00 83.86 14 LEU D C 1
ATOM 12090 O O . LEU E 1 14 ? 157.581 120.859 127.320 1.00 84.01 14 LEU D O 1
ATOM 12095 N N . GLY E 1 15 ? 159.313 121.270 125.953 1.00 85.60 15 GLY D N 1
ATOM 12096 C CA . GLY E 1 15 ? 159.040 122.690 125.923 1.00 87.26 15 GLY D CA 1
ATOM 12097 C C . GLY E 1 15 ? 158.806 123.186 124.513 1.00 90.82 15 GLY D C 1
ATOM 12098 O O . GLY E 1 15 ? 159.748 123.312 123.725 1.00 90.16 15 GLY D O 1
ATOM 12099 N N . SER E 1 16 ? 157.549 123.480 124.186 1.00 89.61 16 SER D N 1
ATOM 12100 C CA . SER E 1 16 ? 157.206 124.033 122.884 1.00 85.02 16 SER D CA 1
ATOM 12101 C C . SER E 1 16 ? 156.519 125.378 123.063 1.00 80.33 16 SER D C 1
ATOM 12102 O O . SER E 1 16 ? 156.878 126.362 122.408 1.00 79.82 16 SER D O 1
ATOM 12105 N N . PHE E 1 17 ? 155.530 125.423 123.950 1.00 76.28 17 PHE D N 1
ATOM 12106 C CA . PHE E 1 17 ? 154.820 126.650 124.274 1.00 71.07 17 PHE D CA 1
ATOM 12107 C C . PHE E 1 17 ? 155.453 127.412 125.429 1.00 75.80 17 PHE D C 1
ATOM 12108 O O . PHE E 1 17 ? 155.056 128.552 125.689 1.00 76.21 17 PHE D O 1
ATOM 12116 N N . SER E 1 18 ? 156.422 126.814 126.122 1.00 76.50 18 SER D N 1
ATOM 12117 C CA . SER E 1 18 ? 157.087 127.467 127.240 1.00 71.32 18 SER D CA 1
ATOM 12118 C C . SER E 1 18 ? 158.364 128.191 126.839 1.00 71.20 18 SER D C 1
ATOM 12119 O O . SER E 1 18 ? 158.823 129.061 127.585 1.00 70.08 18 SER D O 1
ATOM 12122 N N . SER E 1 19 ? 158.943 127.857 125.689 1.00 71.66 19 SER D N 1
ATOM 12123 C CA . SER E 1 19 ? 160.096 128.575 125.169 1.00 72.43 19 SER D CA 1
ATOM 12124 C C . SER E 1 19 ? 159.702 129.806 124.369 1.00 74.28 19 SER D C 1
ATOM 12125 O O . SER E 1 19 ? 160.581 130.574 123.964 1.00 76.14 19 SER D O 1
ATOM 12128 N N . LEU E 1 20 ? 158.410 130.009 124.129 1.00 72.68 20 LEU D N 1
ATOM 12129 C CA . LEU E 1 20 ? 157.909 131.212 123.481 1.00 68.52 20 LEU D CA 1
ATOM 12130 C C . LEU E 1 20 ? 157.700 132.357 124.460 1.00 71.37 20 LEU D C 1
ATOM 12131 O O . LEU E 1 20 ? 157.402 133.476 124.030 1.00 72.86 20 LEU D O 1
ATOM 12136 N N . LEU E 1 21 ? 157.846 132.105 125.761 1.00 71.68 21 LEU D N 1
ATOM 12137 C CA . LEU E 1 21 ? 157.705 133.149 126.766 1.00 66.97 21 LEU D CA 1
ATOM 12138 C C . LEU E 1 21 ? 158.954 134.006 126.906 1.00 69.94 21 LEU D C 1
ATOM 12139 O O . LEU E 1 21 ? 158.914 135.016 127.615 1.00 74.09 21 LEU D O 1
ATOM 12144 N N . LEU E 1 22 ? 160.053 133.629 126.259 1.00 70.76 22 LEU D N 1
ATOM 12145 C CA . LEU E 1 22 ? 161.288 134.397 126.301 1.00 72.77 22 LEU D CA 1
ATOM 12146 C C . LEU E 1 22 ? 161.425 135.358 125.129 1.00 75.87 22 LEU D C 1
ATOM 12147 O O . LEU E 1 22 ? 162.442 136.051 125.030 1.00 79.20 22 LEU D O 1
ATOM 12152 N N . CYS E 1 23 ? 160.436 135.415 124.242 1.00 71.56 23 CYS D N 1
ATOM 12153 C CA . CYS E 1 23 ? 160.473 136.339 123.119 1.00 72.21 23 CYS D CA 1
ATOM 12154 C C . CYS E 1 23 ? 160.132 137.749 123.582 1.00 72.39 23 CYS D C 1
ATOM 12155 O O . CYS E 1 23 ? 159.317 137.940 124.488 1.00 73.63 23 CYS D O 1
ATOM 12158 N N . TRP E 1 24 ? 160.765 138.738 122.957 1.00 71.21 24 TRP D N 1
ATOM 12159 C CA . TRP E 1 24 ? 160.539 140.140 123.289 1.00 69.68 24 TRP D CA 1
ATOM 12160 C C . TRP E 1 24 ? 159.749 140.896 122.234 1.00 73.69 24 TRP D C 1
ATOM 12161 O O . TRP E 1 24 ? 158.882 141.699 122.582 1.00 76.36 24 TRP D O 1
ATOM 12172 N N . ARG E 1 25 ? 160.020 140.665 120.952 1.00 72.51 25 ARG D N 1
ATOM 12173 C CA . ARG E 1 25 ? 159.357 141.412 119.893 1.00 74.10 25 ARG D CA 1
ATOM 12174 C C . ARG E 1 25 ? 157.932 140.908 119.703 1.00 73.94 25 ARG D C 1
ATOM 12175 O O . ARG E 1 25 ? 157.708 139.708 119.518 1.00 74.11 25 ARG D O 1
ATOM 12183 N N . GLY E 1 26 ? 156.975 141.829 119.741 1.00 74.65 26 GLY D N 1
ATOM 12184 C CA . GLY E 1 26 ? 155.574 141.478 119.580 1.00 73.82 26 GLY D CA 1
ATOM 12185 C C . GLY E 1 26 ? 155.013 140.604 120.681 1.00 71.32 26 GLY D C 1
ATOM 12186 O O . GLY E 1 26 ? 154.305 139.631 120.392 1.00 69.49 26 GLY D O 1
ATOM 12187 N N . SER E 1 27 ? 155.305 140.927 121.939 1.00 66.60 27 SER D N 1
ATOM 12188 C CA . SER E 1 27 ? 154.891 140.112 123.070 1.00 61.32 27 SER D CA 1
ATOM 12189 C C . SER E 1 27 ? 154.184 140.973 124.109 1.00 61.52 27 SER D C 1
ATOM 12190 O O . SER E 1 27 ? 154.168 142.208 124.032 1.00 65.44 27 SER D O 1
ATOM 12193 N N . ILE E 1 28 ? 153.597 140.293 125.098 1.00 58.23 28 ILE D N 1
ATOM 12194 C CA . ILE E 1 28 ? 152.852 140.984 126.146 1.00 58.98 28 ILE D CA 1
ATOM 12195 C C . ILE E 1 28 ? 153.771 141.898 126.944 1.00 60.95 28 ILE D C 1
ATOM 12196 O O . ILE E 1 28 ? 153.369 142.986 127.368 1.00 64.01 28 ILE D O 1
ATOM 12201 N N . TYR E 1 29 ? 155.015 141.472 127.172 1.00 57.99 29 TYR D N 1
ATOM 12202 C CA . TYR E 1 29 ? 155.950 142.304 127.921 1.00 59.89 29 TYR D CA 1
ATOM 12203 C C . TYR E 1 29 ? 156.220 143.613 127.191 1.00 62.95 29 TYR D C 1
ATOM 12204 O O . TYR E 1 29 ? 156.186 144.694 127.793 1.00 66.87 29 TYR D O 1
ATOM 12213 N N . LYS E 1 30 ? 156.465 143.537 125.883 1.00 60.47 30 LYS D N 1
ATOM 12214 C CA . LYS E 1 30 ? 156.691 144.747 125.102 1.00 59.86 30 LYS D CA 1
ATOM 12215 C C . LYS E 1 30 ? 155.446 145.622 125.069 1.00 60.15 30 LYS D C 1
ATOM 12216 O O . LYS E 1 30 ? 155.541 146.854 125.142 1.00 64.14 30 LYS D O 1
ATOM 12222 N N . LEU E 1 31 ? 154.266 145.009 124.965 1.00 58.57 31 LEU D N 1
ATOM 12223 C CA . LEU E 1 31 ? 153.035 145.784 124.869 1.00 58.97 31 LEU D CA 1
ATOM 12224 C C . LEU E 1 31 ? 152.593 146.384 126.200 1.00 62.72 31 LEU D C 1
ATOM 12225 O O . LEU E 1 31 ? 151.819 147.346 126.196 1.00 62.84 31 LEU D O 1
ATOM 12230 N N . LEU E 1 32 ? 153.051 145.847 127.331 1.00 65.33 32 LEU D N 1
ATOM 12231 C CA . LEU E 1 32 ? 152.586 146.298 128.636 1.00 60.65 32 LEU D CA 1
ATOM 12232 C C . LEU E 1 32 ? 153.678 146.882 129.521 1.00 64.84 32 LEU D C 1
ATOM 12233 O O . LEU E 1 32 ? 153.405 147.187 130.689 1.00 69.95 32 LEU D O 1
ATOM 12238 N N . TYR E 1 33 ? 154.906 147.025 129.018 1.00 65.12 33 TYR D N 1
ATOM 12239 C CA . TYR E 1 33 ? 155.937 147.693 129.803 1.00 71.18 33 TYR D CA 1
ATOM 12240 C C . TYR E 1 33 ? 155.513 149.105 130.185 1.00 74.98 33 TYR D C 1
ATOM 12241 O O . TYR E 1 33 ? 155.817 149.576 131.287 1.00 77.69 33 TYR D O 1
ATOM 12250 N N . GLY E 1 34 ? 154.810 149.795 129.287 1.00 74.43 34 GLY D N 1
ATOM 12251 C CA . GLY E 1 34 ? 154.399 151.160 129.575 1.00 76.36 34 GLY D CA 1
ATOM 12252 C C . GLY E 1 34 ? 153.355 151.259 130.672 1.00 73.88 34 GLY D C 1
ATOM 12253 O O . GLY E 1 34 ? 153.425 152.146 131.526 1.00 73.09 34 GLY D O 1
ATOM 12254 N N . GLU E 1 35 ? 152.373 150.356 130.665 1.00 74.75 35 GLU D N 1
ATOM 12255 C CA . GLU E 1 35 ? 151.244 150.442 131.582 1.00 72.47 35 GLU D CA 1
ATOM 12256 C C . GLU E 1 35 ? 151.402 149.603 132.844 1.00 69.58 35 GLU D C 1
ATOM 12257 O O . GLU E 1 35 ? 150.544 149.687 133.728 1.00 68.06 35 GLU D O 1
ATOM 12263 N N . PHE E 1 36 ? 152.458 148.794 132.953 1.00 69.57 36 PHE D N 1
ATOM 12264 C CA . PHE E 1 36 ? 152.712 148.114 134.219 1.00 65.73 36 PHE D CA 1
ATOM 12265 C C . PHE E 1 36 ? 153.281 149.078 135.254 1.00 68.84 36 PHE D C 1
ATOM 12266 O O . PHE E 1 36 ? 152.985 148.966 136.453 1.00 74.10 36 PHE D O 1
ATOM 12274 N N . LEU E 1 37 ? 154.101 150.031 134.804 1.00 66.59 37 LEU D N 1
ATOM 12275 C CA . LEU E 1 37 ? 154.736 150.971 135.720 1.00 67.87 37 LEU D CA 1
ATOM 12276 C C . LEU E 1 37 ? 153.710 151.859 136.411 1.00 73.39 37 LEU D C 1
ATOM 12277 O O . LEU E 1 37 ? 153.835 152.139 137.607 1.00 79.71 37 LEU D O 1
ATOM 12282 N N . VAL E 1 38 ? 152.697 152.319 135.675 1.00 70.18 38 VAL D N 1
ATOM 12283 C CA . VAL E 1 38 ? 151.663 153.162 136.273 1.00 68.23 38 VAL D CA 1
ATOM 12284 C C . VAL E 1 38 ? 150.925 152.399 137.365 1.00 71.62 38 VAL D C 1
ATOM 12285 O O . VAL E 1 38 ? 150.677 152.923 138.459 1.00 77.57 38 VAL D O 1
ATOM 12289 N N . PHE E 1 39 ? 150.565 151.145 137.082 1.00 67.71 39 PHE D N 1
ATOM 12290 C CA . PHE E 1 39 ? 149.864 150.327 138.064 1.00 66.50 39 PHE D CA 1
ATOM 12291 C C . PHE E 1 39 ? 150.712 150.117 139.312 1.00 68.31 39 PHE D C 1
ATOM 12292 O O . PHE E 1 39 ? 150.223 150.274 140.439 1.00 70.82 39 PHE D O 1
ATOM 12300 N N . ILE E 1 40 ? 151.993 149.786 139.131 1.00 67.61 40 ILE D N 1
ATOM 12301 C CA . ILE E 1 40 ? 152.865 149.548 140.280 1.00 68.73 40 ILE D CA 1
ATOM 12302 C C . ILE E 1 40 ? 153.038 150.823 141.096 1.00 74.05 40 ILE D C 1
ATOM 12303 O O . ILE E 1 40 ? 152.990 150.801 142.334 1.00 80.79 40 ILE D O 1
ATOM 12308 N N . PHE E 1 41 ? 153.243 151.955 140.416 1.00 71.97 41 PHE D N 1
ATOM 12309 C CA . PHE E 1 41 ? 153.434 153.223 141.112 1.00 75.19 41 PHE D CA 1
ATOM 12310 C C . PHE E 1 41 ? 152.198 153.605 141.912 1.00 79.42 41 PHE D C 1
ATOM 12311 O O . PHE E 1 41 ? 152.307 154.021 143.071 1.00 82.96 41 PHE D O 1
ATOM 12319 N N . LEU E 1 42 ? 151.011 153.464 141.316 1.00 77.86 42 LEU D N 1
ATOM 12320 C CA . LEU E 1 42 ? 149.784 153.784 142.039 1.00 77.05 42 LEU D CA 1
ATOM 12321 C C . LEU E 1 42 ? 149.602 152.871 143.244 1.00 78.24 42 LEU D C 1
ATOM 12322 O O . LEU E 1 42 ? 149.259 153.336 144.340 1.00 83.34 42 LEU D O 1
ATOM 12327 N N . TYR E 1 43 ? 149.844 151.568 143.064 1.00 75.77 43 TYR D N 1
ATOM 12328 C CA . TYR E 1 43 ? 149.697 150.623 144.166 1.00 76.76 43 TYR D CA 1
ATOM 12329 C C . TYR E 1 43 ? 150.614 150.983 145.328 1.00 79.15 43 TYR D C 1
ATOM 12330 O O . TYR E 1 43 ? 150.176 151.055 146.484 1.00 84.06 43 TYR D O 1
ATOM 12339 N N . TYR E 1 44 ? 151.894 151.230 145.037 1.00 78.44 44 TYR D N 1
ATOM 12340 C CA . TYR E 1 44 ? 152.837 151.500 146.115 1.00 81.24 44 TYR D CA 1
ATOM 12341 C C . TYR E 1 44 ? 152.607 152.866 146.748 1.00 83.89 44 TYR D C 1
ATOM 12342 O O . TYR E 1 44 ? 152.790 153.017 147.961 1.00 88.80 44 TYR D O 1
ATOM 12351 N N . SER E 1 45 ? 152.189 153.863 145.965 1.00 81.47 45 SER D N 1
ATOM 12352 C CA . SER E 1 45 ? 151.857 155.160 146.544 1.00 83.49 45 SER D CA 1
ATOM 12353 C C . SER E 1 45 ? 150.682 155.042 147.505 1.00 85.65 45 SER D C 1
ATOM 12354 O O . SER E 1 45 ? 150.707 155.602 148.608 1.00 90.17 45 SER D O 1
ATOM 12357 N N . ILE E 1 46 ? 149.642 154.305 147.105 1.00 84.31 46 ILE D N 1
ATOM 12358 C CA . ILE E 1 46 ? 148.483 154.131 147.976 1.00 85.01 46 ILE D CA 1
ATOM 12359 C C . ILE E 1 46 ? 148.877 153.376 149.241 1.00 88.17 46 ILE D C 1
ATOM 12360 O O . ILE E 1 46 ? 148.460 153.735 150.351 1.00 92.93 46 ILE D O 1
ATOM 12365 N N . ARG E 1 47 ? 149.689 152.324 149.096 1.00 88.15 47 ARG D N 1
ATOM 12366 C CA . ARG E 1 47 ? 150.126 151.564 150.264 1.00 87.60 47 ARG D CA 1
ATOM 12367 C C . ARG E 1 47 ? 150.926 152.433 151.227 1.00 91.82 47 ARG D C 1
ATOM 12368 O O . ARG E 1 47 ? 150.703 152.391 152.443 1.00 96.86 47 ARG D O 1
ATOM 12376 N N . GLY E 1 48 ? 151.862 153.228 150.702 1.00 91.96 48 GLY D N 1
ATOM 12377 C CA . GLY E 1 48 ? 152.651 154.093 151.562 1.00 94.39 48 GLY D CA 1
ATOM 12378 C C . GLY E 1 48 ? 151.809 155.142 152.262 1.00 99.68 48 GLY D C 1
ATOM 12379 O O . GLY E 1 48 ? 152.000 155.413 153.452 1.00 103.98 48 GLY D O 1
ATOM 12380 N N . LEU E 1 49 ? 150.860 155.740 151.537 1.00 100.70 49 LEU D N 1
ATOM 12381 C CA . LEU E 1 49 ? 149.967 156.714 152.153 1.00 101.62 49 LEU D CA 1
ATOM 12382 C C . LEU E 1 49 ? 149.170 156.079 153.285 1.00 102.45 49 LEU D C 1
ATOM 12383 O O . LEU E 1 49 ? 149.090 156.631 154.387 1.00 105.59 49 LEU D O 1
ATOM 12388 N N . TYR E 1 50 ? 148.603 154.894 153.039 1.00 100.78 50 TYR D N 1
ATOM 12389 C CA . TYR E 1 50 ? 147.806 154.230 154.066 1.00 104.47 50 TYR D CA 1
ATOM 12390 C C . TYR E 1 50 ? 148.651 153.871 155.281 1.00 107.05 50 TYR D C 1
ATOM 12391 O O . TYR E 1 50 ? 148.201 154.018 156.423 1.00 110.46 50 TYR D O 1
ATOM 12400 N N . ARG E 1 51 ? 149.873 153.390 155.060 1.00 106.87 51 ARG D N 1
ATOM 12401 C CA . ARG E 1 51 ? 150.685 152.886 156.159 1.00 108.27 51 ARG D CA 1
ATOM 12402 C C . ARG E 1 51 ? 151.483 153.965 156.879 1.00 110.07 51 ARG D C 1
ATOM 12403 O O . ARG E 1 51 ? 152.042 153.682 157.944 1.00 110.31 51 ARG D O 1
ATOM 12411 N N . MET E 1 52 ? 151.561 155.181 156.346 1.00 111.09 52 MET D N 1
ATOM 12412 C CA . MET E 1 52 ? 152.303 156.216 157.054 1.00 113.95 52 MET D CA 1
ATOM 12413 C C . MET E 1 52 ? 151.482 157.450 157.392 1.00 115.34 52 MET D C 1
ATOM 12414 O O . MET E 1 52 ? 151.612 157.979 158.500 1.00 116.14 52 MET D O 1
ATOM 12419 N N . VAL E 1 53 ? 150.640 157.927 156.481 1.00 114.77 53 VAL D N 1
ATOM 12420 C CA . VAL E 1 53 ? 149.953 159.198 156.689 1.00 115.87 53 VAL D CA 1
ATOM 12421 C C . VAL E 1 53 ? 148.699 159.029 157.539 1.00 117.18 53 VAL D C 1
ATOM 12422 O O . VAL E 1 53 ? 148.444 159.828 158.443 1.00 117.74 53 VAL D O 1
ATOM 12426 N N . LEU E 1 54 ? 147.910 157.992 157.273 1.00 116.17 54 LEU D N 1
ATOM 12427 C CA . LEU E 1 54 ? 146.620 157.834 157.929 1.00 118.21 54 LEU D CA 1
ATOM 12428 C C . LEU E 1 54 ? 146.784 157.555 159.420 1.00 121.81 54 LEU D C 1
ATOM 12429 O O . LEU E 1 54 ? 147.717 156.866 159.843 1.00 121.73 54 LEU D O 1
ATOM 12434 N N . SER E 1 55 ? 145.867 158.102 160.217 1.00 123.49 55 SER D N 1
ATOM 12435 C CA . SER E 1 55 ? 145.826 157.868 161.653 1.00 123.13 55 SER D CA 1
ATOM 12436 C C . SER E 1 55 ? 145.011 156.606 161.937 1.00 124.29 55 SER D C 1
ATOM 12437 O O . SER E 1 55 ? 144.692 155.834 161.031 1.00 124.42 55 SER D O 1
ATOM 12440 N N . SER E 1 56 ? 144.663 156.378 163.207 1.00 121.80 56 SER D N 1
ATOM 12441 C CA . SER E 1 56 ? 143.979 155.140 163.579 1.00 122.81 56 SER D CA 1
ATOM 12442 C C . SER E 1 56 ? 142.556 155.090 163.026 1.00 125.76 56 SER D C 1
ATOM 12443 O O . SER E 1 56 ? 142.143 154.083 162.439 1.00 125.66 56 SER D O 1
ATOM 12446 N N . ASP E 1 57 ? 141.786 156.164 163.219 1.00 127.36 57 ASP D N 1
ATOM 12447 C CA . ASP E 1 57 ? 140.409 156.180 162.730 1.00 127.10 57 ASP D CA 1
ATOM 12448 C C . ASP E 1 57 ? 140.367 156.125 161.208 1.00 122.34 57 ASP D C 1
ATOM 12449 O O . ASP E 1 57 ? 139.536 155.416 160.623 1.00 120.52 57 ASP D O 1
ATOM 12454 N N . GLN E 1 58 ? 141.258 156.869 160.551 1.00 119.06 58 GLN D N 1
ATOM 12455 C CA . GLN E 1 58 ? 141.325 156.830 159.096 1.00 117.29 58 GLN D CA 1
ATOM 12456 C C . GLN E 1 58 ? 141.744 155.450 158.605 1.00 117.05 58 GLN D C 1
ATOM 12457 O O . GLN E 1 58 ? 141.265 154.984 157.567 1.00 117.20 58 GLN D O 1
ATOM 12463 N N . GLN E 1 59 ? 142.633 154.781 159.341 1.00 116.29 59 GLN D N 1
ATOM 12464 C CA . GLN E 1 59 ? 143.023 153.420 158.986 1.00 116.59 59 GLN D CA 1
ATOM 12465 C C . GLN E 1 59 ? 141.847 152.459 159.110 1.00 116.97 59 GLN D C 1
ATOM 12466 O O . GLN E 1 59 ? 141.668 151.577 158.264 1.00 118.67 59 GLN D O 1
ATOM 12472 N N . LEU E 1 60 ? 141.043 152.608 160.164 1.00 115.66 60 LEU D N 1
ATOM 12473 C CA . LEU E 1 60 ? 139.853 151.774 160.305 1.00 114.67 60 LEU D CA 1
ATOM 12474 C C . LEU E 1 60 ? 138.876 152.012 159.159 1.00 113.04 60 LEU D C 1
ATOM 12475 O O . LEU E 1 60 ? 138.312 151.061 158.599 1.00 113.19 60 LEU D O 1
ATOM 12480 N N . LEU E 1 61 ? 138.669 153.281 158.795 1.00 112.57 61 LEU D N 1
ATOM 12481 C CA . LEU E 1 61 ? 137.796 153.594 157.667 1.00 109.83 61 LEU D CA 1
ATOM 12482 C C . LEU E 1 61 ? 138.333 152.991 156.375 1.00 107.06 61 LEU D C 1
ATOM 12483 O O . LEU E 1 61 ? 137.569 152.455 155.562 1.00 106.70 61 LEU D O 1
ATOM 12488 N N . PHE E 1 62 ? 139.650 153.071 156.171 1.00 105.32 62 PHE D N 1
ATOM 12489 C CA . PHE E 1 62 ? 140.264 152.488 154.984 1.00 101.50 62 PHE D CA 1
ATOM 12490 C C . PHE E 1 62 ? 140.084 150.978 154.953 1.00 102.50 62 PHE D C 1
ATOM 12491 O O . PHE E 1 62 ? 139.851 150.399 153.891 1.00 103.38 62 PHE D O 1
ATOM 12499 N N . GLU E 1 63 ? 140.206 150.320 156.107 1.00 106.28 63 GLU D N 1
ATOM 12500 C CA . GLU E 1 63 ? 140.009 148.874 156.155 1.00 106.60 63 GLU D CA 1
ATOM 12501 C C . GLU E 1 63 ? 138.572 148.500 155.811 1.00 102.97 63 GLU D C 1
ATOM 12502 O O . GLU E 1 63 ? 138.332 147.548 155.054 1.00 102.45 63 GLU D O 1
ATOM 12508 N N . LYS E 1 64 ? 137.602 149.234 156.361 1.00 103.85 64 LYS D N 1
ATOM 12509 C CA . LYS E 1 64 ? 136.205 148.960 156.032 1.00 103.00 64 LYS D CA 1
ATOM 12510 C C . LYS E 1 64 ? 135.943 149.167 154.544 1.00 100.48 64 LYS D C 1
ATOM 12511 O O . LYS E 1 64 ? 135.279 148.343 153.898 1.00 99.25 64 LYS D O 1
ATOM 12517 N N . LEU E 1 65 ? 136.478 150.252 153.979 1.00 99.45 65 LEU D N 1
ATOM 12518 C CA . LEU E 1 65 ? 136.327 150.494 152.549 1.00 96.31 65 LEU D CA 1
ATOM 12519 C C . LEU E 1 65 ? 137.013 149.414 151.724 1.00 95.63 65 LEU D C 1
ATOM 12520 O O . LEU E 1 65 ? 136.517 149.044 150.658 1.00 94.36 65 LEU D O 1
ATOM 12525 N N . ALA E 1 66 ? 138.149 148.897 152.197 1.00 99.01 66 ALA D N 1
ATOM 12526 C CA . ALA E 1 66 ? 138.848 147.841 151.474 1.00 94.18 66 ALA D CA 1
ATOM 12527 C C . ALA E 1 66 ? 138.036 146.554 151.450 1.00 94.39 66 ALA D C 1
ATOM 12528 O O . ALA E 1 66 ? 137.973 145.877 150.419 1.00 95.41 66 ALA D O 1
ATOM 12530 N N . LEU E 1 67 ? 137.418 146.192 152.576 1.00 95.97 67 LEU D N 1
ATOM 12531 C CA . LEU E 1 67 ? 136.538 145.024 152.569 1.00 94.87 67 LEU D CA 1
ATOM 12532 C C . LEU E 1 67 ? 135.347 145.237 151.641 1.00 96.25 67 LEU D C 1
ATOM 12533 O O . LEU E 1 67 ? 134.973 144.336 150.874 1.00 96.33 67 LEU D O 1
ATOM 12538 N N . TYR E 1 68 ? 134.749 146.432 151.682 1.00 96.72 68 TYR D N 1
ATOM 12539 C CA . TYR E 1 68 ? 133.625 146.727 150.796 1.00 96.33 68 TYR D CA 1
ATOM 12540 C C . TYR E 1 68 ? 134.037 146.624 149.332 1.00 95.07 68 TYR D C 1
ATOM 12541 O O . TYR E 1 68 ? 133.279 146.118 148.497 1.00 93.32 68 TYR D O 1
ATOM 12550 N N . CYS E 1 69 ? 135.238 147.103 149.005 1.00 94.44 69 CYS D N 1
ATOM 12551 C CA . CYS E 1 69 ? 135.741 147.035 147.638 1.00 88.77 69 CYS D CA 1
ATOM 12552 C C . CYS E 1 69 ? 136.011 145.598 147.215 1.00 90.42 69 CYS D C 1
ATOM 12553 O O . CYS E 1 69 ? 135.641 145.191 146.107 1.00 92.96 69 CYS D O 1
ATOM 12556 N N . ASP E 1 70 ? 136.662 144.818 148.081 1.00 94.51 70 ASP D N 1
ATOM 12557 C CA . ASP E 1 70 ? 136.986 143.436 147.748 1.00 92.95 70 ASP D CA 1
ATOM 12558 C C . ASP E 1 70 ? 135.731 142.595 147.579 1.00 90.94 70 ASP D C 1
ATOM 12559 O O . ASP E 1 70 ? 135.740 141.607 146.833 1.00 89.35 70 ASP D O 1
ATOM 12564 N N . SER E 1 71 ? 134.640 142.970 148.251 1.00 93.85 71 SER D N 1
ATOM 12565 C CA . SER E 1 71 ? 133.386 142.254 148.048 1.00 97.24 71 SER D CA 1
ATOM 12566 C C . SER E 1 71 ? 132.865 142.387 146.621 1.00 94.82 71 SER D C 1
ATOM 12567 O O . SER E 1 71 ? 132.014 141.589 146.211 1.00 92.06 71 SER D O 1
ATOM 12570 N N . TYR E 1 72 ? 133.350 143.365 145.858 1.00 94.63 72 TYR D N 1
ATOM 12571 C CA . TYR E 1 72 ? 132.851 143.625 144.514 1.00 92.71 72 TYR D CA 1
ATOM 12572 C C . TYR E 1 72 ? 133.720 143.038 143.412 1.00 88.92 72 TYR D C 1
ATOM 12573 O O . TYR E 1 72 ? 133.402 143.223 142.234 1.00 88.79 72 TYR D O 1
ATOM 12582 N N . ILE E 1 73 ? 134.803 142.344 143.747 1.00 91.27 73 ILE D N 1
ATOM 12583 C CA . ILE E 1 73 ? 135.552 141.568 142.745 1.00 90.33 73 ILE D CA 1
ATOM 12584 C C . ILE E 1 73 ? 134.893 140.196 142.719 1.00 96.41 73 ILE D C 1
ATOM 12585 O O . ILE E 1 73 ? 135.325 139.233 143.358 1.00 96.51 73 ILE D O 1
ATOM 12590 N N . GLN E 1 74 ? 133.802 140.108 141.961 1.00 98.90 74 GLN D N 1
ATOM 12591 C CA . GLN E 1 74 ? 132.999 138.899 141.839 1.00 98.73 74 GLN D CA 1
ATOM 12592 C C . GLN E 1 74 ? 133.133 138.285 140.453 1.00 97.35 74 GLN D C 1
ATOM 12593 O O . GLN E 1 74 ? 132.256 137.540 140.008 1.00 98.75 74 GLN D O 1
ATOM 12599 N N . LEU E 1 75 ? 134.234 138.588 139.769 1.00 93.46 75 LEU D N 1
ATOM 12600 C CA . LEU E 1 75 ? 134.416 138.266 138.359 1.00 91.28 75 LEU D CA 1
ATOM 12601 C C . LEU E 1 75 ? 133.208 138.747 137.551 1.00 92.97 75 LEU D C 1
ATOM 12602 O O . LEU E 1 75 ? 132.394 137.974 137.048 1.00 94.02 75 LEU D O 1
ATOM 12607 N N . ILE E 1 76 ? 133.088 140.071 137.499 1.00 88.56 76 ILE D N 1
ATOM 12608 C CA . ILE E 1 76 ? 132.150 140.722 136.590 1.00 84.14 76 ILE D CA 1
ATOM 12609 C C . ILE E 1 76 ? 132.524 140.227 135.199 1.00 78.42 76 ILE D C 1
ATOM 12610 O O . ILE E 1 76 ? 133.709 139.966 134.948 1.00 79.07 76 ILE D O 1
ATOM 12615 N N . PRO E 1 77 ? 131.583 140.079 134.267 1.00 73.80 77 PRO D N 1
ATOM 12616 C CA . PRO E 1 77 ? 131.865 139.264 133.075 1.00 70.02 77 PRO D CA 1
ATOM 12617 C C . PRO E 1 77 ? 132.927 139.858 132.161 1.00 62.70 77 PRO D C 1
ATOM 12618 O O . PRO E 1 77 ? 132.729 139.982 130.945 1.00 61.49 77 PRO D O 1
ATOM 12622 N N . ILE E 1 78 ? 134.076 140.191 132.751 1.00 58.82 78 ILE D N 1
ATOM 12623 C CA . ILE E 1 78 ? 135.250 140.532 131.959 1.00 57.43 78 ILE D CA 1
ATOM 12624 C C . ILE E 1 78 ? 135.694 139.324 131.151 1.00 56.99 78 ILE D C 1
ATOM 12625 O O . ILE E 1 78 ? 136.019 139.438 129.965 1.00 54.72 78 ILE D O 1
ATOM 12630 N N . SER E 1 79 ? 135.675 138.141 131.766 1.00 56.10 79 SER D N 1
ATOM 12631 C CA . SER E 1 79 ? 136.023 136.907 131.075 1.00 54.01 79 SER D CA 1
ATOM 12632 C C . SER E 1 79 ? 135.057 136.558 129.954 1.00 53.05 79 SER D C 1
ATOM 12633 O O . SER E 1 79 ? 135.389 135.713 129.115 1.00 55.67 79 SER D O 1
ATOM 12636 N N . PHE E 1 80 ? 133.876 137.170 129.923 1.00 50.91 80 PHE D N 1
ATOM 12637 C CA . PHE E 1 80 ? 132.904 136.965 128.857 1.00 51.80 80 PHE D CA 1
ATOM 12638 C C . PHE E 1 80 ? 133.065 137.981 127.733 1.00 52.05 80 PHE D C 1
ATOM 12639 O O . PHE E 1 80 ? 133.197 137.596 126.560 1.00 56.47 80 PHE D O 1
ATOM 12647 N N . VAL E 1 81 ? 133.054 139.274 128.076 1.00 48.07 81 VAL D N 1
ATOM 12648 C CA . VAL E 1 81 ? 133.222 140.306 127.056 1.00 43.85 81 VAL D CA 1
ATOM 12649 C C . VAL E 1 81 ? 134.577 140.160 126.377 1.00 46.28 81 VAL D C 1
ATOM 12650 O O . VAL E 1 81 ? 134.683 140.259 125.149 1.00 45.52 81 VAL D O 1
ATOM 12654 N N . LEU E 1 82 ? 135.634 139.932 127.155 1.00 46.19 82 LEU D N 1
ATOM 12655 C CA . LEU E 1 82 ? 136.893 139.495 126.581 1.00 40.89 82 LEU D CA 1
ATOM 12656 C C . LEU E 1 82 ? 136.721 138.067 126.095 1.00 41.79 82 LEU D C 1
ATOM 12657 O O . LEU E 1 82 ? 136.542 137.141 126.894 1.00 45.59 82 LEU D O 1
ATOM 12662 N N . GLY E 1 83 ? 136.764 137.893 124.787 1.00 39.91 83 GLY D N 1
ATOM 12663 C CA . GLY E 1 83 ? 136.504 136.621 124.158 1.00 40.84 83 GLY D CA 1
ATOM 12664 C C . GLY E 1 83 ? 135.303 136.721 123.247 1.00 42.61 83 GLY D C 1
ATOM 12665 O O . GLY E 1 83 ? 135.440 136.429 122.055 1.00 47.94 83 GLY D O 1
ATOM 12666 N N . PHE E 1 84 ? 134.186 137.286 123.724 1.00 39.78 84 PHE D N 1
ATOM 12667 C CA . PHE E 1 84 ? 133.097 137.565 122.797 1.00 38.60 84 PHE D CA 1
ATOM 12668 C C . PHE E 1 84 ? 133.412 138.756 121.905 1.00 39.05 84 PHE D C 1
ATOM 12669 O O . PHE E 1 84 ? 132.824 138.883 120.826 1.00 45.12 84 PHE D O 1
ATOM 12677 N N . TYR E 1 85 ? 134.326 139.623 122.332 1.00 39.16 85 TYR D N 1
ATOM 12678 C CA . TYR E 1 85 ? 134.846 140.720 121.528 1.00 37.92 85 TYR D CA 1
ATOM 12679 C C . TYR E 1 85 ? 136.055 140.287 120.706 1.00 38.59 85 TYR D C 1
ATOM 12680 O O . TYR E 1 85 ? 136.186 140.660 119.531 1.00 41.32 85 TYR D O 1
ATOM 12689 N N . VAL E 1 86 ? 136.932 139.479 121.308 1.00 37.01 86 VAL D N 1
ATOM 12690 C CA . VAL E 1 86 ? 138.159 139.058 120.644 1.00 35.93 86 VAL D CA 1
ATOM 12691 C C . VAL E 1 86 ? 137.870 138.114 119.483 1.00 37.46 86 VAL D C 1
ATOM 12692 O O . VAL E 1 86 ? 138.576 138.146 118.469 1.00 39.48 86 VAL D O 1
ATOM 12696 N N . THR E 1 87 ? 136.852 137.253 119.597 1.00 35.96 87 THR D N 1
ATOM 12697 C CA . THR E 1 87 ? 136.513 136.388 118.471 1.00 38.97 87 THR D CA 1
ATOM 12698 C C . THR E 1 87 ? 136.091 137.208 117.257 1.00 42.09 87 THR D C 1
ATOM 12699 O O . THR E 1 87 ? 136.524 136.935 116.129 1.00 44.59 87 THR D O 1
ATOM 12703 N N . LEU E 1 88 ? 135.256 138.228 117.473 1.00 38.85 88 LEU D N 1
ATOM 12704 C CA . LEU E 1 88 ? 134.848 139.102 116.379 1.00 37.09 88 LEU D CA 1
ATOM 12705 C C . LEU E 1 88 ? 136.040 139.850 115.797 1.00 36.31 88 LEU D C 1
ATOM 12706 O O . LEU E 1 88 ? 136.162 139.986 114.573 1.00 40.07 88 LEU D O 1
ATOM 12711 N N . VAL E 1 89 ? 136.934 140.338 116.661 1.00 35.10 89 VAL D N 1
ATOM 12712 C CA . VAL E 1 89 ? 138.110 141.060 116.177 1.00 33.49 89 VAL D CA 1
ATOM 12713 C C . VAL E 1 89 ? 138.980 140.155 115.310 1.00 34.65 89 VAL D C 1
ATOM 12714 O O . VAL E 1 89 ? 139.455 140.563 114.244 1.00 37.11 89 VAL D O 1
ATOM 12718 N N . VAL E 1 90 ? 139.190 138.910 115.744 1.00 34.61 90 VAL D N 1
ATOM 12719 C CA . VAL E 1 90 ? 140.029 137.981 114.990 1.00 36.58 90 VAL D CA 1
ATOM 12720 C C . VAL E 1 90 ? 139.381 137.623 113.656 1.00 40.33 90 VAL D C 1
ATOM 12721 O O . VAL E 1 90 ? 140.062 137.532 112.622 1.00 42.10 90 VAL D O 1
ATOM 12725 N N . SER E 1 91 ? 138.064 137.403 113.654 1.00 38.36 91 SER D N 1
ATOM 12726 C CA . SER E 1 91 ? 137.370 137.108 112.404 1.00 37.96 91 SER D CA 1
ATOM 12727 C C . SER E 1 91 ? 137.501 138.265 111.422 1.00 38.96 91 SER D C 1
ATOM 12728 O O . SER E 1 91 ? 137.771 138.058 110.231 1.00 41.71 91 SER D O 1
ATOM 12731 N N . ARG E 1 92 ? 137.323 139.496 111.908 1.00 37.54 92 ARG D N 1
ATOM 12732 C CA . ARG E 1 92 ? 137.484 140.659 111.040 1.00 36.36 92 ARG D CA 1
ATOM 12733 C C . ARG E 1 92 ? 138.911 140.767 110.521 1.00 39.77 92 ARG D C 1
ATOM 12734 O O . ARG E 1 92 ? 139.128 141.123 109.360 1.00 44.05 92 ARG D O 1
ATOM 12742 N N . TRP E 1 93 ? 139.897 140.462 111.367 1.00 37.97 93 TRP D N 1
ATOM 12743 C CA . TRP E 1 93 ? 141.296 140.515 110.949 1.00 36.84 93 TRP D CA 1
ATOM 12744 C C . TRP E 1 93 ? 141.573 139.546 109.803 1.00 39.08 93 TRP D C 1
ATOM 12745 O O . TRP E 1 93 ? 142.164 139.917 108.777 1.00 42.83 93 TRP D O 1
ATOM 12756 N N . TRP E 1 94 ? 141.136 138.294 109.952 1.00 38.85 94 TRP D N 1
ATOM 12757 C CA . TRP E 1 94 ? 141.379 137.322 108.890 1.00 41.40 94 TRP D CA 1
ATOM 12758 C C . TRP E 1 94 ? 140.615 137.680 107.619 1.00 45.81 94 TRP D C 1
ATOM 12759 O O . TRP E 1 94 ? 141.147 137.544 106.508 1.00 48.64 94 TRP D O 1
ATOM 12770 N N . SER E 1 95 ? 139.369 138.147 107.756 1.00 44.96 95 SER D N 1
ATOM 12771 C CA . SER E 1 95 ? 138.605 138.549 106.579 1.00 42.16 95 SER D CA 1
ATOM 12772 C C . SER E 1 95 ? 139.258 139.730 105.872 1.00 40.61 95 SER D C 1
ATOM 12773 O O . SER E 1 95 ? 139.215 139.825 104.640 1.00 42.59 95 SER D O 1
ATOM 12776 N N . GLN E 1 96 ? 139.857 140.647 106.633 1.00 42.37 96 GLN D N 1
ATOM 12777 C CA . GLN E 1 96 ? 140.595 141.745 106.026 1.00 39.97 96 GLN D CA 1
ATOM 12778 C C . GLN E 1 96 ? 141.802 141.233 105.258 1.00 40.51 96 GLN D C 1
ATOM 12779 O O . GLN E 1 96 ? 142.133 141.757 104.189 1.00 43.87 96 GLN D O 1
ATOM 12785 N N . TYR E 1 97 ? 142.487 140.219 105.793 1.00 45.00 97 TYR D N 1
ATOM 12786 C CA . TYR E 1 97 ? 143.617 139.665 105.050 1.00 46.79 97 TYR D CA 1
ATOM 12787 C C . TYR E 1 97 ? 143.168 139.003 103.752 1.00 46.36 97 TYR D C 1
ATOM 12788 O O . TYR E 1 97 ? 143.837 139.134 102.721 1.00 45.98 97 TYR D O 1
ATOM 12797 N N . GLU E 1 98 ? 142.048 138.274 103.784 1.00 48.41 98 GLU D N 1
ATOM 12798 C CA . GLU E 1 98 ? 141.648 137.493 102.615 1.00 47.73 98 GLU D CA 1
ATOM 12799 C C . GLU E 1 98 ? 141.335 138.349 101.392 1.00 46.71 98 GLU D C 1
ATOM 12800 O O . GLU E 1 98 ? 141.336 137.825 100.273 1.00 45.98 98 GLU D O 1
ATOM 12806 N N . ASN E 1 99 ? 141.064 139.641 101.568 1.00 44.99 99 ASN D N 1
ATOM 12807 C CA . ASN E 1 99 ? 140.690 140.517 100.464 1.00 42.26 99 ASN D CA 1
ATOM 12808 C C . ASN E 1 99 ? 141.873 141.308 99.916 1.00 44.99 99 ASN D C 1
ATOM 12809 O O . ASN E 1 99 ? 141.689 142.400 99.371 1.00 45.68 99 ASN D O 1
ATOM 12814 N N . LEU E 1 100 ? 143.084 140.782 100.050 1.00 47.34 100 LEU D N 1
ATOM 12815 C CA . LEU E 1 100 ? 144.250 141.419 99.451 1.00 45.53 100 LEU D CA 1
ATOM 12816 C C . LEU E 1 100 ? 144.363 141.001 97.990 1.00 50.48 100 LEU D C 1
ATOM 12817 O O . LEU E 1 100 ? 144.373 139.799 97.702 1.00 53.69 100 LEU D O 1
ATOM 12822 N N . PRO E 1 101 ? 144.436 141.941 97.046 1.00 51.67 101 PRO D N 1
ATOM 12823 C CA . PRO E 1 101 ? 144.434 141.580 95.618 1.00 52.20 101 PRO D CA 1
ATOM 12824 C C . PRO E 1 101 ? 145.800 141.089 95.158 1.00 52.32 101 PRO D C 1
ATOM 12825 O O . PRO E 1 101 ? 146.805 141.787 95.297 1.00 51.18 101 PRO D O 1
ATOM 12829 N N . TRP E 1 102 ? 145.830 139.875 94.606 1.00 53.86 102 TRP D N 1
ATOM 12830 C CA . TRP E 1 102 ? 147.018 139.317 93.970 1.00 54.78 102 TRP D CA 1
ATOM 12831 C C . TRP E 1 102 ? 146.742 139.149 92.485 1.00 55.17 102 TRP D C 1
ATOM 12832 O O . TRP E 1 102 ? 145.808 138.417 92.125 1.00 59.72 102 TRP D O 1
ATOM 12843 N N . PRO E 1 103 ? 147.497 139.785 91.584 1.00 53.61 103 PRO D N 1
ATOM 12844 C CA . PRO E 1 103 ? 147.175 139.663 90.156 1.00 56.16 103 PRO D CA 1
ATOM 12845 C C . PRO E 1 103 ? 147.770 138.424 89.505 1.00 58.47 103 PRO D C 1
ATOM 12846 O O . PRO E 1 103 ? 148.215 138.474 88.352 1.00 59.97 103 PRO D O 1
ATOM 12850 N N . ASP E 1 104 ? 147.714 137.291 90.199 1.00 56.57 104 ASP D N 1
ATOM 12851 C CA . ASP E 1 104 ? 148.267 136.052 89.668 1.00 52.93 104 ASP D CA 1
ATOM 12852 C C . ASP E 1 104 ? 147.288 135.322 88.765 1.00 55.62 104 ASP D C 1
ATOM 12853 O O . ASP E 1 104 ? 147.708 134.707 87.779 1.00 57.76 104 ASP D O 1
ATOM 12858 N N . ARG E 1 105 ? 145.994 135.378 89.079 1.00 58.31 105 ARG D N 1
ATOM 12859 C CA . ARG E 1 105 ? 144.986 134.815 88.192 1.00 54.12 105 ARG D CA 1
ATOM 12860 C C . ARG E 1 105 ? 144.805 135.652 86.935 1.00 53.34 105 ARG D C 1
ATOM 12861 O O . ARG E 1 105 ? 144.205 135.174 85.968 1.00 55.05 105 ARG D O 1
ATOM 12869 N N . LEU E 1 106 ? 145.309 136.884 86.928 1.00 52.44 106 LEU D N 1
ATOM 12870 C CA . LEU E 1 106 ? 145.151 137.785 85.795 1.00 50.59 106 LEU D CA 1
ATOM 12871 C C . LEU E 1 106 ? 146.400 137.898 84.934 1.00 51.05 106 LEU D C 1
ATOM 12872 O O . LEU E 1 106 ? 146.280 138.006 83.709 1.00 52.55 106 LEU D O 1
ATOM 12877 N N . MET E 1 107 ? 147.596 137.874 85.532 1.00 50.88 107 MET D N 1
ATOM 12878 C CA . MET E 1 107 ? 148.809 137.925 84.721 1.00 52.13 107 MET D CA 1
ATOM 12879 C C . MET E 1 107 ? 148.930 136.690 83.834 1.00 51.75 107 MET D C 1
ATOM 12880 O O . MET E 1 107 ? 149.373 136.787 82.683 1.00 50.77 107 MET D O 1
ATOM 12885 N N . ILE E 1 108 ? 148.506 135.529 84.341 1.00 51.72 108 ILE D N 1
ATOM 12886 C CA . ILE E 1 108 ? 148.534 134.304 83.546 1.00 51.32 108 ILE D CA 1
ATOM 12887 C C . ILE E 1 108 ? 147.643 134.447 82.321 1.00 51.48 108 ILE D C 1
ATOM 12888 O O . ILE E 1 108 ? 148.054 134.159 81.190 1.00 49.62 108 ILE D O 1
ATOM 12893 N N . GLN E 1 109 ? 146.409 134.910 82.530 1.00 52.44 109 GLN D N 1
ATOM 12894 C CA . GLN E 1 109 ? 145.472 135.062 81.424 1.00 47.17 109 GLN D CA 1
ATOM 12895 C C . GLN E 1 109 ? 145.963 136.094 80.419 1.00 47.48 109 GLN D C 1
ATOM 12896 O O . GLN E 1 109 ? 145.865 135.876 79.208 1.00 48.73 109 GLN D O 1
ATOM 12902 N N . VAL E 1 110 ? 146.491 137.222 80.897 1.00 49.41 110 VAL D N 1
ATOM 12903 C CA . VAL E 1 110 ? 146.970 138.255 79.983 1.00 50.13 110 VAL D CA 1
ATOM 12904 C C . VAL E 1 110 ? 148.110 137.719 79.127 1.00 52.56 110 VAL D C 1
ATOM 12905 O O . VAL E 1 110 ? 148.087 137.827 77.893 1.00 55.21 110 VAL D O 1
ATOM 12909 N N . SER E 1 111 ? 149.107 137.096 79.766 1.00 52.09 111 SER D N 1
ATOM 12910 C CA . SER E 1 111 ? 150.261 136.593 79.028 1.00 54.25 111 SER D CA 1
ATOM 12911 C C . SER E 1 111 ? 149.864 135.497 78.049 1.00 56.66 111 SER D C 1
ATOM 12912 O O . SER E 1 111 ? 150.418 135.411 76.947 1.00 58.35 111 SER D O 1
ATOM 12915 N N . SER E 1 112 ? 148.912 134.642 78.430 1.00 54.89 112 SER D N 1
ATOM 12916 C CA . SER E 1 112 ? 148.523 133.546 77.549 1.00 49.05 112 SER D CA 1
ATOM 12917 C C . SER E 1 112 ? 147.682 134.035 76.376 1.00 50.44 112 SER D C 1
ATOM 12918 O O . SER E 1 112 ? 147.871 133.581 75.242 1.00 52.03 112 SER D O 1
ATOM 12921 N N . PHE E 1 113 ? 146.753 134.961 76.619 1.00 53.00 113 PHE D N 1
ATOM 12922 C CA . PHE E 1 113 ? 145.757 135.316 75.616 1.00 50.62 113 PHE D CA 1
ATOM 12923 C C . PHE E 1 113 ? 146.198 136.454 74.706 1.00 55.86 113 PHE D C 1
ATOM 12924 O O . PHE E 1 113 ? 146.002 136.372 73.489 1.00 61.89 113 PHE D O 1
ATOM 12932 N N . VAL E 1 114 ? 146.777 137.522 75.253 1.00 56.63 114 VAL D N 1
ATOM 12933 C CA . VAL E 1 114 ? 147.118 138.674 74.422 1.00 58.79 114 VAL D CA 1
ATOM 12934 C C . VAL E 1 114 ? 148.298 138.290 73.535 1.00 63.53 114 VAL D C 1
ATOM 12935 O O . VAL E 1 114 ? 149.425 138.141 74.014 1.00 66.42 114 VAL D O 1
ATOM 12939 N N . GLU E 1 115 ? 148.042 138.135 72.240 1.00 65.52 115 GLU D N 1
ATOM 12940 C CA . GLU E 1 115 ? 149.014 137.595 71.303 1.00 67.65 115 GLU D CA 1
ATOM 12941 C C . GLU E 1 115 ? 149.901 138.696 70.730 1.00 68.46 115 GLU D C 1
ATOM 12942 O O . GLU E 1 115 ? 149.627 139.890 70.858 1.00 71.37 115 GLU D O 1
ATOM 12948 N N . GLY E 1 116 ? 150.985 138.271 70.083 1.00 68.73 116 GLY D N 1
ATOM 12949 C CA . GLY E 1 116 ? 151.899 139.191 69.435 1.00 71.53 116 GLY D CA 1
ATOM 12950 C C . GLY E 1 116 ? 153.219 139.355 70.161 1.00 75.53 116 GLY D C 1
ATOM 12951 O O . GLY E 1 116 ? 153.277 140.004 71.209 1.00 76.13 116 GLY D O 1
ATOM 12952 N N . LYS E 1 117 ? 154.288 138.770 69.617 1.00 77.92 117 LYS D N 1
ATOM 12953 C CA . LYS E 1 117 ? 155.625 138.905 70.194 1.00 79.92 117 LYS D CA 1
ATOM 12954 C C . LYS E 1 117 ? 156.392 139.934 69.368 1.00 81.98 117 LYS D C 1
ATOM 12955 O O . LYS E 1 117 ? 157.172 139.609 68.473 1.00 82.43 117 LYS D O 1
ATOM 12961 N N . ASP E 1 118 ? 156.143 141.200 69.677 1.00 84.55 118 ASP D N 1
ATOM 12962 C CA . ASP E 1 118 ? 156.818 142.333 69.050 1.00 85.33 118 ASP D CA 1
ATOM 12963 C C . ASP E 1 118 ? 156.401 143.586 69.809 1.00 87.37 118 ASP D C 1
ATOM 12964 O O . ASP E 1 118 ? 155.725 143.513 70.841 1.00 85.03 118 ASP D O 1
ATOM 12969 N N . GLU E 1 119 ? 156.824 144.738 69.296 1.00 90.85 119 GLU D N 1
ATOM 12970 C CA . GLU E 1 119 ? 156.314 145.999 69.805 1.00 92.23 119 GLU D CA 1
ATOM 12971 C C . GLU E 1 119 ? 154.837 146.140 69.446 1.00 91.13 119 GLU D C 1
ATOM 12972 O O . GLU E 1 119 ? 154.333 145.491 68.525 1.00 91.83 119 GLU D O 1
ATOM 12978 N N . GLU E 1 120 ? 154.140 146.972 70.225 1.00 88.94 120 GLU D N 1
ATOM 12979 C CA . GLU E 1 120 ? 152.698 147.198 70.131 1.00 88.27 120 GLU D CA 1
ATOM 12980 C C . GLU E 1 120 ? 151.947 145.986 70.680 1.00 84.53 120 GLU D C 1
ATOM 12981 O O . GLU E 1 120 ? 150.733 146.039 70.894 1.00 87.67 120 GLU D O 1
ATOM 12987 N N . GLY E 1 121 ? 152.665 144.898 70.944 1.00 79.23 121 GLY D N 1
ATOM 12988 C CA . GLY E 1 121 ? 152.114 143.803 71.713 1.00 73.23 121 GLY D CA 1
ATOM 12989 C C . GLY E 1 121 ? 152.710 143.802 73.103 1.00 69.39 121 GLY D C 1
ATOM 12990 O O . GLY E 1 121 ? 152.000 143.647 74.103 1.00 68.63 121 GLY D O 1
ATOM 12991 N N . ARG E 1 122 ? 154.027 144.015 73.168 1.00 69.08 122 ARG D N 1
ATOM 12992 C CA . ARG E 1 122 ? 154.692 144.177 74.456 1.00 66.00 122 ARG D CA 1
ATOM 12993 C C . ARG E 1 122 ? 154.150 145.387 75.200 1.00 65.14 122 ARG D C 1
ATOM 12994 O O . ARG E 1 122 ? 153.861 145.313 76.401 1.00 66.72 122 ARG D O 1
ATOM 13002 N N . LEU E 1 123 ? 153.999 146.510 74.493 1.00 64.28 123 LEU D N 1
ATOM 13003 C CA . LEU E 1 123 ? 153.460 147.721 75.104 1.00 62.27 123 LEU D CA 1
ATOM 13004 C C . LEU E 1 123 ? 152.047 147.492 75.621 1.00 60.96 123 LEU D C 1
ATOM 13005 O O . LEU E 1 123 ? 151.710 147.906 76.737 1.00 61.57 123 LEU D O 1
ATOM 13010 N N . LEU E 1 124 ? 151.210 146.830 74.821 1.00 61.27 124 LEU D N 1
ATOM 13011 C CA . LEU E 1 124 ? 149.832 146.584 75.226 1.00 58.56 124 LEU D CA 1
ATOM 13012 C C . LEU E 1 124 ? 149.764 145.689 76.456 1.00 55.81 124 LEU D C 1
ATOM 13013 O O . LEU E 1 124 ? 149.023 145.983 77.402 1.00 55.77 124 LEU D O 1
ATOM 13018 N N . ARG E 1 125 ? 150.545 144.604 76.474 1.00 53.64 125 ARG D N 1
ATOM 13019 C CA . ARG E 1 125 ? 150.540 143.714 77.631 1.00 50.03 125 ARG D CA 1
ATOM 13020 C C . ARG E 1 125 ? 151.036 144.427 78.883 1.00 50.66 125 ARG D C 1
ATOM 13021 O O . ARG E 1 125 ? 150.448 144.285 79.964 1.00 49.19 125 ARG D O 1
ATOM 13029 N N . ARG E 1 126 ? 152.115 145.205 78.758 1.00 52.06 126 ARG D N 1
ATOM 13030 C CA . ARG E 1 126 ? 152.665 145.892 79.921 1.00 48.54 126 ARG D CA 1
ATOM 13031 C C . ARG E 1 126 ? 151.701 146.940 80.460 1.00 49.21 126 ARG D C 1
ATOM 13032 O O . ARG E 1 126 ? 151.537 147.068 81.678 1.00 52.47 126 ARG D O 1
ATOM 13040 N N . THR E 1 127 ? 151.043 147.695 79.575 1.00 49.26 127 THR D N 1
ATOM 13041 C CA . THR E 1 127 ? 150.060 148.673 80.031 1.00 48.22 127 THR D CA 1
ATOM 13042 C C . THR E 1 127 ? 148.875 147.992 80.703 1.00 45.27 127 THR D C 1
ATOM 13043 O O . THR E 1 127 ? 148.385 148.459 81.742 1.00 46.00 127 THR D O 1
ATOM 13047 N N . LEU E 1 128 ? 148.404 146.880 80.128 1.00 45.35 128 LEU D N 1
ATOM 13048 C CA . LEU E 1 128 ? 147.286 146.159 80.723 1.00 42.46 128 LEU D CA 1
ATOM 13049 C C . LEU E 1 128 ? 147.636 145.657 82.116 1.00 43.78 128 LEU D C 1
ATOM 13050 O O . LEU E 1 128 ? 146.811 145.725 83.033 1.00 44.40 128 LEU D O 1
ATOM 13055 N N . ILE E 1 129 ? 148.858 145.153 82.298 1.00 44.96 129 ILE D N 1
ATOM 13056 C CA . ILE E 1 129 ? 149.235 144.640 83.611 1.00 43.61 129 ILE D CA 1
ATOM 13057 C C . ILE E 1 129 ? 149.581 145.753 84.596 1.00 44.36 129 ILE D C 1
ATOM 13058 O O . ILE E 1 129 ? 149.500 145.537 85.810 1.00 46.39 129 ILE D O 1
ATOM 13063 N N . ARG E 1 130 ? 149.962 146.940 84.115 1.00 44.52 130 ARG D N 1
ATOM 13064 C CA . ARG E 1 130 ? 150.219 148.059 85.018 1.00 42.91 130 ARG D CA 1
ATOM 13065 C C . ARG E 1 130 ? 148.932 148.706 85.512 1.00 44.72 130 ARG D C 1
ATOM 13066 O O . ARG E 1 130 ? 148.884 149.202 86.649 1.00 44.87 130 ARG D O 1
ATOM 13074 N N . TYR E 1 131 ? 147.891 148.729 84.672 1.00 46.28 131 TYR D N 1
ATOM 13075 C CA . TYR E 1 131 ? 146.619 149.309 85.093 1.00 41.75 131 TYR D CA 1
ATOM 13076 C C . TYR E 1 131 ? 146.025 148.567 86.281 1.00 42.33 131 TYR D C 1
ATOM 13077 O O . TYR E 1 131 ? 145.305 149.164 87.087 1.00 43.21 131 TYR D O 1
ATOM 13086 N N . ALA E 1 132 ? 146.304 147.268 86.404 1.00 43.28 132 ALA D N 1
ATOM 13087 C CA . ALA E 1 132 ? 145.786 146.500 87.531 1.00 42.62 132 ALA D CA 1
ATOM 13088 C C . ALA E 1 132 ? 146.554 146.796 88.814 1.00 45.04 132 ALA D C 1
ATOM 13089 O O . ALA E 1 132 ? 145.958 146.860 89.895 1.00 47.96 132 ALA D O 1
ATOM 13091 N N . ILE E 1 133 ? 147.873 146.972 88.718 1.00 43.85 133 ILE D N 1
ATOM 13092 C CA . ILE E 1 133 ? 148.669 147.282 89.901 1.00 44.51 133 ILE D CA 1
ATOM 13093 C C . ILE E 1 133 ? 148.378 148.693 90.398 1.00 43.16 133 ILE D C 1
ATOM 13094 O O . ILE E 1 133 ? 148.460 148.963 91.605 1.00 44.84 133 ILE D O 1
ATOM 13099 N N . LEU E 1 134 ? 148.043 149.613 89.488 1.00 42.07 134 LEU D N 1
ATOM 13100 C CA . LEU E 1 134 ? 147.795 150.994 89.900 1.00 38.98 134 LEU D CA 1
ATOM 13101 C C . LEU E 1 134 ? 146.625 151.089 90.876 1.00 38.66 134 LEU D C 1
ATOM 13102 O O . LEU E 1 134 ? 146.691 151.833 91.862 1.00 41.34 134 LEU D O 1
ATOM 13107 N N . GLY E 1 135 ? 145.548 150.343 90.624 1.00 36.92 135 GLY D N 1
ATOM 13108 C CA . GLY E 1 135 ? 144.395 150.406 91.508 1.00 36.99 135 GLY D CA 1
ATOM 13109 C C . GLY E 1 135 ? 144.679 149.863 92.896 1.00 39.91 135 GLY D C 1
ATOM 13110 O O . GLY E 1 135 ? 144.250 150.443 93.903 1.00 43.98 135 GLY D O 1
ATOM 13111 N N . GLN E 1 136 ? 145.395 148.739 92.972 1.00 39.39 136 GLN D N 1
ATOM 13112 C CA . GLN E 1 136 ? 145.763 148.201 94.276 1.00 40.69 136 GLN D CA 1
ATOM 13113 C C . GLN E 1 136 ? 146.692 149.158 95.013 1.00 41.87 136 GLN D C 1
ATOM 13114 O O . GLN E 1 136 ? 146.575 149.324 96.232 1.00 44.00 136 GLN D O 1
ATOM 13120 N N . VAL E 1 137 ? 147.597 149.821 94.289 1.00 40.07 137 VAL D N 1
ATOM 13121 C CA . VAL E 1 137 ? 148.469 150.801 94.927 1.00 35.61 137 VAL D CA 1
ATOM 13122 C C . VAL E 1 137 ? 147.645 151.948 95.492 1.00 35.84 137 VAL D C 1
ATOM 13123 O O . VAL E 1 137 ? 147.878 152.402 96.617 1.00 39.02 137 VAL D O 1
ATOM 13127 N N . LEU E 1 138 ? 146.659 152.424 94.728 1.00 37.46 138 LEU D N 1
ATOM 13128 C CA . LEU E 1 138 ? 145.832 153.536 95.188 1.00 35.06 138 LEU D CA 1
ATOM 13129 C C . LEU E 1 138 ? 145.049 153.167 96.444 1.00 36.65 138 LEU D C 1
ATOM 13130 O O . LEU E 1 138 ? 145.035 153.922 97.425 1.00 43.30 138 LEU D O 1
ATOM 13135 N N . ILE E 1 139 ? 144.401 151.999 96.445 1.00 35.02 139 ILE D N 1
ATOM 13136 C CA . ILE E 1 139 ? 143.595 151.628 97.609 1.00 37.73 139 ILE D CA 1
ATOM 13137 C C . ILE E 1 139 ? 144.484 151.364 98.824 1.00 40.36 139 ILE D C 1
ATOM 13138 O O . ILE E 1 139 ? 144.153 151.764 99.951 1.00 41.57 139 ILE D O 1
ATOM 13143 N N . LEU E 1 140 ? 145.629 150.705 98.623 1.00 40.45 140 LEU D N 1
ATOM 13144 C CA . LEU E 1 140 ? 146.530 150.449 99.740 1.00 37.89 140 LEU D CA 1
ATOM 13145 C C . LEU E 1 140 ? 147.087 151.745 100.306 1.00 39.55 140 LEU D C 1
ATOM 13146 O O . LEU E 1 140 ? 147.237 151.879 101.523 1.00 41.97 140 LEU D O 1
ATOM 13151 N N . ARG E 1 141 ? 147.410 152.711 99.444 1.00 39.49 141 ARG D N 1
ATOM 13152 C CA . ARG E 1 141 ? 147.842 154.013 99.933 1.00 40.92 141 ARG D CA 1
ATOM 13153 C C . ARG E 1 141 ? 146.732 154.705 100.706 1.00 43.11 141 ARG D C 1
ATOM 13154 O O . ARG E 1 141 ? 146.997 155.383 101.704 1.00 46.97 141 ARG D O 1
ATOM 13162 N N . SER E 1 142 ? 145.482 154.535 100.271 1.00 45.52 142 SER D N 1
ATOM 13163 C CA . SER E 1 142 ? 144.373 155.195 100.950 1.00 45.83 142 SER D CA 1
ATOM 13164 C C . SER E 1 142 ? 144.044 154.548 102.290 1.00 47.64 142 SER D C 1
ATOM 13165 O O . SER E 1 142 ? 143.407 155.185 103.136 1.00 49.49 142 SER D O 1
ATOM 13168 N N . ILE E 1 143 ? 144.435 153.290 102.504 1.00 49.70 143 ILE D N 1
ATOM 13169 C CA . ILE E 1 143 ? 144.046 152.592 103.731 1.00 45.85 143 ILE D CA 1
ATOM 13170 C C . ILE E 1 143 ? 145.221 152.231 104.634 1.00 47.14 143 ILE D C 1
ATOM 13171 O O . ILE E 1 143 ? 144.986 151.740 105.746 1.00 46.19 143 ILE D O 1
ATOM 13176 N N . SER E 1 144 ? 146.467 152.453 104.215 1.00 50.77 144 SER D N 1
ATOM 13177 C CA . SER E 1 144 ? 147.623 151.982 104.973 1.00 49.10 144 SER D CA 1
ATOM 13178 C C . SER E 1 144 ? 148.568 153.127 105.306 1.00 53.20 144 SER D C 1
ATOM 13179 O O . SER E 1 144 ? 148.977 153.884 104.418 1.00 56.40 144 SER D O 1
ATOM 13182 N N . THR E 1 145 ? 148.955 153.211 106.583 1.00 52.79 145 THR D N 1
ATOM 13183 C CA . THR E 1 145 ? 149.786 154.316 107.054 1.00 57.13 145 THR D CA 1
ATOM 13184 C C . THR E 1 145 ? 151.194 154.256 106.475 1.00 57.16 145 THR D C 1
ATOM 13185 O O . THR E 1 145 ? 151.740 155.283 106.056 1.00 60.20 145 THR D O 1
ATOM 13189 N N . SER E 1 146 ? 151.810 153.071 106.460 1.00 55.53 146 SER D N 1
ATOM 13190 C CA . SER E 1 146 ? 153.165 152.955 105.926 1.00 56.35 146 SER D CA 1
ATOM 13191 C C . SER E 1 146 ? 153.201 153.248 104.430 1.00 55.82 146 SER D C 1
ATOM 13192 O O . SER E 1 146 ? 154.120 153.920 103.944 1.00 58.18 146 SER D O 1
ATOM 13195 N N . VAL E 1 147 ? 152.209 152.760 103.685 1.00 56.41 147 VAL D N 1
ATOM 13196 C CA . VAL E 1 147 ? 152.161 153.032 102.253 1.00 53.43 147 VAL D CA 1
ATOM 13197 C C . VAL E 1 147 ? 151.913 154.513 101.997 1.00 55.14 147 VAL D C 1
ATOM 13198 O O . VAL E 1 147 ? 152.459 155.091 101.049 1.00 57.66 147 VAL D O 1
ATOM 13202 N N . TYR E 1 148 ? 151.091 155.159 102.832 1.00 52.66 148 TYR D N 1
ATOM 13203 C CA . TYR E 1 148 ? 150.905 156.599 102.695 1.00 52.55 148 TYR D CA 1
ATOM 13204 C C . TYR E 1 148 ? 152.197 157.354 102.985 1.00 55.10 148 TYR D C 1
ATOM 13205 O O . TYR E 1 148 ? 152.517 158.334 102.304 1.00 60.91 148 TYR D O 1
ATOM 13214 N N . LYS E 1 149 ? 152.945 156.920 104.001 1.00 54.43 149 LYS D N 1
ATOM 13215 C CA . LYS E 1 149 ? 154.234 157.541 104.291 1.00 56.99 149 LYS D CA 1
ATOM 13216 C C . LYS E 1 149 ? 155.203 157.368 103.131 1.00 61.26 149 LYS D C 1
ATOM 13217 O O . LYS E 1 149 ? 156.013 158.261 102.858 1.00 65.60 149 LYS D O 1
ATOM 13223 N N . ARG E 1 150 ? 155.144 156.224 102.447 1.00 60.68 150 ARG D N 1
ATOM 13224 C CA . ARG E 1 150 ? 156.011 156.011 101.292 1.00 59.83 150 ARG D CA 1
ATOM 13225 C C . ARG E 1 150 ? 155.582 156.866 100.104 1.00 62.66 150 ARG D C 1
ATOM 13226 O O . ARG E 1 150 ? 156.429 157.358 99.351 1.00 66.06 150 ARG D O 1
ATOM 13234 N N . PHE E 1 151 ? 154.274 157.056 99.917 1.00 61.32 151 PHE D N 1
ATOM 13235 C CA . PHE E 1 151 ? 153.728 157.821 98.794 1.00 59.44 151 PHE D CA 1
ATOM 13236 C C . PHE E 1 151 ? 152.787 158.891 99.329 1.00 60.59 151 PHE D C 1
ATOM 13237 O O . PHE E 1 151 ? 151.559 158.738 99.276 1.00 60.64 151 PHE D O 1
ATOM 13245 N N . PRO E 1 152 ? 153.328 159.995 99.850 1.00 61.75 152 PRO D N 1
ATOM 13246 C CA . PRO E 1 152 ? 152.453 161.026 100.428 1.00 60.19 152 PRO D CA 1
ATOM 13247 C C . PRO E 1 152 ? 151.653 161.802 99.395 1.00 63.80 152 PRO D C 1
ATOM 13248 O O . PRO E 1 152 ? 150.598 162.347 99.735 1.00 65.24 152 PRO D O 1
ATOM 13252 N N . THR E 1 153 ? 152.117 161.870 98.149 1.00 64.63 153 THR D N 1
ATOM 13253 C CA . THR E 1 153 ? 151.469 162.663 97.115 1.00 63.53 153 THR D CA 1
ATOM 13254 C C . THR E 1 153 ? 151.371 161.843 95.835 1.00 66.34 153 THR D C 1
ATOM 13255 O O . THR E 1 153 ? 152.166 160.928 95.606 1.00 68.20 153 THR D O 1
ATOM 13259 N N . LEU E 1 154 ? 150.383 162.178 95.001 1.00 66.22 154 LEU D N 1
ATOM 13260 C CA . LEU E 1 154 ? 150.211 161.487 93.728 1.00 64.65 154 LEU D CA 1
ATOM 13261 C C . LEU E 1 154 ? 151.385 161.700 92.783 1.00 66.32 154 LEU D C 1
ATOM 13262 O O . LEU E 1 154 ? 151.572 160.900 91.862 1.00 67.58 154 LEU D O 1
ATOM 13267 N N . HIS E 1 155 ? 152.174 162.756 92.982 1.00 65.62 155 HIS D N 1
ATOM 13268 C CA . HIS E 1 155 ? 153.371 162.954 92.176 1.00 66.97 155 HIS D CA 1
ATOM 13269 C C . HIS E 1 155 ? 154.471 161.957 92.518 1.00 67.84 155 HIS D C 1
ATOM 13270 O O . HIS E 1 155 ? 155.317 161.666 91.664 1.00 70.36 155 HIS D O 1
ATOM 13277 N N . HIS E 1 156 ? 154.475 161.426 93.742 1.00 66.96 156 HIS D N 1
ATOM 13278 C CA . HIS E 1 156 ? 155.441 160.393 94.092 1.00 64.93 156 HIS D CA 1
ATOM 13279 C C . HIS E 1 156 ? 155.207 159.119 93.292 1.00 66.48 156 HIS D C 1
ATOM 13280 O O . HIS E 1 156 ? 156.160 158.391 93.000 1.00 68.97 156 HIS D O 1
ATOM 13287 N N . LEU E 1 157 ? 153.954 158.833 92.934 1.00 65.59 157 LEU D N 1
ATOM 13288 C CA . LEU E 1 157 ? 153.675 157.680 92.083 1.00 62.84 157 LEU D CA 1
ATOM 13289 C C . LEU E 1 157 ? 154.291 157.855 90.702 1.00 64.59 157 LEU D C 1
ATOM 13290 O O . LEU E 1 157 ? 154.844 156.906 90.136 1.00 67.02 157 LEU D O 1
ATOM 13295 N N . VAL E 1 158 ? 154.199 159.062 90.139 1.00 64.76 158 VAL D N 1
ATOM 13296 C CA . VAL E 1 158 ? 154.839 159.339 88.857 1.00 66.48 158 VAL D CA 1
ATOM 13297 C C . VAL E 1 158 ? 156.353 159.242 88.988 1.00 69.02 158 VAL D C 1
ATOM 13298 O O . VAL E 1 158 ? 157.033 158.674 88.126 1.00 70.04 158 VAL D O 1
ATOM 13302 N N . LEU E 1 159 ? 156.902 159.796 90.073 1.00 71.15 159 LEU D N 1
ATOM 13303 C CA . LEU E 1 159 ? 158.347 159.754 90.282 1.00 69.59 159 LEU D CA 1
ATOM 13304 C C . LEU E 1 159 ? 158.859 158.328 90.451 1.00 69.17 159 LEU D C 1
ATOM 13305 O O . LEU E 1 159 ? 159.989 158.025 90.052 1.00 69.72 159 LEU D O 1
ATOM 13310 N N . ALA E 1 160 ? 158.053 157.444 91.033 1.00 69.06 160 ALA D N 1
ATOM 13311 C CA . ALA E 1 160 ? 158.457 156.070 91.295 1.00 68.36 160 ALA D CA 1
ATOM 13312 C C . ALA E 1 160 ? 158.170 155.129 90.132 1.00 72.96 160 ALA D C 1
ATOM 13313 O O . ALA E 1 160 ? 158.430 153.928 90.250 1.00 76.94 160 ALA D O 1
ATOM 13315 N N . GLY E 1 161 ? 157.641 155.636 89.024 1.00 72.15 161 GLY D N 1
ATOM 13316 C CA . GLY E 1 161 ? 157.402 154.822 87.851 1.00 73.69 161 GLY D CA 1
ATOM 13317 C C . GLY E 1 161 ? 156.109 154.041 87.845 1.00 71.46 161 GLY D C 1
ATOM 13318 O O . GLY E 1 161 ? 155.889 153.254 86.918 1.00 69.67 161 GLY D O 1
ATOM 13319 N N . PHE E 1 162 ? 155.245 154.232 88.842 1.00 70.15 162 PHE D N 1
ATOM 13320 C CA . PHE E 1 162 ? 153.982 153.506 88.881 1.00 64.30 162 PHE D CA 1
ATOM 13321 C C . PHE E 1 162 ? 152.976 154.023 87.862 1.00 68.21 162 PHE D C 1
ATOM 13322 O O . PHE E 1 162 ? 152.071 153.276 87.475 1.00 69.56 162 PHE D O 1
ATOM 13330 N N . MET E 1 163 ? 153.111 155.270 87.420 1.00 69.74 163 MET D N 1
ATOM 13331 C CA . MET E 1 163 ? 152.211 155.816 86.414 1.00 70.58 163 MET D CA 1
ATOM 13332 C C . MET E 1 163 ? 152.909 156.965 85.704 1.00 71.61 163 MET D C 1
ATOM 13333 O O . MET E 1 163 ? 153.923 157.487 86.174 1.00 74.06 163 MET D O 1
ATOM 13338 N N . THR E 1 164 ? 152.352 157.346 84.561 1.00 72.26 164 THR D N 1
ATOM 13339 C CA . THR E 1 164 ? 152.977 158.276 83.634 1.00 75.42 164 THR D CA 1
ATOM 13340 C C . THR E 1 164 ? 152.403 159.681 83.836 1.00 78.71 164 THR D C 1
ATOM 13341 O O . THR E 1 164 ? 151.345 159.868 84.444 1.00 80.74 164 THR D O 1
ATOM 13345 N N . HIS E 1 165 ? 153.137 160.682 83.341 1.00 79.68 165 HIS D N 1
ATOM 13346 C CA . HIS E 1 165 ? 152.688 162.068 83.440 1.00 81.50 165 HIS D CA 1
ATOM 13347 C C . HIS E 1 165 ? 151.357 162.275 82.730 1.00 81.29 165 HIS D C 1
ATOM 13348 O O . HIS E 1 165 ? 150.485 163.000 83.225 1.00 82.16 165 HIS D O 1
ATOM 13355 N N . GLY E 1 166 ? 151.185 161.656 81.561 1.00 79.22 166 GLY D N 1
ATOM 13356 C CA . GLY E 1 166 ? 149.907 161.747 80.873 1.00 74.46 166 GLY D CA 1
ATOM 13357 C C . GLY E 1 166 ? 148.774 161.134 81.671 1.00 73.79 166 GLY D C 1
ATOM 13358 O O . GLY E 1 166 ? 147.670 161.681 81.721 1.00 77.89 166 GLY D O 1
ATOM 13359 N N . GLU E 1 167 ? 149.033 159.991 82.311 1.00 72.07 167 GLU D N 1
ATOM 13360 C CA . GLU E 1 167 ? 148.021 159.368 83.156 1.00 70.52 167 GLU D CA 1
ATOM 13361 C C . GLU E 1 167 ? 147.662 160.263 84.333 1.00 73.52 167 GLU D C 1
ATOM 13362 O O . GLU E 1 167 ? 146.487 160.384 84.694 1.00 75.91 167 GLU D O 1
ATOM 13368 N N . HIS E 1 168 ? 148.664 160.896 84.947 1.00 75.40 168 HIS D N 1
ATOM 13369 C CA . HIS E 1 168 ? 148.397 161.812 86.052 1.00 74.72 168 HIS D CA 1
ATOM 13370 C C . HIS E 1 168 ? 147.561 163.001 85.595 1.00 75.05 168 HIS D C 1
ATOM 13371 O O . HIS E 1 168 ? 146.617 163.410 86.282 1.00 76.67 168 HIS D O 1
ATOM 13378 N N . LYS E 1 169 ? 147.893 163.567 84.433 1.00 75.38 169 LYS D N 1
ATOM 13379 C CA . LYS E 1 169 ? 147.129 164.700 83.919 1.00 73.68 169 LYS D CA 1
ATOM 13380 C C . LYS E 1 169 ? 145.694 164.299 83.604 1.00 75.02 169 LYS D C 1
ATOM 13381 O O . LYS E 1 169 ? 144.758 165.064 83.864 1.00 77.26 169 LYS D O 1
ATOM 13383 N N . GLN E 1 170 ? 145.500 163.106 83.038 1.00 75.59 170 GLN D N 1
ATOM 13384 C CA . GLN E 1 170 ? 144.148 162.637 82.746 1.00 73.22 170 GLN D CA 1
ATOM 13385 C C . GLN E 1 170 ? 143.360 162.385 84.025 1.00 71.98 170 GLN D C 1
ATOM 13386 O O . GLN E 1 170 ? 142.160 162.677 84.088 1.00 74.93 170 GLN D O 1
ATOM 13392 N N . LEU E 1 171 ? 144.012 161.834 85.052 1.00 71.73 171 LEU D N 1
ATOM 13393 C CA . LEU E 1 171 ? 143.336 161.596 86.322 1.00 67.50 171 LEU D CA 1
ATOM 13394 C C . LEU E 1 171 ? 142.965 162.898 87.016 1.00 71.49 171 LEU D C 1
ATOM 13395 O O . LEU E 1 171 ? 141.932 162.966 87.692 1.00 74.68 171 LEU D O 1
ATOM 13400 N N . GLN E 1 172 ? 143.790 163.935 86.870 1.00 75.74 172 GLN D N 1
ATOM 13401 C CA . GLN E 1 172 ? 143.505 165.212 87.512 1.00 80.22 172 GLN D CA 1
ATOM 13402 C C . GLN E 1 172 ? 142.327 165.951 86.887 1.00 82.24 172 GLN D C 1
ATOM 13403 O O . GLN E 1 172 ? 141.825 166.901 87.496 1.00 84.50 172 GLN D O 1
ATOM 13409 N N . LYS E 1 173 ? 141.872 165.545 85.702 1.00 79.99 173 LYS D N 1
ATOM 13410 C CA . LYS E 1 173 ? 140.849 166.272 84.959 1.00 79.91 173 LYS D CA 1
ATOM 13411 C C . LYS E 1 173 ? 139.473 165.618 85.068 1.00 82.69 173 LYS D C 1
ATOM 13412 O O . LYS E 1 173 ? 138.686 165.664 84.121 1.00 85.54 173 LYS D O 1
ATOM 13418 N N . LEU E 1 174 ? 139.168 165.009 86.212 1.00 83.11 174 LEU D N 1
ATOM 13419 C CA . LEU E 1 174 ? 137.866 164.387 86.423 1.00 82.72 174 LEU D CA 1
ATOM 13420 C C . LEU E 1 174 ? 136.892 165.287 87.168 1.00 82.65 174 LEU D C 1
ATOM 13421 O O . LEU E 1 174 ? 135.696 165.279 86.865 1.00 81.53 174 LEU D O 1
ATOM 13426 N N . GLY E 1 175 ? 137.373 166.067 88.130 1.00 86.87 175 GLY D N 1
ATOM 13427 C CA . GLY E 1 175 ? 136.517 166.994 88.850 1.00 90.61 175 GLY D CA 1
ATOM 13428 C C . GLY E 1 175 ? 135.454 166.346 89.711 1.00 89.10 175 GLY D C 1
ATOM 13429 O O . GLY E 1 175 ? 134.302 166.798 89.709 1.00 88.58 175 GLY D O 1
ATOM 13430 N N . LEU E 1 176 ? 135.810 165.295 90.448 1.00 86.05 176 LEU D N 1
ATOM 13431 C CA . LEU E 1 176 ? 134.871 164.632 91.335 1.00 83.21 176 LEU D CA 1
ATOM 13432 C C . LEU E 1 176 ? 135.388 164.650 92.767 1.00 85.79 176 LEU D C 1
ATOM 13433 O O . LEU E 1 176 ? 136.581 164.419 92.998 1.00 87.13 176 LEU D O 1
ATOM 13438 N N . PRO E 1 177 ? 134.522 164.923 93.752 1.00 85.68 177 PRO D N 1
ATOM 13439 C CA . PRO E 1 177 ? 134.931 164.934 95.161 1.00 84.81 177 PRO D CA 1
ATOM 13440 C C . PRO E 1 177 ? 134.869 163.555 95.812 1.00 85.11 177 PRO D C 1
ATOM 13441 O O . PRO E 1 177 ? 134.298 163.380 96.894 1.00 87.42 177 PRO D O 1
ATOM 13445 N N . HIS E 1 178 ? 135.459 162.559 95.155 1.00 82.47 178 HIS D N 1
ATOM 13446 C CA . HIS E 1 178 ? 135.449 161.190 95.649 1.00 80.74 178 HIS D CA 1
ATOM 13447 C C . HIS E 1 178 ? 136.823 160.573 95.436 1.00 79.60 178 HIS D C 1
ATOM 13448 O O . HIS E 1 178 ? 137.655 161.094 94.689 1.00 78.17 178 HIS D O 1
ATOM 13455 N N . ASN E 1 179 ? 137.058 159.450 96.111 1.00 77.00 179 ASN D N 1
ATOM 13456 C CA . ASN E 1 179 ? 138.293 158.705 95.912 1.00 70.38 179 ASN D CA 1
ATOM 13457 C C . ASN E 1 179 ? 138.334 158.132 94.501 1.00 68.66 179 ASN D C 1
ATOM 13458 O O . ASN E 1 179 ? 137.396 157.459 94.063 1.00 70.22 179 ASN D O 1
ATOM 13463 N N . THR E 1 180 ? 139.423 158.401 93.789 1.00 66.33 180 THR D N 1
ATOM 13464 C CA . THR E 1 180 ? 139.575 157.959 92.403 1.00 61.15 180 THR D CA 1
ATOM 13465 C C . THR E 1 180 ? 140.349 156.643 92.333 1.00 54.89 180 THR D C 1
ATOM 13466 O O . THR E 1 180 ? 141.390 156.536 91.690 1.00 56.80 180 THR D O 1
ATOM 13470 N N . PHE E 1 181 ? 139.818 155.627 93.008 1.00 53.21 181 PHE D N 1
ATOM 13471 C CA . PHE E 1 181 ? 140.401 154.293 92.986 1.00 50.00 181 PHE D CA 1
ATOM 13472 C C . PHE E 1 181 ? 139.657 153.342 92.056 1.00 50.24 181 PHE D C 1
ATOM 13473 O O . PHE E 1 181 ? 139.923 152.137 92.075 1.00 53.24 181 PHE D O 1
ATOM 13481 N N . TRP E 1 182 ? 138.742 153.857 91.234 1.00 48.49 182 TRP D N 1
ATOM 13482 C CA . TRP E 1 182 ? 137.970 153.041 90.309 1.00 47.03 182 TRP D CA 1
ATOM 13483 C C . TRP E 1 182 ? 138.289 153.306 88.844 1.00 47.19 182 TRP D C 1
ATOM 13484 O O . TRP E 1 182 ? 137.857 152.530 87.987 1.00 49.76 182 TRP D O 1
ATOM 13495 N N . VAL E 1 183 ? 139.022 154.371 88.535 1.00 46.03 183 VAL D N 1
ATOM 13496 C CA . VAL E 1 183 ? 139.344 154.753 87.159 1.00 47.23 183 VAL D CA 1
ATOM 13497 C C . VAL E 1 183 ? 140.206 153.714 86.441 1.00 49.71 183 VAL D C 1
ATOM 13498 O O . VAL E 1 183 ? 139.926 153.407 85.269 1.00 51.93 183 VAL D O 1
ATOM 13502 N N . PRO E 1 184 ? 141.265 153.165 87.058 1.00 47.90 184 PRO D N 1
ATOM 13503 C CA . PRO E 1 184 ? 142.096 152.196 86.324 1.00 45.08 184 PRO D CA 1
ATOM 13504 C C . PRO E 1 184 ? 141.334 150.985 85.814 1.00 44.72 184 PRO D C 1
ATOM 13505 O O . PRO E 1 184 ? 141.703 150.438 84.770 1.00 47.10 184 PRO D O 1
ATOM 13509 N N . TRP E 1 185 ? 140.283 150.544 86.506 1.00 42.17 185 TRP D N 1
ATOM 13510 C CA . TRP E 1 185 ? 139.507 149.411 86.011 1.00 42.65 185 TRP D CA 1
ATOM 13511 C C . TRP E 1 185 ? 138.759 149.767 84.730 1.00 44.27 185 TRP D C 1
ATOM 13512 O O . TRP E 1 185 ? 138.690 148.957 83.795 1.00 49.62 185 TRP D O 1
ATOM 13523 N N . VAL E 1 186 ? 138.197 150.976 84.663 1.00 40.22 186 VAL D N 1
ATOM 13524 C CA . VAL E 1 186 ? 137.545 151.424 83.437 1.00 42.70 186 VAL D CA 1
ATOM 13525 C C . VAL E 1 186 ? 138.563 151.557 82.312 1.00 46.60 186 VAL D C 1
ATOM 13526 O O . VAL E 1 186 ? 138.283 151.210 81.155 1.00 50.23 186 VAL D O 1
ATOM 13530 N N . TRP E 1 187 ? 139.758 152.061 82.630 1.00 44.42 187 TRP D N 1
ATOM 13531 C CA . TRP E 1 187 ? 140.813 152.132 81.623 1.00 42.54 187 TRP D CA 1
ATOM 13532 C C . TRP E 1 187 ? 141.183 150.744 81.114 1.00 42.89 187 TRP D C 1
ATOM 13533 O O . TRP E 1 187 ? 141.398 150.552 79.913 1.00 47.30 187 TRP D O 1
ATOM 13544 N N . PHE E 1 188 ? 141.266 149.767 82.020 1.00 42.15 188 PHE D N 1
ATOM 13545 C CA . PHE E 1 188 ? 141.562 148.393 81.630 1.00 41.22 188 PHE D CA 1
ATOM 13546 C C . PHE E 1 188 ? 140.492 147.850 80.694 1.00 45.05 188 PHE D C 1
ATOM 13547 O O . PHE E 1 188 ? 140.802 147.216 79.679 1.00 49.75 188 PHE D O 1
ATOM 13555 N N . ALA E 1 189 ? 139.220 148.077 81.027 1.00 43.65 189 ALA D N 1
ATOM 13556 C CA . ALA E 1 189 ? 138.140 147.587 80.175 1.00 45.33 189 ALA D CA 1
ATOM 13557 C C . ALA E 1 189 ? 138.203 148.215 78.787 1.00 48.94 189 ALA D C 1
ATOM 13558 O O . ALA E 1 189 ? 138.062 147.519 77.770 1.00 51.26 189 ALA D O 1
ATOM 13560 N N . ASN E 1 190 ? 138.425 149.530 78.725 1.00 48.29 190 ASN D N 1
ATOM 13561 C CA . ASN E 1 190 ? 138.495 150.205 77.433 1.00 47.69 190 ASN D CA 1
ATOM 13562 C C . ASN E 1 190 ? 139.679 149.711 76.611 1.00 47.84 190 ASN D C 1
ATOM 13563 O O . ASN E 1 190 ? 139.548 149.477 75.403 1.00 50.72 190 ASN D O 1
ATOM 13568 N N . LEU E 1 191 ? 140.841 149.543 77.245 1.00 46.51 191 LEU D N 1
ATOM 13569 C CA . LEU E 1 191 ? 142.012 149.059 76.522 1.00 46.27 191 LEU D CA 1
ATOM 13570 C C . LEU E 1 191 ? 141.806 147.633 76.031 1.00 50.78 191 LEU D C 1
ATOM 13571 O O . LEU E 1 191 ? 142.233 147.283 74.927 1.00 53.76 191 LEU D O 1
ATOM 13576 N N . SER E 1 192 ? 141.153 146.792 76.838 1.00 51.27 192 SER D N 1
ATOM 13577 C CA . SER E 1 192 ? 140.880 145.423 76.415 1.00 47.17 192 SER D CA 1
ATOM 13578 C C . SER E 1 192 ? 139.945 145.394 75.212 1.00 48.21 192 SER D C 1
ATOM 13579 O O . SER E 1 192 ? 140.153 144.617 74.273 1.00 47.37 192 SER D O 1
ATOM 13582 N N . MET E 1 193 ? 138.905 146.233 75.221 1.00 51.99 193 MET D N 1
ATOM 13583 C CA . MET E 1 193 ? 138.010 146.286 74.067 1.00 52.39 193 MET D CA 1
ATOM 13584 C C . MET E 1 193 ? 138.731 146.805 72.827 1.00 53.97 193 MET D C 1
ATOM 13585 O O . MET E 1 193 ? 138.518 146.297 71.717 1.00 57.55 193 MET D O 1
ATOM 13590 N N . LYS E 1 194 ? 139.588 147.815 72.993 1.00 53.13 194 LYS D N 1
ATOM 13591 C CA . LYS E 1 194 ? 140.358 148.323 71.861 1.00 53.33 194 LYS D CA 1
ATOM 13592 C C . LYS E 1 194 ? 141.292 147.254 71.308 1.00 54.65 194 LYS D C 1
ATOM 13593 O O . LYS E 1 194 ? 141.465 147.138 70.090 1.00 54.23 194 LYS D O 1
ATOM 13599 N N . ALA E 1 195 ? 141.906 146.464 72.192 1.00 56.34 195 ALA D N 1
ATOM 13600 C CA . ALA E 1 195 ? 142.758 145.364 71.749 1.00 55.71 195 ALA D CA 1
ATOM 13601 C C . ALA E 1 195 ? 141.961 144.295 71.015 1.00 56.18 195 ALA D C 1
ATOM 13602 O O . ALA E 1 195 ? 142.448 143.736 70.027 1.00 60.11 195 ALA D O 1
ATOM 13604 N N . TYR E 1 196 ? 140.750 143.985 71.487 1.00 56.02 196 TYR D N 1
ATOM 13605 C CA . TYR E 1 196 ? 139.914 143.026 70.770 1.00 54.35 196 TYR D CA 1
ATOM 13606 C C . TYR E 1 196 ? 139.565 143.537 69.381 1.00 57.85 196 TYR D C 1
ATOM 13607 O O . TYR E 1 196 ? 139.578 142.777 68.408 1.00 62.22 196 TYR D O 1
ATOM 13616 N N . LEU E 1 197 ? 139.219 144.829 69.306 1.00 60.12 197 LEU D N 1
ATOM 13617 C CA . LEU E 1 197 ? 138.952 145.457 67.987 1.00 60.95 197 LEU D CA 1
ATOM 13618 C C . LEU E 1 197 ? 140.296 145.524 67.259 1.00 60.57 197 LEU D C 1
ATOM 13619 O O . LEU E 1 197 ? 140.853 146.635 67.137 1.00 61.58 197 LEU D O 1
ATOM 13624 N N . GLY E 1 198 ? 140.791 144.375 66.803 1.00 63.89 198 GLY D N 1
ATOM 13625 C CA . GLY E 1 198 ? 142.095 144.284 66.184 1.00 59.55 198 GLY D CA 1
ATOM 13626 C C . GLY E 1 198 ? 142.499 142.833 66.077 1.00 67.26 198 GLY D C 1
ATOM 13627 O O . GLY E 1 198 ? 141.654 141.937 66.110 1.00 71.69 198 GLY D O 1
ATOM 13628 N N . GLY E 1 199 ? 143.800 142.601 65.957 1.00 68.31 199 GLY D N 1
ATOM 13629 C CA . GLY E 1 199 ? 144.316 141.261 65.806 1.00 72.55 199 GLY D CA 1
ATOM 13630 C C . GLY E 1 199 ? 144.954 140.643 67.028 1.00 73.44 199 GLY D C 1
ATOM 13631 O O . GLY E 1 199 ? 145.647 139.629 66.894 1.00 82.91 199 GLY D O 1
ATOM 13632 N N . ARG E 1 200 ? 144.751 141.211 68.216 1.00 65.94 200 ARG D N 1
ATOM 13633 C CA . ARG E 1 200 ? 145.466 140.747 69.397 1.00 67.00 200 ARG D CA 1
ATOM 13634 C C . ARG E 1 200 ? 144.638 139.845 70.304 1.00 65.99 200 ARG D C 1
ATOM 13635 O O . ARG E 1 200 ? 145.208 139.194 71.183 1.00 66.51 200 ARG D O 1
ATOM 13643 N N . ILE E 1 201 ? 143.321 139.784 70.122 1.00 65.50 201 ILE D N 1
ATOM 13644 C CA . ILE E 1 201 ? 142.471 138.851 70.852 1.00 63.70 201 ILE D CA 1
ATOM 13645 C C . ILE E 1 201 ? 141.631 138.085 69.840 1.00 67.03 201 ILE D C 1
ATOM 13646 O O . ILE E 1 201 ? 140.940 138.691 69.014 1.00 68.93 201 ILE D O 1
ATOM 13651 N N . ARG E 1 202 ? 141.691 136.753 69.908 1.00 68.63 202 ARG D N 1
ATOM 13652 C CA . ARG E 1 202 ? 141.121 135.928 68.846 1.00 71.67 202 ARG D CA 1
ATOM 13653 C C . ARG E 1 202 ? 139.597 135.921 68.882 1.00 71.90 202 ARG D C 1
ATOM 13654 O O . ARG E 1 202 ? 138.950 136.066 67.839 1.00 74.75 202 ARG D O 1
ATOM 13662 N N . ASP E 1 203 ? 139.004 135.753 70.063 1.00 67.84 203 ASP D N 1
ATOM 13663 C CA . ASP E 1 203 ? 137.573 135.511 70.174 1.00 64.45 203 ASP D CA 1
ATOM 13664 C C . ASP E 1 203 ? 136.998 136.348 71.306 1.00 61.27 203 ASP D C 1
ATOM 13665 O O . ASP E 1 203 ? 137.728 136.920 72.121 1.00 62.39 203 ASP D O 1
ATOM 13670 N N . THR E 1 204 ? 135.669 136.418 71.350 1.00 61.80 204 THR D N 1
ATOM 13671 C CA . THR E 1 204 ? 134.951 137.083 72.428 1.00 62.42 204 THR D CA 1
ATOM 13672 C C . THR E 1 204 ? 134.805 136.197 73.656 1.00 60.67 204 THR D C 1
ATOM 13673 O O . THR E 1 204 ? 134.429 136.689 74.723 1.00 63.61 204 THR D O 1
ATOM 13677 N N . VAL E 1 205 ? 135.087 134.901 73.528 1.00 59.71 205 VAL D N 1
ATOM 13678 C CA . VAL E 1 205 ? 135.118 134.021 74.688 1.00 57.66 205 VAL D CA 1
ATOM 13679 C C . VAL E 1 205 ? 136.362 134.251 75.535 1.00 59.16 205 VAL D C 1
ATOM 13680 O O . VAL E 1 205 ? 136.328 134.009 76.750 1.00 58.26 205 VAL D O 1
ATOM 13684 N N . LEU E 1 206 ? 137.453 134.720 74.933 1.00 60.58 206 LEU D N 1
ATOM 13685 C CA . LEU E 1 206 ? 138.670 135.071 75.648 1.00 55.42 206 LEU D CA 1
ATOM 13686 C C . LEU E 1 206 ? 138.656 136.512 76.134 1.00 56.24 206 LEU D C 1
ATOM 13687 O O . LEU E 1 206 ? 139.565 136.921 76.861 1.00 58.12 206 LEU D O 1
ATOM 13692 N N . LEU E 1 207 ? 137.645 137.289 75.749 1.00 55.16 207 LEU D N 1
ATOM 13693 C CA . LEU E 1 207 ? 137.481 138.655 76.221 1.00 52.10 207 LEU D CA 1
ATOM 13694 C C . LEU E 1 207 ? 136.494 138.751 77.374 1.00 54.42 207 LEU D C 1
ATOM 13695 O O . LEU E 1 207 ? 136.610 139.668 78.194 1.00 57.84 207 LEU D O 1
ATOM 13700 N N . GLN E 1 208 ? 135.595 137.850 77.541 1.00 55.71 208 GLN D N 1
ATOM 13701 C CA . GLN E 1 208 ? 134.677 137.798 78.674 1.00 56.24 208 GLN D CA 1
ATOM 13702 C C . GLN E 1 208 ? 135.363 137.066 79.788 1.00 58.58 208 GLN D C 1
ATOM 13703 O O . GLN E 1 208 ? 134.771 137.003 80.785 1.00 61.34 208 GLN D O 1
ATOM 13709 N N . SER E 1 209 ? 136.440 136.344 79.567 1.00 56.86 209 SER D N 1
ATOM 13710 C CA . SER E 1 209 ? 137.259 135.773 80.625 1.00 54.21 209 SER D CA 1
ATOM 13711 C C . SER E 1 209 ? 138.290 136.732 81.192 1.00 56.04 209 SER D C 1
ATOM 13712 O O . SER E 1 209 ? 138.627 136.609 82.375 1.00 61.20 209 SER D O 1
ATOM 13715 N N . LEU E 1 210 ? 138.802 137.675 80.403 1.00 51.74 210 LEU D N 1
ATOM 13716 C CA . LEU E 1 210 ? 139.712 138.692 80.907 1.00 50.46 210 LEU D CA 1
ATOM 13717 C C . LEU E 1 210 ? 139.008 139.767 81.719 1.00 56.18 210 LEU D C 1
ATOM 13718 O O . LEU E 1 210 ? 139.621 140.338 82.626 1.00 62.24 210 LEU D O 1
ATOM 13723 N N . MET E 1 211 ? 137.743 140.048 81.423 1.00 54.88 211 MET D N 1
ATOM 13724 C CA . MET E 1 211 ? 136.971 141.073 82.110 1.00 54.05 211 MET D CA 1
ATOM 13725 C C . MET E 1 211 ? 136.113 140.457 83.205 1.00 53.74 211 MET D C 1
ATOM 13726 O O . MET E 1 211 ? 135.149 141.057 83.681 1.00 57.47 211 MET D O 1
ATOM 13731 N N . ASN E 1 212 ? 136.461 139.238 83.613 1.00 54.80 212 ASN D N 1
ATOM 13732 C CA . ASN E 1 212 ? 135.842 138.599 84.765 1.00 54.07 212 ASN D CA 1
ATOM 13733 C C . ASN E 1 212 ? 136.756 138.526 85.976 1.00 55.90 212 ASN D C 1
ATOM 13734 O O . ASN E 1 212 ? 136.246 138.455 87.100 1.00 57.20 212 ASN D O 1
ATOM 13739 N N . GLU E 1 213 ? 138.077 138.539 85.793 1.00 54.00 213 GLU D N 1
ATOM 13740 C CA . GLU E 1 213 ? 138.994 138.672 86.918 1.00 52.92 213 GLU D CA 1
ATOM 13741 C C . GLU E 1 213 ? 139.069 140.117 87.394 1.00 52.73 213 GLU D C 1
ATOM 13742 O O . GLU E 1 213 ? 139.298 140.378 88.582 1.00 54.00 213 GLU D O 1
ATOM 13748 N N . VAL E 1 214 ? 138.885 141.065 86.473 1.00 49.04 214 VAL D N 1
ATOM 13749 C CA . VAL E 1 214 ? 138.893 142.481 86.833 1.00 47.99 214 VAL D CA 1
ATOM 13750 C C . VAL E 1 214 ? 137.743 142.796 87.777 1.00 48.41 214 VAL D C 1
ATOM 13751 O O . VAL E 1 214 ? 137.897 143.565 88.734 1.00 50.34 214 VAL D O 1
ATOM 13755 N N . CYS E 1 215 ? 136.570 142.210 87.526 1.00 46.33 215 CYS D N 1
ATOM 13756 C CA . CYS E 1 215 ? 135.432 142.420 88.412 1.00 46.94 215 CYS D CA 1
ATOM 13757 C C . CYS E 1 215 ? 135.707 141.872 89.807 1.00 46.87 215 CYS D C 1
ATOM 13758 O O . CYS E 1 215 ? 135.350 142.501 90.811 1.00 48.31 215 CYS D O 1
ATOM 13761 N N . THR E 1 216 ? 136.341 140.701 89.894 1.00 45.29 216 THR D N 1
ATOM 13762 C CA . THR E 1 216 ? 136.679 140.137 91.198 1.00 44.47 216 THR D CA 1
ATOM 13763 C C . THR E 1 216 ? 137.690 141.007 91.934 1.00 44.49 216 THR D C 1
ATOM 13764 O O . THR E 1 216 ? 137.573 141.221 93.148 1.00 49.06 216 THR D O 1
ATOM 13768 N N . LEU E 1 217 ? 138.694 141.517 91.219 1.00 42.07 217 LEU D N 1
ATOM 13769 C CA . LEU E 1 217 ? 139.670 142.404 91.846 1.00 42.59 217 LEU D CA 1
ATOM 13770 C C . LEU E 1 217 ? 139.007 143.685 92.341 1.00 44.31 217 LEU D C 1
ATOM 13771 O O . LEU E 1 217 ? 139.322 144.180 93.432 1.00 48.15 217 LEU D O 1
ATOM 13776 N N . ARG E 1 218 ? 138.080 144.233 91.551 1.00 43.97 218 ARG D N 1
ATOM 13777 C CA . ARG E 1 218 ? 137.343 145.419 91.974 1.00 44.26 218 ARG D CA 1
ATOM 13778 C C . ARG E 1 218 ? 136.507 145.134 93.215 1.00 44.25 218 ARG D C 1
ATOM 13779 O O . ARG E 1 218 ? 136.431 145.966 94.126 1.00 45.75 218 ARG D O 1
ATOM 13787 N N . THR E 1 219 ? 135.870 143.962 93.268 1.00 42.93 219 THR D N 1
ATOM 13788 C CA . THR E 1 219 ? 135.093 143.590 94.446 1.00 43.74 219 THR D CA 1
ATOM 13789 C C . THR E 1 219 ? 135.977 143.481 95.682 1.00 44.28 219 THR D C 1
ATOM 13790 O O . THR E 1 219 ? 135.593 143.922 96.772 1.00 50.37 219 THR D O 1
ATOM 13794 N N . GLN E 1 220 ? 137.164 142.887 95.536 1.00 42.36 220 GLN D N 1
ATOM 13795 C CA . GLN E 1 220 ? 138.077 142.771 96.671 1.00 40.35 220 GLN D CA 1
ATOM 13796 C C . GLN E 1 220 ? 138.541 144.141 97.154 1.00 41.59 220 GLN D C 1
ATOM 13797 O O . GLN E 1 220 ? 138.605 144.396 98.365 1.00 43.75 220 GLN D O 1
ATOM 13803 N N . CYS E 1 221 ? 138.868 145.040 96.222 1.00 41.56 221 CYS D N 1
ATOM 13804 C CA . CYS E 1 221 ? 139.262 146.391 96.611 1.00 40.73 221 CYS D CA 1
ATOM 13805 C C . CYS E 1 221 ? 138.120 147.119 97.312 1.00 43.01 221 CYS D C 1
ATOM 13806 O O . CYS E 1 221 ? 138.337 147.827 98.304 1.00 46.68 221 CYS D O 1
ATOM 13809 N N . GLY E 1 222 ? 136.896 146.956 96.810 1.00 42.55 222 GLY D N 1
ATOM 13810 C CA . GLY E 1 222 ? 135.752 147.566 97.465 1.00 40.77 222 GLY D CA 1
ATOM 13811 C C . GLY E 1 222 ? 135.522 147.024 98.861 1.00 41.73 222 GLY D C 1
ATOM 13812 O O . GLY E 1 222 ? 135.150 147.766 99.771 1.00 46.18 222 GLY D O 1
ATOM 13813 N N . GLN E 1 223 ? 135.736 145.719 99.049 1.00 40.90 223 GLN D N 1
ATOM 13814 C CA . GLN E 1 223 ? 135.607 145.135 100.380 1.00 38.06 223 GLN D CA 1
ATOM 13815 C C . GLN E 1 223 ? 136.659 145.689 101.331 1.00 39.56 223 GLN D C 1
ATOM 13816 O O . GLN E 1 223 ? 136.367 145.961 102.502 1.00 42.70 223 GLN D O 1
ATOM 13822 N N . LEU E 1 224 ? 137.893 145.858 100.849 1.00 41.76 224 LEU D N 1
ATOM 13823 C CA . LEU E 1 224 ? 138.931 146.469 101.677 1.00 39.95 224 LEU D CA 1
ATOM 13824 C C . LEU E 1 224 ? 138.542 147.887 102.079 1.00 40.13 224 LEU D C 1
ATOM 13825 O O . LEU E 1 224 ? 138.687 148.284 103.244 1.00 40.66 224 LEU D O 1
ATOM 13830 N N . TYR E 1 225 ? 138.035 148.666 101.120 1.00 44.25 225 TYR D N 1
ATOM 13831 C CA . TYR E 1 225 ? 137.622 150.035 101.415 1.00 43.59 225 TYR D CA 1
ATOM 13832 C C . TYR E 1 225 ? 136.472 150.063 102.417 1.00 44.73 225 TYR D C 1
ATOM 13833 O O . TYR E 1 225 ? 136.439 150.918 103.308 1.00 47.31 225 TYR D O 1
ATOM 13842 N N . ALA E 1 226 ? 135.520 149.137 102.284 1.00 45.33 226 ALA D N 1
ATOM 13843 C CA . ALA E 1 226 ? 134.402 149.073 103.221 1.00 43.44 226 ALA D CA 1
ATOM 13844 C C . ALA E 1 226 ? 134.868 148.708 104.625 1.00 42.67 226 ALA D C 1
ATOM 13845 O O . ALA E 1 226 ? 134.383 149.272 105.612 1.00 45.65 226 ALA D O 1
ATOM 13847 N N . TYR E 1 227 ? 135.800 147.757 104.734 1.00 44.94 227 TYR D N 1
ATOM 13848 C CA . TYR E 1 227 ? 136.347 147.405 106.041 1.00 44.56 227 TYR D CA 1
ATOM 13849 C C . TYR E 1 227 ? 137.052 148.593 106.678 1.00 44.86 227 TYR D C 1
ATOM 13850 O O . TYR E 1 227 ? 136.933 148.820 107.887 1.00 44.17 227 TYR D O 1
ATOM 13859 N N . ASP E 1 228 ? 137.805 149.355 105.883 1.00 47.32 228 ASP D N 1
ATOM 13860 C CA . ASP E 1 228 ? 138.445 150.555 106.415 1.00 44.99 228 ASP D CA 1
ATOM 13861 C C . ASP E 1 228 ? 137.412 151.588 106.856 1.00 47.38 228 ASP D C 1
ATOM 13862 O O . ASP E 1 228 ? 137.577 152.238 107.895 1.00 49.80 228 ASP D O 1
ATOM 13867 N N . TRP E 1 229 ? 136.343 151.756 106.076 1.00 51.07 229 TRP D N 1
ATOM 13868 C CA . TRP E 1 229 ? 135.380 152.821 106.347 1.00 53.48 229 TRP D CA 1
ATOM 13869 C C . TRP E 1 229 ? 134.522 152.518 107.570 1.00 50.55 229 TRP D C 1
ATOM 13870 O O . TRP E 1 229 ? 134.296 153.400 108.407 1.00 52.46 229 TRP D O 1
ATOM 13881 N N . ILE E 1 230 ? 134.036 151.286 107.699 1.00 51.32 230 ILE D N 1
ATOM 13882 C CA . ILE E 1 230 ? 133.111 150.909 108.766 1.00 50.88 230 ILE D CA 1
ATOM 13883 C C . ILE E 1 230 ? 133.873 150.092 109.799 1.00 50.76 230 ILE D C 1
ATOM 13884 O O . ILE E 1 230 ? 134.463 149.056 109.470 1.00 55.12 230 ILE D O 1
ATOM 13889 N N . SER E 1 231 ? 133.851 150.549 111.046 1.00 49.65 231 SER D N 1
ATOM 13890 C CA . SER E 1 231 ? 134.626 149.956 112.126 1.00 53.85 231 SER D CA 1
ATOM 13891 C C . SER E 1 231 ? 133.709 149.370 113.195 1.00 54.07 231 SER D C 1
ATOM 13892 O O . SER E 1 231 ? 132.488 149.536 113.168 1.00 55.57 231 SER D O 1
ATOM 13895 N N . ILE E 1 232 ? 134.329 148.664 114.139 1.00 52.52 232 ILE D N 1
ATOM 13896 C CA . ILE E 1 232 ? 133.591 148.062 115.257 1.00 51.57 232 ILE D CA 1
ATOM 13897 C C . ILE E 1 232 ? 132.976 149.169 116.104 1.00 54.55 232 ILE D C 1
ATOM 13898 O O . ILE E 1 232 ? 133.633 150.204 116.338 1.00 57.39 232 ILE D O 1
ATOM 13903 N N . PRO E 1 233 ? 131.733 149.027 116.571 1.00 53.33 233 PRO D N 1
ATOM 13904 C CA . PRO E 1 233 ? 131.070 150.140 117.264 1.00 54.03 233 PRO D CA 1
ATOM 13905 C C . PRO E 1 233 ? 131.840 150.653 118.477 1.00 51.65 233 PRO D C 1
ATOM 13906 O O . PRO E 1 233 ? 132.358 149.888 119.303 1.00 52.48 233 PRO D O 1
ATOM 13910 N N . LEU E 1 234 ? 131.882 151.985 118.577 1.00 48.50 234 LEU D N 1
ATOM 13911 C CA . LEU E 1 234 ? 132.514 152.646 119.710 1.00 47.71 234 LEU D CA 1
ATOM 13912 C C . LEU E 1 234 ? 131.830 152.283 121.017 1.00 49.40 234 LEU D C 1
ATOM 13913 O O . LEU E 1 234 ? 132.482 152.240 122.063 1.00 49.53 234 LEU D O 1
ATOM 13918 N N . VAL E 1 235 ? 130.524 152.017 120.980 1.00 49.38 235 VAL D N 1
ATOM 13919 C CA . VAL E 1 235 ? 129.810 151.612 122.189 1.00 47.90 235 VAL D CA 1
ATOM 13920 C C . VAL E 1 235 ? 130.369 150.297 122.716 1.00 47.08 235 VAL D C 1
ATOM 13921 O O . VAL E 1 235 ? 130.640 150.150 123.913 1.00 49.39 235 VAL D O 1
ATOM 13925 N N . TYR E 1 236 ? 130.563 149.327 121.821 1.00 42.95 236 TYR D N 1
ATOM 13926 C CA . TYR E 1 236 ? 131.106 148.032 122.216 1.00 42.76 236 TYR D CA 1
ATOM 13927 C C . TYR E 1 236 ? 132.538 148.167 122.721 1.00 42.55 236 TYR D C 1
ATOM 13928 O O . TYR E 1 236 ? 132.901 147.582 123.757 1.00 43.47 236 TYR D O 1
ATOM 13937 N N . THR E 1 237 ? 133.358 148.955 122.020 1.00 42.13 237 THR D N 1
ATOM 13938 C CA . THR E 1 237 ? 134.736 149.152 122.464 1.00 39.29 237 THR D CA 1
ATOM 13939 C C . THR E 1 237 ? 134.788 149.802 123.845 1.00 43.53 237 THR D C 1
ATOM 13940 O O . THR E 1 237 ? 135.554 149.368 124.719 1.00 48.50 237 THR D O 1
ATOM 13944 N N . GLN E 1 238 ? 133.968 150.832 124.068 1.00 43.27 238 GLN D N 1
ATOM 13945 C CA . GLN E 1 238 ? 133.956 151.526 125.351 1.00 41.95 238 GLN D CA 1
ATOM 13946 C C . GLN E 1 238 ? 133.442 150.624 126.464 1.00 41.02 238 GLN D C 1
ATOM 13947 O O . GLN E 1 238 ? 133.932 150.690 127.596 1.00 44.42 238 GLN D O 1
ATOM 13953 N N . VAL E 1 239 ? 132.451 149.781 126.166 1.00 39.40 239 VAL D N 1
ATOM 13954 C CA . VAL E 1 239 ? 131.943 148.847 127.167 1.00 39.44 239 VAL D CA 1
ATOM 13955 C C . VAL E 1 239 ? 133.049 147.901 127.613 1.00 40.24 239 VAL D C 1
ATOM 13956 O O . VAL E 1 239 ? 133.258 147.678 128.814 1.00 42.85 239 VAL D O 1
ATOM 13960 N N . VAL E 1 240 ? 133.789 147.342 126.651 1.00 39.27 240 VAL D N 1
ATOM 13961 C CA . VAL E 1 240 ? 134.870 146.425 127.007 1.00 37.11 240 VAL D CA 1
ATOM 13962 C C . VAL E 1 240 ? 135.942 147.145 127.819 1.00 38.63 240 VAL D C 1
ATOM 13963 O O . VAL E 1 240 ? 136.444 146.617 128.823 1.00 43.35 240 VAL D O 1
ATOM 13967 N N . THR E 1 241 ? 136.304 148.365 127.407 1.00 38.42 241 THR D N 1
ATOM 13968 C CA . THR E 1 241 ? 137.344 149.102 128.120 1.00 40.76 241 THR D CA 1
ATOM 13969 C C . THR E 1 241 ? 136.929 149.413 129.555 1.00 45.37 241 THR D C 1
ATOM 13970 O O . THR E 1 241 ? 137.730 149.263 130.486 1.00 48.40 241 THR D O 1
ATOM 13974 N N . VAL E 1 242 ? 135.682 149.848 129.754 1.00 44.95 242 VAL D N 1
ATOM 13975 C CA . VAL E 1 242 ? 135.199 150.155 131.098 1.00 42.33 242 VAL D CA 1
ATOM 13976 C C . VAL E 1 242 ? 135.181 148.900 131.960 1.00 43.33 242 VAL D C 1
ATOM 13977 O O . VAL E 1 242 ? 135.602 148.921 133.127 1.00 46.22 242 VAL D O 1
ATOM 13981 N N . ALA E 1 243 ? 134.696 147.787 131.401 1.00 42.04 243 ALA D N 1
ATOM 13982 C CA . ALA E 1 243 ? 134.642 146.545 132.164 1.00 41.90 243 ALA D CA 1
ATOM 13983 C C . ALA E 1 243 ? 136.031 146.102 132.596 1.00 45.05 243 ALA D C 1
ATOM 13984 O O . ALA E 1 243 ? 136.216 145.621 133.719 1.00 48.74 243 ALA D O 1
ATOM 13986 N N . VAL E 1 244 ? 137.025 146.251 131.718 1.00 47.75 244 VAL D N 1
ATOM 13987 C CA . VAL E 1 244 ? 138.379 145.844 132.082 1.00 48.08 244 VAL D CA 1
ATOM 13988 C C . VAL E 1 244 ? 138.971 146.786 133.126 1.00 48.66 244 VAL D C 1
ATOM 13989 O O . VAL E 1 244 ? 139.606 146.341 134.089 1.00 51.47 244 VAL D O 1
ATOM 13993 N N . TYR E 1 245 ? 138.771 148.099 132.967 1.00 47.25 245 TYR D N 1
ATOM 13994 C CA . TYR E 1 245 ? 139.447 149.052 133.845 1.00 48.38 245 TYR D CA 1
ATOM 13995 C C . TYR E 1 245 ? 138.856 149.071 135.251 1.00 53.37 245 TYR D C 1
ATOM 13996 O O . TYR E 1 245 ? 139.595 149.273 136.227 1.00 58.05 245 TYR D O 1
ATOM 14005 N N . SER E 1 246 ? 137.539 148.882 135.382 1.00 54.39 246 SER D N 1
ATOM 14006 C CA . SER E 1 246 ? 136.936 148.895 136.712 1.00 53.63 246 SER D CA 1
ATOM 14007 C C . SER E 1 246 ? 137.458 147.755 137.577 1.00 56.48 246 SER D C 1
ATOM 14008 O O . SER E 1 246 ? 137.563 147.901 138.801 1.00 58.77 246 SER D O 1
ATOM 14011 N N . PHE E 1 247 ? 137.807 146.623 136.959 1.00 56.32 247 PHE D N 1
ATOM 14012 C CA . PHE E 1 247 ? 138.352 145.491 137.704 1.00 56.57 247 PHE D CA 1
ATOM 14013 C C . PHE E 1 247 ? 139.630 145.877 138.437 1.00 58.05 247 PHE D C 1
ATOM 14014 O O . PHE E 1 247 ? 139.761 145.656 139.647 1.00 61.70 247 PHE D O 1
ATOM 14022 N N . PHE E 1 248 ? 140.583 146.478 137.725 1.00 55.85 248 PHE D N 1
ATOM 14023 C CA . PHE E 1 248 ? 141.837 146.858 138.359 1.00 55.44 248 PHE D CA 1
ATOM 14024 C C . PHE E 1 248 ? 141.675 148.070 139.265 1.00 60.59 248 PHE D C 1
ATOM 14025 O O . PHE E 1 248 ? 142.406 148.197 140.256 1.00 68.32 248 PHE D O 1
ATOM 14033 N N . LEU E 1 249 ? 140.719 148.955 138.966 1.00 60.65 249 LEU D N 1
ATOM 14034 C CA . LEU E 1 249 ? 140.422 150.035 139.902 1.00 63.04 249 LEU D CA 1
ATOM 14035 C C . LEU E 1 249 ? 139.963 149.478 141.245 1.00 66.32 249 LEU D C 1
ATOM 14036 O O . LEU E 1 249 ? 140.384 149.960 142.303 1.00 66.48 249 LEU D O 1
ATOM 14041 N N . ALA E 1 250 ? 139.103 148.458 141.220 1.00 67.27 250 ALA D N 1
ATOM 14042 C CA . ALA E 1 250 ? 138.689 147.808 142.459 1.00 66.24 250 ALA D CA 1
ATOM 14043 C C . ALA E 1 250 ? 139.834 147.037 143.104 1.00 68.31 250 ALA D C 1
ATOM 14044 O O . ALA E 1 250 ? 139.916 146.973 144.335 1.00 73.72 250 ALA D O 1
ATOM 14046 N N . CYS E 1 251 ? 140.711 146.434 142.296 1.00 71.42 251 CYS D N 1
ATOM 14047 C CA . CYS E 1 251 ? 141.829 145.676 142.853 1.00 69.63 251 CYS D CA 1
ATOM 14048 C C . CYS E 1 251 ? 142.788 146.576 143.622 1.00 71.67 251 CYS D C 1
ATOM 14049 O O . CYS E 1 251 ? 143.272 146.197 144.697 1.00 77.62 251 CYS D O 1
ATOM 14052 N N . LEU E 1 252 ? 143.060 147.775 143.094 1.00 73.74 252 LEU D N 1
ATOM 14053 C CA . LEU E 1 252 ? 144.031 148.679 143.711 1.00 77.60 252 LEU D CA 1
ATOM 14054 C C . LEU E 1 252 ? 143.725 148.920 145.184 1.00 79.26 252 LEU D C 1
ATOM 14055 O O . LEU E 1 252 ? 144.591 148.752 146.048 1.00 80.29 252 LEU D O 1
ATOM 14060 N N . ILE E 1 253 ? 142.495 149.314 145.487 1.00 78.24 253 ILE D N 1
ATOM 14061 C CA . ILE E 1 253 ? 142.029 149.476 146.857 1.00 78.72 253 ILE D CA 1
ATOM 14062 C C . ILE E 1 253 ? 141.098 148.304 147.129 1.00 81.45 253 ILE D C 1
ATOM 14063 O O . ILE E 1 253 ? 139.921 148.335 146.759 1.00 86.25 253 ILE D O 1
ATOM 14068 N N . GLY E 1 254 ? 141.619 147.264 147.771 1.00 79.56 254 GLY D N 1
ATOM 14069 C CA . GLY E 1 254 ? 140.834 146.071 148.006 1.00 81.59 254 GLY D CA 1
ATOM 14070 C C . GLY E 1 254 ? 141.651 144.802 147.915 1.00 82.69 254 GLY D C 1
ATOM 14071 O O . GLY E 1 254 ? 141.230 143.752 148.407 1.00 85.56 254 GLY D O 1
ATOM 14072 N N . ARG E 1 255 ? 142.824 144.883 147.291 1.00 81.63 255 ARG D N 1
ATOM 14073 C CA . ARG E 1 255 ? 143.773 143.779 147.269 1.00 80.53 255 ARG D CA 1
ATOM 14074 C C . ARG E 1 255 ? 145.082 144.190 147.931 1.00 83.24 255 ARG D C 1
ATOM 14075 O O . ARG E 1 255 ? 146.173 143.871 147.457 1.00 84.89 255 ARG D O 1
ATOM 14083 N N . GLN E 1 256 ? 144.980 144.912 149.042 1.00 86.14 256 GLN D N 1
ATOM 14084 C CA . GLN E 1 256 ? 146.132 145.360 149.807 1.00 92.10 256 GLN D CA 1
ATOM 14085 C C . GLN E 1 256 ? 146.232 144.575 151.107 1.00 101.05 256 GLN D C 1
ATOM 14086 O O . GLN E 1 256 ? 145.224 144.152 151.679 1.00 104.64 256 GLN D O 1
ATOM 14092 N N . PHE E 1 257 ? 147.466 144.386 151.569 1.00 100.66 257 PHE D N 1
ATOM 14093 C CA . PHE E 1 257 ? 147.728 143.614 152.778 1.00 105.61 257 PHE D CA 1
ATOM 14094 C C . PHE E 1 257 ? 147.434 144.484 153.993 1.00 113.39 257 PHE D C 1
ATOM 14095 O O . PHE E 1 257 ? 148.216 145.378 154.332 1.00 116.11 257 PHE D O 1
ATOM 14103 N N . LEU E 1 258 ? 146.306 144.224 154.648 1.00 117.63 258 LEU D N 1
ATOM 14104 C CA . LEU E 1 258 ? 145.902 144.997 155.809 1.00 120.67 258 LEU D CA 1
ATOM 14105 C C . LEU E 1 258 ? 146.647 144.522 157.054 1.00 128.00 258 LEU D C 1
ATOM 14106 O O . LEU E 1 258 ? 147.377 143.527 157.038 1.00 129.82 258 LEU D O 1
ATOM 14111 N N . ASN E 1 259 ? 146.459 145.257 158.143 1.00 130.73 259 ASN D N 1
ATOM 14112 C CA . ASN E 1 259 ? 147.104 144.905 159.401 1.00 135.98 259 ASN D CA 1
ATOM 14113 C C . ASN E 1 259 ? 146.561 143.574 159.911 1.00 140.27 259 ASN D C 1
ATOM 14114 O O . ASN E 1 259 ? 145.339 143.388 159.963 1.00 138.90 259 ASN D O 1
ATOM 14119 N N . PRO E 1 260 ? 147.420 142.632 160.294 1.00 142.53 260 PRO D N 1
ATOM 14120 C CA . PRO E 1 260 ? 146.952 141.336 160.803 1.00 143.07 260 PRO D CA 1
ATOM 14121 C C . PRO E 1 260 ? 146.656 141.306 162.296 1.00 146.85 260 PRO D C 1
ATOM 14122 O O . PRO E 1 260 ? 146.500 140.212 162.848 1.00 147.38 260 PRO D O 1
ATOM 14126 N N . ASN E 1 261 ? 146.580 142.458 162.955 1.00 147.86 261 ASN D N 1
ATOM 14127 C CA . ASN E 1 261 ? 146.301 142.525 164.382 1.00 151.05 261 ASN D CA 1
ATOM 14128 C C . ASN E 1 261 ? 144.811 142.558 164.696 1.00 153.11 261 ASN D C 1
ATOM 14129 O O . ASN E 1 261 ? 144.443 142.545 165.876 1.00 153.48 261 ASN D O 1
ATOM 14134 N N . LYS E 1 262 ? 143.950 142.602 163.680 1.00 152.23 262 LYS D N 1
ATOM 14135 C CA . LYS E 1 262 ? 142.509 142.685 163.879 1.00 149.56 262 LYS D CA 1
ATOM 14136 C C . LYS E 1 262 ? 141.795 141.372 163.582 1.00 150.94 262 LYS D C 1
ATOM 14137 O O . LYS E 1 262 ? 140.559 141.337 163.600 1.00 151.29 262 LYS D O 1
ATOM 14143 N N . ASP E 1 263 ? 142.540 140.297 163.314 1.00 152.40 263 ASP D N 1
ATOM 14144 C CA . ASP E 1 263 ? 141.967 138.973 163.058 1.00 153.76 263 ASP D CA 1
ATOM 14145 C C . ASP E 1 263 ? 140.941 139.013 161.926 1.00 153.10 263 ASP D C 1
ATOM 14146 O O . ASP E 1 263 ? 139.858 138.434 162.024 1.00 152.90 263 ASP D O 1
ATOM 14151 N N . TYR E 1 264 ? 141.285 139.706 160.845 1.00 152.14 264 TYR D N 1
ATOM 14152 C CA . TYR E 1 264 ? 140.366 139.826 159.723 1.00 151.62 264 TYR D CA 1
ATOM 14153 C C . TYR E 1 264 ? 140.234 138.486 159.000 1.00 152.82 264 TYR D C 1
ATOM 14154 O O . TYR E 1 264 ? 141.207 137.732 158.902 1.00 152.65 264 TYR D O 1
ATOM 14163 N N . PRO E 1 265 ? 139.044 138.162 158.485 1.00 152.75 265 PRO D N 1
ATOM 14164 C CA . PRO E 1 265 ? 138.815 136.864 157.808 1.00 152.63 265 PRO D CA 1
ATOM 14165 C C . PRO E 1 265 ? 139.372 136.810 156.387 1.00 152.33 265 PRO D C 1
ATOM 14166 O O . PRO E 1 265 ? 138.685 137.022 155.387 1.00 151.25 265 PRO D O 1
ATOM 14170 N N . GLY E 1 266 ? 140.666 136.513 156.289 1.00 152.74 266 GLY D N 1
ATOM 14171 C CA . GLY E 1 266 ? 141.306 136.363 154.997 1.00 152.41 266 GLY D CA 1
ATOM 14172 C C . GLY E 1 266 ? 142.662 137.030 154.908 1.00 150.02 266 GLY D C 1
ATOM 14173 O O . GLY E 1 266 ? 143.556 136.542 154.211 1.00 148.32 266 GLY D O 1
ATOM 14174 N N . HIS E 1 267 ? 142.830 138.147 155.610 1.00 149.91 267 HIS D N 1
ATOM 14175 C CA . HIS E 1 267 ? 144.094 138.877 155.645 1.00 147.31 267 HIS D CA 1
ATOM 14176 C C . HIS E 1 267 ? 144.857 138.423 156.885 1.00 143.82 267 HIS D C 1
ATOM 14177 O O . HIS E 1 267 ? 144.574 138.870 157.999 1.00 143.99 267 HIS D O 1
ATOM 14184 N N . GLU E 1 268 ? 145.823 137.534 156.687 1.00 138.88 268 GLU D N 1
ATOM 14185 C CA . GLU E 1 268 ? 146.561 136.931 157.790 1.00 134.74 268 GLU D CA 1
ATOM 14186 C C . GLU E 1 268 ? 148.061 137.158 157.715 1.00 129.72 268 GLU D C 1
ATOM 14187 O O . GLU E 1 268 ? 148.696 137.376 158.750 1.00 126.00 268 GLU D O 1
ATOM 14189 N N . MET E 1 269 ? 148.649 137.116 156.522 1.00 126.23 269 MET D N 1
ATOM 14190 C CA . MET E 1 269 ? 150.084 137.282 156.353 1.00 122.22 269 MET D CA 1
ATOM 14191 C C . MET E 1 269 ? 150.358 138.482 155.459 1.00 119.71 269 MET D C 1
ATOM 14192 O O . MET E 1 269 ? 149.573 138.800 154.562 1.00 117.66 269 MET D O 1
ATOM 14197 N N . ASP E 1 270 ? 151.482 139.145 155.713 1.00 118.00 270 ASP D N 1
ATOM 14198 C CA . ASP E 1 270 ? 151.889 140.326 154.963 1.00 113.19 270 ASP D CA 1
ATOM 14199 C C . ASP E 1 270 ? 153.024 139.953 154.017 1.00 109.95 270 ASP D C 1
ATOM 14200 O O . ASP E 1 270 ? 154.049 139.418 154.451 1.00 111.47 270 ASP D O 1
ATOM 14205 N N . LEU E 1 271 ? 152.837 140.238 152.732 1.00 107.56 271 LEU D N 1
ATOM 14206 C CA . LEU E 1 271 ? 153.865 140.059 151.719 1.00 104.41 271 LEU D CA 1
ATOM 14207 C C . LEU E 1 271 ? 154.235 141.412 151.127 1.00 104.17 271 LEU D C 1
ATOM 14208 O O . LEU E 1 271 ? 153.391 142.304 151.001 1.00 106.65 271 LEU D O 1
ATOM 14213 N N . VAL E 1 272 ? 155.512 141.562 150.773 1.00 103.55 272 VAL D N 1
ATOM 14214 C CA . VAL E 1 272 ? 155.992 142.847 150.277 1.00 102.57 272 VAL D CA 1
ATOM 14215 C C . VAL E 1 272 ? 155.341 143.192 148.942 1.00 102.22 272 VAL D C 1
ATOM 14216 O O . VAL E 1 272 ? 154.889 144.323 148.733 1.00 103.77 272 VAL D O 1
ATOM 14220 N N . VAL E 1 273 ? 155.271 142.231 148.026 1.00 100.62 273 VAL D N 1
ATOM 14221 C CA . VAL E 1 273 ? 154.741 142.447 146.686 1.00 98.29 273 VAL D CA 1
ATOM 14222 C C . VAL E 1 273 ? 153.581 141.486 146.474 1.00 95.44 273 VAL D C 1
ATOM 14223 O O . VAL E 1 273 ? 153.578 140.397 147.052 1.00 96.84 273 VAL D O 1
ATOM 14227 N N . PRO E 1 274 ? 152.563 141.855 145.694 1.00 95.15 274 PRO D N 1
ATOM 14228 C CA . PRO E 1 274 ? 151.496 140.901 145.354 1.00 93.00 274 PRO D CA 1
ATOM 14229 C C . PRO E 1 274 ? 151.906 140.047 144.163 1.00 90.20 274 PRO D C 1
ATOM 14230 O O . PRO E 1 274 ? 152.137 140.558 143.066 1.00 90.31 274 PRO D O 1
ATOM 14234 N N . VAL E 1 275 ? 151.996 138.739 144.382 1.00 89.88 275 VAL D N 1
ATOM 14235 C CA . VAL E 1 275 ? 152.454 137.832 143.334 1.00 84.26 275 VAL D CA 1
ATOM 14236 C C . VAL E 1 275 ? 151.310 137.408 142.424 1.00 79.16 275 VAL D C 1
ATOM 14237 O O . VAL E 1 275 ? 151.467 137.365 141.202 1.00 78.32 275 VAL D O 1
ATOM 14241 N N . PHE E 1 276 ? 150.148 137.096 142.991 1.00 82.90 276 PHE D N 1
ATOM 14242 C CA . PHE E 1 276 ? 149.017 136.609 142.214 1.00 82.78 276 PHE D CA 1
ATOM 14243 C C . PHE E 1 276 ? 148.130 137.726 141.685 1.00 77.12 276 PHE D C 1
ATOM 14244 O O . PHE E 1 276 ? 147.143 137.442 141.001 1.00 77.05 276 PHE D O 1
ATOM 14252 N N . THR E 1 277 ? 148.451 138.982 141.989 1.00 78.24 277 THR D N 1
ATOM 14253 C CA . THR E 1 277 ? 147.784 140.113 141.360 1.00 74.00 277 THR D CA 1
ATOM 14254 C C . THR E 1 277 ? 148.500 140.529 140.082 1.00 66.34 277 THR D C 1
ATOM 14255 O O . THR E 1 277 ? 147.853 140.906 139.099 1.00 62.86 277 THR D O 1
ATOM 14259 N N . ILE E 1 278 ? 149.830 140.439 140.073 1.00 66.37 278 ILE D N 1
ATOM 14260 C CA . ILE E 1 278 ? 150.599 140.760 138.877 1.00 61.19 278 ILE D CA 1
ATOM 14261 C C . ILE E 1 278 ? 150.295 139.769 137.760 1.00 59.95 278 ILE D C 1
ATOM 14262 O O . ILE E 1 278 ? 150.194 140.148 136.588 1.00 61.30 278 ILE D O 1
ATOM 14267 N N . LEU E 1 279 ? 150.147 138.486 138.099 1.00 59.38 279 LEU D N 1
ATOM 14268 C CA . LEU E 1 279 ? 149.807 137.489 137.086 1.00 58.76 279 LEU D CA 1
ATOM 14269 C C . LEU E 1 279 ? 148.421 137.742 136.502 1.00 57.77 279 LEU D C 1
ATOM 14270 O O . LEU E 1 279 ? 148.220 137.619 135.286 1.00 57.06 279 LEU D O 1
ATOM 14275 N N . GLN E 1 280 ? 147.453 138.092 137.352 1.00 56.67 280 GLN D N 1
ATOM 14276 C CA . GLN E 1 280 ? 146.123 138.434 136.859 1.00 52.64 280 GLN D CA 1
ATOM 14277 C C . GLN E 1 280 ? 146.169 139.668 135.972 1.00 51.52 280 GLN D C 1
ATOM 14278 O O . GLN E 1 280 ? 145.482 139.731 134.947 1.00 51.20 280 GLN D O 1
ATOM 14284 N N . PHE E 1 281 ? 146.968 140.664 136.358 1.00 52.85 281 PHE D N 1
ATOM 14285 C CA . PHE E 1 281 ? 147.151 141.844 135.521 1.00 51.03 281 PHE D CA 1
ATOM 14286 C C . PHE E 1 281 ? 147.694 141.456 134.153 1.00 48.57 281 PHE D C 1
ATOM 14287 O O . PHE E 1 281 ? 147.152 141.863 133.120 1.00 50.68 281 PHE D O 1
ATOM 14295 N N . LEU E 1 282 ? 148.752 140.643 134.133 1.00 47.44 282 LEU D N 1
ATOM 14296 C CA . LEU E 1 282 ? 149.349 140.210 132.874 1.00 44.63 282 LEU D CA 1
ATOM 14297 C C . LEU E 1 282 ? 148.324 139.512 131.992 1.00 45.67 282 LEU D C 1
ATOM 14298 O O . LEU E 1 282 ? 148.171 139.846 130.813 1.00 49.34 282 LEU D O 1
ATOM 14303 N N . PHE E 1 283 ? 147.597 138.548 132.557 1.00 44.87 283 PHE D N 1
ATOM 14304 C CA . PHE E 1 283 ? 146.645 137.769 131.770 1.00 43.24 283 PHE D CA 1
ATOM 14305 C C . PHE E 1 283 ? 145.500 138.638 131.248 1.00 45.64 283 PHE D C 1
ATOM 14306 O O . PHE E 1 283 ? 145.236 138.680 130.035 1.00 45.87 283 PHE D O 1
ATOM 14314 N N . TYR E 1 284 ? 144.831 139.368 132.148 1.00 45.86 284 TYR D N 1
ATOM 14315 C CA . TYR E 1 284 ? 143.660 140.148 131.774 1.00 43.67 284 TYR D CA 1
ATOM 14316 C C . TYR E 1 284 ? 144.009 141.360 130.927 1.00 45.69 284 TYR D C 1
ATOM 14317 O O . TYR E 1 284 ? 143.118 141.927 130.288 1.00 44.67 284 TYR D O 1
ATOM 14326 N N . MET E 1 285 ? 145.272 141.777 130.910 1.00 48.88 285 MET D N 1
ATOM 14327 C CA . MET E 1 285 ? 145.684 142.892 130.076 1.00 45.10 285 MET D CA 1
ATOM 14328 C C . MET E 1 285 ? 146.232 142.452 128.729 1.00 44.78 285 MET D C 1
ATOM 14329 O O . MET E 1 285 ? 146.045 143.166 127.740 1.00 48.48 285 MET D O 1
ATOM 14334 N N . GLY E 1 286 ? 146.892 141.295 128.655 1.00 41.24 286 GLY D N 1
ATOM 14335 C CA . GLY E 1 286 ? 147.244 140.748 127.358 1.00 40.91 286 GLY D CA 1
ATOM 14336 C C . GLY E 1 286 ? 146.022 140.339 126.562 1.00 42.55 286 GLY D C 1
ATOM 14337 O O . GLY E 1 286 ? 145.988 140.492 125.334 1.00 47.37 286 GLY D O 1
ATOM 14338 N N . TRP E 1 287 ? 144.994 139.824 127.247 1.00 40.37 287 TRP D N 1
ATOM 14339 C CA . TRP E 1 287 ? 143.768 139.465 126.541 1.00 38.77 287 TRP D CA 1
ATOM 14340 C C . TRP E 1 287 ? 143.121 140.677 125.879 1.00 38.28 287 TRP D C 1
ATOM 14341 O O . TRP E 1 287 ? 142.427 140.531 124.868 1.00 40.98 287 TRP D O 1
ATOM 14352 N N . LEU E 1 288 ? 143.335 141.875 126.424 1.00 37.93 288 LEU D N 1
ATOM 14353 C CA . LEU E 1 288 ? 142.837 143.100 125.808 1.00 39.65 288 LEU D CA 1
ATOM 14354 C C . LEU E 1 288 ? 143.809 143.683 124.791 1.00 43.21 288 LEU D C 1
ATOM 14355 O O . LEU E 1 288 ? 143.376 144.254 123.780 1.00 46.10 288 LEU D O 1
ATOM 14360 N N . LYS E 1 289 ? 145.113 143.557 125.037 1.00 42.69 289 LYS D N 1
ATOM 14361 C CA . LYS E 1 289 ? 146.100 144.015 124.070 1.00 41.02 289 LYS D CA 1
ATOM 14362 C C . LYS E 1 289 ? 146.033 143.237 122.767 1.00 41.81 289 LYS D C 1
ATOM 14363 O O . LYS E 1 289 ? 146.414 143.776 121.724 1.00 47.14 289 LYS D O 1
ATOM 14369 N N . VAL E 1 290 ? 145.545 141.995 122.796 1.00 40.25 290 VAL D N 1
ATOM 14370 C CA . VAL E 1 290 ? 145.324 141.267 121.546 1.00 40.80 290 VAL D CA 1
ATOM 14371 C C . VAL E 1 290 ? 144.378 142.048 120.639 1.00 40.76 290 VAL D C 1
ATOM 14372 O O . VAL E 1 290 ? 144.679 142.308 119.465 1.00 42.83 290 VAL D O 1
ATOM 14376 N N . ALA E 1 291 ? 143.229 142.460 121.181 1.00 37.79 291 ALA D N 1
ATOM 14377 C CA . ALA E 1 291 ? 142.264 143.221 120.394 1.00 36.17 291 ALA D CA 1
ATOM 14378 C C . ALA E 1 291 ? 142.796 144.607 120.059 1.00 40.54 291 ALA D C 1
ATOM 14379 O O . ALA E 1 291 ? 142.556 145.121 118.959 1.00 44.60 291 ALA D O 1
ATOM 14381 N N . GLU E 1 292 ? 143.520 145.229 120.994 1.00 43.05 292 GLU D N 1
ATOM 14382 C CA . GLU E 1 292 ? 144.095 146.543 120.723 1.00 43.97 292 GLU D CA 1
ATOM 14383 C C . GLU E 1 292 ? 145.041 146.497 119.531 1.00 46.57 292 GLU D C 1
ATOM 14384 O O . GLU E 1 292 ? 145.076 147.427 118.718 1.00 53.84 292 GLU D O 1
ATOM 14390 N N . GLN E 1 293 ? 145.828 145.425 119.418 1.00 47.25 293 GLN D N 1
ATOM 14391 C CA . GLN E 1 293 ? 146.740 145.289 118.289 1.00 47.31 293 GLN D CA 1
ATOM 14392 C C . GLN E 1 293 ? 145.991 144.953 117.005 1.00 46.46 293 GLN D C 1
ATOM 14393 O O . GLN E 1 293 ? 146.272 145.527 115.946 1.00 47.04 293 GLN D O 1
ATOM 14399 N N . LEU E 1 294 ? 145.033 144.029 117.074 1.00 44.42 294 LEU D N 1
ATOM 14400 C CA . LEU E 1 294 ? 144.395 143.534 115.858 1.00 38.68 294 LEU D CA 1
ATOM 14401 C C . LEU E 1 294 ? 143.235 144.394 115.374 1.00 41.70 294 LEU D C 1
ATOM 14402 O O . LEU E 1 294 ? 142.637 144.060 114.346 1.00 45.27 294 LEU D O 1
ATOM 14407 N N . ILE E 1 295 ? 142.890 145.478 116.073 1.00 43.57 295 ILE D N 1
ATOM 14408 C CA . ILE E 1 295 ? 141.761 146.294 115.635 1.00 44.61 295 ILE D CA 1
ATOM 14409 C C . ILE E 1 295 ? 142.035 147.003 114.310 1.00 46.34 295 ILE D C 1
ATOM 14410 O O . ILE E 1 295 ? 141.087 147.352 113.597 1.00 47.86 295 ILE D O 1
ATOM 14415 N N . ASN E 1 296 ? 143.299 147.222 113.953 1.00 47.51 296 ASN D N 1
ATOM 14416 C CA . ASN E 1 296 ? 143.659 147.830 112.672 1.00 47.03 296 ASN D CA 1
ATOM 14417 C C . ASN E 1 296 ? 144.880 147.102 112.127 1.00 48.26 296 ASN D C 1
ATOM 14418 O O . ASN E 1 296 ? 146.017 147.392 112.534 1.00 52.36 296 ASN D O 1
ATOM 14423 N N . PRO E 1 297 ? 144.689 146.146 111.214 1.00 42.78 297 PRO D N 1
ATOM 14424 C CA . PRO E 1 297 ? 145.824 145.344 110.730 1.00 42.80 297 PRO D CA 1
ATOM 14425 C C . PRO E 1 297 ? 146.827 146.120 109.891 1.00 49.15 297 PRO D C 1
ATOM 14426 O O . PRO E 1 297 ? 147.961 145.651 109.736 1.00 52.64 297 PRO D O 1
ATOM 14430 N N . PHE E 1 298 ? 146.459 147.274 109.345 1.00 51.38 298 PHE D N 1
ATOM 14431 C CA . PHE E 1 298 ? 147.333 148.059 108.476 1.00 50.01 298 PHE D CA 1
ATOM 14432 C C . PHE E 1 298 ? 147.895 149.218 109.297 1.00 54.85 298 PHE D C 1
ATOM 14433 O O . PHE E 1 298 ? 147.371 150.332 109.266 1.00 61.42 298 PHE D O 1
ATOM 14441 N N . GLY E 1 299 ? 148.967 148.949 110.026 1.00 55.40 299 GLY D N 1
ATOM 14442 C CA . GLY E 1 299 ? 149.602 149.952 110.872 1.00 58.77 299 GLY D CA 1
ATOM 14443 C C . GLY E 1 299 ? 151.091 149.762 110.907 1.00 66.10 299 GLY D C 1
ATOM 14444 O O . GLY E 1 299 ? 151.696 149.361 109.903 1.00 70.57 299 GLY D O 1
ATOM 14445 N N . GLU E 1 300 ? 151.699 150.047 112.059 1.00 67.40 300 GLU D N 1
ATOM 14446 C CA . GLU E 1 300 ? 153.143 149.929 112.222 1.00 69.12 300 GLU D CA 1
ATOM 14447 C C . GLU E 1 300 ? 153.500 149.104 113.453 1.00 68.91 300 GLU D C 1
ATOM 14448 O O . GLU E 1 300 ? 154.563 149.296 114.048 1.00 73.53 300 GLU D O 1
ATOM 14454 N N . ASP E 1 301 ? 152.624 148.188 113.849 1.00 65.18 301 ASP D N 1
ATOM 14455 C CA . ASP E 1 301 ? 152.922 147.268 114.938 1.00 65.77 301 ASP D CA 1
ATOM 14456 C C . ASP E 1 301 ? 153.855 146.174 114.419 1.00 72.11 301 ASP D C 1
ATOM 14457 O O . ASP E 1 301 ? 154.321 146.200 113.277 1.00 75.69 301 ASP D O 1
ATOM 14462 N N . ASP E 1 302 ? 154.136 145.186 115.266 1.00 75.59 302 ASP D N 1
ATOM 14463 C CA . ASP E 1 302 ? 154.921 144.036 114.839 1.00 79.85 302 ASP D CA 1
ATOM 14464 C C . ASP E 1 302 ? 154.053 142.960 114.200 1.00 75.95 302 ASP D C 1
ATOM 14465 O O . ASP E 1 302 ? 154.453 142.356 113.200 1.00 76.58 302 ASP D O 1
ATOM 14470 N N . ASP E 1 303 ? 152.872 142.708 114.757 1.00 71.50 303 ASP D N 1
ATOM 14471 C CA . ASP E 1 303 ? 151.931 141.750 114.181 1.00 73.85 303 ASP D CA 1
ATOM 14472 C C . ASP E 1 303 ? 150.935 142.437 113.253 1.00 73.22 303 ASP D C 1
ATOM 14473 O O . ASP E 1 303 ? 149.720 142.300 113.395 1.00 73.12 303 ASP D O 1
ATOM 14478 N N . ASP E 1 304 ? 151.455 143.189 112.286 1.00 68.63 304 ASP D N 1
ATOM 14479 C CA . ASP E 1 304 ? 150.639 143.886 111.305 1.00 62.98 304 ASP D CA 1
ATOM 14480 C C . ASP E 1 304 ? 151.119 143.527 109.907 1.00 62.25 304 ASP D C 1
ATOM 14481 O O . ASP E 1 304 ? 152.291 143.202 109.701 1.00 69.78 304 ASP D O 1
ATOM 14486 N N . PHE E 1 305 ? 150.194 143.582 108.950 1.00 58.43 305 PHE D N 1
ATOM 14487 C CA . PHE E 1 305 ? 150.499 143.163 107.588 1.00 57.42 305 PHE D CA 1
ATOM 14488 C C . PHE E 1 305 ? 151.588 144.037 106.980 1.00 63.51 305 PHE D C 1
ATOM 14489 O O . PHE E 1 305 ? 151.628 145.252 107.193 1.00 68.64 305 PHE D O 1
ATOM 14497 N N . GLU E 1 306 ? 152.478 143.405 106.216 1.00 62.23 306 GLU D N 1
ATOM 14498 C CA . GLU E 1 306 ? 153.582 144.099 105.557 1.00 64.15 306 GLU D CA 1
ATOM 14499 C C . GLU E 1 306 ? 153.159 144.402 104.123 1.00 63.78 306 GLU D C 1
ATOM 14500 O O . GLU E 1 306 ? 153.484 143.683 103.180 1.00 69.04 306 GLU D O 1
ATOM 14506 N N . THR E 1 307 ? 152.415 145.497 103.966 1.00 60.20 307 THR D N 1
ATOM 14507 C CA . THR E 1 307 ? 151.880 145.871 102.664 1.00 60.46 307 THR D CA 1
ATOM 14508 C C . THR E 1 307 ? 152.896 146.577 101.779 1.00 61.73 307 THR D C 1
ATOM 14509 O O . THR E 1 307 ? 152.627 146.764 100.589 1.00 63.07 307 THR D O 1
ATOM 14513 N N . ASN E 1 308 ? 154.046 146.977 102.323 1.00 61.52 308 ASN D N 1
ATOM 14514 C CA . ASN E 1 308 ? 155.061 147.635 101.512 1.00 60.42 308 ASN D CA 1
ATOM 14515 C C . ASN E 1 308 ? 155.920 146.647 100.738 1.00 62.29 308 ASN D C 1
ATOM 14516 O O . ASN E 1 308 ? 156.634 147.056 99.818 1.00 65.54 308 ASN D O 1
ATOM 14521 N N . TRP E 1 309 ? 155.868 145.363 101.089 1.00 62.25 309 TRP D N 1
ATOM 14522 C CA . TRP E 1 309 ? 156.628 144.353 100.361 1.00 62.70 309 TRP D CA 1
ATOM 14523 C C . TRP E 1 309 ? 155.865 143.858 99.137 1.00 68.22 309 TRP D C 1
ATOM 14524 O O . TRP E 1 309 ? 156.453 143.707 98.055 1.00 72.43 309 TRP D O 1
ATOM 14535 N N . ILE E 1 310 ? 154.536 143.806 99.235 1.00 67.08 310 ILE D N 1
ATOM 14536 C CA . ILE E 1 310 ? 153.732 143.231 98.111 1.00 65.81 310 ILE D CA 1
ATOM 14537 C C . ILE E 1 310 ? 153.320 144.288 97.067 1.00 65.05 310 ILE D C 1
ATOM 14538 O O . ILE E 1 310 ? 152.416 143.967 96.268 1.00 69.67 310 ILE D O 1
ATOM 14543 N N . ILE E 1 311 ? 153.926 145.485 97.040 1.00 61.85 311 ILE D N 1
ATOM 14544 C CA . ILE E 1 311 ? 153.545 146.407 95.979 1.00 63.08 311 ILE D CA 1
ATOM 14545 C C . ILE E 1 311 ? 154.722 146.351 95.024 1.00 68.06 311 ILE D C 1
ATOM 14546 O O . ILE E 1 311 ? 154.639 146.779 93.869 1.00 74.12 311 ILE D O 1
ATOM 14551 N N . ASP E 1 312 ? 155.831 145.807 95.525 1.00 64.95 312 ASP D N 1
ATOM 14552 C CA . ASP E 1 312 ? 157.060 145.586 94.782 1.00 69.33 312 ASP D CA 1
ATOM 14553 C C . ASP E 1 312 ? 157.192 144.153 94.294 1.00 67.60 312 ASP D C 1
ATOM 14554 O O . ASP E 1 312 ? 157.576 143.930 93.138 1.00 69.35 312 ASP D O 1
ATOM 14559 N N . ARG E 1 313 ? 156.874 143.175 95.147 1.00 67.03 313 ARG D N 1
ATOM 14560 C CA . ARG E 1 313 ? 156.874 141.788 94.694 1.00 65.60 313 ARG D CA 1
ATOM 14561 C C . ARG E 1 313 ? 155.890 141.596 93.548 1.00 60.70 313 ARG D C 1
ATOM 14562 O O . ARG E 1 313 ? 156.216 140.976 92.529 1.00 59.90 313 ARG D O 1
ATOM 14570 N N . ASN E 1 314 ? 154.678 142.135 93.699 1.00 60.19 314 ASN D N 1
ATOM 14571 C CA . ASN E 1 314 ? 153.665 142.014 92.657 1.00 56.18 314 ASN D CA 1
ATOM 14572 C C . ASN E 1 314 ? 154.129 142.672 91.366 1.00 54.89 314 ASN D C 1
ATOM 14573 O O . ASN E 1 314 ? 153.983 142.103 90.279 1.00 56.21 314 ASN D O 1
ATOM 14578 N N . LEU E 1 315 ? 154.700 143.874 91.471 1.00 57.71 315 LEU D N 1
ATOM 14579 C CA . LEU E 1 315 ? 155.157 144.588 90.284 1.00 57.40 315 LEU D CA 1
ATOM 14580 C C . LEU E 1 315 ? 156.222 143.792 89.542 1.00 57.47 315 LEU D C 1
ATOM 14581 O O . LEU E 1 315 ? 156.107 143.555 88.332 1.00 57.12 315 LEU D O 1
ATOM 14586 N N . GLN E 1 316 ? 157.259 143.350 90.259 1.00 61.07 316 GLN D N 1
ATOM 14587 C CA . GLN E 1 316 ? 158.340 142.608 89.618 1.00 59.14 316 GLN D CA 1
ATOM 14588 C C . GLN E 1 316 ? 157.827 141.318 88.993 1.00 56.05 316 GLN D C 1
ATOM 14589 O O . GLN E 1 316 ? 158.138 141.006 87.836 1.00 56.18 316 GLN D O 1
ATOM 14595 N N . VAL E 1 317 ? 157.016 140.562 89.740 1.00 56.71 317 VAL D N 1
ATOM 14596 C CA . VAL E 1 317 ? 156.560 139.259 89.265 1.00 51.51 317 VAL D CA 1
ATOM 14597 C C . VAL E 1 317 ? 155.681 139.416 88.030 1.00 50.72 317 VAL D C 1
ATOM 14598 O O . VAL E 1 317 ? 155.864 138.715 87.029 1.00 50.60 317 VAL D O 1
ATOM 14602 N N . SER E 1 318 ? 154.719 140.342 88.077 1.00 53.27 318 SER D N 1
ATOM 14603 C CA . SER E 1 318 ? 153.818 140.521 86.942 1.00 49.37 318 SER D CA 1
ATOM 14604 C C . SER E 1 318 ? 154.561 141.037 85.717 1.00 49.57 318 SER D C 1
ATOM 14605 O O . SER E 1 318 ? 154.326 140.560 84.599 1.00 51.99 318 SER D O 1
ATOM 14608 N N . LEU E 1 319 ? 155.463 142.008 85.901 1.00 51.08 319 LEU D N 1
ATOM 14609 C CA . LEU E 1 319 ? 156.198 142.540 84.760 1.00 49.34 319 LEU D CA 1
ATOM 14610 C C . LEU E 1 319 ? 157.080 141.474 84.123 1.00 52.66 319 LEU D C 1
ATOM 14611 O O . LEU E 1 319 ? 157.174 141.395 82.893 1.00 54.11 319 LEU D O 1
ATOM 14616 N N . LEU E 1 320 ? 157.740 140.647 84.939 1.00 56.06 320 LEU D N 1
ATOM 14617 C CA . LEU E 1 320 ? 158.547 139.567 84.379 1.00 54.51 320 LEU D CA 1
ATOM 14618 C C . LEU E 1 320 ? 157.681 138.532 83.672 1.00 54.95 320 LEU D C 1
ATOM 14619 O O . LEU E 1 320 ? 158.039 138.050 82.591 1.00 56.14 320 LEU D O 1
ATOM 14624 N N . SER E 1 321 ? 156.538 138.177 84.265 1.00 54.72 321 SER D N 1
ATOM 14625 C CA . SER E 1 321 ? 155.701 137.126 83.698 1.00 52.26 321 SER D CA 1
ATOM 14626 C C . SER E 1 321 ? 155.088 137.546 82.369 1.00 53.82 321 SER D C 1
ATOM 14627 O O . SER E 1 321 ? 155.019 136.743 81.432 1.00 57.80 321 SER D O 1
ATOM 14630 N N . VAL E 1 322 ? 154.637 138.797 82.263 1.00 54.61 322 VAL D N 1
ATOM 14631 C CA . VAL E 1 322 ? 153.908 139.204 81.065 1.00 51.67 322 VAL D CA 1
ATOM 14632 C C . VAL E 1 322 ? 154.831 139.592 79.915 1.00 53.21 322 VAL D C 1
ATOM 14633 O O . VAL E 1 322 ? 154.373 139.675 78.769 1.00 55.98 322 VAL D O 1
ATOM 14637 N N . ASP E 1 323 ? 156.118 139.821 80.177 1.00 55.65 323 ASP D N 1
ATOM 14638 C CA . ASP E 1 323 ? 157.038 140.316 79.160 1.00 60.20 323 ASP D CA 1
ATOM 14639 C C . ASP E 1 323 ? 158.114 139.298 78.801 1.00 64.71 323 ASP D C 1
ATOM 14640 O O . ASP E 1 323 ? 158.261 138.943 77.629 1.00 67.54 323 ASP D O 1
ATOM 14645 N N . GLY E 1 324 ? 158.877 138.818 79.781 1.00 64.63 324 GLY D N 1
ATOM 14646 C CA . GLY E 1 324 ? 159.983 137.926 79.490 1.00 62.90 324 GLY D CA 1
ATOM 14647 C C . GLY E 1 324 ? 159.621 136.469 79.324 1.00 63.36 324 GLY D C 1
ATOM 14648 O O . GLY E 1 324 ? 160.479 135.675 78.926 1.00 66.81 324 GLY D O 1
ATOM 14649 N N . MET E 1 325 ? 158.380 136.095 79.615 1.00 62.05 325 MET D N 1
ATOM 14650 C CA . MET E 1 325 ? 157.925 134.713 79.542 1.00 59.80 325 MET D CA 1
ATOM 14651 C C . MET E 1 325 ? 156.621 134.618 78.766 1.00 63.59 325 MET D C 1
ATOM 14652 O O . MET E 1 325 ? 155.676 133.946 79.187 1.00 64.79 325 MET D O 1
ATOM 14657 N N . HIS E 1 326 ? 156.548 135.294 77.617 1.00 64.53 326 HIS D N 1
ATOM 14658 C CA . HIS E 1 326 ? 155.312 135.299 76.840 1.00 65.30 326 HIS D CA 1
ATOM 14659 C C . HIS E 1 326 ? 155.017 133.916 76.271 1.00 72.43 326 HIS D C 1
ATOM 14660 O O . HIS E 1 326 ? 153.974 133.321 76.561 1.00 75.62 326 HIS D O 1
ATOM 14667 N N . GLN E 1 327 ? 155.922 133.391 75.448 1.00 71.08 327 GLN D N 1
ATOM 14668 C CA . GLN E 1 327 ? 155.809 132.025 74.950 1.00 72.18 327 GLN D CA 1
ATOM 14669 C C . GLN E 1 327 ? 157.171 131.349 74.970 1.00 75.63 327 GLN D C 1
ATOM 14670 O O . GLN E 1 327 ? 157.523 130.587 74.064 1.00 79.51 327 GLN D O 1
ATOM 14676 N N . ASN E 1 328 ? 157.953 131.627 76.008 1.00 75.67 328 ASN D N 1
ATOM 14677 C CA . ASN E 1 328 ? 159.261 131.013 76.212 1.00 74.35 328 ASN D CA 1
ATOM 14678 C C . ASN E 1 328 ? 159.094 129.908 77.250 1.00 77.02 328 ASN D C 1
ATOM 14679 O O . ASN E 1 328 ? 158.995 130.179 78.449 1.00 79.02 328 ASN D O 1
ATOM 14684 N N . LEU E 1 329 ? 159.059 128.664 76.786 1.00 74.52 329 LEU D N 1
ATOM 14685 C CA . LEU E 1 329 ? 158.873 127.515 77.657 1.00 75.43 329 LEU D CA 1
ATOM 14686 C C . LEU E 1 329 ? 159.933 126.464 77.363 1.00 75.73 329 LEU D C 1
ATOM 14687 O O . LEU E 1 329 ? 160.451 126.395 76.244 1.00 74.73 329 LEU D O 1
ATOM 14692 N N . PRO E 1 330 ? 160.280 125.641 78.350 1.00 75.03 330 PRO D N 1
ATOM 14693 C CA . PRO E 1 330 ? 161.368 124.670 78.169 1.00 77.67 330 PRO D CA 1
ATOM 14694 C C . PRO E 1 330 ? 161.002 123.611 77.144 1.00 83.14 330 PRO D C 1
ATOM 14695 O O . PRO E 1 330 ? 159.819 123.423 76.826 1.00 85.51 330 PRO D O 1
ATOM 14699 N N . PRO E 1 331 ? 161.991 122.905 76.597 1.00 83.28 331 PRO D N 1
ATOM 14700 C CA . PRO E 1 331 ? 161.700 121.893 75.576 1.00 84.96 331 PRO D CA 1
ATOM 14701 C C . PRO E 1 331 ? 160.915 120.720 76.141 1.00 86.83 331 PRO D C 1
ATOM 14702 O O . PRO E 1 331 ? 160.951 120.420 77.336 1.00 87.07 331 PRO D O 1
ATOM 14706 N N . MET E 1 332 ? 160.191 120.052 75.246 1.00 86.42 332 MET D N 1
ATOM 14707 C CA . MET E 1 332 ? 159.381 118.893 75.602 1.00 82.52 332 MET D CA 1
ATOM 14708 C C . MET E 1 332 ? 160.172 117.621 75.324 1.00 84.04 332 MET D C 1
ATOM 14709 O O . MET E 1 332 ? 160.538 117.350 74.175 1.00 85.49 332 MET D O 1
ATOM 14714 N N . GLU E 1 333 ? 160.432 116.843 76.373 1.00 85.28 333 GLU D N 1
ATOM 14715 C CA . GLU E 1 333 ? 161.174 115.598 76.257 1.00 86.09 333 GLU D CA 1
ATOM 14716 C C . GLU E 1 333 ? 160.464 114.515 77.056 1.00 86.67 333 GLU D C 1
ATOM 14717 O O . GLU E 1 333 ? 159.714 114.798 77.993 1.00 88.34 333 GLU D O 1
ATOM 14723 N N . ARG E 1 334 ? 160.704 113.266 76.665 1.00 87.21 334 ARG D N 1
ATOM 14724 C CA . ARG E 1 334 ? 160.140 112.134 77.388 1.00 86.63 334 ARG D CA 1
ATOM 14725 C C . ARG E 1 334 ? 160.676 112.099 78.813 1.00 88.26 334 ARG D C 1
ATOM 14726 O O . ARG E 1 334 ? 161.880 112.244 79.040 1.00 90.49 334 ARG D O 1
ATOM 14734 N N . ASP E 1 335 ? 159.778 111.904 79.773 1.00 88.38 335 ASP D N 1
ATOM 14735 C CA . ASP E 1 335 ? 160.142 111.937 81.182 1.00 90.22 335 ASP D CA 1
ATOM 14736 C C . ASP E 1 335 ? 160.742 110.594 81.600 1.00 90.83 335 ASP D C 1
ATOM 14737 O O . ASP E 1 335 ? 160.979 109.703 80.779 1.00 89.01 335 ASP D O 1
ATOM 14742 N N . MET E 1 336 ? 160.997 110.441 82.900 1.00 89.99 336 MET D N 1
ATOM 14743 C CA . MET E 1 336 ? 161.633 109.233 83.415 1.00 88.74 336 MET D CA 1
ATOM 14744 C C . MET E 1 336 ? 160.683 108.042 83.436 1.00 90.80 336 MET D C 1
ATOM 14745 O O . MET E 1 336 ? 161.125 106.899 83.276 1.00 93.70 336 MET D O 1
ATOM 14750 N N . TYR E 1 337 ? 159.385 108.283 83.610 1.00 90.44 337 TYR D N 1
ATOM 14751 C CA . TYR E 1 337 ? 158.389 107.223 83.748 1.00 90.95 337 TYR D CA 1
ATOM 14752 C C . TYR E 1 337 ? 157.599 107.018 82.464 1.00 91.85 337 TYR D C 1
ATOM 14753 O O . TYR E 1 337 ? 156.390 106.776 82.497 1.00 93.07 337 TYR D O 1
ATOM 14762 N N . TRP E 1 338 ? 158.269 107.119 81.314 1.00 88.80 338 TRP D N 1
ATOM 14763 C CA . TRP E 1 338 ? 157.584 106.987 80.032 1.00 86.82 338 TRP D CA 1
ATOM 14764 C C . TRP E 1 338 ? 156.996 105.592 79.853 1.00 91.39 338 TRP D C 1
ATOM 14765 O O . TRP E 1 338 ? 155.868 105.448 79.365 1.00 90.85 338 TRP D O 1
ATOM 14776 N N . ASN E 1 339 ? 157.736 104.554 80.241 1.00 96.84 339 ASN D N 1
ATOM 14777 C CA . ASN E 1 339 ? 157.326 103.174 80.017 1.00 99.06 339 ASN D CA 1
ATOM 14778 C C . ASN E 1 339 ? 156.909 102.457 81.296 1.00 101.78 339 ASN D C 1
ATOM 14779 O O . ASN E 1 339 ? 156.704 101.239 81.270 1.00 103.24 339 ASN D O 1
ATOM 14784 N N . GLU E 1 340 ? 156.778 103.172 82.409 1.00 102.64 340 GLU D N 1
ATOM 14785 C CA . GLU E 1 340 ? 156.388 102.581 83.682 1.00 103.22 340 GLU D CA 1
ATOM 14786 C C . GLU E 1 340 ? 155.015 103.098 84.088 1.00 103.94 340 GLU D C 1
ATOM 14787 O O . GLU E 1 340 ? 154.796 104.313 84.144 1.00 103.77 340 GLU D O 1
ATOM 14793 N N . ALA E 1 341 ? 154.097 102.174 84.368 1.00 102.38 341 ALA D N 1
ATOM 14794 C CA . ALA E 1 341 ? 152.747 102.527 84.786 1.00 102.51 341 ALA D CA 1
ATOM 14795 C C . ALA E 1 341 ? 152.624 102.755 86.286 1.00 103.98 341 ALA D C 1
ATOM 14796 O O . ALA E 1 341 ? 151.593 103.270 86.734 1.00 103.53 341 ALA D O 1
ATOM 14798 N N . ALA E 1 342 ? 153.636 102.388 87.070 1.00 101.98 342 ALA D N 1
ATOM 14799 C CA . ALA E 1 342 ? 153.619 102.545 88.524 1.00 97.72 342 ALA D CA 1
ATOM 14800 C C . ALA E 1 342 ? 154.900 103.244 88.958 1.00 95.68 342 ALA D C 1
ATOM 14801 O O . ALA E 1 342 ? 155.844 102.596 89.432 1.00 96.28 342 ALA D O 1
ATOM 14803 N N . PRO E 1 343 ? 154.974 104.564 88.799 1.00 94.63 343 PRO D N 1
ATOM 14804 C CA . PRO E 1 343 ? 156.174 105.292 89.230 1.00 93.65 343 PRO D CA 1
ATOM 14805 C C . PRO E 1 343 ? 156.408 105.149 90.728 1.00 94.76 343 PRO D C 1
ATOM 14806 O O . PRO E 1 343 ? 155.470 105.159 91.527 1.00 95.70 343 PRO D O 1
ATOM 14810 N N . GLN E 1 344 ? 157.680 105.013 91.102 1.00 93.21 344 GLN D N 1
ATOM 14811 C CA . GLN E 1 344 ? 158.076 104.875 92.502 1.00 93.71 344 GLN D CA 1
ATOM 14812 C C . GLN E 1 344 ? 159.242 105.809 92.788 1.00 92.56 344 GLN D C 1
ATOM 14813 O O . GLN E 1 344 ? 160.411 105.417 92.683 1.00 91.10 344 GLN D O 1
ATOM 14819 N N . PRO E 1 345 ? 158.961 107.063 93.139 1.00 92.80 345 PRO D N 1
ATOM 14820 C CA . PRO E 1 345 ? 160.044 107.982 93.476 1.00 89.55 345 PRO D CA 1
ATOM 14821 C C . PRO E 1 345 ? 160.802 107.496 94.693 1.00 86.57 345 PRO D C 1
ATOM 14822 O O . PRO E 1 345 ? 160.215 106.908 95.621 1.00 90.89 345 PRO D O 1
ATOM 14826 N N . PRO E 1 346 ? 162.113 107.718 94.736 1.00 80.94 346 PRO D N 1
ATOM 14827 C CA . PRO E 1 346 ? 162.915 107.214 95.856 1.00 83.76 346 PRO D CA 1
ATOM 14828 C C . PRO E 1 346 ? 162.673 107.996 97.139 1.00 81.33 346 PRO D C 1
ATOM 14829 O O . PRO E 1 346 ? 162.194 109.133 97.136 1.00 77.99 346 PRO D O 1
ATOM 14833 N N . TYR E 1 347 ? 163.018 107.354 98.253 1.00 82.39 347 TYR D N 1
ATOM 14834 C CA . TYR E 1 347 ? 162.913 107.934 99.585 1.00 84.23 347 TYR D CA 1
ATOM 14835 C C . TYR E 1 347 ? 164.303 108.093 100.183 1.00 90.08 347 TYR D C 1
ATOM 14836 O O . TYR E 1 347 ? 165.144 107.197 100.063 1.00 91.35 347 TYR D O 1
ATOM 14845 N N . THR E 1 348 ? 164.540 109.232 100.828 1.00 92.67 348 THR D N 1
ATOM 14846 C CA . THR E 1 348 ? 165.818 109.468 101.478 1.00 91.85 348 THR D CA 1
ATOM 14847 C C . THR E 1 348 ? 165.878 108.743 102.822 1.00 93.02 348 THR D C 1
ATOM 14848 O O . THR E 1 348 ? 164.872 108.260 103.347 1.00 94.41 348 THR D O 1
ATOM 14852 N N . ALA E 1 349 ? 167.089 108.665 103.376 1.00 91.40 349 ALA D N 1
ATOM 14853 C CA . ALA E 1 349 ? 167.273 107.998 104.661 1.00 91.48 349 ALA D CA 1
ATOM 14854 C C . ALA E 1 349 ? 166.598 108.767 105.790 1.00 94.94 349 ALA D C 1
ATOM 14855 O O . ALA E 1 349 ? 166.010 108.162 106.694 1.00 92.59 349 ALA D O 1
ATOM 14857 N N . ALA E 1 350 ? 166.673 110.098 105.757 1.00 96.37 350 ALA D N 1
ATOM 14858 C CA . ALA E 1 350 ? 166.104 110.912 106.823 1.00 94.39 350 ALA D CA 1
ATOM 14859 C C . ALA E 1 350 ? 164.583 110.964 106.790 1.00 92.36 350 ALA D C 1
ATOM 14860 O O . ALA E 1 350 ? 163.977 111.370 107.786 1.00 94.23 350 ALA D O 1
ATOM 14862 N N . SER E 1 351 ? 163.956 110.567 105.683 1.00 90.78 351 SER D N 1
ATOM 14863 C CA . SER E 1 351 ? 162.504 110.605 105.550 1.00 88.61 351 SER D CA 1
ATOM 14864 C C . SER E 1 351 ? 161.933 109.229 105.223 1.00 91.97 351 SER D C 1
ATOM 14865 O O . SER E 1 351 ? 160.874 109.122 104.602 1.00 89.89 351 SER D O 1
ATOM 14868 N N . ALA E 1 352 ? 162.625 108.168 105.635 1.00 95.08 352 ALA D N 1
ATOM 14869 C CA . ALA E 1 352 ? 162.159 106.814 105.375 1.00 93.63 352 ALA D CA 1
ATOM 14870 C C . ALA E 1 352 ? 161.050 106.372 106.321 1.00 93.75 352 ALA D C 1
ATOM 14871 O O . ALA E 1 352 ? 160.408 105.350 106.060 1.00 93.22 352 ALA D O 1
ATOM 14873 N N . ARG E 1 353 ? 160.812 107.108 107.403 1.00 94.74 353 ARG D N 1
ATOM 14874 C CA . ARG E 1 353 ? 159.764 106.778 108.358 1.00 94.09 353 ARG D CA 1
ATOM 14875 C C . ARG E 1 353 ? 158.402 107.324 107.954 1.00 94.80 353 ARG D C 1
ATOM 14876 O O . ARG E 1 353 ? 157.415 107.065 108.652 1.00 95.64 353 ARG D O 1
ATOM 14884 N N . SER E 1 354 ? 158.323 108.069 106.854 1.00 92.49 354 SER D N 1
ATOM 14885 C CA . SER E 1 354 ? 157.069 108.625 106.367 1.00 87.99 354 SER D CA 1
ATOM 14886 C C . SER E 1 354 ? 156.401 107.739 105.325 1.00 90.44 354 SER D C 1
ATOM 14887 O O . SER E 1 354 ? 155.390 108.141 104.741 1.00 90.49 354 SER D O 1
ATOM 14890 N N . ARG E 1 355 ? 156.943 106.549 105.074 1.00 92.33 355 ARG D N 1
ATOM 14891 C CA . ARG E 1 355 ? 156.321 105.624 104.138 1.00 91.49 355 ARG D CA 1
ATOM 14892 C C . ARG E 1 355 ? 155.044 105.053 104.740 1.00 95.70 355 ARG D C 1
ATOM 14893 O O . ARG E 1 355 ? 155.039 104.593 105.886 1.00 95.97 355 ARG D O 1
ATOM 14901 N N . ARG E 1 356 ? 153.961 105.080 103.967 1.00 96.26 356 ARG D N 1
ATOM 14902 C CA . ARG E 1 356 ? 152.668 104.615 104.442 1.00 94.99 356 ARG D CA 1
ATOM 14903 C C . ARG E 1 356 ? 151.911 103.956 103.299 1.00 99.76 356 ARG D C 1
ATOM 14904 O O . ARG E 1 356 ? 152.166 104.219 102.122 1.00 99.01 356 ARG D O 1
ATOM 14912 N N . HIS E 1 357 ? 150.973 103.090 103.666 1.00 103.49 357 HIS D N 1
ATOM 14913 C CA . HIS E 1 357 ? 150.083 102.460 102.704 1.00 104.62 357 HIS D CA 1
ATOM 14914 C C . HIS E 1 357 ? 148.858 103.335 102.475 1.00 99.26 357 HIS D C 1
ATOM 14915 O O . HIS E 1 357 ? 148.454 104.113 103.343 1.00 99.08 357 HIS D O 1
ATOM 14922 N N . SER E 1 358 ? 148.271 103.202 101.289 1.00 92.94 358 SER D N 1
ATOM 14923 C CA . SER E 1 358 ? 147.105 104.000 100.939 1.00 88.69 358 SER D CA 1
ATOM 14924 C C . SER E 1 358 ? 145.910 103.619 101.804 1.00 89.55 358 SER D C 1
ATOM 14925 O O . SER E 1 358 ? 145.726 102.453 102.160 1.00 93.41 358 SER D O 1
ATOM 14928 N N . PHE E 1 359 ? 145.097 104.617 102.143 1.00 83.54 359 PHE D N 1
ATOM 14929 C CA . PHE E 1 359 ? 143.889 104.385 102.922 1.00 81.90 359 PHE D CA 1
ATOM 14930 C C . PHE E 1 359 ? 142.769 103.920 102.002 1.00 82.87 359 PHE D C 1
ATOM 14931 O O . PHE E 1 359 ? 142.442 104.591 101.018 1.00 84.08 359 PHE D O 1
ATOM 14939 N N . MET E 1 360 ? 142.177 102.772 102.322 1.00 80.56 360 MET D N 1
ATOM 14940 C CA . MET E 1 360 ? 141.185 102.130 101.469 1.00 80.05 360 MET D CA 1
ATOM 14941 C C . MET E 1 360 ? 139.824 102.058 102.150 1.00 78.59 360 MET D C 1
ATOM 14942 O O . MET E 1 360 ? 139.119 101.052 102.066 1.00 80.58 360 MET D O 1
ATOM 14947 N N . GLY E 1 361 ? 139.440 103.124 102.832 1.00 74.61 361 GLY D N 1
ATOM 14948 C CA . GLY E 1 361 ? 138.120 103.164 103.438 1.00 69.03 361 GLY D CA 1
ATOM 14949 C C . GLY E 1 361 ? 138.107 102.611 104.848 1.00 71.04 361 GLY D C 1
ATOM 14950 O O . GLY E 1 361 ? 138.882 101.729 105.214 1.00 76.13 361 GLY D O 1
ATOM 14951 N N . SER E 1 362 ? 137.193 103.148 105.659 1.00 68.98 362 SER D N 1
ATOM 14952 C CA . SER E 1 362 ? 137.064 102.705 107.041 1.00 67.78 362 SER D CA 1
ATOM 14953 C C . SER E 1 362 ? 136.368 101.358 107.159 1.00 68.85 362 SER D C 1
ATOM 14954 O O . SER E 1 362 ? 136.518 100.685 108.183 1.00 70.86 362 SER D O 1
ATOM 14957 N N . THR E 1 363 ? 135.617 100.948 106.141 1.00 69.77 363 THR D N 1
ATOM 14958 C CA . THR E 1 363 ? 134.866 99.701 106.178 1.00 71.20 363 THR D CA 1
ATOM 14959 C C . THR E 1 363 ? 135.686 98.496 105.736 1.00 76.37 363 THR D C 1
ATOM 14960 O O . THR E 1 363 ? 135.172 97.373 105.757 1.00 76.83 363 THR D O 1
ATOM 14964 N N . PHE E 1 364 ? 136.940 98.698 105.347 1.00 79.69 364 PHE D N 1
ATOM 14965 C CA . PHE E 1 364 ? 137.783 97.592 104.914 1.00 85.56 364 PHE D CA 1
ATOM 14966 C C . PHE E 1 364 ? 138.057 96.640 106.072 1.00 89.88 364 PHE D C 1
ATOM 14967 O O . PHE E 1 364 ? 138.342 97.067 107.194 1.00 90.07 364 PHE D O 1
ATOM 14975 N N . ASN E 1 365 ? 137.967 95.340 105.787 1.00 92.92 365 ASN D N 1
ATOM 14976 C CA . ASN E 1 365 ? 138.262 94.277 106.750 1.00 98.16 365 ASN D CA 1
ATOM 14977 C C . ASN E 1 365 ? 137.376 94.386 107.994 1.00 96.59 365 ASN D C 1
ATOM 14978 O O . ASN E 1 365 ? 137.847 94.588 109.115 1.00 96.26 365 ASN D O 1
ATOM 14983 N N . ILE E 1 366 ? 136.072 94.253 107.773 1.00 95.61 366 ILE D N 1
ATOM 14984 C CA . ILE E 1 366 ? 135.110 94.199 108.870 1.00 95.90 366 ILE D CA 1
ATOM 14985 C C . ILE E 1 366 ? 134.239 92.956 108.735 1.00 94.95 366 ILE D C 1
ATOM 14986 O O . ILE E 1 366 ? 134.733 91.831 108.797 1.00 99.58 366 ILE D O 1
#

Secondary structure (DSSP, 8-state):
----GGGSSS--SSSSSGGGG--TTSHHHHHHHHHHHHHHHHHHHHHIIIII--HHHHHHHHHHHHHHHTT-S--THHHHHHHTHHHHHHHHHHHHHT---THHHHHHHHHHS--SSTTTHHHHHHHHHHHHHHHHHHHHHH-HHHHHH--SHHHHHHTTSS-HHHHHHHHTS--SS---SHHHHHHHHHHHHHHTTTS---STTTTTHHHHHHHHHHHHHHHHHHHHS-S-HHHHHHHHHHHHHHHHHHHTTSS---GGG--SS-----SS-HHHHHHHHHHHHHHHHHHHHT-SSSSSSSS--TTTTTTHHHHHHHHHHHTTSS--PPP---TTSS-SS------STTGGG--PPP--TTS--/----GGGSSS--SSSSSGGGG--TTSHHHHHHHHHHHHHHHHHHHHHIIIII--HHHHHHHHHHHHHHHTT-S--THHHHHHHTHHHHHHHHHHHHHT---THHHHHHHHHHS--SSTTTHHHHHHHHHHHHHHHHHHHHHH-HHHHHH--SHHHHHHTTSS-HHHHHHHHTS--SS---SHHHHHHHHHHHHHHTTTS---STTTTTHHHHHHHHHHHHHHHHHHHHS-S-HHHHHHHHHHHHHHHHHHHTTSS---GGG--SS-----SS-HHHHHHHHHHHHHHHHHHHHT-SSSSSSSS--TTTTTTHHHHHHHHHHHTTSS--PPP---TTSS-SS------STTGGG--PPP--TTS--/----GGGSSS--SSSSSGGGG--TTSHHHHHHHHHHHHHHHHHHHHHIIIII--HHHHHHHHHHHHHHHTT-S--THHHHHHHTHHHHHHHHHHHHHT---THHHHHHHHHHS--SSTTTHHHHHHHHHHHHHHHHHHHHHH-HHHHHH--SHHHHHHTTSS-HHHHHHHHTS--SS---SHHHHHHHHHHHHHHTTTS---STTTTTHHHHHHHHHHHHHHHHHHHHS-S-HHHHHHHHHHHHHHHHHHHTTSS---GGG--SS-----SS-HHHHHHHHHHHHHHHHHHHHT-SSSSSSSS--TTTTTTHHHHHHHHHHHTTSS--PPP---TTSS-SS------STTGGG--PPP--TTS--/----GGGSSS--SSSSSGGGG--TTSHHHHHHHHHHHHHHHHHHHHHIIIII--HHHHHHHHHHHHHHHTT-S--THHHHHHHTHHHHHHHHHHHHHT---THHHHHHHHHHS--SSTTTHHHHHHHHHHHHHHHHHHHHHH-HHHHHH--SHHHHHHTTSS-HHHHHHHHTS--SS---SHHHHHHHHHHHHHHTTTS---STTTTTHHHHHHHHHHHHHHHHHHHHS-S-HHHHHHHHHHHHHHHHHHHTTSS---GGG--SS-----SS-HHHHHHHHHHHHHHHHHHHHT-SSSSSSSS--TTTTTTHHHHHHHHHHHTTSS--PPP---TTSS-SS------STTGGG--PPP--TTS--/----GGGSSS--SSSSSGGGG--TTSHHHHHHHHHHHHHHHHHHHHHIIIII--HHHHHHHHHHHHHHHTT-S--THHHHHHHTHHHHHHHHHHHHHT---THHHHHHHHHHS--SSTTTHHHHHHHHHHHHHHHHHHHHHH-HHHHHH--SHHHHHHTTSS-HHHHHHHHTS--SS---SHHHHHHHHHHHHHHTTTS---STTTTTHHHHHHHHHHHHHHHHHHHHS-S-HHHHHHHHHHHHHHHHHHHTTSS---GGG--SS-----SS-HHHHHHHHHHHHHHHHHHHHT-SSSSSSSS--TTTTTTHHHHHHHHHHHTTSS--PPP---TTSS-SS------STTGGG--PPP--TTS--

InterPro domains:
  IPR000615 Bestrophin [PTHR10736] (1-506)
  IPR021134 Bestrophin-like [PF01062] (1-324)

Foldseek 3Di:
DDDCCVQQVDDDPDRPPVVVPDDAPDLCVVCVVPVVVLVVLLVVVVCCLVPVDDDVRNVVLVVVLQVLLVPLPPDVLVPLLVVVLVVLVVLLVVLVVLQDFCPVQLVLLLAFQDDQDPVSLVLSLLLLLLLLLLSLQLCCVQFDVSCVCPVDPVVCCVVPSDHPVVVVVQVPPPDPDRPSCVSLVVSLVSLVVSVVDDGGDDVVSSVVNNVVSVSNVVSSVVNVVDSVDADDPVSVVVSVVVLVVSSVSCSSNVAQGDQPVVDVPRHDHDPDDDVVVVVCSVSVVSVVSSVCSRRQRYPGSNHDDPVVCSVVSSVVSSCSNRVVSPDDDDDDQDPCNPPPDDDDDDDPVGPVVDDDDDDDPPPPD/DDDCCVQQVDDDPDRPPVVVPDDAPDLCVVCVVPVVVLVVLLVVVVCCLVPVDDDVRNVVLVVVLQVLLVPLPPDVLVPLLVVVLVVLVVLLVVLVVLQDFCPVQLVLLLAFQDDQDPVSLVLSLLLLLLLLLLSLQLCCVQFDVSCVCPVDPVVCCVVPSDHPVVVVVQVPPPDPDRPSCVSLVVSLVSLVVSVVDDGGDDVVSSVVNNVVSVSNVVSSVVNVVDSVDADDPVSVVVSVVVLVVSSVSCSSNVAQGDQPVVDDPRHDHDPDDDVVVVVCSVSVVSVVSSVCSRRQRYPGSNHDDPVVCSVVSSVVSSCSNRVVSPDDDDDDQDPCNPPPDDDDDDDPVGPVVDDDDDDDPPPPD/DDDCCVQQVDDDPDRPPVVVPDDAPDLCVVCVVPVVVLVVLLVVVVCCLVPVDDDVRNVVLVVVLQVLLVPLPPDVLVPLLVVVLVVLVVLLVVLVVLQDFCPVQLVLLLAFQDDQDPVSLVLSLLLLLLLLLLSLQLCCVQFDVSCVCPVDPVVCCVVPSDHPVVVVVQVPPPDPDRPSCVSLVVSLVSLVVSVVDDGGDDVVSSVVNNVVSVSNVVSSVVNVVDSVDADDPVSVVVSVVVLVVSSVSCSSNVAQGDQPVVDVPRHDHDPDDDVVVVVCSVSVVSVVSSVCSRRQRYPGSNHDDPVVCSVVSSVVSSCSNRVVSPDDDDDDQDPCNPPPDDDDDDDPVGPVVDDDDDDDPPPPD/DDDCCVQQVDDDPDRPPVVVPDDAPDLCVVCVVPVVVLVVLLVVVVCCLVPVDDDVRNVVLVVVLQVLLVPLPPDVLVPLLVVVLVVLVVLLVVLVVLQDFCPVQLVLLLAFQDDQDPVSLVLSLLLLLLLLLLSLQLCCVQFDVSCVCPVDPVVCCVVPSDHPVVVVVQVPPPDPDRPSCVSLVVSLVSLVVSVVDDGGDDVVSSVVNNVVSVSNVVSSVVNVVDSVDADDPVSVVVSVVVLVVSSVSCSSNVAQGDQPVVDVPRHDHDPDDDVVVVVCSVSVVSVVSSVCSRRQRYPGSNHDDPVVCSVVSSVVSSCSNRVVSPDDDDDDQDPCNPPPDDDDDDDPVGPVVDDDDDDDPPPPD/DDDCCVQQVDDDPDRPPVVVPDDAPDLCVVCVVPVVVLVVLLVVVVCCLVPVDDDVRNVVLVVVLQVLLVPLPPDVLVPLLVVVLVVLVVLLVVLVVLQDFCPVQLVLLLAFQDDQDPVSLVLSLLLLLLLLLLSLQLCCVQFDVSCVCPVDPVVCCVVPSDHPVVVVVQVPPPDPDRPSCVSLVVSLVSLVVSVVDDGGDDVVSSVVNNVVSVSNVVSSVVNVVDSVDADDPVSVVVSVVVLVVSSVSCSSNVAQGDQPVVDVPRHDHDPDDDVVVVVCSVSVVSVVSSVCSRRQRYPGSNHDDPVVCSVVSSVVSSCSNRVVSPDDDDDDQDPCNPPPDDDDDDDPVGPVVDDDDDDDPPPPD

GO terms:
  GO:0009925 basal plasma membrane (C, IDA)
  GO:0005254 chloride channel activity (F, IDA)
  GO:0006821 chloride transport (P, IDA)
  GO:0030321 transepithelial chloride transport (P, IDA)
  GO:0005829 cytosol (C, TAS)
  GO:0005229 intracellularly calcium-gated chloride channel activity (F, IDA)
  GO:0005886 plasma membrane (C, IDA)
  GO:0016323 basolateral plasma membrane (C, IDA)
  GO:0051259 protein complex oligomerization (P, IDA)
  GO:0160133 bicarbonate channel activity (F, IDA)
  GO:0005229 intracellularly calcium-gated chloride channel activity (F, IMP)
  GO:0016020 membrane (C, TAS)
  GO:0007601 visual perception (P, TAS)
  GO:0005254 chloride channel activity (F, TAS)
  GO:0034220 monoatomic ion transmembrane transport (P, TAS)
  GO:0005886 plasma membrane (C, TAS)
  GO:0015106 bicarbonate transmembrane transporter activity (F, TAS)
  GO:0042802 identical protein binding (F, IPI)
  GO:0034707 chloride channel complex (C, IDA)
  GO:0005515 protein binding (F, IPI)

B-factor: mean 70.23, std 24.17, range [31.87, 155.98]

Radius of gyration: 36.77 Å; Cα contacts (8 Å, |Δi|>4): 2179; chains: 5; bounding box: 81×82×99 Å

Sequence (1825 aa):
TITYTNKVANARLGSFSSLLLCWRGSIYKLLYGEFLVFIFLYYSIRGLYRMVLSSDQQLLFEKLALYCDSYIQLIPISFVLGFYVTLVVSRWWSQYENLPWPDRLMIQVSSFVEGKDEEGRLLRRTLIRYAILGQVLILRSISTSVYKRFPTLHHLVLAGFMTHGEHKQLQKLGLPHNTFWVPWVWFANLSMKAYLGGRIRDTVLLQSLMNEVCTLRTQCGQLYAYDWISIPLVYTQVVTVAVYSFFLACLIGRQFLNPNKDYPGHEMDLVVPVFTILQFLFYMGWLKVAEQLINPFGEDDDDFETNWIIDRNLQVSLLSVDGMHQNLPPMERDMYWNEAAPQPPYTAASARSRRHSFMGSTFNITITYTNKVANARLGSFSSLLLCWRGSIYKLLYGEFLVFIFLYYSIRGLYRMVLSSDQQLLFEKLALYCDSYIQLIPISFVLGFYVTLVVSRWWSQYENLPWPDRLMIQVSSFVEGKDEEGRLLRRTLIRYAILGQVLILRSISTSVYKRFPTLHHLVLAGFMTHGEHKQLQKLGLPHNTFWVPWVWFANLSMKAYLGGRIRDTVLLQSLMNEVCTLRTQCGQLYAYDWISIPLVYTQVVTVAVYSFFLACLIGRQFLNPNKDYPGHEMDLVVPVFTILQFLFYMGWLKVAEQLINPFGEDDDDFETNWIIDRNLQVSLLSVDGMHQNLPPMERDMYWNEAAPQPPYTAASARSRRHSFMGSTFNITITYTNKVANARLGSFSSLLLCWRGSIYKLLYGEFLVFIFLYYSIRGLYRMVLSSDQQLLFEKLALYCDSYIQLIPISFVLGFYVTLVVSRWWSQYENLPWPDRLMIQVSSFVEGKDEEGRLLRRTLIRYAILGQVLILRSISTSVYKRFPTLHHLVLAGFMTHGEHKQLQKLGLPHNTFWVPWVWFANLSMKAYLGGRIRDTVLLQSLMNEVCTLRTQCGQLYAYDWISIPLVYTQVVTVAVYSFFLACLIGRQFLNPNKDYPGHEMDLVVPVFTILQFLFYMGWLKVAEQLINPFGEDDDDFETNWIIDRNLQVSLLSVDGMHQNLPPMERDMYWNEAAPQPPYTAASARSRRHSFMGSTFNITITYTNKVANARLGSFSSLLLCWRGSIYKLLYGEFLVFIFLYYSIRGLYRMVLSSDQQLLFEKLALYCDSYIQLIPISFVLGFYVTLVVSRWWSQYENLPWPDRLMIQVSSFVEGKDEEGRLLRRTLIRYAILGQVLILRSISTSVYKRFPTLHHLVLAGFMTHGEHKQLQKLGLPHNTFWVPWVWFANLSMKAYLGGRIRDTVLLQSLMNEVCTLRTQCGQLYAYDWISIPLVYTQVVTVAVYSFFLACLIGRQFLNPNKDYPGHEMDLVVPVFTILQFLFYMGWLKVAEQLINPFGEDDDDFETNWIIDRNLQVSLLSVDGMHQNLPPMERDMYWNEAAPQPPYTAASARSRRHSFMGSTFNITITYTNKVANARLGSFSSLLLCWRGSIYKLLYGEFLVFIFLYYSIRGLYRMVLSSDQQLLFEKLALYCDSYIQLIPISFVLGFYVTLVVSRWWSQYENLPWPDRLMIQVSSFVEGKDEEGRLLRRTLIRYAILGQVLILRSISTSVYKRFPTLHHLVLAGFMTHGEHKQLQKLGLPHNTFWVPWVWFANLSMKAYLGGRIRDTVLLQSLMNEVCTLRTQCGQLYAYDWISIPLVYTQVVTVAVYSFFLACLIGRQFLNPNKDYPGHEMDLVVPVFTILQFLFYMGWLKVAEQLINPFGEDDDDFETNWIIDRNLQVSLLSVDGMHQNLPPMERDMYWNEAAPQPPYTAASARSRRHSFMGSTFNI